Protein 2KJR (pdb70)

InterPro domains:
  IPR000626 Ubiquitin-like domain [PF14560] (12-94)
  IPR000938 CAP Gly-rich domain [PF01302] (169-226)
  IPR000938 CAP Gly-rich domain [PS00845] (182-213)
  IPR000938 CAP Gly-rich domain [PS50245] (182-224)
  IPR000938 CAP Gly-rich domain [SM01052] (160-229)
  IPR029071 Ubiquitin-like domain superfamily [SSF54236] (10-93)
  IPR036859 CAP Gly-rich domain superfamily [G3DSA:2.30.30.190] (148-241)
  IPR036859 CAP Gly-rich domain superfamily [SSF74924] (96-232)
  IPR045172 Tubulin-folding cofactor B, ubiquitin-like domain [cd01789] (13-91)

Organism: Drosophila melanogaster (NCBI:txid7227)

Radius of gyration: 15.08 Å; Cα contacts (8 Å, |Δi|>4): 157; chains: 1; bounding box: 29×50×34 Å

Solvent-accessible surface area: 6647 Å² total; per-residue (Å²): 237,68,199,139,135,154,159,178,104,160,63,132,90,39,92,17,118,3,58,3,14,11,53,131,49,139,35,63,22,135,133,40,151,23,12,57,86,39,52,0,46,86,1,31,63,95,9,54,148,76,20,63,14,74,32,81,57,4,92,2,46,0,64,113,76,147,90,78,79,45,66,10,116,71,94,137,8,99,1,13,149,48,0,106,60,86,62,7,100,1,51,1,34,43,102

Nearest PDB structures (foldseek):
  2kjr-assembly1_A  TM=8.857E-01  e=2.172E-18  Drosophila melanogaster
  1t0y-assembly1_A  TM=8.535E-01  e=4.231E-07  Caenorhabditis elegans
  4b6w-assembly1_A  TM=8.797E-01  e=9.246E-07  Trypanosoma brucei brucei TREU927
  6fno-assembly2_D  TM=7.636E-01  e=1.933E-04  Candidatus Caldarchaeum subterraneum
  2n7e-assembly1_A  TM=7.000E-01  e=5.850E-04  Saccharomyces cerevisiae S288C

Secondary structure (DSSP, 8-state):
--S-----------EEEEEEEESS-S-EEEEEEEETT-BHHHHHHHHHHHH-S-TTTEEEEEEETTEEEEE---TTSBHHHH--SSS-EEEEEE-

GO terms:
  GO:0072686 mitotic spindle (C, IDA)
  GO:0005634 nucleus (C, IDA)
  GO:0005737 cytoplasm (C, IDA)
  GO:0005813 centrosome (C, IDA)
  GO:0005938 cell cortex (C, IDA)
  GO:0035089 establishment of apical/basal cell polarity (P, IMP)
  GO:0031122 cytoplasmic microtubule organization (P, IMP)
  GO:0007309 oocyte axis specification (P, IMP)

CATH classification: 3.10.20.90

Structure (mmCIF, N/CA/C/O backbone):
data_2KJR
#
_entry.id   2KJR
#
loop_
_atom_site.group_PDB
_atom_site.id
_atom_site.type_symbol
_atom_site.label_atom_id
_atom_site.label_alt_id
_atom_site.label_comp_id
_atom_site.label_asym_id
_atom_site.label_entity_id
_atom_site.label_seq_id
_atom_site.pdbx_PDB_ins_code
_atom_site.Cartn_x
_atom_site.Cartn_y
_atom_site.Cartn_z
_atom_site.occupancy
_atom_site.B_iso_or_equiv
_atom_site.auth_seq_id
_atom_site.auth_comp_id
_atom_site.auth_asym_id
_atom_site.auth_atom_id
_atom_site.pdbx_PDB_model_num
ATOM 1 N N . MET A 1 1 ? -15.712 -32.389 -4.467 1.00 0.00 1 MET A N 1
ATOM 2 C CA . MET A 1 1 ? -15.881 -31.994 -5.894 1.00 0.00 1 MET A CA 1
ATOM 3 C C . MET A 1 1 ? -14.519 -31.993 -6.593 1.00 0.00 1 MET A C 1
ATOM 4 O O . MET A 1 1 ? -13.962 -30.954 -6.889 1.00 0.00 1 MET A O 1
ATOM 20 N N . GLY A 1 2 ? -13.982 -33.153 -6.865 1.00 0.00 2 GLY A N 1
ATOM 21 C CA . GLY A 1 2 ? -12.659 -33.230 -7.552 1.00 0.00 2 GLY A CA 1
ATOM 22 C C . GLY A 1 2 ? -11.535 -33.230 -6.513 1.00 0.00 2 GLY A C 1
ATOM 23 O O . GLY A 1 2 ? -11.269 -32.233 -5.872 1.00 0.00 2 GLY A O 1
ATOM 27 N N . HIS A 1 3 ? -10.868 -34.342 -6.346 1.00 0.00 3 HIS A N 1
ATOM 28 C CA . HIS A 1 3 ? -9.754 -34.406 -5.353 1.00 0.00 3 HIS A CA 1
ATOM 29 C C . HIS A 1 3 ? -8.464 -33.914 -6.011 1.00 0.00 3 HIS A C 1
ATOM 30 O O . HIS A 1 3 ? -7.474 -33.663 -5.352 1.00 0.00 3 HIS A O 1
ATOM 44 N N . HIS A 1 4 ? -8.469 -33.776 -7.312 1.00 0.00 4 HIS A N 1
ATOM 45 C CA . HIS A 1 4 ? -7.248 -33.301 -8.032 1.00 0.00 4 HIS A CA 1
ATOM 46 C C . HIS A 1 4 ? -7.662 -32.466 -9.246 1.00 0.00 4 HIS A C 1
ATOM 47 O O . HIS A 1 4 ? -8.706 -32.678 -9.831 1.00 0.00 4 HIS A O 1
ATOM 61 N N . HIS A 1 5 ? -6.848 -31.516 -9.630 1.00 0.00 5 HIS A N 1
ATOM 62 C CA . HIS A 1 5 ? -7.186 -30.662 -10.807 1.00 0.00 5 HIS A CA 1
ATOM 63 C C . HIS A 1 5 ? -5.897 -30.206 -11.494 1.00 0.00 5 HIS A C 1
ATOM 64 O O . HIS A 1 5 ? -4.816 -30.333 -10.953 1.00 0.00 5 HIS A O 1
ATOM 78 N N . HIS A 1 6 ? -6.007 -29.679 -12.690 1.00 0.00 6 HIS A N 1
ATOM 79 C CA . HIS A 1 6 ? -4.797 -29.211 -13.438 1.00 0.00 6 HIS A CA 1
ATOM 80 C C . HIS A 1 6 ? -4.758 -27.682 -13.441 1.00 0.00 6 HIS A C 1
ATOM 81 O O . HIS A 1 6 ? -5.771 -27.022 -13.323 1.00 0.00 6 HIS A O 1
ATOM 95 N N . HIS A 1 7 ? -3.588 -27.118 -13.559 1.00 0.00 7 HIS A N 1
ATOM 96 C CA . HIS A 1 7 ? -3.463 -25.635 -13.554 1.00 0.00 7 HIS A CA 1
ATOM 97 C C . HIS A 1 7 ? -3.933 -25.059 -14.889 1.00 0.00 7 HIS A C 1
ATOM 98 O O . HIS A 1 7 ? -3.901 -25.715 -15.910 1.00 0.00 7 HIS A O 1
ATOM 112 N N . HIS A 1 8 ? -4.364 -23.827 -14.882 1.00 0.00 8 HIS A N 1
ATOM 113 C CA . HIS A 1 8 ? -4.835 -23.188 -16.141 1.00 0.00 8 HIS A CA 1
ATOM 114 C C . HIS A 1 8 ? -3.627 -22.855 -17.018 1.00 0.00 8 HIS A C 1
ATOM 115 O O . HIS A 1 8 ? -3.767 -22.466 -18.161 1.00 0.00 8 HIS A O 1
ATOM 129 N N . SER A 1 9 ? -2.444 -22.997 -16.486 1.00 0.00 9 SER A N 1
ATOM 130 C CA . SER A 1 9 ? -1.221 -22.685 -17.276 1.00 0.00 9 SER A CA 1
ATOM 131 C C . SER A 1 9 ? -1.233 -21.206 -17.667 1.00 0.00 9 SER A C 1
ATOM 132 O O . SER A 1 9 ? -0.699 -20.816 -18.688 1.00 0.00 9 SER A O 1
ATOM 140 N N . HIS A 1 10 ? -1.835 -20.380 -16.858 1.00 0.00 10 HIS A N 1
ATOM 141 C CA . HIS A 1 10 ? -1.883 -18.926 -17.172 1.00 0.00 10 HIS A CA 1
ATOM 142 C C . HIS A 1 10 ? -0.457 -18.380 -17.238 1.00 0.00 10 HIS A C 1
ATOM 143 O O . HIS A 1 10 ? -0.120 -17.604 -18.111 1.00 0.00 10 HIS A O 1
ATOM 157 N N . GLY A 1 11 ? 0.388 -18.791 -16.322 1.00 0.00 11 GLY A N 1
ATOM 158 C CA . GLY A 1 11 ? 1.809 -18.317 -16.317 1.00 0.00 11 GLY A CA 1
ATOM 159 C C . GLY A 1 11 ? 2.069 -17.447 -15.085 1.00 0.00 11 GLY A C 1
ATOM 160 O O . GLY A 1 11 ? 2.149 -17.934 -13.973 1.00 0.00 11 GLY A O 1
ATOM 164 N N . LYS A 1 12 ? 2.217 -16.165 -15.279 1.00 0.00 12 LYS A N 1
ATOM 165 C CA . LYS A 1 12 ? 2.492 -15.256 -14.130 1.00 0.00 12 LYS A CA 1
ATOM 166 C C . LYS A 1 12 ? 1.288 -15.201 -13.188 1.00 0.00 12 LYS A C 1
ATOM 167 O O . LYS A 1 12 ? 0.160 -15.034 -13.607 1.00 0.00 12 LYS A O 1
ATOM 186 N N . SER A 1 13 ? 1.533 -15.327 -11.910 1.00 0.00 13 SER A N 1
ATOM 187 C CA . SER A 1 13 ? 0.426 -15.271 -10.911 1.00 0.00 13 SER A CA 1
ATOM 188 C C . SER A 1 13 ? 0.985 -14.750 -9.586 1.00 0.00 13 SER A C 1
ATOM 189 O O . SER A 1 13 ? 0.607 -15.199 -8.522 1.00 0.00 13 SER A O 1
ATOM 197 N N . ASP A 1 14 ? 1.892 -13.809 -9.644 1.00 0.00 14 ASP A N 1
ATOM 198 C CA . ASP A 1 14 ? 2.488 -13.260 -8.392 1.00 0.00 14 ASP A CA 1
ATOM 199 C C . ASP A 1 14 ? 1.611 -12.126 -7.860 1.00 0.00 14 ASP A C 1
ATOM 200 O O . ASP A 1 14 ? 1.851 -10.963 -8.119 1.00 0.00 14 ASP A O 1
ATOM 209 N N . PHE A 1 15 ? 0.596 -12.465 -7.108 1.00 0.00 15 PHE A N 1
ATOM 210 C CA . PHE A 1 15 ? -0.316 -11.430 -6.539 1.00 0.00 15 PHE A CA 1
ATOM 211 C C . PHE A 1 15 ? -0.609 -11.773 -5.078 1.00 0.00 15 PHE A C 1
ATOM 212 O O . PHE A 1 15 ? -0.600 -12.925 -4.691 1.00 0.00 15 PHE A O 1
ATOM 229 N N . ILE A 1 16 ? -0.870 -10.777 -4.269 1.00 0.00 16 ILE A N 1
ATOM 230 C CA . ILE A 1 16 ? -1.171 -11.018 -2.822 1.00 0.00 16 ILE A CA 1
ATOM 231 C C . ILE A 1 16 ? -2.503 -10.359 -2.467 1.00 0.00 16 ILE A C 1
ATOM 232 O O . ILE A 1 16 ? -2.886 -9.360 -3.043 1.00 0.00 16 ILE A O 1
ATOM 248 N N . LYS A 1 17 ? -3.216 -10.918 -1.524 1.00 0.00 17 LYS A N 1
ATOM 249 C CA . LYS A 1 17 ? -4.533 -10.339 -1.124 1.00 0.00 17 LYS A CA 1
ATOM 250 C C . LYS A 1 17 ? -4.358 -9.514 0.148 1.00 0.00 17 LYS A C 1
ATOM 251 O O . LYS A 1 17 ? -3.969 -10.021 1.181 1.00 0.00 17 LYS A O 1
ATOM 270 N N . VAL A 1 18 ? -4.643 -8.240 0.076 1.00 0.00 18 VAL A N 1
ATOM 271 C CA . VAL A 1 18 ? -4.499 -7.359 1.274 1.00 0.00 18 VAL A CA 1
ATOM 272 C C . VAL A 1 18 ? -5.679 -6.390 1.338 1.00 0.00 18 VAL A C 1
ATOM 273 O O . VAL A 1 18 ? -6.399 -6.199 0.373 1.00 0.00 18 VAL A O 1
ATOM 286 N N . ASN A 1 19 ? -5.879 -5.775 2.475 1.00 0.00 19 ASN A N 1
ATOM 287 C CA . ASN A 1 19 ? -7.003 -4.807 2.632 1.00 0.00 19 ASN A CA 1
ATOM 288 C C . ASN A 1 19 ? -6.455 -3.383 2.527 1.00 0.00 19 ASN A C 1
ATOM 289 O O . ASN A 1 19 ? -5.395 -3.079 3.039 1.00 0.00 19 ASN A O 1
ATOM 300 N N . VAL A 1 20 ? -7.173 -2.511 1.862 1.00 0.00 20 VAL A N 1
ATOM 301 C CA . VAL A 1 20 ? -6.714 -1.094 1.705 1.00 0.00 20 VAL A CA 1
ATOM 302 C C . VAL A 1 20 ? -7.788 -0.155 2.257 1.00 0.00 20 VAL A C 1
ATOM 303 O O . VAL A 1 20 ? -8.958 -0.274 1.944 1.00 0.00 20 VAL A O 1
ATOM 316 N N . SER A 1 21 ? -7.386 0.781 3.078 1.00 0.00 21 SER A N 1
ATOM 317 C CA . SER A 1 21 ? -8.354 1.751 3.672 1.00 0.00 21 SER A CA 1
ATOM 318 C C . SER A 1 21 ? -7.761 3.154 3.580 1.00 0.00 21 SER A C 1
ATOM 319 O O . SER A 1 21 ? -6.559 3.331 3.626 1.00 0.00 21 SER A O 1
ATOM 327 N N . ASN A 1 22 ? -8.597 4.152 3.436 1.00 0.00 22 ASN A N 1
ATOM 328 C CA . ASN A 1 22 ? -8.097 5.558 3.321 1.00 0.00 22 ASN A CA 1
ATOM 329 C C . ASN A 1 22 ? -8.499 6.355 4.560 1.00 0.00 22 ASN A C 1
ATOM 330 O O . ASN A 1 22 ? -9.533 6.124 5.157 1.00 0.00 22 ASN A O 1
ATOM 341 N N . SER A 1 23 ? -7.676 7.285 4.957 1.00 0.00 23 SER A N 1
ATOM 342 C CA . SER A 1 23 ? -7.988 8.098 6.164 1.00 0.00 23 SER A CA 1
ATOM 343 C C . SER A 1 23 ? -8.990 9.203 5.816 1.00 0.00 23 SER A C 1
ATOM 344 O O . SER A 1 23 ? -10.151 9.135 6.166 1.00 0.00 23 SER A O 1
ATOM 352 N N . HIS A 1 24 ? -8.541 10.231 5.147 1.00 0.00 24 HIS A N 1
ATOM 353 C CA . HIS A 1 24 ? -9.452 11.357 4.795 1.00 0.00 24 HIS A CA 1
ATOM 354 C C . HIS A 1 24 ? -10.335 10.984 3.600 1.00 0.00 24 HIS A C 1
ATOM 355 O O . HIS A 1 24 ? -10.397 11.699 2.619 1.00 0.00 24 HIS A O 1
ATOM 369 N N . ASN A 1 25 ? -11.029 9.882 3.678 1.00 0.00 25 ASN A N 1
ATOM 370 C CA . ASN A 1 25 ? -11.917 9.477 2.551 1.00 0.00 25 ASN A CA 1
ATOM 371 C C . ASN A 1 25 ? -12.755 8.269 2.970 1.00 0.00 25 ASN A C 1
ATOM 372 O O . ASN A 1 25 ? -12.279 7.369 3.633 1.00 0.00 25 ASN A O 1
ATOM 383 N N . ASP A 1 26 ? -14.003 8.243 2.586 1.00 0.00 26 ASP A N 1
ATOM 384 C CA . ASP A 1 26 ? -14.882 7.097 2.957 1.00 0.00 26 ASP A CA 1
ATOM 385 C C . ASP A 1 26 ? -14.719 5.972 1.931 1.00 0.00 26 ASP A C 1
ATOM 386 O O . ASP A 1 26 ? -15.358 4.942 2.019 1.00 0.00 26 ASP A O 1
ATOM 395 N N . ALA A 1 27 ? -13.870 6.163 0.958 1.00 0.00 27 ALA A N 1
ATOM 396 C CA . ALA A 1 27 ? -13.664 5.106 -0.071 1.00 0.00 27 ALA A CA 1
ATOM 397 C C . ALA A 1 27 ? -12.752 4.015 0.493 1.00 0.00 27 ALA A C 1
ATOM 398 O O . ALA A 1 27 ? -11.637 4.277 0.896 1.00 0.00 27 ALA A O 1
ATOM 405 N N . VAL A 1 28 ? -13.221 2.791 0.519 1.00 0.00 28 VAL A N 1
ATOM 406 C CA . VAL A 1 28 ? -12.393 1.661 1.050 1.00 0.00 28 VAL A CA 1
ATOM 407 C C . VAL A 1 28 ? -12.435 0.496 0.058 1.00 0.00 28 VAL A C 1
ATOM 408 O O . VAL A 1 28 ? -13.486 0.124 -0.426 1.00 0.00 28 VAL A O 1
ATOM 421 N N . ALA A 1 29 ? -11.298 -0.085 -0.241 1.00 0.00 29 ALA A N 1
ATOM 422 C CA . ALA A 1 29 ? -11.254 -1.238 -1.196 1.00 0.00 29 ALA A CA 1
ATOM 423 C C . ALA A 1 29 ? -10.954 -2.515 -0.407 1.00 0.00 29 ALA A C 1
ATOM 424 O O . ALA A 1 29 ? -9.996 -2.578 0.337 1.00 0.00 29 ALA A O 1
ATOM 431 N N . PHE A 1 30 ? -11.777 -3.527 -0.554 1.00 0.00 30 PHE A N 1
ATOM 432 C CA . PHE A 1 30 ? -11.562 -4.806 0.199 1.00 0.00 30 PHE A CA 1
ATOM 433 C C . PHE A 1 30 ? -11.147 -5.923 -0.761 1.00 0.00 30 PHE A C 1
ATOM 434 O O . PHE A 1 30 ? -11.573 -5.973 -1.898 1.00 0.00 30 PHE A O 1
ATOM 451 N N . GLU A 1 31 ? -10.313 -6.817 -0.300 1.00 0.00 31 GLU A N 1
ATOM 452 C CA . GLU A 1 31 ? -9.853 -7.943 -1.161 1.00 0.00 31 GLU A CA 1
ATOM 453 C C . GLU A 1 31 ? -9.274 -7.397 -2.466 1.00 0.00 31 GLU A C 1
ATOM 454 O O . GLU A 1 31 ? -9.720 -7.740 -3.543 1.00 0.00 31 GLU A O 1
ATOM 466 N N . VAL A 1 32 ? -8.271 -6.554 -2.380 1.00 0.00 32 VAL A N 1
ATOM 467 C CA . VAL A 1 32 ? -7.648 -5.989 -3.619 1.00 0.00 32 VAL A CA 1
ATOM 468 C C . VAL A 1 32 ? -6.335 -6.726 -3.894 1.00 0.00 32 VAL A C 1
ATOM 469 O O . VAL A 1 32 ? -5.455 -6.780 -3.057 1.00 0.00 32 VAL A O 1
ATOM 482 N N . LYS A 1 33 ? -6.202 -7.309 -5.056 1.00 0.00 33 LYS A N 1
ATOM 483 C CA . LYS A 1 33 ? -4.953 -8.059 -5.387 1.00 0.00 33 LYS A CA 1
ATOM 484 C C . LYS A 1 33 ? -3.984 -7.137 -6.131 1.00 0.00 33 LYS A C 1
ATOM 485 O O . LYS A 1 33 ? -4.374 -6.390 -7.006 1.00 0.00 33 LYS A O 1
ATOM 504 N N . LEU A 1 34 ? -2.721 -7.181 -5.782 1.00 0.00 34 LEU A N 1
ATOM 505 C CA . LEU A 1 34 ? -1.709 -6.308 -6.460 1.00 0.00 34 LEU A CA 1
ATOM 506 C C . LEU A 1 34 ? -0.469 -7.138 -6.800 1.00 0.00 34 LEU A C 1
ATOM 507 O O . LEU A 1 34 ? -0.053 -7.991 -6.040 1.00 0.00 34 LEU A O 1
ATOM 523 N N . ALA A 1 35 ? 0.119 -6.895 -7.941 1.00 0.00 35 ALA A N 1
ATOM 524 C CA . ALA A 1 35 ? 1.329 -7.667 -8.341 1.00 0.00 35 ALA A CA 1
ATOM 525 C C . ALA A 1 35 ? 2.505 -7.285 -7.431 1.00 0.00 35 ALA A C 1
ATOM 526 O O . ALA A 1 35 ? 2.674 -6.140 -7.060 1.00 0.00 35 ALA A O 1
ATOM 533 N N . LYS A 1 36 ? 3.315 -8.243 -7.072 1.00 0.00 36 LYS A N 1
ATOM 534 C CA . LYS A 1 36 ? 4.476 -7.949 -6.186 1.00 0.00 36 LYS A CA 1
ATOM 535 C C . LYS A 1 36 ? 5.576 -7.251 -6.986 1.00 0.00 36 LYS A C 1
ATOM 536 O O . LYS A 1 36 ? 6.483 -6.665 -6.428 1.00 0.00 36 LYS A O 1
ATOM 555 N N . ASP A 1 37 ? 5.505 -7.315 -8.287 1.00 0.00 37 ASP A N 1
ATOM 556 C CA . ASP A 1 37 ? 6.548 -6.662 -9.127 1.00 0.00 37 ASP A CA 1
ATOM 557 C C . ASP A 1 37 ? 6.250 -5.167 -9.243 1.00 0.00 37 ASP A C 1
ATOM 558 O O . ASP A 1 37 ? 6.975 -4.428 -9.879 1.00 0.00 37 ASP A O 1
ATOM 567 N N . LEU A 1 38 ? 5.184 -4.715 -8.641 1.00 0.00 38 LEU A N 1
ATOM 568 C CA . LEU A 1 38 ? 4.839 -3.269 -8.727 1.00 0.00 38 LEU A CA 1
ATOM 569 C C . LEU A 1 38 ? 5.741 -2.464 -7.792 1.00 0.00 38 LEU A C 1
ATOM 570 O O . LEU A 1 38 ? 6.069 -2.893 -6.705 1.00 0.00 38 LEU A O 1
ATOM 586 N N . THR A 1 39 ? 6.141 -1.295 -8.214 1.00 0.00 39 THR A N 1
ATOM 587 C CA . THR A 1 39 ? 7.021 -0.445 -7.362 1.00 0.00 39 THR A CA 1
ATOM 588 C C . THR A 1 39 ? 6.167 0.415 -6.432 1.00 0.00 39 THR A C 1
ATOM 589 O O . THR A 1 39 ? 4.969 0.533 -6.598 1.00 0.00 39 THR A O 1
ATOM 600 N N . VAL A 1 40 ? 6.783 1.023 -5.458 1.00 0.00 40 VAL A N 1
ATOM 601 C CA . VAL A 1 40 ? 6.026 1.888 -4.513 1.00 0.00 40 VAL A CA 1
ATOM 602 C C . VAL A 1 40 ? 5.436 3.077 -5.277 1.00 0.00 40 VAL A C 1
ATOM 603 O O . VAL A 1 40 ? 4.290 3.438 -5.095 1.00 0.00 40 VAL A O 1
ATOM 616 N N . ALA A 1 41 ? 6.211 3.689 -6.132 1.00 0.00 41 ALA A N 1
ATOM 617 C CA . ALA A 1 41 ? 5.693 4.852 -6.904 1.00 0.00 41 ALA A CA 1
ATOM 618 C C . ALA A 1 41 ? 4.490 4.399 -7.732 1.00 0.00 41 ALA A C 1
ATOM 619 O O . ALA A 1 41 ? 3.499 5.095 -7.839 1.00 0.00 41 ALA A O 1
ATOM 626 N N . GLN A 1 42 ? 4.559 3.228 -8.304 1.00 0.00 42 GLN A N 1
ATOM 627 C CA . GLN A 1 42 ? 3.411 2.725 -9.105 1.00 0.00 42 GLN A CA 1
ATOM 628 C C . GLN A 1 42 ? 2.215 2.514 -8.173 1.00 0.00 42 GLN A C 1
ATOM 629 O O . GLN A 1 42 ? 1.087 2.805 -8.515 1.00 0.00 42 GLN A O 1
ATOM 643 N N . LEU A 1 43 ? 2.455 2.016 -6.990 1.00 0.00 43 LEU A N 1
ATOM 644 C CA . LEU A 1 43 ? 1.336 1.795 -6.033 1.00 0.00 43 LEU A CA 1
ATOM 645 C C . LEU A 1 43 ? 0.701 3.144 -5.679 1.00 0.00 43 LEU A C 1
ATOM 646 O O . LEU A 1 43 ? -0.506 3.280 -5.632 1.00 0.00 43 LEU A O 1
ATOM 662 N N . LYS A 1 44 ? 1.506 4.143 -5.436 1.00 0.00 44 LYS A N 1
ATOM 663 C CA . LYS A 1 44 ? 0.952 5.482 -5.089 1.00 0.00 44 LYS A CA 1
ATOM 664 C C . LYS A 1 44 ? 0.128 6.018 -6.259 1.00 0.00 44 LYS A C 1
ATOM 665 O O . LYS A 1 44 ? -0.924 6.593 -6.072 1.00 0.00 44 LYS A O 1
ATOM 684 N N . THR A 1 45 ? 0.591 5.835 -7.464 1.00 0.00 45 THR A N 1
ATOM 685 C CA . THR A 1 45 ? -0.173 6.332 -8.635 1.00 0.00 45 THR A CA 1
ATOM 686 C C . THR A 1 45 ? -1.521 5.608 -8.709 1.00 0.00 45 THR A C 1
ATOM 687 O O . THR A 1 45 ? -2.552 6.217 -8.923 1.00 0.00 45 THR A O 1
ATOM 698 N N . LYS A 1 46 ? -1.524 4.316 -8.526 1.00 0.00 46 LYS A N 1
ATOM 699 C CA . LYS A 1 46 ? -2.807 3.562 -8.580 1.00 0.00 46 LYS A CA 1
ATOM 700 C C . LYS A 1 46 ? -3.717 4.027 -7.442 1.00 0.00 46 LYS A C 1
ATOM 701 O O . LYS A 1 46 ? -4.889 4.285 -7.634 1.00 0.00 46 LYS A O 1
ATOM 720 N N . LEU A 1 47 ? -3.182 4.139 -6.259 1.00 0.00 47 LEU A N 1
ATOM 721 C CA . LEU A 1 47 ? -4.005 4.591 -5.104 1.00 0.00 47 LEU A CA 1
ATOM 722 C C . LEU A 1 47 ? -4.416 6.051 -5.309 1.00 0.00 47 LEU A C 1
ATOM 723 O O . LEU A 1 47 ? -5.514 6.448 -4.979 1.00 0.00 47 LEU A O 1
ATOM 739 N N . GLU A 1 48 ? -3.537 6.855 -5.842 1.00 0.00 48 GLU A N 1
ATOM 740 C CA . GLU A 1 48 ? -3.872 8.291 -6.058 1.00 0.00 48 GLU A CA 1
ATOM 741 C C . GLU A 1 48 ? -5.189 8.387 -6.827 1.00 0.00 48 GLU A C 1
ATOM 742 O O . GLU A 1 48 ? -6.080 9.124 -6.460 1.00 0.00 48 GLU A O 1
ATOM 754 N N . ILE A 1 49 ? -5.322 7.641 -7.886 1.00 0.00 49 ILE A N 1
ATOM 755 C CA . ILE A 1 49 ? -6.588 7.681 -8.670 1.00 0.00 49 ILE A CA 1
ATOM 756 C C . ILE A 1 49 ? -7.732 7.151 -7.798 1.00 0.00 49 ILE A C 1
ATOM 757 O O . ILE A 1 49 ? -8.818 7.695 -7.775 1.00 0.00 49 ILE A O 1
ATOM 773 N N . LEU A 1 50 ? -7.491 6.079 -7.095 1.00 0.00 50 LEU A N 1
ATOM 774 C CA . LEU A 1 50 ? -8.549 5.480 -6.229 1.00 0.00 50 LEU A CA 1
ATOM 775 C C . LEU A 1 50 ? -8.950 6.463 -5.126 1.00 0.00 50 LEU A C 1
ATOM 776 O O . LEU A 1 50 ? -10.113 6.608 -4.807 1.00 0.00 50 LEU A O 1
ATOM 792 N N . THR A 1 51 ? -8.000 7.135 -4.529 1.00 0.00 51 THR A N 1
ATOM 793 C CA . THR A 1 51 ? -8.336 8.100 -3.437 1.00 0.00 51 THR A CA 1
ATOM 794 C C . THR A 1 51 ? -8.519 9.501 -4.023 1.00 0.00 51 THR A C 1
ATOM 795 O O . THR A 1 51 ? -9.086 10.374 -3.398 1.00 0.00 51 THR A O 1
ATOM 806 N N . GLY A 1 52 ? -8.048 9.724 -5.217 1.00 0.00 52 GLY A N 1
ATOM 807 C CA . GLY A 1 52 ? -8.203 11.071 -5.836 1.00 0.00 52 GLY A CA 1
ATOM 808 C C . GLY A 1 52 ? -7.352 12.084 -5.068 1.00 0.00 52 GLY A C 1
ATOM 809 O O . GLY A 1 52 ? -7.395 13.271 -5.326 1.00 0.00 52 GLY A O 1
ATOM 813 N N . GLY A 1 53 ? -6.587 11.623 -4.119 1.00 0.00 53 GLY A N 1
ATOM 814 C CA . GLY A 1 53 ? -5.738 12.551 -3.320 1.00 0.00 53 GLY A CA 1
ATOM 815 C C . GLY A 1 53 ? -4.496 12.946 -4.117 1.00 0.00 53 GLY A C 1
ATOM 816 O O . GLY A 1 53 ? -4.386 12.668 -5.293 1.00 0.00 53 GLY A O 1
ATOM 820 N N . CYS A 1 54 ? -3.560 13.602 -3.479 1.00 0.00 54 CYS A N 1
ATOM 821 C CA . CYS A 1 54 ? -2.311 14.029 -4.181 1.00 0.00 54 CYS A CA 1
ATOM 822 C C . CYS A 1 54 ? -1.180 13.056 -3.849 1.00 0.00 54 CYS A C 1
ATOM 823 O O . CYS A 1 54 ? -0.800 12.894 -2.706 1.00 0.00 54 CYS A O 1
ATOM 831 N N . ALA A 1 55 ? -0.638 12.410 -4.842 1.00 0.00 55 ALA A N 1
ATOM 832 C CA . ALA A 1 55 ? 0.470 11.445 -4.594 1.00 0.00 55 ALA A CA 1
ATOM 833 C C . ALA A 1 55 ? 1.678 12.176 -3.998 1.00 0.00 55 ALA A C 1
ATOM 834 O O . ALA A 1 55 ? 2.503 11.584 -3.331 1.00 0.00 55 ALA A O 1
ATOM 841 N N . GLY A 1 56 ? 1.798 13.453 -4.242 1.00 0.00 56 GLY A N 1
ATOM 842 C CA . GLY A 1 56 ? 2.963 14.207 -3.695 1.00 0.00 56 GLY A CA 1
ATOM 843 C C . GLY A 1 56 ? 2.750 14.479 -2.205 1.00 0.00 56 GLY A C 1
ATOM 844 O O . GLY A 1 56 ? 3.665 14.855 -1.499 1.00 0.00 56 GLY A O 1
ATOM 848 N N . THR A 1 57 ? 1.546 14.289 -1.721 1.00 0.00 57 THR A N 1
ATOM 849 C CA . THR A 1 57 ? 1.252 14.526 -0.269 1.00 0.00 57 THR A CA 1
ATOM 850 C C . THR A 1 57 ? 0.673 13.249 0.339 1.00 0.00 57 THR A C 1
ATOM 851 O O . THR A 1 57 ? 0.407 13.177 1.521 1.00 0.00 57 THR A O 1
ATOM 862 N N . MET A 1 58 ? 0.463 12.244 -0.468 1.00 0.00 58 MET A N 1
ATOM 863 C CA . MET A 1 58 ? -0.117 10.970 0.048 1.00 0.00 58 MET A CA 1
ATOM 864 C C . MET A 1 58 ? 1.004 10.036 0.508 1.00 0.00 58 MET A C 1
ATOM 865 O O . MET A 1 58 ? 1.938 9.767 -0.221 1.00 0.00 58 MET A O 1
ATOM 879 N N . LYS A 1 59 ? 0.906 9.536 1.715 1.00 0.00 59 LYS A N 1
ATOM 880 C CA . LYS A 1 59 ? 1.947 8.604 2.252 1.00 0.00 59 LYS A CA 1
ATOM 881 C C . LYS A 1 59 ? 1.318 7.228 2.468 1.00 0.00 59 LYS A C 1
ATOM 882 O O . LYS A 1 59 ? 0.144 7.113 2.763 1.00 0.00 59 LYS A O 1
ATOM 901 N N . VAL A 1 60 ? 2.094 6.185 2.316 1.00 0.00 60 VAL A N 1
ATOM 902 C CA . VAL A 1 60 ? 1.566 4.797 2.502 1.00 0.00 60 VAL A CA 1
ATOM 903 C C . VAL A 1 60 ? 2.318 4.129 3.653 1.00 0.00 60 VAL A C 1
ATOM 904 O O . VAL A 1 60 ? 3.531 4.163 3.714 1.00 0.00 60 VAL A O 1
ATOM 917 N N . GLN A 1 61 ? 1.600 3.519 4.563 1.00 0.00 61 GLN A N 1
ATOM 918 C CA . GLN A 1 61 ? 2.256 2.834 5.720 1.00 0.00 61 GLN A CA 1
ATOM 919 C C . GLN A 1 61 ? 1.682 1.426 5.858 1.00 0.00 61 GLN A C 1
ATOM 920 O O . GLN A 1 61 ? 0.521 1.187 5.592 1.00 0.00 61 GLN A O 1
ATOM 934 N N . VAL A 1 62 ? 2.496 0.490 6.264 1.00 0.00 62 VAL A N 1
ATOM 935 C CA . VAL A 1 62 ? 2.020 -0.915 6.417 1.00 0.00 62 VAL A CA 1
ATOM 936 C C . VAL A 1 62 ? 1.578 -1.148 7.861 1.00 0.00 62 VAL A C 1
ATOM 937 O O . VAL A 1 62 ? 2.288 -0.826 8.793 1.00 0.00 62 VAL A O 1
ATOM 950 N N . PHE A 1 63 ? 0.407 -1.709 8.049 1.00 0.00 63 PHE A N 1
ATOM 951 C CA . PHE A 1 63 ? -0.102 -1.978 9.432 1.00 0.00 63 PHE A CA 1
ATOM 952 C C . PHE A 1 63 ? -0.499 -3.446 9.563 1.00 0.00 63 PHE A C 1
ATOM 953 O O . PHE A 1 63 ? -1.113 -4.020 8.685 1.00 0.00 63 PHE A O 1
ATOM 970 N N . LYS A 1 64 ? -0.152 -4.052 10.670 1.00 0.00 64 LYS A N 1
ATOM 971 C CA . LYS A 1 64 ? -0.501 -5.484 10.900 1.00 0.00 64 LYS A CA 1
ATOM 972 C C . LYS A 1 64 ? -0.960 -5.650 12.348 1.00 0.00 64 LYS A C 1
ATOM 973 O O . LYS A 1 64 ? -0.207 -6.065 13.207 1.00 0.00 64 LYS A O 1
ATOM 992 N N . GLY A 1 65 ? -2.194 -5.320 12.625 1.00 0.00 65 GLY A N 1
ATOM 993 C CA . GLY A 1 65 ? -2.716 -5.444 14.017 1.00 0.00 65 GLY A CA 1
ATOM 994 C C . GLY A 1 65 ? -2.492 -4.126 14.764 1.00 0.00 65 GLY A C 1
ATOM 995 O O . GLY A 1 65 ? -2.820 -3.062 14.278 1.00 0.00 65 GLY A O 1
ATOM 999 N N . ASP A 1 66 ? -1.937 -4.192 15.946 1.00 0.00 66 ASP A N 1
ATOM 1000 C CA . ASP A 1 66 ? -1.687 -2.951 16.744 1.00 0.00 66 ASP A CA 1
ATOM 1001 C C . ASP A 1 66 ? -0.228 -2.511 16.587 1.00 0.00 66 ASP A C 1
ATOM 1002 O O . ASP A 1 66 ? 0.226 -1.605 17.259 1.00 0.00 66 ASP A O 1
ATOM 1011 N N . THR A 1 67 ? 0.512 -3.156 15.717 1.00 0.00 67 THR A N 1
ATOM 1012 C CA . THR A 1 67 ? 1.954 -2.797 15.513 1.00 0.00 67 THR A CA 1
ATOM 1013 C C . THR A 1 67 ? 2.217 -2.525 14.029 1.00 0.00 67 THR A C 1
ATOM 1014 O O . THR A 1 67 ? 1.814 -3.284 13.168 1.00 0.00 67 THR A O 1
ATOM 1025 N N . CYS A 1 68 ? 2.889 -1.445 13.725 1.00 0.00 68 CYS A N 1
ATOM 1026 C CA . CYS A 1 68 ? 3.180 -1.118 12.299 1.00 0.00 68 CYS A CA 1
ATOM 1027 C C . CYS A 1 68 ? 4.382 -1.938 11.816 1.00 0.00 68 CYS A C 1
ATOM 1028 O O . CYS A 1 68 ? 5.411 -1.988 12.462 1.00 0.00 68 CYS A O 1
ATOM 1036 N N . VAL A 1 69 ? 4.260 -2.584 10.685 1.00 0.00 69 VAL A N 1
ATOM 1037 C CA . VAL A 1 69 ? 5.395 -3.401 10.167 1.00 0.00 69 VAL A CA 1
ATOM 1038 C C . VAL A 1 69 ? 6.511 -2.487 9.651 1.00 0.00 69 VAL A C 1
ATOM 1039 O O . VAL A 1 69 ? 7.655 -2.610 10.044 1.00 0.00 69 VAL A O 1
ATOM 1052 N N . SER A 1 70 ? 6.186 -1.571 8.775 1.00 0.00 70 SER A N 1
ATOM 1053 C CA . SER A 1 70 ? 7.225 -0.650 8.227 1.00 0.00 70 SER A CA 1
ATOM 1054 C C . SER A 1 70 ? 6.559 0.406 7.340 1.00 0.00 70 SER A C 1
ATOM 1055 O O . SER A 1 70 ? 5.410 0.278 6.963 1.00 0.00 70 SER A O 1
ATOM 1063 N N . THR A 1 71 ? 7.283 1.445 6.996 1.00 0.00 71 THR A N 1
ATOM 1064 C CA . THR A 1 71 ? 6.725 2.524 6.119 1.00 0.00 71 THR A CA 1
ATOM 1065 C C . THR A 1 71 ? 7.512 2.549 4.808 1.00 0.00 71 THR A C 1
ATOM 1066 O O . THR A 1 71 ? 8.726 2.592 4.803 1.00 0.00 71 THR A O 1
ATOM 1077 N N . MET A 1 72 ? 6.830 2.508 3.697 1.00 0.00 72 MET A N 1
ATOM 1078 C CA . MET A 1 72 ? 7.537 2.514 2.385 1.00 0.00 72 MET A CA 1
ATOM 1079 C C . MET A 1 72 ? 8.269 3.844 2.191 1.00 0.00 72 MET A C 1
ATOM 1080 O O . MET A 1 72 ? 7.728 4.791 1.655 1.00 0.00 72 MET A O 1
ATOM 1094 N N . ASP A 1 73 ? 9.502 3.917 2.623 1.00 0.00 73 ASP A N 1
ATOM 1095 C CA . ASP A 1 73 ? 10.290 5.178 2.469 1.00 0.00 73 ASP A CA 1
ATOM 1096 C C . ASP A 1 73 ? 11.151 5.101 1.205 1.00 0.00 73 ASP A C 1
ATOM 1097 O O . ASP A 1 73 ? 11.451 6.102 0.584 1.00 0.00 73 ASP A O 1
ATOM 1106 N N . ASN A 1 74 ? 11.559 3.920 0.825 1.00 0.00 74 ASN A N 1
ATOM 1107 C CA . ASN A 1 74 ? 12.410 3.768 -0.393 1.00 0.00 74 ASN A CA 1
ATOM 1108 C C . ASN A 1 74 ? 11.524 3.575 -1.624 1.00 0.00 74 ASN A C 1
ATOM 1109 O O . ASN A 1 74 ? 10.910 2.543 -1.808 1.00 0.00 74 ASN A O 1
ATOM 1120 N N . ASN A 1 75 ? 11.455 4.568 -2.467 1.00 0.00 75 ASN A N 1
ATOM 1121 C CA . ASN A 1 75 ? 10.612 4.463 -3.690 1.00 0.00 75 ASN A CA 1
ATOM 1122 C C . ASN A 1 75 ? 11.152 3.357 -4.598 1.00 0.00 75 ASN A C 1
ATOM 1123 O O . ASN A 1 75 ? 10.406 2.626 -5.219 1.00 0.00 75 ASN A O 1
ATOM 1134 N N . ASP A 1 76 ? 12.448 3.240 -4.687 1.00 0.00 76 ASP A N 1
ATOM 1135 C CA . ASP A 1 76 ? 13.056 2.197 -5.560 1.00 0.00 76 ASP A CA 1
ATOM 1136 C C . ASP A 1 76 ? 12.819 0.804 -4.962 1.00 0.00 76 ASP A C 1
ATOM 1137 O O . ASP A 1 76 ? 13.490 -0.147 -5.308 1.00 0.00 76 ASP A O 1
ATOM 1146 N N . ALA A 1 77 ? 11.872 0.678 -4.065 1.00 0.00 77 ALA A N 1
ATOM 1147 C CA . ALA A 1 77 ? 11.588 -0.653 -3.438 1.00 0.00 77 ALA A CA 1
ATOM 1148 C C . ALA A 1 77 ? 10.379 -1.302 -4.120 1.00 0.00 77 ALA A C 1
ATOM 1149 O O . ALA A 1 77 ? 9.489 -0.629 -4.599 1.00 0.00 77 ALA A O 1
ATOM 1156 N N . GLN A 1 78 ? 10.347 -2.609 -4.167 1.00 0.00 78 GLN A N 1
ATOM 1157 C CA . GLN A 1 78 ? 9.204 -3.315 -4.819 1.00 0.00 78 GLN A CA 1
ATOM 1158 C C . GLN A 1 78 ? 8.062 -3.516 -3.818 1.00 0.00 78 GLN A C 1
ATOM 1159 O O . GLN A 1 78 ? 8.254 -3.475 -2.619 1.00 0.00 78 GLN A O 1
ATOM 1173 N N . LEU A 1 79 ? 6.872 -3.732 -4.312 1.00 0.00 79 LEU A N 1
ATOM 1174 C CA . LEU A 1 79 ? 5.703 -3.936 -3.408 1.00 0.00 79 LEU A CA 1
ATOM 1175 C C . LEU A 1 79 ? 5.912 -5.194 -2.562 1.00 0.00 79 LEU A C 1
ATOM 1176 O O . LEU A 1 79 ? 5.630 -5.209 -1.380 1.00 0.00 79 LEU A O 1
ATOM 1192 N N . GLY A 1 80 ? 6.395 -6.253 -3.153 1.00 0.00 80 GLY A N 1
ATOM 1193 C CA . GLY A 1 80 ? 6.607 -7.503 -2.370 1.00 0.00 80 GLY A CA 1
ATOM 1194 C C . GLY A 1 80 ? 7.792 -7.316 -1.421 1.00 0.00 80 GLY A C 1
ATOM 1195 O O . GLY A 1 80 ? 8.080 -8.162 -0.599 1.00 0.00 80 GLY A O 1
ATOM 1199 N N . TYR A 1 81 ? 8.480 -6.214 -1.529 1.00 0.00 81 TYR A N 1
ATOM 1200 C CA . TYR A 1 81 ? 9.643 -5.973 -0.632 1.00 0.00 81 TYR A CA 1
ATOM 1201 C C . TYR A 1 81 ? 9.155 -5.901 0.818 1.00 0.00 81 TYR A C 1
ATOM 1202 O O . TYR A 1 81 ? 9.735 -6.490 1.708 1.00 0.00 81 TYR A O 1
ATOM 1220 N N . TYR A 1 82 ? 8.089 -5.176 1.057 1.00 0.00 82 TYR A N 1
ATOM 1221 C CA . TYR A 1 82 ? 7.544 -5.048 2.445 1.00 0.00 82 TYR A CA 1
ATOM 1222 C C . TYR A 1 82 ? 6.284 -5.904 2.580 1.00 0.00 82 TYR A C 1
ATOM 1223 O O . TYR A 1 82 ? 5.949 -6.365 3.652 1.00 0.00 82 TYR A O 1
ATOM 1241 N N . ALA A 1 83 ? 5.583 -6.121 1.495 1.00 0.00 83 ALA A N 1
ATOM 1242 C CA . ALA A 1 83 ? 4.337 -6.948 1.543 1.00 0.00 83 ALA A CA 1
ATOM 1243 C C . ALA A 1 83 ? 4.637 -8.347 1.000 1.00 0.00 83 ALA A C 1
ATOM 1244 O O . ALA A 1 83 ? 4.104 -8.760 -0.010 1.00 0.00 83 ALA A O 1
ATOM 1251 N N . ASN A 1 84 ? 5.489 -9.079 1.668 1.00 0.00 84 ASN A N 1
ATOM 1252 C CA . ASN A 1 84 ? 5.831 -10.455 1.204 1.00 0.00 84 ASN A CA 1
ATOM 1253 C C . ASN A 1 84 ? 4.877 -11.460 1.852 1.00 0.00 84 ASN A C 1
ATOM 1254 O O . ASN A 1 84 ? 5.045 -12.657 1.731 1.00 0.00 84 ASN A O 1
ATOM 1265 N N . SER A 1 85 ? 3.875 -10.976 2.545 1.00 0.00 85 SER A N 1
ATOM 1266 C CA . SER A 1 85 ? 2.896 -11.887 3.217 1.00 0.00 85 SER A CA 1
ATOM 1267 C C . SER A 1 85 ? 1.476 -11.346 3.018 1.00 0.00 85 SER A C 1
ATOM 1268 O O . SER A 1 85 ? 1.257 -10.151 2.984 1.00 0.00 85 SER A O 1
ATOM 1276 N N . ASP A 1 86 ? 0.515 -12.221 2.876 1.00 0.00 86 ASP A N 1
ATOM 1277 C CA . ASP A 1 86 ? -0.894 -11.773 2.667 1.00 0.00 86 ASP A CA 1
ATOM 1278 C C . ASP A 1 86 ? -1.565 -11.479 4.016 1.00 0.00 86 ASP A C 1
ATOM 1279 O O . ASP A 1 86 ? -1.030 -11.774 5.066 1.00 0.00 86 ASP A O 1
ATOM 1288 N N . GLY A 1 87 ? -2.740 -10.903 3.988 1.00 0.00 87 GLY A N 1
ATOM 1289 C CA . GLY A 1 87 ? -3.460 -10.590 5.258 1.00 0.00 87 GLY A CA 1
ATOM 1290 C C . GLY A 1 87 ? -2.949 -9.268 5.831 1.00 0.00 87 GLY A C 1
ATOM 1291 O O . GLY A 1 87 ? -3.350 -8.844 6.897 1.00 0.00 87 GLY A O 1
ATOM 1295 N N . LEU A 1 88 ? -2.068 -8.615 5.130 1.00 0.00 88 LEU A N 1
ATOM 1296 C CA . LEU A 1 88 ? -1.527 -7.321 5.626 1.00 0.00 88 LEU A CA 1
ATOM 1297 C C . LEU A 1 88 ? -2.544 -6.205 5.376 1.00 0.00 88 LEU A C 1
ATOM 1298 O O . LEU A 1 88 ? -3.379 -6.298 4.498 1.00 0.00 88 LEU A O 1
ATOM 1314 N N . ARG A 1 89 ? -2.471 -5.149 6.149 1.00 0.00 89 ARG A N 1
ATOM 1315 C CA . ARG A 1 89 ? -3.419 -4.003 5.984 1.00 0.00 89 ARG A CA 1
ATOM 1316 C C . ARG A 1 89 ? -2.625 -2.745 5.644 1.00 0.00 89 ARG A C 1
ATOM 1317 O O . ARG A 1 89 ? -1.705 -2.372 6.344 1.00 0.00 89 ARG A O 1
ATOM 1338 N N . LEU A 1 90 ? -2.980 -2.090 4.569 1.00 0.00 90 LEU A N 1
ATOM 1339 C CA . LEU A 1 90 ? -2.261 -0.847 4.157 1.00 0.00 90 LEU A CA 1
ATOM 1340 C C . LEU A 1 90 ? -3.149 0.360 4.446 1.00 0.00 90 LEU A C 1
ATOM 1341 O O . LEU A 1 90 ? -4.313 0.382 4.095 1.00 0.00 90 LEU A O 1
ATOM 1357 N N . HIS A 1 91 ? -2.605 1.364 5.087 1.00 0.00 91 HIS A N 1
ATOM 1358 C CA . HIS A 1 91 ? -3.400 2.587 5.415 1.00 0.00 91 HIS A CA 1
ATOM 1359 C C . HIS A 1 91 ? -2.838 3.778 4.641 1.00 0.00 91 HIS A C 1
ATOM 1360 O O . HIS A 1 91 ? -1.667 4.099 4.733 1.00 0.00 91 HIS A O 1
ATOM 1374 N N . VAL A 1 92 ? -3.669 4.435 3.874 1.00 0.00 92 VAL A N 1
ATOM 1375 C CA . VAL A 1 92 ? -3.201 5.610 3.086 1.00 0.00 92 VAL A CA 1
ATOM 1376 C C . VAL A 1 92 ? -3.427 6.878 3.909 1.00 0.00 92 VAL A C 1
ATOM 1377 O O . VAL A 1 92 ? -4.520 7.136 4.378 1.00 0.00 92 VAL A O 1
ATOM 1390 N N . VAL A 1 93 ? -2.398 7.666 4.091 1.00 0.00 93 VAL A N 1
ATOM 1391 C CA . VAL A 1 93 ? -2.528 8.926 4.888 1.00 0.00 93 VAL A CA 1
ATOM 1392 C C . VAL A 1 93 ? -2.467 10.130 3.947 1.00 0.00 93 VAL A C 1
ATOM 1393 O O . VAL A 1 93 ? -1.438 10.433 3.376 1.00 0.00 93 VAL A O 1
ATOM 1406 N N . ASP A 1 94 ? -3.568 10.817 3.782 1.00 0.00 94 ASP A N 1
ATOM 1407 C CA . ASP A 1 94 ? -3.593 12.006 2.876 1.00 0.00 94 ASP A CA 1
ATOM 1408 C C . ASP A 1 94 ? -3.444 13.286 3.700 1.00 0.00 94 ASP A C 1
ATOM 1409 O O . ASP A 1 94 ? -4.329 13.666 4.441 1.00 0.00 94 ASP A O 1
ATOM 1418 N N . SER A 1 95 ? -2.331 13.957 3.571 1.00 0.00 95 SER A N 1
ATOM 1419 C CA . SER A 1 95 ? -2.125 15.215 4.342 1.00 0.00 95 SER A CA 1
ATOM 1420 C C . SER A 1 95 ? -0.929 15.980 3.770 1.00 0.00 95 SER A C 1
ATOM 1421 O O . SER A 1 95 ? -1.094 16.619 2.744 1.00 0.00 95 SER A O 1
ATOM 1430 N N . MET A 1 1 ? -11.075 -24.492 -24.302 1.00 0.00 1 MET A N 2
ATOM 1431 C CA . MET A 1 1 ? -10.987 -23.463 -23.226 1.00 0.00 1 MET A CA 2
ATOM 1432 C C . MET A 1 1 ? -9.836 -22.502 -23.534 1.00 0.00 1 MET A C 2
ATOM 1433 O O . MET A 1 1 ? -10.046 -21.342 -23.830 1.00 0.00 1 MET A O 2
ATOM 1449 N N . GLY A 1 2 ? -8.620 -22.972 -23.467 1.00 0.00 2 GLY A N 2
ATOM 1450 C CA . GLY A 1 2 ? -7.462 -22.081 -23.758 1.00 0.00 2 GLY A CA 2
ATOM 1451 C C . GLY A 1 2 ? -6.235 -22.928 -24.096 1.00 0.00 2 GLY A C 2
ATOM 1452 O O . GLY A 1 2 ? -6.077 -23.395 -25.205 1.00 0.00 2 GLY A O 2
ATOM 1456 N N . HIS A 1 3 ? -5.364 -23.124 -23.146 1.00 0.00 3 HIS A N 2
ATOM 1457 C CA . HIS A 1 3 ? -4.141 -23.935 -23.410 1.00 0.00 3 HIS A CA 2
ATOM 1458 C C . HIS A 1 3 ? -4.529 -25.363 -23.800 1.00 0.00 3 HIS A C 2
ATOM 1459 O O . HIS A 1 3 ? -3.940 -25.954 -24.681 1.00 0.00 3 HIS A O 2
ATOM 1473 N N . HIS A 1 4 ? -5.504 -25.925 -23.139 1.00 0.00 4 HIS A N 2
ATOM 1474 C CA . HIS A 1 4 ? -5.926 -27.322 -23.456 1.00 0.00 4 HIS A CA 2
ATOM 1475 C C . HIS A 1 4 ? -4.734 -28.268 -23.292 1.00 0.00 4 HIS A C 2
ATOM 1476 O O . HIS A 1 4 ? -4.831 -29.453 -23.549 1.00 0.00 4 HIS A O 2
ATOM 1490 N N . HIS A 1 5 ? -3.607 -27.758 -22.870 1.00 0.00 5 HIS A N 2
ATOM 1491 C CA . HIS A 1 5 ? -2.408 -28.632 -22.695 1.00 0.00 5 HIS A CA 2
ATOM 1492 C C . HIS A 1 5 ? -2.385 -29.198 -21.277 1.00 0.00 5 HIS A C 2
ATOM 1493 O O . HIS A 1 5 ? -2.311 -28.471 -20.305 1.00 0.00 5 HIS A O 2
ATOM 1507 N N . HIS A 1 6 ? -2.442 -30.495 -21.150 1.00 0.00 6 HIS A N 2
ATOM 1508 C CA . HIS A 1 6 ? -2.420 -31.116 -19.797 1.00 0.00 6 HIS A CA 2
ATOM 1509 C C . HIS A 1 6 ? -0.969 -31.233 -19.322 1.00 0.00 6 HIS A C 2
ATOM 1510 O O . HIS A 1 6 ? -0.696 -31.352 -18.145 1.00 0.00 6 HIS A O 2
ATOM 1524 N N . HIS A 1 7 ? -0.038 -31.204 -20.237 1.00 0.00 7 HIS A N 2
ATOM 1525 C CA . HIS A 1 7 ? 1.396 -31.316 -19.853 1.00 0.00 7 HIS A CA 2
ATOM 1526 C C . HIS A 1 7 ? 1.754 -30.201 -18.870 1.00 0.00 7 HIS A C 2
ATOM 1527 O O . HIS A 1 7 ? 1.840 -30.415 -17.676 1.00 0.00 7 HIS A O 2
ATOM 1541 N N . HIS A 1 8 ? 1.961 -29.011 -19.362 1.00 0.00 8 HIS A N 2
ATOM 1542 C CA . HIS A 1 8 ? 2.313 -27.886 -18.456 1.00 0.00 8 HIS A CA 2
ATOM 1543 C C . HIS A 1 8 ? 2.211 -26.564 -19.213 1.00 0.00 8 HIS A C 2
ATOM 1544 O O . HIS A 1 8 ? 2.878 -26.348 -20.207 1.00 0.00 8 HIS A O 2
ATOM 1558 N N . SER A 1 9 ? 1.384 -25.675 -18.744 1.00 0.00 9 SER A N 2
ATOM 1559 C CA . SER A 1 9 ? 1.231 -24.357 -19.420 1.00 0.00 9 SER A CA 2
ATOM 1560 C C . SER A 1 9 ? 0.640 -23.360 -18.426 1.00 0.00 9 SER A C 2
ATOM 1561 O O . SER A 1 9 ? 0.318 -22.239 -18.766 1.00 0.00 9 SER A O 2
ATOM 1569 N N . HIS A 1 10 ? 0.489 -23.770 -17.196 1.00 0.00 10 HIS A N 2
ATOM 1570 C CA . HIS A 1 10 ? -0.085 -22.863 -16.167 1.00 0.00 10 HIS A CA 2
ATOM 1571 C C . HIS A 1 10 ? 1.008 -21.922 -15.650 1.00 0.00 10 HIS A C 2
ATOM 1572 O O . HIS A 1 10 ? 2.069 -22.351 -15.240 1.00 0.00 10 HIS A O 2
ATOM 1586 N N . GLY A 1 11 ? 0.759 -20.637 -15.673 1.00 0.00 11 GLY A N 2
ATOM 1587 C CA . GLY A 1 11 ? 1.782 -19.664 -15.188 1.00 0.00 11 GLY A CA 2
ATOM 1588 C C . GLY A 1 11 ? 1.680 -19.513 -13.669 1.00 0.00 11 GLY A C 2
ATOM 1589 O O . GLY A 1 11 ? 0.605 -19.559 -13.102 1.00 0.00 11 GLY A O 2
ATOM 1593 N N . LYS A 1 12 ? 2.790 -19.332 -13.005 1.00 0.00 12 LYS A N 2
ATOM 1594 C CA . LYS A 1 12 ? 2.762 -19.177 -11.522 1.00 0.00 12 LYS A CA 2
ATOM 1595 C C . LYS A 1 12 ? 2.106 -17.843 -11.155 1.00 0.00 12 LYS A C 2
ATOM 1596 O O . LYS A 1 12 ? 2.416 -16.811 -11.716 1.00 0.00 12 LYS A O 2
ATOM 1615 N N . SER A 1 13 ? 1.200 -17.862 -10.214 1.00 0.00 13 SER A N 2
ATOM 1616 C CA . SER A 1 13 ? 0.514 -16.602 -9.802 1.00 0.00 13 SER A CA 2
ATOM 1617 C C . SER A 1 13 ? 1.447 -15.755 -8.930 1.00 0.00 13 SER A C 2
ATOM 1618 O O . SER A 1 13 ? 2.215 -16.272 -8.143 1.00 0.00 13 SER A O 2
ATOM 1626 N N . ASP A 1 14 ? 1.374 -14.452 -9.061 1.00 0.00 14 ASP A N 2
ATOM 1627 C CA . ASP A 1 14 ? 2.241 -13.546 -8.239 1.00 0.00 14 ASP A CA 2
ATOM 1628 C C . ASP A 1 14 ? 1.387 -12.399 -7.688 1.00 0.00 14 ASP A C 2
ATOM 1629 O O . ASP A 1 14 ? 1.861 -11.293 -7.509 1.00 0.00 14 ASP A O 2
ATOM 1638 N N . PHE A 1 15 ? 0.129 -12.657 -7.422 1.00 0.00 15 PHE A N 2
ATOM 1639 C CA . PHE A 1 15 ? -0.779 -11.593 -6.888 1.00 0.00 15 PHE A CA 2
ATOM 1640 C C . PHE A 1 15 ? -1.136 -11.917 -5.437 1.00 0.00 15 PHE A C 2
ATOM 1641 O O . PHE A 1 15 ? -1.269 -13.065 -5.063 1.00 0.00 15 PHE A O 2
ATOM 1658 N N . ILE A 1 16 ? -1.288 -10.906 -4.617 1.00 0.00 16 ILE A N 2
ATOM 1659 C CA . ILE A 1 16 ? -1.636 -11.127 -3.178 1.00 0.00 16 ILE A CA 2
ATOM 1660 C C . ILE A 1 16 ? -2.834 -10.250 -2.808 1.00 0.00 16 ILE A C 2
ATOM 1661 O O . ILE A 1 16 ? -2.971 -9.139 -3.281 1.00 0.00 16 ILE A O 2
ATOM 1677 N N . LYS A 1 17 ? -3.710 -10.744 -1.966 1.00 0.00 17 LYS A N 2
ATOM 1678 C CA . LYS A 1 17 ? -4.907 -9.944 -1.568 1.00 0.00 17 LYS A CA 2
ATOM 1679 C C . LYS A 1 17 ? -4.633 -9.227 -0.245 1.00 0.00 17 LYS A C 2
ATOM 1680 O O . LYS A 1 17 ? -4.151 -9.806 0.708 1.00 0.00 17 LYS A O 2
ATOM 1699 N N . VAL A 1 18 ? -4.924 -7.956 -0.190 1.00 0.00 18 VAL A N 2
ATOM 1700 C CA . VAL A 1 18 ? -4.682 -7.174 1.057 1.00 0.00 18 VAL A CA 2
ATOM 1701 C C . VAL A 1 18 ? -5.761 -6.100 1.194 1.00 0.00 18 VAL A C 2
ATOM 1702 O O . VAL A 1 18 ? -6.492 -5.818 0.266 1.00 0.00 18 VAL A O 2
ATOM 1715 N N . ASN A 1 19 ? -5.867 -5.497 2.348 1.00 0.00 19 ASN A N 2
ATOM 1716 C CA . ASN A 1 19 ? -6.896 -4.436 2.555 1.00 0.00 19 ASN A CA 2
ATOM 1717 C C . ASN A 1 19 ? -6.246 -3.064 2.378 1.00 0.00 19 ASN A C 2
ATOM 1718 O O . ASN A 1 19 ? -5.110 -2.853 2.755 1.00 0.00 19 ASN A O 2
ATOM 1729 N N . VAL A 1 20 ? -6.964 -2.130 1.801 1.00 0.00 20 VAL A N 2
ATOM 1730 C CA . VAL A 1 20 ? -6.409 -0.755 1.583 1.00 0.00 20 VAL A CA 2
ATOM 1731 C C . VAL A 1 20 ? -7.355 0.266 2.220 1.00 0.00 20 VAL A C 2
ATOM 1732 O O . VAL A 1 20 ? -8.559 0.180 2.082 1.00 0.00 20 VAL A O 2
ATOM 1745 N N . SER A 1 21 ? -6.814 1.228 2.928 1.00 0.00 21 SER A N 2
ATOM 1746 C CA . SER A 1 21 ? -7.667 2.262 3.594 1.00 0.00 21 SER A CA 2
ATOM 1747 C C . SER A 1 21 ? -7.100 3.651 3.300 1.00 0.00 21 SER A C 2
ATOM 1748 O O . SER A 1 21 ? -5.931 3.807 3.006 1.00 0.00 21 SER A O 2
ATOM 1756 N N . ASN A 1 22 ? -7.922 4.666 3.376 1.00 0.00 22 ASN A N 2
ATOM 1757 C CA . ASN A 1 22 ? -7.440 6.052 3.102 1.00 0.00 22 ASN A CA 2
ATOM 1758 C C . ASN A 1 22 ? -8.228 7.038 3.970 1.00 0.00 22 ASN A C 2
ATOM 1759 O O . ASN A 1 22 ? -9.426 6.919 4.133 1.00 0.00 22 ASN A O 2
ATOM 1770 N N . SER A 1 23 ? -7.554 7.995 4.547 1.00 0.00 23 SER A N 2
ATOM 1771 C CA . SER A 1 23 ? -8.245 8.981 5.432 1.00 0.00 23 SER A CA 2
ATOM 1772 C C . SER A 1 23 ? -9.031 10.004 4.606 1.00 0.00 23 SER A C 2
ATOM 1773 O O . SER A 1 23 ? -8.814 10.162 3.421 1.00 0.00 23 SER A O 2
ATOM 1781 N N . HIS A 1 24 ? -9.943 10.703 5.241 1.00 0.00 24 HIS A N 2
ATOM 1782 C CA . HIS A 1 24 ? -10.765 11.734 4.533 1.00 0.00 24 HIS A CA 2
ATOM 1783 C C . HIS A 1 24 ? -11.161 11.234 3.141 1.00 0.00 24 HIS A C 2
ATOM 1784 O O . HIS A 1 24 ? -11.000 11.921 2.151 1.00 0.00 24 HIS A O 2
ATOM 1798 N N . ASN A 1 25 ? -11.682 10.041 3.065 1.00 0.00 25 ASN A N 2
ATOM 1799 C CA . ASN A 1 25 ? -12.099 9.479 1.748 1.00 0.00 25 ASN A CA 2
ATOM 1800 C C . ASN A 1 25 ? -13.239 8.487 1.971 1.00 0.00 25 ASN A C 2
ATOM 1801 O O . ASN A 1 25 ? -14.074 8.284 1.112 1.00 0.00 25 ASN A O 2
ATOM 1812 N N . ASP A 1 26 ? -13.265 7.857 3.115 1.00 0.00 26 ASP A N 2
ATOM 1813 C CA . ASP A 1 26 ? -14.333 6.858 3.413 1.00 0.00 26 ASP A CA 2
ATOM 1814 C C . ASP A 1 26 ? -14.273 5.724 2.386 1.00 0.00 26 ASP A C 2
ATOM 1815 O O . ASP A 1 26 ? -15.031 4.775 2.448 1.00 0.00 26 ASP A O 2
ATOM 1824 N N . ALA A 1 27 ? -13.371 5.811 1.445 1.00 0.00 27 ALA A N 2
ATOM 1825 C CA . ALA A 1 27 ? -13.252 4.739 0.417 1.00 0.00 27 ALA A CA 2
ATOM 1826 C C . ALA A 1 27 ? -12.310 3.650 0.930 1.00 0.00 27 ALA A C 2
ATOM 1827 O O . ALA A 1 27 ? -11.119 3.858 1.056 1.00 0.00 27 ALA A O 2
ATOM 1834 N N . VAL A 1 28 ? -12.836 2.484 1.222 1.00 0.00 28 VAL A N 2
ATOM 1835 C CA . VAL A 1 28 ? -11.985 1.358 1.721 1.00 0.00 28 VAL A CA 2
ATOM 1836 C C . VAL A 1 28 ? -12.200 0.142 0.816 1.00 0.00 28 VAL A C 2
ATOM 1837 O O . VAL A 1 28 ? -13.317 -0.243 0.536 1.00 0.00 28 VAL A O 2
ATOM 1850 N N . ALA A 1 29 ? -11.134 -0.462 0.355 1.00 0.00 29 ALA A N 2
ATOM 1851 C CA . ALA A 1 29 ? -11.259 -1.657 -0.535 1.00 0.00 29 ALA A CA 2
ATOM 1852 C C . ALA A 1 29 ? -10.974 -2.921 0.278 1.00 0.00 29 ALA A C 2
ATOM 1853 O O . ALA A 1 29 ? -10.159 -2.912 1.184 1.00 0.00 29 ALA A O 2
ATOM 1860 N N . PHE A 1 30 ? -11.645 -4.005 -0.034 1.00 0.00 30 PHE A N 2
ATOM 1861 C CA . PHE A 1 30 ? -11.435 -5.281 0.721 1.00 0.00 30 PHE A CA 2
ATOM 1862 C C . PHE A 1 30 ? -10.711 -6.303 -0.161 1.00 0.00 30 PHE A C 2
ATOM 1863 O O . PHE A 1 30 ? -11.006 -6.452 -1.328 1.00 0.00 30 PHE A O 2
ATOM 1880 N N . GLU A 1 31 ? -9.774 -7.014 0.413 1.00 0.00 31 GLU A N 2
ATOM 1881 C CA . GLU A 1 31 ? -9.009 -8.056 -0.342 1.00 0.00 31 GLU A CA 2
ATOM 1882 C C . GLU A 1 31 ? -8.741 -7.610 -1.787 1.00 0.00 31 GLU A C 2
ATOM 1883 O O . GLU A 1 31 ? -9.391 -8.052 -2.713 1.00 0.00 31 GLU A O 2
ATOM 1895 N N . VAL A 1 32 ? -7.781 -6.741 -1.989 1.00 0.00 32 VAL A N 2
ATOM 1896 C CA . VAL A 1 32 ? -7.458 -6.270 -3.360 1.00 0.00 32 VAL A CA 2
ATOM 1897 C C . VAL A 1 32 ? -6.264 -7.066 -3.898 1.00 0.00 32 VAL A C 2
ATOM 1898 O O . VAL A 1 32 ? -5.208 -7.098 -3.297 1.00 0.00 32 VAL A O 2
ATOM 1911 N N . LYS A 1 33 ? -6.421 -7.717 -5.019 1.00 0.00 33 LYS A N 2
ATOM 1912 C CA . LYS A 1 33 ? -5.296 -8.518 -5.579 1.00 0.00 33 LYS A CA 2
ATOM 1913 C C . LYS A 1 33 ? -4.334 -7.600 -6.344 1.00 0.00 33 LYS A C 2
ATOM 1914 O O . LYS A 1 33 ? -4.722 -6.899 -7.257 1.00 0.00 33 LYS A O 2
ATOM 1933 N N . LEU A 1 34 ? -3.077 -7.599 -5.974 1.00 0.00 34 LEU A N 2
ATOM 1934 C CA . LEU A 1 34 ? -2.078 -6.734 -6.677 1.00 0.00 34 LEU A CA 2
ATOM 1935 C C . LEU A 1 34 ? -0.765 -7.500 -6.834 1.00 0.00 34 LEU A C 2
ATOM 1936 O O . LEU A 1 34 ? -0.380 -8.276 -5.981 1.00 0.00 34 LEU A O 2
ATOM 1952 N N . ALA A 1 35 ? -0.078 -7.292 -7.925 1.00 0.00 35 ALA A N 2
ATOM 1953 C CA . ALA A 1 35 ? 1.205 -8.014 -8.150 1.00 0.00 35 ALA A CA 2
ATOM 1954 C C . ALA A 1 35 ? 2.272 -7.492 -7.181 1.00 0.00 35 ALA A C 2
ATOM 1955 O O . ALA A 1 35 ? 2.474 -6.303 -7.031 1.00 0.00 35 ALA A O 2
ATOM 1962 N N . LYS A 1 36 ? 2.957 -8.389 -6.530 1.00 0.00 36 LYS A N 2
ATOM 1963 C CA . LYS A 1 36 ? 4.019 -7.977 -5.568 1.00 0.00 36 LYS A CA 2
ATOM 1964 C C . LYS A 1 36 ? 5.259 -7.512 -6.332 1.00 0.00 36 LYS A C 2
ATOM 1965 O O . LYS A 1 36 ? 6.165 -6.931 -5.766 1.00 0.00 36 LYS A O 2
ATOM 1984 N N . ASP A 1 37 ? 5.316 -7.767 -7.612 1.00 0.00 37 ASP A N 2
ATOM 1985 C CA . ASP A 1 37 ? 6.504 -7.340 -8.405 1.00 0.00 37 ASP A CA 2
ATOM 1986 C C . ASP A 1 37 ? 6.355 -5.868 -8.802 1.00 0.00 37 ASP A C 2
ATOM 1987 O O . ASP A 1 37 ? 7.201 -5.307 -9.470 1.00 0.00 37 ASP A O 2
ATOM 1996 N N . LEU A 1 38 ? 5.278 -5.242 -8.406 1.00 0.00 38 LEU A N 2
ATOM 1997 C CA . LEU A 1 38 ? 5.068 -3.810 -8.772 1.00 0.00 38 LEU A CA 2
ATOM 1998 C C . LEU A 1 38 ? 5.932 -2.912 -7.888 1.00 0.00 38 LEU A C 2
ATOM 1999 O O . LEU A 1 38 ? 6.241 -3.241 -6.760 1.00 0.00 38 LEU A O 2
ATOM 2015 N N . THR A 1 39 ? 6.323 -1.772 -8.399 1.00 0.00 39 THR A N 2
ATOM 2016 C CA . THR A 1 39 ? 7.168 -0.840 -7.599 1.00 0.00 39 THR A CA 2
ATOM 2017 C C . THR A 1 39 ? 6.285 0.044 -6.719 1.00 0.00 39 THR A C 2
ATOM 2018 O O . THR A 1 39 ? 5.094 0.160 -6.927 1.00 0.00 39 THR A O 2
ATOM 2029 N N . VAL A 1 40 ? 6.873 0.675 -5.742 1.00 0.00 40 VAL A N 2
ATOM 2030 C CA . VAL A 1 40 ? 6.094 1.565 -4.838 1.00 0.00 40 VAL A CA 2
ATOM 2031 C C . VAL A 1 40 ? 5.552 2.754 -5.638 1.00 0.00 40 VAL A C 2
ATOM 2032 O O . VAL A 1 40 ? 4.411 3.146 -5.491 1.00 0.00 40 VAL A O 2
ATOM 2045 N N . ALA A 1 41 ? 6.365 3.330 -6.480 1.00 0.00 41 ALA A N 2
ATOM 2046 C CA . ALA A 1 41 ? 5.904 4.497 -7.286 1.00 0.00 41 ALA A CA 2
ATOM 2047 C C . ALA A 1 41 ? 4.676 4.097 -8.108 1.00 0.00 41 ALA A C 2
ATOM 2048 O O . ALA A 1 41 ? 3.702 4.819 -8.177 1.00 0.00 41 ALA A O 2
ATOM 2055 N N . GLN A 1 42 ? 4.709 2.951 -8.728 1.00 0.00 42 GLN A N 2
ATOM 2056 C CA . GLN A 1 42 ? 3.538 2.509 -9.536 1.00 0.00 42 GLN A CA 2
ATOM 2057 C C . GLN A 1 42 ? 2.334 2.296 -8.615 1.00 0.00 42 GLN A C 2
ATOM 2058 O O . GLN A 1 42 ? 1.225 2.686 -8.923 1.00 0.00 42 GLN A O 2
ATOM 2072 N N . LEU A 1 43 ? 2.548 1.682 -7.486 1.00 0.00 43 LEU A N 2
ATOM 2073 C CA . LEU A 1 43 ? 1.423 1.440 -6.537 1.00 0.00 43 LEU A CA 2
ATOM 2074 C C . LEU A 1 43 ? 0.866 2.777 -6.042 1.00 0.00 43 LEU A C 2
ATOM 2075 O O . LEU A 1 43 ? -0.330 2.958 -5.920 1.00 0.00 43 LEU A O 2
ATOM 2091 N N . LYS A 1 44 ? 1.724 3.715 -5.751 1.00 0.00 44 LYS A N 2
ATOM 2092 C CA . LYS A 1 44 ? 1.249 5.039 -5.257 1.00 0.00 44 LYS A CA 2
ATOM 2093 C C . LYS A 1 44 ? 0.342 5.683 -6.308 1.00 0.00 44 LYS A C 2
ATOM 2094 O O . LYS A 1 44 ? -0.681 6.259 -5.992 1.00 0.00 44 LYS A O 2
ATOM 2113 N N . THR A 1 45 ? 0.707 5.588 -7.554 1.00 0.00 45 THR A N 2
ATOM 2114 C CA . THR A 1 45 ? -0.130 6.195 -8.627 1.00 0.00 45 THR A CA 2
ATOM 2115 C C . THR A 1 45 ? -1.521 5.559 -8.606 1.00 0.00 45 THR A C 2
ATOM 2116 O O . THR A 1 45 ? -2.527 6.238 -8.678 1.00 0.00 45 THR A O 2
ATOM 2127 N N . LYS A 1 46 ? -1.591 4.262 -8.501 1.00 0.00 46 LYS A N 2
ATOM 2128 C CA . LYS A 1 46 ? -2.919 3.591 -8.470 1.00 0.00 46 LYS A CA 2
ATOM 2129 C C . LYS A 1 46 ? -3.688 4.053 -7.229 1.00 0.00 46 LYS A C 2
ATOM 2130 O O . LYS A 1 46 ? -4.865 4.355 -7.290 1.00 0.00 46 LYS A O 2
ATOM 2149 N N . LEU A 1 47 ? -3.030 4.120 -6.107 1.00 0.00 47 LEU A N 2
ATOM 2150 C CA . LEU A 1 47 ? -3.712 4.572 -4.863 1.00 0.00 47 LEU A CA 2
ATOM 2151 C C . LEU A 1 47 ? -4.156 6.026 -5.036 1.00 0.00 47 LEU A C 2
ATOM 2152 O O . LEU A 1 47 ? -5.225 6.416 -4.609 1.00 0.00 47 LEU A O 2
ATOM 2168 N N . GLU A 1 48 ? -3.341 6.829 -5.658 1.00 0.00 48 GLU A N 2
ATOM 2169 C CA . GLU A 1 48 ? -3.708 8.259 -5.860 1.00 0.00 48 GLU A CA 2
ATOM 2170 C C . GLU A 1 48 ? -5.061 8.328 -6.569 1.00 0.00 48 GLU A C 2
ATOM 2171 O O . GLU A 1 48 ? -5.912 9.130 -6.236 1.00 0.00 48 GLU A O 2
ATOM 2183 N N . ILE A 1 49 ? -5.267 7.485 -7.539 1.00 0.00 49 ILE A N 2
ATOM 2184 C CA . ILE A 1 49 ? -6.564 7.482 -8.268 1.00 0.00 49 ILE A CA 2
ATOM 2185 C C . ILE A 1 49 ? -7.691 7.097 -7.302 1.00 0.00 49 ILE A C 2
ATOM 2186 O O . ILE A 1 49 ? -8.756 7.681 -7.309 1.00 0.00 49 ILE A O 2
ATOM 2202 N N . LEU A 1 50 ? -7.461 6.112 -6.478 1.00 0.00 50 LEU A N 2
ATOM 2203 C CA . LEU A 1 50 ? -8.514 5.672 -5.516 1.00 0.00 50 LEU A CA 2
ATOM 2204 C C . LEU A 1 50 ? -8.865 6.820 -4.564 1.00 0.00 50 LEU A C 2
ATOM 2205 O O . LEU A 1 50 ? -10.018 7.050 -4.254 1.00 0.00 50 LEU A O 2
ATOM 2221 N N . THR A 1 51 ? -7.886 7.540 -4.088 1.00 0.00 51 THR A N 2
ATOM 2222 C CA . THR A 1 51 ? -8.175 8.663 -3.147 1.00 0.00 51 THR A CA 2
ATOM 2223 C C . THR A 1 51 ? -8.366 9.960 -3.933 1.00 0.00 51 THR A C 2
ATOM 2224 O O . THR A 1 51 ? -8.886 10.933 -3.425 1.00 0.00 51 THR A O 2
ATOM 2235 N N . GLY A 1 52 ? -7.957 9.987 -5.169 1.00 0.00 52 GLY A N 2
ATOM 2236 C CA . GLY A 1 52 ? -8.126 11.229 -5.974 1.00 0.00 52 GLY A CA 2
ATOM 2237 C C . GLY A 1 52 ? -7.243 12.335 -5.389 1.00 0.00 52 GLY A C 2
ATOM 2238 O O . GLY A 1 52 ? -7.230 13.453 -5.867 1.00 0.00 52 GLY A O 2
ATOM 2242 N N . GLY A 1 53 ? -6.510 12.030 -4.352 1.00 0.00 53 GLY A N 2
ATOM 2243 C CA . GLY A 1 53 ? -5.631 13.058 -3.724 1.00 0.00 53 GLY A CA 2
ATOM 2244 C C . GLY A 1 53 ? -4.326 13.187 -4.513 1.00 0.00 53 GLY A C 2
ATOM 2245 O O . GLY A 1 53 ? -4.217 12.722 -5.630 1.00 0.00 53 GLY A O 2
ATOM 2249 N N . CYS A 1 54 ? -3.337 13.828 -3.939 1.00 0.00 54 CYS A N 2
ATOM 2250 C CA . CYS A 1 54 ? -2.030 14.008 -4.646 1.00 0.00 54 CYS A CA 2
ATOM 2251 C C . CYS A 1 54 ? -1.024 12.958 -4.157 1.00 0.00 54 CYS A C 2
ATOM 2252 O O . CYS A 1 54 ? -0.858 12.743 -2.973 1.00 0.00 54 CYS A O 2
ATOM 2260 N N . ALA A 1 55 ? -0.347 12.314 -5.070 1.00 0.00 55 ALA A N 2
ATOM 2261 C CA . ALA A 1 55 ? 0.655 11.276 -4.686 1.00 0.00 55 ALA A CA 2
ATOM 2262 C C . ALA A 1 55 ? 1.804 11.912 -3.895 1.00 0.00 55 ALA A C 2
ATOM 2263 O O . ALA A 1 55 ? 2.349 11.312 -2.989 1.00 0.00 55 ALA A O 2
ATOM 2270 N N . GLY A 1 56 ? 2.193 13.107 -4.240 1.00 0.00 56 GLY A N 2
ATOM 2271 C CA . GLY A 1 56 ? 3.322 13.762 -3.516 1.00 0.00 56 GLY A CA 2
ATOM 2272 C C . GLY A 1 56 ? 2.848 14.318 -2.170 1.00 0.00 56 GLY A C 2
ATOM 2273 O O . GLY A 1 56 ? 3.643 14.787 -1.378 1.00 0.00 56 GLY A O 2
ATOM 2277 N N . THR A 1 57 ? 1.565 14.280 -1.902 1.00 0.00 57 THR A N 2
ATOM 2278 C CA . THR A 1 57 ? 1.041 14.815 -0.606 1.00 0.00 57 THR A CA 2
ATOM 2279 C C . THR A 1 57 ? 0.608 13.661 0.302 1.00 0.00 57 THR A C 2
ATOM 2280 O O . THR A 1 57 ? 0.673 13.754 1.513 1.00 0.00 57 THR A O 2
ATOM 2291 N N . MET A 1 58 ? 0.156 12.579 -0.271 1.00 0.00 58 MET A N 2
ATOM 2292 C CA . MET A 1 58 ? -0.293 11.422 0.556 1.00 0.00 58 MET A CA 2
ATOM 2293 C C . MET A 1 58 ? 0.896 10.514 0.873 1.00 0.00 58 MET A C 2
ATOM 2294 O O . MET A 1 58 ? 1.790 10.339 0.069 1.00 0.00 58 MET A O 2
ATOM 2308 N N . LYS A 1 59 ? 0.902 9.931 2.047 1.00 0.00 59 LYS A N 2
ATOM 2309 C CA . LYS A 1 59 ? 2.016 9.018 2.450 1.00 0.00 59 LYS A CA 2
ATOM 2310 C C . LYS A 1 59 ? 1.488 7.584 2.514 1.00 0.00 59 LYS A C 2
ATOM 2311 O O . LYS A 1 59 ? 0.315 7.357 2.734 1.00 0.00 59 LYS A O 2
ATOM 2330 N N . VAL A 1 60 ? 2.349 6.616 2.317 1.00 0.00 60 VAL A N 2
ATOM 2331 C CA . VAL A 1 60 ? 1.918 5.182 2.352 1.00 0.00 60 VAL A CA 2
ATOM 2332 C C . VAL A 1 60 ? 2.577 4.490 3.545 1.00 0.00 60 VAL A C 2
ATOM 2333 O O . VAL A 1 60 ? 3.766 4.612 3.767 1.00 0.00 60 VAL A O 2
ATOM 2346 N N . GLN A 1 61 ? 1.810 3.761 4.314 1.00 0.00 61 GLN A N 2
ATOM 2347 C CA . GLN A 1 61 ? 2.374 3.046 5.497 1.00 0.00 61 GLN A CA 2
ATOM 2348 C C . GLN A 1 61 ? 1.816 1.625 5.535 1.00 0.00 61 GLN A C 2
ATOM 2349 O O . GLN A 1 61 ? 0.714 1.369 5.091 1.00 0.00 61 GLN A O 2
ATOM 2363 N N . VAL A 1 62 ? 2.576 0.695 6.058 1.00 0.00 62 VAL A N 2
ATOM 2364 C CA . VAL A 1 62 ? 2.110 -0.724 6.129 1.00 0.00 62 VAL A CA 2
ATOM 2365 C C . VAL A 1 62 ? 1.748 -1.058 7.574 1.00 0.00 62 VAL A C 2
ATOM 2366 O O . VAL A 1 62 ? 2.508 -0.803 8.488 1.00 0.00 62 VAL A O 2
ATOM 2379 N N . PHE A 1 63 ? 0.586 -1.624 7.786 1.00 0.00 63 PHE A N 2
ATOM 2380 C CA . PHE A 1 63 ? 0.147 -1.985 9.171 1.00 0.00 63 PHE A CA 2
ATOM 2381 C C . PHE A 1 63 ? -0.309 -3.441 9.203 1.00 0.00 63 PHE A C 2
ATOM 2382 O O . PHE A 1 63 ? -0.811 -3.973 8.233 1.00 0.00 63 PHE A O 2
ATOM 2399 N N . LYS A 1 64 ? -0.142 -4.082 10.328 1.00 0.00 64 LYS A N 2
ATOM 2400 C CA . LYS A 1 64 ? -0.565 -5.504 10.468 1.00 0.00 64 LYS A CA 2
ATOM 2401 C C . LYS A 1 64 ? -1.200 -5.690 11.846 1.00 0.00 64 LYS A C 2
ATOM 2402 O O . LYS A 1 64 ? -0.531 -5.974 12.820 1.00 0.00 64 LYS A O 2
ATOM 2421 N N . GLY A 1 65 ? -2.491 -5.522 11.935 1.00 0.00 65 GLY A N 2
ATOM 2422 C CA . GLY A 1 65 ? -3.174 -5.677 13.249 1.00 0.00 65 GLY A CA 2
ATOM 2423 C C . GLY A 1 65 ? -2.852 -4.476 14.143 1.00 0.00 65 GLY A C 2
ATOM 2424 O O . GLY A 1 65 ? -2.987 -3.336 13.744 1.00 0.00 65 GLY A O 2
ATOM 2428 N N . ASP A 1 66 ? -2.438 -4.729 15.357 1.00 0.00 66 ASP A N 2
ATOM 2429 C CA . ASP A 1 66 ? -2.113 -3.616 16.304 1.00 0.00 66 ASP A CA 2
ATOM 2430 C C . ASP A 1 66 ? -0.608 -3.324 16.288 1.00 0.00 66 ASP A C 2
ATOM 2431 O O . ASP A 1 66 ? -0.101 -2.624 17.145 1.00 0.00 66 ASP A O 2
ATOM 2440 N N . THR A 1 67 ? 0.111 -3.866 15.336 1.00 0.00 67 THR A N 2
ATOM 2441 C CA . THR A 1 67 ? 1.593 -3.642 15.266 1.00 0.00 67 THR A CA 2
ATOM 2442 C C . THR A 1 67 ? 1.955 -2.938 13.958 1.00 0.00 67 THR A C 2
ATOM 2443 O O . THR A 1 67 ? 1.499 -3.308 12.893 1.00 0.00 67 THR A O 2
ATOM 2454 N N . CYS A 1 68 ? 2.771 -1.921 14.033 1.00 0.00 68 CYS A N 2
ATOM 2455 C CA . CYS A 1 68 ? 3.170 -1.178 12.804 1.00 0.00 68 CYS A CA 2
ATOM 2456 C C . CYS A 1 68 ? 4.311 -1.918 12.094 1.00 0.00 68 CYS A C 2
ATOM 2457 O O . CYS A 1 68 ? 5.375 -2.114 12.647 1.00 0.00 68 CYS A O 2
ATOM 2465 N N . VAL A 1 69 ? 4.095 -2.331 10.874 1.00 0.00 69 VAL A N 2
ATOM 2466 C CA . VAL A 1 69 ? 5.165 -3.056 10.130 1.00 0.00 69 VAL A CA 2
ATOM 2467 C C . VAL A 1 69 ? 6.291 -2.090 9.750 1.00 0.00 69 VAL A C 2
ATOM 2468 O O . VAL A 1 69 ? 7.453 -2.347 10.000 1.00 0.00 69 VAL A O 2
ATOM 2481 N N . SER A 1 70 ? 5.954 -0.978 9.145 1.00 0.00 70 SER A N 2
ATOM 2482 C CA . SER A 1 70 ? 6.998 0.011 8.739 1.00 0.00 70 SER A CA 2
ATOM 2483 C C . SER A 1 70 ? 6.393 1.003 7.738 1.00 0.00 70 SER A C 2
ATOM 2484 O O . SER A 1 70 ? 5.230 0.923 7.392 1.00 0.00 70 SER A O 2
ATOM 2492 N N . THR A 1 71 ? 7.188 1.935 7.268 1.00 0.00 71 THR A N 2
ATOM 2493 C CA . THR A 1 71 ? 6.701 2.946 6.277 1.00 0.00 71 THR A CA 2
ATOM 2494 C C . THR A 1 71 ? 7.542 2.835 5.004 1.00 0.00 71 THR A C 2
ATOM 2495 O O . THR A 1 71 ? 8.755 2.808 5.052 1.00 0.00 71 THR A O 2
ATOM 2506 N N . MET A 1 72 ? 6.908 2.753 3.866 1.00 0.00 72 MET A N 2
ATOM 2507 C CA . MET A 1 72 ? 7.676 2.626 2.596 1.00 0.00 72 MET A CA 2
ATOM 2508 C C . MET A 1 72 ? 8.476 3.903 2.334 1.00 0.00 72 MET A C 2
ATOM 2509 O O . MET A 1 72 ? 7.984 4.852 1.756 1.00 0.00 72 MET A O 2
ATOM 2523 N N . ASP A 1 73 ? 9.714 3.928 2.756 1.00 0.00 73 ASP A N 2
ATOM 2524 C CA . ASP A 1 73 ? 10.566 5.136 2.535 1.00 0.00 73 ASP A CA 2
ATOM 2525 C C . ASP A 1 73 ? 11.315 5.004 1.206 1.00 0.00 73 ASP A C 2
ATOM 2526 O O . ASP A 1 73 ? 11.725 5.984 0.614 1.00 0.00 73 ASP A O 2
ATOM 2535 N N . ASN A 1 74 ? 11.507 3.799 0.739 1.00 0.00 74 ASN A N 2
ATOM 2536 C CA . ASN A 1 74 ? 12.242 3.591 -0.545 1.00 0.00 74 ASN A CA 2
ATOM 2537 C C . ASN A 1 74 ? 11.248 3.506 -1.703 1.00 0.00 74 ASN A C 2
ATOM 2538 O O . ASN A 1 74 ? 10.562 2.518 -1.875 1.00 0.00 74 ASN A O 2
ATOM 2549 N N . ASN A 1 75 ? 11.167 4.535 -2.503 1.00 0.00 75 ASN A N 2
ATOM 2550 C CA . ASN A 1 75 ? 10.222 4.515 -3.651 1.00 0.00 75 ASN A CA 2
ATOM 2551 C C . ASN A 1 75 ? 10.756 3.567 -4.730 1.00 0.00 75 ASN A C 2
ATOM 2552 O O . ASN A 1 75 ? 10.042 3.163 -5.627 1.00 0.00 75 ASN A O 2
ATOM 2563 N N . ASP A 1 76 ? 12.011 3.207 -4.644 1.00 0.00 76 ASP A N 2
ATOM 2564 C CA . ASP A 1 76 ? 12.606 2.282 -5.655 1.00 0.00 76 ASP A CA 2
ATOM 2565 C C . ASP A 1 76 ? 12.440 0.837 -5.175 1.00 0.00 76 ASP A C 2
ATOM 2566 O O . ASP A 1 76 ? 12.804 -0.101 -5.858 1.00 0.00 76 ASP A O 2
ATOM 2575 N N . ALA A 1 77 ? 11.906 0.657 -3.999 1.00 0.00 77 ALA A N 2
ATOM 2576 C CA . ALA A 1 77 ? 11.724 -0.721 -3.456 1.00 0.00 77 ALA A CA 2
ATOM 2577 C C . ALA A 1 77 ? 10.509 -1.388 -4.109 1.00 0.00 77 ALA A C 2
ATOM 2578 O O . ALA A 1 77 ? 9.599 -0.731 -4.572 1.00 0.00 77 ALA A O 2
ATOM 2585 N N . GLN A 1 78 ? 10.492 -2.696 -4.142 1.00 0.00 78 GLN A N 2
ATOM 2586 C CA . GLN A 1 78 ? 9.340 -3.419 -4.756 1.00 0.00 78 GLN A CA 2
ATOM 2587 C C . GLN A 1 78 ? 8.197 -3.548 -3.749 1.00 0.00 78 GLN A C 2
ATOM 2588 O O . GLN A 1 78 ? 8.387 -3.434 -2.555 1.00 0.00 78 GLN A O 2
ATOM 2602 N N . LEU A 1 79 ? 7.009 -3.795 -4.230 1.00 0.00 79 LEU A N 2
ATOM 2603 C CA . LEU A 1 79 ? 5.840 -3.946 -3.317 1.00 0.00 79 LEU A CA 2
ATOM 2604 C C . LEU A 1 79 ? 6.068 -5.149 -2.400 1.00 0.00 79 LEU A C 2
ATOM 2605 O O . LEU A 1 79 ? 5.779 -5.106 -1.220 1.00 0.00 79 LEU A O 2
ATOM 2621 N N . GLY A 1 80 ? 6.581 -6.225 -2.931 1.00 0.00 80 GLY A N 2
ATOM 2622 C CA . GLY A 1 80 ? 6.823 -7.428 -2.084 1.00 0.00 80 GLY A CA 2
ATOM 2623 C C . GLY A 1 80 ? 8.000 -7.167 -1.145 1.00 0.00 80 GLY A C 2
ATOM 2624 O O . GLY A 1 80 ? 8.342 -7.991 -0.319 1.00 0.00 80 GLY A O 2
ATOM 2628 N N . TYR A 1 81 ? 8.625 -6.029 -1.258 1.00 0.00 81 TYR A N 2
ATOM 2629 C CA . TYR A 1 81 ? 9.777 -5.725 -0.365 1.00 0.00 81 TYR A CA 2
ATOM 2630 C C . TYR A 1 81 ? 9.291 -5.704 1.087 1.00 0.00 81 TYR A C 2
ATOM 2631 O O . TYR A 1 81 ? 9.916 -6.259 1.969 1.00 0.00 81 TYR A O 2
ATOM 2649 N N . TYR A 1 82 ? 8.179 -5.058 1.339 1.00 0.00 82 TYR A N 2
ATOM 2650 C CA . TYR A 1 82 ? 7.632 -4.982 2.732 1.00 0.00 82 TYR A CA 2
ATOM 2651 C C . TYR A 1 82 ? 6.387 -5.865 2.847 1.00 0.00 82 TYR A C 2
ATOM 2652 O O . TYR A 1 82 ? 6.070 -6.375 3.906 1.00 0.00 82 TYR A O 2
ATOM 2670 N N . ALA A 1 83 ? 5.669 -6.039 1.771 1.00 0.00 83 ALA A N 2
ATOM 2671 C CA . ALA A 1 83 ? 4.431 -6.873 1.814 1.00 0.00 83 ALA A CA 2
ATOM 2672 C C . ALA A 1 83 ? 4.771 -8.341 1.538 1.00 0.00 83 ALA A C 2
ATOM 2673 O O . ALA A 1 83 ? 5.323 -9.026 2.374 1.00 0.00 83 ALA A O 2
ATOM 2680 N N . ASN A 1 84 ? 4.430 -8.823 0.374 1.00 0.00 84 ASN A N 2
ATOM 2681 C CA . ASN A 1 84 ? 4.712 -10.247 0.018 1.00 0.00 84 ASN A CA 2
ATOM 2682 C C . ASN A 1 84 ? 3.974 -11.183 0.985 1.00 0.00 84 ASN A C 2
ATOM 2683 O O . ASN A 1 84 ? 4.433 -12.267 1.287 1.00 0.00 84 ASN A O 2
ATOM 2694 N N . SER A 1 85 ? 2.826 -10.776 1.464 1.00 0.00 85 SER A N 2
ATOM 2695 C CA . SER A 1 85 ? 2.048 -11.644 2.398 1.00 0.00 85 SER A CA 2
ATOM 2696 C C . SER A 1 85 ? 0.574 -11.219 2.371 1.00 0.00 85 SER A C 2
ATOM 2697 O O . SER A 1 85 ? 0.252 -10.052 2.487 1.00 0.00 85 SER A O 2
ATOM 2705 N N . ASP A 1 86 ? -0.322 -12.155 2.210 1.00 0.00 86 ASP A N 2
ATOM 2706 C CA . ASP A 1 86 ? -1.777 -11.815 2.163 1.00 0.00 86 ASP A CA 2
ATOM 2707 C C . ASP A 1 86 ? -2.309 -11.545 3.575 1.00 0.00 86 ASP A C 2
ATOM 2708 O O . ASP A 1 86 ? -1.864 -12.134 4.540 1.00 0.00 86 ASP A O 2
ATOM 2717 N N . GLY A 1 87 ? -3.271 -10.660 3.700 1.00 0.00 87 GLY A N 2
ATOM 2718 C CA . GLY A 1 87 ? -3.856 -10.348 5.045 1.00 0.00 87 GLY A CA 2
ATOM 2719 C C . GLY A 1 87 ? -3.298 -9.022 5.566 1.00 0.00 87 GLY A C 2
ATOM 2720 O O . GLY A 1 87 ? -3.710 -8.527 6.598 1.00 0.00 87 GLY A O 2
ATOM 2724 N N . LEU A 1 88 ? -2.366 -8.444 4.867 1.00 0.00 88 LEU A N 2
ATOM 2725 C CA . LEU A 1 88 ? -1.785 -7.152 5.323 1.00 0.00 88 LEU A CA 2
ATOM 2726 C C . LEU A 1 88 ? -2.760 -6.011 5.025 1.00 0.00 88 LEU A C 2
ATOM 2727 O O . LEU A 1 88 ? -3.620 -6.121 4.174 1.00 0.00 88 LEU A O 2
ATOM 2743 N N . ARG A 1 89 ? -2.622 -4.910 5.726 1.00 0.00 89 ARG A N 2
ATOM 2744 C CA . ARG A 1 89 ? -3.521 -3.734 5.506 1.00 0.00 89 ARG A CA 2
ATOM 2745 C C . ARG A 1 89 ? -2.668 -2.497 5.233 1.00 0.00 89 ARG A C 2
ATOM 2746 O O . ARG A 1 89 ? -1.743 -2.195 5.960 1.00 0.00 89 ARG A O 2
ATOM 2767 N N . LEU A 1 90 ? -2.975 -1.779 4.183 1.00 0.00 90 LEU A N 2
ATOM 2768 C CA . LEU A 1 90 ? -2.195 -0.552 3.841 1.00 0.00 90 LEU A CA 2
ATOM 2769 C C . LEU A 1 90 ? -3.006 0.681 4.236 1.00 0.00 90 LEU A C 2
ATOM 2770 O O . LEU A 1 90 ? -4.177 0.788 3.927 1.00 0.00 90 LEU A O 2
ATOM 2786 N N . HIS A 1 91 ? -2.388 1.611 4.921 1.00 0.00 91 HIS A N 2
ATOM 2787 C CA . HIS A 1 91 ? -3.103 2.852 5.354 1.00 0.00 91 HIS A CA 2
ATOM 2788 C C . HIS A 1 91 ? -2.452 4.070 4.703 1.00 0.00 91 HIS A C 2
ATOM 2789 O O . HIS A 1 91 ? -1.265 4.300 4.836 1.00 0.00 91 HIS A O 2
ATOM 2803 N N . VAL A 1 92 ? -3.229 4.855 4.000 1.00 0.00 92 VAL A N 2
ATOM 2804 C CA . VAL A 1 92 ? -2.684 6.073 3.329 1.00 0.00 92 VAL A CA 2
ATOM 2805 C C . VAL A 1 92 ? -3.151 7.308 4.101 1.00 0.00 92 VAL A C 2
ATOM 2806 O O . VAL A 1 92 ? -4.323 7.468 4.385 1.00 0.00 92 VAL A O 2
ATOM 2819 N N . VAL A 1 93 ? -2.239 8.181 4.446 1.00 0.00 93 VAL A N 2
ATOM 2820 C CA . VAL A 1 93 ? -2.614 9.414 5.206 1.00 0.00 93 VAL A CA 2
ATOM 2821 C C . VAL A 1 93 ? -2.665 10.604 4.245 1.00 0.00 93 VAL A C 2
ATOM 2822 O O . VAL A 1 93 ? -1.662 11.015 3.694 1.00 0.00 93 VAL A O 2
ATOM 2835 N N . ASP A 1 94 ? -3.832 11.160 4.037 1.00 0.00 94 ASP A N 2
ATOM 2836 C CA . ASP A 1 94 ? -3.969 12.324 3.108 1.00 0.00 94 ASP A CA 2
ATOM 2837 C C . ASP A 1 94 ? -4.003 13.629 3.911 1.00 0.00 94 ASP A C 2
ATOM 2838 O O . ASP A 1 94 ? -4.926 13.884 4.661 1.00 0.00 94 ASP A O 2
ATOM 2847 N N . SER A 1 95 ? -3.005 14.457 3.754 1.00 0.00 95 SER A N 2
ATOM 2848 C CA . SER A 1 95 ? -2.979 15.749 4.497 1.00 0.00 95 SER A CA 2
ATOM 2849 C C . SER A 1 95 ? -1.801 16.597 4.011 1.00 0.00 95 SER A C 2
ATOM 2850 O O . SER A 1 95 ? -2.037 17.533 3.266 1.00 0.00 95 SER A O 2
ATOM 2859 N N . MET A 1 1 ? -24.727 -31.464 -13.754 1.00 0.00 1 MET A N 3
ATOM 2860 C CA . MET A 1 1 ? -23.340 -31.233 -13.265 1.00 0.00 1 MET A CA 3
ATOM 2861 C C . MET A 1 1 ? -23.235 -29.841 -12.637 1.00 0.00 1 MET A C 3
ATOM 2862 O O . MET A 1 1 ? -24.145 -29.041 -12.716 1.00 0.00 1 MET A O 3
ATOM 2878 N N . GLY A 1 2 ? -22.123 -29.570 -12.005 1.00 0.00 2 GLY A N 3
ATOM 2879 C CA . GLY A 1 2 ? -21.917 -28.253 -11.343 1.00 0.00 2 GLY A CA 3
ATOM 2880 C C . GLY A 1 2 ? -21.817 -27.142 -12.383 1.00 0.00 2 GLY A C 3
ATOM 2881 O O . GLY A 1 2 ? -21.399 -27.355 -13.502 1.00 0.00 2 GLY A O 3
ATOM 2885 N N . HIS A 1 3 ? -22.202 -25.954 -11.999 1.00 0.00 3 HIS A N 3
ATOM 2886 C CA . HIS A 1 3 ? -22.149 -24.796 -12.930 1.00 0.00 3 HIS A CA 3
ATOM 2887 C C . HIS A 1 3 ? -20.764 -24.158 -12.871 1.00 0.00 3 HIS A C 3
ATOM 2888 O O . HIS A 1 3 ? -20.626 -22.951 -12.833 1.00 0.00 3 HIS A O 3
ATOM 2902 N N . HIS A 1 4 ? -19.742 -24.973 -12.874 1.00 0.00 4 HIS A N 3
ATOM 2903 C CA . HIS A 1 4 ? -18.347 -24.449 -12.833 1.00 0.00 4 HIS A CA 3
ATOM 2904 C C . HIS A 1 4 ? -17.406 -25.425 -13.546 1.00 0.00 4 HIS A C 3
ATOM 2905 O O . HIS A 1 4 ? -17.595 -26.627 -13.518 1.00 0.00 4 HIS A O 3
ATOM 2919 N N . HIS A 1 5 ? -16.397 -24.894 -14.193 1.00 0.00 5 HIS A N 3
ATOM 2920 C CA . HIS A 1 5 ? -15.423 -25.745 -14.932 1.00 0.00 5 HIS A CA 3
ATOM 2921 C C . HIS A 1 5 ? -14.627 -26.594 -13.937 1.00 0.00 5 HIS A C 3
ATOM 2922 O O . HIS A 1 5 ? -14.407 -27.769 -14.156 1.00 0.00 5 HIS A O 3
ATOM 2936 N N . HIS A 1 6 ? -14.200 -26.006 -12.845 1.00 0.00 6 HIS A N 3
ATOM 2937 C CA . HIS A 1 6 ? -13.424 -26.776 -11.828 1.00 0.00 6 HIS A CA 3
ATOM 2938 C C . HIS A 1 6 ? -13.587 -26.149 -10.437 1.00 0.00 6 HIS A C 3
ATOM 2939 O O . HIS A 1 6 ? -14.063 -25.040 -10.289 1.00 0.00 6 HIS A O 3
ATOM 2953 N N . HIS A 1 7 ? -13.199 -26.887 -9.421 1.00 0.00 7 HIS A N 3
ATOM 2954 C CA . HIS A 1 7 ? -13.322 -26.397 -8.015 1.00 0.00 7 HIS A CA 3
ATOM 2955 C C . HIS A 1 7 ? -12.417 -25.183 -7.803 1.00 0.00 7 HIS A C 3
ATOM 2956 O O . HIS A 1 7 ? -12.820 -24.201 -7.213 1.00 0.00 7 HIS A O 3
ATOM 2970 N N . HIS A 1 8 ? -11.201 -25.248 -8.281 1.00 0.00 8 HIS A N 3
ATOM 2971 C CA . HIS A 1 8 ? -10.267 -24.096 -8.114 1.00 0.00 8 HIS A CA 3
ATOM 2972 C C . HIS A 1 8 ? -9.021 -24.290 -8.983 1.00 0.00 8 HIS A C 3
ATOM 2973 O O . HIS A 1 8 ? -8.598 -25.398 -9.255 1.00 0.00 8 HIS A O 3
ATOM 2987 N N . SER A 1 9 ? -8.445 -23.201 -9.421 1.00 0.00 9 SER A N 3
ATOM 2988 C CA . SER A 1 9 ? -7.232 -23.269 -10.280 1.00 0.00 9 SER A CA 3
ATOM 2989 C C . SER A 1 9 ? -6.000 -23.585 -9.439 1.00 0.00 9 SER A C 3
ATOM 2990 O O . SER A 1 9 ? -6.027 -23.537 -8.225 1.00 0.00 9 SER A O 3
ATOM 2998 N N . HIS A 1 10 ? -4.922 -23.909 -10.100 1.00 0.00 10 HIS A N 3
ATOM 2999 C CA . HIS A 1 10 ? -3.659 -24.242 -9.386 1.00 0.00 10 HIS A CA 3
ATOM 3000 C C . HIS A 1 10 ? -2.457 -23.822 -10.228 1.00 0.00 10 HIS A C 3
ATOM 3001 O O . HIS A 1 10 ? -2.485 -23.855 -11.443 1.00 0.00 10 HIS A O 3
ATOM 3015 N N . GLY A 1 11 ? -1.397 -23.432 -9.570 1.00 0.00 11 GLY A N 3
ATOM 3016 C CA . GLY A 1 11 ? -0.164 -23.005 -10.291 1.00 0.00 11 GLY A CA 3
ATOM 3017 C C . GLY A 1 11 ? 0.529 -21.873 -9.531 1.00 0.00 11 GLY A C 3
ATOM 3018 O O . GLY A 1 11 ? 0.291 -21.648 -8.360 1.00 0.00 11 GLY A O 3
ATOM 3022 N N . LYS A 1 12 ? 1.398 -21.172 -10.210 1.00 0.00 12 LYS A N 3
ATOM 3023 C CA . LYS A 1 12 ? 2.142 -20.050 -9.576 1.00 0.00 12 LYS A CA 3
ATOM 3024 C C . LYS A 1 12 ? 1.307 -18.775 -9.619 1.00 0.00 12 LYS A C 3
ATOM 3025 O O . LYS A 1 12 ? 0.544 -18.547 -10.536 1.00 0.00 12 LYS A O 3
ATOM 3044 N N . SER A 1 13 ? 1.468 -17.945 -8.625 1.00 0.00 13 SER A N 3
ATOM 3045 C CA . SER A 1 13 ? 0.708 -16.666 -8.570 1.00 0.00 13 SER A CA 3
ATOM 3046 C C . SER A 1 13 ? 1.526 -15.603 -7.833 1.00 0.00 13 SER A C 3
ATOM 3047 O O . SER A 1 13 ? 1.828 -15.728 -6.662 1.00 0.00 13 SER A O 3
ATOM 3055 N N . ASP A 1 14 ? 1.879 -14.556 -8.533 1.00 0.00 14 ASP A N 3
ATOM 3056 C CA . ASP A 1 14 ? 2.673 -13.450 -7.922 1.00 0.00 14 ASP A CA 3
ATOM 3057 C C . ASP A 1 14 ? 1.702 -12.386 -7.412 1.00 0.00 14 ASP A C 3
ATOM 3058 O O . ASP A 1 14 ? 2.090 -11.285 -7.073 1.00 0.00 14 ASP A O 3
ATOM 3067 N N . PHE A 1 15 ? 0.437 -12.720 -7.367 1.00 0.00 15 PHE A N 3
ATOM 3068 C CA . PHE A 1 15 ? -0.596 -11.754 -6.889 1.00 0.00 15 PHE A CA 3
ATOM 3069 C C . PHE A 1 15 ? -1.029 -12.127 -5.479 1.00 0.00 15 PHE A C 3
ATOM 3070 O O . PHE A 1 15 ? -1.098 -13.284 -5.115 1.00 0.00 15 PHE A O 3
ATOM 3087 N N . ILE A 1 16 ? -1.325 -11.133 -4.686 1.00 0.00 16 ILE A N 3
ATOM 3088 C CA . ILE A 1 16 ? -1.763 -11.372 -3.283 1.00 0.00 16 ILE A CA 3
ATOM 3089 C C . ILE A 1 16 ? -2.953 -10.483 -2.948 1.00 0.00 16 ILE A C 3
ATOM 3090 O O . ILE A 1 16 ? -3.218 -9.495 -3.604 1.00 0.00 16 ILE A O 3
ATOM 3106 N N . LYS A 1 17 ? -3.664 -10.841 -1.911 1.00 0.00 17 LYS A N 3
ATOM 3107 C CA . LYS A 1 17 ? -4.851 -10.049 -1.479 1.00 0.00 17 LYS A CA 3
ATOM 3108 C C . LYS A 1 17 ? -4.528 -9.308 -0.187 1.00 0.00 17 LYS A C 3
ATOM 3109 O O . LYS A 1 17 ? -4.070 -9.883 0.782 1.00 0.00 17 LYS A O 3
ATOM 3128 N N . VAL A 1 18 ? -4.769 -8.023 -0.178 1.00 0.00 18 VAL A N 3
ATOM 3129 C CA . VAL A 1 18 ? -4.492 -7.198 1.031 1.00 0.00 18 VAL A CA 3
ATOM 3130 C C . VAL A 1 18 ? -5.597 -6.167 1.234 1.00 0.00 18 VAL A C 3
ATOM 3131 O O . VAL A 1 18 ? -6.411 -5.919 0.364 1.00 0.00 18 VAL A O 3
ATOM 3144 N N . ASN A 1 19 ? -5.619 -5.571 2.398 1.00 0.00 19 ASN A N 3
ATOM 3145 C CA . ASN A 1 19 ? -6.654 -4.548 2.719 1.00 0.00 19 ASN A CA 3
ATOM 3146 C C . ASN A 1 19 ? -6.053 -3.154 2.605 1.00 0.00 19 ASN A C 3
ATOM 3147 O O . ASN A 1 19 ? -4.922 -2.915 2.974 1.00 0.00 19 ASN A O 3
ATOM 3158 N N . VAL A 1 20 ? -6.827 -2.233 2.094 1.00 0.00 20 VAL A N 3
ATOM 3159 C CA . VAL A 1 20 ? -6.352 -0.828 1.936 1.00 0.00 20 VAL A CA 3
ATOM 3160 C C . VAL A 1 20 ? -7.327 0.116 2.632 1.00 0.00 20 VAL A C 3
ATOM 3161 O O . VAL A 1 20 ? -8.528 0.026 2.473 1.00 0.00 20 VAL A O 3
ATOM 3174 N N . SER A 1 21 ? -6.792 1.024 3.405 1.00 0.00 21 SER A N 3
ATOM 3175 C CA . SER A 1 21 ? -7.638 2.006 4.143 1.00 0.00 21 SER A CA 3
ATOM 3176 C C . SER A 1 21 ? -7.130 3.424 3.888 1.00 0.00 21 SER A C 3
ATOM 3177 O O . SER A 1 21 ? -5.972 3.642 3.588 1.00 0.00 21 SER A O 3
ATOM 3185 N N . ASN A 1 22 ? -8.010 4.386 4.005 1.00 0.00 22 ASN A N 3
ATOM 3186 C CA . ASN A 1 22 ? -7.631 5.813 3.772 1.00 0.00 22 ASN A CA 3
ATOM 3187 C C . ASN A 1 22 ? -8.213 6.689 4.880 1.00 0.00 22 ASN A C 3
ATOM 3188 O O . ASN A 1 22 ? -9.309 6.471 5.358 1.00 0.00 22 ASN A O 3
ATOM 3199 N N . SER A 1 23 ? -7.459 7.676 5.286 1.00 0.00 23 SER A N 3
ATOM 3200 C CA . SER A 1 23 ? -7.917 8.593 6.368 1.00 0.00 23 SER A CA 3
ATOM 3201 C C . SER A 1 23 ? -8.905 9.604 5.794 1.00 0.00 23 SER A C 3
ATOM 3202 O O . SER A 1 23 ? -9.490 10.385 6.518 1.00 0.00 23 SER A O 3
ATOM 3210 N N . HIS A 1 24 ? -9.082 9.597 4.495 1.00 0.00 24 HIS A N 3
ATOM 3211 C CA . HIS A 1 24 ? -10.022 10.559 3.841 1.00 0.00 24 HIS A CA 3
ATOM 3212 C C . HIS A 1 24 ? -11.041 9.810 2.974 1.00 0.00 24 HIS A C 3
ATOM 3213 O O . HIS A 1 24 ? -10.796 8.721 2.495 1.00 0.00 24 HIS A O 3
ATOM 3227 N N . ASN A 1 25 ? -12.191 10.414 2.794 1.00 0.00 25 ASN A N 3
ATOM 3228 C CA . ASN A 1 25 ? -13.284 9.802 1.982 1.00 0.00 25 ASN A CA 3
ATOM 3229 C C . ASN A 1 25 ? -13.634 8.425 2.551 1.00 0.00 25 ASN A C 3
ATOM 3230 O O . ASN A 1 25 ? -14.460 7.715 2.012 1.00 0.00 25 ASN A O 3
ATOM 3241 N N . ASP A 1 26 ? -13.013 8.064 3.642 1.00 0.00 26 ASP A N 3
ATOM 3242 C CA . ASP A 1 26 ? -13.283 6.750 4.289 1.00 0.00 26 ASP A CA 3
ATOM 3243 C C . ASP A 1 26 ? -13.300 5.652 3.224 1.00 0.00 26 ASP A C 3
ATOM 3244 O O . ASP A 1 26 ? -13.972 4.650 3.365 1.00 0.00 26 ASP A O 3
ATOM 3253 N N . ALA A 1 27 ? -12.559 5.844 2.163 1.00 0.00 27 ALA A N 3
ATOM 3254 C CA . ALA A 1 27 ? -12.517 4.829 1.073 1.00 0.00 27 ALA A CA 3
ATOM 3255 C C . ALA A 1 27 ? -11.740 3.602 1.533 1.00 0.00 27 ALA A C 3
ATOM 3256 O O . ALA A 1 27 ? -10.575 3.676 1.864 1.00 0.00 27 ALA A O 3
ATOM 3263 N N . VAL A 1 28 ? -12.398 2.471 1.544 1.00 0.00 28 VAL A N 3
ATOM 3264 C CA . VAL A 1 28 ? -11.741 1.202 1.971 1.00 0.00 28 VAL A CA 3
ATOM 3265 C C . VAL A 1 28 ? -11.941 0.135 0.896 1.00 0.00 28 VAL A C 3
ATOM 3266 O O . VAL A 1 28 ? -13.035 -0.082 0.413 1.00 0.00 28 VAL A O 3
ATOM 3279 N N . ALA A 1 29 ? -10.876 -0.535 0.537 1.00 0.00 29 ALA A N 3
ATOM 3280 C CA . ALA A 1 29 ? -10.953 -1.610 -0.498 1.00 0.00 29 ALA A CA 3
ATOM 3281 C C . ALA A 1 29 ? -10.641 -2.960 0.144 1.00 0.00 29 ALA A C 3
ATOM 3282 O O . ALA A 1 29 ? -9.725 -3.093 0.932 1.00 0.00 29 ALA A O 3
ATOM 3289 N N . PHE A 1 30 ? -11.417 -3.959 -0.197 1.00 0.00 30 PHE A N 3
ATOM 3290 C CA . PHE A 1 30 ? -11.212 -5.325 0.374 1.00 0.00 30 PHE A CA 3
ATOM 3291 C C . PHE A 1 30 ? -10.784 -6.306 -0.719 1.00 0.00 30 PHE A C 3
ATOM 3292 O O . PHE A 1 30 ? -11.278 -6.284 -1.830 1.00 0.00 30 PHE A O 3
ATOM 3309 N N . GLU A 1 31 ? -9.872 -7.177 -0.372 1.00 0.00 31 GLU A N 3
ATOM 3310 C CA . GLU A 1 31 ? -9.373 -8.208 -1.324 1.00 0.00 31 GLU A CA 3
ATOM 3311 C C . GLU A 1 31 ? -8.845 -7.543 -2.597 1.00 0.00 31 GLU A C 3
ATOM 3312 O O . GLU A 1 31 ? -9.164 -7.949 -3.697 1.00 0.00 31 GLU A O 3
ATOM 3324 N N . VAL A 1 32 ? -8.034 -6.526 -2.444 1.00 0.00 32 VAL A N 3
ATOM 3325 C CA . VAL A 1 32 ? -7.472 -5.824 -3.632 1.00 0.00 32 VAL A CA 3
ATOM 3326 C C . VAL A 1 32 ? -6.333 -6.640 -4.239 1.00 0.00 32 VAL A C 3
ATOM 3327 O O . VAL A 1 32 ? -5.396 -7.026 -3.567 1.00 0.00 32 VAL A O 3
ATOM 3340 N N . LYS A 1 33 ? -6.427 -6.900 -5.515 1.00 0.00 33 LYS A N 3
ATOM 3341 C CA . LYS A 1 33 ? -5.380 -7.694 -6.211 1.00 0.00 33 LYS A CA 3
ATOM 3342 C C . LYS A 1 33 ? -4.290 -6.773 -6.746 1.00 0.00 33 LYS A C 3
ATOM 3343 O O . LYS A 1 33 ? -4.516 -5.954 -7.613 1.00 0.00 33 LYS A O 3
ATOM 3362 N N . LEU A 1 34 ? -3.098 -6.929 -6.229 1.00 0.00 34 LEU A N 3
ATOM 3363 C CA . LEU A 1 34 ? -1.946 -6.097 -6.681 1.00 0.00 34 LEU A CA 3
ATOM 3364 C C . LEU A 1 34 ? -0.720 -6.986 -6.876 1.00 0.00 34 LEU A C 3
ATOM 3365 O O . LEU A 1 34 ? -0.397 -7.816 -6.048 1.00 0.00 34 LEU A O 3
ATOM 3381 N N . ALA A 1 35 ? -0.045 -6.808 -7.981 1.00 0.00 35 ALA A N 3
ATOM 3382 C CA . ALA A 1 35 ? 1.167 -7.623 -8.277 1.00 0.00 35 ALA A CA 3
ATOM 3383 C C . ALA A 1 35 ? 2.319 -7.206 -7.365 1.00 0.00 35 ALA A C 3
ATOM 3384 O O . ALA A 1 35 ? 2.524 -6.039 -7.090 1.00 0.00 35 ALA A O 3
ATOM 3391 N N . LYS A 1 36 ? 3.062 -8.174 -6.901 1.00 0.00 36 LYS A N 3
ATOM 3392 C CA . LYS A 1 36 ? 4.208 -7.896 -5.997 1.00 0.00 36 LYS A CA 3
ATOM 3393 C C . LYS A 1 36 ? 5.340 -7.217 -6.774 1.00 0.00 36 LYS A C 3
ATOM 3394 O O . LYS A 1 36 ? 6.241 -6.647 -6.190 1.00 0.00 36 LYS A O 3
ATOM 3413 N N . ASP A 1 37 ? 5.307 -7.293 -8.081 1.00 0.00 37 ASP A N 3
ATOM 3414 C CA . ASP A 1 37 ? 6.388 -6.670 -8.902 1.00 0.00 37 ASP A CA 3
ATOM 3415 C C . ASP A 1 37 ? 6.136 -5.164 -9.048 1.00 0.00 37 ASP A C 3
ATOM 3416 O O . ASP A 1 37 ? 6.931 -4.454 -9.633 1.00 0.00 37 ASP A O 3
ATOM 3425 N N . LEU A 1 38 ? 5.044 -4.676 -8.517 1.00 0.00 38 LEU A N 3
ATOM 3426 C CA . LEU A 1 38 ? 4.744 -3.216 -8.618 1.00 0.00 38 LEU A CA 3
ATOM 3427 C C . LEU A 1 38 ? 5.613 -2.441 -7.638 1.00 0.00 38 LEU A C 3
ATOM 3428 O O . LEU A 1 38 ? 5.832 -2.856 -6.520 1.00 0.00 38 LEU A O 3
ATOM 3444 N N . THR A 1 39 ? 6.101 -1.307 -8.066 1.00 0.00 39 THR A N 3
ATOM 3445 C CA . THR A 1 39 ? 6.963 -0.469 -7.188 1.00 0.00 39 THR A CA 3
ATOM 3446 C C . THR A 1 39 ? 6.093 0.414 -6.296 1.00 0.00 39 THR A C 3
ATOM 3447 O O . THR A 1 39 ? 4.907 0.563 -6.511 1.00 0.00 39 THR A O 3
ATOM 3458 N N . VAL A 1 40 ? 6.697 0.991 -5.291 1.00 0.00 40 VAL A N 3
ATOM 3459 C CA . VAL A 1 40 ? 5.950 1.869 -4.350 1.00 0.00 40 VAL A CA 3
ATOM 3460 C C . VAL A 1 40 ? 5.426 3.090 -5.106 1.00 0.00 40 VAL A C 3
ATOM 3461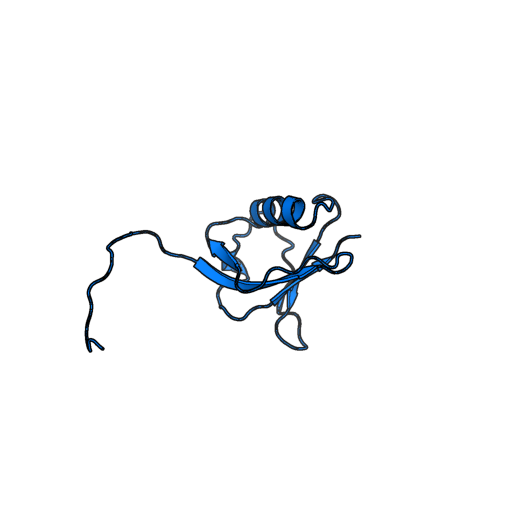 O O . VAL A 1 40 ? 4.297 3.503 -4.928 1.00 0.00 40 VAL A O 3
ATOM 3474 N N . ALA A 1 41 ? 6.252 3.667 -5.937 1.00 0.00 41 ALA A N 3
ATOM 3475 C CA . ALA A 1 41 ? 5.837 4.867 -6.712 1.00 0.00 41 ALA A CA 3
ATOM 3476 C C . ALA A 1 41 ? 4.641 4.505 -7.593 1.00 0.00 41 ALA A C 3
ATOM 3477 O O . ALA A 1 41 ? 3.693 5.258 -7.708 1.00 0.00 41 ALA A O 3
ATOM 3484 N N . GLN A 1 42 ? 4.689 3.353 -8.204 1.00 0.00 42 GLN A N 3
ATOM 3485 C CA . GLN A 1 42 ? 3.575 2.904 -9.081 1.00 0.00 42 GLN A CA 3
ATOM 3486 C C . GLN A 1 42 ? 2.326 2.685 -8.230 1.00 0.00 42 GLN A C 3
ATOM 3487 O O . GLN A 1 42 ? 1.221 2.971 -8.649 1.00 0.00 42 GLN A O 3
ATOM 3501 N N . LEU A 1 43 ? 2.504 2.171 -7.044 1.00 0.00 43 LEU A N 3
ATOM 3502 C CA . LEU A 1 43 ? 1.350 1.914 -6.150 1.00 0.00 43 LEU A CA 3
ATOM 3503 C C . LEU A 1 43 ? 0.668 3.239 -5.808 1.00 0.00 43 LEU A C 3
ATOM 3504 O O . LEU A 1 43 ? -0.543 3.327 -5.755 1.00 0.00 43 LEU A O 3
ATOM 3520 N N . LYS A 1 44 ? 1.446 4.258 -5.561 1.00 0.00 44 LYS A N 3
ATOM 3521 C CA . LYS A 1 44 ? 0.873 5.586 -5.207 1.00 0.00 44 LYS A CA 3
ATOM 3522 C C . LYS A 1 44 ? 0.033 6.099 -6.374 1.00 0.00 44 LYS A C 3
ATOM 3523 O O . LYS A 1 44 ? -1.023 6.671 -6.184 1.00 0.00 44 LYS A O 3
ATOM 3542 N N . THR A 1 45 ? 0.503 5.894 -7.573 1.00 0.00 45 THR A N 3
ATOM 3543 C CA . THR A 1 45 ? -0.244 6.358 -8.772 1.00 0.00 45 THR A CA 3
ATOM 3544 C C . THR A 1 45 ? -1.601 5.652 -8.817 1.00 0.00 45 THR A C 3
ATOM 3545 O O . THR A 1 45 ? -2.628 6.269 -9.044 1.00 0.00 45 THR A O 3
ATOM 3556 N N . LYS A 1 46 ? -1.604 4.363 -8.594 1.00 0.00 46 LYS A N 3
ATOM 3557 C CA . LYS A 1 46 ? -2.876 3.591 -8.615 1.00 0.00 46 LYS A CA 3
ATOM 3558 C C . LYS A 1 46 ? -3.774 4.079 -7.479 1.00 0.00 46 LYS A C 3
ATOM 3559 O O . LYS A 1 46 ? -4.963 4.266 -7.654 1.00 0.00 46 LYS A O 3
ATOM 3578 N N . LEU A 1 47 ? -3.204 4.281 -6.319 1.00 0.00 47 LEU A N 3
ATOM 3579 C CA . LEU A 1 47 ? -3.997 4.760 -5.153 1.00 0.00 47 LEU A CA 3
ATOM 3580 C C . LEU A 1 47 ? -4.508 6.171 -5.442 1.00 0.00 47 LEU A C 3
ATOM 3581 O O . LEU A 1 47 ? -5.620 6.517 -5.101 1.00 0.00 47 LEU A O 3
ATOM 3597 N N . GLU A 1 48 ? -3.683 6.981 -6.051 1.00 0.00 48 GLU A N 3
ATOM 3598 C CA . GLU A 1 48 ? -4.076 8.384 -6.361 1.00 0.00 48 GLU A CA 3
ATOM 3599 C C . GLU A 1 48 ? -5.422 8.385 -7.080 1.00 0.00 48 GLU A C 3
ATOM 3600 O O . GLU A 1 48 ? -6.313 9.137 -6.738 1.00 0.00 48 GLU A O 3
ATOM 3612 N N . ILE A 1 49 ? -5.566 7.552 -8.072 1.00 0.00 49 ILE A N 3
ATOM 3613 C CA . ILE A 1 49 ? -6.848 7.485 -8.828 1.00 0.00 49 ILE A CA 3
ATOM 3614 C C . ILE A 1 49 ? -7.954 6.944 -7.917 1.00 0.00 49 ILE A C 3
ATOM 3615 O O . ILE A 1 49 ? -9.069 7.431 -7.922 1.00 0.00 49 ILE A O 3
ATOM 3631 N N . LEU A 1 50 ? -7.650 5.921 -7.166 1.00 0.00 50 LEU A N 3
ATOM 3632 C CA . LEU A 1 50 ? -8.660 5.305 -6.267 1.00 0.00 50 LEU A CA 3
ATOM 3633 C C . LEU A 1 50 ? -9.094 6.299 -5.189 1.00 0.00 50 LEU A C 3
ATOM 3634 O O . LEU A 1 50 ? -10.259 6.399 -4.864 1.00 0.00 50 LEU A O 3
ATOM 3650 N N . THR A 1 51 ? -8.155 7.005 -4.617 1.00 0.00 51 THR A N 3
ATOM 3651 C CA . THR A 1 51 ? -8.486 7.973 -3.529 1.00 0.00 51 THR A CA 3
ATOM 3652 C C . THR A 1 51 ? -8.671 9.371 -4.121 1.00 0.00 51 THR A C 3
ATOM 3653 O O . THR A 1 51 ? -9.227 10.248 -3.489 1.00 0.00 51 THR A O 3
ATOM 3664 N N . GLY A 1 52 ? -8.219 9.571 -5.330 1.00 0.00 52 GLY A N 3
ATOM 3665 C CA . GLY A 1 52 ? -8.366 10.900 -5.995 1.00 0.00 52 GLY A CA 3
ATOM 3666 C C . GLY A 1 52 ? -7.565 11.945 -5.220 1.00 0.00 52 GLY A C 3
ATOM 3667 O O . GLY A 1 52 ? -7.782 13.133 -5.359 1.00 0.00 52 GLY A O 3
ATOM 3671 N N . GLY A 1 53 ? -6.653 11.496 -4.401 1.00 0.00 53 GLY A N 3
ATOM 3672 C CA . GLY A 1 53 ? -5.827 12.429 -3.586 1.00 0.00 53 GLY A CA 3
ATOM 3673 C C . GLY A 1 53 ? -4.615 12.907 -4.375 1.00 0.00 53 GLY A C 3
ATOM 3674 O O . GLY A 1 53 ? -4.561 12.802 -5.583 1.00 0.00 53 GLY A O 3
ATOM 3678 N N . CYS A 1 54 ? -3.641 13.436 -3.677 1.00 0.00 54 CYS A N 3
ATOM 3679 C CA . CYS A 1 54 ? -2.404 13.939 -4.340 1.00 0.00 54 CYS A CA 3
ATOM 3680 C C . CYS A 1 54 ? -1.260 12.961 -4.077 1.00 0.00 54 CYS A C 3
ATOM 3681 O O . CYS A 1 54 ? -0.850 12.750 -2.952 1.00 0.00 54 CYS A O 3
ATOM 3689 N N . ALA A 1 55 ? -0.758 12.368 -5.122 1.00 0.00 55 ALA A N 3
ATOM 3690 C CA . ALA A 1 55 ? 0.355 11.391 -4.987 1.00 0.00 55 ALA A CA 3
ATOM 3691 C C . ALA A 1 55 ? 1.584 12.081 -4.392 1.00 0.00 55 ALA A C 3
ATOM 3692 O O . ALA A 1 55 ? 2.421 11.450 -3.777 1.00 0.00 55 ALA A O 3
ATOM 3699 N N . GLY A 1 56 ? 1.698 13.365 -4.596 1.00 0.00 56 GLY A N 3
ATOM 3700 C CA . GLY A 1 56 ? 2.871 14.123 -4.078 1.00 0.00 56 GLY A CA 3
ATOM 3701 C C . GLY A 1 56 ? 2.911 14.077 -2.551 1.00 0.00 56 GLY A C 3
ATOM 3702 O O . GLY A 1 56 ? 3.969 13.982 -1.961 1.00 0.00 56 GLY A O 3
ATOM 3706 N N . THR A 1 57 ? 1.774 14.170 -1.910 1.00 0.00 57 THR A N 3
ATOM 3707 C CA . THR A 1 57 ? 1.736 14.160 -0.413 1.00 0.00 57 THR A CA 3
ATOM 3708 C C . THR A 1 57 ? 1.208 12.810 0.076 1.00 0.00 57 THR A C 3
ATOM 3709 O O . THR A 1 57 ? 0.979 12.617 1.255 1.00 0.00 57 THR A O 3
ATOM 3720 N N . MET A 1 58 ? 1.011 11.887 -0.825 1.00 0.00 58 MET A N 3
ATOM 3721 C CA . MET A 1 58 ? 0.491 10.546 -0.439 1.00 0.00 58 MET A CA 3
ATOM 3722 C C . MET A 1 58 ? 1.589 9.728 0.233 1.00 0.00 58 MET A C 3
ATOM 3723 O O . MET A 1 58 ? 2.692 9.611 -0.262 1.00 0.00 58 MET A O 3
ATOM 3737 N N . LYS A 1 59 ? 1.268 9.151 1.366 1.00 0.00 59 LYS A N 3
ATOM 3738 C CA . LYS A 1 59 ? 2.252 8.315 2.118 1.00 0.00 59 LYS A CA 3
ATOM 3739 C C . LYS A 1 59 ? 1.675 6.920 2.345 1.00 0.00 59 LYS A C 3
ATOM 3740 O O . LYS A 1 59 ? 0.503 6.751 2.620 1.00 0.00 59 LYS A O 3
ATOM 3759 N N . VAL A 1 60 ? 2.512 5.918 2.230 1.00 0.00 60 VAL A N 3
ATOM 3760 C CA . VAL A 1 60 ? 2.058 4.508 2.429 1.00 0.00 60 VAL A CA 3
ATOM 3761 C C . VAL A 1 60 ? 2.607 3.973 3.746 1.00 0.00 60 VAL A C 3
ATOM 3762 O O . VAL A 1 60 ? 3.786 4.063 4.029 1.00 0.00 60 VAL A O 3
ATOM 3775 N N . GLN A 1 61 ? 1.740 3.413 4.553 1.00 0.00 61 GLN A N 3
ATOM 3776 C CA . GLN A 1 61 ? 2.164 2.853 5.871 1.00 0.00 61 GLN A CA 3
ATOM 3777 C C . GLN A 1 61 ? 1.612 1.439 6.035 1.00 0.00 61 GLN A C 3
ATOM 3778 O O . GLN A 1 61 ? 0.435 1.186 5.855 1.00 0.00 61 GLN A O 3
ATOM 3792 N N . VAL A 1 62 ? 2.476 0.521 6.378 1.00 0.00 62 VAL A N 3
ATOM 3793 C CA . VAL A 1 62 ? 2.057 -0.896 6.566 1.00 0.00 62 VAL A CA 3
ATOM 3794 C C . VAL A 1 62 ? 1.600 -1.115 8.001 1.00 0.00 62 VAL A C 3
ATOM 3795 O O . VAL A 1 62 ? 2.278 -0.764 8.945 1.00 0.00 62 VAL A O 3
ATOM 3808 N N . PHE A 1 63 ? 0.445 -1.706 8.154 1.00 0.00 63 PHE A N 3
ATOM 3809 C CA . PHE A 1 63 ? -0.104 -1.982 9.513 1.00 0.00 63 PHE A CA 3
ATOM 3810 C C . PHE A 1 63 ? -0.479 -3.452 9.637 1.00 0.00 63 PHE A C 3
ATOM 3811 O O . PHE A 1 63 ? -0.950 -4.078 8.705 1.00 0.00 63 PHE A O 3
ATOM 3828 N N . LYS A 1 64 ? -0.282 -3.989 10.810 1.00 0.00 64 LYS A N 3
ATOM 3829 C CA . LYS A 1 64 ? -0.626 -5.408 11.072 1.00 0.00 64 LYS A CA 3
ATOM 3830 C C . LYS A 1 64 ? -1.033 -5.555 12.537 1.00 0.00 64 LYS A C 3
ATOM 3831 O O . LYS A 1 64 ? -0.212 -5.769 13.411 1.00 0.00 64 LYS A O 3
ATOM 3850 N N . GLY A 1 65 ? -2.307 -5.437 12.796 1.00 0.00 65 GLY A N 3
ATOM 3851 C CA . GLY A 1 65 ? -2.822 -5.561 14.186 1.00 0.00 65 GLY A CA 3
ATOM 3852 C C . GLY A 1 65 ? -2.637 -4.244 14.931 1.00 0.00 65 GLY A C 3
ATOM 3853 O O . GLY A 1 65 ? -3.027 -3.193 14.467 1.00 0.00 65 GLY A O 3
ATOM 3857 N N . ASP A 1 66 ? -2.046 -4.311 16.093 1.00 0.00 66 ASP A N 3
ATOM 3858 C CA . ASP A 1 66 ? -1.817 -3.086 16.910 1.00 0.00 66 ASP A CA 3
ATOM 3859 C C . ASP A 1 66 ? -0.355 -2.667 16.776 1.00 0.00 66 ASP A C 3
ATOM 3860 O O . ASP A 1 66 ? 0.118 -1.810 17.496 1.00 0.00 66 ASP A O 3
ATOM 3869 N N . THR A 1 67 ? 0.357 -3.277 15.862 1.00 0.00 67 THR A N 3
ATOM 3870 C CA . THR A 1 67 ? 1.800 -2.944 15.661 1.00 0.00 67 THR A CA 3
ATOM 3871 C C . THR A 1 67 ? 2.084 -2.663 14.182 1.00 0.00 67 THR A C 3
ATOM 3872 O O . THR A 1 67 ? 1.636 -3.367 13.297 1.00 0.00 67 THR A O 3
ATOM 3883 N N . CYS A 1 68 ? 2.834 -1.618 13.929 1.00 0.00 68 CYS A N 3
ATOM 3884 C CA . CYS A 1 68 ? 3.181 -1.234 12.530 1.00 0.00 68 CYS A CA 3
ATOM 3885 C C . CYS A 1 68 ? 4.360 -2.072 12.035 1.00 0.00 68 CYS A C 3
ATOM 3886 O O . CYS A 1 68 ? 5.374 -2.191 12.694 1.00 0.00 68 CYS A O 3
ATOM 3894 N N . VAL A 1 69 ? 4.215 -2.648 10.870 1.00 0.00 69 VAL A N 3
ATOM 3895 C CA . VAL A 1 69 ? 5.301 -3.489 10.299 1.00 0.00 69 VAL A CA 3
ATOM 3896 C C . VAL A 1 69 ? 6.444 -2.599 9.814 1.00 0.00 69 VAL A C 3
ATOM 3897 O O . VAL A 1 69 ? 7.577 -2.768 10.217 1.00 0.00 69 VAL A O 3
ATOM 3910 N N . SER A 1 70 ? 6.147 -1.652 8.958 1.00 0.00 70 SER A N 3
ATOM 3911 C CA . SER A 1 70 ? 7.209 -0.742 8.439 1.00 0.00 70 SER A CA 3
ATOM 3912 C C . SER A 1 70 ? 6.598 0.335 7.541 1.00 0.00 70 SER A C 3
ATOM 3913 O O . SER A 1 70 ? 5.466 0.241 7.113 1.00 0.00 70 SER A O 3
ATOM 3921 N N . THR A 1 71 ? 7.369 1.358 7.254 1.00 0.00 71 THR A N 3
ATOM 3922 C CA . THR A 1 71 ? 6.890 2.473 6.380 1.00 0.00 71 THR A CA 3
ATOM 3923 C C . THR A 1 71 ? 7.704 2.492 5.086 1.00 0.00 71 THR A C 3
ATOM 3924 O O . THR A 1 71 ? 8.920 2.475 5.095 1.00 0.00 71 THR A O 3
ATOM 3935 N N . MET A 1 72 ? 7.017 2.509 3.976 1.00 0.00 72 MET A N 3
ATOM 3936 C CA . MET A 1 72 ? 7.696 2.507 2.649 1.00 0.00 72 MET A CA 3
ATOM 3937 C C . MET A 1 72 ? 8.418 3.832 2.418 1.00 0.00 72 MET A C 3
ATOM 3938 O O . MET A 1 72 ? 7.852 4.781 1.915 1.00 0.00 72 MET A O 3
ATOM 3952 N N . ASP A 1 73 ? 9.672 3.888 2.782 1.00 0.00 73 ASP A N 3
ATOM 3953 C CA . ASP A 1 73 ? 10.467 5.135 2.590 1.00 0.00 73 ASP A CA 3
ATOM 3954 C C . ASP A 1 73 ? 11.237 5.042 1.268 1.00 0.00 73 ASP A C 3
ATOM 3955 O O . ASP A 1 73 ? 11.593 6.043 0.679 1.00 0.00 73 ASP A O 3
ATOM 3964 N N . ASN A 1 74 ? 11.502 3.843 0.808 1.00 0.00 74 ASN A N 3
ATOM 3965 C CA . ASN A 1 74 ? 12.261 3.662 -0.469 1.00 0.00 74 ASN A CA 3
ATOM 3966 C C . ASN A 1 74 ? 11.296 3.581 -1.653 1.00 0.00 74 ASN A C 3
ATOM 3967 O O . ASN A 1 74 ? 10.569 2.620 -1.818 1.00 0.00 74 ASN A O 3
ATOM 3978 N N . ASN A 1 75 ? 11.296 4.599 -2.473 1.00 0.00 75 ASN A N 3
ATOM 3979 C CA . ASN A 1 75 ? 10.395 4.620 -3.658 1.00 0.00 75 ASN A CA 3
ATOM 3980 C C . ASN A 1 75 ? 10.899 3.630 -4.705 1.00 0.00 75 ASN A C 3
ATOM 3981 O O . ASN A 1 75 ? 10.176 3.241 -5.599 1.00 0.00 75 ASN A O 3
ATOM 3992 N N . ASP A 1 76 ? 12.140 3.235 -4.603 1.00 0.00 76 ASP A N 3
ATOM 3993 C CA . ASP A 1 76 ? 12.722 2.280 -5.591 1.00 0.00 76 ASP A CA 3
ATOM 3994 C C . ASP A 1 76 ? 12.546 0.848 -5.080 1.00 0.00 76 ASP A C 3
ATOM 3995 O O . ASP A 1 76 ? 13.062 -0.090 -5.654 1.00 0.00 76 ASP A O 3
ATOM 4004 N N . ALA A 1 77 ? 11.821 0.679 -4.005 1.00 0.00 77 ALA A N 3
ATOM 4005 C CA . ALA A 1 77 ? 11.602 -0.686 -3.444 1.00 0.00 77 ALA A CA 3
ATOM 4006 C C . ALA A 1 77 ? 10.348 -1.301 -4.057 1.00 0.00 77 ALA A C 3
ATOM 4007 O O . ALA A 1 77 ? 9.438 -0.612 -4.474 1.00 0.00 77 ALA A O 3
ATOM 4014 N N . GLN A 1 78 ? 10.313 -2.605 -4.111 1.00 0.00 78 GLN A N 3
ATOM 4015 C CA . GLN A 1 78 ? 9.145 -3.315 -4.693 1.00 0.00 78 GLN A CA 3
ATOM 4016 C C . GLN A 1 78 ? 8.009 -3.380 -3.677 1.00 0.00 78 GLN A C 3
ATOM 4017 O O . GLN A 1 78 ? 8.216 -3.292 -2.485 1.00 0.00 78 GLN A O 3
ATOM 4031 N N . LEU A 1 79 ? 6.808 -3.536 -4.162 1.00 0.00 79 LEU A N 3
ATOM 4032 C CA . LEU A 1 79 ? 5.635 -3.614 -3.261 1.00 0.00 79 LEU A CA 3
ATOM 4033 C C . LEU A 1 79 ? 5.763 -4.857 -2.382 1.00 0.00 79 LEU A C 3
ATOM 4034 O O . LEU A 1 79 ? 5.472 -4.829 -1.203 1.00 0.00 79 LEU A O 3
ATOM 4050 N N . GLY A 1 80 ? 6.184 -5.943 -2.970 1.00 0.00 80 GLY A N 3
ATOM 4051 C CA . GLY A 1 80 ? 6.330 -7.215 -2.211 1.00 0.00 80 GLY A CA 3
ATOM 4052 C C . GLY A 1 80 ? 7.509 -7.098 -1.245 1.00 0.00 80 GLY A C 3
ATOM 4053 O O . GLY A 1 80 ? 7.770 -7.994 -0.464 1.00 0.00 80 GLY A O 3
ATOM 4057 N N . TYR A 1 81 ? 8.218 -6.003 -1.303 1.00 0.00 81 TYR A N 3
ATOM 4058 C CA . TYR A 1 81 ? 9.389 -5.803 -0.406 1.00 0.00 81 TYR A CA 3
ATOM 4059 C C . TYR A 1 81 ? 8.911 -5.781 1.044 1.00 0.00 81 TYR A C 3
ATOM 4060 O O . TYR A 1 81 ? 9.502 -6.395 1.909 1.00 0.00 81 TYR A O 3
ATOM 4078 N N . TYR A 1 82 ? 7.846 -5.068 1.310 1.00 0.00 82 TYR A N 3
ATOM 4079 C CA . TYR A 1 82 ? 7.313 -4.982 2.701 1.00 0.00 82 TYR A CA 3
ATOM 4080 C C . TYR A 1 82 ? 6.053 -5.845 2.810 1.00 0.00 82 TYR A C 3
ATOM 4081 O O . TYR A 1 82 ? 5.715 -6.324 3.874 1.00 0.00 82 TYR A O 3
ATOM 4099 N N . ALA A 1 83 ? 5.359 -6.046 1.715 1.00 0.00 83 ALA A N 3
ATOM 4100 C CA . ALA A 1 83 ? 4.115 -6.877 1.737 1.00 0.00 83 ALA A CA 3
ATOM 4101 C C . ALA A 1 83 ? 4.407 -8.253 1.137 1.00 0.00 83 ALA A C 3
ATOM 4102 O O . ALA A 1 83 ? 3.913 -8.601 0.083 1.00 0.00 83 ALA A O 3
ATOM 4109 N N . ASN A 1 84 ? 5.207 -9.034 1.817 1.00 0.00 84 ASN A N 3
ATOM 4110 C CA . ASN A 1 84 ? 5.548 -10.402 1.322 1.00 0.00 84 ASN A CA 3
ATOM 4111 C C . ASN A 1 84 ? 4.703 -11.435 2.072 1.00 0.00 84 ASN A C 3
ATOM 4112 O O . ASN A 1 84 ? 5.217 -12.381 2.636 1.00 0.00 84 ASN A O 3
ATOM 4123 N N . SER A 1 85 ? 3.405 -11.254 2.070 1.00 0.00 85 SER A N 3
ATOM 4124 C CA . SER A 1 85 ? 2.507 -12.219 2.771 1.00 0.00 85 SER A CA 3
ATOM 4125 C C . SER A 1 85 ? 1.063 -12.081 2.264 1.00 0.00 85 SER A C 3
ATOM 4126 O O . SER A 1 85 ? 0.807 -12.060 1.075 1.00 0.00 85 SER A O 3
ATOM 4134 N N . ASP A 1 86 ? 0.122 -11.996 3.179 1.00 0.00 86 ASP A N 3
ATOM 4135 C CA . ASP A 1 86 ? -1.312 -11.870 2.791 1.00 0.00 86 ASP A CA 3
ATOM 4136 C C . ASP A 1 86 ? -2.170 -11.517 4.011 1.00 0.00 86 ASP A C 3
ATOM 4137 O O . ASP A 1 86 ? -1.986 -12.037 5.095 1.00 0.00 86 ASP A O 3
ATOM 4146 N N . GLY A 1 87 ? -3.120 -10.637 3.814 1.00 0.00 87 GLY A N 3
ATOM 4147 C CA . GLY A 1 87 ? -4.032 -10.221 4.919 1.00 0.00 87 GLY A CA 3
ATOM 4148 C C . GLY A 1 87 ? -3.509 -8.934 5.557 1.00 0.00 87 GLY A C 3
ATOM 4149 O O . GLY A 1 87 ? -4.065 -8.441 6.520 1.00 0.00 87 GLY A O 3
ATOM 4153 N N . LEU A 1 88 ? -2.445 -8.396 5.024 1.00 0.00 88 LEU A N 3
ATOM 4154 C CA . LEU A 1 88 ? -1.862 -7.144 5.584 1.00 0.00 88 LEU A CA 3
ATOM 4155 C C . LEU A 1 88 ? -2.759 -5.959 5.258 1.00 0.00 88 LEU A C 3
ATOM 4156 O O . LEU A 1 88 ? -3.492 -5.968 4.291 1.00 0.00 88 LEU A O 3
ATOM 4172 N N . ARG A 1 89 ? -2.701 -4.938 6.078 1.00 0.00 89 ARG A N 3
ATOM 4173 C CA . ARG A 1 89 ? -3.546 -3.726 5.857 1.00 0.00 89 ARG A CA 3
ATOM 4174 C C . ARG A 1 89 ? -2.656 -2.521 5.583 1.00 0.00 89 ARG A C 3
ATOM 4175 O O . ARG A 1 89 ? -1.727 -2.233 6.313 1.00 0.00 89 ARG A O 3
ATOM 4196 N N . LEU A 1 90 ? -2.951 -1.819 4.520 1.00 0.00 90 LEU A N 3
ATOM 4197 C CA . LEU A 1 90 ? -2.152 -0.616 4.143 1.00 0.00 90 LEU A CA 3
ATOM 4198 C C . LEU A 1 90 ? -2.960 0.643 4.415 1.00 0.00 90 LEU A C 3
ATOM 4199 O O . LEU A 1 90 ? -4.106 0.762 4.028 1.00 0.00 90 LEU A O 3
ATOM 4215 N N . HIS A 1 91 ? -2.351 1.586 5.084 1.00 0.00 91 HIS A N 3
ATOM 4216 C CA . HIS A 1 91 ? -3.044 2.864 5.408 1.00 0.00 91 HIS A CA 3
ATOM 4217 C C . HIS A 1 91 ? -2.532 3.975 4.498 1.00 0.00 91 HIS A C 3
ATOM 4218 O O . HIS A 1 91 ? -1.363 4.318 4.501 1.00 0.00 91 HIS A O 3
ATOM 4232 N N . VAL A 1 92 ? -3.422 4.532 3.717 1.00 0.00 92 VAL A N 3
ATOM 4233 C CA . VAL A 1 92 ? -3.049 5.627 2.782 1.00 0.00 92 VAL A CA 3
ATOM 4234 C C . VAL A 1 92 ? -3.380 6.968 3.421 1.00 0.00 92 VAL A C 3
ATOM 4235 O O . VAL A 1 92 ? -4.483 7.198 3.882 1.00 0.00 92 VAL A O 3
ATOM 4248 N N . VAL A 1 93 ? -2.416 7.854 3.447 1.00 0.00 93 VAL A N 3
ATOM 4249 C CA . VAL A 1 93 ? -2.633 9.200 4.051 1.00 0.00 93 VAL A CA 3
ATOM 4250 C C . VAL A 1 93 ? -2.510 10.274 2.975 1.00 0.00 93 VAL A C 3
ATOM 4251 O O . VAL A 1 93 ? -1.519 10.373 2.277 1.00 0.00 93 VAL A O 3
ATOM 4264 N N . ASP A 1 94 ? -3.532 11.080 2.855 1.00 0.00 94 ASP A N 3
ATOM 4265 C CA . ASP A 1 94 ? -3.541 12.181 1.851 1.00 0.00 94 ASP A CA 3
ATOM 4266 C C . ASP A 1 94 ? -3.913 13.497 2.536 1.00 0.00 94 ASP A C 3
ATOM 4267 O O . ASP A 1 94 ? -5.052 13.725 2.896 1.00 0.00 94 ASP A O 3
ATOM 4276 N N . SER A 1 95 ? -2.946 14.357 2.703 1.00 0.00 95 SER A N 3
ATOM 4277 C CA . SER A 1 95 ? -3.187 15.675 3.348 1.00 0.00 95 SER A CA 3
ATOM 4278 C C . SER A 1 95 ? -3.760 15.474 4.754 1.00 0.00 95 SER A C 3
ATOM 4279 O O . SER A 1 95 ? -3.021 15.020 5.611 1.00 0.00 95 SER A O 3
ATOM 4288 N N . MET A 1 1 ? 17.671 -15.719 -23.802 1.00 0.00 1 MET A N 4
ATOM 4289 C CA . MET A 1 1 ? 16.767 -16.568 -24.627 1.00 0.00 1 MET A CA 4
ATOM 4290 C C . MET A 1 1 ? 15.817 -17.356 -23.722 1.00 0.00 1 MET A C 4
ATOM 4291 O O . MET A 1 1 ? 15.937 -17.349 -22.509 1.00 0.00 1 MET A O 4
ATOM 4307 N N . GLY A 1 2 ? 14.873 -18.041 -24.308 1.00 0.00 2 GLY A N 4
ATOM 4308 C CA . GLY A 1 2 ? 13.904 -18.838 -23.501 1.00 0.00 2 GLY A CA 4
ATOM 4309 C C . GLY A 1 2 ? 14.477 -20.231 -23.233 1.00 0.00 2 GLY A C 4
ATOM 4310 O O . GLY A 1 2 ? 14.242 -21.169 -23.973 1.00 0.00 2 GLY A O 4
ATOM 4314 N N . HIS A 1 3 ? 15.218 -20.370 -22.170 1.00 0.00 3 HIS A N 4
ATOM 4315 C CA . HIS A 1 3 ? 15.806 -21.696 -21.827 1.00 0.00 3 HIS A CA 4
ATOM 4316 C C . HIS A 1 3 ? 14.801 -22.487 -20.982 1.00 0.00 3 HIS A C 4
ATOM 4317 O O . HIS A 1 3 ? 14.921 -23.685 -20.801 1.00 0.00 3 HIS A O 4
ATOM 4331 N N . HIS A 1 4 ? 13.805 -21.819 -20.462 1.00 0.00 4 HIS A N 4
ATOM 4332 C CA . HIS A 1 4 ? 12.788 -22.514 -19.618 1.00 0.00 4 HIS A CA 4
ATOM 4333 C C . HIS A 1 4 ? 11.890 -23.402 -20.486 1.00 0.00 4 HIS A C 4
ATOM 4334 O O . HIS A 1 4 ? 11.316 -22.968 -21.468 1.00 0.00 4 HIS A O 4
ATOM 4348 N N . HIS A 1 5 ? 11.760 -24.651 -20.116 1.00 0.00 5 HIS A N 4
ATOM 4349 C CA . HIS A 1 5 ? 10.900 -25.595 -20.889 1.00 0.00 5 HIS A CA 4
ATOM 4350 C C . HIS A 1 5 ? 9.474 -25.553 -20.331 1.00 0.00 5 HIS A C 4
ATOM 4351 O O . HIS A 1 5 ? 8.634 -26.366 -20.668 1.00 0.00 5 HIS A O 4
ATOM 4365 N N . HIS A 1 6 ? 9.203 -24.597 -19.481 1.00 0.00 6 HIS A N 4
ATOM 4366 C CA . HIS A 1 6 ? 7.835 -24.469 -18.887 1.00 0.00 6 HIS A CA 4
ATOM 4367 C C . HIS A 1 6 ? 7.419 -25.779 -18.220 1.00 0.00 6 HIS A C 4
ATOM 4368 O O . HIS A 1 6 ? 7.672 -26.000 -17.053 1.00 0.00 6 HIS A O 4
ATOM 4382 N N . HIS A 1 7 ? 6.767 -26.639 -18.956 1.00 0.00 7 HIS A N 4
ATOM 4383 C CA . HIS A 1 7 ? 6.309 -27.941 -18.381 1.00 0.00 7 HIS A CA 4
ATOM 4384 C C . HIS A 1 7 ? 5.742 -27.740 -16.970 1.00 0.00 7 HIS A C 4
ATOM 4385 O O . HIS A 1 7 ? 4.562 -27.509 -16.785 1.00 0.00 7 HIS A O 4
ATOM 4399 N N . HIS A 1 8 ? 6.579 -27.839 -15.972 1.00 0.00 8 HIS A N 4
ATOM 4400 C CA . HIS A 1 8 ? 6.097 -27.668 -14.572 1.00 0.00 8 HIS A CA 4
ATOM 4401 C C . HIS A 1 8 ? 5.939 -26.181 -14.247 1.00 0.00 8 HIS A C 4
ATOM 4402 O O . HIS A 1 8 ? 6.860 -25.392 -14.372 1.00 0.00 8 HIS A O 4
ATOM 4416 N N . SER A 1 9 ? 4.767 -25.802 -13.826 1.00 0.00 9 SER A N 4
ATOM 4417 C CA . SER A 1 9 ? 4.502 -24.379 -13.484 1.00 0.00 9 SER A CA 4
ATOM 4418 C C . SER A 1 9 ? 5.180 -24.017 -12.162 1.00 0.00 9 SER A C 4
ATOM 4419 O O . SER A 1 9 ? 5.258 -24.815 -11.244 1.00 0.00 9 SER A O 4
ATOM 4427 N N . HIS A 1 10 ? 5.671 -22.812 -12.058 1.00 0.00 10 HIS A N 4
ATOM 4428 C CA . HIS A 1 10 ? 6.345 -22.382 -10.800 1.00 0.00 10 HIS A CA 4
ATOM 4429 C C . HIS A 1 10 ? 6.280 -20.858 -10.664 1.00 0.00 10 HIS A C 4
ATOM 4430 O O . HIS A 1 10 ? 6.664 -20.121 -11.554 1.00 0.00 10 HIS A O 4
ATOM 4444 N N . GLY A 1 11 ? 5.788 -20.388 -9.551 1.00 0.00 11 GLY A N 4
ATOM 4445 C CA . GLY A 1 11 ? 5.680 -18.913 -9.325 1.00 0.00 11 GLY A CA 4
ATOM 4446 C C . GLY A 1 11 ? 4.514 -18.353 -10.142 1.00 0.00 11 GLY A C 4
ATOM 4447 O O . GLY A 1 11 ? 4.407 -17.162 -10.366 1.00 0.00 11 GLY A O 4
ATOM 4451 N N . LYS A 1 12 ? 3.643 -19.208 -10.592 1.00 0.00 12 LYS A N 4
ATOM 4452 C CA . LYS A 1 12 ? 2.483 -18.743 -11.404 1.00 0.00 12 LYS A CA 4
ATOM 4453 C C . LYS A 1 12 ? 1.500 -17.959 -10.533 1.00 0.00 12 LYS A C 4
ATOM 4454 O O . LYS A 1 12 ? 1.162 -18.356 -9.432 1.00 0.00 12 LYS A O 4
ATOM 4473 N N . SER A 1 13 ? 1.044 -16.844 -11.035 1.00 0.00 13 SER A N 4
ATOM 4474 C CA . SER A 1 13 ? 0.076 -16.000 -10.278 1.00 0.00 13 SER A CA 4
ATOM 4475 C C . SER A 1 13 ? 0.794 -15.315 -9.111 1.00 0.00 13 SER A C 4
ATOM 4476 O O . SER A 1 13 ? 0.737 -15.753 -7.977 1.00 0.00 13 SER A O 4
ATOM 4484 N N . ASP A 1 14 ? 1.465 -14.226 -9.386 1.00 0.00 14 ASP A N 4
ATOM 4485 C CA . ASP A 1 14 ? 2.190 -13.487 -8.310 1.00 0.00 14 ASP A CA 4
ATOM 4486 C C . ASP A 1 14 ? 1.302 -12.356 -7.794 1.00 0.00 14 ASP A C 4
ATOM 4487 O O . ASP A 1 14 ? 1.628 -11.189 -7.910 1.00 0.00 14 ASP A O 4
ATOM 4496 N N . PHE A 1 15 ? 0.172 -12.701 -7.226 1.00 0.00 15 PHE A N 4
ATOM 4497 C CA . PHE A 1 15 ? -0.771 -11.663 -6.697 1.00 0.00 15 PHE A CA 4
ATOM 4498 C C . PHE A 1 15 ? -1.147 -11.998 -5.258 1.00 0.00 15 PHE A C 4
ATOM 4499 O O . PHE A 1 15 ? -1.254 -13.150 -4.882 1.00 0.00 15 PHE A O 4
ATOM 4516 N N . ILE A 1 16 ? -1.351 -10.990 -4.451 1.00 0.00 16 ILE A N 4
ATOM 4517 C CA . ILE A 1 16 ? -1.730 -11.212 -3.022 1.00 0.00 16 ILE A CA 4
ATOM 4518 C C . ILE A 1 16 ? -2.914 -10.321 -2.664 1.00 0.00 16 ILE A C 4
ATOM 4519 O O . ILE A 1 16 ? -3.182 -9.330 -3.321 1.00 0.00 16 ILE A O 4
ATOM 4535 N N . LYS A 1 17 ? -3.629 -10.670 -1.627 1.00 0.00 17 LYS A N 4
ATOM 4536 C CA . LYS A 1 17 ? -4.814 -9.861 -1.206 1.00 0.00 17 LYS A CA 4
ATOM 4537 C C . LYS A 1 17 ? -4.483 -9.054 0.047 1.00 0.00 17 LYS A C 4
ATOM 4538 O O . LYS A 1 17 ? -4.025 -9.580 1.047 1.00 0.00 17 LYS A O 4
ATOM 4557 N N . VAL A 1 18 ? -4.716 -7.770 -0.009 1.00 0.00 18 VAL A N 4
ATOM 4558 C CA . VAL A 1 18 ? -4.432 -6.885 1.158 1.00 0.00 18 VAL A CA 4
ATOM 4559 C C . VAL A 1 18 ? -5.598 -5.922 1.356 1.00 0.00 18 VAL A C 4
ATOM 4560 O O . VAL A 1 18 ? -6.409 -5.713 0.468 1.00 0.00 18 VAL A O 4
ATOM 4573 N N . ASN A 1 19 ? -5.683 -5.328 2.515 1.00 0.00 19 ASN A N 4
ATOM 4574 C CA . ASN A 1 19 ? -6.788 -4.366 2.799 1.00 0.00 19 ASN A CA 4
ATOM 4575 C C . ASN A 1 19 ? -6.274 -2.943 2.613 1.00 0.00 19 ASN A C 4
ATOM 4576 O O . ASN A 1 19 ? -5.159 -2.620 2.980 1.00 0.00 19 ASN A O 4
ATOM 4587 N N . VAL A 1 20 ? -7.080 -2.093 2.037 1.00 0.00 20 VAL A N 4
ATOM 4588 C CA . VAL A 1 20 ? -6.663 -0.677 1.804 1.00 0.00 20 VAL A CA 4
ATOM 4589 C C . VAL A 1 20 ? -7.698 0.269 2.409 1.00 0.00 20 VAL A C 4
ATOM 4590 O O . VAL A 1 20 ? -8.893 0.114 2.225 1.00 0.00 20 VAL A O 4
ATOM 4603 N N . SER A 1 21 ? -7.236 1.254 3.124 1.00 0.00 21 SER A N 4
ATOM 4604 C CA . SER A 1 21 ? -8.160 2.238 3.758 1.00 0.00 21 SER A CA 4
ATOM 4605 C C . SER A 1 21 ? -7.483 3.605 3.790 1.00 0.00 21 SER A C 4
ATOM 4606 O O . SER A 1 21 ? -6.279 3.716 3.635 1.00 0.00 21 SER A O 4
ATOM 4614 N N . ASN A 1 22 ? -8.247 4.647 3.980 1.00 0.00 22 ASN A N 4
ATOM 4615 C CA . ASN A 1 22 ? -7.668 6.024 4.012 1.00 0.00 22 ASN A CA 4
ATOM 4616 C C . ASN A 1 22 ? -8.173 6.777 5.245 1.00 0.00 22 ASN A C 4
ATOM 4617 O O . ASN A 1 22 ? -9.236 6.506 5.775 1.00 0.00 22 ASN A O 4
ATOM 4628 N N . SER A 1 23 ? -7.406 7.730 5.692 1.00 0.00 23 SER A N 4
ATOM 4629 C CA . SER A 1 23 ? -7.794 8.534 6.883 1.00 0.00 23 SER A CA 4
ATOM 4630 C C . SER A 1 23 ? -9.015 9.391 6.544 1.00 0.00 23 SER A C 4
ATOM 4631 O O . SER A 1 23 ? -9.673 9.927 7.416 1.00 0.00 23 SER A O 4
ATOM 4639 N N . HIS A 1 24 ? -9.320 9.532 5.279 1.00 0.00 24 HIS A N 4
ATOM 4640 C CA . HIS A 1 24 ? -10.495 10.363 4.865 1.00 0.00 24 HIS A CA 4
ATOM 4641 C C . HIS A 1 24 ? -11.359 9.588 3.873 1.00 0.00 24 HIS A C 4
ATOM 4642 O O . HIS A 1 24 ? -10.960 8.566 3.348 1.00 0.00 24 HIS A O 4
ATOM 4656 N N . ASN A 1 25 ? -12.544 10.079 3.629 1.00 0.00 25 ASN A N 4
ATOM 4657 C CA . ASN A 1 25 ? -13.479 9.412 2.676 1.00 0.00 25 ASN A CA 4
ATOM 4658 C C . ASN A 1 25 ? -13.771 7.980 3.124 1.00 0.00 25 ASN A C 4
ATOM 4659 O O . ASN A 1 25 ? -12.961 7.328 3.758 1.00 0.00 25 ASN A O 4
ATOM 4670 N N . ASP A 1 26 ? -14.930 7.485 2.787 1.00 0.00 26 ASP A N 4
ATOM 4671 C CA . ASP A 1 26 ? -15.306 6.097 3.172 1.00 0.00 26 ASP A CA 4
ATOM 4672 C C . ASP A 1 26 ? -14.816 5.131 2.085 1.00 0.00 26 ASP A C 4
ATOM 4673 O O . ASP A 1 26 ? -15.106 3.949 2.106 1.00 0.00 26 ASP A O 4
ATOM 4682 N N . ALA A 1 27 ? -14.074 5.631 1.133 1.00 0.00 27 ALA A N 4
ATOM 4683 C CA . ALA A 1 27 ? -13.567 4.754 0.036 1.00 0.00 27 ALA A CA 4
ATOM 4684 C C . ALA A 1 27 ? -12.659 3.671 0.620 1.00 0.00 27 ALA A C 4
ATOM 4685 O O . ALA A 1 27 ? -11.538 3.928 1.020 1.00 0.00 27 ALA A O 4
ATOM 4692 N N . VAL A 1 28 ? -13.141 2.457 0.671 1.00 0.00 28 VAL A N 4
ATOM 4693 C CA . VAL A 1 28 ? -12.328 1.330 1.224 1.00 0.00 28 VAL A CA 4
ATOM 4694 C C . VAL A 1 28 ? -12.375 0.149 0.257 1.00 0.00 28 VAL A C 4
ATOM 4695 O O . VAL A 1 28 ? -13.425 -0.234 -0.226 1.00 0.00 28 VAL A O 4
ATOM 4708 N N . ALA A 1 29 ? -11.240 -0.436 -0.020 1.00 0.00 29 ALA A N 4
ATOM 4709 C CA . ALA A 1 29 ? -11.184 -1.607 -0.952 1.00 0.00 29 ALA A CA 4
ATOM 4710 C C . ALA A 1 29 ? -10.860 -2.869 -0.149 1.00 0.00 29 ALA A C 4
ATOM 4711 O O . ALA A 1 29 ? -9.998 -2.864 0.714 1.00 0.00 29 ALA A O 4
ATOM 4718 N N . PHE A 1 30 ? -11.554 -3.945 -0.418 1.00 0.00 30 PHE A N 4
ATOM 4719 C CA . PHE A 1 30 ? -11.314 -5.217 0.330 1.00 0.00 30 PHE A CA 4
ATOM 4720 C C . PHE A 1 30 ? -10.636 -6.247 -0.575 1.00 0.00 30 PHE A C 4
ATOM 4721 O O . PHE A 1 30 ? -10.918 -6.344 -1.758 1.00 0.00 30 PHE A O 4
ATOM 4738 N N . GLU A 1 31 ? -9.754 -7.024 0.000 1.00 0.00 31 GLU A N 4
ATOM 4739 C CA . GLU A 1 31 ? -9.020 -8.089 -0.754 1.00 0.00 31 GLU A CA 4
ATOM 4740 C C . GLU A 1 31 ? -8.730 -7.644 -2.190 1.00 0.00 31 GLU A C 4
ATOM 4741 O O . GLU A 1 31 ? -9.243 -8.199 -3.144 1.00 0.00 31 GLU A O 4
ATOM 4753 N N . VAL A 1 32 ? -7.894 -6.652 -2.352 1.00 0.00 32 VAL A N 4
ATOM 4754 C CA . VAL A 1 32 ? -7.556 -6.174 -3.724 1.00 0.00 32 VAL A CA 4
ATOM 4755 C C . VAL A 1 32 ? -6.334 -6.940 -4.235 1.00 0.00 32 VAL A C 4
ATOM 4756 O O . VAL A 1 32 ? -5.319 -7.035 -3.572 1.00 0.00 32 VAL A O 4
ATOM 4769 N N . LYS A 1 33 ? -6.434 -7.503 -5.410 1.00 0.00 33 LYS A N 4
ATOM 4770 C CA . LYS A 1 33 ? -5.294 -8.287 -5.967 1.00 0.00 33 LYS A CA 4
ATOM 4771 C C . LYS A 1 33 ? -4.267 -7.345 -6.598 1.00 0.00 33 LYS A C 4
ATOM 4772 O O . LYS A 1 33 ? -4.562 -6.602 -7.517 1.00 0.00 33 LYS A O 4
ATOM 4791 N N . LEU A 1 34 ? -3.057 -7.375 -6.100 1.00 0.00 34 LEU A N 4
ATOM 4792 C CA . LEU A 1 34 ? -1.977 -6.492 -6.642 1.00 0.00 34 LEU A CA 4
ATOM 4793 C C . LEU A 1 34 ? -0.709 -7.315 -6.868 1.00 0.00 34 LEU A C 4
ATOM 4794 O O . LEU A 1 34 ? -0.310 -8.111 -6.037 1.00 0.00 34 LEU A O 4
ATOM 4810 N N . ALA A 1 35 ? -0.076 -7.121 -7.990 1.00 0.00 35 ALA A N 4
ATOM 4811 C CA . ALA A 1 35 ? 1.167 -7.877 -8.302 1.00 0.00 35 ALA A CA 4
ATOM 4812 C C . ALA A 1 35 ? 2.293 -7.447 -7.354 1.00 0.00 35 ALA A C 4
ATOM 4813 O O . ALA A 1 35 ? 2.463 -6.283 -7.041 1.00 0.00 35 ALA A O 4
ATOM 4820 N N . LYS A 1 36 ? 3.066 -8.393 -6.909 1.00 0.00 36 LYS A N 4
ATOM 4821 C CA . LYS A 1 36 ? 4.195 -8.083 -5.987 1.00 0.00 36 LYS A CA 4
ATOM 4822 C C . LYS A 1 36 ? 5.346 -7.448 -6.778 1.00 0.00 36 LYS A C 4
ATOM 4823 O O . LYS A 1 36 ? 6.288 -6.921 -6.216 1.00 0.00 36 LYS A O 4
ATOM 4842 N N . ASP A 1 37 ? 5.281 -7.500 -8.080 1.00 0.00 37 ASP A N 4
ATOM 4843 C CA . ASP A 1 37 ? 6.373 -6.905 -8.908 1.00 0.00 37 ASP A CA 4
ATOM 4844 C C . ASP A 1 37 ? 6.108 -5.406 -9.108 1.00 0.00 37 ASP A C 4
ATOM 4845 O O . ASP A 1 37 ? 6.874 -4.708 -9.744 1.00 0.00 37 ASP A O 4
ATOM 4854 N N . LEU A 1 38 ? 5.028 -4.903 -8.568 1.00 0.00 38 LEU A N 4
ATOM 4855 C CA . LEU A 1 38 ? 4.719 -3.449 -8.735 1.00 0.00 38 LEU A CA 4
ATOM 4856 C C . LEU A 1 38 ? 5.639 -2.621 -7.844 1.00 0.00 38 LEU A C 4
ATOM 4857 O O . LEU A 1 38 ? 5.955 -2.992 -6.730 1.00 0.00 38 LEU A O 4
ATOM 4873 N N . THR A 1 39 ? 6.068 -1.491 -8.332 1.00 0.00 39 THR A N 4
ATOM 4874 C CA . THR A 1 39 ? 6.969 -0.620 -7.533 1.00 0.00 39 THR A CA 4
ATOM 4875 C C . THR A 1 39 ? 6.150 0.235 -6.563 1.00 0.00 39 THR A C 4
ATOM 4876 O O . THR A 1 39 ? 4.946 0.371 -6.686 1.00 0.00 39 THR A O 4
ATOM 4887 N N . VAL A 1 40 ? 6.806 0.810 -5.598 1.00 0.00 40 VAL A N 4
ATOM 4888 C CA . VAL A 1 40 ? 6.101 1.666 -4.601 1.00 0.00 40 VAL A CA 4
ATOM 4889 C C . VAL A 1 40 ? 5.533 2.914 -5.289 1.00 0.00 40 VAL A C 4
ATOM 4890 O O . VAL A 1 40 ? 4.418 3.327 -5.035 1.00 0.00 40 VAL A O 4
ATOM 4903 N N . ALA A 1 41 ? 6.298 3.524 -6.151 1.00 0.00 41 ALA A N 4
ATOM 4904 C CA . ALA A 1 41 ? 5.811 4.751 -6.849 1.00 0.00 41 ALA A CA 4
ATOM 4905 C C . ALA A 1 41 ? 4.578 4.409 -7.693 1.00 0.00 41 ALA A C 4
ATOM 4906 O O . ALA A 1 41 ? 3.625 5.164 -7.770 1.00 0.00 41 ALA A O 4
ATOM 4913 N N . GLN A 1 42 ? 4.592 3.270 -8.322 1.00 0.00 42 GLN A N 4
ATOM 4914 C CA . GLN A 1 42 ? 3.431 2.856 -9.163 1.00 0.00 42 GLN A CA 4
ATOM 4915 C C . GLN A 1 42 ? 2.216 2.627 -8.259 1.00 0.00 42 GLN A C 4
ATOM 4916 O O . GLN A 1 42 ? 1.087 2.906 -8.623 1.00 0.00 42 GLN A O 4
ATOM 4930 N N . LEU A 1 43 ? 2.444 2.120 -7.084 1.00 0.00 43 LEU A N 4
ATOM 4931 C CA . LEU A 1 43 ? 1.315 1.869 -6.148 1.00 0.00 43 LEU A CA 4
ATOM 4932 C C . LEU A 1 43 ? 0.665 3.203 -5.772 1.00 0.00 43 LEU A C 4
ATOM 4933 O O . LEU A 1 43 ? -0.542 3.316 -5.651 1.00 0.00 43 LEU A O 4
ATOM 4949 N N . LYS A 1 44 ? 1.466 4.213 -5.579 1.00 0.00 44 LYS A N 4
ATOM 4950 C CA . LYS A 1 44 ? 0.918 5.550 -5.205 1.00 0.00 44 LYS A CA 4
ATOM 4951 C C . LYS A 1 44 ? 0.022 6.075 -6.330 1.00 0.00 44 LYS A C 4
ATOM 4952 O O . LYS A 1 44 ? -1.037 6.626 -6.094 1.00 0.00 44 LYS A O 4
ATOM 4971 N N . THR A 1 45 ? 0.439 5.908 -7.554 1.00 0.00 45 THR A N 4
ATOM 4972 C CA . THR A 1 45 ? -0.379 6.395 -8.698 1.00 0.00 45 THR A CA 4
ATOM 4973 C C . THR A 1 45 ? -1.746 5.699 -8.694 1.00 0.00 45 THR A C 4
ATOM 4974 O O . THR A 1 45 ? -2.778 6.321 -8.881 1.00 0.00 45 THR A O 4
ATOM 4985 N N . LYS A 1 46 ? -1.763 4.412 -8.478 1.00 0.00 46 LYS A N 4
ATOM 4986 C CA . LYS A 1 46 ? -3.062 3.674 -8.458 1.00 0.00 46 LYS A CA 4
ATOM 4987 C C . LYS A 1 46 ? -3.916 4.176 -7.292 1.00 0.00 46 LYS A C 4
ATOM 4988 O O . LYS A 1 46 ? -5.101 4.419 -7.428 1.00 0.00 46 LYS A O 4
ATOM 5007 N N . LEU A 1 47 ? -3.318 4.339 -6.146 1.00 0.00 47 LEU A N 4
ATOM 5008 C CA . LEU A 1 47 ? -4.079 4.837 -4.962 1.00 0.00 47 LEU A CA 4
ATOM 5009 C C . LEU A 1 47 ? -4.513 6.280 -5.215 1.00 0.00 47 LEU A C 4
ATOM 5010 O O . LEU A 1 47 ? -5.601 6.693 -4.855 1.00 0.00 47 LEU A O 4
ATOM 5026 N N . GLU A 1 48 ? -3.666 7.051 -5.836 1.00 0.00 48 GLU A N 4
ATOM 5027 C CA . GLU A 1 48 ? -4.015 8.473 -6.118 1.00 0.00 48 GLU A CA 4
ATOM 5028 C C . GLU A 1 48 ? -5.367 8.524 -6.833 1.00 0.00 48 GLU A C 4
ATOM 5029 O O . GLU A 1 48 ? -6.220 9.330 -6.517 1.00 0.00 48 GLU A O 4
ATOM 5041 N N . ILE A 1 49 ? -5.575 7.659 -7.785 1.00 0.00 49 ILE A N 4
ATOM 5042 C CA . ILE A 1 49 ? -6.883 7.644 -8.508 1.00 0.00 49 ILE A CA 4
ATOM 5043 C C . ILE A 1 49 ? -7.989 7.206 -7.542 1.00 0.00 49 ILE A C 4
ATOM 5044 O O . ILE A 1 49 ? -9.070 7.767 -7.509 1.00 0.00 49 ILE A O 4
ATOM 5060 N N . LEU A 1 50 ? -7.725 6.193 -6.767 1.00 0.00 50 LEU A N 4
ATOM 5061 C CA . LEU A 1 50 ? -8.747 5.686 -5.802 1.00 0.00 50 LEU A CA 4
ATOM 5062 C C . LEU A 1 50 ? -9.071 6.750 -4.747 1.00 0.00 50 LEU A C 4
ATOM 5063 O O . LEU A 1 50 ? -10.215 6.949 -4.378 1.00 0.00 50 LEU A O 4
ATOM 5079 N N . THR A 1 51 ? -8.076 7.428 -4.243 1.00 0.00 51 THR A N 4
ATOM 5080 C CA . THR A 1 51 ? -8.328 8.468 -3.195 1.00 0.00 51 THR A CA 4
ATOM 5081 C C . THR A 1 51 ? -8.465 9.839 -3.861 1.00 0.00 51 THR A C 4
ATOM 5082 O O . THR A 1 51 ? -8.960 10.785 -3.276 1.00 0.00 51 THR A O 4
ATOM 5093 N N . GLY A 1 52 ? -8.032 9.950 -5.085 1.00 0.00 52 GLY A N 4
ATOM 5094 C CA . GLY A 1 52 ? -8.132 11.255 -5.808 1.00 0.00 52 GLY A CA 4
ATOM 5095 C C . GLY A 1 52 ? -7.189 12.273 -5.161 1.00 0.00 52 GLY A C 4
ATOM 5096 O O . GLY A 1 52 ? -7.373 13.473 -5.274 1.00 0.00 52 GLY A O 4
ATOM 5100 N N . GLY A 1 53 ? -6.185 11.805 -4.476 1.00 0.00 53 GLY A N 4
ATOM 5101 C CA . GLY A 1 53 ? -5.227 12.733 -3.802 1.00 0.00 53 GLY A CA 4
ATOM 5102 C C . GLY A 1 53 ? -4.048 13.049 -4.728 1.00 0.00 53 GLY A C 4
ATOM 5103 O O . GLY A 1 53 ? -4.203 13.213 -5.925 1.00 0.00 53 GLY A O 4
ATOM 5107 N N . CYS A 1 54 ? -2.868 13.147 -4.172 1.00 0.00 54 CYS A N 4
ATOM 5108 C CA . CYS A 1 54 ? -1.656 13.460 -4.990 1.00 0.00 54 CYS A CA 4
ATOM 5109 C C . CYS A 1 54 ? -0.513 12.532 -4.566 1.00 0.00 54 CYS A C 4
ATOM 5110 O O . CYS A 1 54 ? -0.017 12.604 -3.458 1.00 0.00 54 CYS A O 4
ATOM 5118 N N . ALA A 1 55 ? -0.091 11.670 -5.453 1.00 0.00 55 ALA A N 4
ATOM 5119 C CA . ALA A 1 55 ? 1.017 10.720 -5.131 1.00 0.00 55 ALA A CA 4
ATOM 5120 C C . ALA A 1 55 ? 2.203 11.482 -4.531 1.00 0.00 55 ALA A C 4
ATOM 5121 O O . ALA A 1 55 ? 3.012 10.933 -3.805 1.00 0.00 55 ALA A O 4
ATOM 5128 N N . GLY A 1 56 ? 2.312 12.744 -4.830 1.00 0.00 56 GLY A N 4
ATOM 5129 C CA . GLY A 1 56 ? 3.444 13.554 -4.288 1.00 0.00 56 GLY A CA 4
ATOM 5130 C C . GLY A 1 56 ? 3.116 14.047 -2.873 1.00 0.00 56 GLY A C 4
ATOM 5131 O O . GLY A 1 56 ? 3.850 14.831 -2.298 1.00 0.00 56 GLY A O 4
ATOM 5135 N N . THR A 1 57 ? 2.019 13.608 -2.312 1.00 0.00 57 THR A N 4
ATOM 5136 C CA . THR A 1 57 ? 1.635 14.059 -0.932 1.00 0.00 57 THR A CA 4
ATOM 5137 C C . THR A 1 57 ? 1.206 12.858 -0.082 1.00 0.00 57 THR A C 4
ATOM 5138 O O . THR A 1 57 ? 1.644 12.688 1.040 1.00 0.00 57 THR A O 4
ATOM 5149 N N . MET A 1 58 ? 0.335 12.039 -0.603 1.00 0.00 58 MET A N 4
ATOM 5150 C CA . MET A 1 58 ? -0.159 10.862 0.178 1.00 0.00 58 MET A CA 4
ATOM 5151 C C . MET A 1 58 ? 1.008 10.023 0.705 1.00 0.00 58 MET A C 4
ATOM 5152 O O . MET A 1 58 ? 2.029 9.863 0.062 1.00 0.00 58 MET A O 4
ATOM 5166 N N . LYS A 1 59 ? 0.848 9.481 1.887 1.00 0.00 59 LYS A N 4
ATOM 5167 C CA . LYS A 1 59 ? 1.922 8.642 2.503 1.00 0.00 59 LYS A CA 4
ATOM 5168 C C . LYS A 1 59 ? 1.475 7.183 2.518 1.00 0.00 59 LYS A C 4
ATOM 5169 O O . LYS A 1 59 ? 0.296 6.885 2.617 1.00 0.00 59 LYS A O 4
ATOM 5188 N N . VAL A 1 60 ? 2.410 6.270 2.420 1.00 0.00 60 VAL A N 4
ATOM 5189 C CA . VAL A 1 60 ? 2.066 4.815 2.420 1.00 0.00 60 VAL A CA 4
ATOM 5190 C C . VAL A 1 60 ? 2.690 4.145 3.643 1.00 0.00 60 VAL A C 4
ATOM 5191 O O . VAL A 1 60 ? 3.874 4.272 3.905 1.00 0.00 60 VAL A O 4
ATOM 5204 N N . GLN A 1 61 ? 1.898 3.428 4.395 1.00 0.00 61 GLN A N 4
ATOM 5205 C CA . GLN A 1 61 ? 2.422 2.735 5.612 1.00 0.00 61 GLN A CA 4
ATOM 5206 C C . GLN A 1 61 ? 1.830 1.332 5.692 1.00 0.00 61 GLN A C 4
ATOM 5207 O O . GLN A 1 61 ? 0.695 1.097 5.316 1.00 0.00 61 GLN A O 4
ATOM 5221 N N . VAL A 1 62 ? 2.597 0.392 6.178 1.00 0.00 62 VAL A N 4
ATOM 5222 C CA . VAL A 1 62 ? 2.108 -1.015 6.287 1.00 0.00 62 VAL A CA 4
ATOM 5223 C C . VAL A 1 62 ? 1.750 -1.321 7.740 1.00 0.00 62 VAL A C 4
ATOM 5224 O O . VAL A 1 62 ? 2.509 -1.043 8.652 1.00 0.00 62 VAL A O 4
ATOM 5237 N N . PHE A 1 63 ? 0.596 -1.896 7.955 1.00 0.00 63 PHE A N 4
ATOM 5238 C CA . PHE A 1 63 ? 0.148 -2.238 9.340 1.00 0.00 63 PHE A CA 4
ATOM 5239 C C . PHE A 1 63 ? -0.216 -3.716 9.425 1.00 0.00 63 PHE A C 4
ATOM 5240 O O . PHE A 1 63 ? -0.697 -4.314 8.482 1.00 0.00 63 PHE A O 4
ATOM 5257 N N . LYS A 1 64 ? 0.013 -4.303 10.567 1.00 0.00 64 LYS A N 4
ATOM 5258 C CA . LYS A 1 64 ? -0.309 -5.741 10.766 1.00 0.00 64 LYS A CA 4
ATOM 5259 C C . LYS A 1 64 ? -0.826 -5.938 12.191 1.00 0.00 64 LYS A C 4
ATOM 5260 O O . LYS A 1 64 ? -0.105 -6.352 13.081 1.00 0.00 64 LYS A O 4
ATOM 5279 N N . GLY A 1 65 ? -2.080 -5.644 12.407 1.00 0.00 65 GLY A N 4
ATOM 5280 C CA . GLY A 1 65 ? -2.681 -5.808 13.763 1.00 0.00 65 GLY A CA 4
ATOM 5281 C C . GLY A 1 65 ? -2.503 -4.535 14.594 1.00 0.00 65 GLY A C 4
ATOM 5282 O O . GLY A 1 65 ? -2.854 -3.445 14.180 1.00 0.00 65 GLY A O 4
ATOM 5286 N N . ASP A 1 66 ? -1.970 -4.674 15.776 1.00 0.00 66 ASP A N 4
ATOM 5287 C CA . ASP A 1 66 ? -1.758 -3.496 16.667 1.00 0.00 66 ASP A CA 4
ATOM 5288 C C . ASP A 1 66 ? -0.313 -3.015 16.536 1.00 0.00 66 ASP A C 4
ATOM 5289 O O . ASP A 1 66 ? 0.123 -2.124 17.242 1.00 0.00 66 ASP A O 4
ATOM 5298 N N . THR A 1 67 ? 0.444 -3.614 15.649 1.00 0.00 67 THR A N 4
ATOM 5299 C CA . THR A 1 67 ? 1.881 -3.221 15.474 1.00 0.00 67 THR A CA 4
ATOM 5300 C C . THR A 1 67 ? 2.155 -2.831 14.020 1.00 0.00 67 THR A C 4
ATOM 5301 O O . THR A 1 67 ? 1.807 -3.538 13.092 1.00 0.00 67 THR A O 4
ATOM 5312 N N . CYS A 1 68 ? 2.788 -1.705 13.827 1.00 0.00 68 CYS A N 4
ATOM 5313 C CA . CYS A 1 68 ? 3.105 -1.236 12.451 1.00 0.00 68 CYS A CA 4
ATOM 5314 C C . CYS A 1 68 ? 4.317 -1.999 11.913 1.00 0.00 68 CYS A C 4
ATOM 5315 O O . CYS A 1 68 ? 5.383 -1.997 12.501 1.00 0.00 68 CYS A O 4
ATOM 5323 N N . VAL A 1 69 ? 4.158 -2.652 10.795 1.00 0.00 69 VAL A N 4
ATOM 5324 C CA . VAL A 1 69 ? 5.289 -3.420 10.205 1.00 0.00 69 VAL A CA 4
ATOM 5325 C C . VAL A 1 69 ? 6.403 -2.461 9.783 1.00 0.00 69 VAL A C 4
ATOM 5326 O O . VAL A 1 69 ? 7.564 -2.681 10.062 1.00 0.00 69 VAL A O 4
ATOM 5339 N N . SER A 1 70 ? 6.060 -1.395 9.107 1.00 0.00 70 SER A N 4
ATOM 5340 C CA . SER A 1 70 ? 7.107 -0.424 8.666 1.00 0.00 70 SER A CA 4
ATOM 5341 C C . SER A 1 70 ? 6.524 0.559 7.645 1.00 0.00 70 SER A C 4
ATOM 5342 O O . SER A 1 70 ? 5.395 0.435 7.209 1.00 0.00 70 SER A O 4
ATOM 5350 N N . THR A 1 71 ? 7.308 1.535 7.262 1.00 0.00 71 THR A N 4
ATOM 5351 C CA . THR A 1 71 ? 6.853 2.553 6.267 1.00 0.00 71 THR A CA 4
ATOM 5352 C C . THR A 1 71 ? 7.693 2.439 4.991 1.00 0.00 71 THR A C 4
ATOM 5353 O O . THR A 1 71 ? 8.910 2.398 5.028 1.00 0.00 71 THR A O 4
ATOM 5364 N N . MET A 1 72 ? 7.039 2.385 3.863 1.00 0.00 72 MET A N 4
ATOM 5365 C CA . MET A 1 72 ? 7.763 2.267 2.565 1.00 0.00 72 MET A CA 4
ATOM 5366 C C . MET A 1 72 ? 8.650 3.496 2.346 1.00 0.00 72 MET A C 4
ATOM 5367 O O . MET A 1 72 ? 8.361 4.359 1.536 1.00 0.00 72 MET A O 4
ATOM 5381 N N . ASP A 1 73 ? 9.734 3.573 3.065 1.00 0.00 73 ASP A N 4
ATOM 5382 C CA . ASP A 1 73 ? 10.667 4.730 2.918 1.00 0.00 73 ASP A CA 4
ATOM 5383 C C . ASP A 1 73 ? 11.311 4.690 1.525 1.00 0.00 73 ASP A C 4
ATOM 5384 O O . ASP A 1 73 ? 11.578 5.709 0.918 1.00 0.00 73 ASP A O 4
ATOM 5393 N N . ASN A 1 74 ? 11.580 3.516 1.023 1.00 0.00 74 ASN A N 4
ATOM 5394 C CA . ASN A 1 74 ? 12.226 3.404 -0.318 1.00 0.00 74 ASN A CA 4
ATOM 5395 C C . ASN A 1 74 ? 11.165 3.411 -1.419 1.00 0.00 74 ASN A C 4
ATOM 5396 O O . ASN A 1 74 ? 10.450 2.447 -1.624 1.00 0.00 74 ASN A O 4
ATOM 5407 N N . ASN A 1 75 ? 11.073 4.497 -2.136 1.00 0.00 75 ASN A N 4
ATOM 5408 C CA . ASN A 1 75 ? 10.077 4.597 -3.240 1.00 0.00 75 ASN A CA 4
ATOM 5409 C C . ASN A 1 75 ? 10.557 3.771 -4.436 1.00 0.00 75 ASN A C 4
ATOM 5410 O O . ASN A 1 75 ? 9.801 3.448 -5.334 1.00 0.00 75 ASN A O 4
ATOM 5421 N N . ASP A 1 76 ? 11.816 3.425 -4.455 1.00 0.00 76 ASP A N 4
ATOM 5422 C CA . ASP A 1 76 ? 12.362 2.621 -5.589 1.00 0.00 76 ASP A CA 4
ATOM 5423 C C . ASP A 1 76 ? 12.301 1.132 -5.235 1.00 0.00 76 ASP A C 4
ATOM 5424 O O . ASP A 1 76 ? 12.699 0.278 -6.006 1.00 0.00 76 ASP A O 4
ATOM 5433 N N . ALA A 1 77 ? 11.797 0.812 -4.073 1.00 0.00 77 ALA A N 4
ATOM 5434 C CA . ALA A 1 77 ? 11.709 -0.621 -3.662 1.00 0.00 77 ALA A CA 4
ATOM 5435 C C . ALA A 1 77 ? 10.473 -1.276 -4.286 1.00 0.00 77 ALA A C 4
ATOM 5436 O O . ALA A 1 77 ? 9.559 -0.616 -4.743 1.00 0.00 77 ALA A O 4
ATOM 5443 N N . GLN A 1 78 ? 10.453 -2.580 -4.307 1.00 0.00 78 GLN A N 4
ATOM 5444 C CA . GLN A 1 78 ? 9.301 -3.314 -4.901 1.00 0.00 78 GLN A CA 4
ATOM 5445 C C . GLN A 1 78 ? 8.163 -3.444 -3.885 1.00 0.00 78 GLN A C 4
ATOM 5446 O O . GLN A 1 78 ? 8.358 -3.351 -2.684 1.00 0.00 78 GLN A O 4
ATOM 5460 N N . LEU A 1 79 ? 6.972 -3.658 -4.371 1.00 0.00 79 LEU A N 4
ATOM 5461 C CA . LEU A 1 79 ? 5.795 -3.803 -3.469 1.00 0.00 79 LEU A CA 4
ATOM 5462 C C . LEU A 1 79 ? 5.965 -5.039 -2.582 1.00 0.00 79 LEU A C 4
ATOM 5463 O O . LEU A 1 79 ? 5.652 -5.030 -1.407 1.00 0.00 79 LEU A O 4
ATOM 5479 N N . GLY A 1 80 ? 6.453 -6.110 -3.145 1.00 0.00 80 GLY A N 4
ATOM 5480 C CA . GLY A 1 80 ? 6.638 -7.357 -2.345 1.00 0.00 80 GLY A CA 4
ATOM 5481 C C . GLY A 1 80 ? 7.815 -7.175 -1.383 1.00 0.00 80 GLY A C 4
ATOM 5482 O O . GLY A 1 80 ? 8.101 -8.024 -0.558 1.00 0.00 80 GLY A O 4
ATOM 5486 N N . TYR A 1 81 ? 8.497 -6.070 -1.481 1.00 0.00 81 TYR A N 4
ATOM 5487 C CA . TYR A 1 81 ? 9.656 -5.815 -0.576 1.00 0.00 81 TYR A CA 4
ATOM 5488 C C . TYR A 1 81 ? 9.163 -5.742 0.872 1.00 0.00 81 TYR A C 4
ATOM 5489 O O . TYR A 1 81 ? 9.757 -6.301 1.775 1.00 0.00 81 TYR A O 4
ATOM 5507 N N . TYR A 1 82 ? 8.074 -5.052 1.097 1.00 0.00 82 TYR A N 4
ATOM 5508 C CA . TYR A 1 82 ? 7.517 -4.928 2.481 1.00 0.00 82 TYR A CA 4
ATOM 5509 C C . TYR A 1 82 ? 6.283 -5.822 2.607 1.00 0.00 82 TYR A C 4
ATOM 5510 O O . TYR A 1 82 ? 5.946 -6.291 3.678 1.00 0.00 82 TYR A O 4
ATOM 5528 N N . ALA A 1 83 ? 5.607 -6.066 1.514 1.00 0.00 83 ALA A N 4
ATOM 5529 C CA . ALA A 1 83 ? 4.389 -6.933 1.550 1.00 0.00 83 ALA A CA 4
ATOM 5530 C C . ALA A 1 83 ? 4.733 -8.308 0.972 1.00 0.00 83 ALA A C 4
ATOM 5531 O O . ALA A 1 83 ? 4.374 -8.639 -0.142 1.00 0.00 83 ALA A O 4
ATOM 5538 N N . ASN A 1 84 ? 5.425 -9.115 1.732 1.00 0.00 84 ASN A N 4
ATOM 5539 C CA . ASN A 1 84 ? 5.801 -10.477 1.249 1.00 0.00 84 ASN A CA 4
ATOM 5540 C C . ASN A 1 84 ? 4.764 -11.485 1.752 1.00 0.00 84 ASN A C 4
ATOM 5541 O O . ASN A 1 84 ? 4.920 -12.683 1.610 1.00 0.00 84 ASN A O 4
ATOM 5552 N N . SER A 1 85 ? 3.695 -11.005 2.338 1.00 0.00 85 SER A N 4
ATOM 5553 C CA . SER A 1 85 ? 2.638 -11.932 2.854 1.00 0.00 85 SER A CA 4
ATOM 5554 C C . SER A 1 85 ? 1.262 -11.260 2.781 1.00 0.00 85 SER A C 4
ATOM 5555 O O . SER A 1 85 ? 1.141 -10.050 2.833 1.00 0.00 85 SER A O 4
ATOM 5563 N N . ASP A 1 86 ? 0.224 -12.048 2.650 1.00 0.00 86 ASP A N 4
ATOM 5564 C CA . ASP A 1 86 ? -1.157 -11.488 2.554 1.00 0.00 86 ASP A CA 4
ATOM 5565 C C . ASP A 1 86 ? -1.748 -11.223 3.944 1.00 0.00 86 ASP A C 4
ATOM 5566 O O . ASP A 1 86 ? -1.184 -11.582 4.962 1.00 0.00 86 ASP A O 4
ATOM 5575 N N . GLY A 1 87 ? -2.884 -10.571 3.980 1.00 0.00 87 GLY A N 4
ATOM 5576 C CA . GLY A 1 87 ? -3.543 -10.248 5.281 1.00 0.00 87 GLY A CA 4
ATOM 5577 C C . GLY A 1 87 ? -3.003 -8.910 5.796 1.00 0.00 87 GLY A C 4
ATOM 5578 O O . GLY A 1 87 ? -3.413 -8.411 6.828 1.00 0.00 87 GLY A O 4
ATOM 5582 N N . LEU A 1 88 ? -2.082 -8.327 5.079 1.00 0.00 88 LEU A N 4
ATOM 5583 C CA . LEU A 1 88 ? -1.500 -7.020 5.514 1.00 0.00 88 LEU A CA 4
ATOM 5584 C C . LEU A 1 88 ? -2.475 -5.889 5.207 1.00 0.00 88 LEU A C 4
ATOM 5585 O O . LEU A 1 88 ? -3.293 -5.982 4.309 1.00 0.00 88 LEU A O 4
ATOM 5601 N N . ARG A 1 89 ? -2.390 -4.814 5.950 1.00 0.00 89 ARG A N 4
ATOM 5602 C CA . ARG A 1 89 ? -3.304 -3.654 5.723 1.00 0.00 89 ARG A CA 4
ATOM 5603 C C . ARG A 1 89 ? -2.478 -2.416 5.380 1.00 0.00 89 ARG A C 4
ATOM 5604 O O . ARG A 1 89 ? -1.511 -2.085 6.042 1.00 0.00 89 ARG A O 4
ATOM 5625 N N . LEU A 1 90 ? -2.863 -1.728 4.340 1.00 0.00 90 LEU A N 4
ATOM 5626 C CA . LEU A 1 90 ? -2.129 -0.502 3.912 1.00 0.00 90 LEU A CA 4
ATOM 5627 C C . LEU A 1 90 ? -2.928 0.729 4.332 1.00 0.00 90 LEU A C 4
ATOM 5628 O O . LEU A 1 90 ? -4.129 0.811 4.123 1.00 0.00 90 LEU A O 4
ATOM 5644 N N . HIS A 1 91 ? -2.269 1.684 4.927 1.00 0.00 91 HIS A N 4
ATOM 5645 C CA . HIS A 1 91 ? -2.958 2.926 5.385 1.00 0.00 91 HIS A CA 4
ATOM 5646 C C . HIS A 1 91 ? -2.436 4.118 4.593 1.00 0.00 91 HIS A C 4
ATOM 5647 O O . HIS A 1 91 ? -1.239 4.326 4.468 1.00 0.00 91 HIS A O 4
ATOM 5661 N N . VAL A 1 92 ? -3.332 4.904 4.052 1.00 0.00 92 VAL A N 4
ATOM 5662 C CA . VAL A 1 92 ? -2.928 6.095 3.251 1.00 0.00 92 VAL A CA 4
ATOM 5663 C C . VAL A 1 92 ? -3.279 7.363 4.021 1.00 0.00 92 VAL A C 4
ATOM 5664 O O . VAL A 1 92 ? -4.380 7.522 4.522 1.00 0.00 92 VAL A O 4
ATOM 5677 N N . VAL A 1 93 ? -2.346 8.268 4.115 1.00 0.00 93 VAL A N 4
ATOM 5678 C CA . VAL A 1 93 ? -2.593 9.545 4.847 1.00 0.00 93 VAL A CA 4
ATOM 5679 C C . VAL A 1 93 ? -2.756 10.674 3.833 1.00 0.00 93 VAL A C 4
ATOM 5680 O O . VAL A 1 93 ? -1.859 10.960 3.059 1.00 0.00 93 VAL A O 4
ATOM 5693 N N . ASP A 1 94 ? -3.899 11.310 3.831 1.00 0.00 94 ASP A N 4
ATOM 5694 C CA . ASP A 1 94 ? -4.157 12.426 2.870 1.00 0.00 94 ASP A CA 4
ATOM 5695 C C . ASP A 1 94 ? -4.632 13.663 3.635 1.00 0.00 94 ASP A C 4
ATOM 5696 O O . ASP A 1 94 ? -5.740 13.720 4.135 1.00 0.00 94 ASP A O 4
ATOM 5705 N N . SER A 1 95 ? -3.790 14.656 3.724 1.00 0.00 95 SER A N 4
ATOM 5706 C CA . SER A 1 95 ? -4.159 15.907 4.447 1.00 0.00 95 SER A CA 4
ATOM 5707 C C . SER A 1 95 ? -3.119 16.984 4.133 1.00 0.00 95 SER A C 4
ATOM 5708 O O . SER A 1 95 ? -1.940 16.694 4.261 1.00 0.00 95 SER A O 4
ATOM 5717 N N . MET A 1 1 ? -6.405 3.751 -21.129 1.00 0.00 1 MET A N 5
ATOM 5718 C CA . MET A 1 1 ? -5.440 4.018 -22.231 1.00 0.00 1 MET A CA 5
ATOM 5719 C C . MET A 1 1 ? -5.396 2.822 -23.189 1.00 0.00 1 MET A C 5
ATOM 5720 O O . MET A 1 1 ? -4.502 2.002 -23.133 1.00 0.00 1 MET A O 5
ATOM 5736 N N . GLY A 1 2 ? -6.351 2.731 -24.075 1.00 0.00 2 GLY A N 5
ATOM 5737 C CA . GLY A 1 2 ? -6.366 1.603 -25.055 1.00 0.00 2 GLY A CA 5
ATOM 5738 C C . GLY A 1 2 ? -6.880 0.322 -24.390 1.00 0.00 2 GLY A C 5
ATOM 5739 O O . GLY A 1 2 ? -7.353 0.332 -23.272 1.00 0.00 2 GLY A O 5
ATOM 5743 N N . HIS A 1 3 ? -6.797 -0.779 -25.091 1.00 0.00 3 HIS A N 5
ATOM 5744 C CA . HIS A 1 3 ? -7.288 -2.076 -24.533 1.00 0.00 3 HIS A CA 5
ATOM 5745 C C . HIS A 1 3 ? -6.331 -2.580 -23.445 1.00 0.00 3 HIS A C 5
ATOM 5746 O O . HIS A 1 3 ? -5.137 -2.356 -23.496 1.00 0.00 3 HIS A O 5
ATOM 5760 N N . HIS A 1 4 ? -6.861 -3.252 -22.455 1.00 0.00 4 HIS A N 5
ATOM 5761 C CA . HIS A 1 4 ? -6.006 -3.770 -21.345 1.00 0.00 4 HIS A CA 5
ATOM 5762 C C . HIS A 1 4 ? -5.185 -4.974 -21.820 1.00 0.00 4 HIS A C 5
ATOM 5763 O O . HIS A 1 4 ? -5.555 -5.670 -22.744 1.00 0.00 4 HIS A O 5
ATOM 5777 N N . HIS A 1 5 ? -4.062 -5.212 -21.192 1.00 0.00 5 HIS A N 5
ATOM 5778 C CA . HIS A 1 5 ? -3.195 -6.359 -21.596 1.00 0.00 5 HIS A CA 5
ATOM 5779 C C . HIS A 1 5 ? -3.844 -7.677 -21.169 1.00 0.00 5 HIS A C 5
ATOM 5780 O O . HIS A 1 5 ? -4.359 -7.804 -20.077 1.00 0.00 5 HIS A O 5
ATOM 5794 N N . HIS A 1 6 ? -3.817 -8.661 -22.031 1.00 0.00 6 HIS A N 5
ATOM 5795 C CA . HIS A 1 6 ? -4.429 -9.986 -21.697 1.00 0.00 6 HIS A CA 5
ATOM 5796 C C . HIS A 1 6 ? -3.328 -10.977 -21.315 1.00 0.00 6 HIS A C 5
ATOM 5797 O O . HIS A 1 6 ? -2.419 -11.231 -22.079 1.00 0.00 6 HIS A O 5
ATOM 5811 N N . HIS A 1 7 ? -3.411 -11.544 -20.133 1.00 0.00 7 HIS A N 5
ATOM 5812 C CA . HIS A 1 7 ? -2.375 -12.530 -19.680 1.00 0.00 7 HIS A CA 5
ATOM 5813 C C . HIS A 1 7 ? -3.010 -13.916 -19.546 1.00 0.00 7 HIS A C 5
ATOM 5814 O O . HIS A 1 7 ? -3.770 -14.181 -18.635 1.00 0.00 7 HIS A O 5
ATOM 5828 N N . HIS A 1 8 ? -2.700 -14.801 -20.457 1.00 0.00 8 HIS A N 5
ATOM 5829 C CA . HIS A 1 8 ? -3.281 -16.176 -20.402 1.00 0.00 8 HIS A CA 5
ATOM 5830 C C . HIS A 1 8 ? -2.750 -16.912 -19.170 1.00 0.00 8 HIS A C 5
ATOM 5831 O O . HIS A 1 8 ? -3.477 -17.605 -18.487 1.00 0.00 8 HIS A O 5
ATOM 5845 N N . SER A 1 9 ? -1.484 -16.765 -18.882 1.00 0.00 9 SER A N 5
ATOM 5846 C CA . SER A 1 9 ? -0.895 -17.454 -17.695 1.00 0.00 9 SER A CA 5
ATOM 5847 C C . SER A 1 9 ? 0.360 -16.700 -17.240 1.00 0.00 9 SER A C 5
ATOM 5848 O O . SER A 1 9 ? 0.451 -16.244 -16.117 1.00 0.00 9 SER A O 5
ATOM 5856 N N . HIS A 1 10 ? 1.323 -16.565 -18.115 1.00 0.00 10 HIS A N 5
ATOM 5857 C CA . HIS A 1 10 ? 2.583 -15.840 -17.764 1.00 0.00 10 HIS A CA 5
ATOM 5858 C C . HIS A 1 10 ? 3.050 -16.226 -16.357 1.00 0.00 10 HIS A C 5
ATOM 5859 O O . HIS A 1 10 ? 3.506 -17.328 -16.123 1.00 0.00 10 HIS A O 5
ATOM 5873 N N . GLY A 1 11 ? 2.954 -15.316 -15.423 1.00 0.00 11 GLY A N 5
ATOM 5874 C CA . GLY A 1 11 ? 3.403 -15.613 -14.029 1.00 0.00 11 GLY A CA 5
ATOM 5875 C C . GLY A 1 11 ? 2.259 -16.258 -13.246 1.00 0.00 11 GLY A C 5
ATOM 5876 O O . GLY A 1 11 ? 1.195 -15.690 -13.099 1.00 0.00 11 GLY A O 5
ATOM 5880 N N . LYS A 1 12 ? 2.473 -17.441 -12.741 1.00 0.00 12 LYS A N 5
ATOM 5881 C CA . LYS A 1 12 ? 1.401 -18.131 -11.968 1.00 0.00 12 LYS A CA 5
ATOM 5882 C C . LYS A 1 12 ? 1.375 -17.611 -10.526 1.00 0.00 12 LYS A C 5
ATOM 5883 O O . LYS A 1 12 ? 2.399 -17.466 -9.887 1.00 0.00 12 LYS A O 5
ATOM 5902 N N . SER A 1 13 ? 0.197 -17.334 -10.018 1.00 0.00 13 SER A N 5
ATOM 5903 C CA . SER A 1 13 ? 0.056 -16.823 -8.617 1.00 0.00 13 SER A CA 5
ATOM 5904 C C . SER A 1 13 ? 1.185 -15.841 -8.285 1.00 0.00 13 SER A C 5
ATOM 5905 O O . SER A 1 13 ? 2.227 -16.217 -7.783 1.00 0.00 13 SER A O 5
ATOM 5913 N N . ASP A 1 14 ? 0.975 -14.583 -8.554 1.00 0.00 14 ASP A N 5
ATOM 5914 C CA . ASP A 1 14 ? 2.016 -13.553 -8.255 1.00 0.00 14 ASP A CA 5
ATOM 5915 C C . ASP A 1 14 ? 1.324 -12.292 -7.731 1.00 0.00 14 ASP A C 5
ATOM 5916 O O . ASP A 1 14 ? 1.813 -11.190 -7.891 1.00 0.00 14 ASP A O 5
ATOM 5925 N N . PHE A 1 15 ? 0.185 -12.455 -7.105 1.00 0.00 15 PHE A N 5
ATOM 5926 C CA . PHE A 1 15 ? -0.573 -11.286 -6.557 1.00 0.00 15 PHE A CA 5
ATOM 5927 C C . PHE A 1 15 ? -0.900 -11.549 -5.086 1.00 0.00 15 PHE A C 5
ATOM 5928 O O . PHE A 1 15 ? -1.024 -12.681 -4.663 1.00 0.00 15 PHE A O 5
ATOM 5945 N N . ILE A 1 16 ? -1.054 -10.506 -4.310 1.00 0.00 16 ILE A N 5
ATOM 5946 C CA . ILE A 1 16 ? -1.389 -10.669 -2.859 1.00 0.00 16 ILE A CA 5
ATOM 5947 C C . ILE A 1 16 ? -2.702 -9.948 -2.556 1.00 0.00 16 ILE A C 5
ATOM 5948 O O . ILE A 1 16 ? -3.071 -8.998 -3.219 1.00 0.00 16 ILE A O 5
ATOM 5964 N N . LYS A 1 17 ? -3.409 -10.401 -1.555 1.00 0.00 17 LYS A N 5
ATOM 5965 C CA . LYS A 1 17 ? -4.711 -9.767 -1.184 1.00 0.00 17 LYS A CA 5
ATOM 5966 C C . LYS A 1 17 ? -4.523 -8.943 0.091 1.00 0.00 17 LYS A C 5
ATOM 5967 O O . LYS A 1 17 ? -4.245 -9.475 1.147 1.00 0.00 17 LYS A O 5
ATOM 5986 N N . VAL A 1 18 ? -4.677 -7.647 -0.001 1.00 0.00 18 VAL A N 5
ATOM 5987 C CA . VAL A 1 18 ? -4.513 -6.771 1.201 1.00 0.00 18 VAL A CA 5
ATOM 5988 C C . VAL A 1 18 ? -5.650 -5.751 1.245 1.00 0.00 18 VAL A C 5
ATOM 5989 O O . VAL A 1 18 ? -6.356 -5.545 0.274 1.00 0.00 18 VAL A O 5
ATOM 6002 N N . ASN A 1 19 ? -5.839 -5.122 2.374 1.00 0.00 19 ASN A N 5
ATOM 6003 C CA . ASN A 1 19 ? -6.934 -4.116 2.514 1.00 0.00 19 ASN A CA 5
ATOM 6004 C C . ASN A 1 19 ? -6.357 -2.707 2.376 1.00 0.00 19 ASN A C 5
ATOM 6005 O O . ASN A 1 19 ? -5.251 -2.434 2.800 1.00 0.00 19 ASN A O 5
ATOM 6016 N N . VAL A 1 20 ? -7.107 -1.811 1.784 1.00 0.00 20 VAL A N 5
ATOM 6017 C CA . VAL A 1 20 ? -6.635 -0.403 1.604 1.00 0.00 20 VAL A CA 5
ATOM 6018 C C . VAL A 1 20 ? -7.634 0.543 2.276 1.00 0.00 20 VAL A C 5
ATOM 6019 O O . VAL A 1 20 ? -8.833 0.418 2.108 1.00 0.00 20 VAL A O 5
ATOM 6032 N N . SER A 1 21 ? -7.141 1.488 3.032 1.00 0.00 21 SER A N 5
ATOM 6033 C CA . SER A 1 21 ? -8.042 2.456 3.729 1.00 0.00 21 SER A CA 5
ATOM 6034 C C . SER A 1 21 ? -7.429 3.855 3.653 1.00 0.00 21 SER A C 5
ATOM 6035 O O . SER A 1 21 ? -6.267 4.016 3.336 1.00 0.00 21 SER A O 5
ATOM 6043 N N . ASN A 1 22 ? -8.198 4.871 3.946 1.00 0.00 22 ASN A N 5
ATOM 6044 C CA . ASN A 1 22 ? -7.657 6.265 3.893 1.00 0.00 22 ASN A CA 5
ATOM 6045 C C . ASN A 1 22 ? -8.275 7.099 5.016 1.00 0.00 22 ASN A C 5
ATOM 6046 O O . ASN A 1 22 ? -9.474 7.105 5.224 1.00 0.00 22 ASN A O 5
ATOM 6057 N N . SER A 1 23 ? -7.452 7.801 5.741 1.00 0.00 23 SER A N 5
ATOM 6058 C CA . SER A 1 23 ? -7.961 8.641 6.860 1.00 0.00 23 SER A CA 5
ATOM 6059 C C . SER A 1 23 ? -8.880 9.736 6.315 1.00 0.00 23 SER A C 5
ATOM 6060 O O . SER A 1 23 ? -9.922 10.021 6.871 1.00 0.00 23 SER A O 5
ATOM 6068 N N . HIS A 1 24 ? -8.486 10.361 5.239 1.00 0.00 24 HIS A N 5
ATOM 6069 C CA . HIS A 1 24 ? -9.314 11.458 4.656 1.00 0.00 24 HIS A CA 5
ATOM 6070 C C . HIS A 1 24 ? -10.472 10.877 3.840 1.00 0.00 24 HIS A C 5
ATOM 6071 O O . HIS A 1 24 ? -11.601 10.826 4.290 1.00 0.00 24 HIS A O 5
ATOM 6085 N N . ASN A 1 25 ? -10.198 10.455 2.638 1.00 0.00 25 ASN A N 5
ATOM 6086 C CA . ASN A 1 25 ? -11.275 9.898 1.773 1.00 0.00 25 ASN A CA 5
ATOM 6087 C C . ASN A 1 25 ? -11.853 8.637 2.412 1.00 0.00 25 ASN A C 5
ATOM 6088 O O . ASN A 1 25 ? -11.161 7.884 3.070 1.00 0.00 25 ASN A O 5
ATOM 6099 N N . ASP A 1 26 ? -13.123 8.408 2.222 1.00 0.00 26 ASP A N 5
ATOM 6100 C CA . ASP A 1 26 ? -13.772 7.201 2.809 1.00 0.00 26 ASP A CA 5
ATOM 6101 C C . ASP A 1 26 ? -13.662 6.038 1.823 1.00 0.00 26 ASP A C 5
ATOM 6102 O O . ASP A 1 26 ? -14.139 4.950 2.076 1.00 0.00 26 ASP A O 5
ATOM 6111 N N . ALA A 1 27 ? -13.040 6.264 0.699 1.00 0.00 27 ALA A N 5
ATOM 6112 C CA . ALA A 1 27 ? -12.902 5.174 -0.309 1.00 0.00 27 ALA A CA 5
ATOM 6113 C C . ALA A 1 27 ? -12.122 4.009 0.304 1.00 0.00 27 ALA A C 5
ATOM 6114 O O . ALA A 1 27 ? -10.986 4.158 0.712 1.00 0.00 27 ALA A O 5
ATOM 6121 N N . VAL A 1 28 ? -12.724 2.847 0.360 1.00 0.00 28 VAL A N 5
ATOM 6122 C CA . VAL A 1 28 ? -12.033 1.647 0.938 1.00 0.00 28 VAL A CA 5
ATOM 6123 C C . VAL A 1 28 ? -12.120 0.491 -0.063 1.00 0.00 28 VAL A C 5
ATOM 6124 O O . VAL A 1 28 ? -13.171 0.208 -0.605 1.00 0.00 28 VAL A O 5
ATOM 6137 N N . ALA A 1 29 ? -11.023 -0.186 -0.302 1.00 0.00 29 ALA A N 5
ATOM 6138 C CA . ALA A 1 29 ? -11.025 -1.342 -1.260 1.00 0.00 29 ALA A CA 5
ATOM 6139 C C . ALA A 1 29 ? -10.756 -2.629 -0.473 1.00 0.00 29 ALA A C 5
ATOM 6140 O O . ALA A 1 29 ? -9.902 -2.667 0.390 1.00 0.00 29 ALA A O 5
ATOM 6147 N N . PHE A 1 30 ? -11.493 -3.678 -0.752 1.00 0.00 30 PHE A N 5
ATOM 6148 C CA . PHE A 1 30 ? -11.304 -4.968 -0.007 1.00 0.00 30 PHE A CA 5
ATOM 6149 C C . PHE A 1 30 ? -10.692 -6.032 -0.920 1.00 0.00 30 PHE A C 5
ATOM 6150 O O . PHE A 1 30 ? -10.954 -6.074 -2.107 1.00 0.00 30 PHE A O 5
ATOM 6167 N N . GLU A 1 31 ? -9.881 -6.898 -0.360 1.00 0.00 31 GLU A N 5
ATOM 6168 C CA . GLU A 1 31 ? -9.237 -7.981 -1.165 1.00 0.00 31 GLU A CA 5
ATOM 6169 C C . GLU A 1 31 ? -8.789 -7.438 -2.523 1.00 0.00 31 GLU A C 5
ATOM 6170 O O . GLU A 1 31 ? -9.211 -7.906 -3.561 1.00 0.00 31 GLU A O 5
ATOM 6182 N N . VAL A 1 32 ? -7.935 -6.446 -2.519 1.00 0.00 32 VAL A N 5
ATOM 6183 C CA . VAL A 1 32 ? -7.457 -5.865 -3.808 1.00 0.00 32 VAL A CA 5
ATOM 6184 C C . VAL A 1 32 ? -6.201 -6.619 -4.262 1.00 0.00 32 VAL A C 5
ATOM 6185 O O . VAL A 1 32 ? -5.215 -6.684 -3.558 1.00 0.00 32 VAL A O 5
ATOM 6198 N N . LYS A 1 33 ? -6.243 -7.200 -5.431 1.00 0.00 33 LYS A N 5
ATOM 6199 C CA . LYS A 1 33 ? -5.065 -7.966 -5.934 1.00 0.00 33 LYS A CA 5
ATOM 6200 C C . LYS A 1 33 ? -3.971 -7.004 -6.399 1.00 0.00 33 LYS A C 5
ATOM 6201 O O . LYS A 1 33 ? -4.226 -6.061 -7.121 1.00 0.00 33 LYS A O 5
ATOM 6220 N N . LEU A 1 34 ? -2.747 -7.246 -5.998 1.00 0.00 34 LEU A N 5
ATOM 6221 C CA . LEU A 1 34 ? -1.617 -6.357 -6.421 1.00 0.00 34 LEU A CA 5
ATOM 6222 C C . LEU A 1 34 ? -0.411 -7.218 -6.797 1.00 0.00 34 LEU A C 5
ATOM 6223 O O . LEU A 1 34 ? -0.014 -8.106 -6.071 1.00 0.00 34 LEU A O 5
ATOM 6239 N N . ALA A 1 35 ? 0.171 -6.958 -7.935 1.00 0.00 35 ALA A N 5
ATOM 6240 C CA . ALA A 1 35 ? 1.351 -7.756 -8.379 1.00 0.00 35 ALA A CA 5
ATOM 6241 C C . ALA A 1 35 ? 2.553 -7.437 -7.482 1.00 0.00 35 ALA A C 5
ATOM 6242 O O . ALA A 1 35 ? 2.765 -6.309 -7.081 1.00 0.00 35 ALA A O 5
ATOM 6249 N N . LYS A 1 36 ? 3.334 -8.433 -7.166 1.00 0.00 36 LYS A N 5
ATOM 6250 C CA . LYS A 1 36 ? 4.524 -8.215 -6.293 1.00 0.00 36 LYS A CA 5
ATOM 6251 C C . LYS A 1 36 ? 5.596 -7.428 -7.050 1.00 0.00 36 LYS A C 5
ATOM 6252 O O . LYS A 1 36 ? 6.529 -6.911 -6.463 1.00 0.00 36 LYS A O 5
ATOM 6271 N N . ASP A 1 37 ? 5.474 -7.339 -8.347 1.00 0.00 37 ASP A N 5
ATOM 6272 C CA . ASP A 1 37 ? 6.490 -6.593 -9.152 1.00 0.00 37 ASP A CA 5
ATOM 6273 C C . ASP A 1 37 ? 6.129 -5.106 -9.189 1.00 0.00 37 ASP A C 5
ATOM 6274 O O . ASP A 1 37 ? 6.807 -4.313 -9.811 1.00 0.00 37 ASP A O 5
ATOM 6283 N N . LEU A 1 38 ? 5.066 -4.724 -8.540 1.00 0.00 38 LEU A N 5
ATOM 6284 C CA . LEU A 1 38 ? 4.665 -3.289 -8.552 1.00 0.00 38 LEU A CA 5
ATOM 6285 C C . LEU A 1 38 ? 5.600 -2.478 -7.656 1.00 0.00 38 LEU A C 5
ATOM 6286 O O . LEU A 1 38 ? 5.984 -2.906 -6.588 1.00 0.00 38 LEU A O 5
ATOM 6302 N N . THR A 1 39 ? 5.966 -1.303 -8.094 1.00 0.00 39 THR A N 5
ATOM 6303 C CA . THR A 1 39 ? 6.877 -0.441 -7.285 1.00 0.00 39 THR A CA 5
ATOM 6304 C C . THR A 1 39 ? 6.059 0.432 -6.335 1.00 0.00 39 THR A C 5
ATOM 6305 O O . THR A 1 39 ? 4.858 0.571 -6.474 1.00 0.00 39 THR A O 5
ATOM 6316 N N . VAL A 1 40 ? 6.708 1.024 -5.371 1.00 0.00 40 VAL A N 5
ATOM 6317 C CA . VAL A 1 40 ? 5.990 1.899 -4.403 1.00 0.00 40 VAL A CA 5
ATOM 6318 C C . VAL A 1 40 ? 5.422 3.113 -5.144 1.00 0.00 40 VAL A C 5
ATOM 6319 O O . VAL A 1 40 ? 4.295 3.515 -4.928 1.00 0.00 40 VAL A O 5
ATOM 6332 N N . ALA A 1 41 ? 6.203 3.702 -6.009 1.00 0.00 41 ALA A N 5
ATOM 6333 C CA . ALA A 1 41 ? 5.722 4.897 -6.764 1.00 0.00 41 ALA A CA 5
ATOM 6334 C C . ALA A 1 41 ? 4.482 4.524 -7.575 1.00 0.00 41 ALA A C 5
ATOM 6335 O O . ALA A 1 41 ? 3.500 5.242 -7.594 1.00 0.00 41 ALA A O 5
ATOM 6342 N N . GLN A 1 42 ? 4.517 3.406 -8.242 1.00 0.00 42 GLN A N 5
ATOM 6343 C CA . GLN A 1 42 ? 3.338 2.981 -9.052 1.00 0.00 42 GLN A CA 5
ATOM 6344 C C . GLN A 1 42 ? 2.162 2.699 -8.118 1.00 0.00 42 GLN A C 5
ATOM 6345 O O . GLN A 1 42 ? 1.021 2.968 -8.443 1.00 0.00 42 GLN A O 5
ATOM 6359 N N . LEU A 1 43 ? 2.432 2.160 -6.962 1.00 0.00 43 LEU A N 5
ATOM 6360 C CA . LEU A 1 43 ? 1.331 1.860 -6.003 1.00 0.00 43 LEU A CA 5
ATOM 6361 C C . LEU A 1 43 ? 0.641 3.167 -5.607 1.00 0.00 43 LEU A C 5
ATOM 6362 O O . LEU A 1 43 ? -0.569 3.237 -5.512 1.00 0.00 43 LEU A O 5
ATOM 6378 N N . LYS A 1 44 ? 1.401 4.199 -5.366 1.00 0.00 44 LYS A N 5
ATOM 6379 C CA . LYS A 1 44 ? 0.791 5.501 -4.967 1.00 0.00 44 LYS A CA 5
ATOM 6380 C C . LYS A 1 44 ? -0.108 6.019 -6.092 1.00 0.00 44 LYS A C 5
ATOM 6381 O O . LYS A 1 44 ? -1.190 6.515 -5.851 1.00 0.00 44 LYS A O 5
ATOM 6400 N N . THR A 1 45 ? 0.332 5.916 -7.315 1.00 0.00 45 THR A N 5
ATOM 6401 C CA . THR A 1 45 ? -0.493 6.409 -8.446 1.00 0.00 45 THR A CA 5
ATOM 6402 C C . THR A 1 45 ? -1.815 5.640 -8.482 1.00 0.00 45 THR A C 5
ATOM 6403 O O . THR A 1 45 ? -2.873 6.209 -8.678 1.00 0.00 45 THR A O 5
ATOM 6414 N N . LYS A 1 46 ? -1.759 4.351 -8.290 1.00 0.00 46 LYS A N 5
ATOM 6415 C CA . LYS A 1 46 ? -3.007 3.539 -8.308 1.00 0.00 46 LYS A CA 5
ATOM 6416 C C . LYS A 1 46 ? -3.904 3.989 -7.155 1.00 0.00 46 LYS A C 5
ATOM 6417 O O . LYS A 1 46 ? -5.099 4.149 -7.306 1.00 0.00 46 LYS A O 5
ATOM 6436 N N . LEU A 1 47 ? -3.326 4.204 -6.005 1.00 0.00 47 LEU A N 5
ATOM 6437 C CA . LEU A 1 47 ? -4.124 4.655 -4.833 1.00 0.00 47 LEU A CA 5
ATOM 6438 C C . LEU A 1 47 ? -4.711 6.035 -5.132 1.00 0.00 47 LEU A C 5
ATOM 6439 O O . LEU A 1 47 ? -5.837 6.332 -4.782 1.00 0.00 47 LEU A O 5
ATOM 6455 N N . GLU A 1 48 ? -3.951 6.882 -5.772 1.00 0.00 48 GLU A N 5
ATOM 6456 C CA . GLU A 1 48 ? -4.459 8.244 -6.091 1.00 0.00 48 GLU A CA 5
ATOM 6457 C C . GLU A 1 48 ? -5.778 8.109 -6.843 1.00 0.00 48 GLU A C 5
ATOM 6458 O O . GLU A 1 48 ? -6.736 8.797 -6.562 1.00 0.00 48 GLU A O 5
ATOM 6470 N N . ILE A 1 49 ? -5.839 7.224 -7.792 1.00 0.00 49 ILE A N 5
ATOM 6471 C CA . ILE A 1 49 ? -7.104 7.037 -8.552 1.00 0.00 49 ILE A CA 5
ATOM 6472 C C . ILE A 1 49 ? -8.183 6.499 -7.605 1.00 0.00 49 ILE A C 5
ATOM 6473 O O . ILE A 1 49 ? -9.321 6.927 -7.632 1.00 0.00 49 ILE A O 5
ATOM 6489 N N . LEU A 1 50 ? -7.827 5.547 -6.783 1.00 0.00 50 LEU A N 5
ATOM 6490 C CA . LEU A 1 50 ? -8.816 4.942 -5.841 1.00 0.00 50 LEU A CA 5
ATOM 6491 C C . LEU A 1 50 ? -9.316 6.007 -4.852 1.00 0.00 50 LEU A C 5
ATOM 6492 O O . LEU A 1 50 ? -10.496 6.115 -4.580 1.00 0.00 50 LEU A O 5
ATOM 6508 N N . THR A 1 51 ? -8.424 6.787 -4.306 1.00 0.00 51 THR A N 5
ATOM 6509 C CA . THR A 1 51 ? -8.839 7.832 -3.321 1.00 0.00 51 THR A CA 5
ATOM 6510 C C . THR A 1 51 ? -9.100 9.144 -4.055 1.00 0.00 51 THR A C 5
ATOM 6511 O O . THR A 1 51 ? -9.667 10.071 -3.513 1.00 0.00 51 THR A O 5
ATOM 6522 N N . GLY A 1 52 ? -8.691 9.227 -5.288 1.00 0.00 52 GLY A N 5
ATOM 6523 C CA . GLY A 1 52 ? -8.915 10.478 -6.065 1.00 0.00 52 GLY A CA 5
ATOM 6524 C C . GLY A 1 52 ? -8.134 11.616 -5.412 1.00 0.00 52 GLY A C 5
ATOM 6525 O O . GLY A 1 52 ? -8.406 12.778 -5.637 1.00 0.00 52 GLY A O 5
ATOM 6529 N N . GLY A 1 53 ? -7.171 11.289 -4.590 1.00 0.00 53 GLY A N 5
ATOM 6530 C CA . GLY A 1 53 ? -6.372 12.347 -3.902 1.00 0.00 53 GLY A CA 5
ATOM 6531 C C . GLY A 1 53 ? -5.166 12.730 -4.761 1.00 0.00 53 GLY A C 5
ATOM 6532 O O . GLY A 1 53 ? -5.272 12.891 -5.961 1.00 0.00 53 GLY A O 5
ATOM 6536 N N . CYS A 1 54 ? -4.020 12.888 -4.148 1.00 0.00 54 CYS A N 5
ATOM 6537 C CA . CYS A 1 54 ? -2.791 13.273 -4.910 1.00 0.00 54 CYS A CA 5
ATOM 6538 C C . CYS A 1 54 ? -1.606 12.431 -4.426 1.00 0.00 54 CYS A C 5
ATOM 6539 O O . CYS A 1 54 ? -1.290 12.391 -3.253 1.00 0.00 54 CYS A O 5
ATOM 6547 N N . ALA A 1 55 ? -0.951 11.761 -5.333 1.00 0.00 55 ALA A N 5
ATOM 6548 C CA . ALA A 1 55 ? 0.216 10.914 -4.954 1.00 0.00 55 ALA A CA 5
ATOM 6549 C C . ALA A 1 55 ? 1.417 11.800 -4.612 1.00 0.00 55 ALA A C 5
ATOM 6550 O O . ALA A 1 55 ? 2.399 11.342 -4.061 1.00 0.00 55 ALA A O 5
ATOM 6557 N N . GLY A 1 56 ? 1.355 13.059 -4.946 1.00 0.00 56 GLY A N 5
ATOM 6558 C CA . GLY A 1 56 ? 2.503 13.969 -4.653 1.00 0.00 56 GLY A CA 5
ATOM 6559 C C . GLY A 1 56 ? 2.528 14.310 -3.163 1.00 0.00 56 GLY A C 5
ATOM 6560 O O . GLY A 1 56 ? 3.428 14.967 -2.682 1.00 0.00 56 GLY A O 5
ATOM 6564 N N . THR A 1 57 ? 1.543 13.866 -2.428 1.00 0.00 57 THR A N 5
ATOM 6565 C CA . THR A 1 57 ? 1.498 14.157 -0.960 1.00 0.00 57 THR A CA 5
ATOM 6566 C C . THR A 1 57 ? 0.937 12.935 -0.231 1.00 0.00 57 THR A C 5
ATOM 6567 O O . THR A 1 57 ? 0.626 12.984 0.943 1.00 0.00 57 THR A O 5
ATOM 6578 N N . MET A 1 58 ? 0.792 11.845 -0.931 1.00 0.00 58 MET A N 5
ATOM 6579 C CA . MET A 1 58 ? 0.236 10.610 -0.309 1.00 0.00 58 MET A CA 5
ATOM 6580 C C . MET A 1 58 ? 1.337 9.852 0.436 1.00 0.00 58 MET A C 5
ATOM 6581 O O . MET A 1 58 ? 2.472 9.797 0.004 1.00 0.00 58 MET A O 5
ATOM 6595 N N . LYS A 1 59 ? 0.990 9.251 1.545 1.00 0.00 59 LYS A N 5
ATOM 6596 C CA . LYS A 1 59 ? 1.981 8.461 2.341 1.00 0.00 59 LYS A CA 5
ATOM 6597 C C . LYS A 1 59 ? 1.443 7.041 2.523 1.00 0.00 59 LYS A C 5
ATOM 6598 O O . LYS A 1 59 ? 0.263 6.839 2.728 1.00 0.00 59 LYS A O 5
ATOM 6617 N N . VAL A 1 60 ? 2.302 6.058 2.438 1.00 0.00 60 VAL A N 5
ATOM 6618 C CA . VAL A 1 60 ? 1.862 4.635 2.592 1.00 0.00 60 VAL A CA 5
ATOM 6619 C C . VAL A 1 60 ? 2.466 4.061 3.874 1.00 0.00 60 VAL A C 5
ATOM 6620 O O . VAL A 1 60 ? 3.655 4.161 4.106 1.00 0.00 60 VAL A O 5
ATOM 6633 N N . GLN A 1 61 ? 1.655 3.452 4.701 1.00 0.00 61 GLN A N 5
ATOM 6634 C CA . GLN A 1 61 ? 2.167 2.855 5.974 1.00 0.00 61 GLN A CA 5
ATOM 6635 C C . GLN A 1 61 ? 1.648 1.421 6.097 1.00 0.00 61 GLN A C 5
ATOM 6636 O O . GLN A 1 61 ? 0.468 1.163 5.973 1.00 0.00 61 GLN A O 5
ATOM 6650 N N . VAL A 1 62 ? 2.528 0.485 6.331 1.00 0.00 62 VAL A N 5
ATOM 6651 C CA . VAL A 1 62 ? 2.100 -0.938 6.454 1.00 0.00 62 VAL A CA 5
ATOM 6652 C C . VAL A 1 62 ? 1.708 -1.220 7.903 1.00 0.00 62 VAL A C 5
ATOM 6653 O O . VAL A 1 62 ? 2.414 -0.858 8.823 1.00 0.00 62 VAL A O 5
ATOM 6666 N N . PHE A 1 63 ? 0.589 -1.868 8.109 1.00 0.00 63 PHE A N 5
ATOM 6667 C CA . PHE A 1 63 ? 0.137 -2.190 9.500 1.00 0.00 63 PHE A CA 5
ATOM 6668 C C . PHE A 1 63 ? -0.171 -3.680 9.623 1.00 0.00 63 PHE A C 5
ATOM 6669 O O . PHE A 1 63 ? -0.666 -4.312 8.706 1.00 0.00 63 PHE A O 5
ATOM 6686 N N . LYS A 1 64 ? 0.107 -4.231 10.772 1.00 0.00 64 LYS A N 5
ATOM 6687 C CA . LYS A 1 64 ? -0.167 -5.675 11.020 1.00 0.00 64 LYS A CA 5
ATOM 6688 C C . LYS A 1 64 ? -0.615 -5.843 12.473 1.00 0.00 64 LYS A C 5
ATOM 6689 O O . LYS A 1 64 ? 0.191 -5.996 13.370 1.00 0.00 64 LYS A O 5
ATOM 6708 N N . GLY A 1 65 ? -1.897 -5.810 12.710 1.00 0.00 65 GLY A N 5
ATOM 6709 C CA . GLY A 1 65 ? -2.406 -5.959 14.102 1.00 0.00 65 GLY A CA 5
ATOM 6710 C C . GLY A 1 65 ? -2.230 -4.643 14.863 1.00 0.00 65 GLY A C 5
ATOM 6711 O O . GLY A 1 65 ? -2.561 -3.581 14.374 1.00 0.00 65 GLY A O 5
ATOM 6715 N N . ASP A 1 66 ? -1.725 -4.710 16.066 1.00 0.00 66 ASP A N 5
ATOM 6716 C CA . ASP A 1 66 ? -1.532 -3.471 16.885 1.00 0.00 66 ASP A CA 5
ATOM 6717 C C . ASP A 1 66 ? -0.088 -2.977 16.748 1.00 0.00 66 ASP A C 5
ATOM 6718 O O . ASP A 1 66 ? 0.332 -2.070 17.438 1.00 0.00 66 ASP A O 5
ATOM 6727 N N . THR A 1 67 ? 0.674 -3.575 15.865 1.00 0.00 67 THR A N 5
ATOM 6728 C CA . THR A 1 67 ? 2.102 -3.162 15.671 1.00 0.00 67 THR A CA 5
ATOM 6729 C C . THR A 1 67 ? 2.342 -2.802 14.203 1.00 0.00 67 THR A C 5
ATOM 6730 O O . THR A 1 67 ? 1.948 -3.517 13.302 1.00 0.00 67 THR A O 5
ATOM 6741 N N . CYS A 1 68 ? 2.984 -1.693 13.962 1.00 0.00 68 CYS A N 5
ATOM 6742 C CA . CYS A 1 68 ? 3.256 -1.266 12.558 1.00 0.00 68 CYS A CA 5
ATOM 6743 C C . CYS A 1 68 ? 4.467 -2.026 12.011 1.00 0.00 68 CYS A C 5
ATOM 6744 O O . CYS A 1 68 ? 5.529 -2.038 12.605 1.00 0.00 68 CYS A O 5
ATOM 6752 N N . VAL A 1 69 ? 4.311 -2.661 10.880 1.00 0.00 69 VAL A N 5
ATOM 6753 C CA . VAL A 1 69 ? 5.447 -3.427 10.286 1.00 0.00 69 VAL A CA 5
ATOM 6754 C C . VAL A 1 69 ? 6.568 -2.462 9.883 1.00 0.00 69 VAL A C 5
ATOM 6755 O O . VAL A 1 69 ? 7.728 -2.705 10.149 1.00 0.00 69 VAL A O 5
ATOM 6768 N N . SER A 1 70 ? 6.231 -1.372 9.243 1.00 0.00 70 SER A N 5
ATOM 6769 C CA . SER A 1 70 ? 7.276 -0.390 8.823 1.00 0.00 70 SER A CA 5
ATOM 6770 C C . SER A 1 70 ? 6.658 0.630 7.856 1.00 0.00 70 SER A C 5
ATOM 6771 O O . SER A 1 70 ? 5.506 0.529 7.484 1.00 0.00 70 SER A O 5
ATOM 6779 N N . THR A 1 71 ? 7.431 1.606 7.448 1.00 0.00 71 THR A N 5
ATOM 6780 C CA . THR A 1 71 ? 6.927 2.651 6.500 1.00 0.00 71 THR A CA 5
ATOM 6781 C C . THR A 1 71 ? 7.723 2.573 5.197 1.00 0.00 71 THR A C 5
ATOM 6782 O O . THR A 1 71 ? 8.939 2.550 5.198 1.00 0.00 71 THR A O 5
ATOM 6793 N N . MET A 1 72 ? 7.045 2.520 4.086 1.00 0.00 72 MET A N 5
ATOM 6794 C CA . MET A 1 72 ? 7.753 2.429 2.776 1.00 0.00 72 MET A CA 5
ATOM 6795 C C . MET A 1 72 ? 8.538 3.716 2.511 1.00 0.00 72 MET A C 5
ATOM 6796 O O . MET A 1 72 ? 8.025 4.669 1.958 1.00 0.00 72 MET A O 5
ATOM 6810 N N . ASP A 1 73 ? 9.786 3.747 2.899 1.00 0.00 73 ASP A N 5
ATOM 6811 C CA . ASP A 1 73 ? 10.621 4.966 2.667 1.00 0.00 73 ASP A CA 5
ATOM 6812 C C . ASP A 1 73 ? 11.376 4.824 1.342 1.00 0.00 73 ASP A C 5
ATOM 6813 O O . ASP A 1 73 ? 11.809 5.798 0.758 1.00 0.00 73 ASP A O 5
ATOM 6822 N N . ASN A 1 74 ? 11.541 3.618 0.868 1.00 0.00 74 ASN A N 5
ATOM 6823 C CA . ASN A 1 74 ? 12.272 3.406 -0.420 1.00 0.00 74 ASN A CA 5
ATOM 6824 C C . ASN A 1 74 ? 11.285 3.452 -1.586 1.00 0.00 74 ASN A C 5
ATOM 6825 O O . ASN A 1 74 ? 10.471 2.568 -1.765 1.00 0.00 74 ASN A O 5
ATOM 6836 N N . ASN A 1 75 ? 11.351 4.488 -2.377 1.00 0.00 75 ASN A N 5
ATOM 6837 C CA . ASN A 1 75 ? 10.420 4.610 -3.532 1.00 0.00 75 ASN A CA 5
ATOM 6838 C C . ASN A 1 75 ? 10.847 3.644 -4.641 1.00 0.00 75 ASN A C 5
ATOM 6839 O O . ASN A 1 75 ? 10.093 3.350 -5.548 1.00 0.00 75 ASN A O 5
ATOM 6850 N N . ASP A 1 76 ? 12.056 3.154 -4.579 1.00 0.00 76 ASP A N 5
ATOM 6851 C CA . ASP A 1 76 ? 12.548 2.205 -5.625 1.00 0.00 76 ASP A CA 5
ATOM 6852 C C . ASP A 1 76 ? 12.356 0.766 -5.140 1.00 0.00 76 ASP A C 5
ATOM 6853 O O . ASP A 1 76 ? 12.698 -0.179 -5.820 1.00 0.00 76 ASP A O 5
ATOM 6862 N N . ALA A 1 77 ? 11.814 0.597 -3.963 1.00 0.00 77 ALA A N 5
ATOM 6863 C CA . ALA A 1 77 ? 11.601 -0.778 -3.424 1.00 0.00 77 ALA A CA 5
ATOM 6864 C C . ALA A 1 77 ? 10.393 -1.424 -4.108 1.00 0.00 77 ALA A C 5
ATOM 6865 O O . ALA A 1 77 ? 9.479 -0.755 -4.548 1.00 0.00 77 ALA A O 5
ATOM 6872 N N . GLN A 1 78 ? 10.389 -2.728 -4.197 1.00 0.00 78 GLN A N 5
ATOM 6873 C CA . GLN A 1 78 ? 9.252 -3.441 -4.851 1.00 0.00 78 GLN A CA 5
ATOM 6874 C C . GLN A 1 78 ? 8.120 -3.652 -3.845 1.00 0.00 78 GLN A C 5
ATOM 6875 O O . GLN A 1 78 ? 8.320 -3.618 -2.646 1.00 0.00 78 GLN A O 5
ATOM 6889 N N . LEU A 1 79 ? 6.929 -3.863 -4.333 1.00 0.00 79 LEU A N 5
ATOM 6890 C CA . LEU A 1 79 ? 5.764 -4.073 -3.426 1.00 0.00 79 LEU A CA 5
ATOM 6891 C C . LEU A 1 79 ? 5.973 -5.342 -2.598 1.00 0.00 79 LEU A C 5
ATOM 6892 O O . LEU A 1 79 ? 5.681 -5.376 -1.421 1.00 0.00 79 LEU A O 5
ATOM 6908 N N . GLY A 1 80 ? 6.457 -6.391 -3.202 1.00 0.00 80 GLY A N 5
ATOM 6909 C CA . GLY A 1 80 ? 6.654 -7.655 -2.435 1.00 0.00 80 GLY A CA 5
ATOM 6910 C C . GLY A 1 80 ? 7.815 -7.493 -1.452 1.00 0.00 80 GLY A C 5
ATOM 6911 O O . GLY A 1 80 ? 8.044 -8.336 -0.607 1.00 0.00 80 GLY A O 5
ATOM 6915 N N . TYR A 1 81 ? 8.549 -6.419 -1.552 1.00 0.00 81 TYR A N 5
ATOM 6916 C CA . TYR A 1 81 ? 9.691 -6.212 -0.618 1.00 0.00 81 TYR A CA 5
ATOM 6917 C C . TYR A 1 81 ? 9.162 -6.094 0.815 1.00 0.00 81 TYR A C 5
ATOM 6918 O O . TYR A 1 81 ? 9.693 -6.689 1.732 1.00 0.00 81 TYR A O 5
ATOM 6936 N N . TYR A 1 82 ? 8.119 -5.324 1.013 1.00 0.00 82 TYR A N 5
ATOM 6937 C CA . TYR A 1 82 ? 7.545 -5.151 2.388 1.00 0.00 82 TYR A CA 5
ATOM 6938 C C . TYR A 1 82 ? 6.255 -5.961 2.509 1.00 0.00 82 TYR A C 5
ATOM 6939 O O . TYR A 1 82 ? 5.906 -6.433 3.573 1.00 0.00 82 TYR A O 5
ATOM 6957 N N . ALA A 1 83 ? 5.544 -6.125 1.423 1.00 0.00 83 ALA A N 5
ATOM 6958 C CA . ALA A 1 83 ? 4.266 -6.904 1.456 1.00 0.00 83 ALA A CA 5
ATOM 6959 C C . ALA A 1 83 ? 4.498 -8.280 0.834 1.00 0.00 83 ALA A C 5
ATOM 6960 O O . ALA A 1 83 ? 3.990 -8.589 -0.226 1.00 0.00 83 ALA A O 5
ATOM 6967 N N . ASN A 1 84 ? 5.269 -9.108 1.485 1.00 0.00 84 ASN A N 5
ATOM 6968 C CA . ASN A 1 84 ? 5.548 -10.471 0.940 1.00 0.00 84 ASN A CA 5
ATOM 6969 C C . ASN A 1 84 ? 4.526 -11.464 1.502 1.00 0.00 84 ASN A C 5
ATOM 6970 O O . ASN A 1 84 ? 4.593 -12.648 1.235 1.00 0.00 84 ASN A O 5
ATOM 6981 N N . SER A 1 85 ? 3.580 -10.992 2.280 1.00 0.00 85 SER A N 5
ATOM 6982 C CA . SER A 1 85 ? 2.546 -11.909 2.868 1.00 0.00 85 SER A CA 5
ATOM 6983 C C . SER A 1 85 ? 1.154 -11.277 2.737 1.00 0.00 85 SER A C 5
ATOM 6984 O O . SER A 1 85 ? 1.002 -10.073 2.742 1.00 0.00 85 SER A O 5
ATOM 6992 N N . ASP A 1 86 ? 0.138 -12.091 2.614 1.00 0.00 86 ASP A N 5
ATOM 6993 C CA . ASP A 1 86 ? -1.253 -11.559 2.474 1.00 0.00 86 ASP A CA 5
ATOM 6994 C C . ASP A 1 86 ? -1.863 -11.282 3.854 1.00 0.00 86 ASP A C 5
ATOM 6995 O O . ASP A 1 86 ? -1.318 -11.653 4.875 1.00 0.00 86 ASP A O 5
ATOM 7004 N N . GLY A 1 87 ? -3.004 -10.640 3.881 1.00 0.00 87 GLY A N 5
ATOM 7005 C CA . GLY A 1 87 ? -3.677 -10.338 5.183 1.00 0.00 87 GLY A CA 5
ATOM 7006 C C . GLY A 1 87 ? -3.148 -9.018 5.742 1.00 0.00 87 GLY A C 5
ATOM 7007 O O . GLY A 1 87 ? -3.587 -8.547 6.772 1.00 0.00 87 GLY A O 5
ATOM 7011 N N . LEU A 1 88 ? -2.203 -8.420 5.073 1.00 0.00 88 LEU A N 5
ATOM 7012 C CA . LEU A 1 88 ? -1.635 -7.132 5.564 1.00 0.00 88 LEU A CA 5
ATOM 7013 C C . LEU A 1 88 ? -2.605 -5.989 5.257 1.00 0.00 88 LEU A C 5
ATOM 7014 O O . LEU A 1 88 ? -3.383 -6.055 4.325 1.00 0.00 88 LEU A O 5
ATOM 7030 N N . ARG A 1 89 ? -2.559 -4.938 6.042 1.00 0.00 89 ARG A N 5
ATOM 7031 C CA . ARG A 1 89 ? -3.470 -3.768 5.819 1.00 0.00 89 ARG A CA 5
ATOM 7032 C C . ARG A 1 89 ? -2.633 -2.523 5.526 1.00 0.00 89 ARG A C 5
ATOM 7033 O O . ARG A 1 89 ? -1.709 -2.197 6.246 1.00 0.00 89 ARG A O 5
ATOM 7054 N N . LEU A 1 90 ? -2.957 -1.826 4.469 1.00 0.00 90 LEU A N 5
ATOM 7055 C CA . LEU A 1 90 ? -2.199 -0.591 4.101 1.00 0.00 90 LEU A CA 5
ATOM 7056 C C . LEU A 1 90 ? -3.043 0.632 4.451 1.00 0.00 90 LEU A C 5
ATOM 7057 O O . LEU A 1 90 ? -4.209 0.711 4.111 1.00 0.00 90 LEU A O 5
ATOM 7073 N N . HIS A 1 91 ? -2.461 1.586 5.130 1.00 0.00 91 HIS A N 5
ATOM 7074 C CA . HIS A 1 91 ? -3.214 2.818 5.518 1.00 0.00 91 HIS A CA 5
ATOM 7075 C C . HIS A 1 91 ? -2.671 4.011 4.735 1.00 0.00 91 HIS A C 5
ATOM 7076 O O . HIS A 1 91 ? -1.507 4.358 4.834 1.00 0.00 91 HIS A O 5
ATOM 7090 N N . VAL A 1 92 ? -3.509 4.639 3.953 1.00 0.00 92 VAL A N 5
ATOM 7091 C CA . VAL A 1 92 ? -3.066 5.815 3.151 1.00 0.00 92 VAL A CA 5
ATOM 7092 C C . VAL A 1 92 ? -3.386 7.100 3.916 1.00 0.00 92 VAL A C 5
ATOM 7093 O O . VAL A 1 92 ? -4.503 7.307 4.355 1.00 0.00 92 VAL A O 5
ATOM 7106 N N . VAL A 1 93 ? -2.418 7.968 4.070 1.00 0.00 93 VAL A N 5
ATOM 7107 C CA . VAL A 1 93 ? -2.652 9.257 4.796 1.00 0.00 93 VAL A CA 5
ATOM 7108 C C . VAL A 1 93 ? -2.423 10.414 3.823 1.00 0.00 93 VAL A C 5
ATOM 7109 O O . VAL A 1 93 ? -1.369 10.542 3.233 1.00 0.00 93 VAL A O 5
ATOM 7122 N N . ASP A 1 94 ? -3.410 11.255 3.649 1.00 0.00 94 ASP A N 5
ATOM 7123 C CA . ASP A 1 94 ? -3.271 12.410 2.708 1.00 0.00 94 ASP A CA 5
ATOM 7124 C C . ASP A 1 94 ? -2.979 13.690 3.495 1.00 0.00 94 ASP A C 5
ATOM 7125 O O . ASP A 1 94 ? -3.833 14.220 4.175 1.00 0.00 94 ASP A O 5
ATOM 7134 N N . SER A 1 95 ? -1.776 14.190 3.392 1.00 0.00 95 SER A N 5
ATOM 7135 C CA . SER A 1 95 ? -1.409 15.442 4.117 1.00 0.00 95 SER A CA 5
ATOM 7136 C C . SER A 1 95 ? 0.110 15.624 4.066 1.00 0.00 95 SER A C 5
ATOM 7137 O O . SER A 1 95 ? 0.572 16.344 3.197 1.00 0.00 95 SER A O 5
ATOM 7146 N N . MET A 1 1 ? -9.111 -35.710 2.935 1.00 0.00 1 MET A N 6
ATOM 7147 C CA . MET A 1 1 ? -9.110 -34.222 2.858 1.00 0.00 1 MET A CA 6
ATOM 7148 C C . MET A 1 1 ? -8.818 -33.802 1.418 1.00 0.00 1 MET A C 6
ATOM 7149 O O . MET A 1 1 ? -8.979 -32.656 1.046 1.00 0.00 1 MET A O 6
ATOM 7165 N N . GLY A 1 2 ? -8.390 -34.728 0.603 1.00 0.00 2 GLY A N 6
ATOM 7166 C CA . GLY A 1 2 ? -8.085 -34.395 -0.819 1.00 0.00 2 GLY A CA 6
ATOM 7167 C C . GLY A 1 2 ? -6.688 -33.781 -0.906 1.00 0.00 2 GLY A C 6
ATOM 7168 O O . GLY A 1 2 ? -6.283 -33.280 -1.936 1.00 0.00 2 GLY A O 6
ATOM 7172 N N . HIS A 1 3 ? -5.950 -33.815 0.168 1.00 0.00 3 HIS A N 6
ATOM 7173 C CA . HIS A 1 3 ? -4.579 -33.231 0.154 1.00 0.00 3 HIS A CA 6
ATOM 7174 C C . HIS A 1 3 ? -3.603 -34.226 -0.475 1.00 0.00 3 HIS A C 6
ATOM 7175 O O . HIS A 1 3 ? -3.731 -35.425 -0.318 1.00 0.00 3 HIS A O 6
ATOM 7189 N N . HIS A 1 4 ? -2.624 -33.736 -1.189 1.00 0.00 4 HIS A N 6
ATOM 7190 C CA . HIS A 1 4 ? -1.632 -34.645 -1.834 1.00 0.00 4 HIS A CA 6
ATOM 7191 C C . HIS A 1 4 ? -0.275 -33.945 -1.926 1.00 0.00 4 HIS A C 6
ATOM 7192 O O . HIS A 1 4 ? -0.167 -32.748 -1.748 1.00 0.00 4 HIS A O 6
ATOM 7206 N N . HIS A 1 5 ? 0.761 -34.691 -2.191 1.00 0.00 5 HIS A N 6
ATOM 7207 C CA . HIS A 1 5 ? 2.119 -34.086 -2.284 1.00 0.00 5 HIS A CA 6
ATOM 7208 C C . HIS A 1 5 ? 2.244 -33.263 -3.567 1.00 0.00 5 HIS A C 6
ATOM 7209 O O . HIS A 1 5 ? 1.737 -33.633 -4.608 1.00 0.00 5 HIS A O 6
ATOM 7223 N N . HIS A 1 6 ? 2.925 -32.151 -3.499 1.00 0.00 6 HIS A N 6
ATOM 7224 C CA . HIS A 1 6 ? 3.100 -31.294 -4.707 1.00 0.00 6 HIS A CA 6
ATOM 7225 C C . HIS A 1 6 ? 4.413 -30.518 -4.591 1.00 0.00 6 HIS A C 6
ATOM 7226 O O . HIS A 1 6 ? 5.008 -30.444 -3.534 1.00 0.00 6 HIS A O 6
ATOM 7240 N N . HIS A 1 7 ? 4.869 -29.943 -5.675 1.00 0.00 7 HIS A N 6
ATOM 7241 C CA . HIS A 1 7 ? 6.148 -29.166 -5.651 1.00 0.00 7 HIS A CA 6
ATOM 7242 C C . HIS A 1 7 ? 5.921 -27.802 -6.308 1.00 0.00 7 HIS A C 6
ATOM 7243 O O . HIS A 1 7 ? 5.376 -27.703 -7.390 1.00 0.00 7 HIS A O 6
ATOM 7257 N N . HIS A 1 8 ? 6.328 -26.751 -5.653 1.00 0.00 8 HIS A N 6
ATOM 7258 C CA . HIS A 1 8 ? 6.130 -25.387 -6.218 1.00 0.00 8 HIS A CA 6
ATOM 7259 C C . HIS A 1 8 ? 7.120 -25.142 -7.360 1.00 0.00 8 HIS A C 6
ATOM 7260 O O . HIS A 1 8 ? 8.258 -25.563 -7.311 1.00 0.00 8 HIS A O 6
ATOM 7274 N N . SER A 1 9 ? 6.689 -24.463 -8.391 1.00 0.00 9 SER A N 6
ATOM 7275 C CA . SER A 1 9 ? 7.593 -24.186 -9.545 1.00 0.00 9 SER A CA 6
ATOM 7276 C C . SER A 1 9 ? 8.361 -22.884 -9.290 1.00 0.00 9 SER A C 6
ATOM 7277 O O . SER A 1 9 ? 8.054 -21.849 -9.849 1.00 0.00 9 SER A O 6
ATOM 7285 N N . HIS A 1 10 ? 9.359 -22.931 -8.448 1.00 0.00 10 HIS A N 6
ATOM 7286 C CA . HIS A 1 10 ? 10.153 -21.704 -8.147 1.00 0.00 10 HIS A CA 6
ATOM 7287 C C . HIS A 1 10 ? 9.215 -20.566 -7.737 1.00 0.00 10 HIS A C 6
ATOM 7288 O O . HIS A 1 10 ? 9.630 -19.435 -7.573 1.00 0.00 10 HIS A O 6
ATOM 7302 N N . GLY A 1 11 ? 7.956 -20.858 -7.558 1.00 0.00 11 GLY A N 6
ATOM 7303 C CA . GLY A 1 11 ? 6.995 -19.798 -7.143 1.00 0.00 11 GLY A CA 6
ATOM 7304 C C . GLY A 1 11 ? 7.067 -18.615 -8.109 1.00 0.00 11 GLY A C 6
ATOM 7305 O O . GLY A 1 11 ? 7.641 -17.587 -7.806 1.00 0.00 11 GLY A O 6
ATOM 7309 N N . LYS A 1 12 ? 6.477 -18.749 -9.266 1.00 0.00 12 LYS A N 6
ATOM 7310 C CA . LYS A 1 12 ? 6.493 -17.632 -10.254 1.00 0.00 12 LYS A CA 6
ATOM 7311 C C . LYS A 1 12 ? 5.246 -16.773 -10.047 1.00 0.00 12 LYS A C 6
ATOM 7312 O O . LYS A 1 12 ? 5.086 -15.734 -10.656 1.00 0.00 12 LYS A O 6
ATOM 7331 N N . SER A 1 13 ? 4.362 -17.201 -9.188 1.00 0.00 13 SER A N 6
ATOM 7332 C CA . SER A 1 13 ? 3.123 -16.411 -8.938 1.00 0.00 13 SER A CA 6
ATOM 7333 C C . SER A 1 13 ? 3.492 -15.083 -8.258 1.00 0.00 13 SER A C 6
ATOM 7334 O O . SER A 1 13 ? 4.434 -15.004 -7.493 1.00 0.00 13 SER A O 6
ATOM 7342 N N . ASP A 1 14 ? 2.764 -14.037 -8.554 1.00 0.00 14 ASP A N 6
ATOM 7343 C CA . ASP A 1 14 ? 3.067 -12.695 -7.962 1.00 0.00 14 ASP A CA 6
ATOM 7344 C C . ASP A 1 14 ? 1.788 -12.058 -7.427 1.00 0.00 14 ASP A C 6
ATOM 7345 O O . ASP A 1 14 ? 1.565 -10.910 -7.692 1.00 0.00 14 ASP A O 6
ATOM 7354 N N . PHE A 1 15 ? 0.911 -12.734 -6.725 1.00 0.00 15 PHE A N 6
ATOM 7355 C CA . PHE A 1 15 ? -0.331 -11.999 -6.303 1.00 0.00 15 PHE A CA 6
ATOM 7356 C C . PHE A 1 15 ? -0.753 -12.309 -4.871 1.00 0.00 15 PHE A C 6
ATOM 7357 O O . PHE A 1 15 ? -0.871 -13.442 -4.443 1.00 0.00 15 PHE A O 6
ATOM 7374 N N . ILE A 1 16 ? -0.998 -11.245 -4.153 1.00 0.00 16 ILE A N 6
ATOM 7375 C CA . ILE A 1 16 ? -1.444 -11.311 -2.743 1.00 0.00 16 ILE A CA 6
ATOM 7376 C C . ILE A 1 16 ? -2.590 -10.320 -2.580 1.00 0.00 16 ILE A C 6
ATOM 7377 O O . ILE A 1 16 ? -2.695 -9.361 -3.320 1.00 0.00 16 ILE A O 6
ATOM 7393 N N . LYS A 1 17 ? -3.446 -10.542 -1.628 1.00 0.00 17 LYS A N 6
ATOM 7394 C CA . LYS A 1 17 ? -4.600 -9.620 -1.411 1.00 0.00 17 LYS A CA 6
ATOM 7395 C C . LYS A 1 17 ? -4.399 -8.873 -0.095 1.00 0.00 17 LYS A C 6
ATOM 7396 O O . LYS A 1 17 ? -4.045 -9.454 0.912 1.00 0.00 17 LYS A O 6
ATOM 7415 N N . VAL A 1 18 ? -4.619 -7.585 -0.096 1.00 0.00 18 VAL A N 6
ATOM 7416 C CA . VAL A 1 18 ? -4.443 -6.782 1.151 1.00 0.00 18 VAL A CA 6
ATOM 7417 C C . VAL A 1 18 ? -5.589 -5.778 1.268 1.00 0.00 18 VAL A C 6
ATOM 7418 O O . VAL A 1 18 ? -6.331 -5.552 0.330 1.00 0.00 18 VAL A O 6
ATOM 7431 N N . ASN A 1 19 ? -5.744 -5.184 2.419 1.00 0.00 19 ASN A N 6
ATOM 7432 C CA . ASN A 1 19 ? -6.846 -4.195 2.625 1.00 0.00 19 ASN A CA 6
ATOM 7433 C C . ASN A 1 19 ? -6.284 -2.779 2.525 1.00 0.00 19 ASN A C 6
ATOM 7434 O O . ASN A 1 19 ? -5.171 -2.514 2.935 1.00 0.00 19 ASN A O 6
ATOM 7445 N N . VAL A 1 20 ? -7.048 -1.866 1.974 1.00 0.00 20 VAL A N 6
ATOM 7446 C CA . VAL A 1 20 ? -6.567 -0.456 1.834 1.00 0.00 20 VAL A CA 6
ATOM 7447 C C . VAL A 1 20 ? -7.585 0.485 2.481 1.00 0.00 20 VAL A C 6
ATOM 7448 O O . VAL A 1 20 ? -8.776 0.366 2.273 1.00 0.00 20 VAL A O 6
ATOM 7461 N N . SER A 1 21 ? -7.120 1.418 3.272 1.00 0.00 21 SER A N 6
ATOM 7462 C CA . SER A 1 21 ? -8.044 2.378 3.952 1.00 0.00 21 SER A CA 6
ATOM 7463 C C . SER A 1 21 ? -7.467 3.790 3.845 1.00 0.00 21 SER A C 6
ATOM 7464 O O . SER A 1 21 ? -6.304 3.971 3.545 1.00 0.00 21 SER A O 6
ATOM 7472 N N . ASN A 1 22 ? -8.276 4.793 4.081 1.00 0.00 22 ASN A N 6
ATOM 7473 C CA . ASN A 1 22 ? -7.787 6.204 3.987 1.00 0.00 22 ASN A CA 6
ATOM 7474 C C . ASN A 1 22 ? -8.287 7.004 5.191 1.00 0.00 22 ASN A C 6
ATOM 7475 O O . ASN A 1 22 ? -9.383 6.803 5.677 1.00 0.00 22 ASN A O 6
ATOM 7486 N N . SER A 1 23 ? -7.481 7.906 5.679 1.00 0.00 23 SER A N 6
ATOM 7487 C CA . SER A 1 23 ? -7.888 8.724 6.857 1.00 0.00 23 SER A CA 6
ATOM 7488 C C . SER A 1 23 ? -8.915 9.782 6.440 1.00 0.00 23 SER A C 6
ATOM 7489 O O . SER A 1 23 ? -10.072 9.719 6.809 1.00 0.00 23 SER A O 6
ATOM 7497 N N . HIS A 1 24 ? -8.494 10.760 5.687 1.00 0.00 24 HIS A N 6
ATOM 7498 C CA . HIS A 1 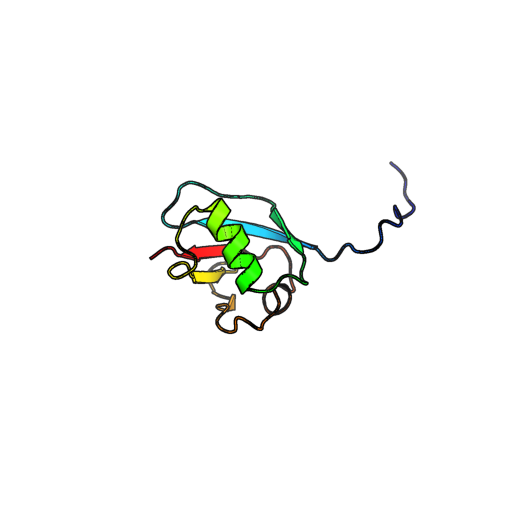24 ? -9.433 11.838 5.257 1.00 0.00 24 HIS A CA 6
ATOM 7499 C C . HIS A 1 24 ? -10.610 11.236 4.484 1.00 0.00 24 HIS A C 6
ATOM 7500 O O . HIS A 1 24 ? -11.749 11.605 4.688 1.00 0.00 24 HIS A O 6
ATOM 7514 N N . ASN A 1 25 ? -10.344 10.322 3.590 1.00 0.00 25 ASN A N 6
ATOM 7515 C CA . ASN A 1 25 ? -11.447 9.706 2.791 1.00 0.00 25 ASN A CA 6
ATOM 7516 C C . ASN A 1 25 ? -11.954 8.438 3.480 1.00 0.00 25 ASN A C 6
ATOM 7517 O O . ASN A 1 25 ? -11.208 7.717 4.113 1.00 0.00 25 ASN A O 6
ATOM 7528 N N . ASP A 1 26 ? -13.226 8.167 3.359 1.00 0.00 26 ASP A N 6
ATOM 7529 C CA . ASP A 1 26 ? -13.810 6.951 3.996 1.00 0.00 26 ASP A CA 6
ATOM 7530 C C . ASP A 1 26 ? -13.810 5.802 2.983 1.00 0.00 26 ASP A C 6
ATOM 7531 O O . ASP A 1 26 ? -14.327 4.733 3.239 1.00 0.00 26 ASP A O 6
ATOM 7540 N N . ALA A 1 27 ? -13.245 6.018 1.825 1.00 0.00 27 ALA A N 6
ATOM 7541 C CA . ALA A 1 27 ? -13.225 4.938 0.795 1.00 0.00 27 ALA A CA 6
ATOM 7542 C C . ALA A 1 27 ? -12.356 3.777 1.282 1.00 0.00 27 ALA A C 6
ATOM 7543 O O . ALA A 1 27 ? -11.226 3.965 1.690 1.00 0.00 27 ALA A O 6
ATOM 7550 N N . VAL A 1 28 ? -12.874 2.574 1.234 1.00 0.00 28 VAL A N 6
ATOM 7551 C CA . VAL A 1 28 ? -12.090 1.379 1.684 1.00 0.00 28 VAL A CA 6
ATOM 7552 C C . VAL A 1 28 ? -12.192 0.279 0.623 1.00 0.00 28 VAL A C 6
ATOM 7553 O O . VAL A 1 28 ? -13.262 -0.026 0.134 1.00 0.00 28 VAL A O 6
ATOM 7566 N N . ALA A 1 29 ? -11.082 -0.320 0.267 1.00 0.00 29 ALA A N 6
ATOM 7567 C CA . ALA A 1 29 ? -11.092 -1.410 -0.762 1.00 0.00 29 ALA A CA 6
ATOM 7568 C C . ALA A 1 29 ? -10.832 -2.754 -0.074 1.00 0.00 29 ALA A C 6
ATOM 7569 O O . ALA A 1 29 ? -9.994 -2.856 0.803 1.00 0.00 29 ALA A O 6
ATOM 7576 N N . PHE A 1 30 ? -11.549 -3.783 -0.461 1.00 0.00 30 PHE A N 6
ATOM 7577 C CA . PHE A 1 30 ? -11.362 -5.132 0.169 1.00 0.00 30 PHE A CA 6
ATOM 7578 C C . PHE A 1 30 ? -10.835 -6.131 -0.865 1.00 0.00 30 PHE A C 6
ATOM 7579 O O . PHE A 1 30 ? -11.261 -6.152 -2.003 1.00 0.00 30 PHE A O 6
ATOM 7596 N N . GLU A 1 31 ? -9.912 -6.966 -0.461 1.00 0.00 31 GLU A N 6
ATOM 7597 C CA . GLU A 1 31 ? -9.338 -7.989 -1.383 1.00 0.00 31 GLU A CA 6
ATOM 7598 C C . GLU A 1 31 ? -8.760 -7.329 -2.640 1.00 0.00 31 GLU A C 6
ATOM 7599 O O . GLU A 1 31 ? -9.110 -7.678 -3.751 1.00 0.00 31 GLU A O 6
ATOM 7611 N N . VAL A 1 32 ? -7.866 -6.388 -2.477 1.00 0.00 32 VAL A N 6
ATOM 7612 C CA . VAL A 1 32 ? -7.263 -5.722 -3.655 1.00 0.00 32 VAL A CA 6
ATOM 7613 C C . VAL A 1 32 ? -6.179 -6.631 -4.245 1.00 0.00 32 VAL A C 6
ATOM 7614 O O . VAL A 1 32 ? -5.268 -7.049 -3.556 1.00 0.00 32 VAL A O 6
ATOM 7627 N N . LYS A 1 33 ? -6.264 -6.945 -5.509 1.00 0.00 33 LYS A N 6
ATOM 7628 C CA . LYS A 1 33 ? -5.236 -7.825 -6.133 1.00 0.00 33 LYS A CA 6
ATOM 7629 C C . LYS A 1 33 ? -4.143 -6.963 -6.765 1.00 0.00 33 LYS A C 6
ATOM 7630 O O . LYS A 1 33 ? -4.375 -6.259 -7.729 1.00 0.00 33 LYS A O 6
ATOM 7649 N N . LEU A 1 34 ? -2.949 -7.016 -6.229 1.00 0.00 34 LEU A N 6
ATOM 7650 C CA . LEU A 1 34 ? -1.823 -6.205 -6.790 1.00 0.00 34 LEU A CA 6
ATOM 7651 C C . LEU A 1 34 ? -0.590 -7.086 -6.927 1.00 0.00 34 LEU A C 6
ATOM 7652 O O . LEU A 1 34 ? -0.252 -7.848 -6.042 1.00 0.00 34 LEU A O 6
ATOM 7668 N N . ALA A 1 35 ? 0.080 -6.996 -8.039 1.00 0.00 35 ALA A N 6
ATOM 7669 C CA . ALA A 1 35 ? 1.280 -7.841 -8.243 1.00 0.00 35 ALA A CA 6
ATOM 7670 C C . ALA A 1 35 ? 2.410 -7.397 -7.309 1.00 0.00 35 ALA A C 6
ATOM 7671 O O . ALA A 1 35 ? 2.598 -6.224 -7.054 1.00 0.00 35 ALA A O 6
ATOM 7678 N N . LYS A 1 36 ? 3.165 -8.336 -6.804 1.00 0.00 36 LYS A N 6
ATOM 7679 C CA . LYS A 1 36 ? 4.291 -7.986 -5.892 1.00 0.00 36 LYS A CA 6
ATOM 7680 C C . LYS A 1 36 ? 5.427 -7.358 -6.701 1.00 0.00 36 LYS A C 6
ATOM 7681 O O . LYS A 1 36 ? 6.363 -6.811 -6.152 1.00 0.00 36 LYS A O 6
ATOM 7700 N N . ASP A 1 37 ? 5.362 -7.442 -8.003 1.00 0.00 37 ASP A N 6
ATOM 7701 C CA . ASP A 1 37 ? 6.447 -6.857 -8.843 1.00 0.00 37 ASP A CA 6
ATOM 7702 C C . ASP A 1 37 ? 6.183 -5.364 -9.059 1.00 0.00 37 ASP A C 6
ATOM 7703 O O . ASP A 1 37 ? 6.928 -4.684 -9.737 1.00 0.00 37 ASP A O 6
ATOM 7712 N N . LEU A 1 38 ? 5.126 -4.850 -8.491 1.00 0.00 38 LEU A N 6
ATOM 7713 C CA . LEU A 1 38 ? 4.808 -3.401 -8.666 1.00 0.00 38 LEU A CA 6
ATOM 7714 C C . LEU A 1 38 ? 5.708 -2.552 -7.768 1.00 0.00 38 LEU A C 6
ATOM 7715 O O . LEU A 1 38 ? 6.033 -2.928 -6.660 1.00 0.00 38 LEU A O 6
ATOM 7731 N N . THR A 1 39 ? 6.109 -1.401 -8.243 1.00 0.00 39 THR A N 6
ATOM 7732 C CA . THR A 1 39 ? 6.985 -0.510 -7.430 1.00 0.00 39 THR A CA 6
ATOM 7733 C C . THR A 1 39 ? 6.131 0.375 -6.520 1.00 0.00 39 THR A C 6
ATOM 7734 O O . THR A 1 39 ? 4.934 0.494 -6.692 1.00 0.00 39 THR A O 6
ATOM 7745 N N . VAL A 1 40 ? 6.747 0.991 -5.549 1.00 0.00 40 VAL A N 6
ATOM 7746 C CA . VAL A 1 40 ? 5.993 1.871 -4.611 1.00 0.00 40 VAL A CA 6
ATOM 7747 C C . VAL A 1 40 ? 5.427 3.077 -5.369 1.00 0.00 40 VAL A C 6
ATOM 7748 O O . VAL A 1 40 ? 4.289 3.463 -5.178 1.00 0.00 40 VAL A O 6
ATOM 7761 N N . ALA A 1 41 ? 6.213 3.681 -6.218 1.00 0.00 41 ALA A N 6
ATOM 7762 C CA . ALA A 1 41 ? 5.721 4.868 -6.974 1.00 0.00 41 ALA A CA 6
ATOM 7763 C C . ALA A 1 41 ? 4.489 4.474 -7.786 1.00 0.00 41 ALA A C 6
ATOM 7764 O O . ALA A 1 41 ? 3.512 5.195 -7.842 1.00 0.00 41 ALA A O 6
ATOM 7771 N N . GLN A 1 42 ? 4.522 3.329 -8.406 1.00 0.00 42 GLN A N 6
ATOM 7772 C CA . GLN A 1 42 ? 3.348 2.878 -9.201 1.00 0.00 42 GLN A CA 6
ATOM 7773 C C . GLN A 1 42 ? 2.180 2.602 -8.254 1.00 0.00 42 GLN A C 6
ATOM 7774 O O . GLN A 1 42 ? 1.037 2.880 -8.561 1.00 0.00 42 GLN A O 6
ATOM 7788 N N . LEU A 1 43 ? 2.461 2.054 -7.103 1.00 0.00 43 LEU A N 6
ATOM 7789 C CA . LEU A 1 43 ? 1.371 1.757 -6.133 1.00 0.00 43 LEU A CA 6
ATOM 7790 C C . LEU A 1 43 ? 0.697 3.065 -5.719 1.00 0.00 43 LEU A C 6
ATOM 7791 O O . LEU A 1 43 ? -0.512 3.157 -5.645 1.00 0.00 43 LEU A O 6
ATOM 7807 N N . LYS A 1 44 ? 1.472 4.080 -5.455 1.00 0.00 44 LYS A N 6
ATOM 7808 C CA . LYS A 1 44 ? 0.877 5.385 -5.057 1.00 0.00 44 LYS A CA 6
ATOM 7809 C C . LYS A 1 44 ? 0.014 5.908 -6.201 1.00 0.00 44 LYS A C 6
ATOM 7810 O O . LYS A 1 44 ? -1.045 6.461 -5.991 1.00 0.00 44 LYS A O 6
ATOM 7829 N N . THR A 1 45 ? 0.457 5.733 -7.414 1.00 0.00 45 THR A N 6
ATOM 7830 C CA . THR A 1 45 ? -0.341 6.213 -8.575 1.00 0.00 45 THR A CA 6
ATOM 7831 C C . THR A 1 45 ? -1.693 5.495 -8.587 1.00 0.00 45 THR A C 6
ATOM 7832 O O . THR A 1 45 ? -2.730 6.105 -8.752 1.00 0.00 45 THR A O 6
ATOM 7843 N N . LYS A 1 46 ? -1.687 4.201 -8.410 1.00 0.00 46 LYS A N 6
ATOM 7844 C CA . LYS A 1 46 ? -2.971 3.445 -8.404 1.00 0.00 46 LYS A CA 6
ATOM 7845 C C . LYS A 1 46 ? -3.822 3.909 -7.221 1.00 0.00 46 LYS A C 6
ATOM 7846 O O . LYS A 1 46 ? -5.007 4.144 -7.346 1.00 0.00 46 LYS A O 6
ATOM 7865 N N . LEU A 1 47 ? -3.216 4.050 -6.076 1.00 0.00 47 LEU A N 6
ATOM 7866 C CA . LEU A 1 47 ? -3.967 4.507 -4.874 1.00 0.00 47 LEU A CA 6
ATOM 7867 C C . LEU A 1 47 ? -4.443 5.945 -5.092 1.00 0.00 47 LEU A C 6
ATOM 7868 O O . LEU A 1 47 ? -5.531 6.318 -4.700 1.00 0.00 47 LEU A O 6
ATOM 7884 N N . GLU A 1 48 ? -3.625 6.754 -5.706 1.00 0.00 48 GLU A N 6
ATOM 7885 C CA . GLU A 1 48 ? -4.009 8.173 -5.946 1.00 0.00 48 GLU A CA 6
ATOM 7886 C C . GLU A 1 48 ? -5.337 8.214 -6.697 1.00 0.00 48 GLU A C 6
ATOM 7887 O O . GLU A 1 48 ? -6.248 8.929 -6.332 1.00 0.00 48 GLU A O 6
ATOM 7899 N N . ILE A 1 49 ? -5.456 7.445 -7.740 1.00 0.00 49 ILE A N 6
ATOM 7900 C CA . ILE A 1 49 ? -6.727 7.425 -8.514 1.00 0.00 49 ILE A CA 6
ATOM 7901 C C . ILE A 1 49 ? -7.844 6.868 -7.629 1.00 0.00 49 ILE A C 6
ATOM 7902 O O . ILE A 1 49 ? -8.951 7.373 -7.605 1.00 0.00 49 ILE A O 6
ATOM 7918 N N . LEU A 1 50 ? -7.556 5.821 -6.908 1.00 0.00 50 LEU A N 6
ATOM 7919 C CA . LEU A 1 50 ? -8.580 5.199 -6.023 1.00 0.00 50 LEU A CA 6
ATOM 7920 C C . LEU A 1 50 ? -9.008 6.183 -4.933 1.00 0.00 50 LEU A C 6
ATOM 7921 O O . LEU A 1 50 ? -10.175 6.291 -4.608 1.00 0.00 50 LEU A O 6
ATOM 7937 N N . THR A 1 51 ? -8.079 6.895 -4.356 1.00 0.00 51 THR A N 6
ATOM 7938 C CA . THR A 1 51 ? -8.439 7.863 -3.277 1.00 0.00 51 THR A CA 6
ATOM 7939 C C . THR A 1 51 ? -8.667 9.249 -3.886 1.00 0.00 51 THR A C 6
ATOM 7940 O O . THR A 1 51 ? -9.240 10.123 -3.266 1.00 0.00 51 THR A O 6
ATOM 7951 N N . GLY A 1 52 ? -8.229 9.454 -5.096 1.00 0.00 52 GLY A N 6
ATOM 7952 C CA . GLY A 1 52 ? -8.428 10.781 -5.745 1.00 0.00 52 GLY A CA 6
ATOM 7953 C C . GLY A 1 52 ? -7.586 11.832 -5.020 1.00 0.00 52 GLY A C 6
ATOM 7954 O O . GLY A 1 52 ? -7.623 13.003 -5.343 1.00 0.00 52 GLY A O 6
ATOM 7958 N N . GLY A 1 53 ? -6.836 11.422 -4.033 1.00 0.00 53 GLY A N 6
ATOM 7959 C CA . GLY A 1 53 ? -5.998 12.392 -3.269 1.00 0.00 53 GLY A CA 6
ATOM 7960 C C . GLY A 1 53 ? -4.765 12.786 -4.082 1.00 0.00 53 GLY A C 6
ATOM 7961 O O . GLY A 1 53 ? -4.641 12.456 -5.243 1.00 0.00 53 GLY A O 6
ATOM 7965 N N . CYS A 1 54 ? -3.855 13.505 -3.474 1.00 0.00 54 CYS A N 6
ATOM 7966 C CA . CYS A 1 54 ? -2.616 13.940 -4.191 1.00 0.00 54 CYS A CA 6
ATOM 7967 C C . CYS A 1 54 ? -1.473 12.976 -3.857 1.00 0.00 54 CYS A C 6
ATOM 7968 O O . CYS A 1 54 ? -1.105 12.804 -2.713 1.00 0.00 54 CYS A O 6
ATOM 7976 N N . ALA A 1 55 ? -0.914 12.347 -4.853 1.00 0.00 55 ALA A N 6
ATOM 7977 C CA . ALA A 1 55 ? 0.200 11.388 -4.609 1.00 0.00 55 ALA A CA 6
ATOM 7978 C C . ALA A 1 55 ? 1.389 12.111 -3.969 1.00 0.00 55 ALA A C 6
ATOM 7979 O O . ALA A 1 55 ? 2.148 11.532 -3.216 1.00 0.00 55 ALA A O 6
ATOM 7986 N N . GLY A 1 56 ? 1.567 13.366 -4.273 1.00 0.00 56 GLY A N 6
ATOM 7987 C CA . GLY A 1 56 ? 2.717 14.122 -3.697 1.00 0.00 56 GLY A CA 6
ATOM 7988 C C . GLY A 1 56 ? 2.575 14.232 -2.177 1.00 0.00 56 GLY A C 6
ATOM 7989 O O . GLY A 1 56 ? 3.554 14.226 -1.455 1.00 0.00 56 GLY A O 6
ATOM 7993 N N . THR A 1 57 ? 1.368 14.350 -1.684 1.00 0.00 57 THR A N 6
ATOM 7994 C CA . THR A 1 57 ? 1.158 14.478 -0.205 1.00 0.00 57 THR A CA 6
ATOM 7995 C C . THR A 1 57 ? 0.636 13.159 0.365 1.00 0.00 57 THR A C 6
ATOM 7996 O O . THR A 1 57 ? 0.473 13.014 1.561 1.00 0.00 57 THR A O 6
ATOM 8007 N N . MET A 1 58 ? 0.361 12.197 -0.474 1.00 0.00 58 MET A N 6
ATOM 8008 C CA . MET A 1 58 ? -0.164 10.893 0.030 1.00 0.00 58 MET A CA 6
ATOM 8009 C C . MET A 1 58 ? 0.995 9.970 0.395 1.00 0.00 58 MET A C 6
ATOM 8010 O O . MET A 1 58 ? 1.872 9.707 -0.404 1.00 0.00 58 MET A O 6
ATOM 8024 N N . LYS A 1 59 ? 0.995 9.473 1.606 1.00 0.00 59 LYS A N 6
ATOM 8025 C CA . LYS A 1 59 ? 2.079 8.552 2.067 1.00 0.00 59 LYS A CA 6
ATOM 8026 C C . LYS A 1 59 ? 1.483 7.168 2.314 1.00 0.00 59 LYS A C 6
ATOM 8027 O O . LYS A 1 59 ? 0.322 7.035 2.648 1.00 0.00 59 LYS A O 6
ATOM 8046 N N . VAL A 1 60 ? 2.269 6.135 2.143 1.00 0.00 60 VAL A N 6
ATOM 8047 C CA . VAL A 1 60 ? 1.762 4.742 2.351 1.00 0.00 60 VAL A CA 6
ATOM 8048 C C . VAL A 1 60 ? 2.461 4.123 3.562 1.00 0.00 60 VAL A C 6
ATOM 8049 O O . VAL A 1 60 ? 3.667 4.193 3.698 1.00 0.00 60 VAL A O 6
ATOM 8062 N N . GLN A 1 61 ? 1.705 3.513 4.440 1.00 0.00 61 GLN A N 6
ATOM 8063 C CA . GLN A 1 61 ? 2.300 2.873 5.654 1.00 0.00 61 GLN A CA 6
ATOM 8064 C C . GLN A 1 61 ? 1.783 1.440 5.774 1.00 0.00 61 GLN A C 6
ATOM 8065 O O . GLN A 1 61 ? 0.616 1.170 5.567 1.00 0.00 61 GLN A O 6
ATOM 8079 N N . VAL A 1 62 ? 2.646 0.520 6.109 1.00 0.00 62 VAL A N 6
ATOM 8080 C CA . VAL A 1 62 ? 2.216 -0.901 6.249 1.00 0.00 62 VAL A CA 6
ATOM 8081 C C . VAL A 1 62 ? 1.782 -1.149 7.691 1.00 0.00 62 VAL A C 6
ATOM 8082 O O . VAL A 1 62 ? 2.482 -0.804 8.622 1.00 0.00 62 VAL A O 6
ATOM 8095 N N . PHE A 1 63 ? 0.631 -1.742 7.884 1.00 0.00 63 PHE A N 6
ATOM 8096 C CA . PHE A 1 63 ? 0.137 -2.020 9.270 1.00 0.00 63 PHE A CA 6
ATOM 8097 C C . PHE A 1 63 ? -0.265 -3.485 9.399 1.00 0.00 63 PHE A C 6
ATOM 8098 O O . PHE A 1 63 ? -0.761 -4.100 8.472 1.00 0.00 63 PHE A O 6
ATOM 8115 N N . LYS A 1 64 ? -0.067 -4.040 10.563 1.00 0.00 64 LYS A N 6
ATOM 8116 C CA . LYS A 1 64 ? -0.443 -5.458 10.803 1.00 0.00 64 LYS A CA 6
ATOM 8117 C C . LYS A 1 64 ? -0.904 -5.603 12.253 1.00 0.00 64 LYS A C 6
ATOM 8118 O O . LYS A 1 64 ? -0.108 -5.639 13.171 1.00 0.00 64 LYS A O 6
ATOM 8137 N N . GLY A 1 65 ? -2.187 -5.682 12.465 1.00 0.00 65 GLY A N 6
ATOM 8138 C CA . GLY A 1 65 ? -2.708 -5.820 13.852 1.00 0.00 65 GLY A CA 6
ATOM 8139 C C . GLY A 1 65 ? -2.499 -4.512 14.619 1.00 0.00 65 GLY A C 6
ATOM 8140 O O . GLY A 1 65 ? -2.862 -3.446 14.162 1.00 0.00 65 GLY A O 6
ATOM 8144 N N . ASP A 1 66 ? -1.927 -4.594 15.791 1.00 0.00 66 ASP A N 6
ATOM 8145 C CA . ASP A 1 66 ? -1.693 -3.371 16.619 1.00 0.00 66 ASP A CA 6
ATOM 8146 C C . ASP A 1 66 ? -0.222 -2.952 16.520 1.00 0.00 66 ASP A C 6
ATOM 8147 O O . ASP A 1 66 ? 0.245 -2.127 17.280 1.00 0.00 66 ASP A O 6
ATOM 8156 N N . THR A 1 67 ? 0.512 -3.523 15.595 1.00 0.00 67 THR A N 6
ATOM 8157 C CA . THR A 1 67 ? 1.962 -3.176 15.441 1.00 0.00 67 THR A CA 6
ATOM 8158 C C . THR A 1 67 ? 2.262 -2.792 13.990 1.00 0.00 67 THR A C 6
ATOM 8159 O O . THR A 1 67 ? 1.869 -3.471 13.059 1.00 0.00 67 THR A O 6
ATOM 8170 N N . CYS A 1 68 ? 2.957 -1.705 13.796 1.00 0.00 68 CYS A N 6
ATOM 8171 C CA . CYS A 1 68 ? 3.296 -1.260 12.414 1.00 0.00 68 CYS A CA 6
ATOM 8172 C C . CYS A 1 68 ? 4.469 -2.083 11.883 1.00 0.00 68 CYS A C 6
ATOM 8173 O O . CYS A 1 68 ? 5.446 -2.308 12.569 1.00 0.00 68 CYS A O 6
ATOM 8181 N N . VAL A 1 69 ? 4.378 -2.534 10.661 1.00 0.00 69 VAL A N 6
ATOM 8182 C CA . VAL A 1 69 ? 5.488 -3.340 10.081 1.00 0.00 69 VAL A CA 6
ATOM 8183 C C . VAL A 1 69 ? 6.591 -2.405 9.579 1.00 0.00 69 VAL A C 6
ATOM 8184 O O . VAL A 1 69 ? 7.725 -2.478 10.011 1.00 0.00 69 VAL A O 6
ATOM 8197 N N . SER A 1 70 ? 6.261 -1.525 8.672 1.00 0.00 70 SER A N 6
ATOM 8198 C CA . SER A 1 70 ? 7.284 -0.579 8.137 1.00 0.00 70 SER A CA 6
ATOM 8199 C C . SER A 1 70 ? 6.607 0.445 7.223 1.00 0.00 70 SER A C 6
ATOM 8200 O O . SER A 1 70 ? 5.491 0.255 6.783 1.00 0.00 70 SER A O 6
ATOM 8208 N N . THR A 1 71 ? 7.287 1.526 6.928 1.00 0.00 71 THR A N 6
ATOM 8209 C CA . THR A 1 71 ? 6.712 2.578 6.031 1.00 0.00 71 THR A CA 6
ATOM 8210 C C . THR A 1 71 ? 7.484 2.579 4.711 1.00 0.00 71 THR A C 6
ATOM 8211 O O . THR A 1 71 ? 8.695 2.667 4.687 1.00 0.00 71 THR A O 6
ATOM 8222 N N . MET A 1 72 ? 6.791 2.472 3.611 1.00 0.00 72 MET A N 6
ATOM 8223 C CA . MET A 1 72 ? 7.483 2.454 2.290 1.00 0.00 72 MET A CA 6
ATOM 8224 C C . MET A 1 72 ? 8.172 3.798 2.049 1.00 0.00 72 MET A C 6
ATOM 8225 O O . MET A 1 72 ? 7.628 4.688 1.427 1.00 0.00 72 MET A O 6
ATOM 8239 N N . ASP A 1 73 ? 9.373 3.949 2.546 1.00 0.00 73 ASP A N 6
ATOM 8240 C CA . ASP A 1 73 ? 10.119 5.230 2.361 1.00 0.00 73 ASP A CA 6
ATOM 8241 C C . ASP A 1 73 ? 11.037 5.127 1.138 1.00 0.00 73 ASP A C 6
ATOM 8242 O O . ASP A 1 73 ? 11.404 6.120 0.542 1.00 0.00 73 ASP A O 6
ATOM 8251 N N . ASN A 1 74 ? 11.418 3.933 0.765 1.00 0.00 74 ASN A N 6
ATOM 8252 C CA . ASN A 1 74 ? 12.322 3.761 -0.415 1.00 0.00 74 ASN A CA 6
ATOM 8253 C C . ASN A 1 74 ? 11.494 3.547 -1.685 1.00 0.00 74 ASN A C 6
ATOM 8254 O O . ASN A 1 74 ? 10.907 2.504 -1.893 1.00 0.00 74 ASN A O 6
ATOM 8265 N N . ASN A 1 75 ? 11.447 4.539 -2.535 1.00 0.00 75 ASN A N 6
ATOM 8266 C CA . ASN A 1 75 ? 10.664 4.422 -3.800 1.00 0.00 75 ASN A CA 6
ATOM 8267 C C . ASN A 1 75 ? 11.273 3.337 -4.692 1.00 0.00 75 ASN A C 6
ATOM 8268 O O . ASN A 1 75 ? 10.573 2.588 -5.345 1.00 0.00 75 ASN A O 6
ATOM 8279 N N . ASP A 1 76 ? 12.573 3.262 -4.736 1.00 0.00 76 ASP A N 6
ATOM 8280 C CA . ASP A 1 76 ? 13.240 2.244 -5.597 1.00 0.00 76 ASP A CA 6
ATOM 8281 C C . ASP A 1 76 ? 12.941 0.839 -5.068 1.00 0.00 76 ASP A C 6
ATOM 8282 O O . ASP A 1 76 ? 13.374 -0.149 -5.625 1.00 0.00 76 ASP A O 6
ATOM 8291 N N . ALA A 1 77 ? 12.206 0.743 -3.993 1.00 0.00 77 ALA A N 6
ATOM 8292 C CA . ALA A 1 77 ? 11.886 -0.600 -3.422 1.00 0.00 77 ALA A CA 6
ATOM 8293 C C . ALA A 1 77 ? 10.655 -1.184 -4.117 1.00 0.00 77 ALA A C 6
ATOM 8294 O O . ALA A 1 77 ? 9.798 -0.470 -4.598 1.00 0.00 77 ALA A O 6
ATOM 8301 N N . GLN A 1 78 ? 10.567 -2.487 -4.171 1.00 0.00 78 GLN A N 6
ATOM 8302 C CA . GLN A 1 78 ? 9.402 -3.143 -4.833 1.00 0.00 78 GLN A CA 6
ATOM 8303 C C . GLN A 1 78 ? 8.275 -3.362 -3.823 1.00 0.00 78 GLN A C 6
ATOM 8304 O O . GLN A 1 78 ? 8.473 -3.292 -2.627 1.00 0.00 78 GLN A O 6
ATOM 8318 N N . LEU A 1 79 ? 7.092 -3.633 -4.304 1.00 0.00 79 LEU A N 6
ATOM 8319 C CA . LEU A 1 79 ? 5.942 -3.869 -3.388 1.00 0.00 79 LEU A CA 6
ATOM 8320 C C . LEU A 1 79 ? 6.219 -5.109 -2.539 1.00 0.00 79 LEU A C 6
ATOM 8321 O O . LEU A 1 79 ? 5.942 -5.142 -1.355 1.00 0.00 79 LEU A O 6
ATOM 8337 N N . GLY A 1 80 ? 6.759 -6.137 -3.136 1.00 0.00 80 GLY A N 6
ATOM 8338 C CA . GLY A 1 80 ? 7.045 -7.379 -2.365 1.00 0.00 80 GLY A CA 6
ATOM 8339 C C . GLY A 1 80 ? 8.249 -7.148 -1.452 1.00 0.00 80 GLY A C 6
ATOM 8340 O O . GLY A 1 80 ? 8.601 -7.988 -0.647 1.00 0.00 80 GLY A O 6
ATOM 8344 N N . TYR A 1 81 ? 8.881 -6.013 -1.565 1.00 0.00 81 TYR A N 6
ATOM 8345 C CA . TYR A 1 81 ? 10.057 -5.728 -0.698 1.00 0.00 81 TYR A CA 6
ATOM 8346 C C . TYR A 1 81 ? 9.602 -5.716 0.763 1.00 0.00 81 TYR A C 6
ATOM 8347 O O . TYR A 1 81 ? 10.239 -6.280 1.630 1.00 0.00 81 TYR A O 6
ATOM 8365 N N . TYR A 1 82 ? 8.495 -5.072 1.037 1.00 0.00 82 TYR A N 6
ATOM 8366 C CA . TYR A 1 82 ? 7.974 -5.009 2.437 1.00 0.00 82 TYR A CA 6
ATOM 8367 C C . TYR A 1 82 ? 6.828 -6.008 2.597 1.00 0.00 82 TYR A C 6
ATOM 8368 O O . TYR A 1 82 ? 6.805 -6.804 3.515 1.00 0.00 82 TYR A O 6
ATOM 8386 N N . ALA A 1 83 ? 5.867 -5.961 1.714 1.00 0.00 83 ALA A N 6
ATOM 8387 C CA . ALA A 1 83 ? 4.711 -6.893 1.818 1.00 0.00 83 ALA A CA 6
ATOM 8388 C C . ALA A 1 83 ? 5.126 -8.300 1.384 1.00 0.00 83 ALA A C 6
ATOM 8389 O O . ALA A 1 83 ? 5.907 -8.480 0.470 1.00 0.00 83 ALA A O 6
ATOM 8396 N N . ASN A 1 84 ? 4.593 -9.295 2.034 1.00 0.00 84 ASN A N 6
ATOM 8397 C CA . ASN A 1 84 ? 4.929 -10.701 1.677 1.00 0.00 84 ASN A CA 6
ATOM 8398 C C . ASN A 1 84 ? 3.972 -11.637 2.418 1.00 0.00 84 ASN A C 6
ATOM 8399 O O . ASN A 1 84 ? 4.292 -12.774 2.703 1.00 0.00 84 ASN A O 6
ATOM 8410 N N . SER A 1 85 ? 2.793 -11.160 2.737 1.00 0.00 85 SER A N 6
ATOM 8411 C CA . SER A 1 85 ? 1.803 -12.012 3.463 1.00 0.00 85 SER A CA 6
ATOM 8412 C C . SER A 1 85 ? 0.380 -11.608 3.062 1.00 0.00 85 SER A C 6
ATOM 8413 O O . SER A 1 85 ? 0.085 -10.447 2.852 1.00 0.00 85 SER A O 6
ATOM 8421 N N . ASP A 1 86 ? -0.501 -12.564 2.953 1.00 0.00 86 ASP A N 6
ATOM 8422 C CA . ASP A 1 86 ? -1.911 -12.262 2.565 1.00 0.00 86 ASP A CA 6
ATOM 8423 C C . ASP A 1 86 ? -2.727 -11.886 3.807 1.00 0.00 86 ASP A C 6
ATOM 8424 O O . ASP A 1 86 ? -2.796 -12.635 4.762 1.00 0.00 86 ASP A O 6
ATOM 8433 N N . GLY A 1 87 ? -3.351 -10.731 3.796 1.00 0.00 87 GLY A N 6
ATOM 8434 C CA . GLY A 1 87 ? -4.174 -10.287 4.971 1.00 0.00 87 GLY A CA 6
ATOM 8435 C C . GLY A 1 87 ? -3.568 -9.015 5.565 1.00 0.00 87 GLY A C 6
ATOM 8436 O O . GLY A 1 87 ? -4.009 -8.522 6.585 1.00 0.00 87 GLY A O 6
ATOM 8440 N N . LEU A 1 88 ? -2.560 -8.482 4.935 1.00 0.00 88 LEU A N 6
ATOM 8441 C CA . LEU A 1 88 ? -1.920 -7.244 5.460 1.00 0.00 88 LEU A CA 6
ATOM 8442 C C . LEU A 1 88 ? -2.839 -6.047 5.217 1.00 0.00 88 LEU A C 6
ATOM 8443 O O . LEU A 1 88 ? -3.652 -6.049 4.313 1.00 0.00 88 LEU A O 6
ATOM 8459 N N . ARG A 1 89 ? -2.713 -5.026 6.027 1.00 0.00 89 ARG A N 6
ATOM 8460 C CA . ARG A 1 89 ? -3.570 -3.809 5.875 1.00 0.00 89 ARG A CA 6
ATOM 8461 C C . ARG A 1 89 ? -2.689 -2.599 5.561 1.00 0.00 89 ARG A C 6
ATOM 8462 O O . ARG A 1 89 ? -1.767 -2.283 6.286 1.00 0.00 89 ARG A O 6
ATOM 8483 N N . LEU A 1 90 ? -2.977 -1.920 4.482 1.00 0.00 90 LEU A N 6
ATOM 8484 C CA . LEU A 1 90 ? -2.176 -0.720 4.096 1.00 0.00 90 LEU A CA 6
ATOM 8485 C C . LEU A 1 90 ? -2.993 0.535 4.403 1.00 0.00 90 LEU A C 6
ATOM 8486 O O . LEU A 1 90 ? -4.110 0.687 3.950 1.00 0.00 90 LEU A O 6
ATOM 8502 N N . HIS A 1 91 ? -2.446 1.432 5.179 1.00 0.00 91 HIS A N 6
ATOM 8503 C CA . HIS A 1 91 ? -3.184 2.681 5.533 1.00 0.00 91 HIS A CA 6
ATOM 8504 C C . HIS A 1 91 ? -2.704 3.830 4.646 1.00 0.00 91 HIS A C 6
ATOM 8505 O O . HIS A 1 91 ? -1.520 4.090 4.536 1.00 0.00 91 HIS A O 6
ATOM 8519 N N . VAL A 1 92 ? -3.617 4.520 4.011 1.00 0.00 92 VAL A N 6
ATOM 8520 C CA . VAL A 1 92 ? -3.231 5.657 3.123 1.00 0.00 92 VAL A CA 6
ATOM 8521 C C . VAL A 1 92 ? -3.463 6.975 3.867 1.00 0.00 92 VAL A C 6
ATOM 8522 O O . VAL A 1 92 ? -4.536 7.228 4.386 1.00 0.00 92 VAL A O 6
ATOM 8535 N N . VAL A 1 93 ? -2.463 7.820 3.914 1.00 0.00 93 VAL A N 6
ATOM 8536 C CA . VAL A 1 93 ? -2.598 9.133 4.613 1.00 0.00 93 VAL A CA 6
ATOM 8537 C C . VAL A 1 93 ? -2.512 10.253 3.576 1.00 0.00 93 VAL A C 6
ATOM 8538 O O . VAL A 1 93 ? -1.439 10.637 3.157 1.00 0.00 93 VAL A O 6
ATOM 8551 N N . ASP A 1 94 ? -3.640 10.776 3.153 1.00 0.00 94 ASP A N 6
ATOM 8552 C CA . ASP A 1 94 ? -3.641 11.875 2.134 1.00 0.00 94 ASP A CA 6
ATOM 8553 C C . ASP A 1 94 ? -4.066 13.180 2.800 1.00 0.00 94 ASP A C 6
ATOM 8554 O O . ASP A 1 94 ? -4.924 13.201 3.660 1.00 0.00 94 ASP A O 6
ATOM 8563 N N . SER A 1 95 ? -3.458 14.270 2.418 1.00 0.00 95 SER A N 6
ATOM 8564 C CA . SER A 1 95 ? -3.803 15.575 3.036 1.00 0.00 95 SER A CA 6
ATOM 8565 C C . SER A 1 95 ? -3.465 16.706 2.065 1.00 0.00 95 SER A C 6
ATOM 8566 O O . SER A 1 95 ? -4.380 17.393 1.646 1.00 0.00 95 SER A O 6
ATOM 8575 N N . MET A 1 1 ? 14.973 -5.134 -28.060 1.00 0.00 1 MET A N 7
ATOM 8576 C CA . MET A 1 1 ? 15.197 -6.413 -28.791 1.00 0.00 1 MET A CA 7
ATOM 8577 C C . MET A 1 1 ? 14.212 -7.470 -28.289 1.00 0.00 1 MET A C 7
ATOM 8578 O O . MET A 1 1 ? 14.398 -8.063 -27.244 1.00 0.00 1 MET A O 7
ATOM 8594 N N . GLY A 1 2 ? 13.167 -7.714 -29.032 1.00 0.00 2 GLY A N 7
ATOM 8595 C CA . GLY A 1 2 ? 12.165 -8.738 -28.613 1.00 0.00 2 GLY A CA 7
ATOM 8596 C C . GLY A 1 2 ? 11.133 -8.109 -27.677 1.00 0.00 2 GLY A C 7
ATOM 8597 O O . GLY A 1 2 ? 11.414 -7.167 -26.962 1.00 0.00 2 GLY A O 7
ATOM 8601 N N . HIS A 1 3 ? 9.939 -8.641 -27.670 1.00 0.00 3 HIS A N 7
ATOM 8602 C CA . HIS A 1 3 ? 8.864 -8.108 -26.780 1.00 0.00 3 HIS A CA 7
ATOM 8603 C C . HIS A 1 3 ? 8.683 -9.066 -25.603 1.00 0.00 3 HIS A C 7
ATOM 8604 O O . HIS A 1 3 ? 7.842 -8.870 -24.746 1.00 0.00 3 HIS A O 7
ATOM 8618 N N . HIS A 1 4 ? 9.474 -10.104 -25.559 1.00 0.00 4 HIS A N 7
ATOM 8619 C CA . HIS A 1 4 ? 9.366 -11.086 -24.444 1.00 0.00 4 HIS A CA 7
ATOM 8620 C C . HIS A 1 4 ? 9.969 -10.477 -23.179 1.00 0.00 4 HIS A C 7
ATOM 8621 O O . HIS A 1 4 ? 9.812 -10.996 -22.091 1.00 0.00 4 HIS A O 7
ATOM 8635 N N . HIS A 1 5 ? 10.660 -9.377 -23.312 1.00 0.00 5 HIS A N 7
ATOM 8636 C CA . HIS A 1 5 ? 11.275 -8.734 -22.118 1.00 0.00 5 HIS A CA 7
ATOM 8637 C C . HIS A 1 5 ? 10.171 -8.178 -21.219 1.00 0.00 5 HIS A C 7
ATOM 8638 O O . HIS A 1 5 ? 10.383 -7.906 -20.054 1.00 0.00 5 HIS A O 7
ATOM 8652 N N . HIS A 1 6 ? 8.993 -8.003 -21.751 1.00 0.00 6 HIS A N 7
ATOM 8653 C CA . HIS A 1 6 ? 7.881 -7.464 -20.923 1.00 0.00 6 HIS A CA 7
ATOM 8654 C C . HIS A 1 6 ? 7.637 -8.393 -19.731 1.00 0.00 6 HIS A C 7
ATOM 8655 O O . HIS A 1 6 ? 7.485 -7.945 -18.611 1.00 0.00 6 HIS A O 7
ATOM 8669 N N . HIS A 1 7 ? 7.599 -9.684 -19.972 1.00 0.00 7 HIS A N 7
ATOM 8670 C CA . HIS A 1 7 ? 7.361 -10.671 -18.868 1.00 0.00 7 HIS A CA 7
ATOM 8671 C C . HIS A 1 7 ? 6.339 -10.119 -17.870 1.00 0.00 7 HIS A C 7
ATOM 8672 O O . HIS A 1 7 ? 6.685 -9.508 -16.877 1.00 0.00 7 HIS A O 7
ATOM 8686 N N . HIS A 1 8 ? 5.079 -10.326 -18.141 1.00 0.00 8 HIS A N 7
ATOM 8687 C CA . HIS A 1 8 ? 4.017 -9.816 -17.231 1.00 0.00 8 HIS A CA 7
ATOM 8688 C C . HIS A 1 8 ? 4.194 -10.408 -15.833 1.00 0.00 8 HIS A C 7
ATOM 8689 O O . HIS A 1 8 ? 4.106 -9.711 -14.840 1.00 0.00 8 HIS A O 7
ATOM 8703 N N . SER A 1 9 ? 4.434 -11.689 -15.738 1.00 0.00 9 SER A N 7
ATOM 8704 C CA . SER A 1 9 ? 4.608 -12.317 -14.395 1.00 0.00 9 SER A CA 7
ATOM 8705 C C . SER A 1 9 ? 5.486 -13.563 -14.515 1.00 0.00 9 SER A C 7
ATOM 8706 O O . SER A 1 9 ? 5.515 -14.224 -15.536 1.00 0.00 9 SER A O 7
ATOM 8714 N N . HIS A 1 10 ? 6.205 -13.883 -13.476 1.00 0.00 10 HIS A N 7
ATOM 8715 C CA . HIS A 1 10 ? 7.091 -15.080 -13.507 1.00 0.00 10 HIS A CA 7
ATOM 8716 C C . HIS A 1 10 ? 6.251 -16.360 -13.568 1.00 0.00 10 HIS A C 7
ATOM 8717 O O . HIS A 1 10 ? 6.582 -17.295 -14.270 1.00 0.00 10 HIS A O 7
ATOM 8731 N N . GLY A 1 11 ? 5.173 -16.413 -12.832 1.00 0.00 11 GLY A N 7
ATOM 8732 C CA . GLY A 1 11 ? 4.317 -17.639 -12.841 1.00 0.00 11 GLY A CA 7
ATOM 8733 C C . GLY A 1 11 ? 2.894 -17.280 -12.406 1.00 0.00 11 GLY A C 7
ATOM 8734 O O . GLY A 1 11 ? 2.335 -17.886 -11.511 1.00 0.00 11 GLY A O 7
ATOM 8738 N N . LYS A 1 12 ? 2.306 -16.301 -13.039 1.00 0.00 12 LYS A N 7
ATOM 8739 C CA . LYS A 1 12 ? 0.915 -15.888 -12.681 1.00 0.00 12 LYS A CA 7
ATOM 8740 C C . LYS A 1 12 ? 0.735 -15.843 -11.163 1.00 0.00 12 LYS A C 7
ATOM 8741 O O . LYS A 1 12 ? 1.687 -15.895 -10.407 1.00 0.00 12 LYS A O 7
ATOM 8760 N N . SER A 1 13 ? -0.494 -15.740 -10.720 1.00 0.00 13 SER A N 7
ATOM 8761 C CA . SER A 1 13 ? -0.779 -15.682 -9.255 1.00 0.00 13 SER A CA 7
ATOM 8762 C C . SER A 1 13 ? 0.217 -14.745 -8.574 1.00 0.00 13 SER A C 7
ATOM 8763 O O . SER A 1 13 ? 0.422 -14.801 -7.377 1.00 0.00 13 SER A O 7
ATOM 8771 N N . ASP A 1 14 ? 0.832 -13.881 -9.330 1.00 0.00 14 ASP A N 7
ATOM 8772 C CA . ASP A 1 14 ? 1.814 -12.931 -8.737 1.00 0.00 14 ASP A CA 7
ATOM 8773 C C . ASP A 1 14 ? 1.061 -11.781 -8.068 1.00 0.00 14 ASP A C 7
ATOM 8774 O O . ASP A 1 14 ? 1.414 -10.626 -8.218 1.00 0.00 14 ASP A O 7
ATOM 8783 N N . PHE A 1 15 ? 0.021 -12.088 -7.330 1.00 0.00 15 PHE A N 7
ATOM 8784 C CA . PHE A 1 15 ? -0.774 -11.019 -6.645 1.00 0.00 15 PHE A CA 7
ATOM 8785 C C . PHE A 1 15 ? -0.988 -11.415 -5.185 1.00 0.00 15 PHE A C 7
ATOM 8786 O O . PHE A 1 15 ? -0.907 -12.574 -4.830 1.00 0.00 15 PHE A O 7
ATOM 8803 N N . ILE A 1 16 ? -1.266 -10.458 -4.335 1.00 0.00 16 ILE A N 7
ATOM 8804 C CA . ILE A 1 16 ? -1.496 -10.759 -2.885 1.00 0.00 16 ILE A CA 7
ATOM 8805 C C . ILE A 1 16 ? -2.854 -10.204 -2.463 1.00 0.00 16 ILE A C 7
ATOM 8806 O O . ILE A 1 16 ? -3.372 -9.283 -3.063 1.00 0.00 16 ILE A O 7
ATOM 8822 N N . LYS A 1 17 ? -3.439 -10.762 -1.435 1.00 0.00 17 LYS A N 7
ATOM 8823 C CA . LYS A 1 17 ? -4.773 -10.280 -0.965 1.00 0.00 17 LYS A CA 7
ATOM 8824 C C . LYS A 1 17 ? -4.584 -9.430 0.292 1.00 0.00 17 LYS A C 7
ATOM 8825 O O . LYS A 1 17 ? -4.203 -9.922 1.335 1.00 0.00 17 LYS A O 7
ATOM 8844 N N . VAL A 1 18 ? -4.844 -8.153 0.197 1.00 0.00 18 VAL A N 7
ATOM 8845 C CA . VAL A 1 18 ? -4.682 -7.253 1.380 1.00 0.00 18 VAL A CA 7
ATOM 8846 C C . VAL A 1 18 ? -5.817 -6.230 1.394 1.00 0.00 18 VAL A C 7
ATOM 8847 O O . VAL A 1 18 ? -6.507 -6.039 0.410 1.00 0.00 18 VAL A O 7
ATOM 8860 N N . ASN A 1 19 ? -6.013 -5.568 2.503 1.00 0.00 19 ASN A N 7
ATOM 8861 C CA . ASN A 1 19 ? -7.099 -4.544 2.595 1.00 0.00 19 ASN A CA 7
ATOM 8862 C C . ASN A 1 19 ? -6.492 -3.150 2.434 1.00 0.00 19 ASN A C 7
ATOM 8863 O O . ASN A 1 19 ? -5.388 -2.894 2.874 1.00 0.00 19 ASN A O 7
ATOM 8874 N N . VAL A 1 20 ? -7.204 -2.248 1.803 1.00 0.00 20 VAL A N 7
ATOM 8875 C CA . VAL A 1 20 ? -6.679 -0.858 1.598 1.00 0.00 20 VAL A CA 7
ATOM 8876 C C . VAL A 1 20 ? -7.645 0.141 2.237 1.00 0.00 20 VAL A C 7
ATOM 8877 O O . VAL A 1 20 ? -8.845 0.070 2.048 1.00 0.00 20 VAL A O 7
ATOM 8890 N N . SER A 1 21 ? -7.124 1.073 2.992 1.00 0.00 21 SER A N 7
ATOM 8891 C CA . SER A 1 21 ? -7.986 2.097 3.661 1.00 0.00 21 SER A CA 7
ATOM 8892 C C . SER A 1 21 ? -7.400 3.487 3.401 1.00 0.00 21 SER A C 7
ATOM 8893 O O . SER A 1 21 ? -6.219 3.633 3.156 1.00 0.00 21 SER A O 7
ATOM 8901 N N . ASN A 1 22 ? -8.209 4.512 3.452 1.00 0.00 22 ASN A N 7
ATOM 8902 C CA . ASN A 1 22 ? -7.687 5.892 3.209 1.00 0.00 22 ASN A CA 7
ATOM 8903 C C . ASN A 1 22 ? -8.455 6.888 4.079 1.00 0.00 22 ASN A C 7
ATOM 8904 O O . ASN A 1 22 ? -9.667 6.858 4.162 1.00 0.00 22 ASN A O 7
ATOM 8915 N N . SER A 1 23 ? -7.749 7.762 4.745 1.00 0.00 23 SER A N 7
ATOM 8916 C CA . SER A 1 23 ? -8.415 8.760 5.631 1.00 0.00 23 SER A CA 7
ATOM 8917 C C . SER A 1 23 ? -9.053 9.870 4.795 1.00 0.00 23 SER A C 7
ATOM 8918 O O . SER A 1 23 ? -8.839 9.965 3.602 1.00 0.00 23 SER A O 7
ATOM 8926 N N . HIS A 1 24 ? -9.841 10.710 5.420 1.00 0.00 24 HIS A N 7
ATOM 8927 C CA . HIS A 1 24 ? -10.502 11.823 4.677 1.00 0.00 24 HIS A CA 7
ATOM 8928 C C . HIS A 1 24 ? -11.279 11.252 3.491 1.00 0.00 24 HIS A C 7
ATOM 8929 O O . HIS A 1 24 ? -11.670 11.969 2.591 1.00 0.00 24 HIS A O 7
ATOM 8943 N N . ASN A 1 25 ? -11.510 9.965 3.481 1.00 0.00 25 ASN A N 7
ATOM 8944 C CA . ASN A 1 25 ? -12.265 9.348 2.351 1.00 0.00 25 ASN A CA 7
ATOM 8945 C C . ASN A 1 25 ? -13.025 8.118 2.854 1.00 0.00 25 ASN A C 7
ATOM 8946 O O . ASN A 1 25 ? -12.472 7.257 3.510 1.00 0.00 25 ASN A O 7
ATOM 8957 N N . ASP A 1 26 ? -14.290 8.030 2.547 1.00 0.00 26 ASP A N 7
ATOM 8958 C CA . ASP A 1 26 ? -15.092 6.859 3.000 1.00 0.00 26 ASP A CA 7
ATOM 8959 C C . ASP A 1 26 ? -14.905 5.708 2.011 1.00 0.00 26 ASP A C 7
ATOM 8960 O O . ASP A 1 26 ? -15.488 4.652 2.154 1.00 0.00 26 ASP A O 7
ATOM 8969 N N . ALA A 1 27 ? -14.095 5.907 1.008 1.00 0.00 27 ALA A N 7
ATOM 8970 C CA . ALA A 1 27 ? -13.865 4.828 0.005 1.00 0.00 27 ALA A CA 7
ATOM 8971 C C . ALA A 1 27 ? -12.871 3.806 0.568 1.00 0.00 27 ALA A C 7
ATOM 8972 O O . ALA A 1 27 ? -11.703 4.096 0.736 1.00 0.00 27 ALA A O 7
ATOM 8979 N N . VAL A 1 28 ? -13.326 2.609 0.851 1.00 0.00 28 VAL A N 7
ATOM 8980 C CA . VAL A 1 28 ? -12.416 1.547 1.396 1.00 0.00 28 VAL A CA 7
ATOM 8981 C C . VAL A 1 28 ? -12.547 0.293 0.525 1.00 0.00 28 VAL A C 7
ATOM 8982 O O . VAL A 1 28 ? -13.637 -0.129 0.193 1.00 0.00 28 VAL A O 7
ATOM 8995 N N . ALA A 1 29 ? -11.441 -0.301 0.148 1.00 0.00 29 ALA A N 7
ATOM 8996 C CA . ALA A 1 29 ? -11.486 -1.531 -0.711 1.00 0.00 29 ALA A CA 7
ATOM 8997 C C . ALA A 1 29 ? -11.128 -2.754 0.136 1.00 0.00 29 ALA A C 7
ATOM 8998 O O . ALA A 1 29 ? -10.374 -2.656 1.085 1.00 0.00 29 ALA A O 7
ATOM 9005 N N . PHE A 1 30 ? -11.665 -3.906 -0.195 1.00 0.00 30 PHE A N 7
ATOM 9006 C CA . PHE A 1 30 ? -11.363 -5.147 0.595 1.00 0.00 30 PHE A CA 7
ATOM 9007 C C . PHE A 1 30 ? -10.901 -6.269 -0.340 1.00 0.00 30 PHE A C 7
ATOM 9008 O O . PHE A 1 30 ? -11.352 -6.387 -1.463 1.00 0.00 30 PHE A O 7
ATOM 9025 N N . GLU A 1 31 ? -10.007 -7.099 0.130 1.00 0.00 31 GLU A N 7
ATOM 9026 C CA . GLU A 1 31 ? -9.503 -8.228 -0.704 1.00 0.00 31 GLU A CA 7
ATOM 9027 C C . GLU A 1 31 ? -9.143 -7.733 -2.106 1.00 0.00 31 GLU A C 7
ATOM 9028 O O . GLU A 1 31 ? -9.576 -8.286 -3.099 1.00 0.00 31 GLU A O 7
ATOM 9040 N N . VAL A 1 32 ? -8.346 -6.699 -2.202 1.00 0.00 32 VAL A N 7
ATOM 9041 C CA . VAL A 1 32 ? -7.954 -6.175 -3.547 1.00 0.00 32 VAL A CA 7
ATOM 9042 C C . VAL A 1 32 ? -6.640 -6.833 -3.985 1.00 0.00 32 VAL A C 7
ATOM 9043 O O . VAL A 1 32 ? -5.655 -6.812 -3.273 1.00 0.00 32 VAL A O 7
ATOM 9056 N N . LYS A 1 33 ? -6.622 -7.424 -5.151 1.00 0.00 33 LYS A N 7
ATOM 9057 C CA . LYS A 1 33 ? -5.378 -8.091 -5.639 1.00 0.00 33 LYS A CA 7
ATOM 9058 C C . LYS A 1 33 ? -4.358 -7.037 -6.072 1.00 0.00 33 LYS A C 7
ATOM 9059 O O . LYS A 1 33 ? -4.688 -6.084 -6.749 1.00 0.00 33 LYS A O 7
ATOM 9078 N N . LEU A 1 34 ? -3.115 -7.204 -5.686 1.00 0.00 34 LEU A N 7
ATOM 9079 C CA . LEU A 1 34 ? -2.059 -6.214 -6.068 1.00 0.00 34 LEU A CA 7
ATOM 9080 C C . LEU A 1 34 ? -0.815 -6.957 -6.546 1.00 0.00 34 LEU A C 7
ATOM 9081 O O . LEU A 1 34 ? -0.340 -7.875 -5.908 1.00 0.00 34 LEU A O 7
ATOM 9097 N N . ALA A 1 35 ? -0.284 -6.566 -7.669 1.00 0.00 35 ALA A N 7
ATOM 9098 C CA . ALA A 1 35 ? 0.926 -7.246 -8.204 1.00 0.00 35 ALA A CA 7
ATOM 9099 C C . ALA A 1 35 ? 2.130 -6.944 -7.309 1.00 0.00 35 ALA A C 7
ATOM 9100 O O . ALA A 1 35 ? 2.356 -5.819 -6.908 1.00 0.00 35 ALA A O 7
ATOM 9107 N N . LYS A 1 36 ? 2.907 -7.945 -7.002 1.00 0.00 36 LYS A N 7
ATOM 9108 C CA . LYS A 1 36 ? 4.102 -7.733 -6.139 1.00 0.00 36 LYS A CA 7
ATOM 9109 C C . LYS A 1 36 ? 5.203 -7.049 -6.949 1.00 0.00 36 LYS A C 7
ATOM 9110 O O . LYS A 1 36 ? 6.170 -6.549 -6.407 1.00 0.00 36 LYS A O 7
ATOM 9129 N N . ASP A 1 37 ? 5.062 -7.032 -8.245 1.00 0.00 37 ASP A N 7
ATOM 9130 C CA . ASP A 1 37 ? 6.095 -6.388 -9.105 1.00 0.00 37 ASP A CA 7
ATOM 9131 C C . ASP A 1 37 ? 5.884 -4.873 -9.103 1.00 0.00 37 ASP A C 7
ATOM 9132 O O . ASP A 1 37 ? 6.617 -4.133 -9.730 1.00 0.00 37 ASP A O 7
ATOM 9141 N N . LEU A 1 38 ? 4.883 -4.407 -8.409 1.00 0.00 38 LEU A N 7
ATOM 9142 C CA . LEU A 1 38 ? 4.616 -2.940 -8.373 1.00 0.00 38 LEU A CA 7
ATOM 9143 C C . LEU A 1 38 ? 5.619 -2.244 -7.451 1.00 0.00 38 LEU A C 7
ATOM 9144 O O . LEU A 1 38 ? 5.938 -2.722 -6.384 1.00 0.00 38 LEU A O 7
ATOM 9160 N N . THR A 1 39 ? 6.113 -1.109 -7.865 1.00 0.00 39 THR A N 7
ATOM 9161 C CA . THR A 1 39 ? 7.095 -0.356 -7.029 1.00 0.00 39 THR A CA 7
ATOM 9162 C C . THR A 1 39 ? 6.355 0.598 -6.092 1.00 0.00 39 THR A C 7
ATOM 9163 O O . THR A 1 39 ? 5.169 0.828 -6.228 1.00 0.00 39 THR A O 7
ATOM 9174 N N . VAL A 1 40 ? 7.054 1.152 -5.140 1.00 0.00 40 VAL A N 7
ATOM 9175 C CA . VAL A 1 40 ? 6.414 2.095 -4.181 1.00 0.00 40 VAL A CA 7
ATOM 9176 C C . VAL A 1 40 ? 5.896 3.323 -4.934 1.00 0.00 40 VAL A C 7
ATOM 9177 O O . VAL A 1 40 ? 4.795 3.785 -4.705 1.00 0.00 40 VAL A O 7
ATOM 9190 N N . ALA A 1 41 ? 6.686 3.861 -5.824 1.00 0.00 41 ALA A N 7
ATOM 9191 C CA . ALA A 1 41 ? 6.243 5.065 -6.584 1.00 0.00 41 ALA A CA 7
ATOM 9192 C C . ALA A 1 41 ? 4.988 4.728 -7.390 1.00 0.00 41 ALA A C 7
ATOM 9193 O O . ALA A 1 41 ? 4.052 5.501 -7.452 1.00 0.00 41 ALA A O 7
ATOM 9200 N N . GLN A 1 42 ? 4.961 3.577 -8.003 1.00 0.00 42 GLN A N 7
ATOM 9201 C CA . GLN A 1 42 ? 3.765 3.180 -8.798 1.00 0.00 42 GLN A CA 7
ATOM 9202 C C . GLN A 1 42 ? 2.590 2.961 -7.842 1.00 0.00 42 GLN A C 7
ATOM 9203 O O . GLN A 1 42 ? 1.455 3.265 -8.155 1.00 0.00 42 GLN A O 7
ATOM 9217 N N . LEU A 1 43 ? 2.854 2.433 -6.679 1.00 0.00 43 LEU A N 7
ATOM 9218 C CA . LEU A 1 43 ? 1.754 2.192 -5.709 1.00 0.00 43 LEU A CA 7
ATOM 9219 C C . LEU A 1 43 ? 1.115 3.530 -5.336 1.00 0.00 43 LEU A C 7
ATOM 9220 O O . LEU A 1 43 ? -0.092 3.651 -5.259 1.00 0.00 43 LEU A O 7
ATOM 9236 N N . LYS A 1 44 ? 1.913 4.535 -5.102 1.00 0.00 44 LYS A N 7
ATOM 9237 C CA . LYS A 1 44 ? 1.344 5.860 -4.733 1.00 0.00 44 LYS A CA 7
ATOM 9238 C C . LYS A 1 44 ? 0.491 6.388 -5.886 1.00 0.00 44 LYS A C 7
ATOM 9239 O O . LYS A 1 44 ? -0.597 6.893 -5.687 1.00 0.00 44 LYS A O 7
ATOM 9258 N N . THR A 1 45 ? 0.972 6.278 -7.095 1.00 0.00 45 THR A N 7
ATOM 9259 C CA . THR A 1 45 ? 0.189 6.773 -8.256 1.00 0.00 45 THR A CA 7
ATOM 9260 C C . THR A 1 45 ? -1.036 5.881 -8.472 1.00 0.00 45 THR A C 7
ATOM 9261 O O . THR A 1 45 ? -2.113 6.350 -8.788 1.00 0.00 45 THR A O 7
ATOM 9272 N N . LYS A 1 46 ? -0.879 4.594 -8.309 1.00 0.00 46 LYS A N 7
ATOM 9273 C CA . LYS A 1 46 ? -2.029 3.670 -8.508 1.00 0.00 46 LYS A CA 7
ATOM 9274 C C . LYS A 1 46 ? -3.109 3.985 -7.473 1.00 0.00 46 LYS A C 7
ATOM 9275 O O . LYS A 1 46 ? -4.275 4.118 -7.793 1.00 0.00 46 LYS A O 7
ATOM 9294 N N . LEU A 1 47 ? -2.725 4.112 -6.233 1.00 0.00 47 LEU A N 7
ATOM 9295 C CA . LEU A 1 47 ? -3.714 4.428 -5.167 1.00 0.00 47 LEU A CA 7
ATOM 9296 C C . LEU A 1 47 ? -4.277 5.830 -5.398 1.00 0.00 47 LEU A C 7
ATOM 9297 O O . LEU A 1 47 ? -5.449 6.083 -5.195 1.00 0.00 47 LEU A O 7
ATOM 9313 N N . GLU A 1 48 ? -3.446 6.746 -5.812 1.00 0.00 48 GLU A N 7
ATOM 9314 C CA . GLU A 1 48 ? -3.919 8.138 -6.047 1.00 0.00 48 GLU A CA 7
ATOM 9315 C C . GLU A 1 48 ? -5.169 8.098 -6.924 1.00 0.00 48 GLU A C 7
ATOM 9316 O O . GLU A 1 48 ? -6.158 8.745 -6.646 1.00 0.00 48 GLU A O 7
ATOM 9328 N N . ILE A 1 49 ? -5.127 7.342 -7.982 1.00 0.00 49 ILE A N 7
ATOM 9329 C CA . ILE A 1 49 ? -6.308 7.248 -8.882 1.00 0.00 49 ILE A CA 7
ATOM 9330 C C . ILE A 1 49 ? -7.456 6.549 -8.147 1.00 0.00 49 ILE A C 7
ATOM 9331 O O . ILE A 1 49 ? -8.599 6.955 -8.232 1.00 0.00 49 ILE A O 7
ATOM 9347 N N . LEU A 1 50 ? -7.162 5.492 -7.436 1.00 0.00 50 LEU A N 7
ATOM 9348 C CA . LEU A 1 50 ? -8.232 4.751 -6.706 1.00 0.00 50 LEU A CA 7
ATOM 9349 C C . LEU A 1 50 ? -8.874 5.653 -5.650 1.00 0.00 50 LEU A C 7
ATOM 9350 O O . LEU A 1 50 ? -10.076 5.654 -5.474 1.00 0.00 50 LEU A O 7
ATOM 9366 N N . THR A 1 51 ? -8.088 6.406 -4.928 1.00 0.00 51 THR A N 7
ATOM 9367 C CA . THR A 1 51 ? -8.663 7.287 -3.868 1.00 0.00 51 THR A CA 7
ATOM 9368 C C . THR A 1 51 ? -8.899 8.690 -4.430 1.00 0.00 51 THR A C 7
ATOM 9369 O O . THR A 1 51 ? -9.647 9.471 -3.876 1.00 0.00 51 THR A O 7
ATOM 9380 N N . GLY A 1 52 ? -8.274 9.016 -5.526 1.00 0.00 52 GLY A N 7
ATOM 9381 C CA . GLY A 1 52 ? -8.472 10.370 -6.115 1.00 0.00 52 GLY A CA 7
ATOM 9382 C C . GLY A 1 52 ? -7.760 11.407 -5.246 1.00 0.00 52 GLY A C 7
ATOM 9383 O O . GLY A 1 52 ? -7.994 12.594 -5.362 1.00 0.00 52 GLY A O 7
ATOM 9387 N N . GLY A 1 53 ? -6.902 10.964 -4.367 1.00 0.00 53 GLY A N 7
ATOM 9388 C CA . GLY A 1 53 ? -6.180 11.919 -3.473 1.00 0.00 53 GLY A CA 7
ATOM 9389 C C . GLY A 1 53 ? -5.036 12.592 -4.233 1.00 0.00 53 GLY A C 7
ATOM 9390 O O . GLY A 1 53 ? -4.915 12.461 -5.434 1.00 0.00 53 GLY A O 7
ATOM 9394 N N . CYS A 1 54 ? -4.200 13.322 -3.535 1.00 0.00 54 CYS A N 7
ATOM 9395 C CA . CYS A 1 54 ? -3.052 14.022 -4.195 1.00 0.00 54 CYS A CA 7
ATOM 9396 C C . CYS A 1 54 ? -1.754 13.286 -3.864 1.00 0.00 54 CYS A C 7
ATOM 9397 O O . CYS A 1 54 ? -1.299 13.275 -2.738 1.00 0.00 54 CYS A O 7
ATOM 9405 N N . ALA A 1 55 ? -1.157 12.671 -4.845 1.00 0.00 55 ALA A N 7
ATOM 9406 C CA . ALA A 1 55 ? 0.109 11.925 -4.608 1.00 0.00 55 ALA A CA 7
ATOM 9407 C C . ALA A 1 55 ? 1.204 12.879 -4.120 1.00 0.00 55 ALA A C 7
ATOM 9408 O O . ALA A 1 55 ? 2.168 12.465 -3.505 1.00 0.00 55 ALA A O 7
ATOM 9415 N N . GLY A 1 56 ? 1.077 14.146 -4.404 1.00 0.00 56 GLY A N 7
ATOM 9416 C CA . GLY A 1 56 ? 2.126 15.117 -3.973 1.00 0.00 56 GLY A CA 7
ATOM 9417 C C . GLY A 1 56 ? 2.142 15.242 -2.448 1.00 0.00 56 GLY A C 7
ATOM 9418 O O . GLY A 1 56 ? 2.969 15.930 -1.883 1.00 0.00 56 GLY A O 7
ATOM 9422 N N . THR A 1 57 ? 1.241 14.581 -1.772 1.00 0.00 57 THR A N 7
ATOM 9423 C CA . THR A 1 57 ? 1.213 14.661 -0.277 1.00 0.00 57 THR A CA 7
ATOM 9424 C C . THR A 1 57 ? 0.615 13.368 0.285 1.00 0.00 57 THR A C 7
ATOM 9425 O O . THR A 1 57 ? 0.319 13.271 1.459 1.00 0.00 57 THR A O 7
ATOM 9436 N N . MET A 1 58 ? 0.422 12.378 -0.544 1.00 0.00 58 MET A N 7
ATOM 9437 C CA . MET A 1 58 ? -0.172 11.097 -0.058 1.00 0.00 58 MET A CA 7
ATOM 9438 C C . MET A 1 58 ? 0.945 10.138 0.357 1.00 0.00 58 MET A C 7
ATOM 9439 O O . MET A 1 58 ? 1.856 9.868 -0.399 1.00 0.00 58 MET A O 7
ATOM 9453 N N . LYS A 1 59 ? 0.869 9.614 1.556 1.00 0.00 59 LYS A N 7
ATOM 9454 C CA . LYS A 1 59 ? 1.910 8.656 2.049 1.00 0.00 59 LYS A CA 7
ATOM 9455 C C . LYS A 1 59 ? 1.258 7.297 2.305 1.00 0.00 59 LYS A C 7
ATOM 9456 O O . LYS A 1 59 ? 0.084 7.210 2.609 1.00 0.00 59 LYS A O 7
ATOM 9475 N N . VAL A 1 60 ? 2.013 6.235 2.178 1.00 0.00 60 VAL A N 7
ATOM 9476 C CA . VAL A 1 60 ? 1.460 4.861 2.402 1.00 0.00 60 VAL A CA 7
ATOM 9477 C C . VAL A 1 60 ? 2.190 4.214 3.581 1.00 0.00 60 VAL A C 7
ATOM 9478 O O . VAL A 1 60 ? 3.401 4.260 3.670 1.00 0.00 60 VAL A O 7
ATOM 9491 N N . GLN A 1 61 ? 1.458 3.613 4.486 1.00 0.00 61 GLN A N 7
ATOM 9492 C CA . GLN A 1 61 ? 2.092 2.956 5.672 1.00 0.00 61 GLN A CA 7
ATOM 9493 C C . GLN A 1 61 ? 1.586 1.518 5.787 1.00 0.00 61 GLN A C 7
ATOM 9494 O O . GLN A 1 61 ? 0.419 1.237 5.590 1.00 0.00 61 GLN A O 7
ATOM 9508 N N . VAL A 1 62 ? 2.463 0.602 6.099 1.00 0.00 62 VAL A N 7
ATOM 9509 C CA . VAL A 1 62 ? 2.056 -0.828 6.226 1.00 0.00 62 VAL A CA 7
ATOM 9510 C C . VAL A 1 62 ? 1.682 -1.117 7.678 1.00 0.00 62 VAL A C 7
ATOM 9511 O O . VAL A 1 62 ? 2.379 -0.724 8.593 1.00 0.00 62 VAL A O 7
ATOM 9524 N N . PHE A 1 63 ? 0.585 -1.798 7.897 1.00 0.00 63 PHE A N 7
ATOM 9525 C CA . PHE A 1 63 ? 0.148 -2.121 9.293 1.00 0.00 63 PHE A CA 7
ATOM 9526 C C . PHE A 1 63 ? -0.079 -3.622 9.439 1.00 0.00 63 PHE A C 7
ATOM 9527 O O . PHE A 1 63 ? -0.480 -4.304 8.515 1.00 0.00 63 PHE A O 7
ATOM 9544 N N . LYS A 1 64 ? 0.166 -4.130 10.615 1.00 0.00 64 LYS A N 7
ATOM 9545 C CA . LYS A 1 64 ? -0.036 -5.579 10.877 1.00 0.00 64 LYS A CA 7
ATOM 9546 C C . LYS A 1 64 ? -0.440 -5.752 12.342 1.00 0.00 64 LYS A C 7
ATOM 9547 O O . LYS A 1 64 ? 0.392 -5.808 13.226 1.00 0.00 64 LYS A O 7
ATOM 9566 N N . GLY A 1 65 ? -1.716 -5.829 12.603 1.00 0.00 65 GLY A N 7
ATOM 9567 C CA . GLY A 1 65 ? -2.184 -5.987 14.009 1.00 0.00 65 GLY A CA 7
ATOM 9568 C C . GLY A 1 65 ? -2.025 -4.665 14.761 1.00 0.00 65 GLY A C 7
ATOM 9569 O O . GLY A 1 65 ? -2.397 -3.613 14.281 1.00 0.00 65 GLY A O 7
ATOM 9573 N N . ASP A 1 66 ? -1.484 -4.717 15.951 1.00 0.00 66 ASP A N 7
ATOM 9574 C CA . ASP A 1 66 ? -1.301 -3.475 16.764 1.00 0.00 66 ASP A CA 7
ATOM 9575 C C . ASP A 1 66 ? 0.127 -2.954 16.591 1.00 0.00 66 ASP A C 7
ATOM 9576 O O . ASP A 1 66 ? 0.563 -2.069 17.300 1.00 0.00 66 ASP A O 7
ATOM 9585 N N . THR A 1 67 ? 0.863 -3.507 15.658 1.00 0.00 67 THR A N 7
ATOM 9586 C CA . THR A 1 67 ? 2.278 -3.069 15.429 1.00 0.00 67 THR A CA 7
ATOM 9587 C C . THR A 1 67 ? 2.481 -2.705 13.958 1.00 0.00 67 THR A C 7
ATOM 9588 O O . THR A 1 67 ? 2.047 -3.406 13.064 1.00 0.00 67 THR A O 7
ATOM 9599 N N . CYS A 1 68 ? 3.137 -1.608 13.706 1.00 0.00 68 CYS A N 7
ATOM 9600 C CA . CYS A 1 68 ? 3.374 -1.178 12.299 1.00 0.00 68 CYS A CA 7
ATOM 9601 C C . CYS A 1 68 ? 4.600 -1.908 11.736 1.00 0.00 68 CYS A C 7
ATOM 9602 O O . CYS A 1 68 ? 5.673 -1.873 12.307 1.00 0.00 68 CYS A O 7
ATOM 9610 N N . VAL A 1 69 ? 4.447 -2.565 10.619 1.00 0.00 69 VAL A N 7
ATOM 9611 C CA . VAL A 1 69 ? 5.598 -3.296 10.016 1.00 0.00 69 VAL A CA 7
ATOM 9612 C C . VAL A 1 69 ? 6.672 -2.294 9.582 1.00 0.00 69 VAL A C 7
ATOM 9613 O O . VAL A 1 69 ? 7.845 -2.479 9.836 1.00 0.00 69 VAL A O 7
ATOM 9626 N N . SER A 1 70 ? 6.276 -1.234 8.926 1.00 0.00 70 SER A N 7
ATOM 9627 C CA . SER A 1 70 ? 7.268 -0.215 8.468 1.00 0.00 70 SER A CA 7
ATOM 9628 C C . SER A 1 70 ? 6.601 0.715 7.447 1.00 0.00 70 SER A C 7
ATOM 9629 O O . SER A 1 70 ? 5.465 0.521 7.062 1.00 0.00 70 SER A O 7
ATOM 9637 N N . THR A 1 71 ? 7.314 1.721 7.005 1.00 0.00 71 THR A N 7
ATOM 9638 C CA . THR A 1 71 ? 6.758 2.685 6.002 1.00 0.00 71 THR A CA 7
ATOM 9639 C C . THR A 1 71 ? 7.531 2.545 4.689 1.00 0.00 71 THR A C 7
ATOM 9640 O O . THR A 1 71 ? 8.746 2.527 4.672 1.00 0.00 71 THR A O 7
ATOM 9651 N N . MET A 1 72 ? 6.837 2.438 3.591 1.00 0.00 72 MET A N 7
ATOM 9652 C CA . MET A 1 72 ? 7.533 2.288 2.280 1.00 0.00 72 MET A CA 7
ATOM 9653 C C . MET A 1 72 ? 8.340 3.551 1.973 1.00 0.00 72 MET A C 7
ATOM 9654 O O . MET A 1 72 ? 7.887 4.442 1.281 1.00 0.00 72 MET A O 7
ATOM 9668 N N . ASP A 1 73 ? 9.538 3.631 2.490 1.00 0.00 73 ASP A N 7
ATOM 9669 C CA . ASP A 1 73 ? 10.397 4.831 2.246 1.00 0.00 73 ASP A CA 7
ATOM 9670 C C . ASP A 1 73 ? 11.327 4.574 1.056 1.00 0.00 73 ASP A C 7
ATOM 9671 O O . ASP A 1 73 ? 11.828 5.494 0.440 1.00 0.00 73 ASP A O 7
ATOM 9680 N N . ASN A 1 74 ? 11.577 3.331 0.737 1.00 0.00 74 ASN A N 7
ATOM 9681 C CA . ASN A 1 74 ? 12.492 3.018 -0.402 1.00 0.00 74 ASN A CA 7
ATOM 9682 C C . ASN A 1 74 ? 11.732 3.076 -1.731 1.00 0.00 74 ASN A C 7
ATOM 9683 O O . ASN A 1 74 ? 10.901 2.239 -2.026 1.00 0.00 74 ASN A O 7
ATOM 9694 N N . ASN A 1 75 ? 12.029 4.060 -2.534 1.00 0.00 75 ASN A N 7
ATOM 9695 C CA . ASN A 1 75 ? 11.356 4.195 -3.855 1.00 0.00 75 ASN A CA 7
ATOM 9696 C C . ASN A 1 75 ? 11.792 3.056 -4.779 1.00 0.00 75 ASN A C 7
ATOM 9697 O O . ASN A 1 75 ? 11.037 2.594 -5.612 1.00 0.00 75 ASN A O 7
ATOM 9708 N N . ASP A 1 76 ? 13.016 2.616 -4.654 1.00 0.00 76 ASP A N 7
ATOM 9709 C CA . ASP A 1 76 ? 13.518 1.523 -5.539 1.00 0.00 76 ASP A CA 7
ATOM 9710 C C . ASP A 1 76 ? 13.116 0.158 -4.973 1.00 0.00 76 ASP A C 7
ATOM 9711 O O . ASP A 1 76 ? 13.550 -0.871 -5.451 1.00 0.00 76 ASP A O 7
ATOM 9720 N N . ALA A 1 77 ? 12.289 0.134 -3.958 1.00 0.00 77 ALA A N 7
ATOM 9721 C CA . ALA A 1 77 ? 11.863 -1.172 -3.365 1.00 0.00 77 ALA A CA 7
ATOM 9722 C C . ALA A 1 77 ? 10.587 -1.659 -4.056 1.00 0.00 77 ALA A C 7
ATOM 9723 O O . ALA A 1 77 ? 9.808 -0.880 -4.572 1.00 0.00 77 ALA A O 7
ATOM 9730 N N . GLN A 1 78 ? 10.371 -2.949 -4.077 1.00 0.00 78 GLN A N 7
ATOM 9731 C CA . GLN A 1 78 ? 9.154 -3.507 -4.741 1.00 0.00 78 GLN A CA 7
ATOM 9732 C C . GLN A 1 78 ? 8.022 -3.677 -3.725 1.00 0.00 78 GLN A C 7
ATOM 9733 O O . GLN A 1 78 ? 8.234 -3.665 -2.527 1.00 0.00 78 GLN A O 7
ATOM 9747 N N . LEU A 1 79 ? 6.818 -3.834 -4.205 1.00 0.00 79 LEU A N 7
ATOM 9748 C CA . LEU A 1 79 ? 5.653 -4.009 -3.293 1.00 0.00 79 LEU A CA 7
ATOM 9749 C C . LEU A 1 79 ? 5.817 -5.297 -2.488 1.00 0.00 79 LEU A C 7
ATOM 9750 O O . LEU A 1 79 ? 5.541 -5.338 -1.306 1.00 0.00 79 LEU A O 7
ATOM 9766 N N . GLY A 1 80 ? 6.250 -6.356 -3.117 1.00 0.00 80 GLY A N 7
ATOM 9767 C CA . GLY A 1 80 ? 6.406 -7.637 -2.371 1.00 0.00 80 GLY A CA 7
ATOM 9768 C C . GLY A 1 80 ? 7.592 -7.532 -1.415 1.00 0.00 80 GLY A C 7
ATOM 9769 O O . GLY A 1 80 ? 7.827 -8.406 -0.603 1.00 0.00 80 GLY A O 7
ATOM 9773 N N . TYR A 1 81 ? 8.341 -6.468 -1.500 1.00 0.00 81 TYR A N 7
ATOM 9774 C CA . TYR A 1 81 ? 9.508 -6.305 -0.593 1.00 0.00 81 TYR A CA 7
ATOM 9775 C C . TYR A 1 81 ? 9.014 -6.223 0.855 1.00 0.00 81 TYR A C 7
ATOM 9776 O O . TYR A 1 81 ? 9.551 -6.856 1.743 1.00 0.00 81 TYR A O 7
ATOM 9794 N N . TYR A 1 82 ? 7.991 -5.437 1.094 1.00 0.00 82 TYR A N 7
ATOM 9795 C CA . TYR A 1 82 ? 7.446 -5.290 2.481 1.00 0.00 82 TYR A CA 7
ATOM 9796 C C . TYR A 1 82 ? 6.135 -6.063 2.598 1.00 0.00 82 TYR A C 7
ATOM 9797 O O . TYR A 1 82 ? 5.787 -6.558 3.652 1.00 0.00 82 TYR A O 7
ATOM 9815 N N . ALA A 1 83 ? 5.409 -6.173 1.518 1.00 0.00 83 ALA A N 7
ATOM 9816 C CA . ALA A 1 83 ? 4.114 -6.915 1.542 1.00 0.00 83 ALA A CA 7
ATOM 9817 C C . ALA A 1 83 ? 4.313 -8.280 0.889 1.00 0.00 83 ALA A C 7
ATOM 9818 O O . ALA A 1 83 ? 3.845 -8.533 -0.204 1.00 0.00 83 ALA A O 7
ATOM 9825 N N . ASN A 1 84 ? 5.008 -9.166 1.554 1.00 0.00 84 ASN A N 7
ATOM 9826 C CA . ASN A 1 84 ? 5.247 -10.527 0.987 1.00 0.00 84 ASN A CA 7
ATOM 9827 C C . ASN A 1 84 ? 4.280 -11.520 1.637 1.00 0.00 84 ASN A C 7
ATOM 9828 O O . ASN A 1 84 ? 4.371 -12.714 1.432 1.00 0.00 84 ASN A O 7
ATOM 9839 N N . SER A 1 85 ? 3.351 -11.030 2.424 1.00 0.00 85 SER A N 7
ATOM 9840 C CA . SER A 1 85 ? 2.363 -11.933 3.100 1.00 0.00 85 SER A CA 7
ATOM 9841 C C . SER A 1 85 ? 0.953 -11.347 2.959 1.00 0.00 85 SER A C 7
ATOM 9842 O O . SER A 1 85 ? 0.770 -10.147 2.903 1.00 0.00 85 SER A O 7
ATOM 9850 N N . ASP A 1 86 ? -0.044 -12.189 2.892 1.00 0.00 86 ASP A N 7
ATOM 9851 C CA . ASP A 1 86 ? -1.445 -11.690 2.742 1.00 0.00 86 ASP A CA 7
ATOM 9852 C C . ASP A 1 86 ? -2.039 -11.341 4.111 1.00 0.00 86 ASP A C 7
ATOM 9853 O O . ASP A 1 86 ? -1.482 -11.657 5.144 1.00 0.00 86 ASP A O 7
ATOM 9862 N N . GLY A 1 87 ? -3.176 -10.694 4.119 1.00 0.00 87 GLY A N 7
ATOM 9863 C CA . GLY A 1 87 ? -3.828 -10.319 5.409 1.00 0.00 87 GLY A CA 7
ATOM 9864 C C . GLY A 1 87 ? -3.249 -8.998 5.914 1.00 0.00 87 GLY A C 7
ATOM 9865 O O . GLY A 1 87 ? -3.682 -8.461 6.915 1.00 0.00 87 GLY A O 7
ATOM 9869 N N . LEU A 1 88 ? -2.270 -8.469 5.233 1.00 0.00 88 LEU A N 7
ATOM 9870 C CA . LEU A 1 88 ? -1.659 -7.186 5.678 1.00 0.00 88 LEU A CA 7
ATOM 9871 C C . LEU A 1 88 ? -2.596 -6.023 5.347 1.00 0.00 88 LEU A C 7
ATOM 9872 O O . LEU A 1 88 ? -3.568 -6.174 4.631 1.00 0.00 88 LEU A O 7
ATOM 9888 N N . ARG A 1 89 ? -2.303 -4.861 5.878 1.00 0.00 89 ARG A N 7
ATOM 9889 C CA . ARG A 1 89 ? -3.156 -3.659 5.622 1.00 0.00 89 ARG A CA 7
ATOM 9890 C C . ARG A 1 89 ? -2.306 -2.529 5.064 1.00 0.00 89 ARG A C 7
ATOM 9891 O O . ARG A 1 89 ? -1.112 -2.460 5.281 1.00 0.00 89 ARG A O 7
ATOM 9912 N N . LEU A 1 90 ? -2.927 -1.634 4.349 1.00 0.00 90 LEU A N 7
ATOM 9913 C CA . LEU A 1 90 ? -2.190 -0.478 3.762 1.00 0.00 90 LEU A CA 7
ATOM 9914 C C . LEU A 1 90 ? -3.005 0.792 4.003 1.00 0.00 90 LEU A C 7
ATOM 9915 O O . LEU A 1 90 ? -3.932 1.097 3.277 1.00 0.00 90 LEU A O 7
ATOM 9931 N N . HIS A 1 91 ? -2.676 1.529 5.030 1.00 0.00 91 HIS A N 7
ATOM 9932 C CA . HIS A 1 91 ? -3.440 2.771 5.335 1.00 0.00 91 HIS A CA 7
ATOM 9933 C C . HIS A 1 91 ? -2.843 3.944 4.557 1.00 0.00 91 HIS A C 7
ATOM 9934 O O . HIS A 1 91 ? -1.697 4.308 4.739 1.00 0.00 91 HIS A O 7
ATOM 9948 N N . VAL A 1 92 ? -3.616 4.541 3.691 1.00 0.00 92 VAL A N 7
ATOM 9949 C CA . VAL A 1 92 ? -3.111 5.697 2.895 1.00 0.00 92 VAL A CA 7
ATOM 9950 C C . VAL A 1 92 ? -3.460 6.997 3.618 1.00 0.00 92 VAL A C 7
ATOM 9951 O O . VAL A 1 92 ? -4.586 7.207 4.023 1.00 0.00 92 VAL A O 7
ATOM 9964 N N . VAL A 1 93 ? -2.503 7.873 3.785 1.00 0.00 93 VAL A N 7
ATOM 9965 C CA . VAL A 1 93 ? -2.772 9.166 4.485 1.00 0.00 93 VAL A CA 7
ATOM 9966 C C . VAL A 1 93 ? -2.881 10.284 3.445 1.00 0.00 93 VAL A C 7
ATOM 9967 O O . VAL A 1 93 ? -1.917 10.623 2.788 1.00 0.00 93 VAL A O 7
ATOM 9980 N N . ASP A 1 94 ? -4.051 10.858 3.291 1.00 0.00 94 ASP A N 7
ATOM 9981 C CA . ASP A 1 94 ? -4.241 11.961 2.293 1.00 0.00 94 ASP A CA 7
ATOM 9982 C C . ASP A 1 94 ? -4.869 13.173 2.983 1.00 0.00 94 ASP A C 7
ATOM 9983 O O . ASP A 1 94 ? -5.995 13.136 3.438 1.00 0.00 94 ASP A O 7
ATOM 9992 N N . SER A 1 95 ? -4.136 14.247 3.071 1.00 0.00 95 SER A N 7
ATOM 9993 C CA . SER A 1 95 ? -4.665 15.472 3.735 1.00 0.00 95 SER A CA 7
ATOM 9994 C C . SER A 1 95 ? -6.083 15.764 3.242 1.00 0.00 95 SER A C 7
ATOM 9995 O O . SER A 1 95 ? -6.214 16.266 2.138 1.00 0.00 95 SER A O 7
ATOM 10004 N N . MET A 1 1 ? -4.390 -26.455 -30.352 1.00 0.00 1 MET A N 8
ATOM 10005 C CA . MET A 1 1 ? -3.625 -25.373 -29.671 1.00 0.00 1 MET A CA 8
ATOM 10006 C C . MET A 1 1 ? -4.590 -24.518 -28.850 1.00 0.00 1 MET A C 8
ATOM 10007 O O . MET A 1 1 ? -5.154 -23.559 -29.339 1.00 0.00 1 MET A O 8
ATOM 10023 N N . GLY A 1 2 ? -4.789 -24.858 -27.604 1.00 0.00 2 GLY A N 8
ATOM 10024 C CA . GLY A 1 2 ? -5.725 -24.065 -26.754 1.00 0.00 2 GLY A CA 8
ATOM 10025 C C . GLY A 1 2 ? -5.748 -24.642 -25.334 1.00 0.00 2 GLY A C 8
ATOM 10026 O O . GLY A 1 2 ? -4.897 -25.424 -24.960 1.00 0.00 2 GLY A O 8
ATOM 10030 N N . HIS A 1 3 ? -6.719 -24.260 -24.545 1.00 0.00 3 HIS A N 8
ATOM 10031 C CA . HIS A 1 3 ? -6.815 -24.776 -23.146 1.00 0.00 3 HIS A CA 8
ATOM 10032 C C . HIS A 1 3 ? -5.545 -24.427 -22.366 1.00 0.00 3 HIS A C 8
ATOM 10033 O O . HIS A 1 3 ? -5.543 -23.543 -21.533 1.00 0.00 3 HIS A O 8
ATOM 10047 N N . HIS A 1 4 ? -4.469 -25.117 -22.625 1.00 0.00 4 HIS A N 8
ATOM 10048 C CA . HIS A 1 4 ? -3.202 -24.834 -21.896 1.00 0.00 4 HIS A CA 8
ATOM 10049 C C . HIS A 1 4 ? -2.757 -23.396 -22.165 1.00 0.00 4 HIS A C 8
ATOM 10050 O O . HIS A 1 4 ? -2.293 -22.704 -21.280 1.00 0.00 4 HIS A O 8
ATOM 10064 N N . HIS A 1 5 ? -2.889 -22.946 -23.382 1.00 0.00 5 HIS A N 8
ATOM 10065 C CA . HIS A 1 5 ? -2.469 -21.556 -23.720 1.00 0.00 5 HIS A CA 8
ATOM 10066 C C . HIS A 1 5 ? -3.286 -20.549 -22.908 1.00 0.00 5 HIS A C 8
ATOM 10067 O O . HIS A 1 5 ? -2.761 -19.574 -22.407 1.00 0.00 5 HIS A O 8
ATOM 10081 N N . HIS A 1 6 ? -4.564 -20.773 -22.777 1.00 0.00 6 HIS A N 8
ATOM 10082 C CA . HIS A 1 6 ? -5.414 -19.824 -22.006 1.00 0.00 6 HIS A CA 8
ATOM 10083 C C . HIS A 1 6 ? -4.967 -19.804 -20.545 1.00 0.00 6 HIS A C 8
ATOM 10084 O O . HIS A 1 6 ? -4.850 -18.760 -19.935 1.00 0.00 6 HIS A O 8
ATOM 10098 N N . HIS A 1 7 ? -4.725 -20.956 -19.977 1.00 0.00 7 HIS A N 8
ATOM 10099 C CA . HIS A 1 7 ? -4.297 -21.024 -18.547 1.00 0.00 7 HIS A CA 8
ATOM 10100 C C . HIS A 1 7 ? -2.773 -21.041 -18.452 1.00 0.00 7 HIS A C 8
ATOM 10101 O O . HIS A 1 7 ? -2.077 -21.122 -19.444 1.00 0.00 7 HIS A O 8
ATOM 10115 N N . HIS A 1 8 ? -2.252 -20.958 -17.255 1.00 0.00 8 HIS A N 8
ATOM 10116 C CA . HIS A 1 8 ? -0.769 -20.960 -17.067 1.00 0.00 8 HIS A CA 8
ATOM 10117 C C . HIS A 1 8 ? -0.298 -22.359 -16.660 1.00 0.00 8 HIS A C 8
ATOM 10118 O O . HIS A 1 8 ? -0.544 -22.819 -15.563 1.00 0.00 8 HIS A O 8
ATOM 10132 N N . SER A 1 9 ? 0.386 -23.033 -17.545 1.00 0.00 9 SER A N 8
ATOM 10133 C CA . SER A 1 9 ? 0.890 -24.402 -17.237 1.00 0.00 9 SER A CA 8
ATOM 10134 C C . SER A 1 9 ? 1.858 -24.340 -16.056 1.00 0.00 9 SER A C 8
ATOM 10135 O O . SER A 1 9 ? 1.839 -25.182 -15.179 1.00 0.00 9 SER A O 8
ATOM 10143 N N . HIS A 1 10 ? 2.702 -23.347 -16.030 1.00 0.00 10 HIS A N 8
ATOM 10144 C CA . HIS A 1 10 ? 3.674 -23.220 -14.913 1.00 0.00 10 HIS A CA 8
ATOM 10145 C C . HIS A 1 10 ? 2.913 -23.015 -13.605 1.00 0.00 10 HIS A C 8
ATOM 10146 O O . HIS A 1 10 ? 3.282 -23.540 -12.573 1.00 0.00 10 HIS A O 8
ATOM 10160 N N . GLY A 1 11 ? 1.856 -22.247 -13.640 1.00 0.00 11 GLY A N 8
ATOM 10161 C CA . GLY A 1 11 ? 1.068 -21.993 -12.398 1.00 0.00 11 GLY A CA 8
ATOM 10162 C C . GLY A 1 11 ? 1.671 -20.800 -11.659 1.00 0.00 11 GLY A C 8
ATOM 10163 O O . GLY A 1 11 ? 1.431 -20.599 -10.486 1.00 0.00 11 GLY A O 8
ATOM 10167 N N . LYS A 1 12 ? 2.458 -20.009 -12.340 1.00 0.00 12 LYS A N 8
ATOM 10168 C CA . LYS A 1 12 ? 3.087 -18.831 -11.681 1.00 0.00 12 LYS A CA 8
ATOM 10169 C C . LYS A 1 12 ? 2.011 -17.836 -11.250 1.00 0.00 12 LYS A C 8
ATOM 10170 O O . LYS A 1 12 ? 1.117 -17.504 -12.002 1.00 0.00 12 LYS A O 8
ATOM 10189 N N . SER A 1 13 ? 2.099 -17.353 -10.039 1.00 0.00 13 SER A N 8
ATOM 10190 C CA . SER A 1 13 ? 1.096 -16.369 -9.541 1.00 0.00 13 SER A CA 8
ATOM 10191 C C . SER A 1 13 ? 1.734 -15.516 -8.444 1.00 0.00 13 SER A C 8
ATOM 10192 O O . SER A 1 13 ? 2.046 -15.999 -7.375 1.00 0.00 13 SER A O 8
ATOM 10200 N N . ASP A 1 14 ? 1.929 -14.248 -8.705 1.00 0.00 14 ASP A N 8
ATOM 10201 C CA . ASP A 1 14 ? 2.546 -13.337 -7.688 1.00 0.00 14 ASP A CA 8
ATOM 10202 C C . ASP A 1 14 ? 1.511 -12.297 -7.261 1.00 0.00 14 ASP A C 8
ATOM 10203 O O . ASP A 1 14 ? 1.790 -11.115 -7.214 1.00 0.00 14 ASP A O 8
ATOM 10212 N N . PHE A 1 15 ? 0.314 -12.734 -6.959 1.00 0.00 15 PHE A N 8
ATOM 10213 C CA . PHE A 1 15 ? -0.770 -11.789 -6.539 1.00 0.00 15 PHE A CA 8
ATOM 10214 C C . PHE A 1 15 ? -1.134 -12.043 -5.078 1.00 0.00 15 PHE A C 8
ATOM 10215 O O . PHE A 1 15 ? -1.197 -13.170 -4.627 1.00 0.00 15 PHE A O 8
ATOM 10232 N N . ILE A 1 16 ? -1.376 -10.994 -4.334 1.00 0.00 16 ILE A N 8
ATOM 10233 C CA . ILE A 1 16 ? -1.745 -11.140 -2.891 1.00 0.00 16 ILE A CA 8
ATOM 10234 C C . ILE A 1 16 ? -2.997 -10.319 -2.597 1.00 0.00 16 ILE A C 8
ATOM 10235 O O . ILE A 1 16 ? -3.285 -9.344 -3.262 1.00 0.00 16 ILE A O 8
ATOM 10251 N N . LYS A 1 17 ? -3.742 -10.705 -1.595 1.00 0.00 17 LYS A N 8
ATOM 10252 C CA . LYS A 1 17 ? -4.984 -9.956 -1.231 1.00 0.00 17 LYS A CA 8
ATOM 10253 C C . LYS A 1 17 ? -4.724 -9.117 0.018 1.00 0.00 17 LYS A C 8
ATOM 10254 O O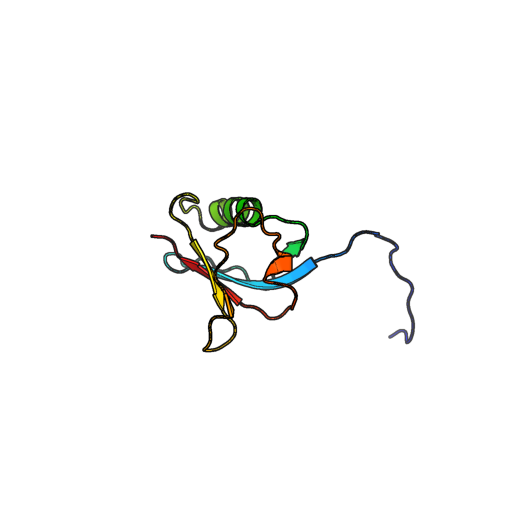 . LYS A 1 17 ? -4.322 -9.621 1.050 1.00 0.00 17 LYS A O 8
ATOM 10273 N N . VAL A 1 18 ? -4.948 -7.831 -0.070 1.00 0.00 18 VAL A N 8
ATOM 10274 C CA . VAL A 1 18 ? -4.721 -6.934 1.103 1.00 0.00 18 VAL A CA 8
ATOM 10275 C C . VAL A 1 18 ? -5.854 -5.912 1.182 1.00 0.00 18 VAL A C 8
ATOM 10276 O O . VAL A 1 18 ? -6.586 -5.701 0.232 1.00 0.00 18 VAL A O 8
ATOM 10289 N N . ASN A 1 19 ? -6.001 -5.278 2.313 1.00 0.00 19 ASN A N 8
ATOM 10290 C CA . ASN A 1 19 ? -7.082 -4.261 2.487 1.00 0.00 19 ASN A CA 8
ATOM 10291 C C . ASN A 1 19 ? -6.472 -2.864 2.421 1.00 0.00 19 ASN A C 8
ATOM 10292 O O . ASN A 1 19 ? -5.378 -2.635 2.895 1.00 0.00 19 ASN A O 8
ATOM 10303 N N . VAL A 1 20 ? -7.175 -1.928 1.835 1.00 0.00 20 VAL A N 8
ATOM 10304 C CA . VAL A 1 20 ? -6.651 -0.527 1.728 1.00 0.00 20 VAL A CA 8
ATOM 10305 C C . VAL A 1 20 ? -7.660 0.425 2.367 1.00 0.00 20 VAL A C 8
ATOM 10306 O O . VAL A 1 20 ? -8.845 0.370 2.095 1.00 0.00 20 VAL A O 8
ATOM 10319 N N . SER A 1 21 ? -7.193 1.299 3.219 1.00 0.00 21 SER A N 8
ATOM 10320 C CA . SER A 1 21 ? -8.103 2.270 3.898 1.00 0.00 21 SER A CA 8
ATOM 10321 C C . SER A 1 21 ? -7.442 3.645 3.905 1.00 0.00 21 SER A C 8
ATOM 10322 O O . SER A 1 21 ? -6.233 3.762 3.862 1.00 0.00 21 SER A O 8
ATOM 10330 N N . ASN A 1 22 ? -8.227 4.689 3.951 1.00 0.00 22 ASN A N 8
ATOM 10331 C CA . ASN A 1 22 ? -7.662 6.075 3.950 1.00 0.00 22 ASN A CA 8
ATOM 10332 C C . ASN A 1 22 ? -8.337 6.901 5.043 1.00 0.00 22 ASN A C 8
ATOM 10333 O O . ASN A 1 22 ? -9.527 6.805 5.266 1.00 0.00 22 ASN A O 8
ATOM 10344 N N . SER A 1 23 ? -7.579 7.711 5.724 1.00 0.00 23 SER A N 8
ATOM 10345 C CA . SER A 1 23 ? -8.159 8.548 6.808 1.00 0.00 23 SER A CA 8
ATOM 10346 C C . SER A 1 23 ? -9.239 9.466 6.231 1.00 0.00 23 SER A C 8
ATOM 10347 O O . SER A 1 23 ? -10.249 9.718 6.857 1.00 0.00 23 SER A O 8
ATOM 10355 N N . HIS A 1 24 ? -9.029 9.976 5.041 1.00 0.00 24 HIS A N 8
ATOM 10356 C CA . HIS A 1 24 ? -10.034 10.893 4.411 1.00 0.00 24 HIS A CA 8
ATOM 10357 C C . HIS A 1 24 ? -10.798 10.152 3.312 1.00 0.00 24 HIS A C 8
ATOM 10358 O O . HIS A 1 24 ? -10.302 9.219 2.716 1.00 0.00 24 HIS A O 8
ATOM 10372 N N . ASN A 1 25 ? -12.006 10.578 3.047 1.00 0.00 25 ASN A N 8
ATOM 10373 C CA . ASN A 1 25 ? -12.837 9.930 1.985 1.00 0.00 25 ASN A CA 8
ATOM 10374 C C . ASN A 1 25 ? -13.267 8.536 2.443 1.00 0.00 25 ASN A C 8
ATOM 10375 O O . ASN A 1 25 ? -12.568 7.869 3.178 1.00 0.00 25 ASN A O 8
ATOM 10386 N N . ASP A 1 26 ? -14.412 8.090 2.001 1.00 0.00 26 ASP A N 8
ATOM 10387 C CA . ASP A 1 26 ? -14.898 6.735 2.392 1.00 0.00 26 ASP A CA 8
ATOM 10388 C C . ASP A 1 26 ? -14.407 5.719 1.361 1.00 0.00 26 ASP A C 8
ATOM 10389 O O . ASP A 1 26 ? -14.760 4.557 1.401 1.00 0.00 26 ASP A O 8
ATOM 10398 N N . ALA A 1 27 ? -13.590 6.153 0.441 1.00 0.00 27 ALA A N 8
ATOM 10399 C CA . ALA A 1 27 ? -13.064 5.219 -0.596 1.00 0.00 27 ALA A CA 8
ATOM 10400 C C . ALA A 1 27 ? -12.275 4.102 0.087 1.00 0.00 27 ALA A C 8
ATOM 10401 O O . ALA A 1 27 ? -11.177 4.310 0.562 1.00 0.00 27 ALA A O 8
ATOM 10408 N N . VAL A 1 28 ? -12.828 2.917 0.136 1.00 0.00 28 VAL A N 8
ATOM 10409 C CA . VAL A 1 28 ? -12.121 1.765 0.783 1.00 0.00 28 VAL A CA 8
ATOM 10410 C C . VAL A 1 28 ? -12.167 0.559 -0.158 1.00 0.00 28 VAL A C 8
ATOM 10411 O O . VAL A 1 28 ? -13.195 0.243 -0.723 1.00 0.00 28 VAL A O 8
ATOM 10424 N N . ALA A 1 29 ? -11.058 -0.116 -0.332 1.00 0.00 29 ALA A N 8
ATOM 10425 C CA . ALA A 1 29 ? -11.020 -1.311 -1.237 1.00 0.00 29 ALA A CA 8
ATOM 10426 C C . ALA A 1 29 ? -10.844 -2.573 -0.390 1.00 0.00 29 ALA A C 8
ATOM 10427 O O . ALA A 1 29 ? -10.228 -2.540 0.657 1.00 0.00 29 ALA A O 8
ATOM 10434 N N . PHE A 1 30 ? -11.392 -3.683 -0.827 1.00 0.00 30 PHE A N 8
ATOM 10435 C CA . PHE A 1 30 ? -11.276 -4.957 -0.040 1.00 0.00 30 PHE A CA 8
ATOM 10436 C C . PHE A 1 30 ? -10.670 -6.062 -0.905 1.00 0.00 30 PHE A C 8
ATOM 10437 O O . PHE A 1 30 ? -10.929 -6.154 -2.089 1.00 0.00 30 PHE A O 8
ATOM 10454 N N . GLU A 1 31 ? -9.865 -6.906 -0.304 1.00 0.00 31 GLU A N 8
ATOM 10455 C CA . GLU A 1 31 ? -9.223 -8.030 -1.050 1.00 0.00 31 GLU A CA 8
ATOM 10456 C C . GLU A 1 31 ? -8.762 -7.544 -2.424 1.00 0.00 31 GLU A C 8
ATOM 10457 O O . GLU A 1 31 ? -8.938 -8.214 -3.423 1.00 0.00 31 GLU A O 8
ATOM 10469 N N . VAL A 1 32 ? -8.178 -6.377 -2.486 1.00 0.00 32 VAL A N 8
ATOM 10470 C CA . VAL A 1 32 ? -7.715 -5.849 -3.801 1.00 0.00 32 VAL A CA 8
ATOM 10471 C C . VAL A 1 32 ? -6.452 -6.596 -4.236 1.00 0.00 32 VAL A C 8
ATOM 10472 O O . VAL A 1 32 ? -5.519 -6.756 -3.475 1.00 0.00 32 VAL A O 8
ATOM 10485 N N . LYS A 1 33 ? -6.423 -7.065 -5.454 1.00 0.00 33 LYS A N 8
ATOM 10486 C CA . LYS A 1 33 ? -5.227 -7.813 -5.943 1.00 0.00 33 LYS A CA 8
ATOM 10487 C C . LYS A 1 33 ? -4.123 -6.842 -6.353 1.00 0.00 33 LYS A C 8
ATOM 10488 O O . LYS A 1 33 ? -4.345 -5.906 -7.092 1.00 0.00 33 LYS A O 8
ATOM 10507 N N . LEU A 1 34 ? -2.923 -7.072 -5.885 1.00 0.00 34 LEU A N 8
ATOM 10508 C CA . LEU A 1 34 ? -1.778 -6.185 -6.247 1.00 0.00 34 LEU A CA 8
ATOM 10509 C C . LEU A 1 34 ? -0.549 -7.051 -6.516 1.00 0.00 34 LEU A C 8
ATOM 10510 O O . LEU A 1 34 ? -0.137 -7.844 -5.693 1.00 0.00 34 LEU A O 8
ATOM 10526 N N . ALA A 1 35 ? 0.033 -6.910 -7.673 1.00 0.00 35 ALA A N 8
ATOM 10527 C CA . ALA A 1 35 ? 1.226 -7.728 -8.017 1.00 0.00 35 ALA A CA 8
ATOM 10528 C C . ALA A 1 35 ? 2.405 -7.322 -7.127 1.00 0.00 35 ALA A C 8
ATOM 10529 O O . ALA A 1 35 ? 2.635 -6.157 -6.871 1.00 0.00 35 ALA A O 8
ATOM 10536 N N . LYS A 1 36 ? 3.145 -8.286 -6.654 1.00 0.00 36 LYS A N 8
ATOM 10537 C CA . LYS A 1 36 ? 4.307 -7.987 -5.775 1.00 0.00 36 LYS A CA 8
ATOM 10538 C C . LYS A 1 36 ? 5.466 -7.435 -6.604 1.00 0.00 36 LYS A C 8
ATOM 10539 O O . LYS A 1 36 ? 6.399 -6.863 -6.076 1.00 0.00 36 LYS A O 8
ATOM 10558 N N . ASP A 1 37 ? 5.421 -7.608 -7.897 1.00 0.00 37 ASP A N 8
ATOM 10559 C CA . ASP A 1 37 ? 6.532 -7.096 -8.751 1.00 0.00 37 ASP A CA 8
ATOM 10560 C C . ASP A 1 37 ? 6.326 -5.603 -9.012 1.00 0.00 37 ASP A C 8
ATOM 10561 O O . ASP A 1 37 ? 7.115 -4.969 -9.685 1.00 0.00 37 ASP A O 8
ATOM 10570 N N . LEU A 1 38 ? 5.272 -5.036 -8.485 1.00 0.00 38 LEU A N 8
ATOM 10571 C CA . LEU A 1 38 ? 5.016 -3.580 -8.701 1.00 0.00 38 LEU A CA 8
ATOM 10572 C C . LEU A 1 38 ? 5.903 -2.752 -7.772 1.00 0.00 38 LEU A C 8
ATOM 10573 O O . LEU A 1 38 ? 6.168 -3.128 -6.648 1.00 0.00 38 LEU A O 8
ATOM 10589 N N . THR A 1 39 ? 6.363 -1.622 -8.237 1.00 0.00 39 THR A N 8
ATOM 10590 C CA . THR A 1 39 ? 7.233 -0.756 -7.390 1.00 0.00 39 THR A CA 8
ATOM 10591 C C . THR A 1 39 ? 6.371 0.137 -6.498 1.00 0.00 39 THR A C 8
ATOM 10592 O O . THR A 1 39 ? 5.176 0.256 -6.685 1.00 0.00 39 THR A O 8
ATOM 10603 N N . VAL A 1 40 ? 6.978 0.762 -5.528 1.00 0.00 40 VAL A N 8
ATOM 10604 C CA . VAL A 1 40 ? 6.224 1.653 -4.602 1.00 0.00 40 VAL A CA 8
ATOM 10605 C C . VAL A 1 40 ? 5.642 2.839 -5.379 1.00 0.00 40 VAL A C 8
ATOM 10606 O O . VAL A 1 40 ? 4.502 3.216 -5.191 1.00 0.00 40 VAL A O 8
ATOM 10619 N N . ALA A 1 41 ? 6.419 3.434 -6.243 1.00 0.00 41 ALA A N 8
ATOM 10620 C CA . ALA A 1 41 ? 5.918 4.603 -7.022 1.00 0.00 41 ALA A CA 8
ATOM 10621 C C . ALA A 1 41 ? 4.718 4.183 -7.869 1.00 0.00 41 ALA A C 8
ATOM 10622 O O . ALA A 1 41 ? 3.741 4.900 -7.976 1.00 0.00 41 ALA A O 8
ATOM 10629 N N . GLN A 1 42 ? 4.779 3.026 -8.465 1.00 0.00 42 GLN A N 8
ATOM 10630 C CA . GLN A 1 42 ? 3.640 2.555 -9.298 1.00 0.00 42 GLN A CA 8
ATOM 10631 C C . GLN A 1 42 ? 2.419 2.334 -8.402 1.00 0.00 42 GLN A C 8
ATOM 10632 O O . GLN A 1 42 ? 1.288 2.503 -8.818 1.00 0.00 42 GLN A O 8
ATOM 10646 N N . LEU A 1 43 ? 2.638 1.953 -7.174 1.00 0.00 43 LEU A N 8
ATOM 10647 C CA . LEU A 1 43 ? 1.492 1.728 -6.250 1.00 0.00 43 LEU A CA 8
ATOM 10648 C C . LEU A 1 43 ? 0.884 3.078 -5.847 1.00 0.00 43 LEU A C 8
ATOM 10649 O O . LEU A 1 43 ? -0.316 3.210 -5.708 1.00 0.00 43 LEU A O 8
ATOM 10665 N N . LYS A 1 44 ? 1.707 4.079 -5.642 1.00 0.00 44 LYS A N 8
ATOM 10666 C CA . LYS A 1 44 ? 1.176 5.414 -5.229 1.00 0.00 44 LYS A CA 8
ATOM 10667 C C . LYS A 1 44 ? 0.229 5.957 -6.295 1.00 0.00 44 LYS A C 8
ATOM 10668 O O . LYS A 1 44 ? -0.853 6.425 -5.999 1.00 0.00 44 LYS A O 8
ATOM 10687 N N . THR A 1 45 ? 0.624 5.894 -7.533 1.00 0.00 45 THR A N 8
ATOM 10688 C CA . THR A 1 45 ? -0.256 6.406 -8.621 1.00 0.00 45 THR A CA 8
ATOM 10689 C C . THR A 1 45 ? -1.542 5.579 -8.654 1.00 0.00 45 THR A C 8
ATOM 10690 O O . THR A 1 45 ? -2.625 6.108 -8.807 1.00 0.00 45 THR A O 8
ATOM 10701 N N . LYS A 1 46 ? -1.435 4.284 -8.501 1.00 0.00 46 LYS A N 8
ATOM 10702 C CA . LYS A 1 46 ? -2.657 3.432 -8.510 1.00 0.00 46 LYS A CA 8
ATOM 10703 C C . LYS A 1 46 ? -3.553 3.826 -7.335 1.00 0.00 46 LYS A C 8
ATOM 10704 O O . LYS A 1 46 ? -4.749 3.987 -7.481 1.00 0.00 46 LYS A O 8
ATOM 10723 N N . LEU A 1 47 ? -2.979 3.998 -6.174 1.00 0.00 47 LEU A N 8
ATOM 10724 C CA . LEU A 1 47 ? -3.789 4.397 -4.990 1.00 0.00 47 LEU A CA 8
ATOM 10725 C C . LEU A 1 47 ? -4.339 5.807 -5.209 1.00 0.00 47 LEU A C 8
ATOM 10726 O O . LEU A 1 47 ? -5.461 6.110 -4.853 1.00 0.00 47 LEU A O 8
ATOM 10742 N N . GLU A 1 48 ? -3.550 6.674 -5.788 1.00 0.00 48 GLU A N 8
ATOM 10743 C CA . GLU A 1 48 ? -4.010 8.068 -6.027 1.00 0.00 48 GLU A CA 8
ATOM 10744 C C . GLU A 1 48 ? -5.361 8.047 -6.736 1.00 0.00 48 GLU A C 8
ATOM 10745 O O . GLU A 1 48 ? -6.286 8.722 -6.339 1.00 0.00 48 GLU A O 8
ATOM 10757 N N . ILE A 1 49 ? -5.483 7.285 -7.782 1.00 0.00 49 ILE A N 8
ATOM 10758 C CA . ILE A 1 49 ? -6.777 7.234 -8.511 1.00 0.00 49 ILE A CA 8
ATOM 10759 C C . ILE A 1 49 ? -7.860 6.633 -7.606 1.00 0.00 49 ILE A C 8
ATOM 10760 O O . ILE A 1 49 ? -8.972 7.119 -7.547 1.00 0.00 49 ILE A O 8
ATOM 10776 N N . LEU A 1 50 ? -7.544 5.572 -6.910 1.00 0.00 50 LEU A N 8
ATOM 10777 C CA . LEU A 1 50 ? -8.549 4.923 -6.017 1.00 0.00 50 LEU A CA 8
ATOM 10778 C C . LEU A 1 50 ? -8.962 5.876 -4.892 1.00 0.00 50 LEU A C 8
ATOM 10779 O O . LEU A 1 50 ? -10.120 5.960 -4.537 1.00 0.00 50 LEU A O 8
ATOM 10795 N N . THR A 1 51 ? -8.027 6.588 -4.318 1.00 0.00 51 THR A N 8
ATOM 10796 C CA . THR A 1 51 ? -8.371 7.521 -3.203 1.00 0.00 51 THR A CA 8
ATOM 10797 C C . THR A 1 51 ? -8.585 8.928 -3.759 1.00 0.00 51 THR A C 8
ATOM 10798 O O . THR A 1 51 ? -9.106 9.797 -3.087 1.00 0.00 51 THR A O 8
ATOM 10809 N N . GLY A 1 52 ? -8.189 9.158 -4.980 1.00 0.00 52 GLY A N 8
ATOM 10810 C CA . GLY A 1 52 ? -8.372 10.509 -5.581 1.00 0.00 52 GLY A CA 8
ATOM 10811 C C . GLY A 1 52 ? -7.739 11.556 -4.667 1.00 0.00 52 GLY A C 8
ATOM 10812 O O . GLY A 1 52 ? -8.076 12.721 -4.721 1.00 0.00 52 GLY A O 8
ATOM 10816 N N . GLY A 1 53 ? -6.831 11.146 -3.821 1.00 0.00 53 GLY A N 8
ATOM 10817 C CA . GLY A 1 53 ? -6.182 12.115 -2.889 1.00 0.00 53 GLY A CA 8
ATOM 10818 C C . GLY A 1 53 ? -5.104 12.907 -3.625 1.00 0.00 53 GLY A C 8
ATOM 10819 O O . GLY A 1 53 ? -5.375 13.588 -4.595 1.00 0.00 53 GLY A O 8
ATOM 10823 N N . CYS A 1 54 ? -3.881 12.833 -3.166 1.00 0.00 54 CYS A N 8
ATOM 10824 C CA . CYS A 1 54 ? -2.777 13.589 -3.831 1.00 0.00 54 CYS A CA 8
ATOM 10825 C C . CYS A 1 54 ? -1.465 12.808 -3.688 1.00 0.00 54 CYS A C 8
ATOM 10826 O O . CYS A 1 54 ? -0.911 12.691 -2.613 1.00 0.00 54 CYS A O 8
ATOM 10834 N N . ALA A 1 55 ? -0.971 12.278 -4.773 1.00 0.00 55 ALA A N 8
ATOM 10835 C CA . ALA A 1 55 ? 0.297 11.499 -4.727 1.00 0.00 55 ALA A CA 8
ATOM 10836 C C . ALA A 1 55 ? 1.440 12.391 -4.240 1.00 0.00 55 ALA A C 8
ATOM 10837 O O . ALA A 1 55 ? 2.431 11.916 -3.722 1.00 0.00 55 ALA A O 8
ATOM 10844 N N . GLY A 1 56 ? 1.315 13.678 -4.410 1.00 0.00 56 GLY A N 8
ATOM 10845 C CA . GLY A 1 56 ? 2.400 14.599 -3.965 1.00 0.00 56 GLY A CA 8
ATOM 10846 C C . GLY A 1 56 ? 2.293 14.855 -2.459 1.00 0.00 56 GLY A C 8
ATOM 10847 O O . GLY A 1 56 ? 3.135 15.509 -1.878 1.00 0.00 56 GLY A O 8
ATOM 10851 N N . THR A 1 57 ? 1.260 14.355 -1.821 1.00 0.00 57 THR A N 8
ATOM 10852 C CA . THR A 1 57 ? 1.093 14.580 -0.346 1.00 0.00 57 THR A CA 8
ATOM 10853 C C . THR A 1 57 ? 0.758 13.257 0.353 1.00 0.00 57 THR A C 8
ATOM 10854 O O . THR A 1 57 ? 1.438 12.843 1.272 1.00 0.00 57 THR A O 8
ATOM 10865 N N . MET A 1 58 ? -0.294 12.599 -0.068 1.00 0.00 58 MET A N 8
ATOM 10866 C CA . MET A 1 58 ? -0.696 11.309 0.575 1.00 0.00 58 MET A CA 8
ATOM 10867 C C . MET A 1 58 ? 0.532 10.438 0.846 1.00 0.00 58 MET A C 8
ATOM 10868 O O . MET A 1 58 ? 1.487 10.437 0.096 1.00 0.00 58 MET A O 8
ATOM 10882 N N . LYS A 1 59 ? 0.503 9.694 1.925 1.00 0.00 59 LYS A N 8
ATOM 10883 C CA . LYS A 1 59 ? 1.651 8.801 2.291 1.00 0.00 59 LYS A CA 8
ATOM 10884 C C . LYS A 1 59 ? 1.151 7.366 2.441 1.00 0.00 59 LYS A C 8
ATOM 10885 O O . LYS A 1 59 ? 0.002 7.131 2.756 1.00 0.00 59 LYS A O 8
ATOM 10904 N N . VAL A 1 60 ? 2.008 6.403 2.215 1.00 0.00 60 VAL A N 8
ATOM 10905 C CA . VAL A 1 60 ? 1.604 4.966 2.333 1.00 0.00 60 VAL A CA 8
ATOM 10906 C C . VAL A 1 60 ? 2.375 4.319 3.484 1.00 0.00 60 VAL A C 8
ATOM 10907 O O . VAL A 1 60 ? 3.577 4.456 3.594 1.00 0.00 60 VAL A O 8
ATOM 10920 N N . GLN A 1 61 ? 1.687 3.610 4.342 1.00 0.00 61 GLN A N 8
ATOM 10921 C CA . GLN A 1 61 ? 2.360 2.936 5.495 1.00 0.00 61 GLN A CA 8
ATOM 10922 C C . GLN A 1 61 ? 1.857 1.498 5.592 1.00 0.00 61 GLN A C 8
ATOM 10923 O O . GLN A 1 61 ? 0.739 1.197 5.227 1.00 0.00 61 GLN A O 8
ATOM 10937 N N . VAL A 1 62 ? 2.679 0.606 6.077 1.00 0.00 62 VAL A N 8
ATOM 10938 C CA . VAL A 1 62 ? 2.262 -0.825 6.194 1.00 0.00 62 VAL A CA 8
ATOM 10939 C C . VAL A 1 62 ? 1.872 -1.119 7.639 1.00 0.00 62 VAL A C 8
ATOM 10940 O O . VAL A 1 62 ? 2.584 -0.785 8.564 1.00 0.00 62 VAL A O 8
ATOM 10953 N N . PHE A 1 63 ? 0.742 -1.747 7.837 1.00 0.00 63 PHE A N 8
ATOM 10954 C CA . PHE A 1 63 ? 0.280 -2.083 9.219 1.00 0.00 63 PHE A CA 8
ATOM 10955 C C . PHE A 1 63 ? -0.037 -3.572 9.299 1.00 0.00 63 PHE A C 8
ATOM 10956 O O . PHE A 1 63 ? -0.545 -4.168 8.368 1.00 0.00 63 PHE A O 8
ATOM 10973 N N . LYS A 1 64 ? 0.258 -4.175 10.418 1.00 0.00 64 LYS A N 8
ATOM 10974 C CA . LYS A 1 64 ? -0.021 -5.627 10.601 1.00 0.00 64 LYS A CA 8
ATOM 10975 C C . LYS A 1 64 ? -0.614 -5.841 11.993 1.00 0.00 64 LYS A C 8
ATOM 10976 O O . LYS A 1 64 ? 0.079 -6.178 12.933 1.00 0.00 64 LYS A O 8
ATOM 10995 N N . GLY A 1 65 ? -1.898 -5.647 12.130 1.00 0.00 65 GLY A N 8
ATOM 10996 C CA . GLY A 1 65 ? -2.550 -5.838 13.457 1.00 0.00 65 GLY A CA 8
ATOM 10997 C C . GLY A 1 65 ? -2.363 -4.591 14.323 1.00 0.00 65 GLY A C 8
ATOM 10998 O O . GLY A 1 65 ? -2.695 -3.491 13.929 1.00 0.00 65 GLY A O 8
ATOM 11002 N N . ASP A 1 66 ? -1.844 -4.761 15.508 1.00 0.00 66 ASP A N 8
ATOM 11003 C CA . ASP A 1 66 ? -1.637 -3.599 16.430 1.00 0.00 66 ASP A CA 8
ATOM 11004 C C . ASP A 1 66 ? -0.185 -3.125 16.350 1.00 0.00 66 ASP A C 8
ATOM 11005 O O . ASP A 1 66 ? 0.244 -2.295 17.127 1.00 0.00 66 ASP A O 8
ATOM 11014 N N . THR A 1 67 ? 0.578 -3.657 15.427 1.00 0.00 67 THR A N 8
ATOM 11015 C CA . THR A 1 67 ? 2.018 -3.260 15.292 1.00 0.00 67 THR A CA 8
ATOM 11016 C C . THR A 1 67 ? 2.287 -2.740 13.877 1.00 0.00 67 THR A C 8
ATOM 11017 O O . THR A 1 67 ? 1.915 -3.352 12.896 1.00 0.00 67 THR A O 8
ATOM 11028 N N . CYS A 1 68 ? 2.935 -1.613 13.769 1.00 0.00 68 CYS A N 8
ATOM 11029 C CA . CYS A 1 68 ? 3.237 -1.043 12.423 1.00 0.00 68 CYS A CA 8
ATOM 11030 C C . CYS A 1 68 ? 4.499 -1.701 11.860 1.00 0.00 68 CYS A C 8
ATOM 11031 O O . CYS A 1 68 ? 5.563 -1.622 12.439 1.00 0.00 68 CYS A O 8
ATOM 11039 N N . VAL A 1 69 ? 4.387 -2.348 10.734 1.00 0.00 69 VAL A N 8
ATOM 11040 C CA . VAL A 1 69 ? 5.577 -3.012 10.130 1.00 0.00 69 VAL A CA 8
ATOM 11041 C C . VAL A 1 69 ? 6.616 -1.959 9.736 1.00 0.00 69 VAL A C 8
ATOM 11042 O O . VAL A 1 69 ? 7.790 -2.101 10.014 1.00 0.00 69 VAL A O 8
ATOM 11055 N N . SER A 1 70 ? 6.192 -0.903 9.088 1.00 0.00 70 SER A N 8
ATOM 11056 C CA . SER A 1 70 ? 7.152 0.165 8.670 1.00 0.00 70 SER A CA 8
ATOM 11057 C C . SER A 1 70 ? 6.486 1.069 7.626 1.00 0.00 70 SER A C 8
ATOM 11058 O O . SER A 1 70 ? 5.324 0.916 7.306 1.00 0.00 70 SER A O 8
ATOM 11066 N N . THR A 1 71 ? 7.229 2.009 7.096 1.00 0.00 71 THR A N 8
ATOM 11067 C CA . THR A 1 71 ? 6.681 2.948 6.064 1.00 0.00 71 THR A CA 8
ATOM 11068 C C . THR A 1 71 ? 7.490 2.809 4.773 1.00 0.00 71 THR A C 8
ATOM 11069 O O . THR A 1 71 ? 8.703 2.780 4.788 1.00 0.00 71 THR A O 8
ATOM 11080 N N . MET A 1 72 ? 6.823 2.712 3.655 1.00 0.00 72 MET A N 8
ATOM 11081 C CA . MET A 1 72 ? 7.550 2.561 2.361 1.00 0.00 72 MET A CA 8
ATOM 11082 C C . MET A 1 72 ? 8.314 3.846 2.039 1.00 0.00 72 MET A C 8
ATOM 11083 O O . MET A 1 72 ? 7.827 4.721 1.351 1.00 0.00 72 MET A O 8
ATOM 11097 N N . ASP A 1 73 ? 9.519 3.958 2.532 1.00 0.00 73 ASP A N 8
ATOM 11098 C CA . ASP A 1 73 ? 10.344 5.174 2.268 1.00 0.00 73 ASP A CA 8
ATOM 11099 C C . ASP A 1 73 ? 11.218 4.943 1.035 1.00 0.00 73 ASP A C 8
ATOM 11100 O O . ASP A 1 73 ? 11.667 5.874 0.397 1.00 0.00 73 ASP A O 8
ATOM 11109 N N . ASN A 1 74 ? 11.476 3.705 0.707 1.00 0.00 74 ASN A N 8
ATOM 11110 C CA . ASN A 1 74 ? 12.343 3.401 -0.471 1.00 0.00 74 ASN A CA 8
ATOM 11111 C C . ASN A 1 74 ? 11.502 3.303 -1.746 1.00 0.00 74 ASN A C 8
ATOM 11112 O O . ASN A 1 74 ? 10.799 2.339 -1.972 1.00 0.00 74 ASN A O 8
ATOM 11123 N N . ASN A 1 75 ? 11.587 4.300 -2.582 1.00 0.00 75 ASN A N 8
ATOM 11124 C CA . ASN A 1 75 ? 10.820 4.291 -3.856 1.00 0.00 75 ASN A CA 8
ATOM 11125 C C . ASN A 1 75 ? 11.374 3.207 -4.783 1.00 0.00 75 ASN A C 8
ATOM 11126 O O . ASN A 1 75 ? 10.647 2.578 -5.526 1.00 0.00 75 ASN A O 8
ATOM 11137 N N . ASP A 1 76 ? 12.662 2.998 -4.751 1.00 0.00 76 ASP A N 8
ATOM 11138 C CA . ASP A 1 76 ? 13.279 1.972 -5.636 1.00 0.00 76 ASP A CA 8
ATOM 11139 C C . ASP A 1 76 ? 12.984 0.572 -5.097 1.00 0.00 76 ASP A C 8
ATOM 11140 O O . ASP A 1 76 ? 13.323 -0.420 -5.711 1.00 0.00 76 ASP A O 8
ATOM 11149 N N . ALA A 1 77 ? 12.359 0.480 -3.954 1.00 0.00 77 ALA A N 8
ATOM 11150 C CA . ALA A 1 77 ? 12.049 -0.862 -3.376 1.00 0.00 77 ALA A CA 8
ATOM 11151 C C . ALA A 1 77 ? 10.798 -1.441 -4.040 1.00 0.00 77 ALA A C 8
ATOM 11152 O O . ALA A 1 77 ? 9.939 -0.721 -4.509 1.00 0.00 77 ALA A O 8
ATOM 11159 N N . GLN A 1 78 ? 10.695 -2.742 -4.087 1.00 0.00 78 GLN A N 8
ATOM 11160 C CA . GLN A 1 78 ? 9.511 -3.388 -4.725 1.00 0.00 78 GLN A CA 8
ATOM 11161 C C . GLN A 1 78 ? 8.347 -3.477 -3.735 1.00 0.00 78 GLN A C 8
ATOM 11162 O O . GLN A 1 78 ? 8.521 -3.356 -2.540 1.00 0.00 78 GLN A O 8
ATOM 11176 N N . LEU A 1 79 ? 7.159 -3.696 -4.235 1.00 0.00 79 LEU A N 8
ATOM 11177 C CA . LEU A 1 79 ? 5.971 -3.808 -3.344 1.00 0.00 79 LEU A CA 8
ATOM 11178 C C . LEU A 1 79 ? 6.141 -5.019 -2.426 1.00 0.00 79 LEU A C 8
ATOM 11179 O O . LEU A 1 79 ? 5.827 -4.969 -1.253 1.00 0.00 79 LEU A O 8
ATOM 11195 N N . GLY A 1 80 ? 6.632 -6.109 -2.953 1.00 0.00 80 GLY A N 8
ATOM 11196 C CA . GLY A 1 80 ? 6.814 -7.323 -2.107 1.00 0.00 80 GLY A CA 8
ATOM 11197 C C . GLY A 1 80 ? 8.005 -7.125 -1.168 1.00 0.00 80 GLY A C 8
ATOM 11198 O O . GLY A 1 80 ? 8.294 -7.961 -0.336 1.00 0.00 80 GLY A O 8
ATOM 11202 N N . TYR A 1 81 ? 8.701 -6.028 -1.298 1.00 0.00 81 TYR A N 8
ATOM 11203 C CA . TYR A 1 81 ? 9.875 -5.779 -0.415 1.00 0.00 81 TYR A CA 8
ATOM 11204 C C . TYR A 1 81 ? 9.405 -5.693 1.037 1.00 0.00 81 TYR A C 8
ATOM 11205 O O . TYR A 1 81 ? 9.999 -6.269 1.928 1.00 0.00 81 TYR A O 8
ATOM 11223 N N . TYR A 1 82 ? 8.338 -4.975 1.280 1.00 0.00 82 TYR A N 8
ATOM 11224 C CA . TYR A 1 82 ? 7.816 -4.836 2.673 1.00 0.00 82 TYR A CA 8
ATOM 11225 C C . TYR A 1 82 ? 6.640 -5.791 2.862 1.00 0.00 82 TYR A C 8
ATOM 11226 O O . TYR A 1 82 ? 6.366 -6.245 3.956 1.00 0.00 82 TYR A O 8
ATOM 11244 N N . ALA A 1 83 ? 5.941 -6.100 1.800 1.00 0.00 83 ALA A N 8
ATOM 11245 C CA . ALA A 1 83 ? 4.775 -7.029 1.904 1.00 0.00 83 ALA A CA 8
ATOM 11246 C C . ALA A 1 83 ? 5.204 -8.432 1.480 1.00 0.00 83 ALA A C 8
ATOM 11247 O O . ALA A 1 83 ? 5.980 -8.608 0.563 1.00 0.00 83 ALA A O 8
ATOM 11254 N N . ASN A 1 84 ? 4.700 -9.433 2.142 1.00 0.00 84 ASN A N 8
ATOM 11255 C CA . ASN A 1 84 ? 5.065 -10.832 1.786 1.00 0.00 84 ASN A CA 8
ATOM 11256 C C . ASN A 1 84 ? 4.093 -11.789 2.477 1.00 0.00 84 ASN A C 8
ATOM 11257 O O . ASN A 1 84 ? 4.417 -12.923 2.766 1.00 0.00 84 ASN A O 8
ATOM 11268 N N . SER A 1 85 ? 2.897 -11.330 2.748 1.00 0.00 85 SER A N 8
ATOM 11269 C CA . SER A 1 85 ? 1.886 -12.197 3.427 1.00 0.00 85 SER A CA 8
ATOM 11270 C C . SER A 1 85 ? 0.480 -11.801 2.963 1.00 0.00 85 SER A C 8
ATOM 11271 O O . SER A 1 85 ? 0.233 -10.672 2.588 1.00 0.00 85 SER A O 8
ATOM 11279 N N . ASP A 1 86 ? -0.444 -12.722 2.986 1.00 0.00 86 ASP A N 8
ATOM 11280 C CA . ASP A 1 86 ? -1.841 -12.411 2.550 1.00 0.00 86 ASP A CA 8
ATOM 11281 C C . ASP A 1 86 ? -2.680 -11.992 3.761 1.00 0.00 86 ASP A C 8
ATOM 11282 O O . ASP A 1 86 ? -2.846 -12.746 4.697 1.00 0.00 86 ASP A O 8
ATOM 11291 N N . GLY A 1 87 ? -3.206 -10.790 3.750 1.00 0.00 87 GLY A N 8
ATOM 11292 C CA . GLY A 1 87 ? -4.038 -10.302 4.900 1.00 0.00 87 GLY A CA 8
ATOM 11293 C C . GLY A 1 87 ? -3.412 -9.031 5.474 1.00 0.00 87 GLY A C 8
ATOM 11294 O O . GLY A 1 87 ? -3.780 -8.572 6.537 1.00 0.00 87 GLY A O 8
ATOM 11298 N N . LEU A 1 88 ? -2.465 -8.463 4.780 1.00 0.00 88 LEU A N 8
ATOM 11299 C CA . LEU A 1 88 ? -1.808 -7.227 5.286 1.00 0.00 88 LEU A CA 8
ATOM 11300 C C . LEU A 1 88 ? -2.776 -6.054 5.165 1.00 0.00 88 LEU A C 8
ATOM 11301 O O . LEU A 1 88 ? -3.639 -6.037 4.310 1.00 0.00 88 LEU A O 8
ATOM 11317 N N . ARG A 1 89 ? -2.636 -5.071 6.019 1.00 0.00 89 ARG A N 8
ATOM 11318 C CA . ARG A 1 89 ? -3.542 -3.877 5.976 1.00 0.00 89 ARG A CA 8
ATOM 11319 C C . ARG A 1 89 ? -2.717 -2.637 5.650 1.00 0.00 89 ARG A C 8
ATOM 11320 O O . ARG A 1 89 ? -1.748 -2.328 6.313 1.00 0.00 89 ARG A O 8
ATOM 11341 N N . LEU A 1 90 ? -3.102 -1.924 4.626 1.00 0.00 90 LEU A N 8
ATOM 11342 C CA . LEU A 1 90 ? -2.358 -0.694 4.225 1.00 0.00 90 LEU A CA 8
ATOM 11343 C C . LEU A 1 90 ? -3.171 0.534 4.620 1.00 0.00 90 LEU A C 8
ATOM 11344 O O . LEU A 1 90 ? -4.361 0.604 4.385 1.00 0.00 90 LEU A O 8
ATOM 11360 N N . HIS A 1 91 ? -2.534 1.500 5.225 1.00 0.00 91 HIS A N 8
ATOM 11361 C CA . HIS A 1 91 ? -3.246 2.743 5.654 1.00 0.00 91 HIS A CA 8
ATOM 11362 C C . HIS A 1 91 ? -2.641 3.937 4.922 1.00 0.00 91 HIS A C 8
ATOM 11363 O O . HIS A 1 91 ? -1.443 4.136 4.925 1.00 0.00 91 HIS A O 8
ATOM 11377 N N . VAL A 1 92 ? -3.465 4.732 4.289 1.00 0.00 92 VAL A N 8
ATOM 11378 C CA . VAL A 1 92 ? -2.958 5.922 3.541 1.00 0.00 92 VAL A CA 8
ATOM 11379 C C . VAL A 1 92 ? -3.337 7.188 4.310 1.00 0.00 92 VAL A C 8
ATOM 11380 O O . VAL A 1 92 ? -4.476 7.385 4.680 1.00 0.00 92 VAL A O 8
ATOM 11393 N N . VAL A 1 93 ? -2.383 8.050 4.553 1.00 0.00 93 VAL A N 8
ATOM 11394 C CA . VAL A 1 93 ? -2.668 9.314 5.299 1.00 0.00 93 VAL A CA 8
ATOM 11395 C C . VAL A 1 93 ? -2.728 10.476 4.310 1.00 0.00 93 VAL A C 8
ATOM 11396 O O . VAL A 1 93 ? -1.736 10.853 3.721 1.00 0.00 93 VAL A O 8
ATOM 11409 N N . ASP A 1 94 ? -3.890 11.045 4.118 1.00 0.00 94 ASP A N 8
ATOM 11410 C CA . ASP A 1 94 ? -4.031 12.185 3.159 1.00 0.00 94 ASP A CA 8
ATOM 11411 C C . ASP A 1 94 ? -4.046 13.511 3.920 1.00 0.00 94 ASP A C 8
ATOM 11412 O O . ASP A 1 94 ? -4.959 13.804 4.666 1.00 0.00 94 ASP A O 8
ATOM 11421 N N . SER A 1 95 ? -3.037 14.318 3.731 1.00 0.00 95 SER A N 8
ATOM 11422 C CA . SER A 1 95 ? -2.984 15.633 4.431 1.00 0.00 95 SER A CA 8
ATOM 11423 C C . SER A 1 95 ? -1.723 16.384 3.994 1.00 0.00 95 SER A C 8
ATOM 11424 O O . SER A 1 95 ? -1.861 17.463 3.443 1.00 0.00 95 SER A O 8
ATOM 11433 N N . MET A 1 1 ? 10.393 -34.954 -27.189 1.00 0.00 1 MET A N 9
ATOM 11434 C CA . MET A 1 1 ? 10.373 -33.506 -26.847 1.00 0.00 1 MET A CA 9
ATOM 11435 C C . MET A 1 1 ? 8.939 -33.100 -26.489 1.00 0.00 1 MET A C 9
ATOM 11436 O O . MET A 1 1 ? 8.060 -33.932 -26.378 1.00 0.00 1 MET A O 9
ATOM 11452 N N . GLY A 1 2 ? 8.696 -31.829 -26.306 1.00 0.00 2 GLY A N 9
ATOM 11453 C CA . GLY A 1 2 ? 7.319 -31.378 -25.953 1.00 0.00 2 GLY A CA 9
ATOM 11454 C C . GLY A 1 2 ? 7.289 -29.854 -25.807 1.00 0.00 2 GLY A C 9
ATOM 11455 O O . GLY A 1 2 ? 8.235 -29.168 -26.142 1.00 0.00 2 GLY A O 9
ATOM 11459 N N . HIS A 1 3 ? 6.204 -29.322 -25.309 1.00 0.00 3 HIS A N 9
ATOM 11460 C CA . HIS A 1 3 ? 6.093 -27.844 -25.138 1.00 0.00 3 HIS A CA 9
ATOM 11461 C C . HIS A 1 3 ? 6.371 -27.155 -26.473 1.00 0.00 3 HIS A C 9
ATOM 11462 O O . HIS A 1 3 ? 7.152 -26.227 -26.555 1.00 0.00 3 HIS A O 9
ATOM 11476 N N . HIS A 1 4 ? 5.740 -27.607 -27.519 1.00 0.00 4 HIS A N 9
ATOM 11477 C CA . HIS A 1 4 ? 5.962 -26.988 -28.857 1.00 0.00 4 HIS A CA 9
ATOM 11478 C C . HIS A 1 4 ? 5.547 -25.517 -28.819 1.00 0.00 4 HIS A C 9
ATOM 11479 O O . HIS A 1 4 ? 6.248 -24.649 -29.302 1.00 0.00 4 HIS A O 9
ATOM 11493 N N . HIS A 1 5 ? 4.408 -25.234 -28.248 1.00 0.00 5 HIS A N 9
ATOM 11494 C CA . HIS A 1 5 ? 3.933 -23.822 -28.173 1.00 0.00 5 HIS A CA 9
ATOM 11495 C C . HIS A 1 5 ? 2.961 -23.675 -26.999 1.00 0.00 5 HIS A C 9
ATOM 11496 O O . HIS A 1 5 ? 2.447 -22.608 -26.733 1.00 0.00 5 HIS A O 9
ATOM 11510 N N . HIS A 1 6 ? 2.701 -24.747 -26.298 1.00 0.00 6 HIS A N 9
ATOM 11511 C CA . HIS A 1 6 ? 1.758 -24.682 -25.146 1.00 0.00 6 HIS A CA 9
ATOM 11512 C C . HIS A 1 6 ? 2.514 -24.265 -23.889 1.00 0.00 6 HIS A C 9
ATOM 11513 O O . HIS A 1 6 ? 3.451 -24.916 -23.470 1.00 0.00 6 HIS A O 9
ATOM 11527 N N . HIS A 1 7 ? 2.112 -23.183 -23.280 1.00 0.00 7 HIS A N 9
ATOM 11528 C CA . HIS A 1 7 ? 2.803 -22.717 -22.042 1.00 0.00 7 HIS A CA 9
ATOM 11529 C C . HIS A 1 7 ? 2.113 -23.327 -20.819 1.00 0.00 7 HIS A C 9
ATOM 11530 O O . HIS A 1 7 ? 2.418 -22.997 -19.692 1.00 0.00 7 HIS A O 9
ATOM 11544 N N . HIS A 1 8 ? 1.185 -24.221 -21.042 1.00 0.00 8 HIS A N 9
ATOM 11545 C CA . HIS A 1 8 ? 0.461 -24.870 -19.906 1.00 0.00 8 HIS A CA 9
ATOM 11546 C C . HIS A 1 8 ? 0.091 -23.823 -18.853 1.00 0.00 8 HIS A C 9
ATOM 11547 O O . HIS A 1 8 ? -0.680 -22.917 -19.104 1.00 0.00 8 HIS A O 9
ATOM 11561 N N . SER A 1 9 ? 0.634 -23.939 -17.671 1.00 0.00 9 SER A N 9
ATOM 11562 C CA . SER A 1 9 ? 0.315 -22.954 -16.600 1.00 0.00 9 SER A CA 9
ATOM 11563 C C . SER A 1 9 ? 1.466 -22.898 -15.598 1.00 0.00 9 SER A C 9
ATOM 11564 O O . SER A 1 9 ? 1.893 -23.905 -15.069 1.00 0.00 9 SER A O 9
ATOM 11572 N N . HIS A 1 10 ? 1.965 -21.723 -15.325 1.00 0.00 10 HIS A N 9
ATOM 11573 C CA . HIS A 1 10 ? 3.086 -21.586 -14.344 1.00 0.00 10 HIS A CA 9
ATOM 11574 C C . HIS A 1 10 ? 2.506 -21.251 -12.972 1.00 0.00 10 HIS A C 9
ATOM 11575 O O . HIS A 1 10 ? 3.201 -21.226 -11.976 1.00 0.00 10 HIS A O 9
ATOM 11589 N N . GLY A 1 11 ? 1.226 -20.991 -12.918 1.00 0.00 11 GLY A N 9
ATOM 11590 C CA . GLY A 1 11 ? 0.568 -20.656 -11.619 1.00 0.00 11 GLY A CA 9
ATOM 11591 C C . GLY A 1 11 ? 0.431 -19.139 -11.493 1.00 0.00 11 GLY A C 9
ATOM 11592 O O . GLY A 1 11 ? -0.415 -18.643 -10.778 1.00 0.00 11 GLY A O 9
ATOM 11596 N N . LYS A 1 12 ? 1.262 -18.406 -12.192 1.00 0.00 12 LYS A N 9
ATOM 11597 C CA . LYS A 1 12 ? 1.209 -16.910 -12.138 1.00 0.00 12 LYS A CA 9
ATOM 11598 C C . LYS A 1 12 ? 0.900 -16.439 -10.713 1.00 0.00 12 LYS A C 9
ATOM 11599 O O . LYS A 1 12 ? 1.777 -16.333 -9.879 1.00 0.00 12 LYS A O 9
ATOM 11618 N N . SER A 1 13 ? -0.349 -16.165 -10.435 1.00 0.00 13 SER A N 9
ATOM 11619 C CA . SER A 1 13 ? -0.753 -15.701 -9.071 1.00 0.00 13 SER A CA 9
ATOM 11620 C C . SER A 1 13 ? 0.276 -14.703 -8.533 1.00 0.00 13 SER A C 9
ATOM 11621 O O . SER A 1 13 ? 0.700 -14.776 -7.397 1.00 0.00 13 SER A O 9
ATOM 11629 N N . ASP A 1 14 ? 0.681 -13.775 -9.351 1.00 0.00 14 ASP A N 9
ATOM 11630 C CA . ASP A 1 14 ? 1.690 -12.770 -8.911 1.00 0.00 14 ASP A CA 9
ATOM 11631 C C . ASP A 1 14 ? 0.992 -11.650 -8.137 1.00 0.00 14 ASP A C 9
ATOM 11632 O O . ASP A 1 14 ? 1.566 -10.607 -7.885 1.00 0.00 14 ASP A O 9
ATOM 11641 N N . PHE A 1 15 ? -0.247 -11.858 -7.762 1.00 0.00 15 PHE A N 9
ATOM 11642 C CA . PHE A 1 15 ? -1.009 -10.815 -7.004 1.00 0.00 15 PHE A CA 9
ATOM 11643 C C . PHE A 1 15 ? -1.285 -11.332 -5.589 1.00 0.00 15 PHE A C 9
ATOM 11644 O O . PHE A 1 15 ? -1.310 -12.523 -5.347 1.00 0.00 15 PHE A O 9
ATOM 11661 N N . ILE A 1 16 ? -1.489 -10.436 -4.657 1.00 0.00 16 ILE A N 9
ATOM 11662 C CA . ILE A 1 16 ? -1.764 -10.843 -3.244 1.00 0.00 16 ILE A CA 9
ATOM 11663 C C . ILE A 1 16 ? -3.047 -10.164 -2.757 1.00 0.00 16 ILE A C 9
ATOM 11664 O O . ILE A 1 16 ? -3.422 -9.108 -3.230 1.00 0.00 16 ILE A O 9
ATOM 11680 N N . LYS A 1 17 ? -3.722 -10.768 -1.813 1.00 0.00 17 LYS A N 9
ATOM 11681 C CA . LYS A 1 17 ? -4.985 -10.174 -1.282 1.00 0.00 17 LYS A CA 9
ATOM 11682 C C . LYS A 1 17 ? -4.677 -9.374 -0.018 1.00 0.00 17 LYS A C 9
ATOM 11683 O O . LYS A 1 17 ? -4.267 -9.916 0.991 1.00 0.00 17 LYS A O 9
ATOM 11702 N N . VAL A 1 18 ? -4.868 -8.084 -0.071 1.00 0.00 18 VAL A N 9
ATOM 11703 C CA . VAL A 1 18 ? -4.592 -7.221 1.116 1.00 0.00 18 VAL A CA 9
ATOM 11704 C C . VAL A 1 18 ? -5.706 -6.183 1.268 1.00 0.00 18 VAL A C 9
ATOM 11705 O O . VAL A 1 18 ? -6.501 -5.969 0.369 1.00 0.00 18 VAL A O 9
ATOM 11718 N N . ASN A 1 19 ? -5.770 -5.545 2.409 1.00 0.00 19 ASN A N 9
ATOM 11719 C CA . ASN A 1 19 ? -6.826 -4.519 2.655 1.00 0.00 19 ASN A CA 9
ATOM 11720 C C . ASN A 1 19 ? -6.244 -3.123 2.422 1.00 0.00 19 ASN A C 9
ATOM 11721 O O . ASN A 1 19 ? -5.111 -2.845 2.769 1.00 0.00 19 ASN A O 9
ATOM 11732 N N . VAL A 1 20 ? -7.017 -2.244 1.830 1.00 0.00 20 VAL A N 9
ATOM 11733 C CA . VAL A 1 20 ? -6.534 -0.851 1.554 1.00 0.00 20 VAL A CA 9
ATOM 11734 C C . VAL A 1 20 ? -7.537 0.156 2.129 1.00 0.00 20 VAL A C 9
ATOM 11735 O O . VAL A 1 20 ? -8.735 0.009 1.977 1.00 0.00 20 VAL A O 9
ATOM 11748 N N . SER A 1 21 ? -7.051 1.179 2.790 1.00 0.00 21 SER A N 9
ATOM 11749 C CA . SER A 1 21 ? -7.962 2.211 3.384 1.00 0.00 21 SER A CA 9
ATOM 11750 C C . SER A 1 21 ? -7.419 3.607 3.075 1.00 0.00 21 SER A C 9
ATOM 11751 O O . SER A 1 21 ? -6.237 3.790 2.850 1.00 0.00 21 SER A O 9
ATOM 11759 N N . ASN A 1 22 ? -8.283 4.595 3.054 1.00 0.00 22 ASN A N 9
ATOM 11760 C CA . ASN A 1 22 ? -7.841 5.992 2.751 1.00 0.00 22 ASN A CA 9
ATOM 11761 C C . ASN A 1 22 ? -8.459 6.952 3.768 1.00 0.00 22 ASN A C 9
ATOM 11762 O O . ASN A 1 22 ? -9.638 6.898 4.060 1.00 0.00 22 ASN A O 9
ATOM 11773 N N . SER A 1 23 ? -7.663 7.829 4.315 1.00 0.00 23 SER A N 9
ATOM 11774 C CA . SER A 1 23 ? -8.185 8.798 5.323 1.00 0.00 23 SER A CA 9
ATOM 11775 C C . SER A 1 23 ? -8.943 9.931 4.625 1.00 0.00 23 SER A C 9
ATOM 11776 O O . SER A 1 23 ? -8.708 10.229 3.473 1.00 0.00 23 SER A O 9
ATOM 11784 N N . HIS A 1 24 ? -9.848 10.563 5.329 1.00 0.00 24 HIS A N 9
ATOM 11785 C CA . HIS A 1 24 ? -10.640 11.687 4.738 1.00 0.00 24 HIS A CA 9
ATOM 11786 C C . HIS A 1 24 ? -11.583 11.153 3.653 1.00 0.00 24 HIS A C 9
ATOM 11787 O O . HIS A 1 24 ? -12.704 11.603 3.514 1.00 0.00 24 HIS A O 9
ATOM 11801 N N . ASN A 1 25 ? -11.139 10.200 2.880 1.00 0.00 25 ASN A N 9
ATOM 11802 C CA . ASN A 1 25 ? -12.008 9.646 1.802 1.00 0.00 25 ASN A CA 9
ATOM 11803 C C . ASN A 1 25 ? -12.791 8.458 2.355 1.00 0.00 25 ASN A C 9
ATOM 11804 O O . ASN A 1 25 ? -13.670 7.927 1.706 1.00 0.00 25 ASN A O 9
ATOM 11815 N N . ASP A 1 26 ? -12.481 8.046 3.556 1.00 0.00 26 ASP A N 9
ATOM 11816 C CA . ASP A 1 26 ? -13.202 6.893 4.179 1.00 0.00 26 ASP A CA 9
ATOM 11817 C C . ASP A 1 26 ? -13.389 5.782 3.141 1.00 0.00 26 ASP A C 9
ATOM 11818 O O . ASP A 1 26 ? -14.246 4.929 3.271 1.00 0.00 26 ASP A O 9
ATOM 11827 N N . ALA A 1 27 ? -12.594 5.796 2.109 1.00 0.00 27 ALA A N 9
ATOM 11828 C CA . ALA A 1 27 ? -12.714 4.756 1.051 1.00 0.00 27 ALA A CA 9
ATOM 11829 C C . ALA A 1 27 ? -11.927 3.512 1.465 1.00 0.00 27 ALA A C 9
ATOM 11830 O O . ALA A 1 27 ? -10.742 3.577 1.731 1.00 0.00 27 ALA A O 9
ATOM 11837 N N . VAL A 1 28 ? -12.582 2.378 1.519 1.00 0.00 28 VAL A N 9
ATOM 11838 C CA . VAL A 1 28 ? -11.891 1.108 1.911 1.00 0.00 28 VAL A CA 9
ATOM 11839 C C . VAL A 1 28 ? -12.171 0.030 0.857 1.00 0.00 28 VAL A C 9
ATOM 11840 O O . VAL A 1 28 ? -13.300 -0.193 0.465 1.00 0.00 28 VAL A O 9
ATOM 11853 N N . ALA A 1 29 ? -11.138 -0.643 0.406 1.00 0.00 29 ALA A N 9
ATOM 11854 C CA . ALA A 1 29 ? -11.302 -1.724 -0.619 1.00 0.00 29 ALA A CA 9
ATOM 11855 C C . ALA A 1 29 ? -10.997 -3.074 0.039 1.00 0.00 29 ALA A C 9
ATOM 11856 O O . ALA A 1 29 ? -10.085 -3.190 0.839 1.00 0.00 29 ALA A O 9
ATOM 11863 N N . PHE A 1 30 ? -11.766 -4.088 -0.275 1.00 0.00 30 PHE A N 9
ATOM 11864 C CA . PHE A 1 30 ? -11.551 -5.436 0.345 1.00 0.00 30 PHE A CA 9
ATOM 11865 C C . PHE A 1 30 ? -10.898 -6.390 -0.653 1.00 0.00 30 PHE A C 9
ATOM 11866 O O . PHE A 1 30 ? -11.163 -6.338 -1.838 1.00 0.00 30 PHE A O 9
ATOM 11883 N N . GLU A 1 31 ? -10.057 -7.273 -0.165 1.00 0.00 31 GLU A N 9
ATOM 11884 C CA . GLU A 1 31 ? -9.372 -8.269 -1.048 1.00 0.00 31 GLU A CA 9
ATOM 11885 C C . GLU A 1 31 ? -9.046 -7.653 -2.410 1.00 0.00 31 GLU A C 9
ATOM 11886 O O . GLU A 1 31 ? -9.539 -8.086 -3.434 1.00 0.00 31 GLU A O 9
ATOM 11898 N N . VAL A 1 32 ? -8.217 -6.645 -2.432 1.00 0.00 32 VAL A N 9
ATOM 11899 C CA . VAL A 1 32 ? -7.858 -6.003 -3.730 1.00 0.00 32 VAL A CA 9
ATOM 11900 C C . VAL A 1 32 ? -6.624 -6.704 -4.299 1.00 0.00 32 VAL A C 9
ATOM 11901 O O . VAL A 1 32 ? -5.618 -6.850 -3.634 1.00 0.00 32 VAL A O 9
ATOM 11914 N N . LYS A 1 33 ? -6.698 -7.153 -5.523 1.00 0.00 33 LYS A N 9
ATOM 11915 C CA . LYS A 1 33 ? -5.533 -7.854 -6.130 1.00 0.00 33 LYS A CA 9
ATOM 11916 C C . LYS A 1 33 ? -4.531 -6.835 -6.667 1.00 0.00 33 LYS A C 9
ATOM 11917 O O . LYS A 1 33 ? -4.836 -6.038 -7.533 1.00 0.00 33 LYS A O 9
ATOM 11936 N N . LEU A 1 34 ? -3.326 -6.871 -6.160 1.00 0.00 34 LEU A N 9
ATOM 11937 C CA . LEU A 1 34 ? -2.266 -5.928 -6.628 1.00 0.00 34 LEU A CA 9
ATOM 11938 C C . LEU A 1 34 ? -0.980 -6.716 -6.865 1.00 0.00 34 LEU A C 9
ATOM 11939 O O . LEU A 1 34 ? -0.569 -7.511 -6.044 1.00 0.00 34 LEU A O 9
ATOM 11955 N N . ALA A 1 35 ? -0.348 -6.510 -7.988 1.00 0.00 35 ALA A N 9
ATOM 11956 C CA . ALA A 1 35 ? 0.903 -7.258 -8.283 1.00 0.00 35 ALA A CA 9
ATOM 11957 C C . ALA A 1 35 ? 2.006 -6.816 -7.321 1.00 0.00 35 ALA A C 9
ATOM 11958 O O . ALA A 1 35 ? 2.258 -5.641 -7.132 1.00 0.00 35 ALA A O 9
ATOM 11965 N N . LYS A 1 36 ? 2.667 -7.760 -6.716 1.00 0.00 36 LYS A N 9
ATOM 11966 C CA . LYS A 1 36 ? 3.760 -7.423 -5.760 1.00 0.00 36 LYS A CA 9
ATOM 11967 C C . LYS A 1 36 ? 4.994 -6.960 -6.532 1.00 0.00 36 LYS A C 9
ATOM 11968 O O . LYS A 1 36 ? 5.915 -6.397 -5.972 1.00 0.00 36 LYS A O 9
ATOM 11987 N N . ASP A 1 37 ? 5.027 -7.200 -7.814 1.00 0.00 37 ASP A N 9
ATOM 11988 C CA . ASP A 1 37 ? 6.210 -6.781 -8.618 1.00 0.00 37 ASP A CA 9
ATOM 11989 C C . ASP A 1 37 ? 6.106 -5.291 -8.935 1.00 0.00 37 ASP A C 9
ATOM 11990 O O . ASP A 1 37 ? 6.983 -4.712 -9.543 1.00 0.00 37 ASP A O 9
ATOM 11999 N N . LEU A 1 38 ? 5.042 -4.664 -8.525 1.00 0.00 38 LEU A N 9
ATOM 12000 C CA . LEU A 1 38 ? 4.887 -3.208 -8.800 1.00 0.00 38 LEU A CA 9
ATOM 12001 C C . LEU A 1 38 ? 5.691 -2.402 -7.770 1.00 0.00 38 LEU A C 9
ATOM 12002 O O . LEU A 1 38 ? 5.930 -2.849 -6.669 1.00 0.00 38 LEU A O 9
ATOM 12018 N N . THR A 1 39 ? 6.095 -1.212 -8.138 1.00 0.00 39 THR A N 9
ATOM 12019 C CA . THR A 1 39 ? 6.875 -0.334 -7.217 1.00 0.00 39 THR A CA 9
ATOM 12020 C C . THR A 1 39 ? 5.948 0.365 -6.236 1.00 0.00 39 THR A C 9
ATOM 12021 O O . THR A 1 39 ? 4.741 0.364 -6.370 1.00 0.00 39 THR A O 9
ATOM 12032 N N . VAL A 1 40 ? 6.540 1.057 -5.309 1.00 0.00 40 VAL A N 9
ATOM 12033 C CA . VAL A 1 40 ? 5.741 1.888 -4.395 1.00 0.00 40 VAL A CA 9
ATOM 12034 C C . VAL A 1 40 ? 5.229 2.974 -5.320 1.00 0.00 40 VAL A C 9
ATOM 12035 O O . VAL A 1 40 ? 4.088 3.395 -5.301 1.00 0.00 40 VAL A O 9
ATOM 12048 N N . ALA A 1 41 ? 6.132 3.411 -6.142 1.00 0.00 41 ALA A N 9
ATOM 12049 C CA . ALA A 1 41 ? 5.841 4.465 -7.133 1.00 0.00 41 ALA A CA 9
ATOM 12050 C C . ALA A 1 41 ? 4.590 4.071 -7.923 1.00 0.00 41 ALA A C 9
ATOM 12051 O O . ALA A 1 41 ? 3.661 4.837 -8.056 1.00 0.00 41 ALA A O 9
ATOM 12058 N N . GLN A 1 42 ? 4.557 2.876 -8.445 1.00 0.00 42 GLN A N 9
ATOM 12059 C CA . GLN A 1 42 ? 3.361 2.433 -9.214 1.00 0.00 42 GLN A CA 9
ATOM 12060 C C . GLN A 1 42 ? 2.174 2.310 -8.250 1.00 0.00 42 GLN A C 9
ATOM 12061 O O . GLN A 1 42 ? 1.051 2.633 -8.581 1.00 0.00 42 GLN A O 9
ATOM 12075 N N . LEU A 1 43 ? 2.420 1.832 -7.060 1.00 0.00 43 LEU A N 9
ATOM 12076 C CA . LEU A 1 43 ? 1.306 1.673 -6.080 1.00 0.00 43 LEU A CA 9
ATOM 12077 C C . LEU A 1 43 ? 0.703 3.047 -5.766 1.00 0.00 43 LEU A C 9
ATOM 12078 O O . LEU A 1 43 ? -0.500 3.213 -5.738 1.00 0.00 43 LEU A O 9
ATOM 12094 N N . LYS A 1 44 ? 1.526 4.034 -5.546 1.00 0.00 44 LYS A N 9
ATOM 12095 C CA . LYS A 1 44 ? 0.994 5.393 -5.248 1.00 0.00 44 LYS A CA 9
ATOM 12096 C C . LYS A 1 44 ? 0.197 5.903 -6.449 1.00 0.00 44 LYS A C 9
ATOM 12097 O O . LYS A 1 44 ? -0.845 6.503 -6.300 1.00 0.00 44 LYS A O 9
ATOM 12116 N N . THR A 1 45 ? 0.679 5.670 -7.635 1.00 0.00 45 THR A N 9
ATOM 12117 C CA . THR A 1 45 ? -0.059 6.141 -8.841 1.00 0.00 45 THR A CA 9
ATOM 12118 C C . THR A 1 45 ? -1.430 5.462 -8.884 1.00 0.00 45 THR A C 9
ATOM 12119 O O . THR A 1 45 ? -2.447 6.094 -9.095 1.00 0.00 45 THR A O 9
ATOM 12130 N N . LYS A 1 46 ? -1.465 4.174 -8.677 1.00 0.00 46 LYS A N 9
ATOM 12131 C CA . LYS A 1 46 ? -2.761 3.443 -8.695 1.00 0.00 46 LYS A CA 9
ATOM 12132 C C . LYS A 1 46 ? -3.639 3.949 -7.550 1.00 0.00 46 LYS A C 9
ATOM 12133 O O . LYS A 1 46 ? -4.803 4.245 -7.728 1.00 0.00 46 LYS A O 9
ATOM 12152 N N . LEU A 1 47 ? -3.081 4.067 -6.378 1.00 0.00 47 LEU A N 9
ATOM 12153 C CA . LEU A 1 47 ? -3.876 4.574 -5.226 1.00 0.00 47 LEU A CA 9
ATOM 12154 C C . LEU A 1 47 ? -4.280 6.018 -5.508 1.00 0.00 47 LEU A C 9
ATOM 12155 O O . LEU A 1 47 ? -5.352 6.454 -5.145 1.00 0.00 47 LEU A O 9
ATOM 12171 N N . GLU A 1 48 ? -3.427 6.768 -6.152 1.00 0.00 48 GLU A N 9
ATOM 12172 C CA . GLU A 1 48 ? -3.765 8.185 -6.458 1.00 0.00 48 GLU A CA 9
ATOM 12173 C C . GLU A 1 48 ? -5.042 8.206 -7.289 1.00 0.00 48 GLU A C 9
ATOM 12174 O O . GLU A 1 48 ? -5.906 9.026 -7.087 1.00 0.00 48 GLU A O 9
ATOM 12186 N N . ILE A 1 49 ? -5.186 7.296 -8.207 1.00 0.00 49 ILE A N 9
ATOM 12187 C CA . ILE A 1 49 ? -6.437 7.266 -9.010 1.00 0.00 49 ILE A CA 9
ATOM 12188 C C . ILE A 1 49 ? -7.585 6.949 -8.044 1.00 0.00 49 ILE A C 9
ATOM 12189 O O . ILE A 1 49 ? -8.647 7.541 -8.087 1.00 0.00 49 ILE A O 9
ATOM 12205 N N . LEU A 1 50 ? -7.358 6.002 -7.173 1.00 0.00 50 LEU A N 9
ATOM 12206 C CA . LEU A 1 50 ? -8.394 5.599 -6.175 1.00 0.00 50 LEU A CA 9
ATOM 12207 C C . LEU A 1 50 ? -8.685 6.761 -5.213 1.00 0.00 50 LEU A C 9
ATOM 12208 O O . LEU A 1 50 ? -9.818 7.015 -4.853 1.00 0.00 50 LEU A O 9
ATOM 12224 N N . THR A 1 51 ? -7.666 7.454 -4.777 1.00 0.00 51 THR A N 9
ATOM 12225 C CA . THR A 1 51 ? -7.872 8.584 -3.819 1.00 0.00 51 THR A CA 9
ATOM 12226 C C . THR A 1 51 ? -8.012 9.897 -4.593 1.00 0.00 51 THR A C 9
ATOM 12227 O O . THR A 1 51 ? -8.386 10.916 -4.049 1.00 0.00 51 THR A O 9
ATOM 12238 N N . GLY A 1 52 ? -7.716 9.879 -5.856 1.00 0.00 52 GLY A N 9
ATOM 12239 C CA . GLY A 1 52 ? -7.833 11.120 -6.672 1.00 0.00 52 GLY A CA 9
ATOM 12240 C C . GLY A 1 52 ? -7.045 12.252 -6.008 1.00 0.00 52 GLY A C 9
ATOM 12241 O O . GLY A 1 52 ? -7.232 13.415 -6.309 1.00 0.00 52 GLY A O 9
ATOM 12245 N N . GLY A 1 53 ? -6.165 11.922 -5.101 1.00 0.00 53 GLY A N 9
ATOM 12246 C CA . GLY A 1 53 ? -5.363 12.978 -4.407 1.00 0.00 53 GLY A CA 9
ATOM 12247 C C . GLY A 1 53 ? -4.009 13.149 -5.103 1.00 0.00 53 GLY A C 9
ATOM 12248 O O . GLY A 1 53 ? -3.893 12.991 -6.304 1.00 0.00 53 GLY A O 9
ATOM 12252 N N . CYS A 1 54 ? -2.985 13.475 -4.349 1.00 0.00 54 CYS A N 9
ATOM 12253 C CA . CYS A 1 54 ? -1.620 13.671 -4.940 1.00 0.00 54 CYS A CA 9
ATOM 12254 C C . CYS A 1 54 ? -0.669 12.586 -4.424 1.00 0.00 54 CYS A C 9
ATOM 12255 O O . CYS A 1 54 ? -0.501 12.403 -3.235 1.00 0.00 54 CYS A O 9
ATOM 12263 N N . ALA A 1 55 ? -0.041 11.873 -5.317 1.00 0.00 55 ALA A N 9
ATOM 12264 C CA . ALA A 1 55 ? 0.908 10.800 -4.897 1.00 0.00 55 ALA A CA 9
ATOM 12265 C C . ALA A 1 55 ? 2.104 11.416 -4.161 1.00 0.00 55 ALA A C 9
ATOM 12266 O O . ALA A 1 55 ? 2.653 10.830 -3.251 1.00 0.00 55 ALA A O 9
ATOM 12273 N N . GLY A 1 56 ? 2.524 12.583 -4.561 1.00 0.00 56 GLY A N 9
ATOM 12274 C CA . GLY A 1 56 ? 3.699 13.2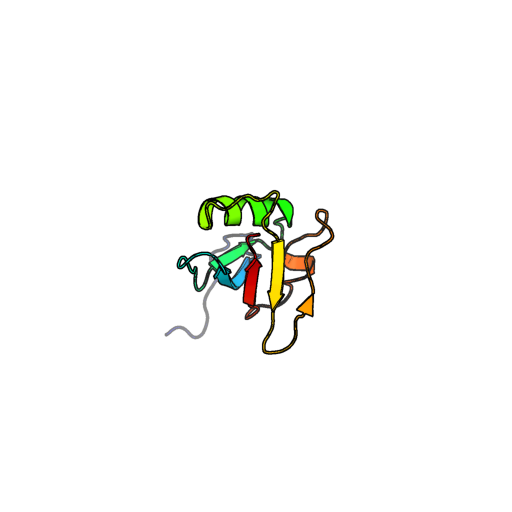25 -3.901 1.00 0.00 56 GLY A CA 9
ATOM 12275 C C . GLY A 1 56 ? 3.419 13.444 -2.411 1.00 0.00 56 GLY A C 9
ATOM 12276 O O . GLY A 1 56 ? 4.295 13.298 -1.581 1.00 0.00 56 GLY A O 9
ATOM 12280 N N . THR A 1 57 ? 2.211 13.800 -2.061 1.00 0.00 57 THR A N 9
ATOM 12281 C CA . THR A 1 57 ? 1.880 14.039 -0.617 1.00 0.00 57 THR A CA 9
ATOM 12282 C C . THR A 1 57 ? 1.215 12.794 -0.026 1.00 0.00 57 THR A C 9
ATOM 12283 O O . THR A 1 57 ? 0.817 12.775 1.123 1.00 0.00 57 THR A O 9
ATOM 12294 N N . MET A 1 58 ? 1.087 11.757 -0.806 1.00 0.00 58 MET A N 9
ATOM 12295 C CA . MET A 1 58 ? 0.445 10.510 -0.301 1.00 0.00 58 MET A CA 9
ATOM 12296 C C . MET A 1 58 ? 1.449 9.711 0.531 1.00 0.00 58 MET A C 9
ATOM 12297 O O . MET A 1 58 ? 2.602 9.581 0.169 1.00 0.00 58 MET A O 9
ATOM 12311 N N . LYS A 1 59 ? 1.007 9.160 1.636 1.00 0.00 59 LYS A N 9
ATOM 12312 C CA . LYS A 1 59 ? 1.911 8.340 2.504 1.00 0.00 59 LYS A CA 9
ATOM 12313 C C . LYS A 1 59 ? 1.305 6.946 2.676 1.00 0.00 59 LYS A C 9
ATOM 12314 O O . LYS A 1 59 ? 0.109 6.793 2.843 1.00 0.00 59 LYS A O 9
ATOM 12333 N N . VAL A 1 60 ? 2.129 5.930 2.632 1.00 0.00 60 VAL A N 9
ATOM 12334 C CA . VAL A 1 60 ? 1.637 4.524 2.788 1.00 0.00 60 VAL A CA 9
ATOM 12335 C C . VAL A 1 60 ? 2.210 3.950 4.083 1.00 0.00 60 VAL A C 9
ATOM 12336 O O . VAL A 1 60 ? 3.392 4.060 4.348 1.00 0.00 60 VAL A O 9
ATOM 12349 N N . GLN A 1 61 ? 1.380 3.346 4.896 1.00 0.00 61 GLN A N 9
ATOM 12350 C CA . GLN A 1 61 ? 1.865 2.764 6.185 1.00 0.00 61 GLN A CA 9
ATOM 12351 C C . GLN A 1 61 ? 1.359 1.327 6.325 1.00 0.00 61 GLN A C 9
ATOM 12352 O O . GLN A 1 61 ? 0.172 1.061 6.271 1.00 0.00 61 GLN A O 9
ATOM 12366 N N . VAL A 1 62 ? 2.261 0.399 6.506 1.00 0.00 62 VAL A N 9
ATOM 12367 C CA . VAL A 1 62 ? 1.864 -1.031 6.652 1.00 0.00 62 VAL A CA 9
ATOM 12368 C C . VAL A 1 62 ? 1.522 -1.317 8.115 1.00 0.00 62 VAL A C 9
ATOM 12369 O O . VAL A 1 62 ? 2.264 -0.965 9.012 1.00 0.00 62 VAL A O 9
ATOM 12382 N N . PHE A 1 63 ? 0.402 -1.955 8.361 1.00 0.00 63 PHE A N 9
ATOM 12383 C CA . PHE A 1 63 ? -0.004 -2.276 9.768 1.00 0.00 63 PHE A CA 9
ATOM 12384 C C . PHE A 1 63 ? -0.364 -3.755 9.891 1.00 0.00 63 PHE A C 9
ATOM 12385 O O . PHE A 1 63 ? -0.931 -4.354 8.996 1.00 0.00 63 PHE A O 9
ATOM 12402 N N . LYS A 1 64 ? -0.047 -4.337 11.020 1.00 0.00 64 LYS A N 9
ATOM 12403 C CA . LYS A 1 64 ? -0.371 -5.772 11.257 1.00 0.00 64 LYS A CA 9
ATOM 12404 C C . LYS A 1 64 ? -0.651 -5.967 12.748 1.00 0.00 64 LYS A C 9
ATOM 12405 O O . LYS A 1 64 ? 0.196 -6.405 13.501 1.00 0.00 64 LYS A O 9
ATOM 12424 N N . GLY A 1 65 ? -1.839 -5.633 13.176 1.00 0.00 65 GLY A N 9
ATOM 12425 C CA . GLY A 1 65 ? -2.190 -5.781 14.619 1.00 0.00 65 GLY A CA 9
ATOM 12426 C C . GLY A 1 65 ? -1.956 -4.447 15.333 1.00 0.00 65 GLY A C 9
ATOM 12427 O O . GLY A 1 65 ? -2.308 -3.395 14.834 1.00 0.00 65 GLY A O 9
ATOM 12431 N N . ASP A 1 66 ? -1.368 -4.484 16.498 1.00 0.00 66 ASP A N 9
ATOM 12432 C CA . ASP A 1 66 ? -1.109 -3.223 17.262 1.00 0.00 66 ASP A CA 9
ATOM 12433 C C . ASP A 1 66 ? 0.308 -2.712 16.979 1.00 0.00 66 ASP A C 9
ATOM 12434 O O . ASP A 1 66 ? 0.768 -1.774 17.603 1.00 0.00 66 ASP A O 9
ATOM 12443 N N . THR A 1 67 ? 1.008 -3.329 16.060 1.00 0.00 67 THR A N 9
ATOM 12444 C CA . THR A 1 67 ? 2.408 -2.898 15.738 1.00 0.00 67 THR A CA 9
ATOM 12445 C C . THR A 1 67 ? 2.549 -2.635 14.235 1.00 0.00 67 THR A C 9
ATOM 12446 O O . THR A 1 67 ? 2.075 -3.397 13.410 1.00 0.00 67 THR A O 9
ATOM 12457 N N . CYS A 1 68 ? 3.203 -1.560 13.877 1.00 0.00 68 CYS A N 9
ATOM 12458 C CA . CYS A 1 68 ? 3.395 -1.234 12.434 1.00 0.00 68 CYS A CA 9
ATOM 12459 C C . CYS A 1 68 ? 4.516 -2.107 11.862 1.00 0.00 68 CYS A C 9
ATOM 12460 O O . CYS A 1 68 ? 5.626 -2.108 12.355 1.00 0.00 68 CYS A O 9
ATOM 12468 N N . VAL A 1 69 ? 4.229 -2.863 10.835 1.00 0.00 69 VAL A N 9
ATOM 12469 C CA . VAL A 1 69 ? 5.275 -3.751 10.247 1.00 0.00 69 VAL A CA 9
ATOM 12470 C C . VAL A 1 69 ? 6.404 -2.909 9.639 1.00 0.00 69 VAL A C 9
ATOM 12471 O O . VAL A 1 69 ? 7.570 -3.141 9.896 1.00 0.00 69 VAL A O 9
ATOM 12484 N N . SER A 1 70 ? 6.070 -1.935 8.834 1.00 0.00 70 SER A N 9
ATOM 12485 C CA . SER A 1 70 ? 7.126 -1.084 8.212 1.00 0.00 70 SER A CA 9
ATOM 12486 C C . SER A 1 70 ? 6.477 0.088 7.470 1.00 0.00 70 SER A C 9
ATOM 12487 O O . SER A 1 70 ? 5.294 0.078 7.185 1.00 0.00 70 SER A O 9
ATOM 12495 N N . THR A 1 71 ? 7.252 1.095 7.144 1.00 0.00 71 THR A N 9
ATOM 12496 C CA . THR A 1 71 ? 6.715 2.281 6.401 1.00 0.00 71 THR A CA 9
ATOM 12497 C C . THR A 1 71 ? 7.433 2.382 5.055 1.00 0.00 71 THR A C 9
ATOM 12498 O O . THR A 1 71 ? 8.647 2.371 4.986 1.00 0.00 71 THR A O 9
ATOM 12509 N N . MET A 1 72 ? 6.695 2.463 3.982 1.00 0.00 72 MET A N 9
ATOM 12510 C CA . MET A 1 72 ? 7.339 2.549 2.640 1.00 0.00 72 MET A CA 9
ATOM 12511 C C . MET A 1 72 ? 8.068 3.885 2.499 1.00 0.00 72 MET A C 9
ATOM 12512 O O . MET A 1 72 ? 7.508 4.869 2.056 1.00 0.00 72 MET A O 9
ATOM 12526 N N . ASP A 1 73 ? 9.320 3.924 2.875 1.00 0.00 73 ASP A N 9
ATOM 12527 C CA . ASP A 1 73 ? 10.108 5.191 2.769 1.00 0.00 73 ASP A CA 9
ATOM 12528 C C . ASP A 1 73 ? 10.865 5.219 1.437 1.00 0.00 73 ASP A C 9
ATOM 12529 O O . ASP A 1 73 ? 11.118 6.268 0.876 1.00 0.00 73 ASP A O 9
ATOM 12538 N N . ASN A 1 74 ? 11.235 4.072 0.931 1.00 0.00 74 ASN A N 9
ATOM 12539 C CA . ASN A 1 74 ? 11.985 4.019 -0.358 1.00 0.00 74 ASN A CA 9
ATOM 12540 C C . ASN A 1 74 ? 11.002 3.896 -1.519 1.00 0.00 74 ASN A C 9
ATOM 12541 O O . ASN A 1 74 ? 10.345 2.888 -1.690 1.00 0.00 74 ASN A O 9
ATOM 12552 N N . ASN A 1 75 ? 10.893 4.921 -2.319 1.00 0.00 75 ASN A N 9
ATOM 12553 C CA . ASN A 1 75 ? 9.951 4.870 -3.466 1.00 0.00 75 ASN A CA 9
ATOM 12554 C C . ASN A 1 75 ? 10.499 3.932 -4.549 1.00 0.00 75 ASN A C 9
ATOM 12555 O O . ASN A 1 75 ? 9.776 3.471 -5.411 1.00 0.00 75 ASN A O 9
ATOM 12566 N N . ASP A 1 76 ? 11.776 3.656 -4.513 1.00 0.00 76 ASP A N 9
ATOM 12567 C CA . ASP A 1 76 ? 12.386 2.757 -5.541 1.00 0.00 76 ASP A CA 9
ATOM 12568 C C . ASP A 1 76 ? 12.281 1.301 -5.079 1.00 0.00 76 ASP A C 9
ATOM 12569 O O . ASP A 1 76 ? 12.721 0.390 -5.755 1.00 0.00 76 ASP A O 9
ATOM 12578 N N . ALA A 1 77 ? 11.708 1.076 -3.928 1.00 0.00 77 ALA A N 9
ATOM 12579 C CA . ALA A 1 77 ? 11.576 -0.317 -3.411 1.00 0.00 77 ALA A CA 9
ATOM 12580 C C . ALA A 1 77 ? 10.371 -0.996 -4.068 1.00 0.00 77 ALA A C 9
ATOM 12581 O O . ALA A 1 77 ? 9.434 -0.348 -4.489 1.00 0.00 77 ALA A O 9
ATOM 12588 N N . GLN A 1 78 ? 10.393 -2.300 -4.160 1.00 0.00 78 GLN A N 9
ATOM 12589 C CA . GLN A 1 78 ? 9.256 -3.029 -4.792 1.00 0.00 78 GLN A CA 9
ATOM 12590 C C . GLN A 1 78 ? 8.118 -3.212 -3.786 1.00 0.00 78 GLN A C 9
ATOM 12591 O O . GLN A 1 78 ? 8.320 -3.189 -2.588 1.00 0.00 78 GLN A O 9
ATOM 12605 N N . LEU A 1 79 ? 6.922 -3.398 -4.272 1.00 0.00 79 LEU A N 9
ATOM 12606 C CA . LEU A 1 79 ? 5.757 -3.585 -3.358 1.00 0.00 79 LEU A CA 9
ATOM 12607 C C . LEU A 1 79 ? 5.956 -4.851 -2.522 1.00 0.00 79 LEU A C 9
ATOM 12608 O O . LEU A 1 79 ? 5.684 -4.871 -1.337 1.00 0.00 79 LEU A O 9
ATOM 12624 N N . GLY A 1 80 ? 6.428 -5.908 -3.121 1.00 0.00 80 GLY A N 9
ATOM 12625 C CA . GLY A 1 80 ? 6.637 -7.162 -2.347 1.00 0.00 80 GLY A CA 9
ATOM 12626 C C . GLY A 1 80 ? 7.798 -6.969 -1.372 1.00 0.00 80 GLY A C 9
ATOM 12627 O O . GLY A 1 80 ? 8.089 -7.823 -0.557 1.00 0.00 80 GLY A O 9
ATOM 12631 N N . TYR A 1 81 ? 8.460 -5.850 -1.443 1.00 0.00 81 TYR A N 9
ATOM 12632 C CA . TYR A 1 81 ? 9.596 -5.601 -0.513 1.00 0.00 81 TYR A CA 9
ATOM 12633 C C . TYR A 1 81 ? 9.063 -5.590 0.921 1.00 0.00 81 TYR A C 9
ATOM 12634 O O . TYR A 1 81 ? 9.624 -6.203 1.807 1.00 0.00 81 TYR A O 9
ATOM 12652 N N . TYR A 1 82 ? 7.977 -4.894 1.149 1.00 0.00 82 TYR A N 9
ATOM 12653 C CA . TYR A 1 82 ? 7.380 -4.830 2.521 1.00 0.00 82 TYR A CA 9
ATOM 12654 C C . TYR A 1 82 ? 6.111 -5.684 2.560 1.00 0.00 82 TYR A C 9
ATOM 12655 O O . TYR A 1 82 ? 5.744 -6.220 3.587 1.00 0.00 82 TYR A O 9
ATOM 12673 N N . ALA A 1 83 ? 5.439 -5.810 1.445 1.00 0.00 83 ALA A N 9
ATOM 12674 C CA . ALA A 1 83 ? 4.187 -6.627 1.398 1.00 0.00 83 ALA A CA 9
ATOM 12675 C C . ALA A 1 83 ? 4.506 -8.003 0.815 1.00 0.00 83 ALA A C 9
ATOM 12676 O O . ALA A 1 83 ? 4.109 -8.330 -0.287 1.00 0.00 83 ALA A O 9
ATOM 12683 N N . ASN A 1 84 ? 5.227 -8.812 1.546 1.00 0.00 84 ASN A N 9
ATOM 12684 C CA . ASN A 1 84 ? 5.587 -10.174 1.046 1.00 0.00 84 ASN A CA 9
ATOM 12685 C C . ASN A 1 84 ? 4.622 -11.207 1.636 1.00 0.00 84 ASN A C 9
ATOM 12686 O O . ASN A 1 84 ? 4.800 -12.398 1.476 1.00 0.00 84 ASN A O 9
ATOM 12697 N N . SER A 1 85 ? 3.603 -10.758 2.321 1.00 0.00 85 SER A N 9
ATOM 12698 C CA . SER A 1 85 ? 2.620 -11.705 2.932 1.00 0.00 85 SER A CA 9
ATOM 12699 C C . SER A 1 85 ? 1.207 -11.125 2.808 1.00 0.00 85 SER A C 9
ATOM 12700 O O . SER A 1 85 ? 1.010 -9.927 2.870 1.00 0.00 85 SER A O 9
ATOM 12708 N N . ASP A 1 86 ? 0.224 -11.967 2.625 1.00 0.00 86 ASP A N 9
ATOM 12709 C CA . ASP A 1 86 ? -1.180 -11.478 2.489 1.00 0.00 86 ASP A CA 9
ATOM 12710 C C . ASP A 1 86 ? -1.792 -11.246 3.876 1.00 0.00 86 ASP A C 9
ATOM 12711 O O . ASP A 1 86 ? -1.235 -11.630 4.885 1.00 0.00 86 ASP A O 9
ATOM 12720 N N . GLY A 1 87 ? -2.942 -10.623 3.930 1.00 0.00 87 GLY A N 9
ATOM 12721 C CA . GLY A 1 87 ? -3.607 -10.370 5.245 1.00 0.00 87 GLY A CA 9
ATOM 12722 C C . GLY A 1 87 ? -3.104 -9.054 5.840 1.00 0.00 87 GLY A C 9
ATOM 12723 O O . GLY A 1 87 ? -3.586 -8.592 6.856 1.00 0.00 87 GLY A O 9
ATOM 12727 N N . LEU A 1 88 ? -2.138 -8.448 5.213 1.00 0.00 88 LEU A N 9
ATOM 12728 C CA . LEU A 1 88 ? -1.598 -7.162 5.732 1.00 0.00 88 LEU A CA 9
ATOM 12729 C C . LEU A 1 88 ? -2.582 -6.036 5.409 1.00 0.00 88 LEU A C 9
ATOM 12730 O O . LEU A 1 88 ? -3.339 -6.117 4.461 1.00 0.00 88 LEU A O 9
ATOM 12746 N N . ARG A 1 89 ? -2.575 -4.983 6.193 1.00 0.00 89 ARG A N 9
ATOM 12747 C CA . ARG A 1 89 ? -3.508 -3.837 5.946 1.00 0.00 89 ARG A CA 9
ATOM 12748 C C . ARG A 1 89 ? -2.701 -2.598 5.582 1.00 0.00 89 ARG A C 9
ATOM 12749 O O . ARG A 1 89 ? -1.771 -2.225 6.271 1.00 0.00 89 ARG A O 9
ATOM 12770 N N . LEU A 1 90 ? -3.058 -1.951 4.501 1.00 0.00 90 LEU A N 9
ATOM 12771 C CA . LEU A 1 90 ? -2.331 -0.719 4.071 1.00 0.00 90 LEU A CA 9
ATOM 12772 C C . LEU A 1 90 ? -3.227 0.496 4.304 1.00 0.00 90 LEU A C 9
ATOM 12773 O O . LEU A 1 90 ? -4.356 0.543 3.855 1.00 0.00 90 LEU A O 9
ATOM 12789 N N . HIS A 1 91 ? -2.722 1.482 5.003 1.00 0.00 91 HIS A N 9
ATOM 12790 C CA . HIS A 1 91 ? -3.519 2.717 5.282 1.00 0.00 91 HIS A CA 9
ATOM 12791 C C . HIS A 1 91 ? -2.876 3.909 4.579 1.00 0.00 91 HIS A C 9
ATOM 12792 O O . HIS A 1 91 ? -1.731 4.249 4.821 1.00 0.00 91 HIS A O 9
ATOM 12806 N N . VAL A 1 92 ? -3.610 4.547 3.704 1.00 0.00 92 VAL A N 9
ATOM 12807 C CA . VAL A 1 92 ? -3.068 5.724 2.971 1.00 0.00 92 VAL A CA 9
ATOM 12808 C C . VAL A 1 92 ? -3.443 7.004 3.719 1.00 0.00 92 VAL A C 9
ATOM 12809 O O . VAL A 1 92 ? -4.588 7.206 4.081 1.00 0.00 92 VAL A O 9
ATOM 12822 N N . VAL A 1 93 ? -2.487 7.871 3.946 1.00 0.00 93 VAL A N 9
ATOM 12823 C CA . VAL A 1 93 ? -2.768 9.157 4.662 1.00 0.00 93 VAL A CA 9
ATOM 12824 C C . VAL A 1 93 ? -2.453 10.320 3.721 1.00 0.00 93 VAL A C 9
ATOM 12825 O O . VAL A 1 93 ? -1.313 10.544 3.354 1.00 0.00 93 VAL A O 9
ATOM 12838 N N . ASP A 1 94 ? -3.458 11.055 3.320 1.00 0.00 94 ASP A N 9
ATOM 12839 C CA . ASP A 1 94 ? -3.242 12.208 2.391 1.00 0.00 94 ASP A CA 9
ATOM 12840 C C . ASP A 1 94 ? -3.280 13.520 3.177 1.00 0.00 94 ASP A C 9
ATOM 12841 O O . ASP A 1 94 ? -4.312 13.928 3.675 1.00 0.00 94 ASP A O 9
ATOM 12850 N N . SER A 1 95 ? -2.163 14.187 3.290 1.00 0.00 95 SER A N 9
ATOM 12851 C CA . SER A 1 95 ? -2.131 15.474 4.040 1.00 0.00 95 SER A CA 9
ATOM 12852 C C . SER A 1 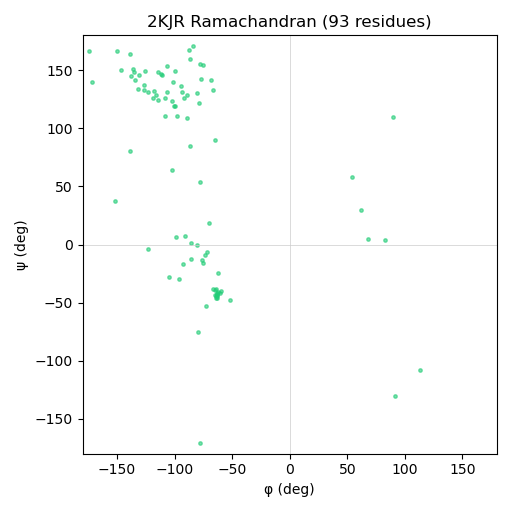95 ? -2.711 15.262 5.438 1.00 0.00 95 SER A C 9
ATOM 12853 O O . SER A 1 95 ? -3.905 15.459 5.597 1.00 0.00 95 SER A O 9
ATOM 12862 N N . MET A 1 1 ? 13.077 -28.787 -23.561 1.00 0.00 1 MET A N 10
ATOM 12863 C CA . MET A 1 1 ? 13.386 -27.399 -24.015 1.00 0.00 1 MET A CA 10
ATOM 12864 C C . MET A 1 1 ? 12.084 -26.652 -24.329 1.00 0.00 1 MET A C 10
ATOM 12865 O O . MET A 1 1 ? 11.248 -26.443 -23.470 1.00 0.00 1 MET A O 10
ATOM 12881 N N . GLY A 1 2 ? 11.910 -26.248 -25.561 1.00 0.00 2 GLY A N 10
ATOM 12882 C CA . GLY A 1 2 ? 10.671 -25.514 -25.955 1.00 0.00 2 GLY A CA 10
ATOM 12883 C C . GLY A 1 2 ? 9.624 -26.516 -26.448 1.00 0.00 2 GLY A C 10
ATOM 12884 O O . GLY A 1 2 ? 8.679 -26.162 -27.125 1.00 0.00 2 GLY A O 10
ATOM 12888 N N . HIS A 1 3 ? 9.787 -27.764 -26.112 1.00 0.00 3 HIS A N 10
ATOM 12889 C CA . HIS A 1 3 ? 8.803 -28.793 -26.558 1.00 0.00 3 HIS A CA 10
ATOM 12890 C C . HIS A 1 3 ? 7.422 -28.455 -25.999 1.00 0.00 3 HIS A C 10
ATOM 12891 O O . HIS A 1 3 ? 6.419 -28.580 -26.678 1.00 0.00 3 HIS A O 10
ATOM 12905 N N . HIS A 1 4 ? 7.358 -28.029 -24.764 1.00 0.00 4 HIS A N 10
ATOM 12906 C CA . HIS A 1 4 ? 6.038 -27.684 -24.149 1.00 0.00 4 HIS A CA 10
ATOM 12907 C C . HIS A 1 4 ? 5.840 -26.166 -24.156 1.00 0.00 4 HIS A C 10
ATOM 12908 O O . HIS A 1 4 ? 6.547 -25.425 -23.499 1.00 0.00 4 HIS A O 10
ATOM 12922 N N . HIS A 1 5 ? 4.871 -25.708 -24.901 1.00 0.00 5 HIS A N 10
ATOM 12923 C CA . HIS A 1 5 ? 4.586 -24.247 -24.978 1.00 0.00 5 HIS A CA 10
ATOM 12924 C C . HIS A 1 5 ? 5.853 -23.478 -25.377 1.00 0.00 5 HIS A C 10
ATOM 12925 O O . HIS A 1 5 ? 6.763 -23.294 -24.592 1.00 0.00 5 HIS A O 10
ATOM 12939 N N . HIS A 1 6 ? 5.903 -23.021 -26.598 1.00 0.00 6 HIS A N 10
ATOM 12940 C CA . HIS A 1 6 ? 7.088 -22.251 -27.067 1.00 0.00 6 HIS A CA 10
ATOM 12941 C C . HIS A 1 6 ? 7.079 -20.871 -26.406 1.00 0.00 6 HIS A C 10
ATOM 12942 O O . HIS A 1 6 ? 8.085 -20.190 -26.349 1.00 0.00 6 HIS A O 10
ATOM 12956 N N . HIS A 1 7 ? 5.948 -20.454 -25.902 1.00 0.00 7 HIS A N 10
ATOM 12957 C CA . HIS A 1 7 ? 5.871 -19.118 -25.239 1.00 0.00 7 HIS A CA 10
ATOM 12958 C C . HIS A 1 7 ? 4.779 -19.126 -24.165 1.00 0.00 7 HIS A C 10
ATOM 12959 O O . HIS A 1 7 ? 3.925 -19.992 -24.136 1.00 0.00 7 HIS A O 10
ATOM 12973 N N . HIS A 1 8 ? 4.797 -18.159 -23.279 1.00 0.00 8 HIS A N 10
ATOM 12974 C CA . HIS A 1 8 ? 3.763 -18.097 -22.200 1.00 0.00 8 HIS A CA 10
ATOM 12975 C C . HIS A 1 8 ? 3.403 -16.635 -21.909 1.00 0.00 8 HIS A C 10
ATOM 12976 O O . HIS A 1 8 ? 4.256 -15.809 -21.651 1.00 0.00 8 HIS A O 10
ATOM 12990 N N . SER A 1 9 ? 2.136 -16.316 -21.949 1.00 0.00 9 SER A N 10
ATOM 12991 C CA . SER A 1 9 ? 1.695 -14.914 -21.673 1.00 0.00 9 SER A CA 10
ATOM 12992 C C . SER A 1 9 ? 2.079 -14.523 -20.243 1.00 0.00 9 SER A C 10
ATOM 12993 O O . SER A 1 9 ? 2.549 -13.429 -19.991 1.00 0.00 9 SER A O 10
ATOM 13001 N N . HIS A 1 10 ? 1.883 -15.407 -19.302 1.00 0.00 10 HIS A N 10
ATOM 13002 C CA . HIS A 1 10 ? 2.235 -15.084 -17.886 1.00 0.00 10 HIS A CA 10
ATOM 13003 C C . HIS A 1 10 ? 2.718 -16.344 -17.174 1.00 0.00 10 HIS A C 10
ATOM 13004 O O . HIS A 1 10 ? 2.252 -17.441 -17.424 1.00 0.00 10 HIS A O 10
ATOM 13018 N N . GLY A 1 11 ? 3.660 -16.193 -16.284 1.00 0.00 11 GLY A N 10
ATOM 13019 C CA . GLY A 1 11 ? 4.201 -17.369 -15.541 1.00 0.00 11 GLY A CA 10
ATOM 13020 C C . GLY A 1 11 ? 3.348 -17.655 -14.302 1.00 0.00 11 GLY A C 10
ATOM 13021 O O . GLY A 1 11 ? 2.141 -17.790 -14.376 1.00 0.00 11 GLY A O 10
ATOM 13025 N N . LYS A 1 12 ? 3.977 -17.771 -13.168 1.00 0.00 12 LYS A N 10
ATOM 13026 C CA . LYS A 1 12 ? 3.228 -18.075 -11.916 1.00 0.00 12 LYS A CA 10
ATOM 13027 C C . LYS A 1 12 ? 2.485 -16.829 -11.430 1.00 0.00 12 LYS A C 10
ATOM 13028 O O . LYS A 1 12 ? 2.949 -15.712 -11.561 1.00 0.00 12 LYS A O 10
ATOM 13047 N N . SER A 1 13 ? 1.321 -17.025 -10.875 1.00 0.00 13 SER A N 10
ATOM 13048 C CA . SER A 1 13 ? 0.513 -15.878 -10.381 1.00 0.00 13 SER A CA 10
ATOM 13049 C C . SER A 1 13 ? 1.164 -15.276 -9.132 1.00 0.00 13 SER A C 10
ATOM 13050 O O . SER A 1 13 ? 1.131 -15.847 -8.061 1.00 0.00 13 SER A O 10
ATOM 13058 N N . ASP A 1 14 ? 1.752 -14.112 -9.269 1.00 0.00 14 ASP A N 10
ATOM 13059 C CA . ASP A 1 14 ? 2.406 -13.442 -8.103 1.00 0.00 14 ASP A CA 10
ATOM 13060 C C . ASP A 1 14 ? 1.506 -12.316 -7.593 1.00 0.00 14 ASP A C 10
ATOM 13061 O O . ASP A 1 14 ? 1.822 -11.148 -7.718 1.00 0.00 14 ASP A O 10
ATOM 13070 N N . PHE A 1 15 ? 0.382 -12.665 -7.012 1.00 0.00 15 PHE A N 10
ATOM 13071 C CA . PHE A 1 15 ? -0.561 -11.630 -6.478 1.00 0.00 15 PHE A CA 10
ATOM 13072 C C . PHE A 1 15 ? -0.938 -11.975 -5.041 1.00 0.00 15 PHE A C 10
ATOM 13073 O O . PHE A 1 15 ? -1.037 -13.131 -4.674 1.00 0.00 15 PHE A O 10
ATOM 13090 N N . ILE A 1 16 ? -1.164 -10.975 -4.223 1.00 0.00 16 ILE A N 10
ATOM 13091 C CA . ILE A 1 16 ? -1.549 -11.222 -2.797 1.00 0.00 16 ILE A CA 10
ATOM 13092 C C . ILE A 1 16 ? -2.750 -10.355 -2.429 1.00 0.00 16 ILE A C 10
ATOM 13093 O O . ILE A 1 16 ? -2.913 -9.254 -2.917 1.00 0.00 16 ILE A O 10
ATOM 13109 N N . LYS A 1 17 ? -3.596 -10.854 -1.566 1.00 0.00 17 LYS A N 10
ATOM 13110 C CA . LYS A 1 17 ? -4.806 -10.083 -1.150 1.00 0.00 17 LYS A CA 10
ATOM 13111 C C . LYS A 1 17 ? -4.493 -9.228 0.080 1.00 0.00 17 LYS A C 10
ATOM 13112 O O . LYS A 1 17 ? -4.001 -9.708 1.084 1.00 0.00 17 LYS A O 10
ATOM 13131 N N . VAL A 1 18 ? -4.789 -7.953 0.005 1.00 0.00 18 VAL A N 10
ATOM 13132 C CA . VAL A 1 18 ? -4.528 -7.043 1.159 1.00 0.00 18 VAL A CA 10
ATOM 13133 C C . VAL A 1 18 ? -5.671 -6.037 1.299 1.00 0.00 18 VAL A C 10
ATOM 13134 O O . VAL A 1 18 ? -6.441 -5.814 0.383 1.00 0.00 18 VAL A O 10
ATOM 13147 N N . ASN A 1 19 ? -5.779 -5.420 2.447 1.00 0.00 19 ASN A N 10
ATOM 13148 C CA . ASN A 1 19 ? -6.858 -4.413 2.676 1.00 0.00 19 ASN A CA 10
ATOM 13149 C C . ASN A 1 19 ? -6.278 -3.013 2.525 1.00 0.00 19 ASN A C 10
ATOM 13150 O O . ASN A 1 19 ? -5.191 -2.725 2.987 1.00 0.00 19 ASN A O 10
ATOM 13161 N N . VAL A 1 20 ? -7.004 -2.134 1.877 1.00 0.00 20 VAL A N 10
ATOM 13162 C CA . VAL A 1 20 ? -6.517 -0.735 1.678 1.00 0.00 20 VAL A CA 10
ATOM 13163 C C . VAL A 1 20 ? -7.562 0.243 2.209 1.00 0.00 20 VAL A C 10
ATOM 13164 O O . VAL A 1 20 ? -8.743 0.133 1.925 1.00 0.00 20 VAL A O 10
ATOM 13177 N N . SER A 1 21 ? -7.128 1.209 2.977 1.00 0.00 21 SER A N 10
ATOM 13178 C CA . SER A 1 21 ? -8.069 2.218 3.544 1.00 0.00 21 SER A CA 10
ATOM 13179 C C . SER A 1 21 ? -7.458 3.611 3.429 1.00 0.00 21 SER A C 10
ATOM 13180 O O . SER A 1 21 ? -6.269 3.772 3.234 1.00 0.00 21 SER A O 10
ATOM 13188 N N . ASN A 1 22 ? -8.271 4.626 3.551 1.00 0.00 22 ASN A N 10
ATOM 13189 C CA . ASN A 1 22 ? -7.761 6.023 3.453 1.00 0.00 22 ASN A CA 10
ATOM 13190 C C . ASN A 1 22 ? -8.520 6.912 4.439 1.00 0.00 22 ASN A C 10
ATOM 13191 O O . ASN A 1 22 ? -9.716 6.790 4.620 1.00 0.00 22 ASN A O 10
ATOM 13202 N N . SER A 1 23 ? -7.821 7.803 5.081 1.00 0.00 23 SER A N 10
ATOM 13203 C CA . SER A 1 23 ? -8.466 8.717 6.069 1.00 0.00 23 SER A CA 10
ATOM 13204 C C . SER A 1 23 ? -9.543 9.563 5.380 1.00 0.00 23 SER A C 10
ATOM 13205 O O . SER A 1 23 ? -10.589 9.831 5.943 1.00 0.00 23 SER A O 10
ATOM 13213 N N . HIS A 1 24 ? -9.289 10.002 4.177 1.00 0.00 24 HIS A N 10
ATOM 13214 C CA . HIS A 1 24 ? -10.287 10.853 3.456 1.00 0.00 24 HIS A CA 10
ATOM 13215 C C . HIS A 1 24 ? -11.074 10.021 2.446 1.00 0.00 24 HIS A C 10
ATOM 13216 O O . HIS A 1 24 ? -10.659 8.957 2.033 1.00 0.00 24 HIS A O 10
ATOM 13230 N N . ASN A 1 25 ? -12.219 10.515 2.050 1.00 0.00 25 ASN A N 10
ATOM 13231 C CA . ASN A 1 25 ? -13.072 9.789 1.066 1.00 0.00 25 ASN A CA 10
ATOM 13232 C C . ASN A 1 25 ? -13.472 8.425 1.629 1.00 0.00 25 ASN A C 10
ATOM 13233 O O . ASN A 1 25 ? -12.723 7.778 2.334 1.00 0.00 25 ASN A O 10
ATOM 13244 N N . ASP A 1 26 ? -14.660 7.985 1.318 1.00 0.00 26 ASP A N 10
ATOM 13245 C CA . ASP A 1 26 ? -15.135 6.666 1.818 1.00 0.00 26 ASP A CA 10
ATOM 13246 C C . ASP A 1 26 ? -14.640 5.574 0.870 1.00 0.00 26 ASP A C 10
ATOM 13247 O O . ASP A 1 26 ? -15.032 4.425 0.962 1.00 0.00 26 ASP A O 10
ATOM 13256 N N . ALA A 1 27 ? -13.778 5.930 -0.043 1.00 0.00 27 ALA A N 10
ATOM 13257 C CA . ALA A 1 27 ? -13.248 4.927 -1.010 1.00 0.00 27 ALA A CA 10
ATOM 13258 C C . ALA A 1 27 ? -12.409 3.891 -0.266 1.00 0.00 27 ALA A C 10
ATOM 13259 O O . ALA A 1 27 ? -11.307 4.165 0.168 1.00 0.00 27 ALA A O 10
ATOM 13266 N N . VAL A 1 28 ? -12.922 2.695 -0.120 1.00 0.00 28 VAL A N 10
ATOM 13267 C CA . VAL A 1 28 ? -12.161 1.624 0.593 1.00 0.00 28 VAL A CA 10
ATOM 13268 C C . VAL A 1 28 ? -12.187 0.357 -0.256 1.00 0.00 28 VAL A C 10
ATOM 13269 O O . VAL A 1 28 ? -13.220 -0.042 -0.761 1.00 0.00 28 VAL A O 10
ATOM 13282 N N . ALA A 1 29 ? -11.055 -0.280 -0.419 1.00 0.00 29 ALA A N 10
ATOM 13283 C CA . ALA A 1 29 ? -10.994 -1.529 -1.240 1.00 0.00 29 ALA A CA 10
ATOM 13284 C C . ALA A 1 29 ? -10.800 -2.728 -0.315 1.00 0.00 29 ALA A C 10
ATOM 13285 O O . ALA A 1 29 ? -10.051 -2.670 0.644 1.00 0.00 29 ALA A O 10
ATOM 13292 N N . PHE A 1 30 ? -11.479 -3.813 -0.593 1.00 0.00 30 PHE A N 10
ATOM 13293 C CA . PHE A 1 30 ? -11.362 -5.034 0.266 1.00 0.00 30 PHE A CA 10
ATOM 13294 C C . PHE A 1 30 ? -10.664 -6.153 -0.499 1.00 0.00 30 PHE A C 10
ATOM 13295 O O . PHE A 1 30 ? -10.835 -6.304 -1.694 1.00 0.00 30 PHE A O 10
ATOM 13312 N N . GLU A 1 31 ? -9.893 -6.946 0.207 1.00 0.00 31 GLU A N 10
ATOM 13313 C CA . GLU A 1 31 ? -9.162 -8.097 -0.412 1.00 0.00 31 GLU A CA 10
ATOM 13314 C C . GLU A 1 31 ? -8.741 -7.765 -1.850 1.00 0.00 31 GLU A C 10
ATOM 13315 O O . GLU A 1 31 ? -8.898 -8.561 -2.756 1.00 0.00 31 GLU A O 10
ATOM 13327 N N . VAL A 1 32 ? -8.207 -6.592 -2.062 1.00 0.00 32 VAL A N 10
ATOM 13328 C CA . VAL A 1 32 ? -7.781 -6.211 -3.438 1.00 0.00 32 VAL A CA 10
ATOM 13329 C C . VAL A 1 32 ? -6.444 -6.875 -3.762 1.00 0.00 32 VAL A C 10
ATOM 13330 O O . VAL A 1 32 ? -5.482 -6.768 -3.024 1.00 0.00 32 VAL A O 10
ATOM 13343 N N . LYS A 1 33 ? -6.389 -7.580 -4.859 1.00 0.00 33 LYS A N 10
ATOM 13344 C CA . LYS A 1 33 ? -5.136 -8.285 -5.246 1.00 0.00 33 LYS A CA 10
ATOM 13345 C C . LYS A 1 33 ? -4.198 -7.340 -5.998 1.00 0.00 33 LYS A C 10
ATOM 13346 O O . LYS A 1 33 ? -4.608 -6.586 -6.858 1.00 0.00 33 LYS A O 10
ATOM 13365 N N . LEU A 1 34 ? -2.929 -7.383 -5.674 1.00 0.00 34 LEU A N 10
ATOM 13366 C CA . LEU A 1 34 ? -1.937 -6.502 -6.360 1.00 0.00 34 LEU A CA 10
ATOM 13367 C C . LEU A 1 34 ? -0.678 -7.301 -6.680 1.00 0.00 34 LEU A C 10
ATOM 13368 O O . LEU A 1 34 ? -0.251 -8.145 -5.917 1.00 0.00 34 LEU A O 10
ATOM 13384 N N . ALA A 1 35 ? -0.081 -7.036 -7.807 1.00 0.00 35 ALA A N 10
ATOM 13385 C CA . ALA A 1 35 ? 1.154 -7.771 -8.190 1.00 0.00 35 ALA A CA 10
ATOM 13386 C C . ALA A 1 35 ? 2.313 -7.331 -7.285 1.00 0.00 35 ALA A C 10
ATOM 13387 O O . ALA A 1 35 ? 2.482 -6.165 -6.983 1.00 0.00 35 ALA A O 10
ATOM 13394 N N . LYS A 1 36 ? 3.109 -8.267 -6.854 1.00 0.00 36 LYS A N 10
ATOM 13395 C CA . LYS A 1 36 ? 4.262 -7.939 -5.971 1.00 0.00 36 LYS A CA 10
ATOM 13396 C C . LYS A 1 36 ? 5.380 -7.294 -6.795 1.00 0.00 36 LYS A C 10
ATOM 13397 O O . LYS A 1 36 ? 6.304 -6.711 -6.257 1.00 0.00 36 LYS A O 10
ATOM 13416 N N . ASP A 1 37 ? 5.309 -7.404 -8.091 1.00 0.00 37 ASP A N 10
ATOM 13417 C CA . ASP A 1 37 ? 6.373 -6.809 -8.950 1.00 0.00 37 ASP A CA 10
ATOM 13418 C C . ASP A 1 37 ? 6.108 -5.309 -9.125 1.00 0.00 37 ASP A C 10
ATOM 13419 O O . ASP A 1 37 ? 6.863 -4.606 -9.773 1.00 0.00 37 ASP A O 10
ATOM 13428 N N . LEU A 1 38 ? 5.042 -4.811 -8.556 1.00 0.00 38 LEU A N 10
ATOM 13429 C CA . LEU A 1 38 ? 4.730 -3.356 -8.694 1.00 0.00 38 LEU A CA 10
ATOM 13430 C C . LEU A 1 38 ? 5.634 -2.533 -7.779 1.00 0.00 38 LEU A C 10
ATOM 13431 O O . LEU A 1 38 ? 5.964 -2.934 -6.681 1.00 0.00 38 LEU A O 10
ATOM 13447 N N . THR A 1 39 ? 6.041 -1.376 -8.233 1.00 0.00 39 THR A N 10
ATOM 13448 C CA . THR A 1 39 ? 6.931 -0.514 -7.407 1.00 0.00 39 THR A CA 10
ATOM 13449 C C . THR A 1 39 ? 6.103 0.352 -6.453 1.00 0.00 39 THR A C 10
ATOM 13450 O O . THR A 1 39 ? 4.903 0.486 -6.589 1.00 0.00 39 THR A O 10
ATOM 13461 N N . VAL A 1 40 ? 6.750 0.931 -5.483 1.00 0.00 40 VAL A N 10
ATOM 13462 C CA . VAL A 1 40 ? 6.039 1.792 -4.494 1.00 0.00 40 VAL A CA 10
ATOM 13463 C C . VAL A 1 40 ? 5.476 3.041 -5.190 1.00 0.00 40 VAL A C 10
ATOM 13464 O O . VAL A 1 40 ? 4.357 3.450 -4.943 1.00 0.00 40 VAL A O 10
ATOM 13477 N N . ALA A 1 41 ? 6.245 3.654 -6.044 1.00 0.00 41 ALA A N 10
ATOM 13478 C CA . ALA A 1 41 ? 5.761 4.881 -6.744 1.00 0.00 41 ALA A CA 10
ATOM 13479 C C . ALA A 1 41 ? 4.525 4.546 -7.586 1.00 0.00 41 ALA A C 10
ATOM 13480 O O . ALA A 1 41 ? 3.546 5.268 -7.592 1.00 0.00 41 ALA A O 10
ATOM 13487 N N . GLN A 1 42 ? 4.563 3.451 -8.289 1.00 0.00 42 GLN A N 10
ATOM 13488 C CA . GLN A 1 42 ? 3.396 3.052 -9.129 1.00 0.00 42 GLN A CA 10
ATOM 13489 C C . GLN A 1 42 ? 2.191 2.793 -8.229 1.00 0.00 42 GLN A C 10
ATOM 13490 O O . GLN A 1 42 ? 1.060 3.065 -8.585 1.00 0.00 42 GLN A O 10
ATOM 13504 N N . LEU A 1 43 ? 2.429 2.266 -7.067 1.00 0.00 43 LEU A N 10
ATOM 13505 C CA . LEU A 1 43 ? 1.308 1.981 -6.132 1.00 0.00 43 LEU A CA 10
ATOM 13506 C C . LEU A 1 43 ? 0.636 3.298 -5.727 1.00 0.00 43 LEU A C 10
ATOM 13507 O O . LEU A 1 43 ? -0.569 3.381 -5.597 1.00 0.00 43 LEU A O 10
ATOM 13523 N N . LYS A 1 44 ? 1.415 4.319 -5.512 1.00 0.00 44 LYS A N 10
ATOM 13524 C CA . LYS A 1 44 ? 0.836 5.631 -5.101 1.00 0.00 44 LYS A CA 10
ATOM 13525 C C . LYS A 1 44 ? -0.089 6.147 -6.212 1.00 0.00 44 LYS A C 10
ATOM 13526 O O . LYS A 1 44 ? -1.164 6.654 -5.956 1.00 0.00 44 LYS A O 10
ATOM 13545 N N . THR A 1 45 ? 0.326 6.030 -7.438 1.00 0.00 45 THR A N 10
ATOM 13546 C CA . THR A 1 45 ? -0.520 6.519 -8.556 1.00 0.00 45 THR A CA 10
ATOM 13547 C C . THR A 1 45 ? -1.863 5.785 -8.543 1.00 0.00 45 THR A C 10
ATOM 13548 O O . THR A 1 45 ? -2.913 6.378 -8.705 1.00 0.00 45 THR A O 10
ATOM 13559 N N . LYS A 1 46 ? -1.836 4.497 -8.354 1.00 0.00 46 LYS A N 10
ATOM 13560 C CA . LYS A 1 46 ? -3.104 3.714 -8.333 1.00 0.00 46 LYS A CA 10
ATOM 13561 C C . LYS A 1 46 ? -3.972 4.180 -7.162 1.00 0.00 46 LYS A C 10
ATOM 13562 O O . LYS A 1 46 ? -5.170 4.355 -7.284 1.00 0.00 46 LYS A O 10
ATOM 13581 N N . LEU A 1 47 ? -3.369 4.380 -6.027 1.00 0.00 47 LEU A N 10
ATOM 13582 C CA . LEU A 1 47 ? -4.135 4.838 -4.832 1.00 0.00 47 LEU A CA 10
ATOM 13583 C C . LEU A 1 47 ? -4.677 6.247 -5.086 1.00 0.00 47 LEU A C 10
ATOM 13584 O O . LEU A 1 47 ? -5.780 6.581 -4.698 1.00 0.00 47 LEU A O 10
ATOM 13600 N N . GLU A 1 48 ? -3.903 7.075 -5.729 1.00 0.00 48 GLU A N 10
ATOM 13601 C CA . GLU A 1 48 ? -4.365 8.464 -6.007 1.00 0.00 48 GLU A CA 10
ATOM 13602 C C . GLU A 1 48 ? -5.679 8.399 -6.781 1.00 0.00 48 GLU A C 10
ATOM 13603 O O . GLU A 1 48 ? -6.574 9.195 -6.577 1.00 0.00 48 GLU A O 10
ATOM 13615 N N . ILE A 1 49 ? -5.801 7.457 -7.662 1.00 0.00 49 ILE A N 10
ATOM 13616 C CA . ILE A 1 49 ? -7.059 7.320 -8.447 1.00 0.00 49 ILE A CA 10
ATOM 13617 C C . ILE A 1 49 ? -8.184 6.871 -7.510 1.00 0.00 49 ILE A C 10
ATOM 13618 O O . ILE A 1 49 ? -9.294 7.366 -7.562 1.00 0.00 49 ILE A O 10
ATOM 13634 N N . LEU A 1 50 ? -7.900 5.932 -6.658 1.00 0.00 50 LEU A N 10
ATOM 13635 C CA . LEU A 1 50 ? -8.934 5.433 -5.706 1.00 0.00 50 LEU A CA 10
ATOM 13636 C C . LEU A 1 50 ? -9.349 6.551 -4.744 1.00 0.00 50 LEU A C 10
ATOM 13637 O O . LEU A 1 50 ? -10.508 6.700 -4.411 1.00 0.00 50 LEU A O 10
ATOM 13653 N N . THR A 1 51 ? -8.409 7.327 -4.277 1.00 0.00 51 THR A N 10
ATOM 13654 C CA . THR A 1 51 ? -8.749 8.424 -3.321 1.00 0.00 51 THR A CA 10
ATOM 13655 C C . THR A 1 51 ? -8.960 9.728 -4.098 1.00 0.00 51 THR A C 10
ATOM 13656 O O . THR A 1 51 ? -9.505 10.688 -3.588 1.00 0.00 51 THR A O 10
ATOM 13667 N N . GLY A 1 52 ? -8.536 9.764 -5.331 1.00 0.00 52 GLY A N 10
ATOM 13668 C CA . GLY A 1 52 ? -8.714 11.000 -6.151 1.00 0.00 52 GLY A CA 10
ATOM 13669 C C . GLY A 1 52 ? -7.919 12.148 -5.525 1.00 0.00 52 GLY A C 10
ATOM 13670 O O . GLY A 1 52 ? -8.180 13.310 -5.776 1.00 0.00 52 GLY A O 10
ATOM 13674 N N . GLY A 1 53 ? -6.957 11.833 -4.702 1.00 0.00 53 GLY A N 10
ATOM 13675 C CA . GLY A 1 53 ? -6.150 12.903 -4.041 1.00 0.00 53 GLY A CA 10
ATOM 13676 C C . GLY A 1 53 ? -4.912 13.226 -4.877 1.00 0.00 53 GLY A C 10
ATOM 13677 O O . GLY A 1 53 ? -4.938 13.185 -6.093 1.00 0.00 53 GLY A O 10
ATOM 13681 N N . CYS A 1 54 ? -3.824 13.557 -4.224 1.00 0.00 54 CYS A N 10
ATOM 13682 C CA . CYS A 1 54 ? -2.560 13.898 -4.949 1.00 0.00 54 CYS A CA 10
ATOM 13683 C C . CYS A 1 54 ? -1.430 12.989 -4.458 1.00 0.00 54 CYS A C 10
ATOM 13684 O O . CYS A 1 54 ? -1.227 12.803 -3.274 1.00 0.00 54 CYS A O 10
ATOM 13692 N N . ALA A 1 55 ? -0.697 12.424 -5.375 1.00 0.00 55 ALA A N 10
ATOM 13693 C CA . ALA A 1 55 ? 0.430 11.526 -5.003 1.00 0.00 55 ALA A CA 10
ATOM 13694 C C . ALA A 1 55 ? 1.614 12.365 -4.505 1.00 0.00 55 ALA A C 10
ATOM 13695 O O . ALA A 1 55 ? 2.551 11.853 -3.921 1.00 0.00 55 ALA A O 10
ATOM 13702 N N . GLY A 1 56 ? 1.580 13.648 -4.737 1.00 0.00 56 GLY A N 10
ATOM 13703 C CA . GLY A 1 56 ? 2.703 14.524 -4.283 1.00 0.00 56 GLY A CA 10
ATOM 13704 C C . GLY A 1 56 ? 2.604 14.741 -2.771 1.00 0.00 56 GLY A C 10
ATOM 13705 O O . GLY A 1 56 ? 3.425 15.407 -2.171 1.00 0.00 56 GLY A O 10
ATOM 13709 N N . THR A 1 57 ? 1.602 14.178 -2.153 1.00 0.00 57 THR A N 10
ATOM 13710 C CA . THR A 1 57 ? 1.438 14.334 -0.676 1.00 0.00 57 THR A CA 10
ATOM 13711 C C . THR A 1 57 ? 0.827 13.043 -0.121 1.00 0.00 57 THR A C 10
ATOM 13712 O O . THR A 1 57 ? 0.287 13.013 0.970 1.00 0.00 57 THR A O 10
ATOM 13723 N N . MET A 1 58 ? 0.899 11.978 -0.876 1.00 0.00 58 MET A N 10
ATOM 13724 C CA . MET A 1 58 ? 0.313 10.682 -0.418 1.00 0.00 58 MET A CA 10
ATOM 13725 C C . MET A 1 58 ? 1.329 9.893 0.404 1.00 0.00 58 MET A C 10
ATOM 13726 O O . MET A 1 58 ? 2.469 9.729 0.017 1.00 0.00 58 MET A O 10
ATOM 13740 N N . LYS A 1 59 ? 0.907 9.385 1.537 1.00 0.00 59 LYS A N 10
ATOM 13741 C CA . LYS A 1 59 ? 1.818 8.580 2.407 1.00 0.00 59 LYS A CA 10
ATOM 13742 C C . LYS A 1 59 ? 1.159 7.240 2.721 1.00 0.00 59 LYS A C 10
ATOM 13743 O O . LYS A 1 59 ? -0.006 7.176 3.066 1.00 0.00 59 LYS A O 10
ATOM 13762 N N . VAL A 1 60 ? 1.898 6.164 2.599 1.00 0.00 60 VAL A N 10
ATOM 13763 C CA . VAL A 1 60 ? 1.334 4.804 2.879 1.00 0.00 60 VAL A CA 10
ATOM 13764 C C . VAL A 1 60 ? 2.128 4.153 4.009 1.00 0.00 60 VAL A C 10
ATOM 13765 O O . VAL A 1 60 ? 3.342 4.175 4.024 1.00 0.00 60 VAL A O 10
ATOM 13778 N N . GLN A 1 61 ? 1.439 3.568 4.958 1.00 0.00 61 GLN A N 10
ATOM 13779 C CA . GLN A 1 61 ? 2.129 2.901 6.106 1.00 0.00 61 GLN A CA 10
ATOM 13780 C C . GLN A 1 61 ? 1.608 1.472 6.244 1.00 0.00 61 GLN A C 10
ATOM 13781 O O . GLN A 1 61 ? 0.418 1.224 6.216 1.00 0.00 61 GLN A O 10
ATOM 13795 N N . VAL A 1 62 ? 2.498 0.529 6.381 1.00 0.00 62 VAL A N 10
ATOM 13796 C CA . VAL A 1 62 ? 2.075 -0.894 6.508 1.00 0.00 62 VAL A CA 10
ATOM 13797 C C . VAL A 1 62 ? 1.710 -1.198 7.957 1.00 0.00 62 VAL A C 10
ATOM 13798 O O . VAL A 1 62 ? 2.421 -0.847 8.879 1.00 0.00 62 VAL A O 10
ATOM 13811 N N . PHE A 1 63 ? 0.598 -1.862 8.160 1.00 0.00 63 PHE A N 10
ATOM 13812 C CA . PHE A 1 63 ? 0.153 -2.217 9.540 1.00 0.00 63 PHE A CA 10
ATOM 13813 C C . PHE A 1 63 ? -0.116 -3.714 9.628 1.00 0.00 63 PHE A C 10
ATOM 13814 O O . PHE A 1 63 ? -0.596 -4.338 8.697 1.00 0.00 63 PHE A O 10
ATOM 13831 N N . LYS A 1 64 ? 0.185 -4.288 10.761 1.00 0.00 64 LYS A N 10
ATOM 13832 C CA . LYS A 1 64 ? -0.045 -5.743 10.966 1.00 0.00 64 LYS A CA 10
ATOM 13833 C C . LYS A 1 64 ? -0.472 -5.970 12.415 1.00 0.00 64 LYS A C 10
ATOM 13834 O O . LYS A 1 64 ? 0.338 -6.217 13.289 1.00 0.00 64 LYS A O 10
ATOM 13853 N N . GLY A 1 65 ? -1.749 -5.882 12.671 1.00 0.00 65 GLY A N 10
ATOM 13854 C CA . GLY A 1 65 ? -2.257 -6.085 14.057 1.00 0.00 65 GLY A CA 10
ATOM 13855 C C . GLY A 1 65 ? -2.062 -4.810 14.879 1.00 0.00 65 GLY A C 10
ATOM 13856 O O . GLY A 1 65 ? -2.473 -3.732 14.493 1.00 0.00 65 GLY A O 10
ATOM 13860 N N . ASP A 1 66 ? -1.444 -4.931 16.022 1.00 0.00 66 ASP A N 10
ATOM 13861 C CA . ASP A 1 66 ? -1.213 -3.747 16.898 1.00 0.00 66 ASP A CA 10
ATOM 13862 C C . ASP A 1 66 ? 0.232 -3.273 16.729 1.00 0.00 66 ASP A C 10
ATOM 13863 O O . ASP A 1 66 ? 0.720 -2.461 17.493 1.00 0.00 66 ASP A O 10
ATOM 13872 N N . THR A 1 67 ? 0.924 -3.779 15.732 1.00 0.00 67 THR A N 10
ATOM 13873 C CA . THR A 1 67 ? 2.348 -3.369 15.507 1.00 0.00 67 THR A CA 10
ATOM 13874 C C . THR A 1 67 ? 2.559 -2.967 14.047 1.00 0.00 67 THR A C 10
ATOM 13875 O O . THR A 1 67 ? 2.187 -3.673 13.128 1.00 0.00 67 THR A O 10
ATOM 13886 N N . CYS A 1 68 ? 3.162 -1.829 13.831 1.00 0.00 68 CYS A N 10
ATOM 13887 C CA . CYS A 1 68 ? 3.414 -1.357 12.441 1.00 0.00 68 CYS A CA 10
ATOM 13888 C C . CYS A 1 68 ? 4.635 -2.078 11.864 1.00 0.00 68 CYS A C 10
ATOM 13889 O O . CYS A 1 68 ? 5.708 -2.060 12.432 1.00 0.00 68 CYS A O 10
ATOM 13897 N N . VAL A 1 69 ? 4.474 -2.716 10.735 1.00 0.00 69 VAL A N 10
ATOM 13898 C CA . VAL A 1 69 ? 5.618 -3.443 10.114 1.00 0.00 69 VAL A CA 10
ATOM 13899 C C . VAL A 1 69 ? 6.691 -2.439 9.682 1.00 0.00 69 VAL A C 10
ATOM 13900 O O . VAL A 1 69 ? 7.865 -2.632 9.926 1.00 0.00 69 VAL A O 10
ATOM 13913 N N . SER A 1 70 ? 6.298 -1.368 9.045 1.00 0.00 70 SER A N 10
ATOM 13914 C CA . SER A 1 70 ? 7.300 -0.352 8.602 1.00 0.00 70 SER A CA 10
ATOM 13915 C C . SER A 1 70 ? 6.653 0.621 7.610 1.00 0.00 70 SER A C 10
ATOM 13916 O O . SER A 1 70 ? 5.505 0.482 7.235 1.00 0.00 70 SER A O 10
ATOM 13924 N N . THR A 1 71 ? 7.404 1.606 7.183 1.00 0.00 71 THR A N 10
ATOM 13925 C CA . THR A 1 71 ? 6.881 2.615 6.211 1.00 0.00 71 THR A CA 10
ATOM 13926 C C . THR A 1 71 ? 7.648 2.499 4.891 1.00 0.00 71 THR A C 10
ATOM 13927 O O . THR A 1 71 ? 8.865 2.471 4.860 1.00 0.00 71 THR A O 10
ATOM 13938 N N . MET A 1 72 ? 6.936 2.423 3.798 1.00 0.00 72 MET A N 10
ATOM 13939 C CA . MET A 1 72 ? 7.600 2.300 2.470 1.00 0.00 72 MET A CA 10
ATOM 13940 C C . MET A 1 72 ? 8.389 3.576 2.165 1.00 0.00 72 MET A C 10
ATOM 13941 O O . MET A 1 72 ? 7.919 4.471 1.493 1.00 0.00 72 MET A O 10
ATOM 13955 N N . ASP A 1 73 ? 9.596 3.652 2.659 1.00 0.00 73 ASP A N 10
ATOM 13956 C CA . ASP A 1 73 ? 10.448 4.851 2.410 1.00 0.00 73 ASP A CA 10
ATOM 13957 C C . ASP A 1 73 ? 11.311 4.613 1.168 1.00 0.00 73 ASP A C 10
ATOM 13958 O O . ASP A 1 73 ? 11.815 5.542 0.562 1.00 0.00 73 ASP A O 10
ATOM 13967 N N . ASN A 1 74 ? 11.497 3.376 0.784 1.00 0.00 74 ASN A N 10
ATOM 13968 C CA . ASN A 1 74 ? 12.341 3.083 -0.415 1.00 0.00 74 ASN A CA 10
ATOM 13969 C C . ASN A 1 74 ? 11.473 3.079 -1.676 1.00 0.00 74 ASN A C 10
ATOM 13970 O O . ASN A 1 74 ? 10.734 2.150 -1.939 1.00 0.00 74 ASN A O 10
ATOM 13981 N N . ASN A 1 75 ? 11.574 4.118 -2.463 1.00 0.00 75 ASN A N 10
ATOM 13982 C CA . ASN A 1 75 ? 10.783 4.199 -3.724 1.00 0.00 75 ASN A CA 10
ATOM 13983 C C . ASN A 1 75 ? 11.305 3.160 -4.721 1.00 0.00 75 ASN A C 10
ATOM 13984 O O . ASN A 1 75 ? 10.563 2.609 -5.513 1.00 0.00 75 ASN A O 10
ATOM 13995 N N . ASP A 1 76 ? 12.586 2.910 -4.702 1.00 0.00 76 ASP A N 10
ATOM 13996 C CA . ASP A 1 76 ? 13.177 1.928 -5.657 1.00 0.00 76 ASP A CA 10
ATOM 13997 C C . ASP A 1 76 ? 12.880 0.504 -5.183 1.00 0.00 76 ASP A C 10
ATOM 13998 O O . ASP A 1 76 ? 13.228 -0.465 -5.833 1.00 0.00 76 ASP A O 10
ATOM 14007 N N . ALA A 1 77 ? 12.235 0.368 -4.059 1.00 0.00 77 ALA A N 10
ATOM 14008 C CA . ALA A 1 77 ? 11.911 -0.993 -3.542 1.00 0.00 77 ALA A CA 10
ATOM 14009 C C . ALA A 1 77 ? 10.593 -1.482 -4.144 1.00 0.00 77 ALA A C 10
ATOM 14010 O O . ALA A 1 77 ? 9.703 -0.709 -4.443 1.00 0.00 77 ALA A O 10
ATOM 14017 N N . GLN A 1 78 ? 10.467 -2.769 -4.324 1.00 0.00 78 GLN A N 10
ATOM 14018 C CA . GLN A 1 78 ? 9.218 -3.331 -4.910 1.00 0.00 78 GLN A CA 10
ATOM 14019 C C . GLN A 1 78 ? 8.124 -3.435 -3.847 1.00 0.00 78 GLN A C 10
ATOM 14020 O O . GLN A 1 78 ? 8.371 -3.337 -2.661 1.00 0.00 78 GLN A O 10
ATOM 14034 N N . LEU A 1 79 ? 6.909 -3.633 -4.278 1.00 0.00 79 LEU A N 10
ATOM 14035 C CA . LEU A 1 79 ? 5.776 -3.753 -3.320 1.00 0.00 79 LEU A CA 10
ATOM 14036 C C . LEU A 1 79 ? 5.982 -4.988 -2.438 1.00 0.00 79 LEU A C 10
ATOM 14037 O O . LEU A 1 79 ? 5.736 -4.963 -1.247 1.00 0.00 79 LEU A O 10
ATOM 14053 N N . GLY A 1 80 ? 6.420 -6.070 -3.019 1.00 0.00 80 GLY A N 10
ATOM 14054 C CA . GLY A 1 80 ? 6.632 -7.311 -2.218 1.00 0.00 80 GLY A CA 10
ATOM 14055 C C . GLY A 1 80 ? 7.840 -7.125 -1.300 1.00 0.00 80 GLY A C 10
ATOM 14056 O O . GLY A 1 80 ? 8.164 -7.979 -0.496 1.00 0.00 80 GLY A O 10
ATOM 14060 N N . TYR A 1 81 ? 8.506 -6.012 -1.411 1.00 0.00 81 TYR A N 10
ATOM 14061 C CA . TYR A 1 81 ? 9.696 -5.758 -0.547 1.00 0.00 81 TYR A CA 10
ATOM 14062 C C . TYR A 1 81 ? 9.262 -5.725 0.921 1.00 0.00 81 TYR A C 10
ATOM 14063 O O . TYR A 1 81 ? 9.899 -6.301 1.783 1.00 0.00 81 TYR A O 10
ATOM 14081 N N . TYR A 1 82 ? 8.183 -5.045 1.209 1.00 0.00 82 TYR A N 10
ATOM 14082 C CA . TYR A 1 82 ? 7.687 -4.954 2.618 1.00 0.00 82 TYR A CA 10
ATOM 14083 C C . TYR A 1 82 ? 6.458 -5.850 2.774 1.00 0.00 82 TYR A C 10
ATOM 14084 O O . TYR A 1 82 ? 6.168 -6.344 3.847 1.00 0.00 82 TYR A O 10
ATOM 14102 N N . ALA A 1 83 ? 5.732 -6.062 1.707 1.00 0.00 83 ALA A N 10
ATOM 14103 C CA . ALA A 1 83 ? 4.513 -6.925 1.779 1.00 0.00 83 ALA A CA 10
ATOM 14104 C C . ALA A 1 83 ? 4.839 -8.309 1.216 1.00 0.00 83 ALA A C 10
ATOM 14105 O O . ALA A 1 83 ? 4.536 -8.622 0.080 1.00 0.00 83 ALA A O 10
ATOM 14112 N N . ASN A 1 84 ? 5.455 -9.141 2.013 1.00 0.00 84 ASN A N 10
ATOM 14113 C CA . ASN A 1 84 ? 5.812 -10.517 1.557 1.00 0.00 84 ASN A CA 10
ATOM 14114 C C . ASN A 1 84 ? 4.799 -11.504 2.141 1.00 0.00 84 ASN A C 10
ATOM 14115 O O . ASN A 1 84 ? 4.984 -12.706 2.092 1.00 0.00 84 ASN A O 10
ATOM 14126 N N . SER A 1 85 ? 3.723 -11.004 2.694 1.00 0.00 85 SER A N 10
ATOM 14127 C CA . SER A 1 85 ? 2.692 -11.911 3.287 1.00 0.00 85 SER A CA 10
ATOM 14128 C C . SER A 1 85 ? 1.297 -11.308 3.103 1.00 0.00 85 SER A C 10
ATOM 14129 O O . SER A 1 85 ? 1.119 -10.105 3.095 1.00 0.00 85 SER A O 10
ATOM 14137 N N . ASP A 1 86 ? 0.303 -12.144 2.949 1.00 0.00 86 ASP A N 10
ATOM 14138 C CA . ASP A 1 86 ? -1.089 -11.641 2.757 1.00 0.00 86 ASP A CA 10
ATOM 14139 C C . ASP A 1 86 ? -1.730 -11.305 4.104 1.00 0.00 86 ASP A C 10
ATOM 14140 O O . ASP A 1 86 ? -1.228 -11.656 5.155 1.00 0.00 86 ASP A O 10
ATOM 14149 N N . GLY A 1 87 ? -2.849 -10.625 4.072 1.00 0.00 87 GLY A N 10
ATOM 14150 C CA . GLY A 1 87 ? -3.551 -10.255 5.339 1.00 0.00 87 GLY A CA 10
ATOM 14151 C C . GLY A 1 87 ? -3.042 -8.898 5.830 1.00 0.00 87 GLY A C 10
ATOM 14152 O O . GLY A 1 87 ? -3.513 -8.366 6.818 1.00 0.00 87 GLY A O 10
ATOM 14156 N N . LEU A 1 88 ? -2.080 -8.337 5.150 1.00 0.00 88 LEU A N 10
ATOM 14157 C CA . LEU A 1 88 ? -1.530 -7.016 5.579 1.00 0.00 88 LEU A CA 10
ATOM 14158 C C . LEU A 1 88 ? -2.514 -5.900 5.227 1.00 0.00 88 LEU A C 10
ATOM 14159 O O . LEU A 1 88 ? -3.284 -6.003 4.293 1.00 0.00 88 LEU A O 10
ATOM 14175 N N . ARG A 1 89 ? -2.490 -4.827 5.983 1.00 0.00 89 ARG A N 10
ATOM 14176 C CA . ARG A 1 89 ? -3.417 -3.682 5.724 1.00 0.00 89 ARG A CA 10
ATOM 14177 C C . ARG A 1 89 ? -2.606 -2.417 5.457 1.00 0.00 89 ARG A C 10
ATOM 14178 O O . ARG A 1 89 ? -1.702 -2.075 6.192 1.00 0.00 89 ARG A O 10
ATOM 14199 N N . LEU A 1 90 ? -2.937 -1.719 4.399 1.00 0.00 90 LEU A N 10
ATOM 14200 C CA . LEU A 1 90 ? -2.208 -0.463 4.051 1.00 0.00 90 LEU A CA 10
ATOM 14201 C C . LEU A 1 90 ? -3.104 0.734 4.349 1.00 0.00 90 LEU A C 10
ATOM 14202 O O . LEU A 1 90 ? -4.263 0.763 3.985 1.00 0.00 90 LEU A O 10
ATOM 14218 N N . HIS A 1 91 ? -2.569 1.723 5.021 1.00 0.00 91 HIS A N 10
ATOM 14219 C CA . HIS A 1 91 ? -3.370 2.933 5.369 1.00 0.00 91 HIS A CA 10
ATOM 14220 C C . HIS A 1 91 ? -2.862 4.129 4.566 1.00 0.00 91 HIS A C 10
ATOM 14221 O O . HIS A 1 91 ? -1.717 4.531 4.677 1.00 0.00 91 HIS A O 10
ATOM 14235 N N . VAL A 1 92 ? -3.713 4.696 3.752 1.00 0.00 92 VAL A N 10
ATOM 14236 C CA . VAL A 1 92 ? -3.309 5.865 2.922 1.00 0.00 92 VAL A CA 10
ATOM 14237 C C . VAL A 1 92 ? -3.610 7.157 3.676 1.00 0.00 92 VAL A C 10
ATOM 14238 O O . VAL A 1 92 ? -4.703 7.359 4.173 1.00 0.00 92 VAL A O 10
ATOM 14251 N N . VAL A 1 93 ? -2.645 8.038 3.758 1.00 0.00 93 VAL A N 10
ATOM 14252 C CA . VAL A 1 93 ? -2.849 9.336 4.469 1.00 0.00 93 VAL A CA 10
ATOM 14253 C C . VAL A 1 93 ? -2.600 10.482 3.494 1.00 0.00 93 VAL A C 10
ATOM 14254 O O . VAL A 1 93 ? -1.473 10.816 3.179 1.00 0.00 93 VAL A O 10
ATOM 14267 N N . ASP A 1 94 ? -3.655 11.088 3.013 1.00 0.00 94 ASP A N 10
ATOM 14268 C CA . ASP A 1 94 ? -3.514 12.223 2.052 1.00 0.00 94 ASP A CA 10
ATOM 14269 C C . ASP A 1 94 ? -3.748 13.542 2.789 1.00 0.00 94 ASP A C 10
ATOM 14270 O O . ASP A 1 94 ? -4.844 13.843 3.217 1.00 0.00 94 ASP A O 10
ATOM 14279 N N . SER A 1 95 ? -2.718 14.330 2.936 1.00 0.00 95 SER A N 10
ATOM 14280 C CA . SER A 1 95 ? -2.858 15.637 3.641 1.00 0.00 95 SER A CA 10
ATOM 14281 C C . SER A 1 95 ? -1.512 16.363 3.614 1.00 0.00 95 SER A C 10
ATOM 14282 O O . SER A 1 95 ? -1.389 17.313 2.858 1.00 0.00 95 SER A O 10
ATOM 14291 N N . MET A 1 1 ? -10.423 -6.339 -21.966 1.00 0.00 1 MET A N 11
ATOM 14292 C CA . MET A 1 1 ? -10.329 -5.362 -23.089 1.00 0.00 1 MET A CA 11
ATOM 14293 C C . MET A 1 1 ? -9.289 -5.844 -24.104 1.00 0.00 1 MET A C 11
ATOM 14294 O O . MET A 1 1 ? -9.522 -6.768 -24.858 1.00 0.00 1 MET A O 11
ATOM 14310 N N . GLY A 1 2 ? -8.142 -5.219 -24.128 1.00 0.00 2 GLY A N 11
ATOM 14311 C CA . GLY A 1 2 ? -7.079 -5.630 -25.089 1.00 0.00 2 GLY A CA 11
ATOM 14312 C C . GLY A 1 2 ? -6.590 -7.037 -24.741 1.00 0.00 2 GLY A C 11
ATOM 14313 O O . GLY A 1 2 ? -6.325 -7.842 -25.608 1.00 0.00 2 GLY A O 11
ATOM 14317 N N . HIS A 1 3 ? -6.465 -7.339 -23.475 1.00 0.00 3 HIS A N 11
ATOM 14318 C CA . HIS A 1 3 ? -5.993 -8.696 -23.077 1.00 0.00 3 HIS A CA 11
ATOM 14319 C C . HIS A 1 3 ? -6.523 -9.038 -21.683 1.00 0.00 3 HIS A C 11
ATOM 14320 O O . HIS A 1 3 ? -6.700 -8.174 -20.847 1.00 0.00 3 HIS A O 11
ATOM 14334 N N . HIS A 1 4 ? -6.774 -10.297 -21.434 1.00 0.00 4 HIS A N 11
ATOM 14335 C CA . HIS A 1 4 ? -7.292 -10.731 -20.102 1.00 0.00 4 HIS A CA 11
ATOM 14336 C C . HIS A 1 4 ? -6.505 -11.963 -19.644 1.00 0.00 4 HIS A C 11
ATOM 14337 O O . HIS A 1 4 ? -6.198 -12.124 -18.481 1.00 0.00 4 HIS A O 11
ATOM 14351 N N . HIS A 1 5 ? -6.170 -12.831 -20.561 1.00 0.00 5 HIS A N 11
ATOM 14352 C CA . HIS A 1 5 ? -5.398 -14.058 -20.204 1.00 0.00 5 HIS A CA 11
ATOM 14353 C C . HIS A 1 5 ? -6.012 -14.726 -18.969 1.00 0.00 5 HIS A C 11
ATOM 14354 O O . HIS A 1 5 ? -5.650 -14.437 -17.847 1.00 0.00 5 HIS A O 11
ATOM 14368 N N . HIS A 1 6 ? -6.940 -15.622 -19.177 1.00 0.00 6 HIS A N 11
ATOM 14369 C CA . HIS A 1 6 ? -7.583 -16.321 -18.029 1.00 0.00 6 HIS A CA 11
ATOM 14370 C C . HIS A 1 6 ? -6.544 -17.184 -17.312 1.00 0.00 6 HIS A C 11
ATOM 14371 O O . HIS A 1 6 ? -6.421 -17.150 -16.105 1.00 0.00 6 HIS A O 11
ATOM 14385 N N . HIS A 1 7 ? -5.789 -17.960 -18.047 1.00 0.00 7 HIS A N 11
ATOM 14386 C CA . HIS A 1 7 ? -4.755 -18.822 -17.403 1.00 0.00 7 HIS A CA 11
ATOM 14387 C C . HIS A 1 7 ? -3.622 -19.106 -18.390 1.00 0.00 7 HIS A C 11
ATOM 14388 O O . HIS A 1 7 ? -3.843 -19.359 -19.558 1.00 0.00 7 HIS A O 11
ATOM 14402 N N . HIS A 1 8 ? -2.409 -19.075 -17.913 1.00 0.00 8 HIS A N 11
ATOM 14403 C CA . HIS A 1 8 ? -1.238 -19.348 -18.788 1.00 0.00 8 HIS A CA 11
ATOM 14404 C C . HIS A 1 8 ? -0.094 -19.874 -17.922 1.00 0.00 8 HIS A C 11
ATOM 14405 O O . HIS A 1 8 ? 0.953 -20.240 -18.413 1.00 0.00 8 HIS A O 11
ATOM 14419 N N . SER A 1 9 ? -0.290 -19.922 -16.628 1.00 0.00 9 SER A N 11
ATOM 14420 C CA . SER A 1 9 ? 0.787 -20.434 -15.732 1.00 0.00 9 SER A CA 11
ATOM 14421 C C . SER A 1 9 ? 0.157 -21.030 -14.474 1.00 0.00 9 SER A C 11
ATOM 14422 O O . SER A 1 9 ? -0.737 -20.453 -13.885 1.00 0.00 9 SER A O 11
ATOM 14430 N N . HIS A 1 10 ? 0.617 -22.184 -14.060 1.00 0.00 10 HIS A N 11
ATOM 14431 C CA . HIS A 1 10 ? 0.054 -22.838 -12.840 1.00 0.00 10 HIS A CA 11
ATOM 14432 C C . HIS A 1 10 ? 1.060 -22.749 -11.688 1.00 0.00 10 HIS A C 11
ATOM 14433 O O . HIS A 1 10 ? 2.183 -23.200 -11.790 1.00 0.00 10 HIS A O 11
ATOM 14447 N N . GLY A 1 11 ? 0.650 -22.179 -10.586 1.00 0.00 11 GLY A N 11
ATOM 14448 C CA . GLY A 1 11 ? 1.558 -22.070 -9.409 1.00 0.00 11 GLY A CA 11
ATOM 14449 C C . GLY A 1 11 ? 2.590 -20.954 -9.609 1.00 0.00 11 GLY A C 11
ATOM 14450 O O . GLY A 1 11 ? 2.542 -20.203 -10.562 1.00 0.00 11 GLY A O 11
ATOM 14454 N N . LYS A 1 12 ? 3.525 -20.851 -8.700 1.00 0.00 12 LYS A N 11
ATOM 14455 C CA . LYS A 1 12 ? 4.580 -19.800 -8.800 1.00 0.00 12 LYS A CA 11
ATOM 14456 C C . LYS A 1 12 ? 3.944 -18.438 -9.098 1.00 0.00 12 LYS A C 11
ATOM 14457 O O . LYS A 1 12 ? 4.542 -17.590 -9.730 1.00 0.00 12 LYS A O 11
ATOM 14476 N N . SER A 1 13 ? 2.741 -18.218 -8.645 1.00 0.00 13 SER A N 11
ATOM 14477 C CA . SER A 1 13 ? 2.071 -16.910 -8.903 1.00 0.00 13 SER A CA 11
ATOM 14478 C C . SER A 1 13 ? 2.691 -15.816 -8.029 1.00 0.00 13 SER A C 11
ATOM 14479 O O . SER A 1 13 ? 3.375 -16.092 -7.063 1.00 0.00 13 SER A O 11
ATOM 14487 N N . ASP A 1 14 ? 2.449 -14.572 -8.366 1.00 0.00 14 ASP A N 11
ATOM 14488 C CA . ASP A 1 14 ? 3.007 -13.433 -7.573 1.00 0.00 14 ASP A CA 11
ATOM 14489 C C . ASP A 1 14 ? 1.891 -12.429 -7.282 1.00 0.00 14 ASP A C 11
ATOM 14490 O O . ASP A 1 14 ? 1.984 -11.268 -7.627 1.00 0.00 14 ASP A O 11
ATOM 14499 N N . PHE A 1 15 ? 0.837 -12.873 -6.643 1.00 0.00 15 PHE A N 11
ATOM 14500 C CA . PHE A 1 15 ? -0.303 -11.960 -6.310 1.00 0.00 15 PHE A CA 11
ATOM 14501 C C . PHE A 1 15 ? -0.661 -12.135 -4.834 1.00 0.00 15 PHE A C 11
ATOM 14502 O O . PHE A 1 15 ? -0.552 -13.215 -4.288 1.00 0.00 15 PHE A O 11
ATOM 14519 N N . ILE A 1 16 ? -1.077 -11.078 -4.183 1.00 0.00 16 ILE A N 11
ATOM 14520 C CA . ILE A 1 16 ? -1.440 -11.168 -2.733 1.00 0.00 16 ILE A CA 11
ATOM 14521 C C . ILE A 1 16 ? -2.773 -10.472 -2.486 1.00 0.00 16 ILE A C 11
ATOM 14522 O O . ILE A 1 16 ? -3.216 -9.663 -3.275 1.00 0.00 16 ILE A O 11
ATOM 14538 N N . LYS A 1 17 ? -3.410 -10.782 -1.385 1.00 0.00 17 LYS A N 11
ATOM 14539 C CA . LYS A 1 17 ? -4.719 -10.143 -1.054 1.00 0.00 17 LYS A CA 11
ATOM 14540 C C . LYS A 1 17 ? -4.568 -9.331 0.231 1.00 0.00 17 LYS A C 11
ATOM 14541 O O . LYS A 1 17 ? -4.217 -9.854 1.269 1.00 0.00 17 LYS A O 11
ATOM 14560 N N . VAL A 1 18 ? -4.824 -8.053 0.163 1.00 0.00 18 VAL A N 11
ATOM 14561 C CA . VAL A 1 18 ? -4.697 -7.189 1.374 1.00 0.00 18 VAL A CA 11
ATOM 14562 C C . VAL A 1 18 ? -5.830 -6.166 1.398 1.00 0.00 18 VAL A C 11
ATOM 14563 O O . VAL A 1 18 ? -6.545 -5.985 0.430 1.00 0.00 18 VAL A O 11
ATOM 14576 N N . ASN A 1 19 ? -6.001 -5.497 2.508 1.00 0.00 19 ASN A N 11
ATOM 14577 C CA . ASN A 1 19 ? -7.085 -4.479 2.623 1.00 0.00 19 ASN A CA 11
ATOM 14578 C C . ASN A 1 19 ? -6.499 -3.084 2.404 1.00 0.00 19 ASN A C 11
ATOM 14579 O O . ASN A 1 19 ? -5.402 -2.793 2.841 1.00 0.00 19 ASN A O 11
ATOM 14590 N N . VAL A 1 20 ? -7.221 -2.219 1.730 1.00 0.00 20 VAL A N 11
ATOM 14591 C CA . VAL A 1 20 ? -6.712 -0.832 1.471 1.00 0.00 20 VAL A CA 11
ATOM 14592 C C . VAL A 1 20 ? -7.709 0.188 2.026 1.00 0.00 20 VAL A C 11
ATOM 14593 O O . VAL A 1 20 ? -8.902 0.096 1.800 1.00 0.00 20 VAL A O 11
ATOM 14606 N N . SER A 1 21 ? -7.224 1.167 2.745 1.00 0.00 21 SER A N 11
ATOM 14607 C CA . SER A 1 21 ? -8.131 2.206 3.317 1.00 0.00 21 SER A CA 11
ATOM 14608 C C . SER A 1 21 ? -7.377 3.529 3.449 1.00 0.00 21 SER A C 11
ATOM 14609 O O . SER A 1 21 ? -6.204 3.620 3.148 1.00 0.00 21 SER A O 11
ATOM 14617 N N . ASN A 1 22 ? -8.045 4.560 3.903 1.00 0.00 22 ASN A N 11
ATOM 14618 C CA . ASN A 1 22 ? -7.370 5.883 4.064 1.00 0.00 22 ASN A CA 11
ATOM 14619 C C . ASN A 1 22 ? -7.976 6.635 5.254 1.00 0.00 22 ASN A C 11
ATOM 14620 O O . ASN A 1 22 ? -9.011 6.269 5.775 1.00 0.00 22 ASN A O 11
ATOM 14631 N N . SER A 1 23 ? -7.329 7.685 5.684 1.00 0.00 23 SER A N 11
ATOM 14632 C CA . SER A 1 23 ? -7.843 8.482 6.838 1.00 0.00 23 SER A CA 11
ATOM 14633 C C . SER A 1 23 ? -9.201 9.100 6.486 1.00 0.00 23 SER A C 11
ATOM 14634 O O . SER A 1 23 ? -10.113 9.115 7.286 1.00 0.00 23 SER A O 11
ATOM 14642 N N . HIS A 1 24 ? -9.337 9.616 5.296 1.00 0.00 24 HIS A N 11
ATOM 14643 C CA . HIS A 1 24 ? -10.631 10.234 4.895 1.00 0.00 24 HIS A CA 11
ATOM 14644 C C . HIS A 1 24 ? -11.680 9.129 4.765 1.00 0.00 24 HIS A C 11
ATOM 14645 O O . HIS A 1 24 ? -12.861 9.382 4.638 1.00 0.00 24 HIS A O 11
ATOM 14659 N N . ASN A 1 25 ? -11.245 7.900 4.803 1.00 0.00 25 ASN A N 11
ATOM 14660 C CA . ASN A 1 25 ? -12.194 6.756 4.690 1.00 0.00 25 ASN A CA 11
ATOM 14661 C C . ASN A 1 25 ? -13.095 6.946 3.471 1.00 0.00 25 ASN A C 11
ATOM 14662 O O . ASN A 1 25 ? -12.620 7.045 2.365 1.00 0.00 25 ASN A O 11
ATOM 14673 N N . ASP A 1 26 ? -14.394 6.988 3.685 1.00 0.00 26 ASP A N 11
ATOM 14674 C CA . ASP A 1 26 ? -15.365 7.159 2.563 1.00 0.00 26 ASP A CA 11
ATOM 14675 C C . ASP A 1 26 ? -15.176 6.044 1.536 1.00 0.00 26 ASP A C 11
ATOM 14676 O O . ASP A 1 26 ? -16.015 5.181 1.378 1.00 0.00 26 ASP A O 11
ATOM 14685 N N . ALA A 1 27 ? -14.081 6.057 0.838 1.00 0.00 27 ALA A N 11
ATOM 14686 C CA . ALA A 1 27 ? -13.821 5.005 -0.188 1.00 0.00 27 ALA A CA 11
ATOM 14687 C C . ALA A 1 27 ? -12.933 3.913 0.404 1.00 0.00 27 ALA A C 11
ATOM 14688 O O . ALA A 1 27 ? -11.808 4.159 0.790 1.00 0.00 27 ALA A O 11
ATOM 14695 N N . VAL A 1 28 ? -13.427 2.701 0.466 1.00 0.00 28 VAL A N 11
ATOM 14696 C CA . VAL A 1 28 ? -12.614 1.570 1.016 1.00 0.00 28 VAL A CA 11
ATOM 14697 C C . VAL A 1 28 ? -12.630 0.425 0.008 1.00 0.00 28 VAL A C 11
ATOM 14698 O O . VAL A 1 28 ? -13.666 0.067 -0.517 1.00 0.00 28 VAL A O 11
ATOM 14711 N N . ALA A 1 29 ? -11.487 -0.149 -0.268 1.00 0.00 29 ALA A N 11
ATOM 14712 C CA . ALA A 1 29 ? -11.416 -1.277 -1.248 1.00 0.00 29 ALA A CA 11
ATOM 14713 C C . ALA A 1 29 ? -11.120 -2.575 -0.498 1.00 0.00 29 ALA A C 11
ATOM 14714 O O . ALA A 1 29 ? -10.203 -2.649 0.298 1.00 0.00 29 ALA A O 11
ATOM 14721 N N . PHE A 1 30 ? -11.904 -3.596 -0.745 1.00 0.00 30 PHE A N 11
ATOM 14722 C CA . PHE A 1 30 ? -11.706 -4.906 -0.051 1.00 0.00 30 PHE A CA 11
ATOM 14723 C C . PHE A 1 30 ? -11.213 -5.961 -1.044 1.00 0.00 30 PHE A C 11
ATOM 14724 O O . PHE A 1 30 ? -11.552 -5.944 -2.210 1.00 0.00 30 PHE A O 11
ATOM 14741 N N . GLU A 1 31 ? -10.420 -6.883 -0.574 1.00 0.00 31 GLU A N 11
ATOM 14742 C CA . GLU A 1 31 ? -9.896 -7.964 -1.454 1.00 0.00 31 GLU A CA 11
ATOM 14743 C C . GLU A 1 31 ? -9.178 -7.363 -2.665 1.00 0.00 31 GLU A C 11
ATOM 14744 O O . GLU A 1 31 ? -9.559 -7.588 -3.796 1.00 0.00 31 GLU A O 11
ATOM 14756 N N . VAL A 1 32 ? -8.134 -6.601 -2.441 1.00 0.00 32 VAL A N 11
ATOM 14757 C CA . VAL A 1 32 ? -7.395 -5.996 -3.578 1.00 0.00 32 VAL A CA 11
ATOM 14758 C C . VAL A 1 32 ? -6.349 -6.990 -4.092 1.00 0.00 32 VAL A C 11
ATOM 14759 O O . VAL A 1 32 ? -5.569 -7.526 -3.330 1.00 0.00 32 VAL A O 11
ATOM 14772 N N . LYS A 1 33 ? -6.318 -7.231 -5.378 1.00 0.00 33 LYS A N 11
ATOM 14773 C CA . LYS A 1 33 ? -5.315 -8.179 -5.950 1.00 0.00 33 LYS A CA 11
ATOM 14774 C C . LYS A 1 33 ? -4.251 -7.377 -6.701 1.00 0.00 33 LYS A C 11
ATOM 14775 O O . LYS A 1 33 ? -4.493 -6.866 -7.775 1.00 0.00 33 LYS A O 11
ATOM 14794 N N . LEU A 1 34 ? -3.071 -7.260 -6.136 1.00 0.00 34 LEU A N 11
ATOM 14795 C CA . LEU A 1 34 ? -1.973 -6.486 -6.800 1.00 0.00 34 LEU A CA 11
ATOM 14796 C C . LEU A 1 34 ? -0.725 -7.361 -6.889 1.00 0.00 34 LEU A C 11
ATOM 14797 O O . LEU A 1 34 ? -0.442 -8.153 -6.013 1.00 0.00 34 LEU A O 11
ATOM 14813 N N . ALA A 1 35 ? 0.015 -7.228 -7.951 1.00 0.00 35 ALA A N 11
ATOM 14814 C CA . ALA A 1 35 ? 1.240 -8.054 -8.121 1.00 0.00 35 ALA A CA 11
ATOM 14815 C C . ALA A 1 35 ? 2.363 -7.534 -7.218 1.00 0.00 35 ALA A C 11
ATOM 14816 O O . ALA A 1 35 ? 2.513 -6.346 -7.009 1.00 0.00 35 ALA A O 11
ATOM 14823 N N . LYS A 1 36 ? 3.157 -8.425 -6.692 1.00 0.00 36 LYS A N 11
ATOM 14824 C CA . LYS A 1 36 ? 4.284 -8.016 -5.814 1.00 0.00 36 LYS A CA 11
ATOM 14825 C C . LYS A 1 36 ? 5.390 -7.380 -6.661 1.00 0.00 36 LYS A C 11
ATOM 14826 O O . LYS A 1 36 ? 6.310 -6.775 -6.146 1.00 0.00 36 LYS A O 11
ATOM 14845 N N . ASP A 1 37 ? 5.316 -7.527 -7.957 1.00 0.00 37 ASP A N 11
ATOM 14846 C CA . ASP A 1 37 ? 6.370 -6.943 -8.837 1.00 0.00 37 ASP A CA 11
ATOM 14847 C C . ASP A 1 37 ? 6.093 -5.452 -9.057 1.00 0.00 37 ASP A C 11
ATOM 14848 O O . ASP A 1 37 ? 6.834 -4.767 -9.730 1.00 0.00 37 ASP A O 11
ATOM 14857 N N . LEU A 1 38 ? 5.031 -4.944 -8.491 1.00 0.00 38 LEU A N 11
ATOM 14858 C CA . LEU A 1 38 ? 4.712 -3.498 -8.667 1.00 0.00 38 LEU A CA 11
ATOM 14859 C C . LEU A 1 38 ? 5.592 -2.656 -7.745 1.00 0.00 38 LEU A C 11
ATOM 14860 O O . LEU A 1 38 ? 5.876 -3.030 -6.626 1.00 0.00 38 LEU A O 11
ATOM 14876 N N . THR A 1 39 ? 6.027 -1.517 -8.210 1.00 0.00 39 THR A N 11
ATOM 14877 C CA . THR A 1 39 ? 6.893 -0.645 -7.368 1.00 0.00 39 THR A CA 11
ATOM 14878 C C . THR A 1 39 ? 6.033 0.231 -6.452 1.00 0.00 39 THR A C 11
ATOM 14879 O O . THR A 1 39 ? 4.839 0.364 -6.633 1.00 0.00 39 THR A O 11
ATOM 14890 N N . VAL A 1 40 ? 6.646 0.831 -5.470 1.00 0.00 40 VAL A N 11
ATOM 14891 C CA . VAL A 1 40 ? 5.899 1.710 -4.527 1.00 0.00 40 VAL A CA 11
ATOM 14892 C C . VAL A 1 40 ? 5.362 2.934 -5.280 1.00 0.00 40 VAL A C 11
ATOM 14893 O O . VAL A 1 40 ? 4.238 3.350 -5.086 1.00 0.00 40 VAL A O 11
ATOM 14906 N N . ALA A 1 41 ? 6.164 3.520 -6.124 1.00 0.00 41 ALA A N 11
ATOM 14907 C CA . ALA A 1 41 ? 5.710 4.722 -6.878 1.00 0.00 41 ALA A CA 11
ATOM 14908 C C . ALA A 1 41 ? 4.497 4.360 -7.738 1.00 0.00 41 ALA A C 11
ATOM 14909 O O . ALA A 1 41 ? 3.536 5.101 -7.820 1.00 0.00 41 ALA A O 11
ATOM 14916 N N . GLN A 1 42 ? 4.528 3.221 -8.371 1.00 0.00 42 GLN A N 11
ATOM 14917 C CA . GLN A 1 42 ? 3.374 2.800 -9.213 1.00 0.00 42 GLN A CA 11
ATOM 14918 C C . GLN A 1 42 ? 2.168 2.543 -8.310 1.00 0.00 42 GLN A C 11
ATOM 14919 O O . GLN A 1 42 ? 1.041 2.824 -8.664 1.00 0.00 42 GLN A O 11
ATOM 14933 N N . LEU A 1 43 ? 2.400 2.009 -7.144 1.00 0.00 43 LEU A N 11
ATOM 14934 C CA . LEU A 1 43 ? 1.274 1.733 -6.211 1.00 0.00 43 LEU A CA 11
ATOM 14935 C C . LEU A 1 43 ? 0.605 3.055 -5.827 1.00 0.00 43 LEU A C 11
ATOM 14936 O O . LEU A 1 43 ? -0.603 3.161 -5.772 1.00 0.00 43 LEU A O 11
ATOM 14952 N N . LYS A 1 44 ? 1.390 4.061 -5.560 1.00 0.00 44 LYS A N 11
ATOM 14953 C CA . LYS A 1 44 ? 0.818 5.383 -5.181 1.00 0.00 44 LYS A CA 11
ATOM 14954 C C . LYS A 1 44 ? -0.001 5.937 -6.346 1.00 0.00 44 LYS A C 11
ATOM 14955 O O . LYS A 1 44 ? -1.038 6.540 -6.158 1.00 0.00 44 LYS A O 11
ATOM 14974 N N . THR A 1 45 ? 0.462 5.743 -7.547 1.00 0.00 45 THR A N 11
ATOM 14975 C CA . THR A 1 45 ? -0.284 6.259 -8.728 1.00 0.00 45 THR A CA 11
ATOM 14976 C C . THR A 1 45 ? -1.677 5.627 -8.757 1.00 0.00 45 THR A C 11
ATOM 14977 O O . THR A 1 45 ? -2.672 6.298 -8.950 1.00 0.00 45 THR A O 11
ATOM 14988 N N . LYS A 1 46 ? -1.755 4.340 -8.564 1.00 0.00 46 LYS A N 11
ATOM 14989 C CA . LYS A 1 46 ? -3.078 3.659 -8.573 1.00 0.00 46 LYS A CA 11
ATOM 14990 C C . LYS A 1 46 ? -3.925 4.188 -7.413 1.00 0.00 46 LYS A C 11
ATOM 14991 O O . LYS A 1 46 ? -5.099 4.466 -7.560 1.00 0.00 46 LYS A O 11
ATOM 15010 N N . LEU A 1 47 ? -3.334 4.327 -6.259 1.00 0.00 47 LEU A N 11
ATOM 15011 C CA . LEU A 1 47 ? -4.088 4.841 -5.081 1.00 0.00 47 LEU A CA 11
ATOM 15012 C C . LEU A 1 47 ? -4.514 6.287 -5.344 1.00 0.00 47 LEU A C 11
ATOM 15013 O O . LEU A 1 47 ? -5.595 6.702 -4.983 1.00 0.00 47 LEU A O 11
ATOM 15029 N N . GLU A 1 48 ? -3.664 7.059 -5.963 1.00 0.00 48 GLU A N 11
ATOM 15030 C CA . GLU A 1 48 ? -4.010 8.481 -6.243 1.00 0.00 48 GLU A CA 11
ATOM 15031 C C . GLU A 1 48 ? -5.334 8.537 -7.008 1.00 0.00 48 GLU A C 11
ATOM 15032 O O . GLU A 1 48 ? -6.225 9.288 -6.671 1.00 0.00 48 GLU A O 11
ATOM 15044 N N . ILE A 1 49 ? -5.469 7.745 -8.034 1.00 0.00 49 ILE A N 11
ATOM 15045 C CA . ILE A 1 49 ? -6.736 7.743 -8.816 1.00 0.00 49 ILE A CA 11
ATOM 15046 C C . ILE A 1 49 ? -7.879 7.220 -7.935 1.00 0.00 49 ILE A C 11
ATOM 15047 O O . ILE A 1 49 ? -8.970 7.751 -7.933 1.00 0.00 49 ILE A O 11
ATOM 15063 N N . LEU A 1 50 ? -7.630 6.170 -7.198 1.00 0.00 50 LEU A N 11
ATOM 15064 C CA . LEU A 1 50 ? -8.691 5.587 -6.322 1.00 0.00 50 LEU A CA 11
ATOM 15065 C C . LEU A 1 50 ? -9.095 6.585 -5.233 1.00 0.00 50 LEU A C 11
ATOM 15066 O O . LEU A 1 50 ? -10.258 6.726 -4.911 1.00 0.00 50 LEU A O 11
ATOM 15082 N N . THR A 1 51 ? -8.147 7.265 -4.645 1.00 0.00 51 THR A N 11
ATOM 15083 C CA . THR A 1 51 ? -8.483 8.237 -3.561 1.00 0.00 51 THR A CA 11
ATOM 15084 C C . THR A 1 51 ? -8.627 9.638 -4.162 1.00 0.00 51 THR A C 11
ATOM 15085 O O . THR A 1 51 ? -9.141 10.542 -3.536 1.00 0.00 51 THR A O 11
ATOM 15096 N N . GLY A 1 52 ? -8.187 9.823 -5.378 1.00 0.00 52 GLY A N 11
ATOM 15097 C CA . GLY A 1 52 ? -8.311 11.162 -6.023 1.00 0.00 52 GLY A CA 11
ATOM 15098 C C . GLY A 1 52 ? -7.434 12.167 -5.278 1.00 0.00 52 GLY A C 11
ATOM 15099 O O . GLY A 1 52 ? -7.530 13.361 -5.478 1.00 0.00 52 GLY A O 11
ATOM 15103 N N . GLY A 1 53 ? -6.587 11.691 -4.408 1.00 0.00 53 GLY A N 11
ATOM 15104 C CA . GLY A 1 53 ? -5.712 12.613 -3.630 1.00 0.00 53 GLY A CA 11
ATOM 15105 C C . GLY A 1 53 ? -4.497 13.021 -4.462 1.00 0.00 53 GLY A C 11
ATOM 15106 O O . GLY A 1 53 ? -4.504 12.938 -5.672 1.00 0.00 53 GLY A O 11
ATOM 15110 N N . CYS A 1 54 ? -3.451 13.472 -3.808 1.00 0.00 54 CYS A N 11
ATOM 15111 C CA . CYS A 1 54 ? -2.213 13.903 -4.531 1.00 0.00 54 CYS A CA 11
ATOM 15112 C C . CYS A 1 54 ? -1.035 13.030 -4.085 1.00 0.00 54 CYS A C 11
ATOM 15113 O O . CYS A 1 54 ? -0.703 12.957 -2.917 1.00 0.00 54 CYS A O 11
ATOM 15121 N N . ALA A 1 55 ? -0.406 12.369 -5.014 1.00 0.00 55 ALA A N 11
ATOM 15122 C CA . ALA A 1 55 ? 0.751 11.497 -4.677 1.00 0.00 55 ALA A CA 11
ATOM 15123 C C . ALA A 1 55 ? 1.900 12.349 -4.130 1.00 0.00 55 ALA A C 11
ATOM 15124 O O . ALA A 1 55 ? 2.731 11.880 -3.378 1.00 0.00 55 ALA A O 11
ATOM 15131 N N . GLY A 1 56 ? 1.965 13.595 -4.517 1.00 0.00 56 GLY A N 11
ATOM 15132 C CA . GLY A 1 56 ? 3.072 14.470 -4.035 1.00 0.00 56 GLY A CA 11
ATOM 15133 C C . GLY A 1 56 ? 2.940 14.710 -2.529 1.00 0.00 56 GLY A C 11
ATOM 15134 O O . GLY A 1 56 ? 3.799 15.306 -1.911 1.00 0.00 56 GLY A O 11
ATOM 15138 N N . THR A 1 57 ? 1.874 14.246 -1.930 1.00 0.00 57 THR A N 11
ATOM 15139 C CA . THR A 1 57 ? 1.683 14.438 -0.456 1.00 0.00 57 THR A CA 11
ATOM 15140 C C . THR A 1 57 ? 1.076 13.166 0.147 1.00 0.00 57 THR A C 11
ATOM 15141 O O . THR A 1 57 ? 0.793 13.102 1.325 1.00 0.00 57 THR A O 11
ATOM 15152 N N . MET A 1 58 ? 0.867 12.155 -0.654 1.00 0.00 58 MET A N 11
ATOM 15153 C CA . MET A 1 58 ? 0.268 10.894 -0.129 1.00 0.00 58 MET A CA 11
ATOM 15154 C C . MET A 1 58 ? 1.332 10.065 0.595 1.00 0.00 58 MET A C 11
ATOM 15155 O O . MET A 1 58 ? 2.457 9.953 0.146 1.00 0.00 58 MET A O 11
ATOM 15169 N N . LYS A 1 59 ? 0.974 9.469 1.709 1.00 0.00 59 LYS A N 11
ATOM 15170 C CA . LYS A 1 59 ? 1.944 8.625 2.478 1.00 0.00 59 LYS A CA 11
ATOM 15171 C C . LYS A 1 59 ? 1.359 7.229 2.682 1.00 0.00 59 LYS A C 11
ATOM 15172 O O . LYS A 1 59 ? 0.178 7.069 2.919 1.00 0.00 59 LYS A O 11
ATOM 15191 N N . VAL A 1 60 ? 2.184 6.217 2.585 1.00 0.00 60 VAL A N 11
ATOM 15192 C CA . VAL A 1 60 ? 1.705 4.811 2.759 1.00 0.00 60 VAL A CA 11
ATOM 15193 C C . VAL A 1 60 ? 2.356 4.205 4.002 1.00 0.00 60 VAL A C 11
ATOM 15194 O O . VAL A 1 60 ? 3.552 4.300 4.195 1.00 0.00 60 VAL A O 11
ATOM 15207 N N . GLN A 1 61 ? 1.571 3.579 4.842 1.00 0.00 61 GLN A N 11
ATOM 15208 C CA . GLN A 1 61 ? 2.121 2.948 6.082 1.00 0.00 61 GLN A CA 11
ATOM 15209 C C . GLN A 1 61 ? 1.658 1.494 6.151 1.00 0.00 61 GLN A C 11
ATOM 15210 O O . GLN A 1 61 ? 0.493 1.193 5.991 1.00 0.00 61 GLN A O 11
ATOM 15224 N N . VAL A 1 62 ? 2.569 0.588 6.381 1.00 0.00 62 VAL A N 11
ATOM 15225 C CA . VAL A 1 62 ? 2.196 -0.853 6.453 1.00 0.00 62 VAL A CA 11
ATOM 15226 C C . VAL A 1 62 ? 1.820 -1.212 7.886 1.00 0.00 62 VAL A C 11
ATOM 15227 O O . VAL A 1 62 ? 2.522 -0.878 8.821 1.00 0.00 62 VAL A O 11
ATOM 15240 N N . PHE A 1 63 ? 0.715 -1.893 8.067 1.00 0.00 63 PHE A N 11
ATOM 15241 C CA . PHE A 1 63 ? 0.276 -2.288 9.441 1.00 0.00 63 PHE A CA 11
ATOM 15242 C C . PHE A 1 63 ? 0.013 -3.788 9.496 1.00 0.00 63 PHE A C 11
ATOM 15243 O O . PHE A 1 63 ? -0.468 -4.388 8.555 1.00 0.00 63 PHE A O 11
ATOM 15260 N N . LYS A 1 64 ? 0.315 -4.389 10.613 1.00 0.00 64 LYS A N 11
ATOM 15261 C CA . LYS A 1 64 ? 0.080 -5.847 10.786 1.00 0.00 64 LYS A CA 11
ATOM 15262 C C . LYS A 1 64 ? -0.414 -6.082 12.213 1.00 0.00 64 LYS A C 11
ATOM 15263 O O . LYS A 1 64 ? 0.342 -6.424 13.098 1.00 0.00 64 LYS A O 11
ATOM 15282 N N . GLY A 1 65 ? -1.688 -5.892 12.436 1.00 0.00 65 GLY A N 11
ATOM 15283 C CA . GLY A 1 65 ? -2.256 -6.094 13.801 1.00 0.00 65 GLY A CA 11
ATOM 15284 C C . GLY A 1 65 ? -2.095 -4.820 14.639 1.00 0.00 65 GLY A C 11
ATOM 15285 O O . GLY A 1 65 ? -2.463 -3.738 14.225 1.00 0.00 65 GLY A O 11
ATOM 15289 N N . ASP A 1 66 ? -1.555 -4.950 15.821 1.00 0.00 66 ASP A N 11
ATOM 15290 C CA . ASP A 1 66 ? -1.367 -3.765 16.711 1.00 0.00 66 ASP A CA 11
ATOM 15291 C C . ASP A 1 66 ? 0.062 -3.239 16.570 1.00 0.00 66 ASP A C 11
ATOM 15292 O O . ASP A 1 66 ? 0.464 -2.333 17.272 1.00 0.00 66 ASP A O 11
ATOM 15301 N N . THR A 1 67 ? 0.840 -3.815 15.682 1.00 0.00 67 THR A N 11
ATOM 15302 C CA . THR A 1 67 ? 2.263 -3.369 15.505 1.00 0.00 67 THR A CA 11
ATOM 15303 C C . THR A 1 67 ? 2.537 -3.025 14.041 1.00 0.00 67 THR A C 11
ATOM 15304 O O . THR A 1 67 ? 2.195 -3.762 13.138 1.00 0.00 67 THR A O 11
ATOM 15315 N N . CYS A 1 68 ? 3.153 -1.899 13.806 1.00 0.00 68 CYS A N 11
ATOM 15316 C CA . CYS A 1 68 ? 3.451 -1.483 12.410 1.00 0.00 68 CYS A CA 11
ATOM 15317 C C . CYS A 1 68 ? 4.709 -2.200 11.905 1.00 0.00 68 CYS A C 11
ATOM 15318 O O . CYS A 1 68 ? 5.761 -2.137 12.510 1.00 0.00 68 CYS A O 11
ATOM 15326 N N . VAL A 1 69 ? 4.603 -2.876 10.794 1.00 0.00 69 VAL A N 11
ATOM 15327 C CA . VAL A 1 69 ? 5.781 -3.593 10.235 1.00 0.00 69 VAL A CA 11
ATOM 15328 C C . VAL A 1 69 ? 6.839 -2.572 9.807 1.00 0.00 69 VAL A C 11
ATOM 15329 O O . VAL A 1 69 ? 8.008 -2.729 10.084 1.00 0.00 69 VAL A O 11
ATOM 15342 N N . SER A 1 70 ? 6.431 -1.524 9.138 1.00 0.00 70 SER A N 11
ATOM 15343 C CA . SER A 1 70 ? 7.407 -0.486 8.693 1.00 0.00 70 SER A CA 11
ATOM 15344 C C . SER A 1 70 ? 6.705 0.503 7.760 1.00 0.00 70 SER A C 11
ATOM 15345 O O . SER A 1 70 ? 5.533 0.371 7.468 1.00 0.00 70 SER A O 11
ATOM 15353 N N . THR A 1 71 ? 7.426 1.493 7.292 1.00 0.00 71 THR A N 11
ATOM 15354 C CA . THR A 1 71 ? 6.833 2.511 6.371 1.00 0.00 71 THR A CA 11
ATOM 15355 C C . THR A 1 71 ? 7.571 2.484 5.031 1.00 0.00 71 THR A C 11
ATOM 15356 O O . THR A 1 71 ? 8.785 2.519 4.975 1.00 0.00 71 THR A O 11
ATOM 15367 N N . MET A 1 72 ? 6.840 2.418 3.955 1.00 0.00 72 MET A N 11
ATOM 15368 C CA . MET A 1 72 ? 7.480 2.384 2.610 1.00 0.00 72 MET A CA 11
ATOM 15369 C C . MET A 1 72 ? 8.235 3.694 2.367 1.00 0.00 72 MET A C 11
ATOM 15370 O O . MET A 1 72 ? 7.721 4.620 1.768 1.00 0.00 72 MET A O 11
ATOM 15384 N N . ASP A 1 73 ? 9.455 3.774 2.830 1.00 0.00 73 ASP A N 11
ATOM 15385 C CA . ASP A 1 73 ? 10.264 5.013 2.637 1.00 0.00 73 ASP A CA 11
ATOM 15386 C C . ASP A 1 73 ? 11.116 4.880 1.375 1.00 0.00 73 ASP A C 11
ATOM 15387 O O . ASP A 1 73 ? 11.576 5.856 0.821 1.00 0.00 73 ASP A O 11
ATOM 15396 N N . ASN A 1 74 ? 11.336 3.674 0.916 1.00 0.00 74 ASN A N 11
ATOM 15397 C CA . ASN A 1 74 ? 12.168 3.477 -0.311 1.00 0.00 74 ASN A CA 11
ATOM 15398 C C . ASN A 1 74 ? 11.267 3.368 -1.545 1.00 0.00 74 ASN A C 11
ATOM 15399 O O . ASN A 1 74 ? 10.607 2.374 -1.766 1.00 0.00 74 ASN A O 11
ATOM 15410 N N . ASN A 1 75 ? 11.245 4.397 -2.345 1.00 0.00 75 ASN A N 11
ATOM 15411 C CA . ASN A 1 75 ? 10.407 4.392 -3.578 1.00 0.00 75 ASN A CA 11
ATOM 15412 C C . ASN A 1 75 ? 10.953 3.367 -4.580 1.00 0.00 75 ASN A C 11
ATOM 15413 O O . ASN A 1 75 ? 10.213 2.745 -5.314 1.00 0.00 75 ASN A O 11
ATOM 15424 N N . ASP A 1 76 ? 12.247 3.214 -4.635 1.00 0.00 76 ASP A N 11
ATOM 15425 C CA . ASP A 1 76 ? 12.851 2.258 -5.605 1.00 0.00 76 ASP A CA 11
ATOM 15426 C C . ASP A 1 76 ? 12.621 0.816 -5.137 1.00 0.00 76 ASP A C 11
ATOM 15427 O O . ASP A 1 76 ? 12.969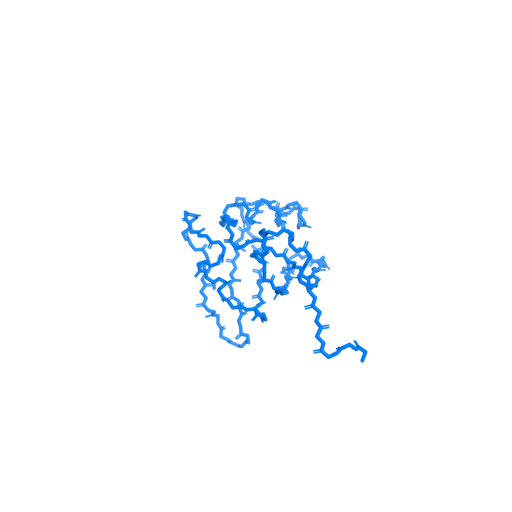 -0.127 -5.817 1.00 0.00 76 ASP A O 11
ATOM 15436 N N . ALA A 1 77 ? 12.047 0.637 -3.978 1.00 0.00 77 ALA A N 11
ATOM 15437 C CA . ALA A 1 77 ? 11.808 -0.746 -3.470 1.00 0.00 77 ALA A CA 11
ATOM 15438 C C . ALA A 1 77 ? 10.546 -1.342 -4.107 1.00 0.00 77 ALA A C 11
ATOM 15439 O O . ALA A 1 77 ? 9.646 -0.635 -4.513 1.00 0.00 77 ALA A O 11
ATOM 15446 N N . GLN A 1 78 ? 10.486 -2.645 -4.195 1.00 0.00 78 GLN A N 11
ATOM 15447 C CA . GLN A 1 78 ? 9.299 -3.309 -4.806 1.00 0.00 78 GLN A CA 11
ATOM 15448 C C . GLN A 1 78 ? 8.160 -3.417 -3.785 1.00 0.00 78 GLN A C 11
ATOM 15449 O O . GLN A 1 78 ? 8.365 -3.303 -2.593 1.00 0.00 78 GLN A O 11
ATOM 15463 N N . LEU A 1 79 ? 6.962 -3.643 -4.252 1.00 0.00 79 LEU A N 11
ATOM 15464 C CA . LEU A 1 79 ? 5.796 -3.770 -3.330 1.00 0.00 79 LEU A CA 11
ATOM 15465 C C . LEU A 1 79 ? 5.991 -4.983 -2.414 1.00 0.00 79 LEU A C 11
ATOM 15466 O O . LEU A 1 79 ? 5.704 -4.932 -1.235 1.00 0.00 79 LEU A O 11
ATOM 15482 N N . GLY A 1 80 ? 6.464 -6.076 -2.947 1.00 0.00 80 GLY A N 11
ATOM 15483 C CA . GLY A 1 80 ? 6.662 -7.288 -2.102 1.00 0.00 80 GLY A CA 11
ATOM 15484 C C . GLY A 1 80 ? 7.851 -7.071 -1.165 1.00 0.00 80 GLY A C 11
ATOM 15485 O O . GLY A 1 80 ? 8.161 -7.903 -0.336 1.00 0.00 80 GLY A O 11
ATOM 15489 N N . TYR A 1 81 ? 8.518 -5.961 -1.292 1.00 0.00 81 TYR A N 11
ATOM 15490 C CA . TYR A 1 81 ? 9.688 -5.682 -0.414 1.00 0.00 81 TYR A CA 11
ATOM 15491 C C . TYR A 1 81 ? 9.227 -5.595 1.044 1.00 0.00 81 TYR A C 11
ATOM 15492 O O . TYR A 1 81 ? 9.848 -6.138 1.936 1.00 0.00 81 TYR A O 11
ATOM 15510 N N . TYR A 1 82 ? 8.144 -4.899 1.289 1.00 0.00 82 TYR A N 11
ATOM 15511 C CA . TYR A 1 82 ? 7.626 -4.749 2.686 1.00 0.00 82 TYR A CA 11
ATOM 15512 C C . TYR A 1 82 ? 6.377 -5.611 2.860 1.00 0.00 82 TYR A C 11
ATOM 15513 O O . TYR A 1 82 ? 6.099 -6.103 3.934 1.00 0.00 82 TYR A O 11
ATOM 15531 N N . ALA A 1 83 ? 5.621 -5.796 1.807 1.00 0.00 83 ALA A N 11
ATOM 15532 C CA . ALA A 1 83 ? 4.381 -6.627 1.893 1.00 0.00 83 ALA A CA 11
ATOM 15533 C C . ALA A 1 83 ? 4.633 -7.977 1.219 1.00 0.00 83 ALA A C 11
ATOM 15534 O O . ALA A 1 83 ? 4.210 -8.215 0.105 1.00 0.00 83 ALA A O 11
ATOM 15541 N N . ASN A 1 84 ? 5.320 -8.864 1.892 1.00 0.00 84 ASN A N 11
ATOM 15542 C CA . ASN A 1 84 ? 5.609 -10.208 1.307 1.00 0.00 84 ASN A CA 11
ATOM 15543 C C . ASN A 1 84 ? 4.632 -11.234 1.884 1.00 0.00 84 ASN A C 11
ATOM 15544 O O . ASN A 1 84 ? 4.741 -12.414 1.630 1.00 0.00 84 ASN A O 11
ATOM 15555 N N . SER A 1 85 ? 3.669 -10.787 2.660 1.00 0.00 85 SER A N 11
ATOM 15556 C CA . SER A 1 85 ? 2.672 -11.732 3.259 1.00 0.00 85 SER A CA 11
ATOM 15557 C C . SER A 1 85 ? 1.260 -11.164 3.102 1.00 0.00 85 SER A C 11
ATOM 15558 O O . SER A 1 85 ? 1.059 -9.966 3.089 1.00 0.00 85 SER A O 11
ATOM 15566 N N . ASP A 1 86 ? 0.281 -12.021 2.975 1.00 0.00 86 ASP A N 11
ATOM 15567 C CA . ASP A 1 86 ? -1.122 -11.540 2.807 1.00 0.00 86 ASP A CA 11
ATOM 15568 C C . ASP A 1 86 ? -1.756 -11.258 4.172 1.00 0.00 86 ASP A C 11
ATOM 15569 O O . ASP A 1 86 ? -1.200 -11.567 5.208 1.00 0.00 86 ASP A O 11
ATOM 15578 N N . GLY A 1 87 ? -2.924 -10.670 4.174 1.00 0.00 87 GLY A N 11
ATOM 15579 C CA . GLY A 1 87 ? -3.612 -10.357 5.459 1.00 0.00 87 GLY A CA 11
ATOM 15580 C C . GLY A 1 87 ? -3.116 -9.008 5.980 1.00 0.00 87 GLY A C 11
ATOM 15581 O O . GLY A 1 87 ? -3.555 -8.523 7.001 1.00 0.00 87 GLY A O 11
ATOM 15585 N N . LEU A 1 88 ? -2.196 -8.401 5.280 1.00 0.00 88 LEU A N 11
ATOM 15586 C CA . LEU A 1 88 ? -1.656 -7.084 5.725 1.00 0.00 88 LEU A CA 11
ATOM 15587 C C . LEU A 1 88 ? -2.632 -5.967 5.361 1.00 0.00 88 LEU A C 11
ATOM 15588 O O . LEU A 1 88 ? -3.482 -6.125 4.507 1.00 0.00 88 LEU A O 11
ATOM 15604 N N . ARG A 1 89 ? -2.511 -4.833 6.011 1.00 0.00 89 ARG A N 11
ATOM 15605 C CA . ARG A 1 89 ? -3.423 -3.680 5.723 1.00 0.00 89 ARG A CA 11
ATOM 15606 C C . ARG A 1 89 ? -2.595 -2.436 5.404 1.00 0.00 89 ARG A C 11
ATOM 15607 O O . ARG A 1 89 ? -1.623 -2.133 6.068 1.00 0.00 89 ARG A O 11
ATOM 15628 N N . LEU A 1 90 ? -2.984 -1.715 4.384 1.00 0.00 90 LEU A N 11
ATOM 15629 C CA . LEU A 1 90 ? -2.246 -0.478 3.989 1.00 0.00 90 LEU A CA 11
ATOM 15630 C C . LEU A 1 90 ? -3.082 0.744 4.354 1.00 0.00 90 LEU A C 11
ATOM 15631 O O . LEU A 1 90 ? -4.251 0.825 4.031 1.00 0.00 90 LEU A O 11
ATOM 15647 N N . HIS A 1 91 ? -2.488 1.694 5.029 1.00 0.00 91 HIS A N 11
ATOM 15648 C CA . HIS A 1 91 ? -3.230 2.926 5.430 1.00 0.00 91 HIS A CA 11
ATOM 15649 C C . HIS A 1 91 ? -2.667 4.119 4.662 1.00 0.00 91 HIS A C 11
ATOM 15650 O O . HIS A 1 91 ? -1.525 4.499 4.831 1.00 0.00 91 HIS A O 11
ATOM 15664 N N . VAL A 1 92 ? -3.461 4.709 3.808 1.00 0.00 92 VAL A N 11
ATOM 15665 C CA . VAL A 1 92 ? -2.981 5.878 3.015 1.00 0.00 92 VAL A CA 11
ATOM 15666 C C . VAL A 1 92 ? -3.416 7.171 3.702 1.00 0.00 92 VAL A C 11
ATOM 15667 O O . VAL A 1 92 ? -4.581 7.367 3.995 1.00 0.00 92 VAL A O 11
ATOM 15680 N N . VAL A 1 93 ? -2.489 8.058 3.955 1.00 0.00 93 VAL A N 11
ATOM 15681 C CA . VAL A 1 93 ? -2.834 9.353 4.617 1.00 0.00 93 VAL A CA 11
ATOM 15682 C C . VAL A 1 93 ? -2.790 10.469 3.575 1.00 0.00 93 VAL A C 11
ATOM 15683 O O . VAL A 1 93 ? -1.755 10.748 3.000 1.00 0.00 93 VAL A O 11
ATOM 15696 N N . ASP A 1 94 ? -3.909 11.102 3.325 1.00 0.00 94 ASP A N 11
ATOM 15697 C CA . ASP A 1 94 ? -3.959 12.205 2.313 1.00 0.00 94 ASP A CA 11
ATOM 15698 C C . ASP A 1 94 ? -4.236 13.540 3.009 1.00 0.00 94 ASP A C 11
ATOM 15699 O O . ASP A 1 94 ? -4.958 13.608 3.984 1.00 0.00 94 ASP A O 11
ATOM 15708 N N . SER A 1 95 ? -3.667 14.601 2.506 1.00 0.00 95 SER A N 11
ATOM 15709 C CA . SER A 1 95 ? -3.888 15.944 3.117 1.00 0.00 95 SER A CA 11
ATOM 15710 C C . SER A 1 95 ? -3.697 15.867 4.636 1.00 0.00 95 SER A C 11
ATOM 15711 O O . SER A 1 95 ? -2.787 15.179 5.066 1.00 0.00 95 SER A O 11
ATOM 15720 N N . MET A 1 1 ? 0.913 -6.017 -33.021 1.00 0.00 1 MET A N 12
ATOM 15721 C CA . MET A 1 1 ? 1.483 -5.053 -32.037 1.00 0.00 1 MET A CA 12
ATOM 15722 C C . MET A 1 1 ? 1.262 -5.569 -30.611 1.00 0.00 1 MET A C 12
ATOM 15723 O O . MET A 1 1 ? 0.145 -5.731 -30.165 1.00 0.00 1 MET A O 12
ATOM 15739 N N . GLY A 1 2 ? 2.324 -5.817 -29.892 1.00 0.00 2 GLY A N 12
ATOM 15740 C CA . GLY A 1 2 ? 2.190 -6.305 -28.489 1.00 0.00 2 GLY A CA 12
ATOM 15741 C C . GLY A 1 2 ? 1.472 -7.656 -28.454 1.00 0.00 2 GLY A C 12
ATOM 15742 O O . GLY A 1 2 ? 1.803 -8.565 -29.189 1.00 0.00 2 GLY A O 12
ATOM 15746 N N . HIS A 1 3 ? 0.490 -7.797 -27.598 1.00 0.00 3 HIS A N 12
ATOM 15747 C CA . HIS A 1 3 ? -0.248 -9.091 -27.505 1.00 0.00 3 HIS A CA 12
ATOM 15748 C C . HIS A 1 3 ? -1.690 -8.832 -27.067 1.00 0.00 3 HIS A C 12
ATOM 15749 O O . HIS A 1 3 ? -2.026 -7.763 -26.600 1.00 0.00 3 HIS A O 12
ATOM 15763 N N . HIS A 1 4 ? -2.546 -9.802 -27.230 1.00 0.00 4 HIS A N 12
ATOM 15764 C CA . HIS A 1 4 ? -3.973 -9.621 -26.845 1.00 0.00 4 HIS A CA 12
ATOM 15765 C C . HIS A 1 4 ? -4.152 -9.872 -25.342 1.00 0.00 4 HIS A C 12
ATOM 15766 O O . HIS A 1 4 ? -3.650 -10.835 -24.800 1.00 0.00 4 HIS A O 12
ATOM 15780 N N . HIS A 1 5 ? -4.865 -9.006 -24.671 1.00 0.00 5 HIS A N 12
ATOM 15781 C CA . HIS A 1 5 ? -5.080 -9.180 -23.204 1.00 0.00 5 HIS A CA 12
ATOM 15782 C C . HIS A 1 5 ? -6.163 -10.234 -22.943 1.00 0.00 5 HIS A C 12
ATOM 15783 O O . HIS A 1 5 ? -6.958 -10.549 -23.806 1.00 0.00 5 HIS A O 12
ATOM 15797 N N . HIS A 1 6 ? -6.190 -10.773 -21.748 1.00 0.00 6 HIS A N 12
ATOM 15798 C CA . HIS A 1 6 ? -7.206 -11.809 -21.387 1.00 0.00 6 HIS A CA 12
ATOM 15799 C C . HIS A 1 6 ? -7.102 -13.001 -22.340 1.00 0.00 6 HIS A C 12
ATOM 15800 O O . HIS A 1 6 ? -7.671 -13.003 -23.412 1.00 0.00 6 HIS A O 12
ATOM 15814 N N . HIS A 1 7 ? -6.377 -14.022 -21.947 1.00 0.00 7 HIS A N 12
ATOM 15815 C CA . HIS A 1 7 ? -6.233 -15.227 -22.817 1.00 0.00 7 HIS A CA 12
ATOM 15816 C C . HIS A 1 7 ? -6.022 -16.469 -21.945 1.00 0.00 7 HIS A C 12
ATOM 15817 O O . HIS A 1 7 ? -5.711 -16.375 -20.776 1.00 0.00 7 HIS A O 12
ATOM 15831 N N . HIS A 1 8 ? -6.188 -17.631 -22.516 1.00 0.00 8 HIS A N 12
ATOM 15832 C CA . HIS A 1 8 ? -5.998 -18.891 -21.740 1.00 0.00 8 HIS A CA 12
ATOM 15833 C C . HIS A 1 8 ? -6.771 -18.823 -20.421 1.00 0.00 8 HIS A C 12
ATOM 15834 O O . HIS A 1 8 ? -7.983 -18.848 -20.402 1.00 0.00 8 HIS A O 12
ATOM 15848 N N . SER A 1 9 ? -6.078 -18.752 -19.316 1.00 0.00 9 SER A N 12
ATOM 15849 C CA . SER A 1 9 ? -6.777 -18.700 -18.002 1.00 0.00 9 SER A CA 12
ATOM 15850 C C . SER A 1 9 ? -5.859 -18.075 -16.954 1.00 0.00 9 SER A C 12
ATOM 15851 O O . SER A 1 9 ? -4.662 -17.982 -17.137 1.00 0.00 9 SER A O 12
ATOM 15859 N N . HIS A 1 10 ? -6.415 -17.647 -15.852 1.00 0.00 10 HIS A N 12
ATOM 15860 C CA . HIS A 1 10 ? -5.583 -17.028 -14.780 1.00 0.00 10 HIS A CA 12
ATOM 15861 C C . HIS A 1 10 ? -6.154 -17.401 -13.415 1.00 0.00 10 HIS A C 12
ATOM 15862 O O . HIS A 1 10 ? -7.301 -17.784 -13.298 1.00 0.00 10 HIS A O 12
ATOM 15876 N N . GLY A 1 11 ? -5.364 -17.291 -12.380 1.00 0.00 11 GLY A N 12
ATOM 15877 C CA . GLY A 1 11 ? -5.858 -17.635 -11.014 1.00 0.00 11 GLY A CA 12
ATOM 15878 C C . GLY A 1 11 ? -5.208 -16.700 -9.994 1.00 0.00 11 GLY A C 12
ATOM 15879 O O . GLY A 1 11 ? -5.627 -15.572 -9.824 1.00 0.00 11 GLY A O 12
ATOM 15883 N N . LYS A 1 12 ? -4.187 -17.152 -9.315 1.00 0.00 12 LYS A N 12
ATOM 15884 C CA . LYS A 1 12 ? -3.515 -16.281 -8.308 1.00 0.00 12 LYS A CA 12
ATOM 15885 C C . LYS A 1 12 ? -2.072 -16.757 -8.098 1.00 0.00 12 LYS A C 12
ATOM 15886 O O . LYS A 1 12 ? -1.833 -17.842 -7.610 1.00 0.00 12 LYS A O 12
ATOM 15905 N N . SER A 1 13 ? -1.111 -15.948 -8.471 1.00 0.00 13 SER A N 12
ATOM 15906 C CA . SER A 1 13 ? 0.322 -16.341 -8.303 1.00 0.00 13 SER A CA 12
ATOM 15907 C C . SER A 1 13 ? 1.143 -15.099 -7.967 1.00 0.00 13 SER A C 12
ATOM 15908 O O . SER A 1 13 ? 1.756 -15.007 -6.922 1.00 0.00 13 SER A O 12
ATOM 15916 N N . ASP A 1 14 ? 1.159 -14.140 -8.853 1.00 0.00 14 ASP A N 12
ATOM 15917 C CA . ASP A 1 14 ? 1.935 -12.895 -8.602 1.00 0.00 14 ASP A CA 12
ATOM 15918 C C . ASP A 1 14 ? 1.054 -11.881 -7.874 1.00 0.00 14 ASP A C 12
ATOM 15919 O O . ASP A 1 14 ? 1.474 -10.775 -7.595 1.00 0.00 14 ASP A O 12
ATOM 15928 N N . PHE A 1 15 ? -0.170 -12.247 -7.573 1.00 0.00 15 PHE A N 12
ATOM 15929 C CA . PHE A 1 15 ? -1.099 -11.304 -6.870 1.00 0.00 15 PHE A CA 12
ATOM 15930 C C . PHE A 1 15 ? -1.365 -11.792 -5.448 1.00 0.00 15 PHE A C 12
ATOM 15931 O O . PHE A 1 15 ? -1.414 -12.975 -5.181 1.00 0.00 15 PHE A O 12
ATOM 15948 N N . ILE A 1 16 ? -1.547 -10.871 -4.537 1.00 0.00 16 ILE A N 12
ATOM 15949 C CA . ILE A 1 16 ? -1.826 -11.227 -3.114 1.00 0.00 16 ILE A CA 12
ATOM 15950 C C . ILE A 1 16 ? -3.090 -10.498 -2.664 1.00 0.00 16 ILE A C 12
ATOM 15951 O O . ILE A 1 16 ? -3.492 -9.521 -3.262 1.00 0.00 16 ILE A O 12
ATOM 15967 N N . LYS A 1 17 ? -3.725 -10.965 -1.620 1.00 0.00 17 LYS A N 12
ATOM 15968 C CA . LYS A 1 17 ? -4.974 -10.300 -1.136 1.00 0.00 17 LYS A CA 12
ATOM 15969 C C . LYS A 1 17 ? -4.654 -9.429 0.080 1.00 0.00 17 LYS A C 12
ATOM 15970 O O . LYS A 1 17 ? -4.185 -9.910 1.090 1.00 0.00 17 LYS A O 12
ATOM 15989 N N . VAL A 1 18 ? -4.902 -8.145 -0.017 1.00 0.00 18 VAL A N 12
ATOM 15990 C CA . VAL A 1 18 ? -4.614 -7.223 1.124 1.00 0.00 18 VAL A CA 12
ATOM 15991 C C . VAL A 1 18 ? -5.755 -6.217 1.272 1.00 0.00 18 VAL A C 12
ATOM 15992 O O . VAL A 1 18 ? -6.573 -6.059 0.387 1.00 0.00 18 VAL A O 12
ATOM 16005 N N . ASN A 1 19 ? -5.812 -5.537 2.388 1.00 0.00 19 ASN A N 12
ATOM 16006 C CA . ASN A 1 19 ? -6.894 -4.531 2.614 1.00 0.00 19 ASN A CA 12
ATOM 16007 C C . ASN A 1 19 ? -6.338 -3.125 2.394 1.00 0.00 19 ASN A C 12
ATOM 16008 O O . ASN A 1 19 ? -5.212 -2.838 2.744 1.00 0.00 19 ASN A O 12
ATOM 16019 N N . VAL A 1 20 ? -7.124 -2.247 1.818 1.00 0.00 20 VAL A N 12
ATOM 16020 C CA . VAL A 1 20 ? -6.657 -0.846 1.569 1.00 0.00 20 VAL A CA 12
ATOM 16021 C C . VAL A 1 20 ? -7.656 0.134 2.186 1.00 0.00 20 VAL A C 12
ATOM 16022 O O . VAL A 1 20 ? -8.853 -0.014 2.042 1.00 0.00 20 VAL A O 12
ATOM 16035 N N . SER A 1 21 ? -7.173 1.135 2.872 1.00 0.00 21 SER A N 12
ATOM 16036 C CA . SER A 1 21 ? -8.088 2.130 3.503 1.00 0.00 21 SER A CA 12
ATOM 16037 C C . SER A 1 21 ? -7.429 3.506 3.456 1.00 0.00 21 SER A C 12
ATOM 16038 O O . SER A 1 21 ? -6.249 3.622 3.195 1.00 0.00 21 SER A O 12
ATOM 16046 N N . ASN A 1 22 ? -8.175 4.552 3.705 1.00 0.00 22 ASN A N 12
ATOM 16047 C CA . ASN A 1 22 ? -7.580 5.922 3.670 1.00 0.00 22 ASN A CA 12
ATOM 16048 C C . ASN A 1 22 ? -8.200 6.787 4.765 1.00 0.00 22 ASN A C 12
ATOM 16049 O O . ASN A 1 22 ? -9.311 6.559 5.201 1.00 0.00 22 ASN A O 12
ATOM 16060 N N . SER A 1 23 ? -7.482 7.780 5.211 1.00 0.00 23 SER A N 12
ATOM 16061 C CA . SER A 1 23 ? -8.006 8.676 6.276 1.00 0.00 23 SER A CA 12
ATOM 16062 C C . SER A 1 23 ? -9.257 9.406 5.783 1.00 0.00 23 SER A C 12
ATOM 16063 O O . SER A 1 23 ? -10.218 9.569 6.509 1.00 0.00 23 SER A O 12
ATOM 16071 N N . HIS A 1 24 ? -9.248 9.867 4.560 1.00 0.00 24 HIS A N 12
ATOM 16072 C CA . HIS A 1 24 ? -10.428 10.609 4.022 1.00 0.00 24 HIS A CA 12
ATOM 16073 C C . HIS A 1 24 ? -11.394 9.651 3.324 1.00 0.00 24 HIS A C 12
ATOM 16074 O O . HIS A 1 24 ? -11.007 8.618 2.818 1.00 0.00 24 HIS A O 12
ATOM 16088 N N . ASN A 1 25 ? -12.654 10.008 3.290 1.00 0.00 25 ASN A N 12
ATOM 16089 C CA . ASN A 1 25 ? -13.681 9.156 2.621 1.00 0.00 25 ASN A CA 12
ATOM 16090 C C . ASN A 1 25 ? -13.727 7.769 3.259 1.00 0.00 25 ASN A C 12
ATOM 16091 O O . ASN A 1 25 ? -12.719 7.210 3.644 1.00 0.00 25 ASN A O 12
ATOM 16102 N N . ASP A 1 26 ? -14.901 7.210 3.364 1.00 0.00 26 ASP A N 12
ATOM 16103 C CA . ASP A 1 26 ? -15.046 5.856 3.963 1.00 0.00 26 ASP A CA 12
ATOM 16104 C C . ASP A 1 26 ? -14.797 4.812 2.874 1.00 0.00 26 ASP A C 12
ATOM 16105 O O . ASP A 1 26 ? -14.932 3.625 3.093 1.00 0.00 26 ASP A O 12
ATOM 16114 N N . ALA A 1 27 ? -14.437 5.252 1.699 1.00 0.00 27 ALA A N 12
ATOM 16115 C CA . ALA A 1 27 ? -14.180 4.298 0.586 1.00 0.00 27 ALA A CA 12
ATOM 16116 C C . ALA A 1 27 ? -13.106 3.295 1.006 1.00 0.00 27 ALA A C 12
ATOM 16117 O O . ALA A 1 27 ? -11.948 3.637 1.131 1.00 0.00 27 ALA A O 12
ATOM 16124 N N . VAL A 1 28 ? -13.483 2.058 1.224 1.00 0.00 28 VAL A N 12
ATOM 16125 C CA . VAL A 1 28 ? -12.491 1.014 1.638 1.00 0.00 28 VAL A CA 12
ATOM 16126 C C . VAL A 1 28 ? -12.583 -0.175 0.682 1.00 0.00 28 VAL A C 12
ATOM 16127 O O . VAL A 1 28 ? -13.656 -0.653 0.375 1.00 0.00 28 VAL A O 12
ATOM 16140 N N . ALA A 1 29 ? -11.460 -0.658 0.216 1.00 0.00 29 ALA A N 12
ATOM 16141 C CA . ALA A 1 29 ? -11.462 -1.824 -0.718 1.00 0.00 29 ALA A CA 12
ATOM 16142 C C . ALA A 1 29 ? -11.090 -3.084 0.062 1.00 0.00 29 ALA A C 12
ATOM 16143 O O . ALA A 1 29 ? -10.227 -3.054 0.920 1.00 0.00 29 ALA A O 12
ATOM 16150 N N . PHE A 1 30 ? -11.742 -4.189 -0.217 1.00 0.00 30 PHE A N 12
ATOM 16151 C CA . PHE A 1 30 ? -11.446 -5.462 0.517 1.00 0.00 30 PHE A CA 12
ATOM 16152 C C . PHE A 1 30 ? -10.947 -6.533 -0.457 1.00 0.00 30 PHE A C 12
ATOM 16153 O O . PHE A 1 30 ? -11.396 -6.626 -1.582 1.00 0.00 30 PHE A O 12
ATOM 16170 N N . GLU A 1 31 ? -10.018 -7.345 -0.021 1.00 0.00 31 GLU A N 12
ATOM 16171 C CA . GLU A 1 31 ? -9.476 -8.420 -0.898 1.00 0.00 31 GLU A CA 12
ATOM 16172 C C . GLU A 1 31 ? -9.118 -7.835 -2.263 1.00 0.00 31 GLU A C 12
ATOM 16173 O O . GLU A 1 31 ? -9.521 -8.341 -3.291 1.00 0.00 31 GLU A O 12
ATOM 16185 N N . VAL A 1 32 ? -8.358 -6.771 -2.281 1.00 0.00 32 VAL A N 12
ATOM 16186 C CA . VAL A 1 32 ? -7.973 -6.149 -3.581 1.00 0.00 32 VAL A CA 12
ATOM 16187 C C . VAL A 1 32 ? -6.745 -6.868 -4.151 1.00 0.00 32 VAL A C 12
ATOM 16188 O O . VAL A 1 32 ? -5.729 -7.001 -3.499 1.00 0.00 32 VAL A O 12
ATOM 16201 N N . LYS A 1 33 ? -6.840 -7.343 -5.366 1.00 0.00 33 LYS A N 12
ATOM 16202 C CA . LYS A 1 33 ? -5.692 -8.066 -5.984 1.00 0.00 33 LYS A CA 12
ATOM 16203 C C . LYS A 1 33 ? -4.686 -7.063 -6.550 1.00 0.00 33 LYS A C 12
ATOM 16204 O O . LYS A 1 33 ? -5.009 -6.274 -7.415 1.00 0.00 33 LYS A O 12
ATOM 16223 N N . LEU A 1 34 ? -3.466 -7.093 -6.072 1.00 0.00 34 LEU A N 12
ATOM 16224 C CA . LEU A 1 34 ? -2.423 -6.148 -6.580 1.00 0.00 34 LEU A CA 12
ATOM 16225 C C . LEU A 1 34 ? -1.124 -6.912 -6.815 1.00 0.00 34 LEU A C 12
ATOM 16226 O O . LEU A 1 34 ? -0.735 -7.756 -6.032 1.00 0.00 34 LEU A O 12
ATOM 16242 N N . ALA A 1 35 ? -0.455 -6.628 -7.895 1.00 0.00 35 ALA A N 12
ATOM 16243 C CA . ALA A 1 35 ? 0.811 -7.345 -8.193 1.00 0.00 35 ALA A CA 12
ATOM 16244 C C . ALA A 1 35 ? 1.908 -6.887 -7.224 1.00 0.00 35 ALA A C 12
ATOM 16245 O O . ALA A 1 35 ? 2.171 -5.710 -7.073 1.00 0.00 35 ALA A O 12
ATOM 16252 N N . LYS A 1 36 ? 2.554 -7.820 -6.579 1.00 0.00 36 LYS A N 12
ATOM 16253 C CA . LYS A 1 36 ? 3.639 -7.468 -5.621 1.00 0.00 36 LYS A CA 12
ATOM 16254 C C . LYS A 1 36 ? 4.899 -7.060 -6.390 1.00 0.00 36 LYS A C 12
ATOM 16255 O O . LYS A 1 36 ? 5.839 -6.534 -5.828 1.00 0.00 36 LYS A O 12
ATOM 16274 N N . ASP A 1 37 ? 4.926 -7.299 -7.671 1.00 0.00 37 ASP A N 12
ATOM 16275 C CA . ASP A 1 37 ? 6.121 -6.926 -8.472 1.00 0.00 37 ASP A CA 12
ATOM 16276 C C . ASP A 1 37 ? 6.065 -5.430 -8.799 1.00 0.00 37 ASP A C 12
ATOM 16277 O O . ASP A 1 37 ? 6.943 -4.894 -9.445 1.00 0.00 37 ASP A O 12
ATOM 16286 N N . LEU A 1 38 ? 5.029 -4.758 -8.371 1.00 0.00 38 LEU A N 12
ATOM 16287 C CA . LEU A 1 38 ? 4.896 -3.301 -8.669 1.00 0.00 38 LEU A CA 12
ATOM 16288 C C . LEU A 1 38 ? 5.803 -2.471 -7.761 1.00 0.00 38 LEU A C 12
ATOM 16289 O O . LEU A 1 38 ? 6.090 -2.839 -6.641 1.00 0.00 38 LEU A O 12
ATOM 16305 N N . THR A 1 39 ? 6.260 -1.347 -8.249 1.00 0.00 39 THR A N 12
ATOM 16306 C CA . THR A 1 39 ? 7.154 -0.480 -7.434 1.00 0.00 39 THR A CA 12
ATOM 16307 C C . THR A 1 39 ? 6.326 0.405 -6.497 1.00 0.00 39 THR A C 12
ATOM 16308 O O . THR A 1 39 ? 5.131 0.554 -6.657 1.00 0.00 39 THR A O 12
ATOM 16319 N N . VAL A 1 40 ? 6.963 0.997 -5.523 1.00 0.00 40 VAL A N 12
ATOM 16320 C CA . VAL A 1 40 ? 6.242 1.881 -4.564 1.00 0.00 40 VAL A CA 12
ATOM 16321 C C . VAL A 1 40 ? 5.706 3.121 -5.296 1.00 0.00 40 VAL A C 12
ATOM 16322 O O . VAL A 1 40 ? 4.586 3.542 -5.082 1.00 0.00 40 VAL A O 12
ATOM 16335 N N . ALA A 1 41 ? 6.502 3.714 -6.146 1.00 0.00 41 ALA A N 12
ATOM 16336 C CA . ALA A 1 41 ? 6.048 4.931 -6.878 1.00 0.00 41 ALA A CA 12
ATOM 16337 C C . ALA A 1 41 ? 4.833 4.598 -7.748 1.00 0.00 41 ALA A C 12
ATOM 16338 O O . ALA A 1 41 ? 3.877 5.349 -7.813 1.00 0.00 41 ALA A O 12
ATOM 16345 N N . GLN A 1 42 ? 4.856 3.475 -8.410 1.00 0.00 42 GLN A N 12
ATOM 16346 C CA . GLN A 1 42 ? 3.703 3.091 -9.266 1.00 0.00 42 GLN A CA 12
ATOM 16347 C C . GLN A 1 42 ? 2.477 2.860 -8.384 1.00 0.00 42 GLN A C 12
ATOM 16348 O O . GLN A 1 42 ? 1.362 3.150 -8.767 1.00 0.00 42 GLN A O 12
ATOM 16362 N N . LEU A 1 43 ? 2.677 2.345 -7.202 1.00 0.00 43 LEU A N 12
ATOM 16363 C CA . LEU A 1 43 ? 1.527 2.102 -6.292 1.00 0.00 43 LEU A CA 12
ATOM 16364 C C . LEU A 1 43 ? 0.867 3.438 -5.955 1.00 0.00 43 LEU A C 12
ATOM 16365 O O . LEU A 1 43 ? -0.342 3.549 -5.911 1.00 0.00 43 LEU A O 12
ATOM 16381 N N . LYS A 1 44 ? 1.651 4.455 -5.721 1.00 0.00 44 LYS A N 12
ATOM 16382 C CA . LYS A 1 44 ? 1.070 5.782 -5.391 1.00 0.00 44 LYS A CA 12
ATOM 16383 C C . LYS A 1 44 ? 0.208 6.255 -6.560 1.00 0.00 44 LYS A C 12
ATOM 16384 O O . LYS A 1 44 ? -0.857 6.811 -6.376 1.00 0.00 44 LYS A O 12
ATOM 16403 N N . THR A 1 45 ? 0.657 6.033 -7.764 1.00 0.00 45 THR A N 12
ATOM 16404 C CA . THR A 1 45 ? -0.138 6.459 -8.947 1.00 0.00 45 THR A CA 12
ATOM 16405 C C . THR A 1 45 ? -1.486 5.733 -8.938 1.00 0.00 45 THR A C 12
ATOM 16406 O O . THR A 1 45 ? -2.527 6.329 -9.138 1.00 0.00 45 THR A O 12
ATOM 16417 N N . LYS A 1 46 ? -1.474 4.450 -8.699 1.00 0.00 46 LYS A N 12
ATOM 16418 C CA . LYS A 1 46 ? -2.745 3.680 -8.666 1.00 0.00 46 LYS A CA 12
ATOM 16419 C C . LYS A 1 46 ? -3.611 4.192 -7.517 1.00 0.00 46 LYS A C 12
ATOM 16420 O O . LYS A 1 46 ? -4.802 4.390 -7.659 1.00 0.00 46 LYS A O 12
ATOM 16439 N N . LEU A 1 47 ? -3.016 4.417 -6.380 1.00 0.00 47 LEU A N 12
ATOM 16440 C CA . LEU A 1 47 ? -3.787 4.928 -5.219 1.00 0.00 47 LEU A CA 12
ATOM 16441 C C . LEU A 1 47 ? -4.340 6.310 -5.564 1.00 0.00 47 LEU A C 12
ATOM 16442 O O . LEU A 1 47 ? -5.454 6.650 -5.213 1.00 0.00 47 LEU A O 12
ATOM 16458 N N . GLU A 1 48 ? -3.571 7.113 -6.249 1.00 0.00 48 GLU A N 12
ATOM 16459 C CA . GLU A 1 48 ? -4.051 8.471 -6.614 1.00 0.00 48 GLU A CA 12
ATOM 16460 C C . GLU A 1 48 ? -5.391 8.359 -7.340 1.00 0.00 48 GLU A C 12
ATOM 16461 O O . GLU A 1 48 ? -6.327 9.067 -7.045 1.00 0.00 48 GLU A O 12
ATOM 16473 N N . ILE A 1 49 ? -5.502 7.470 -8.281 1.00 0.00 49 ILE A N 12
ATOM 16474 C CA . ILE A 1 49 ? -6.793 7.335 -9.002 1.00 0.00 49 ILE A CA 12
ATOM 16475 C C . ILE A 1 49 ? -7.875 6.899 -8.009 1.00 0.00 49 ILE A C 12
ATOM 16476 O O . ILE A 1 49 ? -8.982 7.398 -8.025 1.00 0.00 49 ILE A O 12
ATOM 16492 N N . LEU A 1 50 ? -7.565 5.963 -7.154 1.00 0.00 50 LEU A N 12
ATOM 16493 C CA . LEU A 1 50 ? -8.573 5.481 -6.169 1.00 0.00 50 LEU A CA 12
ATOM 16494 C C . LEU A 1 50 ? -8.944 6.582 -5.164 1.00 0.00 50 LEU A C 12
ATOM 16495 O O . LEU A 1 50 ? -10.105 6.773 -4.855 1.00 0.00 50 LEU A O 12
ATOM 16511 N N . THR A 1 51 ? -7.973 7.290 -4.631 1.00 0.00 51 THR A N 12
ATOM 16512 C CA . THR A 1 51 ? -8.273 8.358 -3.620 1.00 0.00 51 THR A CA 12
ATOM 16513 C C . THR A 1 51 ? -8.086 9.744 -4.239 1.00 0.00 51 THR A C 12
ATOM 16514 O O . THR A 1 51 ? -8.921 10.615 -4.090 1.00 0.00 51 THR A O 12
ATOM 16525 N N . GLY A 1 52 ? -6.998 9.962 -4.923 1.00 0.00 52 GLY A N 12
ATOM 16526 C CA . GLY A 1 52 ? -6.765 11.298 -5.538 1.00 0.00 52 GLY A CA 12
ATOM 16527 C C . GLY A 1 52 ? -6.327 12.284 -4.456 1.00 0.00 52 GLY A C 12
ATOM 16528 O O . GLY A 1 52 ? -6.482 13.481 -4.598 1.00 0.00 52 GLY A O 12
ATOM 16532 N N . GLY A 1 53 ? -5.777 11.794 -3.378 1.00 0.00 53 GLY A N 12
ATOM 16533 C CA . GLY A 1 53 ? -5.323 12.705 -2.289 1.00 0.00 53 GLY A CA 12
ATOM 16534 C C . GLY A 1 53 ? -3.923 13.233 -2.616 1.00 0.00 53 GLY A C 12
ATOM 16535 O O . GLY A 1 53 ? -3.113 13.445 -1.737 1.00 0.00 53 GLY A O 12
ATOM 16539 N N . CYS A 1 54 ? -3.640 13.444 -3.876 1.00 0.00 54 CYS A N 12
ATOM 16540 C CA . CYS A 1 54 ? -2.301 13.959 -4.288 1.00 0.00 54 CYS A CA 12
ATOM 16541 C C . CYS A 1 54 ? -1.216 12.932 -3.958 1.00 0.00 54 CYS A C 12
ATOM 16542 O O . CYS A 1 54 ? -0.885 12.704 -2.813 1.00 0.00 54 CYS A O 12
ATOM 16550 N N . ALA A 1 55 ? -0.659 12.320 -4.970 1.00 0.00 55 ALA A N 12
ATOM 16551 C CA . ALA A 1 55 ? 0.409 11.304 -4.756 1.00 0.00 55 ALA A CA 12
ATOM 16552 C C . ALA A 1 55 ? 1.612 11.950 -4.066 1.00 0.00 55 ALA A C 12
ATOM 16553 O O . ALA A 1 55 ? 2.278 11.335 -3.256 1.00 0.00 55 ALA A O 12
ATOM 16560 N N . GLY A 1 56 ? 1.902 13.181 -4.388 1.00 0.00 56 GLY A N 12
ATOM 16561 C CA . GLY A 1 56 ? 3.070 13.862 -3.762 1.00 0.00 56 GLY A CA 12
ATOM 16562 C C . GLY A 1 56 ? 2.860 13.986 -2.252 1.00 0.00 56 GLY A C 12
ATOM 16563 O O . GLY A 1 56 ? 3.795 13.904 -1.483 1.00 0.00 56 GLY A O 12
ATOM 16567 N N . THR A 1 57 ? 1.642 14.186 -1.818 1.00 0.00 57 THR A N 12
ATOM 16568 C CA . THR A 1 57 ? 1.370 14.316 -0.356 1.00 0.00 57 THR A CA 12
ATOM 16569 C C . THR A 1 57 ? 0.868 12.975 0.187 1.00 0.00 57 THR A C 12
ATOM 16570 O O . THR A 1 57 ? 0.776 12.775 1.380 1.00 0.00 57 THR A O 12
ATOM 16581 N N . MET A 1 58 ? 0.540 12.056 -0.683 1.00 0.00 58 MET A N 12
ATOM 16582 C CA . MET A 1 58 ? 0.039 10.731 -0.217 1.00 0.00 58 MET A CA 12
ATOM 16583 C C . MET A 1 58 ? 1.172 9.957 0.458 1.00 0.00 58 MET A C 12
ATOM 16584 O O . MET A 1 58 ? 2.296 9.968 0.000 1.00 0.00 58 MET A O 12
ATOM 16598 N N . LYS A 1 59 ? 0.875 9.268 1.535 1.00 0.00 59 LYS A N 12
ATOM 16599 C CA . LYS A 1 59 ? 1.919 8.464 2.247 1.00 0.00 59 LYS A CA 12
ATOM 16600 C C . LYS A 1 59 ? 1.419 7.030 2.420 1.00 0.00 59 LYS A C 12
ATOM 16601 O O . LYS A 1 59 ? 0.240 6.794 2.586 1.00 0.00 59 LYS A O 12
ATOM 16620 N N . VAL A 1 60 ? 2.311 6.072 2.374 1.00 0.00 60 VAL A N 12
ATOM 16621 C CA . VAL A 1 60 ? 1.909 4.638 2.524 1.00 0.00 60 VAL A CA 12
ATOM 16622 C C . VAL A 1 60 ? 2.500 4.084 3.820 1.00 0.00 60 VAL A C 12
ATOM 16623 O O . VAL A 1 60 ? 3.670 4.256 4.097 1.00 0.00 60 VAL A O 12
ATOM 16636 N N . GLN A 1 61 ? 1.697 3.420 4.613 1.00 0.00 61 GLN A N 12
ATOM 16637 C CA . GLN A 1 61 ? 2.200 2.844 5.898 1.00 0.00 61 GLN A CA 12
ATOM 16638 C C . GLN A 1 61 ? 1.707 1.406 6.029 1.00 0.00 61 GLN A C 12
ATOM 16639 O O . GLN A 1 61 ? 0.549 1.112 5.806 1.00 0.00 61 GLN A O 12
ATOM 16653 N N . VAL A 1 62 ? 2.582 0.503 6.382 1.00 0.00 62 VAL A N 12
ATOM 16654 C CA . VAL A 1 62 ? 2.176 -0.923 6.521 1.00 0.00 62 VAL A CA 12
ATOM 16655 C C . VAL A 1 62 ? 1.714 -1.182 7.952 1.00 0.00 62 VAL A C 12
ATOM 16656 O O . VAL A 1 62 ? 2.373 -0.803 8.900 1.00 0.00 62 VAL A O 12
ATOM 16669 N N . PHE A 1 63 ? 0.587 -1.829 8.113 1.00 0.00 63 PHE A N 12
ATOM 16670 C CA . PHE A 1 63 ? 0.065 -2.130 9.482 1.00 0.00 63 PHE A CA 12
ATOM 16671 C C . PHE A 1 63 ? -0.270 -3.613 9.584 1.00 0.00 63 PHE A C 12
ATOM 16672 O O . PHE A 1 63 ? -0.680 -4.238 8.624 1.00 0.00 63 PHE A O 12
ATOM 16689 N N . LYS A 1 64 ? -0.110 -4.175 10.751 1.00 0.00 64 LYS A N 12
ATOM 16690 C CA . LYS A 1 64 ? -0.430 -5.616 10.944 1.00 0.00 64 LYS A CA 12
ATOM 16691 C C . LYS A 1 64 ? -1.054 -5.804 12.324 1.00 0.00 64 LYS A C 12
ATOM 16692 O O . LYS A 1 64 ? -0.365 -5.935 13.316 1.00 0.00 64 LYS A O 12
ATOM 16711 N N . GLY A 1 65 ? -2.357 -5.821 12.394 1.00 0.00 65 GLY A N 12
ATOM 16712 C CA . GLY A 1 65 ? -3.033 -6.007 13.706 1.00 0.00 65 GLY A CA 12
ATOM 16713 C C . GLY A 1 65 ? -3.004 -4.698 14.494 1.00 0.00 65 GLY A C 12
ATOM 16714 O O . GLY A 1 65 ? -3.840 -3.835 14.312 1.00 0.00 65 GLY A O 12
ATOM 16718 N N . ASP A 1 66 ? -2.049 -4.550 15.377 1.00 0.00 66 ASP A N 12
ATOM 16719 C CA . ASP A 1 66 ? -1.950 -3.307 16.198 1.00 0.00 66 ASP A CA 12
ATOM 16720 C C . ASP A 1 66 ? -0.502 -2.822 16.201 1.00 0.00 66 ASP A C 12
ATOM 16721 O O . ASP A 1 66 ? -0.079 -2.133 17.107 1.00 0.00 66 ASP A O 12
ATOM 16730 N N . THR A 1 67 ? 0.268 -3.182 15.199 1.00 0.00 67 THR A N 12
ATOM 16731 C CA . THR A 1 67 ? 1.698 -2.743 15.151 1.00 0.00 67 THR A CA 12
ATOM 16732 C C . THR A 1 67 ? 2.087 -2.367 13.719 1.00 0.00 67 THR A C 12
ATOM 16733 O O . THR A 1 67 ? 1.641 -2.969 12.763 1.00 0.00 67 THR A O 12
ATOM 16744 N N . CYS A 1 68 ? 2.919 -1.373 13.572 1.00 0.00 68 CYS A N 12
ATOM 16745 C CA . CYS A 1 68 ? 3.349 -0.944 12.210 1.00 0.00 68 CYS A CA 12
ATOM 16746 C C . CYS A 1 68 ? 4.597 -1.723 11.786 1.00 0.00 68 CYS A C 12
ATOM 16747 O O . CYS A 1 68 ? 5.628 -1.659 12.425 1.00 0.00 68 CYS A O 12
ATOM 16755 N N . VAL A 1 69 ? 4.515 -2.449 10.702 1.00 0.00 69 VAL A N 12
ATOM 16756 C CA . VAL A 1 69 ? 5.698 -3.218 10.227 1.00 0.00 69 VAL A CA 12
ATOM 16757 C C . VAL A 1 69 ? 6.800 -2.239 9.813 1.00 0.00 69 VAL A C 12
ATOM 16758 O O . VAL A 1 69 ? 7.952 -2.413 10.148 1.00 0.00 69 VAL A O 12
ATOM 16771 N N . SER A 1 70 ? 6.447 -1.209 9.087 1.00 0.00 70 SER A N 12
ATOM 16772 C CA . SER A 1 70 ? 7.462 -0.207 8.647 1.00 0.00 70 SER A CA 12
ATOM 16773 C C . SER A 1 70 ? 6.807 0.773 7.670 1.00 0.00 70 SER A C 12
ATOM 16774 O O . SER A 1 70 ? 5.696 0.568 7.222 1.00 0.00 70 SER A O 12
ATOM 16782 N N . THR A 1 71 ? 7.498 1.833 7.334 1.00 0.00 71 THR A N 12
ATOM 16783 C CA . THR A 1 71 ? 6.946 2.844 6.381 1.00 0.00 71 THR A CA 12
ATOM 16784 C C . THR A 1 71 ? 7.731 2.785 5.071 1.00 0.00 71 THR A C 12
ATOM 16785 O O . THR A 1 71 ? 8.945 2.842 5.061 1.00 0.00 71 THR A O 12
ATOM 16796 N N . MET A 1 72 ? 7.051 2.668 3.966 1.00 0.00 72 MET A N 12
ATOM 16797 C CA . MET A 1 72 ? 7.757 2.603 2.657 1.00 0.00 72 MET A CA 12
ATOM 16798 C C . MET A 1 72 ? 8.507 3.916 2.421 1.00 0.00 72 MET A C 12
ATOM 16799 O O . MET A 1 72 ? 8.024 4.807 1.750 1.00 0.00 72 MET A O 12
ATOM 16813 N N . ASP A 1 73 ? 9.687 4.041 2.972 1.00 0.00 73 ASP A N 12
ATOM 16814 C CA . ASP A 1 73 ? 10.476 5.294 2.791 1.00 0.00 73 ASP A CA 12
ATOM 16815 C C . ASP A 1 73 ? 11.371 5.154 1.561 1.00 0.00 73 ASP A C 12
ATOM 16816 O O . ASP A 1 73 ? 11.781 6.132 0.969 1.00 0.00 73 ASP A O 12
ATOM 16825 N N . ASN A 1 74 ? 11.683 3.945 1.174 1.00 0.00 74 ASN A N 12
ATOM 16826 C CA . ASN A 1 74 ? 12.560 3.736 -0.018 1.00 0.00 74 ASN A CA 12
ATOM 16827 C C . ASN A 1 74 ? 11.698 3.497 -1.263 1.00 0.00 74 ASN A C 12
ATOM 16828 O O . ASN A 1 74 ? 11.128 2.442 -1.447 1.00 0.00 74 ASN A O 12
ATOM 16839 N N . ASN A 1 75 ? 11.609 4.481 -2.116 1.00 0.00 75 ASN A N 12
ATOM 16840 C CA . ASN A 1 75 ? 10.798 4.345 -3.358 1.00 0.00 75 ASN A CA 12
ATOM 16841 C C . ASN A 1 75 ? 11.420 3.285 -4.267 1.00 0.00 75 ASN A C 12
ATOM 16842 O O . ASN A 1 75 ? 10.730 2.529 -4.923 1.00 0.00 75 ASN A O 12
ATOM 16853 N N . ASP A 1 76 ? 12.721 3.231 -4.319 1.00 0.00 76 ASP A N 12
ATOM 16854 C CA . ASP A 1 76 ? 13.394 2.232 -5.190 1.00 0.00 76 ASP A CA 12
ATOM 16855 C C . ASP A 1 76 ? 13.039 0.825 -4.710 1.00 0.00 76 ASP A C 12
ATOM 16856 O O . ASP A 1 76 ? 13.420 -0.160 -5.309 1.00 0.00 76 ASP A O 12
ATOM 16865 N N . ALA A 1 77 ? 12.313 0.724 -3.628 1.00 0.00 77 ALA A N 12
ATOM 16866 C CA . ALA A 1 77 ? 11.934 -0.618 -3.101 1.00 0.00 77 ALA A CA 12
ATOM 16867 C C . ALA A 1 77 ? 10.714 -1.149 -3.853 1.00 0.00 77 ALA A C 12
ATOM 16868 O O . ALA A 1 77 ? 9.918 -0.395 -4.375 1.00 0.00 77 ALA A O 12
ATOM 16875 N N . GLN A 1 78 ? 10.560 -2.447 -3.910 1.00 0.00 78 GLN A N 12
ATOM 16876 C CA . GLN A 1 78 ? 9.392 -3.034 -4.629 1.00 0.00 78 GLN A CA 12
ATOM 16877 C C . GLN A 1 78 ? 8.216 -3.215 -3.668 1.00 0.00 78 GLN A C 12
ATOM 16878 O O . GLN A 1 78 ? 8.375 -3.208 -2.464 1.00 0.00 78 GLN A O 12
ATOM 16892 N N . LEU A 1 79 ? 7.036 -3.379 -4.201 1.00 0.00 79 LEU A N 12
ATOM 16893 C CA . LEU A 1 79 ? 5.835 -3.566 -3.342 1.00 0.00 79 LEU A CA 12
ATOM 16894 C C . LEU A 1 79 ? 5.965 -4.870 -2.551 1.00 0.00 79 LEU A C 12
ATOM 16895 O O . LEU A 1 79 ? 5.608 -4.938 -1.392 1.00 0.00 79 LEU A O 12
ATOM 16911 N N . GLY A 1 80 ? 6.465 -5.908 -3.169 1.00 0.00 80 GLY A N 12
ATOM 16912 C CA . GLY A 1 80 ? 6.604 -7.204 -2.445 1.00 0.00 80 GLY A CA 12
ATOM 16913 C C . GLY A 1 80 ? 7.764 -7.114 -1.457 1.00 0.00 80 GLY A C 12
ATOM 16914 O O . GLY A 1 80 ? 7.996 -8.012 -0.674 1.00 0.00 80 GLY A O 12
ATOM 16918 N N . TYR A 1 81 ? 8.492 -6.034 -1.489 1.00 0.00 81 TYR A N 12
ATOM 16919 C CA . TYR A 1 81 ? 9.636 -5.877 -0.553 1.00 0.00 81 TYR A CA 12
ATOM 16920 C C . TYR A 1 81 ? 9.112 -5.862 0.886 1.00 0.00 81 TYR A C 12
ATOM 16921 O O . TYR A 1 81 ? 9.665 -6.495 1.764 1.00 0.00 81 TYR A O 12
ATOM 16939 N N . TYR A 1 82 ? 8.045 -5.137 1.128 1.00 0.00 82 TYR A N 12
ATOM 16940 C CA . TYR A 1 82 ? 7.463 -5.060 2.504 1.00 0.00 82 TYR A CA 12
ATOM 16941 C C . TYR A 1 82 ? 6.170 -5.873 2.553 1.00 0.00 82 TYR A C 12
ATOM 16942 O O . TYR A 1 82 ? 5.785 -6.381 3.587 1.00 0.00 82 TYR A O 12
ATOM 16960 N N . ALA A 1 83 ? 5.498 -6.001 1.437 1.00 0.00 83 ALA A N 12
ATOM 16961 C CA . ALA A 1 83 ? 4.229 -6.784 1.398 1.00 0.00 83 ALA A CA 12
ATOM 16962 C C . ALA A 1 83 ? 4.518 -8.166 0.813 1.00 0.00 83 ALA A C 12
ATOM 16963 O O . ALA A 1 83 ? 4.034 -8.518 -0.244 1.00 0.00 83 ALA A O 12
ATOM 16970 N N . ASN A 1 84 ? 5.313 -8.951 1.496 1.00 0.00 84 ASN A N 12
ATOM 16971 C CA . ASN A 1 84 ? 5.650 -10.313 0.990 1.00 0.00 84 ASN A CA 12
ATOM 16972 C C . ASN A 1 84 ? 4.726 -11.344 1.640 1.00 0.00 84 ASN A C 12
ATOM 16973 O O . ASN A 1 84 ? 4.915 -12.534 1.486 1.00 0.00 84 ASN A O 12
ATOM 16984 N N . SER A 1 85 ? 3.722 -10.900 2.362 1.00 0.00 85 SER A N 12
ATOM 16985 C CA . SER A 1 85 ? 2.778 -11.858 3.024 1.00 0.00 85 SER A CA 12
ATOM 16986 C C . SER A 1 85 ? 1.340 -11.359 2.864 1.00 0.00 85 SER A C 12
ATOM 16987 O O . SER A 1 85 ? 1.067 -10.178 2.937 1.00 0.00 85 SER A O 12
ATOM 16995 N N . ASP A 1 86 ? 0.421 -12.259 2.637 1.00 0.00 86 ASP A N 12
ATOM 16996 C CA . ASP A 1 86 ? -1.003 -11.857 2.457 1.00 0.00 86 ASP A CA 12
ATOM 16997 C C . ASP A 1 86 ? -1.668 -11.620 3.815 1.00 0.00 86 ASP A C 12
ATOM 16998 O O . ASP A 1 86 ? -1.189 -12.063 4.840 1.00 0.00 86 ASP A O 12
ATOM 17007 N N . GLY A 1 87 ? -2.780 -10.928 3.825 1.00 0.00 87 GLY A N 12
ATOM 17008 C CA . GLY A 1 87 ? -3.496 -10.657 5.108 1.00 0.00 87 GLY A CA 12
ATOM 17009 C C . GLY A 1 87 ? -3.013 -9.332 5.693 1.00 0.00 87 GLY A C 12
ATOM 17010 O O . GLY A 1 87 ? -3.474 -8.896 6.730 1.00 0.00 87 GLY A O 12
ATOM 17014 N N . LEU A 1 88 ? -2.087 -8.688 5.040 1.00 0.00 88 LEU A N 12
ATOM 17015 C CA . LEU A 1 88 ? -1.569 -7.393 5.560 1.00 0.00 88 LEU A CA 12
ATOM 17016 C C . LEU A 1 88 ? -2.568 -6.275 5.271 1.00 0.00 88 LEU A C 12
ATOM 17017 O O . LEU A 1 88 ? -3.366 -6.365 4.360 1.00 0.00 88 LEU A O 12
ATOM 17033 N N . ARG A 1 89 ? -2.523 -5.220 6.049 1.00 0.00 89 ARG A N 12
ATOM 17034 C CA . ARG A 1 89 ? -3.462 -4.073 5.847 1.00 0.00 89 ARG A CA 12
ATOM 17035 C C . ARG A 1 89 ? -2.662 -2.830 5.465 1.00 0.00 89 ARG A C 12
ATOM 17036 O O . ARG A 1 89 ? -1.743 -2.433 6.152 1.00 0.00 89 ARG A O 12
ATOM 17057 N N . LEU A 1 90 ? -3.012 -2.214 4.367 1.00 0.00 90 LEU A N 12
ATOM 17058 C CA . LEU A 1 90 ? -2.289 -0.989 3.911 1.00 0.00 90 LEU A CA 12
ATOM 17059 C C . LEU A 1 90 ? -3.160 0.229 4.189 1.00 0.00 90 LEU A C 12
ATOM 17060 O O . LEU A 1 90 ? -4.330 0.248 3.862 1.00 0.00 90 LEU A O 12
ATOM 17076 N N . HIS A 1 91 ? -2.599 1.243 4.797 1.00 0.00 91 HIS A N 12
ATOM 17077 C CA . HIS A 1 91 ? -3.383 2.474 5.114 1.00 0.00 91 HIS A CA 12
ATOM 17078 C C . HIS A 1 91 ? -2.750 3.667 4.404 1.00 0.00 91 HIS A C 12
ATOM 17079 O O . HIS A 1 91 ? -1.560 3.901 4.500 1.00 0.00 91 HIS A O 12
ATOM 17093 N N . VAL A 1 92 ? -3.542 4.419 3.684 1.00 0.00 92 VAL A N 12
ATOM 17094 C CA . VAL A 1 92 ? -3.009 5.603 2.953 1.00 0.00 92 VAL A CA 12
ATOM 17095 C C . VAL A 1 92 ? -3.364 6.866 3.737 1.00 0.00 92 VAL A C 12
ATOM 17096 O O . VAL A 1 92 ? -4.499 7.064 4.124 1.00 0.00 92 VAL A O 12
ATOM 17109 N N . VAL A 1 93 ? -2.398 7.719 3.974 1.00 0.00 93 VAL A N 12
ATOM 17110 C CA . VAL A 1 93 ? -2.661 8.978 4.736 1.00 0.00 93 VAL A CA 12
ATOM 17111 C C . VAL A 1 93 ? -2.524 10.174 3.798 1.00 0.00 93 VAL A C 12
ATOM 17112 O O . VAL A 1 93 ? -1.444 10.501 3.344 1.00 0.00 93 VAL A O 12
ATOM 17125 N N . ASP A 1 94 ? -3.617 10.826 3.497 1.00 0.00 94 ASP A N 12
ATOM 17126 C CA . ASP A 1 94 ? -3.571 12.004 2.581 1.00 0.00 94 ASP A CA 12
ATOM 17127 C C . ASP A 1 94 ? -3.522 13.296 3.402 1.00 0.00 94 ASP A C 12
ATOM 17128 O O . ASP A 1 94 ? -4.173 13.422 4.419 1.00 0.00 94 ASP A O 12
ATOM 17137 N N . SER A 1 95 ? -2.755 14.258 2.963 1.00 0.00 95 SER A N 12
ATOM 17138 C CA . SER A 1 95 ? -2.658 15.547 3.708 1.00 0.00 95 SER A CA 12
ATOM 17139 C C . SER A 1 95 ? -2.421 15.273 5.195 1.00 0.00 95 SER A C 12
ATOM 17140 O O . SER A 1 95 ? -2.927 16.034 6.003 1.00 0.00 95 SER A O 12
ATOM 17149 N N . MET A 1 1 ? 9.804 -33.919 -9.534 1.00 0.00 1 MET A N 13
ATOM 17150 C CA . MET A 1 1 ? 9.278 -34.337 -10.862 1.00 0.00 1 MET A CA 13
ATOM 17151 C C . MET A 1 1 ? 7.862 -33.789 -11.040 1.00 0.00 1 MET A C 13
ATOM 17152 O O . MET A 1 1 ? 6.891 -34.517 -11.004 1.00 0.00 1 MET A O 13
ATOM 17168 N N . GLY A 1 2 ? 7.755 -32.500 -11.238 1.00 0.00 2 GLY A N 13
ATOM 17169 C CA . GLY A 1 2 ? 6.423 -31.860 -11.428 1.00 0.00 2 GLY A CA 13
ATOM 17170 C C . GLY A 1 2 ? 5.817 -31.535 -10.065 1.00 0.00 2 GLY A C 13
ATOM 17171 O O . GLY A 1 2 ? 4.770 -30.926 -9.971 1.00 0.00 2 GLY A O 13
ATOM 17175 N N . HIS A 1 3 ? 6.471 -31.946 -9.013 1.00 0.00 3 HIS A N 13
ATOM 17176 C CA . HIS A 1 3 ? 5.952 -31.682 -7.643 1.00 0.00 3 HIS A CA 13
ATOM 17177 C C . HIS A 1 3 ? 6.012 -30.184 -7.345 1.00 0.00 3 HIS A C 13
ATOM 17178 O O . HIS A 1 3 ? 5.120 -29.628 -6.737 1.00 0.00 3 HIS A O 13
ATOM 17192 N N . HIS A 1 4 ? 7.068 -29.539 -7.765 1.00 0.00 4 HIS A N 13
ATOM 17193 C CA . HIS A 1 4 ? 7.221 -28.080 -7.511 1.00 0.00 4 HIS A CA 13
ATOM 17194 C C . HIS A 1 4 ? 6.248 -27.293 -8.386 1.00 0.00 4 HIS A C 13
ATOM 17195 O O . HIS A 1 4 ? 6.057 -27.587 -9.548 1.00 0.00 4 HIS A O 13
ATOM 17209 N N . HIS A 1 5 ? 5.629 -26.294 -7.816 1.00 0.00 5 HIS A N 13
ATOM 17210 C CA . HIS A 1 5 ? 4.652 -25.465 -8.575 1.00 0.00 5 HIS A CA 13
ATOM 17211 C C . HIS A 1 5 ? 5.336 -24.212 -9.113 1.00 0.00 5 HIS A C 13
ATOM 17212 O O . HIS A 1 5 ? 6.440 -23.881 -8.730 1.00 0.00 5 HIS A O 13
ATOM 17226 N N . HIS A 1 6 ? 4.667 -23.527 -10.007 1.00 0.00 6 HIS A N 13
ATOM 17227 C CA . HIS A 1 6 ? 5.219 -22.285 -10.619 1.00 0.00 6 HIS A CA 13
ATOM 17228 C C . HIS A 1 6 ? 6.414 -22.638 -11.510 1.00 0.00 6 HIS A C 13
ATOM 17229 O O . HIS A 1 6 ? 6.608 -22.054 -12.559 1.00 0.00 6 HIS A O 13
ATOM 17243 N N . HIS A 1 7 ? 7.209 -23.589 -11.091 1.00 0.00 7 HIS A N 13
ATOM 17244 C CA . HIS A 1 7 ? 8.398 -24.000 -11.885 1.00 0.00 7 HIS A CA 13
ATOM 17245 C C . HIS A 1 7 ? 7.941 -24.646 -13.191 1.00 0.00 7 HIS A C 13
ATOM 17246 O O . HIS A 1 7 ? 8.502 -24.402 -14.241 1.00 0.00 7 HIS A O 13
ATOM 17260 N N . HIS A 1 8 ? 6.929 -25.474 -13.126 1.00 0.00 8 HIS A N 13
ATOM 17261 C CA . HIS A 1 8 ? 6.420 -26.154 -14.351 1.00 0.00 8 HIS A CA 13
ATOM 17262 C C . HIS A 1 8 ? 5.258 -25.362 -14.948 1.00 0.00 8 HIS A C 13
ATOM 17263 O O . HIS A 1 8 ? 5.003 -24.232 -14.585 1.00 0.00 8 HIS A O 13
ATOM 17277 N N . SER A 1 9 ? 4.563 -25.963 -15.878 1.00 0.00 9 SER A N 13
ATOM 17278 C CA . SER A 1 9 ? 3.419 -25.286 -16.547 1.00 0.00 9 SER A CA 13
ATOM 17279 C C . SER A 1 9 ? 2.212 -25.211 -15.611 1.00 0.00 9 SER A C 13
ATOM 17280 O O . SER A 1 9 ? 2.201 -25.786 -14.542 1.00 0.00 9 SER A O 13
ATOM 17288 N N . HIS A 1 10 ? 1.204 -24.488 -16.030 1.00 0.00 10 HIS A N 13
ATOM 17289 C CA . HIS A 1 10 ? -0.034 -24.322 -15.218 1.00 0.00 10 HIS A CA 13
ATOM 17290 C C . HIS A 1 10 ? 0.303 -23.697 -13.868 1.00 0.00 10 HIS A C 13
ATOM 17291 O O . HIS A 1 10 ? 0.479 -24.377 -12.878 1.00 0.00 10 HIS A O 13
ATOM 17305 N N . GLY A 1 11 ? 0.385 -22.390 -13.831 1.00 0.00 11 GLY A N 13
ATOM 17306 C CA . GLY A 1 11 ? 0.701 -21.687 -12.557 1.00 0.00 11 GLY A CA 13
ATOM 17307 C C . GLY A 1 11 ? 0.792 -20.175 -12.795 1.00 0.00 11 GLY A C 13
ATOM 17308 O O . GLY A 1 11 ? -0.145 -19.544 -13.245 1.00 0.00 11 GLY A O 13
ATOM 17312 N N . LYS A 1 12 ? 1.924 -19.604 -12.478 1.00 0.00 12 LYS A N 13
ATOM 17313 C CA . LYS A 1 12 ? 2.131 -18.142 -12.652 1.00 0.00 12 LYS A CA 13
ATOM 17314 C C . LYS A 1 12 ? 1.072 -17.368 -11.871 1.00 0.00 12 LYS A C 13
ATOM 17315 O O . LYS A 1 12 ? -0.059 -17.236 -12.291 1.00 0.00 12 LYS A O 13
ATOM 17334 N N . SER A 1 13 ? 1.449 -16.851 -10.730 1.00 0.00 13 SER A N 13
ATOM 17335 C CA . SER A 1 13 ? 0.494 -16.073 -9.898 1.00 0.00 13 SER A CA 13
ATOM 17336 C C . SER A 1 13 ? 1.273 -15.190 -8.922 1.00 0.00 13 SER A C 13
ATOM 17337 O O . SER A 1 13 ? 1.538 -15.563 -7.796 1.00 0.00 13 SER A O 13
ATOM 17345 N N . ASP A 1 14 ? 1.640 -14.011 -9.362 1.00 0.00 14 ASP A N 13
ATOM 17346 C CA . ASP A 1 14 ? 2.403 -13.065 -8.495 1.00 0.00 14 ASP A CA 13
ATOM 17347 C C . ASP A 1 14 ? 1.455 -11.995 -7.958 1.00 0.00 14 ASP A C 13
ATOM 17348 O O . ASP A 1 14 ? 1.713 -10.811 -8.061 1.00 0.00 14 ASP A O 13
ATOM 17357 N N . PHE A 1 15 ? 0.360 -12.412 -7.370 1.00 0.00 15 PHE A N 13
ATOM 17358 C CA . PHE A 1 15 ? -0.623 -11.443 -6.794 1.00 0.00 15 PHE A CA 13
ATOM 17359 C C . PHE A 1 15 ? -0.951 -11.855 -5.362 1.00 0.00 15 PHE A C 13
ATOM 17360 O O . PHE A 1 15 ? -1.007 -13.023 -5.033 1.00 0.00 15 PHE A O 13
ATOM 17377 N N . ILE A 1 16 ? -1.171 -10.887 -4.510 1.00 0.00 16 ILE A N 13
ATOM 17378 C CA . ILE A 1 16 ? -1.506 -11.176 -3.082 1.00 0.00 16 ILE A CA 13
ATOM 17379 C C . ILE A 1 16 ? -2.771 -10.427 -2.674 1.00 0.00 16 ILE A C 13
ATOM 17380 O O . ILE A 1 16 ? -3.099 -9.388 -3.211 1.00 0.00 16 ILE A O 13
ATOM 17396 N N . LYS A 1 17 ? -3.486 -10.968 -1.719 1.00 0.00 17 LYS A N 13
ATOM 17397 C CA . LYS A 1 17 ? -4.749 -10.329 -1.245 1.00 0.00 17 LYS A CA 13
ATOM 17398 C C . LYS A 1 17 ? -4.498 -9.540 0.033 1.00 0.00 17 LYS A C 13
ATOM 17399 O O . LYS A 1 17 ? -4.121 -10.081 1.055 1.00 0.00 17 LYS A O 13
ATOM 17418 N N . VAL A 1 18 ? -4.724 -8.255 -0.029 1.00 0.00 18 VAL A N 13
ATOM 17419 C CA . VAL A 1 18 ? -4.529 -7.375 1.157 1.00 0.00 18 VAL A CA 13
ATOM 17420 C C . VAL A 1 18 ? -5.661 -6.352 1.238 1.00 0.00 18 VAL A C 13
ATOM 17421 O O . VAL A 1 18 ? -6.411 -6.152 0.298 1.00 0.00 18 VAL A O 13
ATOM 17434 N N . ASN A 1 19 ? -5.783 -5.708 2.369 1.00 0.00 19 ASN A N 13
ATOM 17435 C CA . ASN A 1 19 ? -6.853 -4.687 2.566 1.00 0.00 19 ASN A CA 13
ATOM 17436 C C . ASN A 1 19 ? -6.260 -3.291 2.434 1.00 0.00 19 ASN A C 13
ATOM 17437 O O . ASN A 1 19 ? -5.155 -3.026 2.866 1.00 0.00 19 ASN A O 13
ATOM 17448 N N . VAL A 1 20 ? -7.001 -2.399 1.831 1.00 0.00 20 VAL A N 13
ATOM 17449 C CA . VAL A 1 20 ? -6.521 -1.000 1.642 1.00 0.00 20 VAL A CA 13
ATOM 17450 C C . VAL A 1 20 ? -7.532 -0.028 2.235 1.00 0.00 20 VAL A C 13
ATOM 17451 O O . VAL A 1 20 ? -8.725 -0.128 2.017 1.00 0.00 20 VAL A O 13
ATOM 17464 N N . SER A 1 21 ? -7.045 0.919 2.986 1.00 0.00 21 SER A N 13
ATOM 17465 C CA . SER A 1 21 ? -7.931 1.930 3.620 1.00 0.00 21 SER A CA 13
ATOM 17466 C C . SER A 1 21 ? -7.333 3.319 3.451 1.00 0.00 21 SER A C 13
ATOM 17467 O O . SER A 1 21 ? -6.131 3.494 3.409 1.00 0.00 21 SER A O 13
ATOM 17475 N N . ASN A 1 22 ? -8.183 4.307 3.349 1.00 0.00 22 ASN A N 13
ATOM 17476 C CA . ASN A 1 22 ? -7.716 5.713 3.176 1.00 0.00 22 ASN A CA 13
ATOM 17477 C C . ASN A 1 22 ? -8.207 6.561 4.344 1.00 0.00 22 ASN A C 13
ATOM 17478 O O . ASN A 1 22 ? -9.360 6.510 4.734 1.00 0.00 22 ASN A O 13
ATOM 17489 N N . SER A 1 23 ? -7.320 7.336 4.900 1.00 0.00 23 SER A N 13
ATOM 17490 C CA . SER A 1 23 ? -7.672 8.208 6.048 1.00 0.00 23 SER A CA 13
ATOM 17491 C C . SER A 1 23 ? -8.709 9.238 5.619 1.00 0.00 23 SER A C 13
ATOM 17492 O O . SER A 1 23 ? -9.663 9.492 6.323 1.00 0.00 23 SER A O 13
ATOM 17500 N N . HIS A 1 24 ? -8.515 9.844 4.472 1.00 0.00 24 HIS A N 13
ATOM 17501 C CA . HIS A 1 24 ? -9.475 10.880 3.985 1.00 0.00 24 HIS A CA 13
ATOM 17502 C C . HIS A 1 24 ? -10.131 10.420 2.684 1.00 0.00 24 HIS A C 13
ATOM 17503 O O . HIS A 1 24 ? -9.738 10.806 1.601 1.00 0.00 24 HIS A O 13
ATOM 17517 N N . ASN A 1 25 ? -11.149 9.607 2.801 1.00 0.00 25 ASN A N 13
ATOM 17518 C CA . ASN A 1 25 ? -11.883 9.117 1.603 1.00 0.00 25 ASN A CA 13
ATOM 17519 C C . ASN A 1 25 ? -13.091 8.283 2.058 1.00 0.00 25 ASN A C 13
ATOM 17520 O O . ASN A 1 25 ? -14.056 8.132 1.334 1.00 0.00 25 ASN A O 13
ATOM 17531 N N . ASP A 1 26 ? -13.023 7.739 3.249 1.00 0.00 26 ASP A N 13
ATOM 17532 C CA . ASP A 1 26 ? -14.137 6.905 3.785 1.00 0.00 26 ASP A CA 13
ATOM 17533 C C . ASP A 1 26 ? -14.312 5.676 2.899 1.00 0.00 26 ASP A C 13
ATOM 17534 O O . ASP A 1 26 ? -15.157 4.837 3.138 1.00 0.00 26 ASP A O 13
ATOM 17543 N N . ALA A 1 27 ? -13.508 5.575 1.871 1.00 0.00 27 ALA A N 13
ATOM 17544 C CA . ALA A 1 27 ? -13.596 4.415 0.940 1.00 0.00 27 ALA A CA 13
ATOM 17545 C C . ALA A 1 27 ? -12.597 3.338 1.345 1.00 0.00 27 ALA A C 13
ATOM 17546 O O . ALA A 1 27 ? -11.428 3.597 1.547 1.00 0.00 27 ALA A O 13
ATOM 17553 N N . VAL A 1 28 ? -13.066 2.121 1.457 1.00 0.00 28 VAL A N 13
ATOM 17554 C CA . VAL A 1 28 ? -12.180 0.985 1.844 1.00 0.00 28 VAL A CA 13
ATOM 17555 C C . VAL A 1 28 ? -12.355 -0.174 0.863 1.00 0.00 28 VAL A C 13
ATOM 17556 O O . VAL A 1 28 ? -13.456 -0.581 0.548 1.00 0.00 28 VAL A O 13
ATOM 17569 N N . ALA A 1 29 ? -11.259 -0.709 0.391 1.00 0.00 29 ALA A N 13
ATOM 17570 C CA . ALA A 1 29 ? -11.307 -1.853 -0.567 1.00 0.00 29 ALA A CA 13
ATOM 17571 C C . ALA A 1 29 ? -10.925 -3.140 0.158 1.00 0.00 29 ALA A C 13
ATOM 17572 O O . ALA A 1 29 ? -9.998 -3.174 0.944 1.00 0.00 29 ALA A O 13
ATOM 17579 N N . PHE A 1 30 ? -11.657 -4.195 -0.097 1.00 0.00 30 PHE A N 13
ATOM 17580 C CA . PHE A 1 30 ? -11.388 -5.503 0.572 1.00 0.00 30 PHE A CA 13
ATOM 17581 C C . PHE A 1 30 ? -10.973 -6.569 -0.444 1.00 0.00 30 PHE A C 13
ATOM 17582 O O . PHE A 1 30 ? -11.490 -6.647 -1.542 1.00 0.00 30 PHE A O 13
ATOM 17599 N N . GLU A 1 31 ? -10.045 -7.397 -0.038 1.00 0.00 31 GLU A N 13
ATOM 17600 C CA . GLU A 1 31 ? -9.542 -8.505 -0.892 1.00 0.00 31 GLU A CA 13
ATOM 17601 C C . GLU A 1 31 ? -9.125 -7.976 -2.262 1.00 0.00 31 GLU A C 13
ATOM 17602 O O . GLU A 1 31 ? -9.487 -8.524 -3.283 1.00 0.00 31 GLU A O 13
ATOM 17614 N N . VAL A 1 32 ? -8.350 -6.921 -2.284 1.00 0.00 32 VAL A N 13
ATOM 17615 C CA . VAL A 1 32 ? -7.890 -6.355 -3.584 1.00 0.00 32 VAL A CA 13
ATOM 17616 C C . VAL A 1 32 ? -6.564 -6.995 -3.984 1.00 0.00 32 VAL A C 13
ATOM 17617 O O . VAL A 1 32 ? -5.561 -6.864 -3.310 1.00 0.00 32 VAL A O 13
ATOM 17630 N N . LYS A 1 33 ? -6.571 -7.701 -5.083 1.00 0.00 33 LYS A N 13
ATOM 17631 C CA . LYS A 1 33 ? -5.337 -8.378 -5.556 1.00 0.00 33 LYS A CA 13
ATOM 17632 C C . LYS A 1 33 ? -4.473 -7.396 -6.333 1.00 0.00 33 LYS A C 13
ATOM 17633 O O . LYS A 1 33 ? -4.931 -6.698 -7.215 1.00 0.00 33 LYS A O 13
ATOM 17652 N N . LEU A 1 34 ? -3.216 -7.340 -5.989 1.00 0.00 34 LEU A N 13
ATOM 17653 C CA . LEU A 1 34 ? -2.269 -6.417 -6.674 1.00 0.00 34 LEU A CA 13
ATOM 17654 C C . LEU A 1 34 ? -0.935 -7.120 -6.887 1.00 0.00 34 LEU A C 13
ATOM 17655 O O . LEU A 1 34 ? -0.475 -7.880 -6.058 1.00 0.00 34 LEU A O 13
ATOM 17671 N N . ALA A 1 35 ? -0.322 -6.869 -8.012 1.00 0.00 35 ALA A N 13
ATOM 17672 C CA . ALA A 1 35 ? 0.978 -7.514 -8.329 1.00 0.00 35 ALA A CA 13
ATOM 17673 C C . ALA A 1 35 ? 2.044 -7.057 -7.336 1.00 0.00 35 ALA A C 13
ATOM 17674 O O . ALA A 1 35 ? 2.236 -5.880 -7.098 1.00 0.00 35 ALA A O 13
ATOM 17681 N N . LYS A 1 36 ? 2.732 -8.004 -6.763 1.00 0.00 36 LYS A N 13
ATOM 17682 C CA . LYS A 1 36 ? 3.793 -7.690 -5.772 1.00 0.00 36 LYS A CA 13
ATOM 17683 C C . LYS A 1 36 ? 5.037 -7.167 -6.488 1.00 0.00 36 LYS A C 13
ATOM 17684 O O . LYS A 1 36 ? 5.921 -6.604 -5.875 1.00 0.00 36 LYS A O 13
ATOM 17703 N N . ASP A 1 37 ? 5.112 -7.363 -7.778 1.00 0.00 37 ASP A N 13
ATOM 17704 C CA . ASP A 1 37 ? 6.300 -6.895 -8.548 1.00 0.00 37 ASP A CA 13
ATOM 17705 C C . ASP A 1 37 ? 6.162 -5.400 -8.850 1.00 0.00 37 ASP A C 13
ATOM 17706 O O . ASP A 1 37 ? 7.039 -4.798 -9.437 1.00 0.00 37 ASP A O 13
ATOM 17715 N N . LEU A 1 38 ? 5.069 -4.800 -8.451 1.00 0.00 38 LEU A N 13
ATOM 17716 C CA . LEU A 1 38 ? 4.870 -3.344 -8.704 1.00 0.00 38 LEU A CA 13
ATOM 17717 C C . LEU A 1 38 ? 5.703 -2.527 -7.725 1.00 0.00 38 LEU A C 13
ATOM 17718 O O . LEU A 1 38 ? 5.894 -2.903 -6.587 1.00 0.00 38 LEU A O 13
ATOM 17734 N N . THR A 1 39 ? 6.198 -1.405 -8.178 1.00 0.00 39 THR A N 13
ATOM 17735 C CA . THR A 1 39 ? 7.027 -0.531 -7.306 1.00 0.00 39 THR A CA 13
ATOM 17736 C C . THR A 1 39 ? 6.131 0.401 -6.493 1.00 0.00 39 THR A C 13
ATOM 17737 O O . THR A 1 39 ? 4.955 0.547 -6.760 1.00 0.00 39 THR A O 13
ATOM 17748 N N . VAL A 1 40 ? 6.699 1.023 -5.496 1.00 0.00 40 VAL A N 13
ATOM 17749 C CA . VAL A 1 40 ? 5.929 1.953 -4.626 1.00 0.00 40 VAL A CA 13
ATOM 17750 C C . VAL A 1 40 ? 5.454 3.154 -5.445 1.00 0.00 40 VAL A C 13
ATOM 17751 O O . VAL A 1 40 ? 4.329 3.595 -5.320 1.00 0.00 40 VAL A O 13
ATOM 17764 N N . ALA A 1 41 ? 6.315 3.689 -6.271 1.00 0.00 41 ALA A N 13
ATOM 17765 C CA . ALA A 1 41 ? 5.944 4.870 -7.099 1.00 0.00 41 ALA A CA 13
ATOM 17766 C C . ALA A 1 41 ? 4.740 4.525 -7.973 1.00 0.00 41 ALA A C 13
ATOM 17767 O O . ALA A 1 41 ? 3.808 5.296 -8.095 1.00 0.00 41 ALA A O 13
ATOM 17774 N N . GLN A 1 42 ? 4.761 3.369 -8.583 1.00 0.00 42 GLN A N 13
ATOM 17775 C CA . GLN A 1 42 ? 3.634 2.946 -9.456 1.00 0.00 42 GLN A CA 13
ATOM 17776 C C . GLN A 1 42 ? 2.380 2.744 -8.606 1.00 0.00 42 GLN A C 13
ATOM 17777 O O . GLN A 1 42 ? 1.289 3.112 -8.994 1.00 0.00 42 GLN A O 13
ATOM 17791 N N . LEU A 1 43 ? 2.535 2.156 -7.451 1.00 0.00 43 LEU A N 13
ATOM 17792 C CA . LEU A 1 43 ? 1.370 1.922 -6.561 1.00 0.00 43 LEU A CA 13
ATOM 17793 C C . LEU A 1 43 ? 0.817 3.267 -6.087 1.00 0.00 43 LEU A C 13
ATOM 17794 O O . LEU A 1 43 ? -0.376 3.449 -5.957 1.00 0.00 43 LEU A O 13
ATOM 17810 N N . LYS A 1 44 ? 1.690 4.199 -5.809 1.00 0.00 44 LYS A N 13
ATOM 17811 C CA . LYS A 1 44 ? 1.247 5.533 -5.323 1.00 0.00 44 LYS A CA 13
ATOM 17812 C C . LYS A 1 44 ? 0.329 6.174 -6.359 1.00 0.00 44 LYS A C 13
ATOM 17813 O O . LYS A 1 44 ? -0.680 6.761 -6.025 1.00 0.00 44 LYS A O 13
ATOM 17832 N N . THR A 1 45 ? 0.682 6.069 -7.613 1.00 0.00 45 THR A N 13
ATOM 17833 C CA . THR A 1 45 ? -0.148 6.664 -8.689 1.00 0.00 45 THR A CA 13
ATOM 17834 C C . THR A 1 45 ? -1.512 5.975 -8.716 1.00 0.00 45 THR A C 13
ATOM 17835 O O . THR A 1 45 ? -2.538 6.609 -8.879 1.00 0.00 45 THR A O 13
ATOM 17846 N N . LYS A 1 46 ? -1.523 4.675 -8.557 1.00 0.00 46 LYS A N 13
ATOM 17847 C CA . LYS A 1 46 ? -2.805 3.921 -8.570 1.00 0.00 46 LYS A CA 13
ATOM 17848 C C . LYS A 1 46 ? -3.662 4.377 -7.395 1.00 0.00 46 LYS A C 13
ATOM 17849 O O . LYS A 1 46 ? -4.855 4.566 -7.522 1.00 0.00 46 LYS A O 13
ATOM 17868 N N . LEU A 1 47 ? -3.052 4.559 -6.256 1.00 0.00 47 LEU A N 13
ATOM 17869 C CA . LEU A 1 47 ? -3.805 5.013 -5.061 1.00 0.00 47 LEU A CA 13
ATOM 17870 C C . LEU A 1 47 ? -4.343 6.416 -5.319 1.00 0.00 47 LEU A C 13
ATOM 17871 O O . LEU A 1 47 ? -5.440 6.753 -4.919 1.00 0.00 47 LEU A O 13
ATOM 17887 N N . GLU A 1 48 ? -3.564 7.238 -5.975 1.00 0.00 48 GLU A N 13
ATOM 17888 C CA . GLU A 1 48 ? -4.000 8.632 -6.259 1.00 0.00 48 GLU A CA 13
ATOM 17889 C C . GLU A 1 48 ? -5.351 8.620 -6.969 1.00 0.00 48 GLU A C 13
ATOM 17890 O O . GLU A 1 48 ? -6.250 9.350 -6.609 1.00 0.00 48 GLU A O 13
ATOM 17902 N N . ILE A 1 49 ? -5.492 7.802 -7.974 1.00 0.00 49 ILE A N 13
ATOM 17903 C CA . ILE A 1 49 ? -6.782 7.734 -8.713 1.00 0.00 49 ILE A CA 13
ATOM 17904 C C . ILE A 1 49 ? -7.866 7.179 -7.787 1.00 0.00 49 ILE A C 13
ATOM 17905 O O . ILE A 1 49 ? -8.984 7.654 -7.765 1.00 0.00 49 ILE A O 13
ATOM 17921 N N . LEU A 1 50 ? -7.532 6.163 -7.039 1.00 0.00 50 LEU A N 13
ATOM 17922 C CA . LEU A 1 50 ? -8.514 5.535 -6.119 1.00 0.00 50 LEU A CA 13
ATOM 17923 C C . LEU A 1 50 ? -8.950 6.535 -5.043 1.00 0.00 50 LEU A C 13
ATOM 17924 O O . LEU A 1 50 ? -10.110 6.600 -4.685 1.00 0.00 50 LEU A O 13
ATOM 17940 N N . THR A 1 51 ? -8.023 7.289 -4.508 1.00 0.00 51 THR A N 13
ATOM 17941 C CA . THR A 1 51 ? -8.362 8.271 -3.435 1.00 0.00 51 THR A CA 13
ATOM 17942 C C . THR A 1 51 ? -8.623 9.640 -4.062 1.00 0.00 51 THR A C 13
ATOM 17943 O O . THR A 1 51 ? -9.205 10.511 -3.447 1.00 0.00 51 THR A O 13
ATOM 17954 N N . GLY A 1 52 ? -8.203 9.823 -5.285 1.00 0.00 52 GLY A N 13
ATOM 17955 C CA . GLY A 1 52 ? -8.423 11.121 -5.983 1.00 0.00 52 GLY A CA 13
ATOM 17956 C C . GLY A 1 52 ? -7.631 12.216 -5.274 1.00 0.00 52 GLY A C 13
ATOM 17957 O O . GLY A 1 52 ? -7.865 13.391 -5.470 1.00 0.00 52 GLY A O 13
ATOM 17961 N N . GLY A 1 53 ? -6.702 11.827 -4.445 1.00 0.00 53 GLY A N 13
ATOM 17962 C CA . GLY A 1 53 ? -5.884 12.817 -3.691 1.00 0.00 53 GLY A CA 13
ATOM 17963 C C . GLY A 1 53 ? -4.660 13.226 -4.498 1.00 0.00 53 GLY A C 13
ATOM 17964 O O . GLY A 1 53 ? -4.628 13.117 -5.705 1.00 0.00 53 GLY A O 13
ATOM 17968 N N . CYS A 1 54 ? -3.650 13.703 -3.813 1.00 0.00 54 CYS A N 13
ATOM 17969 C CA . CYS A 1 54 ? -2.394 14.139 -4.487 1.00 0.00 54 CYS A CA 13
ATOM 17970 C C . CYS A 1 54 ? -1.260 13.188 -4.115 1.00 0.00 54 CYS A C 13
ATOM 17971 O O . CYS A 1 54 ? -0.957 12.980 -2.956 1.00 0.00 54 CYS A O 13
ATOM 17979 N N . ALA A 1 55 ? -0.644 12.607 -5.106 1.00 0.00 55 ALA A N 13
ATOM 17980 C CA . ALA A 1 55 ? 0.471 11.655 -4.864 1.00 0.00 55 ALA A CA 13
ATOM 17981 C C . ALA A 1 55 ? 1.649 12.389 -4.223 1.00 0.00 55 ALA A C 13
ATOM 17982 O O . ALA A 1 55 ? 2.491 11.791 -3.584 1.00 0.00 55 ALA A O 13
ATOM 17989 N N . GLY A 1 56 ? 1.717 13.680 -4.415 1.00 0.00 56 GLY A N 13
ATOM 17990 C CA . GLY A 1 56 ? 2.838 14.479 -3.851 1.00 0.00 56 GLY A CA 13
ATOM 17991 C C . GLY A 1 56 ? 2.851 14.378 -2.328 1.00 0.00 56 GLY A C 13
ATOM 17992 O O . GLY A 1 56 ? 3.897 14.264 -1.724 1.00 0.00 56 GLY A O 13
ATOM 17996 N N . THR A 1 57 ? 1.702 14.445 -1.701 1.00 0.00 57 THR A N 13
ATOM 17997 C CA . THR A 1 57 ? 1.646 14.379 -0.205 1.00 0.00 57 THR A CA 13
ATOM 17998 C C . THR A 1 57 ? 1.102 13.016 0.237 1.00 0.00 57 THR A C 13
ATOM 17999 O O . THR A 1 57 ? 0.791 12.810 1.394 1.00 0.00 57 THR A O 13
ATOM 18010 N N . MET A 1 58 ? 0.991 12.086 -0.675 1.00 0.00 58 MET A N 13
ATOM 18011 C CA . MET A 1 58 ? 0.473 10.736 -0.317 1.00 0.00 58 MET A CA 13
ATOM 18012 C C . MET A 1 58 ? 1.561 9.922 0.376 1.00 0.00 58 MET A C 13
ATOM 18013 O O . MET A 1 58 ? 2.696 9.879 -0.053 1.00 0.00 58 MET A O 13
ATOM 18027 N N . LYS A 1 59 ? 1.197 9.255 1.441 1.00 0.00 59 LYS A N 13
ATOM 18028 C CA . LYS A 1 59 ? 2.170 8.405 2.188 1.00 0.00 59 LYS A CA 13
ATOM 18029 C C . LYS A 1 59 ? 1.564 7.031 2.436 1.00 0.00 59 LYS A C 13
ATOM 18030 O O . LYS A 1 59 ? 0.402 6.898 2.770 1.00 0.00 59 LYS A O 13
ATOM 18049 N N . VAL A 1 60 ? 2.357 6.007 2.268 1.00 0.00 60 VAL A N 13
ATOM 18050 C CA . VAL A 1 60 ? 1.872 4.612 2.477 1.00 0.00 60 VAL A CA 13
ATOM 18051 C C . VAL A 1 60 ? 2.525 4.028 3.724 1.00 0.00 60 VAL A C 13
ATOM 18052 O O . VAL A 1 60 ? 3.726 4.097 3.907 1.00 0.00 60 VAL A O 13
ATOM 18065 N N . GLN A 1 61 ? 1.727 3.446 4.578 1.00 0.00 61 GLN A N 13
ATOM 18066 C CA . GLN A 1 61 ? 2.256 2.836 5.832 1.00 0.00 61 GLN A CA 13
ATOM 18067 C C . GLN A 1 61 ? 1.652 1.447 6.026 1.00 0.00 61 GLN A C 13
ATOM 18068 O O . GLN A 1 61 ? 0.448 1.272 6.064 1.00 0.00 61 GLN A O 13
ATOM 18082 N N . VAL A 1 62 ? 2.499 0.463 6.146 1.00 0.00 62 VAL A N 13
ATOM 18083 C CA . VAL A 1 62 ? 2.032 -0.934 6.336 1.00 0.00 62 VAL A CA 13
ATOM 18084 C C . VAL A 1 62 ? 1.607 -1.137 7.782 1.00 0.00 62 VAL A C 13
ATOM 18085 O O . VAL A 1 62 ? 2.289 -0.742 8.707 1.00 0.00 62 VAL A O 13
ATOM 18098 N N . PHE A 1 63 ? 0.473 -1.758 7.974 1.00 0.00 63 PHE A N 13
ATOM 18099 C CA . PHE A 1 63 ? -0.043 -2.014 9.349 1.00 0.00 63 PHE A CA 13
ATOM 18100 C C . PHE A 1 63 ? -0.353 -3.495 9.531 1.00 0.00 63 PHE A C 13
ATOM 18101 O O . PHE A 1 63 ? -0.778 -4.182 8.622 1.00 0.00 63 PHE A O 13
ATOM 18118 N N . LYS A 1 64 ? -0.153 -3.966 10.731 1.00 0.00 64 LYS A N 13
ATOM 18119 C CA . LYS A 1 64 ? -0.434 -5.385 11.058 1.00 0.00 64 LYS A CA 13
ATOM 18120 C C . LYS A 1 64 ? -0.764 -5.487 12.546 1.00 0.00 64 LYS A C 13
ATOM 18121 O O . LYS A 1 64 ? 0.106 -5.570 13.391 1.00 0.00 64 LYS A O 13
ATOM 18140 N N . GLY A 1 65 ? -2.031 -5.475 12.856 1.00 0.00 65 GLY A N 13
ATOM 18141 C CA . GLY A 1 65 ? -2.476 -5.567 14.270 1.00 0.00 65 GLY A CA 13
ATOM 18142 C C . GLY A 1 65 ? -2.248 -4.239 14.984 1.00 0.00 65 GLY A C 13
ATOM 18143 O O . GLY A 1 65 ? -2.646 -3.190 14.519 1.00 0.00 65 GLY A O 13
ATOM 18147 N N . ASP A 1 66 ? -1.614 -4.296 16.122 1.00 0.00 66 ASP A N 13
ATOM 18148 C CA . ASP A 1 66 ? -1.342 -3.069 16.916 1.00 0.00 66 ASP A CA 13
ATOM 18149 C C . ASP A 1 66 ? 0.091 -2.608 16.660 1.00 0.00 66 ASP A C 13
ATOM 18150 O O . ASP A 1 66 ? 0.585 -1.709 17.308 1.00 0.00 66 ASP A O 13
ATOM 18159 N N . THR A 1 67 ? 0.760 -3.230 15.721 1.00 0.00 67 THR A N 13
ATOM 18160 C CA . THR A 1 67 ? 2.175 -2.862 15.407 1.00 0.00 67 THR A CA 13
ATOM 18161 C C . THR A 1 67 ? 2.358 -2.628 13.906 1.00 0.00 67 THR A C 13
ATOM 18162 O O . THR A 1 67 ? 1.905 -3.394 13.076 1.00 0.00 67 THR A O 13
ATOM 18173 N N . CYS A 1 68 ? 3.038 -1.560 13.571 1.00 0.00 68 CYS A N 13
ATOM 18174 C CA . CYS A 1 68 ? 3.299 -1.223 12.145 1.00 0.00 68 CYS A CA 13
ATOM 18175 C C . CYS A 1 68 ? 4.507 -2.016 11.647 1.00 0.00 68 CYS A C 13
ATOM 18176 O O . CYS A 1 68 ? 5.575 -1.971 12.226 1.00 0.00 68 CYS A O 13
ATOM 18184 N N . VAL A 1 69 ? 4.330 -2.751 10.583 1.00 0.00 69 VAL A N 13
ATOM 18185 C CA . VAL A 1 69 ? 5.442 -3.571 10.034 1.00 0.00 69 VAL A CA 13
ATOM 18186 C C . VAL A 1 69 ? 6.546 -2.666 9.494 1.00 0.00 69 VAL A C 13
ATOM 18187 O O . VAL A 1 69 ? 7.703 -2.835 9.817 1.00 0.00 69 VAL A O 13
ATOM 18200 N N . SER A 1 70 ? 6.197 -1.703 8.677 1.00 0.00 70 SER A N 13
ATOM 18201 C CA . SER A 1 70 ? 7.229 -0.788 8.117 1.00 0.00 70 SER A CA 13
ATOM 18202 C C . SER A 1 70 ? 6.575 0.328 7.305 1.00 0.00 70 SER A C 13
ATOM 18203 O O . SER A 1 70 ? 5.394 0.304 7.020 1.00 0.00 70 SER A O 13
ATOM 18211 N N . THR A 1 71 ? 7.363 1.304 6.927 1.00 0.00 71 THR A N 13
ATOM 18212 C CA . THR A 1 71 ? 6.853 2.450 6.120 1.00 0.00 71 THR A CA 13
ATOM 18213 C C . THR A 1 71 ? 7.540 2.455 4.754 1.00 0.00 71 THR A C 13
ATOM 18214 O O . THR A 1 71 ? 8.751 2.419 4.653 1.00 0.00 71 THR A O 13
ATOM 18225 N N . MET A 1 72 ? 6.757 2.490 3.710 1.00 0.00 72 MET A N 13
ATOM 18226 C CA . MET A 1 72 ? 7.317 2.491 2.331 1.00 0.00 72 MET A CA 13
ATOM 18227 C C . MET A 1 72 ? 8.030 3.818 2.073 1.00 0.00 72 MET A C 13
ATOM 18228 O O . MET A 1 72 ? 7.626 4.604 1.238 1.00 0.00 72 MET A O 13
ATOM 18242 N N . ASP A 1 73 ? 9.091 4.057 2.797 1.00 0.00 73 ASP A N 13
ATOM 18243 C CA . ASP A 1 73 ? 9.865 5.316 2.629 1.00 0.00 73 ASP A CA 13
ATOM 18244 C C . ASP A 1 73 ? 10.816 5.162 1.446 1.00 0.00 73 ASP A C 13
ATOM 18245 O O . ASP A 1 73 ? 11.462 6.101 1.029 1.00 0.00 73 ASP A O 13
ATOM 18254 N N . ASN A 1 74 ? 10.899 3.974 0.903 1.00 0.00 74 ASN A N 13
ATOM 18255 C CA . ASN A 1 74 ? 11.800 3.724 -0.262 1.00 0.00 74 ASN A CA 13
ATOM 18256 C C . ASN A 1 74 ? 10.973 3.666 -1.543 1.00 0.00 74 ASN A C 13
ATOM 18257 O O . ASN A 1 74 ? 10.213 2.744 -1.773 1.00 0.00 74 ASN A O 13
ATOM 18268 N N . ASN A 1 75 ? 11.124 4.661 -2.372 1.00 0.00 75 ASN A N 13
ATOM 18269 C CA . ASN A 1 75 ? 10.367 4.713 -3.647 1.00 0.00 75 ASN A CA 13
ATOM 18270 C C . ASN A 1 75 ? 10.970 3.721 -4.640 1.00 0.00 75 ASN A C 13
ATOM 18271 O O . ASN A 1 75 ? 10.355 3.367 -5.625 1.00 0.00 75 ASN A O 13
ATOM 18282 N N . ASP A 1 76 ? 12.176 3.276 -4.388 1.00 0.00 76 ASP A N 13
ATOM 18283 C CA . ASP A 1 76 ? 12.838 2.306 -5.309 1.00 0.00 76 ASP A CA 13
ATOM 18284 C C . ASP A 1 76 ? 12.568 0.886 -4.815 1.00 0.00 76 ASP A C 13
ATOM 18285 O O . ASP A 1 76 ? 12.973 -0.082 -5.428 1.00 0.00 76 ASP A O 13
ATOM 18294 N N . ALA A 1 77 ? 11.885 0.763 -3.706 1.00 0.00 77 ALA A N 13
ATOM 18295 C CA . ALA A 1 77 ? 11.576 -0.582 -3.145 1.00 0.00 77 ALA A CA 13
ATOM 18296 C C . ALA A 1 77 ? 10.374 -1.194 -3.858 1.00 0.00 77 ALA A C 13
ATOM 18297 O O . ALA A 1 77 ? 9.508 -0.503 -4.358 1.00 0.00 77 ALA A O 13
ATOM 18304 N N . GLN A 1 78 ? 10.332 -2.499 -3.900 1.00 0.00 78 GLN A N 13
ATOM 18305 C CA . GLN A 1 78 ? 9.211 -3.211 -4.571 1.00 0.00 78 GLN A CA 13
ATOM 18306 C C . GLN A 1 78 ? 8.036 -3.376 -3.614 1.00 0.00 78 GLN A C 13
ATOM 18307 O O . GLN A 1 78 ? 8.180 -3.302 -2.410 1.00 0.00 78 GLN A O 13
ATOM 18321 N N . LEU A 1 79 ? 6.873 -3.601 -4.159 1.00 0.00 79 LEU A N 13
ATOM 18322 C CA . LEU A 1 79 ? 5.664 -3.781 -3.321 1.00 0.00 79 LEU A CA 13
ATOM 18323 C C . LEU A 1 79 ? 5.832 -5.039 -2.473 1.00 0.00 79 LEU A C 13
ATOM 18324 O O . LEU A 1 79 ? 5.452 -5.082 -1.320 1.00 0.00 79 LEU A O 13
ATOM 18340 N N . GLY A 1 80 ? 6.389 -6.065 -3.057 1.00 0.00 80 GLY A N 13
ATOM 18341 C CA . GLY A 1 80 ? 6.585 -7.346 -2.325 1.00 0.00 80 GLY A CA 13
ATOM 18342 C C . GLY A 1 80 ? 7.720 -7.186 -1.315 1.00 0.00 80 GLY A C 13
ATOM 18343 O O . GLY A 1 80 ? 7.953 -8.047 -0.491 1.00 0.00 80 GLY A O 13
ATOM 18347 N N . TYR A 1 81 ? 8.428 -6.089 -1.382 1.00 0.00 81 TYR A N 13
ATOM 18348 C CA . TYR A 1 81 ? 9.554 -5.851 -0.439 1.00 0.00 81 TYR A CA 13
ATOM 18349 C C . TYR A 1 81 ? 9.007 -5.777 0.985 1.00 0.00 81 TYR A C 13
ATOM 18350 O O . TYR A 1 81 ? 9.561 -6.344 1.903 1.00 0.00 81 TYR A O 13
ATOM 18368 N N . TYR A 1 82 ? 7.922 -5.068 1.168 1.00 0.00 82 TYR A N 13
ATOM 18369 C CA . TYR A 1 82 ? 7.316 -4.931 2.525 1.00 0.00 82 TYR A CA 13
ATOM 18370 C C . TYR A 1 82 ? 6.065 -5.807 2.605 1.00 0.00 82 TYR A C 13
ATOM 18371 O O . TYR A 1 82 ? 5.668 -6.240 3.668 1.00 0.00 82 TYR A O 13
ATOM 18389 N N . ALA A 1 83 ? 5.444 -6.070 1.482 1.00 0.00 83 ALA A N 13
ATOM 18390 C CA . ALA A 1 83 ? 4.214 -6.919 1.462 1.00 0.00 83 ALA A CA 13
ATOM 18391 C C . ALA A 1 83 ? 4.572 -8.308 0.930 1.00 0.00 83 ALA A C 13
ATOM 18392 O O . ALA A 1 83 ? 4.203 -8.681 -0.166 1.00 0.00 83 ALA A O 13
ATOM 18399 N N . ASN A 1 84 ? 5.297 -9.070 1.710 1.00 0.00 84 ASN A N 13
ATOM 18400 C CA . ASN A 1 84 ? 5.702 -10.442 1.283 1.00 0.00 84 ASN A CA 13
ATOM 18401 C C . ASN A 1 84 ? 4.736 -11.466 1.881 1.00 0.00 84 ASN A C 13
ATOM 18402 O O . ASN A 1 84 ? 4.978 -12.656 1.846 1.00 0.00 84 ASN A O 13
ATOM 18413 N N . SER A 1 85 ? 3.636 -11.004 2.421 1.00 0.00 85 SER A N 13
ATOM 18414 C CA . SER A 1 85 ? 2.633 -11.934 3.018 1.00 0.00 85 SER A CA 13
ATOM 18415 C C . SER A 1 85 ? 1.228 -11.347 2.883 1.00 0.00 85 SER A C 13
ATOM 18416 O O . SER A 1 85 ? 1.034 -10.146 2.884 1.00 0.00 85 SER A O 13
ATOM 18424 N N . ASP A 1 86 ? 0.248 -12.205 2.763 1.00 0.00 86 ASP A N 13
ATOM 18425 C CA . ASP A 1 86 ? -1.160 -11.745 2.623 1.00 0.00 86 ASP A CA 13
ATOM 18426 C C . ASP A 1 86 ? -1.760 -11.455 3.996 1.00 0.00 86 ASP A C 13
ATOM 18427 O O . ASP A 1 86 ? -1.208 -11.812 5.018 1.00 0.00 86 ASP A O 13
ATOM 18436 N N . GLY A 1 87 ? -2.897 -10.815 4.008 1.00 0.00 87 GLY A N 13
ATOM 18437 C CA . GLY A 1 87 ? -3.581 -10.482 5.288 1.00 0.00 87 GLY A CA 13
ATOM 18438 C C . GLY A 1 87 ? -3.069 -9.135 5.798 1.00 0.00 87 GLY A C 13
ATOM 18439 O O . GLY A 1 87 ? -3.507 -8.641 6.817 1.00 0.00 87 GLY A O 13
ATOM 18443 N N . LEU A 1 88 ? -2.139 -8.548 5.092 1.00 0.00 88 LEU A N 13
ATOM 18444 C CA . LEU A 1 88 ? -1.576 -7.237 5.519 1.00 0.00 88 LEU A CA 13
ATOM 18445 C C . LEU A 1 88 ? -2.550 -6.115 5.196 1.00 0.00 88 LEU A C 13
ATOM 18446 O O . LEU A 1 88 ? -3.369 -6.221 4.308 1.00 0.00 88 LEU A O 13
ATOM 18462 N N . ARG A 1 89 ? -2.462 -5.040 5.937 1.00 0.00 89 ARG A N 13
ATOM 18463 C CA . ARG A 1 89 ? -3.373 -3.879 5.725 1.00 0.00 89 ARG A CA 13
ATOM 18464 C C . ARG A 1 89 ? -2.559 -2.624 5.436 1.00 0.00 89 ARG A C 13
ATOM 18465 O O . ARG A 1 89 ? -1.644 -2.275 6.156 1.00 0.00 89 ARG A O 13
ATOM 18486 N N . LEU A 1 90 ? -2.900 -1.947 4.370 1.00 0.00 90 LEU A N 13
ATOM 18487 C CA . LEU A 1 90 ? -2.177 -0.701 3.980 1.00 0.00 90 LEU A CA 13
ATOM 18488 C C . LEU A 1 90 ? -3.027 0.517 4.318 1.00 0.00 90 LEU A C 13
ATOM 18489 O O . LEU A 1 90 ? -4.195 0.583 3.995 1.00 0.00 90 LEU A O 13
ATOM 18505 N N . HIS A 1 91 ? -2.429 1.484 4.966 1.00 0.00 91 HIS A N 13
ATOM 18506 C CA . HIS A 1 91 ? -3.162 2.729 5.344 1.00 0.00 91 HIS A CA 13
ATOM 18507 C C . HIS A 1 91 ? -2.571 3.920 4.593 1.00 0.00 91 HIS A C 13
ATOM 18508 O O . HIS A 1 91 ? -1.417 4.271 4.759 1.00 0.00 91 HIS A O 13
ATOM 18522 N N . VAL A 1 92 ? -3.372 4.534 3.759 1.00 0.00 92 VAL A N 13
ATOM 18523 C CA . VAL A 1 92 ? -2.907 5.705 2.966 1.00 0.00 92 VAL A CA 13
ATOM 18524 C C . VAL A 1 92 ? -3.188 6.989 3.734 1.00 0.00 92 VAL A C 13
ATOM 18525 O O . VAL A 1 92 ? -4.274 7.201 4.239 1.00 0.00 92 VAL A O 13
ATOM 18538 N N . VAL A 1 93 ? -2.205 7.848 3.818 1.00 0.00 93 VAL A N 13
ATOM 18539 C CA . VAL A 1 93 ? -2.372 9.139 4.547 1.00 0.00 93 VAL A CA 13
ATOM 18540 C C . VAL A 1 93 ? -2.166 10.301 3.581 1.00 0.00 93 VAL A C 13
ATOM 18541 O O . VAL A 1 93 ? -1.099 10.494 3.030 1.00 0.00 93 VAL A O 13
ATOM 18554 N N . ASP A 1 94 ? -3.204 11.071 3.376 1.00 0.00 94 ASP A N 13
ATOM 18555 C CA . ASP A 1 94 ? -3.136 12.239 2.449 1.00 0.00 94 ASP A CA 13
ATOM 18556 C C . ASP A 1 94 ? -3.260 13.543 3.239 1.00 0.00 94 ASP A C 13
ATOM 18557 O O . ASP A 1 94 ? -4.301 13.863 3.781 1.00 0.00 94 ASP A O 13
ATOM 18566 N N . SER A 1 95 ? -2.195 14.298 3.286 1.00 0.00 95 SER A N 13
ATOM 18567 C CA . SER A 1 95 ? -2.209 15.597 4.014 1.00 0.00 95 SER A CA 13
ATOM 18568 C C . SER A 1 95 ? -1.074 16.489 3.499 1.00 0.00 95 SER A C 13
ATOM 18569 O O . SER A 1 95 ? -1.339 17.309 2.633 1.00 0.00 95 SER A O 13
ATOM 18578 N N . MET A 1 1 ? 19.067 -10.621 -20.769 1.00 0.00 1 MET A N 14
ATOM 18579 C CA . MET A 1 1 ? 19.645 -9.497 -21.556 1.00 0.00 1 MET A CA 14
ATOM 18580 C C . MET A 1 1 ? 19.276 -8.174 -20.891 1.00 0.00 1 MET A C 14
ATOM 18581 O O . MET A 1 1 ? 20.128 -7.417 -20.476 1.00 0.00 1 MET A O 14
ATOM 18597 N N . GLY A 1 2 ? 18.009 -7.884 -20.788 1.00 0.00 2 GLY A N 14
ATOM 18598 C CA . GLY A 1 2 ? 17.598 -6.605 -20.152 1.00 0.00 2 GLY A CA 14
ATOM 18599 C C . GLY A 1 2 ? 16.072 -6.530 -20.081 1.00 0.00 2 GLY A C 14
ATOM 18600 O O . GLY A 1 2 ? 15.379 -7.512 -20.254 1.00 0.00 2 GLY A O 14
ATOM 18604 N N . HIS A 1 3 ? 15.547 -5.365 -19.828 1.00 0.00 3 HIS A N 14
ATOM 18605 C CA . HIS A 1 3 ? 14.070 -5.203 -19.743 1.00 0.00 3 HIS A CA 14
ATOM 18606 C C . HIS A 1 3 ? 13.444 -5.458 -21.115 1.00 0.00 3 HIS A C 14
ATOM 18607 O O . HIS A 1 3 ? 12.355 -5.981 -21.226 1.00 0.00 3 HIS A O 14
ATOM 18621 N N . HIS A 1 4 ? 14.119 -5.070 -22.162 1.00 0.00 4 HIS A N 14
ATOM 18622 C CA . HIS A 1 4 ? 13.562 -5.266 -23.532 1.00 0.00 4 HIS A CA 14
ATOM 18623 C C . HIS A 1 4 ? 13.550 -6.752 -23.899 1.00 0.00 4 HIS A C 14
ATOM 18624 O O . HIS A 1 4 ? 14.267 -7.549 -23.330 1.00 0.00 4 HIS A O 14
ATOM 18638 N N . HIS A 1 5 ? 12.731 -7.126 -24.849 1.00 0.00 5 HIS A N 14
ATOM 18639 C CA . HIS A 1 5 ? 12.653 -8.558 -25.266 1.00 0.00 5 HIS A CA 14
ATOM 18640 C C . HIS A 1 5 ? 12.297 -9.418 -24.057 1.00 0.00 5 HIS A C 14
ATOM 18641 O O . HIS A 1 5 ? 12.272 -10.630 -24.130 1.00 0.00 5 HIS A O 14
ATOM 18655 N N . HIS A 1 6 ? 12.007 -8.798 -22.943 1.00 0.00 6 HIS A N 14
ATOM 18656 C CA . HIS A 1 6 ? 11.637 -9.573 -21.720 1.00 0.00 6 HIS A CA 14
ATOM 18657 C C . HIS A 1 6 ? 10.584 -8.788 -20.934 1.00 0.00 6 HIS A C 14
ATOM 18658 O O . HIS A 1 6 ? 10.798 -8.387 -19.807 1.00 0.00 6 HIS A O 14
ATOM 18672 N N . HIS A 1 7 ? 9.441 -8.570 -21.531 1.00 0.00 7 HIS A N 14
ATOM 18673 C CA . HIS A 1 7 ? 8.355 -7.817 -20.844 1.00 0.00 7 HIS A CA 14
ATOM 18674 C C . HIS A 1 7 ? 7.856 -8.621 -19.647 1.00 0.00 7 HIS A C 14
ATOM 18675 O O . HIS A 1 7 ? 7.617 -8.082 -18.585 1.00 0.00 7 HIS A O 14
ATOM 18689 N N . HIS A 1 8 ? 7.685 -9.909 -19.811 1.00 0.00 8 HIS A N 14
ATOM 18690 C CA . HIS A 1 8 ? 7.192 -10.754 -18.681 1.00 0.00 8 HIS A CA 14
ATOM 18691 C C . HIS A 1 8 ? 7.910 -12.104 -18.698 1.00 0.00 8 HIS A C 14
ATOM 18692 O O . HIS A 1 8 ? 7.824 -12.856 -19.648 1.00 0.00 8 HIS A O 14
ATOM 18706 N N . SER A 1 9 ? 8.614 -12.421 -17.646 1.00 0.00 9 SER A N 14
ATOM 18707 C CA . SER A 1 9 ? 9.330 -13.726 -17.591 1.00 0.00 9 SER A CA 14
ATOM 18708 C C . SER A 1 9 ? 9.799 -13.970 -16.154 1.00 0.00 9 SER A C 14
ATOM 18709 O O . SER A 1 9 ? 10.915 -13.651 -15.795 1.00 0.00 9 SER A O 14
ATOM 18717 N N . HIS A 1 10 ? 8.954 -14.525 -15.323 1.00 0.00 10 HIS A N 14
ATOM 18718 C CA . HIS A 1 10 ? 9.357 -14.782 -13.907 1.00 0.00 10 HIS A CA 14
ATOM 18719 C C . HIS A 1 10 ? 8.519 -15.926 -13.329 1.00 0.00 10 HIS A C 14
ATOM 18720 O O . HIS A 1 10 ? 7.947 -16.718 -14.049 1.00 0.00 10 HIS A O 14
ATOM 18734 N N . GLY A 1 11 ? 8.455 -16.019 -12.030 1.00 0.00 11 GLY A N 14
ATOM 18735 C CA . GLY A 1 11 ? 7.675 -17.115 -11.385 1.00 0.00 11 GLY A CA 14
ATOM 18736 C C . GLY A 1 11 ? 6.223 -17.110 -11.873 1.00 0.00 11 GLY A C 14
ATOM 18737 O O . GLY A 1 11 ? 5.725 -16.126 -12.381 1.00 0.00 11 GLY A O 14
ATOM 18741 N N . LYS A 1 12 ? 5.544 -18.216 -11.712 1.00 0.00 12 LYS A N 14
ATOM 18742 C CA . LYS A 1 12 ? 4.122 -18.311 -12.151 1.00 0.00 12 LYS A CA 14
ATOM 18743 C C . LYS A 1 12 ? 3.260 -17.367 -11.313 1.00 0.00 12 LYS A C 14
ATOM 18744 O O . LYS A 1 12 ? 2.922 -16.280 -11.734 1.00 0.00 12 LYS A O 14
ATOM 18763 N N . SER A 1 13 ? 2.890 -17.782 -10.132 1.00 0.00 13 SER A N 14
ATOM 18764 C CA . SER A 1 13 ? 2.038 -16.921 -9.270 1.00 0.00 13 SER A CA 14
ATOM 18765 C C . SER A 1 13 ? 2.866 -15.793 -8.656 1.00 0.00 13 SER A C 14
ATOM 18766 O O . SER A 1 13 ? 4.036 -15.946 -8.371 1.00 0.00 13 SER A O 14
ATOM 18774 N N . ASP A 1 14 ? 2.256 -14.664 -8.442 1.00 0.00 14 ASP A N 14
ATOM 18775 C CA . ASP A 1 14 ? 2.982 -13.516 -7.834 1.00 0.00 14 ASP A CA 14
ATOM 18776 C C . ASP A 1 14 ? 1.968 -12.419 -7.512 1.00 0.00 14 ASP A C 14
ATOM 18777 O O . ASP A 1 14 ? 2.188 -11.256 -7.784 1.00 0.00 14 ASP A O 14
ATOM 18786 N N . PHE A 1 15 ? 0.844 -12.790 -6.942 1.00 0.00 15 PHE A N 14
ATOM 18787 C CA . PHE A 1 15 ? -0.216 -11.787 -6.603 1.00 0.00 15 PHE A CA 14
ATOM 18788 C C . PHE A 1 15 ? -0.630 -11.966 -5.145 1.00 0.00 15 PHE A C 14
ATOM 18789 O O . PHE A 1 15 ? -0.634 -13.062 -4.621 1.00 0.00 15 PHE A O 14
ATOM 18806 N N . ILE A 1 16 ? -0.985 -10.896 -4.484 1.00 0.00 16 ILE A N 14
ATOM 18807 C CA . ILE A 1 16 ? -1.408 -10.992 -3.053 1.00 0.00 16 ILE A CA 14
ATOM 18808 C C . ILE A 1 16 ? -2.628 -10.103 -2.826 1.00 0.00 16 ILE A C 14
ATOM 18809 O O . ILE A 1 16 ? -2.840 -9.138 -3.531 1.00 0.00 16 ILE A O 14
ATOM 18825 N N . LYS A 1 17 ? -3.431 -10.421 -1.844 1.00 0.00 17 LYS A N 14
ATOM 18826 C CA . LYS A 1 17 ? -4.650 -9.602 -1.558 1.00 0.00 17 LYS A CA 14
ATOM 18827 C C . LYS A 1 17 ? -4.475 -8.884 -0.217 1.00 0.00 17 LYS A C 14
ATOM 18828 O O . LYS A 1 17 ? -4.114 -9.477 0.781 1.00 0.00 17 LYS A O 14
ATOM 18847 N N . VAL A 1 18 ? -4.711 -7.600 -0.193 1.00 0.00 18 VAL A N 14
ATOM 18848 C CA . VAL A 1 18 ? -4.556 -6.823 1.075 1.00 0.00 18 VAL A CA 14
ATOM 18849 C C . VAL A 1 18 ? -5.677 -5.791 1.170 1.00 0.00 18 VAL A C 14
ATOM 18850 O O . VAL A 1 18 ? -6.341 -5.487 0.200 1.00 0.00 18 VAL A O 14
ATOM 18863 N N . ASN A 1 19 ? -5.894 -5.252 2.336 1.00 0.00 19 ASN A N 14
ATOM 18864 C CA . ASN A 1 19 ? -6.974 -4.238 2.512 1.00 0.00 19 ASN A CA 14
ATOM 18865 C C . ASN A 1 19 ? -6.358 -2.841 2.465 1.00 0.00 19 ASN A C 14
ATOM 18866 O O . ASN A 1 19 ? -5.258 -2.629 2.929 1.00 0.00 19 ASN A O 14
ATOM 18877 N N . VAL A 1 20 ? -7.059 -1.885 1.904 1.00 0.00 20 VAL A N 14
ATOM 18878 C CA . VAL A 1 20 ? -6.520 -0.488 1.815 1.00 0.00 20 VAL A CA 14
ATOM 18879 C C . VAL A 1 20 ? -7.492 0.466 2.512 1.00 0.00 20 VAL A C 14
ATOM 18880 O O . VAL A 1 20 ? -8.688 0.407 2.309 1.00 0.00 20 VAL A O 14
ATOM 18893 N N . SER A 1 21 ? -6.981 1.341 3.340 1.00 0.00 21 SER A N 14
ATOM 18894 C CA . SER A 1 21 ? -7.855 2.310 4.072 1.00 0.00 21 SER A CA 14
ATOM 18895 C C . SER A 1 21 ? -7.234 3.702 3.981 1.00 0.00 21 SER A C 14
ATOM 18896 O O . SER A 1 21 ? -6.037 3.842 3.835 1.00 0.00 21 SER A O 14
ATOM 18904 N N . ASN A 1 22 ? -8.037 4.734 4.052 1.00 0.00 22 ASN A N 14
ATOM 18905 C CA . ASN A 1 22 ? -7.497 6.126 3.957 1.00 0.00 22 ASN A CA 14
ATOM 18906 C C . ASN A 1 22 ? -8.139 7.010 5.028 1.00 0.00 22 ASN A C 14
ATOM 18907 O O . ASN A 1 22 ? -9.295 6.859 5.368 1.00 0.00 22 ASN A O 14
ATOM 18918 N N . SER A 1 23 ? -7.387 7.933 5.559 1.00 0.00 23 SER A N 14
ATOM 18919 C CA . SER A 1 23 ? -7.926 8.842 6.611 1.00 0.00 23 SER A CA 14
ATOM 18920 C C . SER A 1 23 ? -9.104 9.650 6.062 1.00 0.00 23 SER A C 14
ATOM 18921 O O . SER A 1 23 ? -10.089 9.863 6.740 1.00 0.00 23 SER A O 14
ATOM 18929 N N . HIS A 1 24 ? -9.007 10.125 4.850 1.00 0.00 24 HIS A N 14
ATOM 18930 C CA . HIS A 1 24 ? -10.118 10.942 4.273 1.00 0.00 24 HIS A CA 14
ATOM 18931 C C . HIS A 1 24 ? -11.080 10.054 3.483 1.00 0.00 24 HIS A C 14
ATOM 18932 O O . HIS A 1 24 ? -10.692 9.062 2.902 1.00 0.00 24 HIS A O 14
ATOM 18946 N N . ASN A 1 25 ? -12.336 10.418 3.459 1.00 0.00 25 ASN A N 14
ATOM 18947 C CA . ASN A 1 25 ? -13.355 9.624 2.706 1.00 0.00 25 ASN A CA 14
ATOM 18948 C C . ASN A 1 25 ? -13.445 8.206 3.272 1.00 0.00 25 ASN A C 14
ATOM 18949 O O . ASN A 1 25 ? -12.457 7.605 3.643 1.00 0.00 25 ASN A O 14
ATOM 18960 N N . ASP A 1 26 ? -14.633 7.670 3.334 1.00 0.00 26 ASP A N 14
ATOM 18961 C CA . ASP A 1 26 ? -14.817 6.293 3.865 1.00 0.00 26 ASP A CA 14
ATOM 18962 C C . ASP A 1 26 ? -14.521 5.288 2.753 1.00 0.00 26 ASP A C 14
ATOM 18963 O O . ASP A 1 26 ? -14.788 4.109 2.879 1.00 0.00 26 ASP A O 14
ATOM 18972 N N . ALA A 1 27 ? -13.975 5.746 1.660 1.00 0.00 27 ALA A N 14
ATOM 18973 C CA . ALA A 1 27 ? -13.663 4.819 0.537 1.00 0.00 27 ALA A CA 14
ATOM 18974 C C . ALA A 1 27 ? -12.666 3.757 1.006 1.00 0.00 27 ALA A C 14
ATOM 18975 O O . ALA A 1 27 ? -11.506 4.041 1.219 1.00 0.00 27 ALA A O 14
ATOM 18982 N N . VAL A 1 28 ? -13.111 2.533 1.165 1.00 0.00 28 VAL A N 14
ATOM 18983 C CA . VAL A 1 28 ? -12.195 1.434 1.619 1.00 0.00 28 VAL A CA 14
ATOM 18984 C C . VAL A 1 28 ? -12.271 0.275 0.624 1.00 0.00 28 VAL A C 14
ATOM 18985 O O . VAL A 1 28 ? -13.338 -0.137 0.218 1.00 0.00 28 VAL A O 14
ATOM 18998 N N . ALA A 1 29 ? -11.141 -0.256 0.233 1.00 0.00 29 ALA A N 14
ATOM 18999 C CA . ALA A 1 29 ? -11.132 -1.396 -0.736 1.00 0.00 29 ALA A CA 14
ATOM 19000 C C . ALA A 1 29 ? -10.891 -2.696 0.031 1.00 0.00 29 ALA A C 14
ATOM 19001 O O . ALA A 1 29 ? -10.180 -2.717 1.017 1.00 0.00 29 ALA A O 14
ATOM 19008 N N . PHE A 1 30 ? -11.485 -3.781 -0.407 1.00 0.00 30 PHE A N 14
ATOM 19009 C CA . PHE A 1 30 ? -11.309 -5.091 0.302 1.00 0.00 30 PHE A CA 14
ATOM 19010 C C . PHE A 1 30 ? -10.536 -6.071 -0.583 1.00 0.00 30 PHE A C 14
ATOM 19011 O O . PHE A 1 30 ? -10.752 -6.152 -1.775 1.00 0.00 30 PHE A O 14
ATOM 19028 N N . GLU A 1 31 ? -9.647 -6.826 0.014 1.00 0.00 31 GLU A N 14
ATOM 19029 C CA . GLU A 1 31 ? -8.837 -7.833 -0.742 1.00 0.00 31 GLU A CA 14
ATOM 19030 C C . GLU A 1 31 ? -8.475 -7.303 -2.135 1.00 0.00 31 GLU A C 14
ATOM 19031 O O . GLU A 1 31 ? -9.017 -7.730 -3.134 1.00 0.00 31 GLU A O 14
ATOM 19043 N N . VAL A 1 32 ? -7.561 -6.369 -2.207 1.00 0.00 32 VAL A N 14
ATOM 19044 C CA . VAL A 1 32 ? -7.161 -5.802 -3.522 1.00 0.00 32 VAL A CA 14
ATOM 19045 C C . VAL A 1 32 ? -6.053 -6.662 -4.138 1.00 0.00 32 VAL A C 14
ATOM 19046 O O . VAL A 1 32 ? -5.021 -6.877 -3.540 1.00 0.00 32 VAL A O 14
ATOM 19059 N N . LYS A 1 33 ? -6.257 -7.156 -5.326 1.00 0.00 33 LYS A N 14
ATOM 19060 C CA . LYS A 1 33 ? -5.215 -8.007 -5.967 1.00 0.00 33 LYS A CA 14
ATOM 19061 C C . LYS A 1 33 ? -4.144 -7.117 -6.600 1.00 0.00 33 LYS A C 14
ATOM 19062 O O . LYS A 1 33 ? -4.417 -6.356 -7.505 1.00 0.00 33 LYS A O 14
ATOM 19081 N N . LEU A 1 34 ? -2.921 -7.207 -6.135 1.00 0.00 34 LEU A N 14
ATOM 19082 C CA . LEU A 1 34 ? -1.824 -6.367 -6.712 1.00 0.00 34 LEU A CA 14
ATOM 19083 C C . LEU A 1 34 ? -0.564 -7.218 -6.877 1.00 0.00 34 LEU A C 14
ATOM 19084 O O . LEU A 1 34 ? -0.212 -8.005 -6.023 1.00 0.00 34 LEU A O 14
ATOM 19100 N N . ALA A 1 35 ? 0.108 -7.070 -7.983 1.00 0.00 35 ALA A N 14
ATOM 19101 C CA . ALA A 1 35 ? 1.337 -7.873 -8.226 1.00 0.00 35 ALA A CA 14
ATOM 19102 C C . ALA A 1 35 ? 2.471 -7.384 -7.315 1.00 0.00 35 ALA A C 14
ATOM 19103 O O . ALA A 1 35 ? 2.625 -6.205 -7.074 1.00 0.00 35 ALA A O 14
ATOM 19110 N N . LYS A 1 36 ? 3.265 -8.290 -6.812 1.00 0.00 36 LYS A N 14
ATOM 19111 C CA . LYS A 1 36 ? 4.388 -7.898 -5.915 1.00 0.00 36 LYS A CA 14
ATOM 19112 C C . LYS A 1 36 ? 5.507 -7.254 -6.734 1.00 0.00 36 LYS A C 14
ATOM 19113 O O . LYS A 1 36 ? 6.411 -6.641 -6.196 1.00 0.00 36 LYS A O 14
ATOM 19132 N N . ASP A 1 37 ? 5.458 -7.391 -8.030 1.00 0.00 37 ASP A N 14
ATOM 19133 C CA . ASP A 1 37 ? 6.519 -6.796 -8.890 1.00 0.00 37 ASP A CA 14
ATOM 19134 C C . ASP A 1 37 ? 6.264 -5.295 -9.047 1.00 0.00 37 ASP A C 14
ATOM 19135 O O . ASP A 1 37 ? 7.017 -4.595 -9.695 1.00 0.00 37 ASP A O 14
ATOM 19144 N N . LEU A 1 38 ? 5.207 -4.794 -8.465 1.00 0.00 38 LEU A N 14
ATOM 19145 C CA . LEU A 1 38 ? 4.908 -3.336 -8.592 1.00 0.00 38 LEU A CA 14
ATOM 19146 C C . LEU A 1 38 ? 5.775 -2.534 -7.620 1.00 0.00 38 LEU A C 14
ATOM 19147 O O . LEU A 1 38 ? 6.028 -2.949 -6.509 1.00 0.00 38 LEU A O 14
ATOM 19163 N N . THR A 1 39 ? 6.226 -1.379 -8.031 1.00 0.00 39 THR A N 14
ATOM 19164 C CA . THR A 1 39 ? 7.070 -0.537 -7.134 1.00 0.00 39 THR A CA 14
ATOM 19165 C C . THR A 1 39 ? 6.172 0.342 -6.261 1.00 0.00 39 THR A C 14
ATOM 19166 O O . THR A 1 39 ? 4.985 0.447 -6.484 1.00 0.00 39 THR A O 14
ATOM 19177 N N . VAL A 1 40 ? 6.735 0.983 -5.275 1.00 0.00 40 VAL A N 14
ATOM 19178 C CA . VAL A 1 40 ? 5.925 1.865 -4.391 1.00 0.00 40 VAL A CA 14
ATOM 19179 C C . VAL A 1 40 ? 5.353 3.021 -5.219 1.00 0.00 40 VAL A C 14
ATOM 19180 O O . VAL A 1 40 ? 4.202 3.385 -5.083 1.00 0.00 40 VAL A O 14
ATOM 19193 N N . ALA A 1 41 ? 6.148 3.603 -6.079 1.00 0.00 41 ALA A N 14
ATOM 19194 C CA . ALA A 1 41 ? 5.647 4.732 -6.912 1.00 0.00 41 ALA A CA 14
ATOM 19195 C C . ALA A 1 41 ? 4.431 4.269 -7.713 1.00 0.00 41 ALA A C 14
ATOM 19196 O O . ALA A 1 41 ? 3.456 4.981 -7.849 1.00 0.00 41 ALA A O 14
ATOM 19203 N N . GLN A 1 42 ? 4.477 3.075 -8.235 1.00 0.00 42 GLN A N 14
ATOM 19204 C CA . GLN A 1 42 ? 3.324 2.554 -9.017 1.00 0.00 42 GLN A CA 14
ATOM 19205 C C . GLN A 1 42 ? 2.114 2.403 -8.093 1.00 0.00 42 GLN A C 14
ATOM 19206 O O . GLN A 1 42 ? 0.993 2.682 -8.467 1.00 0.00 42 GLN A O 14
ATOM 19220 N N . LEU A 1 43 ? 2.336 1.954 -6.886 1.00 0.00 43 LEU A N 14
ATOM 19221 C CA . LEU A 1 43 ? 1.206 1.775 -5.933 1.00 0.00 43 LEU A CA 14
ATOM 19222 C C . LEU A 1 43 ? 0.562 3.133 -5.647 1.00 0.00 43 LEU A C 14
ATOM 19223 O O . LEU A 1 43 ? -0.644 3.258 -5.587 1.00 0.00 43 LEU A O 14
ATOM 19239 N N . LYS A 1 44 ? 1.357 4.157 -5.480 1.00 0.00 44 LYS A N 14
ATOM 19240 C CA . LYS A 1 44 ? 0.788 5.506 -5.207 1.00 0.00 44 LYS A CA 14
ATOM 19241 C C . LYS A 1 44 ? -0.092 5.935 -6.381 1.00 0.00 44 LYS A C 14
ATOM 19242 O O . LYS A 1 44 ? -1.131 6.539 -6.205 1.00 0.00 44 LYS A O 14
ATOM 19261 N N . THR A 1 45 ? 0.318 5.634 -7.579 1.00 0.00 45 THR A N 14
ATOM 19262 C CA . THR A 1 45 ? -0.488 6.026 -8.767 1.00 0.00 45 THR A CA 14
ATOM 19263 C C . THR A 1 45 ? -1.876 5.382 -8.691 1.00 0.00 45 THR A C 14
ATOM 19264 O O . THR A 1 45 ? -2.885 6.034 -8.884 1.00 0.00 45 THR A O 14
ATOM 19275 N N . LYS A 1 46 ? -1.943 4.110 -8.407 1.00 0.00 46 LYS A N 14
ATOM 19276 C CA . LYS A 1 46 ? -3.273 3.442 -8.319 1.00 0.00 46 LYS A CA 14
ATOM 19277 C C . LYS A 1 46 ? -4.067 4.046 -7.159 1.00 0.00 46 LYS A C 14
ATOM 19278 O O . LYS A 1 46 ? -5.248 4.307 -7.268 1.00 0.00 46 LYS A O 14
ATOM 19297 N N . LEU A 1 47 ? -3.422 4.277 -6.049 1.00 0.00 47 LEU A N 14
ATOM 19298 C CA . LEU A 1 47 ? -4.124 4.871 -4.879 1.00 0.00 47 LEU A CA 14
ATOM 19299 C C . LEU A 1 47 ? -4.606 6.272 -5.254 1.00 0.00 47 LEU A C 14
ATOM 19300 O O . LEU A 1 47 ? -5.685 6.691 -4.887 1.00 0.00 47 LEU A O 14
ATOM 19316 N N . GLU A 1 48 ? -3.813 6.996 -5.993 1.00 0.00 48 GLU A N 14
ATOM 19317 C CA . GLU A 1 48 ? -4.216 8.367 -6.406 1.00 0.00 48 GLU A CA 14
ATOM 19318 C C . GLU A 1 48 ? -5.584 8.303 -7.088 1.00 0.00 48 GLU A C 14
ATOM 19319 O O . GLU A 1 48 ? -6.459 9.103 -6.821 1.00 0.00 48 GLU A O 14
ATOM 19331 N N . ILE A 1 49 ? -5.783 7.354 -7.962 1.00 0.00 49 ILE A N 14
ATOM 19332 C CA . ILE A 1 49 ? -7.099 7.243 -8.651 1.00 0.00 49 ILE A CA 14
ATOM 19333 C C . ILE A 1 49 ? -8.184 6.835 -7.644 1.00 0.00 49 ILE A C 14
ATOM 19334 O O . ILE A 1 49 ? -9.274 7.368 -7.648 1.00 0.00 49 ILE A O 14
ATOM 19350 N N . LEU A 1 50 ? -7.900 5.882 -6.790 1.00 0.00 50 LEU A N 14
ATOM 19351 C CA . LEU A 1 50 ? -8.929 5.426 -5.804 1.00 0.00 50 LEU A CA 14
ATOM 19352 C C . LEU A 1 50 ? -9.265 6.532 -4.803 1.00 0.00 50 LEU A C 14
ATOM 19353 O O . LEU A 1 50 ? -10.413 6.741 -4.469 1.00 0.00 50 LEU A O 14
ATOM 19369 N N . THR A 1 51 ? -8.282 7.228 -4.296 1.00 0.00 51 THR A N 14
ATOM 19370 C CA . THR A 1 51 ? -8.564 8.296 -3.293 1.00 0.00 51 THR A CA 14
ATOM 19371 C C . THR A 1 51 ? -8.709 9.645 -3.996 1.00 0.00 51 THR A C 14
ATOM 19372 O O . THR A 1 51 ? -9.206 10.598 -3.429 1.00 0.00 51 THR A O 14
ATOM 19383 N N . GLY A 1 52 ? -8.288 9.737 -5.228 1.00 0.00 52 GLY A N 14
ATOM 19384 C CA . GLY A 1 52 ? -8.418 11.027 -5.958 1.00 0.00 52 GLY A CA 14
ATOM 19385 C C . GLY A 1 52 ? -7.515 12.073 -5.300 1.00 0.00 52 GLY A C 14
ATOM 19386 O O . GLY A 1 52 ? -7.474 13.216 -5.708 1.00 0.00 52 GLY A O 14
ATOM 19390 N N . GLY A 1 53 ? -6.808 11.692 -4.270 1.00 0.00 53 GLY A N 14
ATOM 19391 C CA . GLY A 1 53 ? -5.924 12.664 -3.558 1.00 0.00 53 GLY A CA 14
ATOM 19392 C C . GLY A 1 53 ? -4.675 12.974 -4.387 1.00 0.00 53 GLY A C 14
ATOM 19393 O O . GLY A 1 53 ? -4.542 12.553 -5.517 1.00 0.00 53 GLY A O 14
ATOM 19397 N N . CYS A 1 54 ? -3.764 13.727 -3.825 1.00 0.00 54 CYS A N 14
ATOM 19398 C CA . CYS A 1 54 ? -2.512 14.093 -4.557 1.00 0.00 54 CYS A CA 14
ATOM 19399 C C . CYS A 1 54 ? -1.391 13.121 -4.173 1.00 0.00 54 CYS A C 14
ATOM 19400 O O . CYS A 1 54 ? -1.069 12.952 -3.016 1.00 0.00 54 CYS A O 14
ATOM 19408 N N . ALA A 1 55 ? -0.794 12.484 -5.142 1.00 0.00 55 ALA A N 14
ATOM 19409 C CA . ALA A 1 55 ? 0.304 11.521 -4.853 1.00 0.00 55 ALA A CA 14
ATOM 19410 C C . ALA A 1 55 ? 1.565 12.275 -4.420 1.00 0.00 55 ALA A C 14
ATOM 19411 O O . ALA A 1 55 ? 2.502 11.693 -3.911 1.00 0.00 55 ALA A O 14
ATOM 19418 N N . GLY A 1 56 ? 1.605 13.564 -4.624 1.00 0.00 56 GLY A N 14
ATOM 19419 C CA . GLY A 1 56 ? 2.817 14.339 -4.231 1.00 0.00 56 GLY A CA 14
ATOM 19420 C C . GLY A 1 56 ? 2.853 14.516 -2.712 1.00 0.00 56 GLY A C 14
ATOM 19421 O O . GLY A 1 56 ? 3.804 15.034 -2.162 1.00 0.00 56 GLY A O 14
ATOM 19425 N N . THR A 1 57 ? 1.823 14.090 -2.028 1.00 0.00 57 THR A N 14
ATOM 19426 C CA . THR A 1 57 ? 1.788 14.227 -0.539 1.00 0.00 57 THR A CA 14
ATOM 19427 C C . THR A 1 57 ? 1.169 12.963 0.058 1.00 0.00 57 THR A C 14
ATOM 19428 O O . THR A 1 57 ? 0.897 12.891 1.241 1.00 0.00 57 THR A O 14
ATOM 19439 N N . MET A 1 58 ? 0.933 11.964 -0.749 1.00 0.00 58 MET A N 14
ATOM 19440 C CA . MET A 1 58 ? 0.318 10.710 -0.224 1.00 0.00 58 MET A CA 14
ATOM 19441 C C . MET A 1 58 ? 1.375 9.874 0.500 1.00 0.00 58 MET A C 14
ATOM 19442 O O . MET A 1 58 ? 2.481 9.704 0.026 1.00 0.00 58 MET A O 14
ATOM 19456 N N . LYS A 1 59 ? 1.029 9.341 1.644 1.00 0.00 59 LYS A N 14
ATOM 19457 C CA . LYS A 1 59 ? 1.984 8.496 2.428 1.00 0.00 59 LYS A CA 14
ATOM 19458 C C . LYS A 1 59 ? 1.432 7.073 2.535 1.00 0.00 59 LYS A C 14
ATOM 19459 O O . LYS A 1 59 ? 0.240 6.868 2.618 1.00 0.00 59 LYS A O 14
ATOM 19478 N N . VAL A 1 60 ? 2.297 6.088 2.535 1.00 0.00 60 VAL A N 14
ATOM 19479 C CA . VAL A 1 60 ? 1.845 4.662 2.637 1.00 0.00 60 VAL A CA 14
ATOM 19480 C C . VAL A 1 60 ? 2.414 4.055 3.919 1.00 0.00 60 VAL A C 14
ATOM 19481 O O . VAL A 1 60 ? 3.580 4.207 4.219 1.00 0.00 60 VAL A O 14
ATOM 19494 N N . GLN A 1 61 ? 1.600 3.371 4.683 1.00 0.00 61 GLN A N 14
ATOM 19495 C CA . GLN A 1 61 ? 2.088 2.752 5.954 1.00 0.00 61 GLN A CA 14
ATOM 19496 C C . GLN A 1 61 ? 1.604 1.306 6.039 1.00 0.00 61 GLN A C 14
ATOM 19497 O O . GLN A 1 61 ? 0.484 0.993 5.694 1.00 0.00 61 GLN A O 14
ATOM 19511 N N . VAL A 1 62 ? 2.447 0.419 6.492 1.00 0.00 62 VAL A N 14
ATOM 19512 C CA . VAL A 1 62 ? 2.051 -1.015 6.600 1.00 0.00 62 VAL A CA 14
ATOM 19513 C C . VAL A 1 62 ? 1.580 -1.300 8.023 1.00 0.00 62 VAL A C 14
ATOM 19514 O O . VAL A 1 62 ? 2.237 -0.949 8.980 1.00 0.00 62 VAL A O 14
ATOM 19527 N N . PHE A 1 63 ? 0.446 -1.938 8.169 1.00 0.00 63 PHE A N 14
ATOM 19528 C CA . PHE A 1 63 ? -0.079 -2.261 9.532 1.00 0.00 63 PHE A CA 14
ATOM 19529 C C . PHE A 1 63 ? -0.444 -3.741 9.594 1.00 0.00 63 PHE A C 14
ATOM 19530 O O . PHE A 1 63 ? -0.973 -4.301 8.654 1.00 0.00 63 PHE A O 14
ATOM 19547 N N . LYS A 1 64 ? -0.170 -4.374 10.705 1.00 0.00 64 LYS A N 14
ATOM 19548 C CA . LYS A 1 64 ? -0.500 -5.821 10.862 1.00 0.00 64 LYS A CA 14
ATOM 19549 C C . LYS A 1 64 ? -1.249 -6.004 12.182 1.00 0.00 64 LYS A C 14
ATOM 19550 O O . LYS A 1 64 ? -0.677 -6.365 13.189 1.00 0.00 64 LYS A O 14
ATOM 19569 N N . GLY A 1 65 ? -2.533 -5.749 12.185 1.00 0.00 65 GLY A N 14
ATOM 19570 C CA . GLY A 1 65 ? -3.327 -5.899 13.440 1.00 0.00 65 GLY A CA 14
ATOM 19571 C C . GLY A 1 65 ? -3.279 -4.595 14.239 1.00 0.00 65 GLY A C 14
ATOM 19572 O O . GLY A 1 65 ? -4.015 -3.666 13.973 1.00 0.00 65 GLY A O 14
ATOM 19576 N N . ASP A 1 66 ? -2.418 -4.524 15.223 1.00 0.00 66 ASP A N 14
ATOM 19577 C CA . ASP A 1 66 ? -2.306 -3.290 16.062 1.00 0.00 66 ASP A CA 14
ATOM 19578 C C . ASP A 1 66 ? -0.837 -2.885 16.163 1.00 0.00 66 ASP A C 14
ATOM 19579 O O . ASP A 1 66 ? -0.405 -2.326 17.150 1.00 0.00 66 ASP A O 14
ATOM 19588 N N . THR A 1 67 ? -0.056 -3.168 15.149 1.00 0.00 67 THR A N 14
ATOM 19589 C CA . THR A 1 67 ? 1.393 -2.801 15.192 1.00 0.00 67 THR A CA 14
ATOM 19590 C C . THR A 1 67 ? 1.868 -2.389 13.797 1.00 0.00 67 THR A C 14
ATOM 19591 O O . THR A 1 67 ? 1.323 -2.802 12.794 1.00 0.00 67 THR A O 14
ATOM 19602 N N . CYS A 1 68 ? 2.884 -1.571 13.731 1.00 0.00 68 CYS A N 14
ATOM 19603 C CA . CYS A 1 68 ? 3.406 -1.120 12.409 1.00 0.00 68 CYS A CA 14
ATOM 19604 C C . CYS A 1 68 ? 4.541 -2.044 11.962 1.00 0.00 68 CYS A C 14
ATOM 19605 O O . CYS A 1 68 ? 5.426 -2.370 12.725 1.00 0.00 68 CYS A O 14
ATOM 19613 N N . VAL A 1 69 ? 4.525 -2.461 10.726 1.00 0.00 69 VAL A N 14
ATOM 19614 C CA . VAL A 1 69 ? 5.601 -3.360 10.218 1.00 0.00 69 VAL A CA 14
ATOM 19615 C C . VAL A 1 69 ? 6.725 -2.517 9.621 1.00 0.00 69 VAL A C 14
ATOM 19616 O O . VAL A 1 69 ? 7.881 -2.678 9.958 1.00 0.00 69 VAL A O 14
ATOM 19629 N N . SER A 1 70 ? 6.398 -1.615 8.734 1.00 0.00 70 SER A N 14
ATOM 19630 C CA . SER A 1 70 ? 7.453 -0.762 8.117 1.00 0.00 70 SER A CA 14
ATOM 19631 C C . SER A 1 70 ? 6.801 0.321 7.259 1.00 0.00 70 SER A C 14
ATOM 19632 O O . SER A 1 70 ? 5.635 0.244 6.922 1.00 0.00 70 SER A O 14
ATOM 19640 N N . THR A 1 71 ? 7.553 1.331 6.899 1.00 0.00 71 THR A N 14
ATOM 19641 C CA . THR A 1 71 ? 7.004 2.440 6.054 1.00 0.00 71 THR A CA 14
ATOM 19642 C C . THR A 1 71 ? 7.686 2.409 4.684 1.00 0.00 71 THR A C 14
ATOM 19643 O O . THR A 1 71 ? 8.894 2.371 4.578 1.00 0.00 71 THR A O 14
ATOM 19654 N N . MET A 1 72 ? 6.916 2.410 3.632 1.00 0.00 72 MET A N 14
ATOM 19655 C CA . MET A 1 72 ? 7.510 2.363 2.266 1.00 0.00 72 MET A CA 14
ATOM 19656 C C . MET A 1 72 ? 8.174 3.704 1.939 1.00 0.00 72 MET A C 14
ATOM 19657 O O . MET A 1 72 ? 7.612 4.540 1.265 1.00 0.00 72 MET A O 14
ATOM 19671 N N . ASP A 1 73 ? 9.378 3.910 2.408 1.00 0.00 73 ASP A N 14
ATOM 19672 C CA . ASP A 1 73 ? 10.097 5.190 2.125 1.00 0.00 73 ASP A CA 14
ATOM 19673 C C . ASP A 1 73 ? 11.012 5.005 0.914 1.00 0.00 73 ASP A C 14
ATOM 19674 O O . ASP A 1 73 ? 11.440 5.959 0.296 1.00 0.00 73 ASP A O 14
ATOM 19683 N N . ASN A 1 74 ? 11.324 3.782 0.569 1.00 0.00 74 ASN A N 14
ATOM 19684 C CA . ASN A 1 74 ? 12.223 3.534 -0.600 1.00 0.00 74 ASN A CA 14
ATOM 19685 C C . ASN A 1 74 ? 11.396 3.393 -1.882 1.00 0.00 74 ASN A C 14
ATOM 19686 O O . ASN A 1 74 ? 10.676 2.433 -2.070 1.00 0.00 74 ASN A O 14
ATOM 19697 N N . ASN A 1 75 ? 11.501 4.346 -2.769 1.00 0.00 75 ASN A N 14
ATOM 19698 C CA . ASN A 1 75 ? 10.737 4.282 -4.047 1.00 0.00 75 ASN A CA 14
ATOM 19699 C C . ASN A 1 75 ? 11.336 3.205 -4.958 1.00 0.00 75 ASN A C 14
ATOM 19700 O O . ASN A 1 75 ? 10.661 2.640 -5.795 1.00 0.00 75 ASN A O 14
ATOM 19711 N N . ASP A 1 76 ? 12.599 2.921 -4.806 1.00 0.00 76 ASP A N 14
ATOM 19712 C CA . ASP A 1 76 ? 13.242 1.888 -5.664 1.00 0.00 76 ASP A CA 14
ATOM 19713 C C . ASP A 1 76 ? 12.930 0.498 -5.111 1.00 0.00 76 ASP A C 14
ATOM 19714 O O . ASP A 1 76 ? 13.326 -0.506 -5.671 1.00 0.00 76 ASP A O 14
ATOM 19723 N N . ALA A 1 77 ? 12.230 0.426 -4.010 1.00 0.00 77 ALA A N 14
ATOM 19724 C CA . ALA A 1 77 ? 11.904 -0.903 -3.416 1.00 0.00 77 ALA A CA 14
ATOM 19725 C C . ALA A 1 77 ? 10.661 -1.488 -4.093 1.00 0.00 77 ALA A C 14
ATOM 19726 O O . ALA A 1 77 ? 9.841 -0.775 -4.633 1.00 0.00 77 ALA A O 14
ATOM 19733 N N . GLN A 1 78 ? 10.522 -2.786 -4.068 1.00 0.00 78 GLN A N 14
ATOM 19734 C CA . GLN A 1 78 ? 9.339 -3.432 -4.711 1.00 0.00 78 GLN A CA 14
ATOM 19735 C C . GLN A 1 78 ? 8.192 -3.555 -3.706 1.00 0.00 78 GLN A C 14
ATOM 19736 O O . GLN A 1 78 ? 8.381 -3.443 -2.512 1.00 0.00 78 GLN A O 14
ATOM 19750 N N . LEU A 1 79 ? 7.002 -3.791 -4.189 1.00 0.00 79 LEU A N 14
ATOM 19751 C CA . LEU A 1 79 ? 5.832 -3.931 -3.280 1.00 0.00 79 LEU A CA 14
ATOM 19752 C C . LEU A 1 79 ? 6.033 -5.140 -2.366 1.00 0.00 79 LEU A C 14
ATOM 19753 O O . LEU A 1 79 ? 5.754 -5.089 -1.186 1.00 0.00 79 LEU A O 14
ATOM 19769 N N . GLY A 1 80 ? 6.512 -6.238 -2.896 1.00 0.00 80 GLY A N 14
ATOM 19770 C CA . GLY A 1 80 ? 6.714 -7.438 -2.035 1.00 0.00 80 GLY A CA 14
ATOM 19771 C C . GLY A 1 80 ? 7.906 -7.206 -1.109 1.00 0.00 80 GLY A C 14
ATOM 19772 O O . GLY A 1 80 ? 8.245 -8.040 -0.295 1.00 0.00 80 GLY A O 14
ATOM 19776 N N . TYR A 1 81 ? 8.548 -6.077 -1.228 1.00 0.00 81 TYR A N 14
ATOM 19777 C CA . TYR A 1 81 ? 9.719 -5.788 -0.358 1.00 0.00 81 TYR A CA 14
ATOM 19778 C C . TYR A 1 81 ? 9.269 -5.745 1.104 1.00 0.00 81 TYR A C 14
ATOM 19779 O O . TYR A 1 81 ? 9.911 -6.287 1.980 1.00 0.00 81 TYR A O 14
ATOM 19797 N N . TYR A 1 82 ? 8.166 -5.087 1.374 1.00 0.00 82 TYR A N 14
ATOM 19798 C CA . TYR A 1 82 ? 7.658 -4.982 2.778 1.00 0.00 82 TYR A CA 14
ATOM 19799 C C . TYR A 1 82 ? 6.443 -5.889 2.953 1.00 0.00 82 TYR A C 14
ATOM 19800 O O . TYR A 1 82 ? 6.205 -6.425 4.017 1.00 0.00 82 TYR A O 14
ATOM 19818 N N . ALA A 1 83 ? 5.667 -6.065 1.912 1.00 0.00 83 ALA A N 14
ATOM 19819 C CA . ALA A 1 83 ? 4.454 -6.937 2.005 1.00 0.00 83 ALA A CA 14
ATOM 19820 C C . ALA A 1 83 ? 4.738 -8.265 1.310 1.00 0.00 83 ALA A C 14
ATOM 19821 O O . ALA A 1 83 ? 4.346 -8.486 0.182 1.00 0.00 83 ALA A O 14
ATOM 19828 N N . ASN A 1 84 ? 5.416 -9.159 1.979 1.00 0.00 84 ASN A N 14
ATOM 19829 C CA . ASN A 1 84 ? 5.727 -10.483 1.367 1.00 0.00 84 ASN A CA 14
ATOM 19830 C C . ASN A 1 84 ? 4.663 -11.492 1.802 1.00 0.00 84 ASN A C 14
ATOM 19831 O O . ASN A 1 84 ? 4.765 -12.669 1.522 1.00 0.00 84 ASN A O 14
ATOM 19842 N N . SER A 1 85 ? 3.642 -11.040 2.497 1.00 0.00 85 SER A N 14
ATOM 19843 C CA . SER A 1 85 ? 2.567 -11.976 2.966 1.00 0.00 85 SER A CA 14
ATOM 19844 C C . SER A 1 85 ? 1.188 -11.343 2.751 1.00 0.00 85 SER A C 14
ATOM 19845 O O . SER A 1 85 ? 1.037 -10.138 2.724 1.00 0.00 85 SER A O 14
ATOM 19853 N N . ASP A 1 86 ? 0.180 -12.159 2.591 1.00 0.00 86 ASP A N 14
ATOM 19854 C CA . ASP A 1 86 ? -1.202 -11.632 2.366 1.00 0.00 86 ASP A CA 14
ATOM 19855 C C . ASP A 1 86 ? -1.891 -11.355 3.704 1.00 0.00 86 ASP A C 14
ATOM 19856 O O . ASP A 1 86 ? -1.420 -11.751 4.751 1.00 0.00 86 ASP A O 14
ATOM 19865 N N . GLY A 1 87 ? -3.015 -10.684 3.677 1.00 0.00 87 GLY A N 14
ATOM 19866 C CA . GLY A 1 87 ? -3.746 -10.389 4.946 1.00 0.00 87 GLY A CA 14
ATOM 19867 C C . GLY A 1 87 ? -3.234 -9.078 5.536 1.00 0.00 87 GLY A C 14
ATOM 19868 O O . GLY A 1 87 ? -3.708 -8.617 6.554 1.00 0.00 87 GLY A O 14
ATOM 19872 N N . LEU A 1 88 ? -2.267 -8.475 4.905 1.00 0.00 88 LEU A N 14
ATOM 19873 C CA . LEU A 1 88 ? -1.717 -7.196 5.429 1.00 0.00 88 LEU A CA 14
ATOM 19874 C C . LEU A 1 88 ? -2.694 -6.060 5.133 1.00 0.00 88 LEU A C 14
ATOM 19875 O O . LEU A 1 88 ? -3.474 -6.128 4.206 1.00 0.00 88 LEU A O 14
ATOM 19891 N N . ARG A 1 89 ? -2.650 -5.011 5.919 1.00 0.00 89 ARG A N 14
ATOM 19892 C CA . ARG A 1 89 ? -3.566 -3.846 5.702 1.00 0.00 89 ARG A CA 14
ATOM 19893 C C . ARG A 1 89 ? -2.729 -2.593 5.451 1.00 0.00 89 ARG A C 14
ATOM 19894 O O . ARG A 1 89 ? -1.861 -2.246 6.227 1.00 0.00 89 ARG A O 14
ATOM 19915 N N . LEU A 1 90 ? -2.981 -1.912 4.364 1.00 0.00 90 LEU A N 14
ATOM 19916 C CA . LEU A 1 90 ? -2.206 -0.678 4.035 1.00 0.00 90 LEU A CA 14
ATOM 19917 C C . LEU A 1 90 ? -3.051 0.544 4.373 1.00 0.00 90 LEU A C 14
ATOM 19918 O O . LEU A 1 90 ? -4.219 0.608 4.048 1.00 0.00 90 LEU A O 14
ATOM 19934 N N . HIS A 1 91 ? -2.471 1.514 5.032 1.00 0.00 91 HIS A N 14
ATOM 19935 C CA . HIS A 1 91 ? -3.231 2.746 5.409 1.00 0.00 91 HIS A CA 14
ATOM 19936 C C . HIS A 1 91 ? -2.629 3.946 4.684 1.00 0.00 91 HIS A C 14
ATOM 19937 O O . HIS A 1 91 ? -1.454 4.228 4.798 1.00 0.00 91 HIS A O 14
ATOM 19951 N N . VAL A 1 92 ? -3.428 4.654 3.934 1.00 0.00 92 VAL A N 14
ATOM 19952 C CA . VAL A 1 92 ? -2.916 5.841 3.190 1.00 0.00 92 VAL A CA 14
ATOM 19953 C C . VAL A 1 92 ? -3.259 7.105 3.978 1.00 0.00 92 VAL A C 14
ATOM 19954 O O . VAL A 1 92 ? -4.380 7.287 4.408 1.00 0.00 92 VAL A O 14
ATOM 19967 N N . VAL A 1 93 ? -2.302 7.981 4.170 1.00 0.00 93 VAL A N 14
ATOM 19968 C CA . VAL A 1 93 ? -2.568 9.242 4.932 1.00 0.00 93 VAL A CA 14
ATOM 19969 C C . VAL A 1 93 ? -2.310 10.438 4.020 1.00 0.00 93 VAL A C 14
ATOM 19970 O O . VAL A 1 93 ? -1.244 10.580 3.458 1.00 0.00 93 VAL A O 14
ATOM 19983 N N . ASP A 1 94 ? -3.286 11.298 3.867 1.00 0.00 94 ASP A N 14
ATOM 19984 C CA . ASP A 1 94 ? -3.125 12.499 2.987 1.00 0.00 94 ASP A CA 14
ATOM 19985 C C . ASP A 1 94 ? -3.284 13.774 3.820 1.00 0.00 94 ASP A C 14
ATOM 19986 O O . ASP A 1 94 ? -4.117 13.854 4.700 1.00 0.00 94 ASP A O 14
ATOM 19995 N N . SER A 1 95 ? -2.489 14.774 3.547 1.00 0.00 95 SER A N 14
ATOM 19996 C CA . SER A 1 95 ? -2.591 16.049 4.317 1.00 0.00 95 SER A CA 14
ATOM 19997 C C . SER A 1 95 ? -2.220 15.801 5.780 1.00 0.00 95 SER A C 14
ATOM 19998 O O . SER A 1 95 ? -2.773 14.886 6.367 1.00 0.00 95 SER A O 14
ATOM 20007 N N . MET A 1 1 ? -4.446 -6.992 -30.386 1.00 0.00 1 MET A N 15
ATOM 20008 C CA . MET A 1 1 ? -4.280 -8.440 -30.073 1.00 0.00 1 MET A CA 15
ATOM 20009 C C . MET A 1 1 ? -5.638 -9.146 -30.120 1.00 0.00 1 MET A C 15
ATOM 20010 O O . MET A 1 1 ? -6.670 -8.557 -29.862 1.00 0.00 1 MET A O 15
ATOM 20026 N N . GLY A 1 2 ? -5.640 -10.409 -30.453 1.00 0.00 2 GLY A N 15
ATOM 20027 C CA . GLY A 1 2 ? -6.921 -11.171 -30.524 1.00 0.00 2 GLY A CA 15
ATOM 20028 C C . GLY A 1 2 ? -7.363 -11.561 -29.112 1.00 0.00 2 GLY A C 15
ATOM 20029 O O . GLY A 1 2 ? -7.851 -12.649 -28.883 1.00 0.00 2 GLY A O 15
ATOM 20033 N N . HIS A 1 3 ? -7.189 -10.674 -28.168 1.00 0.00 3 HIS A N 15
ATOM 20034 C CA . HIS A 1 3 ? -7.592 -10.956 -26.757 1.00 0.00 3 HIS A CA 15
ATOM 20035 C C . HIS A 1 3 ? -6.863 -12.195 -26.222 1.00 0.00 3 HIS A C 15
ATOM 20036 O O . HIS A 1 3 ? -6.896 -13.260 -26.810 1.00 0.00 3 HIS A O 15
ATOM 20050 N N . HIS A 1 4 ? -6.194 -12.048 -25.110 1.00 0.00 4 HIS A N 15
ATOM 20051 C CA . HIS A 1 4 ? -5.441 -13.189 -24.518 1.00 0.00 4 HIS A CA 15
ATOM 20052 C C . HIS A 1 4 ? -6.408 -14.231 -23.951 1.00 0.00 4 HIS A C 15
ATOM 20053 O O . HIS A 1 4 ? -7.413 -13.907 -23.350 1.00 0.00 4 HIS A O 15
ATOM 20067 N N . HIS A 1 5 ? -6.096 -15.485 -24.129 1.00 0.00 5 HIS A N 15
ATOM 20068 C CA . HIS A 1 5 ? -6.972 -16.563 -23.598 1.00 0.00 5 HIS A CA 15
ATOM 20069 C C . HIS A 1 5 ? -6.156 -17.854 -23.504 1.00 0.00 5 HIS A C 15
ATOM 20070 O O . HIS A 1 5 ? -6.095 -18.629 -24.438 1.00 0.00 5 HIS A O 15
ATOM 20084 N N . HIS A 1 6 ? -5.517 -18.082 -22.382 1.00 0.00 6 HIS A N 15
ATOM 20085 C CA . HIS A 1 6 ? -4.682 -19.314 -22.212 1.00 0.00 6 HIS A CA 15
ATOM 20086 C C . HIS A 1 6 ? -5.411 -20.317 -21.315 1.00 0.00 6 HIS A C 15
ATOM 20087 O O . HIS A 1 6 ? -6.028 -19.960 -20.331 1.00 0.00 6 HIS A O 15
ATOM 20101 N N . HIS A 1 7 ? -5.346 -21.576 -21.661 1.00 0.00 7 HIS A N 15
ATOM 20102 C CA . HIS A 1 7 ? -6.034 -22.624 -20.854 1.00 0.00 7 HIS A CA 15
ATOM 20103 C C . HIS A 1 7 ? -5.262 -22.872 -19.556 1.00 0.00 7 HIS A C 15
ATOM 20104 O O . HIS A 1 7 ? -4.251 -23.544 -19.539 1.00 0.00 7 HIS A O 15
ATOM 20118 N N . HIS A 1 8 ? -5.743 -22.321 -18.471 1.00 0.00 8 HIS A N 15
ATOM 20119 C CA . HIS A 1 8 ? -5.062 -22.491 -17.152 1.00 0.00 8 HIS A CA 15
ATOM 20120 C C . HIS A 1 8 ? -3.544 -22.367 -17.327 1.00 0.00 8 HIS A C 15
ATOM 20121 O O . HIS A 1 8 ? -2.827 -23.344 -17.405 1.00 0.00 8 HIS A O 15
ATOM 20135 N N . SER A 1 9 ? -3.061 -21.156 -17.391 1.00 0.00 9 SER A N 15
ATOM 20136 C CA . SER A 1 9 ? -1.600 -20.929 -17.555 1.00 0.00 9 SER A CA 15
ATOM 20137 C C . SER A 1 9 ? -0.859 -21.512 -16.350 1.00 0.00 9 SER A C 15
ATOM 20138 O O . SER A 1 9 ? 0.181 -22.125 -16.479 1.00 0.00 9 SER A O 15
ATOM 20146 N N . HIS A 1 10 ? -1.390 -21.313 -15.175 1.00 0.00 10 HIS A N 15
ATOM 20147 C CA . HIS A 1 10 ? -0.728 -21.840 -13.947 1.00 0.00 10 HIS A CA 15
ATOM 20148 C C . HIS A 1 10 ? 0.740 -21.402 -13.936 1.00 0.00 10 HIS A C 15
ATOM 20149 O O . HIS A 1 10 ? 1.529 -21.846 -13.126 1.00 0.00 10 HIS A O 15
ATOM 20163 N N . GLY A 1 11 ? 1.108 -20.529 -14.838 1.00 0.00 11 GLY A N 15
ATOM 20164 C CA . GLY A 1 11 ? 2.519 -20.045 -14.904 1.00 0.00 11 GLY A CA 15
ATOM 20165 C C . GLY A 1 11 ? 2.626 -18.670 -14.235 1.00 0.00 11 GLY A C 15
ATOM 20166 O O . GLY A 1 11 ? 3.372 -18.483 -13.295 1.00 0.00 11 GLY A O 15
ATOM 20170 N N . LYS A 1 12 ? 1.900 -17.701 -14.725 1.00 0.00 12 LYS A N 15
ATOM 20171 C CA . LYS A 1 12 ? 1.979 -16.332 -14.131 1.00 0.00 12 LYS A CA 15
ATOM 20172 C C . LYS A 1 12 ? 1.230 -16.270 -12.796 1.00 0.00 12 LYS A C 15
ATOM 20173 O O . LYS A 1 12 ? 0.205 -16.895 -12.610 1.00 0.00 12 LYS A O 15
ATOM 20192 N N . SER A 1 13 ? 1.740 -15.500 -11.873 1.00 0.00 13 SER A N 15
ATOM 20193 C CA . SER A 1 13 ? 1.079 -15.363 -10.545 1.00 0.00 13 SER A CA 15
ATOM 20194 C C . SER A 1 13 ? 1.685 -14.164 -9.808 1.00 0.00 13 SER A C 15
ATOM 20195 O O . SER A 1 13 ? 1.606 -13.041 -10.264 1.00 0.00 13 SER A O 15
ATOM 20203 N N . ASP A 1 14 ? 2.290 -14.404 -8.671 1.00 0.00 14 ASP A N 15
ATOM 20204 C CA . ASP A 1 14 ? 2.915 -13.300 -7.885 1.00 0.00 14 ASP A CA 15
ATOM 20205 C C . ASP A 1 14 ? 1.863 -12.245 -7.556 1.00 0.00 14 ASP A C 15
ATOM 20206 O O . ASP A 1 14 ? 2.056 -11.068 -7.788 1.00 0.00 14 ASP A O 15
ATOM 20215 N N . PHE A 1 15 ? 0.749 -12.664 -7.008 1.00 0.00 15 PHE A N 15
ATOM 20216 C CA . PHE A 1 15 ? -0.337 -11.701 -6.645 1.00 0.00 15 PHE A CA 15
ATOM 20217 C C . PHE A 1 15 ? -0.736 -11.895 -5.185 1.00 0.00 15 PHE A C 15
ATOM 20218 O O . PHE A 1 15 ? -0.824 -13.004 -4.693 1.00 0.00 15 PHE A O 15
ATOM 20235 N N . ILE A 1 16 ? -0.989 -10.812 -4.496 1.00 0.00 16 ILE A N 15
ATOM 20236 C CA . ILE A 1 16 ? -1.400 -10.891 -3.060 1.00 0.00 16 ILE A CA 15
ATOM 20237 C C . ILE A 1 16 ? -2.672 -10.078 -2.848 1.00 0.00 16 ILE A C 15
ATOM 20238 O O . ILE A 1 16 ? -2.945 -9.139 -3.570 1.00 0.00 16 ILE A O 15
ATOM 20254 N N . LYS A 1 17 ? -3.447 -10.432 -1.855 1.00 0.00 17 LYS A N 15
ATOM 20255 C CA . LYS A 1 17 ? -4.712 -9.690 -1.565 1.00 0.00 17 LYS A CA 15
ATOM 20256 C C . LYS A 1 17 ? -4.603 -9.027 -0.192 1.00 0.00 17 LYS A C 15
ATOM 20257 O O . LYS A 1 17 ? -4.423 -9.679 0.819 1.00 0.00 17 LYS A O 15
ATOM 20276 N N . VAL A 1 18 ? -4.706 -7.722 -0.155 1.00 0.00 18 VAL A N 15
ATOM 20277 C CA . VAL A 1 18 ? -4.609 -6.983 1.142 1.00 0.00 18 VAL A CA 15
ATOM 20278 C C . VAL A 1 18 ? -5.697 -5.915 1.200 1.00 0.00 18 VAL A C 15
ATOM 20279 O O . VAL A 1 18 ? -6.306 -5.574 0.206 1.00 0.00 18 VAL A O 15
ATOM 20292 N N . ASN A 1 19 ? -5.952 -5.391 2.367 1.00 0.00 19 ASN A N 15
ATOM 20293 C CA . ASN A 1 19 ? -7.007 -4.348 2.513 1.00 0.00 19 ASN A CA 15
ATOM 20294 C C . ASN A 1 19 ? -6.374 -2.963 2.401 1.00 0.00 19 ASN A C 15
ATOM 20295 O O . ASN A 1 19 ? -5.266 -2.741 2.847 1.00 0.00 19 ASN A O 15
ATOM 20306 N N . VAL A 1 20 ? -7.076 -2.029 1.805 1.00 0.00 20 VAL A N 15
ATOM 20307 C CA . VAL A 1 20 ? -6.531 -0.644 1.650 1.00 0.00 20 VAL A CA 15
ATOM 20308 C C . VAL A 1 20 ? -7.496 0.354 2.288 1.00 0.00 20 VAL A C 15
ATOM 20309 O O . VAL A 1 20 ? -8.692 0.311 2.068 1.00 0.00 20 VAL A O 15
ATOM 20322 N N . SER A 1 21 ? -6.975 1.261 3.070 1.00 0.00 21 SER A N 15
ATOM 20323 C CA . SER A 1 21 ? -7.837 2.285 3.732 1.00 0.00 21 SER A CA 15
ATOM 20324 C C . SER A 1 21 ? -7.134 3.638 3.686 1.00 0.00 21 SER A C 15
ATOM 20325 O O . SER A 1 21 ? -5.945 3.724 3.444 1.00 0.00 21 SER A O 15
ATOM 20333 N N . ASN A 1 22 ? -7.855 4.701 3.922 1.00 0.00 22 ASN A N 15
ATOM 20334 C CA . ASN A 1 22 ? -7.225 6.053 3.896 1.00 0.00 22 ASN A CA 15
ATOM 20335 C C . ASN A 1 22 ? -7.926 6.971 4.898 1.00 0.00 22 ASN A C 15
ATOM 20336 O O . ASN A 1 22 ? -9.011 6.691 5.367 1.00 0.00 22 ASN A O 15
ATOM 20347 N N . SER A 1 23 ? -7.301 8.063 5.232 1.00 0.00 23 SER A N 15
ATOM 20348 C CA . SER A 1 23 ? -7.904 9.008 6.208 1.00 0.00 23 SER A CA 15
ATOM 20349 C C . SER A 1 23 ? -9.139 9.681 5.603 1.00 0.00 23 SER A C 15
ATOM 20350 O O . SER A 1 23 ? -9.210 9.926 4.415 1.00 0.00 23 SER A O 15
ATOM 20358 N N . HIS A 1 24 ? -10.106 9.978 6.427 1.00 0.00 24 HIS A N 15
ATOM 20359 C CA . HIS A 1 24 ? -11.358 10.640 5.952 1.00 0.00 24 HIS A CA 15
ATOM 20360 C C . HIS A 1 24 ? -12.047 9.777 4.893 1.00 0.00 24 HIS A C 15
ATOM 20361 O O . HIS A 1 24 ? -11.518 8.779 4.447 1.00 0.00 24 HIS A O 15
ATOM 20375 N N . ASN A 1 25 ? -13.231 10.170 4.497 1.00 0.00 25 ASN A N 15
ATOM 20376 C CA . ASN A 1 25 ? -13.996 9.405 3.466 1.00 0.00 25 ASN A CA 15
ATOM 20377 C C . ASN A 1 25 ? -14.218 7.959 3.921 1.00 0.00 25 ASN A C 15
ATOM 20378 O O . ASN A 1 25 ? -13.401 7.373 4.602 1.00 0.00 25 ASN A O 15
ATOM 20389 N N . ASP A 1 26 ? -15.329 7.380 3.542 1.00 0.00 26 ASP A N 15
ATOM 20390 C CA . ASP A 1 26 ? -15.626 5.969 3.932 1.00 0.00 26 ASP A CA 15
ATOM 20391 C C . ASP A 1 26 ? -15.179 5.038 2.799 1.00 0.00 26 ASP A C 15
ATOM 20392 O O . ASP A 1 26 ? -15.369 3.839 2.852 1.00 0.00 26 ASP A O 15
ATOM 20401 N N . ALA A 1 27 ? -14.594 5.588 1.768 1.00 0.00 27 ALA A N 15
ATOM 20402 C CA . ALA A 1 27 ? -14.140 4.746 0.622 1.00 0.00 27 ALA A CA 15
ATOM 20403 C C . ALA A 1 27 ? -13.116 3.720 1.111 1.00 0.00 27 ALA A C 15
ATOM 20404 O O . ALA A 1 27 ? -11.988 4.054 1.415 1.00 0.00 27 ALA A O 15
ATOM 20411 N N . VAL A 1 28 ? -13.505 2.471 1.189 1.00 0.00 28 VAL A N 15
ATOM 20412 C CA . VAL A 1 28 ? -12.566 1.405 1.659 1.00 0.00 28 VAL A CA 15
ATOM 20413 C C . VAL A 1 28 ? -12.586 0.231 0.680 1.00 0.00 28 VAL A C 15
ATOM 20414 O O . VAL A 1 28 ? -13.633 -0.227 0.263 1.00 0.00 28 VAL A O 15
ATOM 20427 N N . ALA A 1 29 ? -11.429 -0.264 0.320 1.00 0.00 29 ALA A N 15
ATOM 20428 C CA . ALA A 1 29 ? -11.349 -1.421 -0.626 1.00 0.00 29 ALA A CA 15
ATOM 20429 C C . ALA A 1 29 ? -10.928 -2.672 0.145 1.00 0.00 29 ALA A C 15
ATOM 20430 O O . ALA A 1 29 ? -10.275 -2.588 1.167 1.00 0.00 29 ALA A O 15
ATOM 20437 N N . PHE A 1 30 ? -11.301 -3.834 -0.336 1.00 0.00 30 PHE A N 15
ATOM 20438 C CA . PHE A 1 30 ? -10.936 -5.106 0.363 1.00 0.00 30 PHE A CA 15
ATOM 20439 C C . PHE A 1 30 ? -10.280 -6.087 -0.611 1.00 0.00 30 PHE A C 15
ATOM 20440 O O . PHE A 1 30 ? -10.549 -6.088 -1.796 1.00 0.00 30 PHE A O 15
ATOM 20457 N N . GLU A 1 31 ? -9.421 -6.926 -0.098 1.00 0.00 31 GLU A N 15
ATOM 20458 C CA . GLU A 1 31 ? -8.722 -7.935 -0.946 1.00 0.00 31 GLU A CA 15
ATOM 20459 C C . GLU A 1 31 ? -8.291 -7.318 -2.282 1.00 0.00 31 GLU A C 15
ATOM 20460 O O . GLU A 1 31 ? -8.703 -7.752 -3.340 1.00 0.00 31 GLU A O 15
ATOM 20472 N N . VAL A 1 32 ? -7.456 -6.310 -2.245 1.00 0.00 32 VAL A N 15
ATOM 20473 C CA . VAL A 1 32 ? -6.994 -5.677 -3.504 1.00 0.00 32 VAL A CA 15
ATOM 20474 C C . VAL A 1 32 ? -5.911 -6.548 -4.151 1.00 0.00 32 VAL A C 15
ATOM 20475 O O . VAL A 1 32 ? -4.941 -6.920 -3.521 1.00 0.00 32 VAL A O 15
ATOM 20488 N N . LYS A 1 33 ? -6.074 -6.881 -5.403 1.00 0.00 33 LYS A N 15
ATOM 20489 C CA . LYS A 1 33 ? -5.069 -7.734 -6.093 1.00 0.00 33 LYS A CA 15
ATOM 20490 C C . LYS A 1 33 ? -3.979 -6.861 -6.717 1.00 0.00 33 LYS A C 15
ATOM 20491 O O . LYS A 1 33 ? -4.232 -6.073 -7.607 1.00 0.00 33 LYS A O 15
ATOM 20510 N N . LEU A 1 34 ? -2.762 -7.006 -6.256 1.00 0.00 34 LEU A N 15
ATOM 20511 C CA . LEU A 1 34 ? -1.630 -6.200 -6.810 1.00 0.00 34 LEU A CA 15
ATOM 20512 C C . LEU A 1 34 ? -0.429 -7.112 -7.049 1.00 0.00 34 LEU A C 15
ATOM 20513 O O . LEU A 1 34 ? -0.086 -7.939 -6.229 1.00 0.00 34 LEU A O 15
ATOM 20529 N N . ALA A 1 35 ? 0.208 -6.966 -8.176 1.00 0.00 35 ALA A N 15
ATOM 20530 C CA . ALA A 1 35 ? 1.384 -7.818 -8.492 1.00 0.00 35 ALA A CA 15
ATOM 20531 C C . ALA A 1 35 ? 2.565 -7.439 -7.587 1.00 0.00 35 ALA A C 15
ATOM 20532 O O . ALA A 1 35 ? 2.778 -6.287 -7.263 1.00 0.00 35 ALA A O 15
ATOM 20539 N N . LYS A 1 36 ? 3.333 -8.414 -7.191 1.00 0.00 36 LYS A N 15
ATOM 20540 C CA . LYS A 1 36 ? 4.513 -8.157 -6.320 1.00 0.00 36 LYS A CA 15
ATOM 20541 C C . LYS A 1 36 ? 5.562 -7.347 -7.092 1.00 0.00 36 LYS A C 15
ATOM 20542 O O . LYS A 1 36 ? 6.326 -6.595 -6.516 1.00 0.00 36 LYS A O 15
ATOM 20561 N N . ASP A 1 37 ? 5.619 -7.522 -8.388 1.00 0.00 37 ASP A N 15
ATOM 20562 C CA . ASP A 1 37 ? 6.632 -6.793 -9.207 1.00 0.00 37 ASP A CA 15
ATOM 20563 C C . ASP A 1 37 ? 6.271 -5.305 -9.283 1.00 0.00 37 ASP A C 15
ATOM 20564 O O . ASP A 1 37 ? 6.970 -4.518 -9.890 1.00 0.00 37 ASP A O 15
ATOM 20573 N N . LEU A 1 38 ? 5.188 -4.910 -8.671 1.00 0.00 38 LEU A N 15
ATOM 20574 C CA . LEU A 1 38 ? 4.794 -3.471 -8.715 1.00 0.00 38 LEU A CA 15
ATOM 20575 C C . LEU A 1 38 ? 5.680 -2.659 -7.773 1.00 0.00 38 LEU A C 15
ATOM 20576 O O . LEU A 1 38 ? 5.959 -3.061 -6.665 1.00 0.00 38 LEU A O 15
ATOM 20592 N N . THR A 1 39 ? 6.124 -1.513 -8.214 1.00 0.00 39 THR A N 15
ATOM 20593 C CA . THR A 1 39 ? 7.000 -0.666 -7.354 1.00 0.00 39 THR A CA 15
ATOM 20594 C C . THR A 1 39 ? 6.149 0.229 -6.448 1.00 0.00 39 THR A C 15
ATOM 20595 O O . THR A 1 39 ? 4.954 0.362 -6.623 1.00 0.00 39 THR A O 15
ATOM 20606 N N . VAL A 1 40 ? 6.770 0.840 -5.480 1.00 0.00 40 VAL A N 15
ATOM 20607 C CA . VAL A 1 40 ? 6.034 1.733 -4.541 1.00 0.00 40 VAL A CA 15
ATOM 20608 C C . VAL A 1 40 ? 5.468 2.941 -5.303 1.00 0.00 40 VAL A C 15
ATOM 20609 O O . VAL A 1 40 ? 4.341 3.344 -5.098 1.00 0.00 40 VAL A O 15
ATOM 20622 N N . ALA A 1 41 ? 6.246 3.529 -6.168 1.00 0.00 41 ALA A N 15
ATOM 20623 C CA . ALA A 1 41 ? 5.756 4.714 -6.929 1.00 0.00 41 ALA A CA 15
ATOM 20624 C C . ALA A 1 41 ? 4.534 4.313 -7.762 1.00 0.00 41 ALA A C 15
ATOM 20625 O O . ALA A 1 41 ? 3.559 5.035 -7.850 1.00 0.00 41 ALA A O 15
ATOM 20632 N N . GLN A 1 42 ? 4.579 3.161 -8.369 1.00 0.00 42 GLN A N 15
ATOM 20633 C CA . GLN A 1 42 ? 3.426 2.696 -9.192 1.00 0.00 42 GLN A CA 15
ATOM 20634 C C . GLN A 1 42 ? 2.212 2.484 -8.284 1.00 0.00 42 GLN A C 15
ATOM 20635 O O . GLN A 1 42 ? 1.086 2.770 -8.646 1.00 0.00 42 GLN A O 15
ATOM 20649 N N . LEU A 1 43 ? 2.437 1.983 -7.102 1.00 0.00 43 LEU A N 15
ATOM 20650 C CA . LEU A 1 43 ? 1.307 1.748 -6.161 1.00 0.00 43 LEU A CA 15
ATOM 20651 C C . LEU A 1 43 ? 0.651 3.087 -5.808 1.00 0.00 43 LEU A C 15
ATOM 20652 O O . LEU A 1 43 ? -0.553 3.194 -5.699 1.00 0.00 43 LEU A O 15
ATOM 20668 N N . LYS A 1 44 ? 1.442 4.105 -5.613 1.00 0.00 44 LYS A N 15
ATOM 20669 C CA . LYS A 1 44 ? 0.882 5.438 -5.254 1.00 0.00 44 LYS A CA 15
ATOM 20670 C C . LYS A 1 44 ? -0.014 5.942 -6.388 1.00 0.00 44 LYS A C 15
ATOM 20671 O O . LYS A 1 44 ? -1.047 6.539 -6.160 1.00 0.00 44 LYS A O 15
ATOM 20690 N N . THR A 1 45 ? 0.376 5.713 -7.609 1.00 0.00 45 THR A N 15
ATOM 20691 C CA . THR A 1 45 ? -0.453 6.182 -8.756 1.00 0.00 45 THR A CA 15
ATOM 20692 C C . THR A 1 45 ? -1.837 5.528 -8.674 1.00 0.00 45 THR A C 15
ATOM 20693 O O . THR A 1 45 ? -2.857 6.174 -8.833 1.00 0.00 45 THR A O 15
ATOM 20704 N N . LYS A 1 46 ? -1.877 4.251 -8.422 1.00 0.00 46 LYS A N 15
ATOM 20705 C CA . LYS A 1 46 ? -3.188 3.549 -8.323 1.00 0.00 46 LYS A CA 15
ATOM 20706 C C . LYS A 1 46 ? -3.974 4.125 -7.145 1.00 0.00 46 LYS A C 15
ATOM 20707 O O . LYS A 1 46 ? -5.160 4.374 -7.230 1.00 0.00 46 LYS A O 15
ATOM 20726 N N . LEU A 1 47 ? -3.312 4.337 -6.044 1.00 0.00 47 LEU A N 15
ATOM 20727 C CA . LEU A 1 47 ? -3.998 4.900 -4.851 1.00 0.00 47 LEU A CA 15
ATOM 20728 C C . LEU A 1 47 ? -4.466 6.322 -5.159 1.00 0.00 47 LEU A C 15
ATOM 20729 O O . LEU A 1 47 ? -5.523 6.744 -4.740 1.00 0.00 47 LEU A O 15
ATOM 20745 N N . GLU A 1 48 ? -3.672 7.074 -5.870 1.00 0.00 48 GLU A N 15
ATOM 20746 C CA . GLU A 1 48 ? -4.059 8.479 -6.187 1.00 0.00 48 GLU A CA 15
ATOM 20747 C C . GLU A 1 48 ? -5.447 8.492 -6.827 1.00 0.00 48 GLU A C 15
ATOM 20748 O O . GLU A 1 48 ? -6.307 9.264 -6.453 1.00 0.00 48 GLU A O 15
ATOM 20760 N N . ILE A 1 49 ? -5.674 7.647 -7.791 1.00 0.00 49 ILE A N 15
ATOM 20761 C CA . ILE A 1 49 ? -7.011 7.616 -8.449 1.00 0.00 49 ILE A CA 15
ATOM 20762 C C . ILE A 1 49 ? -8.055 7.134 -7.438 1.00 0.00 49 ILE A C 15
ATOM 20763 O O . ILE A 1 49 ? -9.143 7.664 -7.345 1.00 0.00 49 ILE A O 15
ATOM 20779 N N . LEU A 1 50 ? -7.727 6.117 -6.692 1.00 0.00 50 LEU A N 15
ATOM 20780 C CA . LEU A 1 50 ? -8.688 5.571 -5.689 1.00 0.00 50 LEU A CA 15
ATOM 20781 C C . LEU A 1 50 ? -8.989 6.622 -4.614 1.00 0.00 50 LEU A C 15
ATOM 20782 O O . LEU A 1 50 ? -10.114 6.778 -4.185 1.00 0.00 50 LEU A O 15
ATOM 20798 N N . THR A 1 51 ? -7.990 7.325 -4.157 1.00 0.00 51 THR A N 15
ATOM 20799 C CA . THR A 1 51 ? -8.215 8.347 -3.092 1.00 0.00 51 THR A CA 15
ATOM 20800 C C . THR A 1 51 ? -8.479 9.705 -3.743 1.00 0.00 51 THR A C 15
ATOM 20801 O O . THR A 1 51 ? -8.987 10.617 -3.121 1.00 0.00 51 THR A O 15
ATOM 20812 N N . GLY A 1 52 ? -8.146 9.845 -4.997 1.00 0.00 52 GLY A N 15
ATOM 20813 C CA . GLY A 1 52 ? -8.383 11.143 -5.695 1.00 0.00 52 GLY A CA 15
ATOM 20814 C C . GLY A 1 52 ? -7.496 12.232 -5.077 1.00 0.00 52 GLY A C 15
ATOM 20815 O O . GLY A 1 52 ? -7.414 13.337 -5.574 1.00 0.00 52 GLY A O 15
ATOM 20819 N N . GLY A 1 53 ? -6.847 11.930 -3.986 1.00 0.00 53 GLY A N 15
ATOM 20820 C CA . GLY A 1 53 ? -5.982 12.944 -3.315 1.00 0.00 53 GLY A CA 15
ATOM 20821 C C . GLY A 1 53 ? -4.672 13.137 -4.081 1.00 0.00 53 GLY A C 15
ATOM 20822 O O . GLY A 1 53 ? -4.484 12.619 -5.162 1.00 0.00 53 GLY A O 15
ATOM 20826 N N . CYS A 1 54 ? -3.767 13.897 -3.521 1.00 0.00 54 CYS A N 15
ATOM 20827 C CA . CYS A 1 54 ? -2.463 14.151 -4.201 1.00 0.00 54 CYS A CA 15
ATOM 20828 C C . CYS A 1 54 ? -1.459 13.054 -3.833 1.00 0.00 54 CYS A C 15
ATOM 20829 O O . CYS A 1 54 ? -1.207 12.785 -2.676 1.00 0.00 54 CYS A O 15
ATOM 20837 N N . ALA A 1 55 ? -0.886 12.427 -4.820 1.00 0.00 55 ALA A N 15
ATOM 20838 C CA . ALA A 1 55 ? 0.111 11.349 -4.565 1.00 0.00 55 ALA A CA 15
ATOM 20839 C C . ALA A 1 55 ? 1.349 11.937 -3.880 1.00 0.00 55 ALA A C 15
ATOM 20840 O O . ALA A 1 55 ? 1.966 11.314 -3.039 1.00 0.00 55 ALA A O 15
ATOM 20847 N N . GLY A 1 56 ? 1.728 13.129 -4.252 1.00 0.00 56 GLY A N 15
ATOM 20848 C CA . GLY A 1 56 ? 2.936 13.758 -3.646 1.00 0.00 56 GLY A CA 15
ATOM 20849 C C . GLY A 1 56 ? 2.738 13.929 -2.138 1.00 0.00 56 GLY A C 15
ATOM 20850 O O . GLY A 1 56 ? 3.648 13.731 -1.357 1.00 0.00 56 GLY A O 15
ATOM 20854 N N . THR A 1 57 ? 1.561 14.299 -1.718 1.00 0.00 57 THR A N 15
ATOM 20855 C CA . THR A 1 57 ? 1.308 14.485 -0.262 1.00 0.00 57 THR A CA 15
ATOM 20856 C C . THR A 1 57 ? 0.787 13.172 0.331 1.00 0.00 57 THR A C 15
ATOM 20857 O O . THR A 1 57 ? 0.546 13.066 1.517 1.00 0.00 57 THR A O 15
ATOM 20868 N N . MET A 1 58 ? 0.613 12.171 -0.490 1.00 0.00 58 MET A N 15
ATOM 20869 C CA . MET A 1 58 ? 0.107 10.863 0.020 1.00 0.00 58 MET A CA 15
ATOM 20870 C C . MET A 1 58 ? 1.262 10.060 0.618 1.00 0.00 58 MET A C 15
ATOM 20871 O O . MET A 1 58 ? 2.363 10.063 0.105 1.00 0.00 58 MET A O 15
ATOM 20885 N N . LYS A 1 59 ? 1.007 9.354 1.692 1.00 0.00 59 LYS A N 15
ATOM 20886 C CA . LYS A 1 59 ? 2.069 8.520 2.333 1.00 0.00 59 LYS A CA 15
ATOM 20887 C C . LYS A 1 59 ? 1.545 7.098 2.519 1.00 0.00 59 LYS A C 15
ATOM 20888 O O . LYS A 1 59 ? 0.383 6.888 2.804 1.00 0.00 59 LYS A O 15
ATOM 20907 N N . VAL A 1 60 ? 2.397 6.117 2.349 1.00 0.00 60 VAL A N 15
ATOM 20908 C CA . VAL A 1 60 ? 1.967 4.693 2.499 1.00 0.00 60 VAL A CA 15
ATOM 20909 C C . VAL A 1 60 ? 2.652 4.080 3.719 1.00 0.00 60 VAL A C 15
ATOM 20910 O O . VAL A 1 60 ? 3.842 4.224 3.914 1.00 0.00 60 VAL A O 15
ATOM 20923 N N . GLN A 1 61 ? 1.901 3.390 4.539 1.00 0.00 61 GLN A N 15
ATOM 20924 C CA . GLN A 1 61 ? 2.486 2.748 5.753 1.00 0.00 61 GLN A CA 15
ATOM 20925 C C . GLN A 1 61 ? 1.983 1.309 5.852 1.00 0.00 61 GLN A C 15
ATOM 20926 O O . GLN A 1 61 ? 0.902 0.987 5.393 1.00 0.00 61 GLN A O 15
ATOM 20940 N N . VAL A 1 62 ? 2.763 0.441 6.442 1.00 0.00 62 VAL A N 15
ATOM 20941 C CA . VAL A 1 62 ? 2.349 -0.988 6.574 1.00 0.00 62 VAL A CA 15
ATOM 20942 C C . VAL A 1 62 ? 1.875 -1.247 8.001 1.00 0.00 62 VAL A C 15
ATOM 20943 O O . VAL A 1 62 ? 2.564 -0.956 8.958 1.00 0.00 62 VAL A O 15
ATOM 20956 N N . PHE A 1 63 ? 0.701 -1.799 8.146 1.00 0.00 63 PHE A N 15
ATOM 20957 C CA . PHE A 1 63 ? 0.158 -2.097 9.504 1.00 0.00 63 PHE A CA 15
ATOM 20958 C C . PHE A 1 63 ? -0.441 -3.496 9.520 1.00 0.00 63 PHE A C 15
ATOM 20959 O O . PHE A 1 63 ? -0.989 -3.965 8.541 1.00 0.00 63 PHE A O 15
ATOM 20976 N N . LYS A 1 64 ? -0.354 -4.157 10.642 1.00 0.00 64 LYS A N 15
ATOM 20977 C CA . LYS A 1 64 ? -0.927 -5.525 10.768 1.00 0.00 64 LYS A CA 15
ATOM 20978 C C . LYS A 1 64 ? -1.735 -5.599 12.068 1.00 0.00 64 LYS A C 15
ATOM 20979 O O . LYS A 1 64 ? -1.281 -6.097 13.077 1.00 0.00 64 LYS A O 15
ATOM 20998 N N . GLY A 1 65 ? -2.943 -5.100 12.041 1.00 0.00 65 GLY A N 15
ATOM 20999 C CA . GLY A 1 65 ? -3.802 -5.130 13.261 1.00 0.00 65 GLY A CA 15
ATOM 21000 C C . GLY A 1 65 ? -3.563 -3.871 14.093 1.00 0.00 65 GLY A C 15
ATOM 21001 O O . GLY A 1 65 ? -4.187 -2.849 13.885 1.00 0.00 65 GLY A O 15
ATOM 21005 N N . ASP A 1 66 ? -2.670 -3.941 15.043 1.00 0.00 66 ASP A N 15
ATOM 21006 C CA . ASP A 1 66 ? -2.382 -2.760 15.908 1.00 0.00 66 ASP A CA 15
ATOM 21007 C C . ASP A 1 66 ? -0.869 -2.630 16.076 1.00 0.00 66 ASP A C 15
ATOM 21008 O O . ASP A 1 66 ? -0.391 -1.986 16.989 1.00 0.00 66 ASP A O 15
ATOM 21017 N N . THR A 1 67 ? -0.110 -3.249 15.201 1.00 0.00 67 THR A N 15
ATOM 21018 C CA . THR A 1 67 ? 1.384 -3.184 15.296 1.00 0.00 67 THR A CA 15
ATOM 21019 C C . THR A 1 67 ? 1.976 -2.656 13.987 1.00 0.00 67 THR A C 15
ATOM 21020 O O . THR A 1 67 ? 1.628 -3.091 12.908 1.00 0.00 67 THR A O 15
ATOM 21031 N N . CYS A 1 68 ? 2.868 -1.709 14.087 1.00 0.00 68 CYS A N 15
ATOM 21032 C CA . CYS A 1 68 ? 3.495 -1.125 12.869 1.00 0.00 68 CYS A CA 15
ATOM 21033 C C . CYS A 1 68 ? 4.617 -2.033 12.360 1.00 0.00 68 CYS A C 15
ATOM 21034 O O . CYS A 1 68 ? 5.448 -2.497 13.116 1.00 0.00 68 CYS A O 15
ATOM 21042 N N . VAL A 1 69 ? 4.649 -2.281 11.076 1.00 0.00 69 VAL A N 15
ATOM 21043 C CA . VAL A 1 69 ? 5.718 -3.146 10.496 1.00 0.00 69 VAL A CA 15
ATOM 21044 C C . VAL A 1 69 ? 6.821 -2.261 9.910 1.00 0.00 69 VAL A C 15
ATOM 21045 O O . VAL A 1 69 ? 7.958 -2.294 10.338 1.00 0.00 69 VAL A O 15
ATOM 21058 N N . SER A 1 70 ? 6.490 -1.464 8.930 1.00 0.00 70 SER A N 15
ATOM 21059 C CA . SER A 1 70 ? 7.513 -0.573 8.312 1.00 0.00 70 SER A CA 15
ATOM 21060 C C . SER A 1 70 ? 6.827 0.450 7.406 1.00 0.00 70 SER A C 15
ATOM 21061 O O . SER A 1 70 ? 5.682 0.290 7.034 1.00 0.00 70 SER A O 15
ATOM 21069 N N . THR A 1 71 ? 7.525 1.500 7.045 1.00 0.00 71 THR A N 15
ATOM 21070 C CA . THR A 1 71 ? 6.928 2.549 6.158 1.00 0.00 71 THR A CA 15
ATOM 21071 C C . THR A 1 71 ? 7.618 2.524 4.789 1.00 0.00 71 THR A C 15
ATOM 21072 O O . THR A 1 71 ? 8.828 2.578 4.686 1.00 0.00 71 THR A O 15
ATOM 21083 N N . MET A 1 72 ? 6.846 2.428 3.741 1.00 0.00 72 MET A N 15
ATOM 21084 C CA . MET A 1 72 ? 7.426 2.383 2.370 1.00 0.00 72 MET A CA 15
ATOM 21085 C C . MET A 1 72 ? 8.145 3.696 2.052 1.00 0.00 72 MET A C 15
ATOM 21086 O O . MET A 1 72 ? 7.607 4.578 1.412 1.00 0.00 72 MET A O 15
ATOM 21100 N N . ASP A 1 73 ? 9.367 3.824 2.494 1.00 0.00 73 ASP A N 15
ATOM 21101 C CA . ASP A 1 73 ? 10.153 5.063 2.226 1.00 0.00 73 ASP A CA 15
ATOM 21102 C C . ASP A 1 73 ? 11.054 4.832 1.009 1.00 0.00 73 ASP A C 15
ATOM 21103 O O . ASP A 1 73 ? 11.459 5.758 0.335 1.00 0.00 73 ASP A O 15
ATOM 21112 N N . ASN A 1 74 ? 11.388 3.598 0.735 1.00 0.00 74 ASN A N 15
ATOM 21113 C CA . ASN A 1 74 ? 12.281 3.300 -0.423 1.00 0.00 74 ASN A CA 15
ATOM 21114 C C . ASN A 1 74 ? 11.465 3.191 -1.715 1.00 0.00 74 ASN A C 15
ATOM 21115 O O . ASN A 1 74 ? 10.783 2.214 -1.956 1.00 0.00 74 ASN A O 15
ATOM 21126 N N . ASN A 1 75 ? 11.547 4.191 -2.551 1.00 0.00 75 ASN A N 15
ATOM 21127 C CA . ASN A 1 75 ? 10.807 4.173 -3.843 1.00 0.00 75 ASN A CA 15
ATOM 21128 C C . ASN A 1 75 ? 11.407 3.096 -4.753 1.00 0.00 75 ASN A C 15
ATOM 21129 O O . ASN A 1 75 ? 10.725 2.487 -5.552 1.00 0.00 75 ASN A O 15
ATOM 21140 N N . ASP A 1 76 ? 12.687 2.880 -4.645 1.00 0.00 76 ASP A N 15
ATOM 21141 C CA . ASP A 1 76 ? 13.358 1.864 -5.506 1.00 0.00 76 ASP A CA 15
ATOM 21142 C C . ASP A 1 76 ? 13.000 0.457 -5.013 1.00 0.00 76 ASP A C 15
ATOM 21143 O O . ASP A 1 76 ? 13.407 -0.534 -5.585 1.00 0.00 76 ASP A O 15
ATOM 21152 N N . ALA A 1 77 ? 12.252 0.364 -3.946 1.00 0.00 77 ALA A N 15
ATOM 21153 C CA . ALA A 1 77 ? 11.881 -0.978 -3.404 1.00 0.00 77 ALA A CA 15
ATOM 21154 C C . ALA A 1 77 ? 10.621 -1.512 -4.094 1.00 0.00 77 ALA A C 15
ATOM 21155 O O . ALA A 1 77 ? 9.792 -0.764 -4.573 1.00 0.00 77 ALA A O 15
ATOM 21162 N N . GLN A 1 78 ? 10.482 -2.811 -4.146 1.00 0.00 78 GLN A N 15
ATOM 21163 C CA . GLN A 1 78 ? 9.291 -3.424 -4.804 1.00 0.00 78 GLN A CA 15
ATOM 21164 C C . GLN A 1 78 ? 8.124 -3.529 -3.819 1.00 0.00 78 GLN A C 15
ATOM 21165 O O . GLN A 1 78 ? 8.297 -3.473 -2.618 1.00 0.00 78 GLN A O 15
ATOM 21179 N N . LEU A 1 79 ? 6.935 -3.687 -4.330 1.00 0.00 79 LEU A N 15
ATOM 21180 C CA . LEU A 1 79 ? 5.740 -3.811 -3.448 1.00 0.00 79 LEU A CA 15
ATOM 21181 C C . LEU A 1 79 ? 5.853 -5.085 -2.610 1.00 0.00 79 LEU A C 15
ATOM 21182 O O . LEU A 1 79 ? 5.542 -5.096 -1.435 1.00 0.00 79 LEU A O 15
ATOM 21198 N N . GLY A 1 80 ? 6.276 -6.164 -3.209 1.00 0.00 80 GLY A N 15
ATOM 21199 C CA . GLY A 1 80 ? 6.393 -7.439 -2.444 1.00 0.00 80 GLY A CA 15
ATOM 21200 C C . GLY A 1 80 ? 7.577 -7.337 -1.484 1.00 0.00 80 GLY A C 15
ATOM 21201 O O . GLY A 1 80 ? 7.832 -8.221 -0.691 1.00 0.00 80 GLY A O 15
ATOM 21205 N N . TYR A 1 81 ? 8.302 -6.257 -1.555 1.00 0.00 81 TYR A N 15
ATOM 21206 C CA . TYR A 1 81 ? 9.475 -6.076 -0.658 1.00 0.00 81 TYR A CA 15
ATOM 21207 C C . TYR A 1 81 ? 9.004 -6.032 0.798 1.00 0.00 81 TYR A C 15
ATOM 21208 O O . TYR A 1 81 ? 9.580 -6.655 1.668 1.00 0.00 81 TYR A O 15
ATOM 21226 N N . TYR A 1 82 ? 7.964 -5.283 1.069 1.00 0.00 82 TYR A N 15
ATOM 21227 C CA . TYR A 1 82 ? 7.441 -5.172 2.467 1.00 0.00 82 TYR A CA 15
ATOM 21228 C C . TYR A 1 82 ? 6.157 -5.991 2.593 1.00 0.00 82 TYR A C 15
ATOM 21229 O O . TYR A 1 82 ? 5.830 -6.487 3.652 1.00 0.00 82 TYR A O 15
ATOM 21247 N N . ALA A 1 83 ? 5.427 -6.140 1.515 1.00 0.00 83 ALA A N 15
ATOM 21248 C CA . ALA A 1 83 ? 4.159 -6.933 1.557 1.00 0.00 83 ALA A CA 15
ATOM 21249 C C . ALA A 1 83 ? 4.390 -8.285 0.877 1.00 0.00 83 ALA A C 15
ATOM 21250 O O . ALA A 1 83 ? 3.864 -8.563 -0.182 1.00 0.00 83 ALA A O 15
ATOM 21257 N N . ASN A 1 84 ? 5.184 -9.127 1.485 1.00 0.00 84 ASN A N 15
ATOM 21258 C CA . ASN A 1 84 ? 5.468 -10.466 0.893 1.00 0.00 84 ASN A CA 15
ATOM 21259 C C . ASN A 1 84 ? 4.454 -11.477 1.430 1.00 0.00 84 ASN A C 15
ATOM 21260 O O . ASN A 1 84 ? 4.543 -12.658 1.164 1.00 0.00 84 ASN A O 15
ATOM 21271 N N . SER A 1 85 ? 3.488 -11.020 2.190 1.00 0.00 85 SER A N 15
ATOM 21272 C CA . SER A 1 85 ? 2.459 -11.951 2.753 1.00 0.00 85 SER A CA 15
ATOM 21273 C C . SER A 1 85 ? 1.069 -11.333 2.610 1.00 0.00 85 SER A C 15
ATOM 21274 O O . SER A 1 85 ? 0.899 -10.133 2.672 1.00 0.00 85 SER A O 15
ATOM 21282 N N . ASP A 1 86 ? 0.073 -12.156 2.414 1.00 0.00 86 ASP A N 15
ATOM 21283 C CA . ASP A 1 86 ? -1.315 -11.635 2.258 1.00 0.00 86 ASP A CA 15
ATOM 21284 C C . ASP A 1 86 ? -1.973 -11.453 3.628 1.00 0.00 86 ASP A C 15
ATOM 21285 O O . ASP A 1 86 ? -1.459 -11.884 4.642 1.00 0.00 86 ASP A O 15
ATOM 21294 N N . GLY A 1 87 ? -3.115 -10.819 3.658 1.00 0.00 87 GLY A N 15
ATOM 21295 C CA . GLY A 1 87 ? -3.826 -10.599 4.952 1.00 0.00 87 GLY A CA 15
ATOM 21296 C C . GLY A 1 87 ? -3.317 -9.306 5.594 1.00 0.00 87 GLY A C 15
ATOM 21297 O O . GLY A 1 87 ? -3.788 -8.885 6.632 1.00 0.00 87 GLY A O 15
ATOM 21301 N N . LEU A 1 88 ? -2.353 -8.674 4.984 1.00 0.00 88 LEU A N 15
ATOM 21302 C CA . LEU A 1 88 ? -1.801 -7.412 5.553 1.00 0.00 88 LEU A CA 15
ATOM 21303 C C . LEU A 1 88 ? -2.760 -6.255 5.293 1.00 0.00 88 LEU A C 15
ATOM 21304 O O . LEU A 1 88 ? -3.597 -6.314 4.413 1.00 0.00 88 LEU A O 15
ATOM 21320 N N . ARG A 1 89 ? -2.639 -5.198 6.058 1.00 0.00 89 ARG A N 15
ATOM 21321 C CA . ARG A 1 89 ? -3.532 -4.014 5.877 1.00 0.00 89 ARG A CA 15
ATOM 21322 C C . ARG A 1 89 ? -2.678 -2.776 5.609 1.00 0.00 89 ARG A C 15
ATOM 21323 O O . ARG A 1 89 ? -1.765 -2.461 6.346 1.00 0.00 89 ARG A O 15
ATOM 21344 N N . LEU A 1 90 ? -2.976 -2.073 4.547 1.00 0.00 90 LEU A N 15
ATOM 21345 C CA . LEU A 1 90 ? -2.200 -0.847 4.194 1.00 0.00 90 LEU A CA 15
ATOM 21346 C C . LEU A 1 90 ? -3.027 0.384 4.535 1.00 0.00 90 LEU A C 15
ATOM 21347 O O . LEU A 1 90 ? -4.213 0.435 4.278 1.00 0.00 90 LEU A O 15
ATOM 21363 N N . HIS A 1 91 ? -2.407 1.378 5.119 1.00 0.00 91 HIS A N 15
ATOM 21364 C CA . HIS A 1 91 ? -3.141 2.626 5.492 1.00 0.00 91 HIS A CA 15
ATOM 21365 C C . HIS A 1 91 ? -2.535 3.814 4.750 1.00 0.00 91 HIS A C 15
ATOM 21366 O O . HIS A 1 91 ? -1.331 3.995 4.722 1.00 0.00 91 HIS A O 15
ATOM 21380 N N . VAL A 1 92 ? -3.368 4.621 4.142 1.00 0.00 92 VAL A N 15
ATOM 21381 C CA . VAL A 1 92 ? -2.870 5.806 3.387 1.00 0.00 92 VAL A CA 15
ATOM 21382 C C . VAL A 1 92 ? -3.169 7.077 4.182 1.00 0.00 92 VAL A C 15
ATOM 21383 O O . VAL A 1 92 ? -4.279 7.296 4.628 1.00 0.00 92 VAL A O 15
ATOM 21396 N N . VAL A 1 93 ? -2.182 7.918 4.350 1.00 0.00 93 VAL A N 15
ATOM 21397 C CA . VAL A 1 93 ? -2.380 9.191 5.103 1.00 0.00 93 VAL A CA 15
ATOM 21398 C C . VAL A 1 93 ? -2.270 10.364 4.128 1.00 0.00 93 VAL A C 15
ATOM 21399 O O . VAL A 1 93 ? -1.216 10.627 3.579 1.00 0.00 93 VAL A O 15
ATOM 21412 N N . ASP A 1 94 ? -3.355 11.064 3.905 1.00 0.00 94 ASP A N 15
ATOM 21413 C CA . ASP A 1 94 ? -3.343 12.225 2.960 1.00 0.00 94 ASP A CA 15
ATOM 21414 C C . ASP A 1 94 ? -3.926 13.458 3.656 1.00 0.00 94 ASP A C 15
ATOM 21415 O O . ASP A 1 94 ? -5.116 13.556 3.877 1.00 0.00 94 ASP A O 15
ATOM 21424 N N . SER A 1 95 ? -3.093 14.402 3.995 1.00 0.00 95 SER A N 15
ATOM 21425 C CA . SER A 1 95 ? -3.585 15.638 4.670 1.00 0.00 95 SER A CA 15
ATOM 21426 C C . SER A 1 95 ? -2.404 16.580 4.898 1.00 0.00 95 SER A C 15
ATOM 21427 O O . SER A 1 95 ? -2.607 17.621 5.501 1.00 0.00 95 SER A O 15
ATOM 21436 N N . MET A 1 1 ? -6.095 -21.375 -28.529 1.00 0.00 1 MET A N 16
ATOM 21437 C CA . MET A 1 1 ? -7.362 -21.159 -27.776 1.00 0.00 1 MET A CA 16
ATOM 21438 C C . MET A 1 1 ? -7.228 -21.746 -26.370 1.00 0.00 1 MET A C 16
ATOM 21439 O O . MET A 1 1 ? -6.184 -22.239 -25.989 1.00 0.00 1 MET A O 16
ATOM 21455 N N . GLY A 1 2 ? -8.277 -21.695 -25.595 1.00 0.00 2 GLY A N 16
ATOM 21456 C CA . GLY A 1 2 ? -8.216 -22.245 -24.210 1.00 0.00 2 GLY A CA 16
ATOM 21457 C C . GLY A 1 2 ? -7.618 -21.195 -23.273 1.00 0.00 2 GLY A C 16
ATOM 21458 O O . GLY A 1 2 ? -7.457 -21.425 -22.092 1.00 0.00 2 GLY A O 16
ATOM 21462 N N . HIS A 1 3 ? -7.295 -20.041 -23.799 1.00 0.00 3 HIS A N 16
ATOM 21463 C CA . HIS A 1 3 ? -6.706 -18.950 -22.959 1.00 0.00 3 HIS A CA 16
ATOM 21464 C C . HIS A 1 3 ? -5.689 -19.528 -21.970 1.00 0.00 3 HIS A C 16
ATOM 21465 O O . HIS A 1 3 ? -4.517 -19.652 -22.269 1.00 0.00 3 HIS A O 16
ATOM 21479 N N . HIS A 1 4 ? -6.132 -19.877 -20.789 1.00 0.00 4 HIS A N 16
ATOM 21480 C CA . HIS A 1 4 ? -5.204 -20.446 -19.763 1.00 0.00 4 HIS A CA 16
ATOM 21481 C C . HIS A 1 4 ? -5.880 -21.619 -19.056 1.00 0.00 4 HIS A C 16
ATOM 21482 O O . HIS A 1 4 ? -7.090 -21.704 -18.981 1.00 0.00 4 HIS A O 16
ATOM 21496 N N . HIS A 1 5 ? -5.100 -22.530 -18.545 1.00 0.00 5 HIS A N 16
ATOM 21497 C CA . HIS A 1 5 ? -5.678 -23.713 -17.850 1.00 0.00 5 HIS A CA 16
ATOM 21498 C C . HIS A 1 5 ? -6.238 -23.300 -16.488 1.00 0.00 5 HIS A C 16
ATOM 21499 O O . HIS A 1 5 ? -5.711 -22.433 -15.820 1.00 0.00 5 HIS A O 16
ATOM 21513 N N . HIS A 1 6 ? -7.306 -23.923 -16.073 1.00 0.00 6 HIS A N 16
ATOM 21514 C CA . HIS A 1 6 ? -7.913 -23.583 -14.755 1.00 0.00 6 HIS A CA 16
ATOM 21515 C C . HIS A 1 6 ? -7.148 -24.312 -13.647 1.00 0.00 6 HIS A C 16
ATOM 21516 O O . HIS A 1 6 ? -7.335 -24.053 -12.475 1.00 0.00 6 HIS A O 16
ATOM 21530 N N . HIS A 1 7 ? -6.294 -25.228 -14.013 1.00 0.00 7 HIS A N 16
ATOM 21531 C CA . HIS A 1 7 ? -5.517 -25.982 -12.990 1.00 0.00 7 HIS A CA 16
ATOM 21532 C C . HIS A 1 7 ? -4.432 -25.078 -12.391 1.00 0.00 7 HIS A C 16
ATOM 21533 O O . HIS A 1 7 ? -3.708 -24.407 -13.099 1.00 0.00 7 HIS A O 16
ATOM 21547 N N . HIS A 1 8 ? -4.327 -25.049 -11.088 1.00 0.00 8 HIS A N 16
ATOM 21548 C CA . HIS A 1 8 ? -3.304 -24.185 -10.428 1.00 0.00 8 HIS A CA 16
ATOM 21549 C C . HIS A 1 8 ? -1.918 -24.828 -10.521 1.00 0.00 8 HIS A C 16
ATOM 21550 O O . HIS A 1 8 ? -1.737 -25.855 -11.143 1.00 0.00 8 HIS A O 16
ATOM 21564 N N . SER A 1 9 ? -0.939 -24.220 -9.902 1.00 0.00 9 SER A N 16
ATOM 21565 C CA . SER A 1 9 ? 0.447 -24.773 -9.939 1.00 0.00 9 SER A CA 16
ATOM 21566 C C . SER A 1 9 ? 1.063 -24.520 -11.317 1.00 0.00 9 SER A C 16
ATOM 21567 O O . SER A 1 9 ? 2.137 -23.964 -11.437 1.00 0.00 9 SER A O 16
ATOM 21575 N N . HIS A 1 10 ? 0.395 -24.925 -12.358 1.00 0.00 10 HIS A N 16
ATOM 21576 C CA . HIS A 1 10 ? 0.945 -24.712 -13.727 1.00 0.00 10 HIS A CA 16
ATOM 21577 C C . HIS A 1 10 ? 1.103 -23.211 -13.990 1.00 0.00 10 HIS A C 16
ATOM 21578 O O . HIS A 1 10 ? 2.111 -22.762 -14.501 1.00 0.00 10 HIS A O 16
ATOM 21592 N N . GLY A 1 11 ? 0.109 -22.431 -13.658 1.00 0.00 11 GLY A N 16
ATOM 21593 C CA . GLY A 1 11 ? 0.195 -20.960 -13.897 1.00 0.00 11 GLY A CA 16
ATOM 21594 C C . GLY A 1 11 ? 0.914 -20.276 -12.731 1.00 0.00 11 GLY A C 16
ATOM 21595 O O . GLY A 1 11 ? 0.750 -20.642 -11.585 1.00 0.00 11 GLY A O 16
ATOM 21599 N N . LYS A 1 12 ? 1.706 -19.279 -13.020 1.00 0.00 12 LYS A N 16
ATOM 21600 C CA . LYS A 1 12 ? 2.436 -18.559 -11.938 1.00 0.00 12 LYS A CA 16
ATOM 21601 C C . LYS A 1 12 ? 1.528 -17.487 -11.331 1.00 0.00 12 LYS A C 16
ATOM 21602 O O . LYS A 1 12 ? 0.839 -16.776 -12.036 1.00 0.00 12 LYS A O 16
ATOM 21621 N N . SER A 1 13 ? 1.529 -17.362 -10.025 1.00 0.00 13 SER A N 16
ATOM 21622 C CA . SER A 1 13 ? 0.680 -16.329 -9.351 1.00 0.00 13 SER A CA 16
ATOM 21623 C C . SER A 1 13 ? 1.589 -15.273 -8.720 1.00 0.00 13 SER A C 16
ATOM 21624 O O . SER A 1 13 ? 2.455 -15.584 -7.927 1.00 0.00 13 SER A O 16
ATOM 21632 N N . ASP A 1 14 ? 1.396 -14.026 -9.071 1.00 0.00 14 ASP A N 16
ATOM 21633 C CA . ASP A 1 14 ? 2.238 -12.925 -8.503 1.00 0.00 14 ASP A CA 16
ATOM 21634 C C . ASP A 1 14 ? 1.323 -11.849 -7.923 1.00 0.00 14 ASP A C 16
ATOM 21635 O O . ASP A 1 14 ? 1.587 -10.669 -8.038 1.00 0.00 14 ASP A O 16
ATOM 21644 N N . PHE A 1 15 ? 0.243 -12.257 -7.303 1.00 0.00 15 PHE A N 16
ATOM 21645 C CA . PHE A 1 15 ? -0.720 -11.279 -6.709 1.00 0.00 15 PHE A CA 16
ATOM 21646 C C . PHE A 1 15 ? -0.905 -11.606 -5.229 1.00 0.00 15 PHE A C 16
ATOM 21647 O O . PHE A 1 15 ? -0.801 -12.746 -4.822 1.00 0.00 15 PHE A O 16
ATOM 21664 N N . ILE A 1 16 ? -1.183 -10.612 -4.422 1.00 0.00 16 ILE A N 16
ATOM 21665 C CA . ILE A 1 16 ? -1.387 -10.847 -2.959 1.00 0.00 16 ILE A CA 16
ATOM 21666 C C . ILE A 1 16 ? -2.735 -10.260 -2.531 1.00 0.00 16 ILE A C 16
ATOM 21667 O O . ILE A 1 16 ? -3.216 -9.300 -3.099 1.00 0.00 16 ILE A O 16
ATOM 21683 N N . LYS A 1 17 ? -3.344 -10.834 -1.527 1.00 0.00 17 LYS A N 16
ATOM 21684 C CA . LYS A 1 17 ? -4.662 -10.324 -1.045 1.00 0.00 17 LYS A CA 16
ATOM 21685 C C . LYS A 1 17 ? -4.433 -9.375 0.131 1.00 0.00 17 LYS A C 16
ATOM 21686 O O . LYS A 1 17 ? -3.979 -9.773 1.185 1.00 0.00 17 LYS A O 16
ATOM 21705 N N . VAL A 1 18 ? -4.745 -8.115 -0.047 1.00 0.00 18 VAL A N 16
ATOM 21706 C CA . VAL A 1 18 ? -4.550 -7.124 1.053 1.00 0.00 18 VAL A CA 16
ATOM 21707 C C . VAL A 1 18 ? -5.727 -6.146 1.078 1.00 0.00 18 VAL A C 16
ATOM 21708 O O . VAL A 1 18 ? -6.483 -6.037 0.127 1.00 0.00 18 VAL A O 16
ATOM 21721 N N . ASN A 1 19 ? -5.884 -5.438 2.168 1.00 0.00 19 ASN A N 16
ATOM 21722 C CA . ASN A 1 19 ? -7.004 -4.455 2.293 1.00 0.00 19 ASN A CA 16
ATOM 21723 C C . ASN A 1 19 ? -6.449 -3.035 2.178 1.00 0.00 19 ASN A C 16
ATOM 21724 O O . ASN A 1 19 ? -5.354 -2.749 2.625 1.00 0.00 19 ASN A O 16
ATOM 21735 N N . VAL A 1 20 ? -7.200 -2.140 1.578 1.00 0.00 20 VAL A N 16
ATOM 21736 C CA . VAL A 1 20 ? -6.734 -0.722 1.423 1.00 0.00 20 VAL A CA 16
ATOM 21737 C C . VAL A 1 20 ? -7.760 0.212 2.067 1.00 0.00 20 VAL A C 16
ATOM 21738 O O . VAL A 1 20 ? -8.951 0.080 1.862 1.00 0.00 20 VAL A O 16
ATOM 21751 N N . SER A 1 21 ? -7.306 1.154 2.854 1.00 0.00 21 SER A N 16
ATOM 21752 C CA . SER A 1 21 ? -8.247 2.101 3.526 1.00 0.00 21 SER A CA 16
ATOM 21753 C C . SER A 1 21 ? -7.622 3.495 3.571 1.00 0.00 21 SER A C 16
ATOM 21754 O O . SER A 1 21 ? -6.430 3.656 3.388 1.00 0.00 21 SER A O 16
ATOM 21762 N N . ASN A 1 22 ? -8.419 4.510 3.809 1.00 0.00 22 ASN A N 16
ATOM 21763 C CA . ASN A 1 22 ? -7.881 5.908 3.864 1.00 0.00 22 ASN A CA 16
ATOM 21764 C C . ASN A 1 22 ? -8.426 6.620 5.103 1.00 0.00 22 ASN A C 16
ATOM 21765 O O . ASN A 1 22 ? -9.467 6.275 5.625 1.00 0.00 22 ASN A O 16
ATOM 21776 N N . SER A 1 23 ? -7.726 7.617 5.572 1.00 0.00 23 SER A N 16
ATOM 21777 C CA . SER A 1 23 ? -8.197 8.363 6.774 1.00 0.00 23 SER A CA 16
ATOM 21778 C C . SER A 1 23 ? -9.192 9.446 6.349 1.00 0.00 23 SER A C 16
ATOM 21779 O O . SER A 1 23 ? -10.385 9.321 6.544 1.00 0.00 23 SER A O 16
ATOM 21787 N N . HIS A 1 24 ? -8.708 10.513 5.776 1.00 0.00 24 HIS A N 16
ATOM 21788 C CA . HIS A 1 24 ? -9.619 11.611 5.345 1.00 0.00 24 HIS A CA 16
ATOM 21789 C C . HIS A 1 24 ? -10.571 11.097 4.260 1.00 0.00 24 HIS A C 16
ATOM 21790 O O . HIS A 1 24 ? -11.757 11.364 4.281 1.00 0.00 24 HIS A O 16
ATOM 21804 N N . ASN A 1 25 ? -10.061 10.365 3.309 1.00 0.00 25 ASN A N 16
ATOM 21805 C CA . ASN A 1 25 ? -10.934 9.839 2.223 1.00 0.00 25 ASN A CA 16
ATOM 21806 C C . ASN A 1 25 ? -11.701 8.615 2.721 1.00 0.00 25 ASN A C 16
ATOM 21807 O O . ASN A 1 25 ? -11.281 7.933 3.635 1.00 0.00 25 ASN A O 16
ATOM 21818 N N . ASP A 1 26 ? -12.827 8.332 2.115 1.00 0.00 26 ASP A N 16
ATOM 21819 C CA . ASP A 1 26 ? -13.649 7.153 2.524 1.00 0.00 26 ASP A CA 16
ATOM 21820 C C . ASP A 1 26 ? -13.549 6.072 1.443 1.00 0.00 26 ASP A C 16
ATOM 21821 O O . ASP A 1 26 ? -14.370 5.180 1.366 1.00 0.00 26 ASP A O 16
ATOM 21830 N N . ALA A 1 27 ? -12.547 6.143 0.605 1.00 0.00 27 ALA A N 16
ATOM 21831 C CA . ALA A 1 27 ? -12.401 5.119 -0.466 1.00 0.00 27 ALA A CA 16
ATOM 21832 C C . ALA A 1 27 ? -11.775 3.860 0.132 1.00 0.00 27 ALA A C 16
ATOM 21833 O O . ALA A 1 27 ? -10.631 3.864 0.541 1.00 0.00 27 ALA A O 16
ATOM 21840 N N . VAL A 1 28 ? -12.522 2.783 0.193 1.00 0.00 28 VAL A N 16
ATOM 21841 C CA . VAL A 1 28 ? -11.983 1.513 0.774 1.00 0.00 28 VAL A CA 16
ATOM 21842 C C . VAL A 1 28 ? -12.168 0.378 -0.236 1.00 0.00 28 VAL A C 16
ATOM 21843 O O . VAL A 1 28 ? -13.238 0.191 -0.780 1.00 0.00 28 VAL A O 16
ATOM 21856 N N . ALA A 1 29 ? -11.131 -0.387 -0.479 1.00 0.00 29 ALA A N 16
ATOM 21857 C CA . ALA A 1 29 ? -11.222 -1.531 -1.442 1.00 0.00 29 ALA A CA 16
ATOM 21858 C C . ALA A 1 29 ? -11.015 -2.836 -0.668 1.00 0.00 29 ALA A C 16
ATOM 21859 O O . ALA A 1 29 ? -10.082 -2.969 0.102 1.00 0.00 29 ALA A O 16
ATOM 21866 N N . PHE A 1 30 ? -11.890 -3.796 -0.854 1.00 0.00 30 PHE A N 16
ATOM 21867 C CA . PHE A 1 30 ? -11.768 -5.093 -0.117 1.00 0.00 30 PHE A CA 16
ATOM 21868 C C . PHE A 1 30 ? -11.133 -6.160 -1.012 1.00 0.00 30 PHE A C 16
ATOM 21869 O O . PHE A 1 30 ? -11.361 -6.199 -2.204 1.00 0.00 30 PHE A O 16
ATOM 21886 N N . GLU A 1 31 ? -10.345 -7.031 -0.426 1.00 0.00 31 GLU A N 16
ATOM 21887 C CA . GLU A 1 31 ? -9.677 -8.122 -1.204 1.00 0.00 31 GLU A CA 16
ATOM 21888 C C . GLU A 1 31 ? -9.222 -7.590 -2.568 1.00 0.00 31 GLU A C 16
ATOM 21889 O O . GLU A 1 31 ? -9.662 -8.050 -3.603 1.00 0.00 31 GLU A O 16
ATOM 21901 N N . VAL A 1 32 ? -8.349 -6.616 -2.579 1.00 0.00 32 VAL A N 16
ATOM 21902 C CA . VAL A 1 32 ? -7.878 -6.050 -3.879 1.00 0.00 32 VAL A CA 16
ATOM 21903 C C . VAL A 1 32 ? -6.583 -6.746 -4.304 1.00 0.00 32 VAL A C 16
ATOM 21904 O O . VAL A 1 32 ? -5.652 -6.869 -3.535 1.00 0.00 32 VAL A O 16
ATOM 21917 N N . LYS A 1 33 ? -6.524 -7.210 -5.523 1.00 0.00 33 LYS A N 16
ATOM 21918 C CA . LYS A 1 33 ? -5.293 -7.903 -5.998 1.00 0.00 33 LYS A CA 16
ATOM 21919 C C . LYS A 1 33 ? -4.264 -6.877 -6.471 1.00 0.00 33 LYS A C 16
ATOM 21920 O O . LYS A 1 33 ? -4.562 -5.995 -7.253 1.00 0.00 33 LYS A O 16
ATOM 21939 N N . LEU A 1 34 ? -3.048 -7.000 -6.006 1.00 0.00 34 LEU A N 16
ATOM 21940 C CA . LEU A 1 34 ? -1.968 -6.052 -6.420 1.00 0.00 34 LEU A CA 16
ATOM 21941 C C . LEU A 1 34 ? -0.704 -6.853 -6.727 1.00 0.00 34 LEU A C 16
ATOM 21942 O O . LEU A 1 34 ? -0.298 -7.709 -5.964 1.00 0.00 34 LEU A O 16
ATOM 21958 N N . ALA A 1 35 ? -0.083 -6.592 -7.845 1.00 0.00 35 ALA A N 16
ATOM 21959 C CA . ALA A 1 35 ? 1.146 -7.346 -8.206 1.00 0.00 35 ALA A CA 16
ATOM 21960 C C . ALA A 1 35 ? 2.272 -6.992 -7.229 1.00 0.00 35 ALA A C 16
ATOM 21961 O O . ALA A 1 35 ? 2.522 -5.840 -6.937 1.00 0.00 35 ALA A O 16
ATOM 21968 N N . LYS A 1 36 ? 2.951 -7.985 -6.729 1.00 0.00 36 LYS A N 16
ATOM 21969 C CA . LYS A 1 36 ? 4.062 -7.732 -5.770 1.00 0.00 36 LYS A CA 16
ATOM 21970 C C . LYS A 1 36 ? 5.284 -7.211 -6.531 1.00 0.00 36 LYS A C 16
ATOM 21971 O O . LYS A 1 36 ? 6.215 -6.691 -5.950 1.00 0.00 36 LYS A O 16
ATOM 21990 N N . ASP A 1 37 ? 5.287 -7.356 -7.827 1.00 0.00 37 ASP A N 16
ATOM 21991 C CA . ASP A 1 37 ? 6.449 -6.879 -8.630 1.00 0.00 37 ASP A CA 16
ATOM 21992 C C . ASP A 1 37 ? 6.332 -5.371 -8.868 1.00 0.00 37 ASP A C 16
ATOM 21993 O O . ASP A 1 37 ? 7.197 -4.758 -9.462 1.00 0.00 37 ASP A O 16
ATOM 22002 N N . LEU A 1 38 ? 5.268 -4.767 -8.413 1.00 0.00 38 LEU A N 16
ATOM 22003 C CA . LEU A 1 38 ? 5.099 -3.300 -8.616 1.00 0.00 38 LEU A CA 16
ATOM 22004 C C . LEU A 1 38 ? 5.941 -2.527 -7.601 1.00 0.00 38 LEU A C 16
ATOM 22005 O O . LEU A 1 38 ? 6.121 -2.946 -6.474 1.00 0.00 38 LEU A O 16
ATOM 22021 N N . THR A 1 39 ? 6.461 -1.396 -7.998 1.00 0.00 39 THR A N 16
ATOM 22022 C CA . THR A 1 39 ? 7.298 -0.580 -7.074 1.00 0.00 39 THR A CA 16
ATOM 22023 C C . THR A 1 39 ? 6.407 0.307 -6.202 1.00 0.00 39 THR A C 16
ATOM 22024 O O . THR A 1 39 ? 5.222 0.445 -6.438 1.00 0.00 39 THR A O 16
ATOM 22035 N N . VAL A 1 40 ? 6.976 0.914 -5.199 1.00 0.00 40 VAL A N 16
ATOM 22036 C CA . VAL A 1 40 ? 6.182 1.803 -4.304 1.00 0.00 40 VAL A CA 16
ATOM 22037 C C . VAL A 1 40 ? 5.614 2.968 -5.120 1.00 0.00 40 VAL A C 16
ATOM 22038 O O . VAL A 1 40 ? 4.460 3.326 -4.991 1.00 0.00 40 VAL A O 16
ATOM 22051 N N . ALA A 1 41 ? 6.418 3.564 -5.955 1.00 0.00 41 ALA A N 16
ATOM 22052 C CA . ALA A 1 41 ? 5.927 4.707 -6.773 1.00 0.00 41 ALA A CA 16
ATOM 22053 C C . ALA A 1 41 ? 4.736 4.245 -7.618 1.00 0.00 41 ALA A C 16
ATOM 22054 O O . ALA A 1 41 ? 3.762 4.953 -7.778 1.00 0.00 41 ALA A O 16
ATOM 22061 N N . GLN A 1 42 ? 4.801 3.055 -8.147 1.00 0.00 42 GLN A N 16
ATOM 22062 C CA . GLN A 1 42 ? 3.667 2.541 -8.967 1.00 0.00 42 GLN A CA 16
ATOM 22063 C C . GLN A 1 42 ? 2.434 2.380 -8.075 1.00 0.00 42 GLN A C 16
ATOM 22064 O O . GLN A 1 42 ? 1.321 2.652 -8.478 1.00 0.00 42 GLN A O 16
ATOM 22078 N N . LEU A 1 43 ? 2.627 1.936 -6.864 1.00 0.00 43 LEU A N 16
ATOM 22079 C CA . LEU A 1 43 ? 1.472 1.752 -5.939 1.00 0.00 43 LEU A CA 16
ATOM 22080 C C . LEU A 1 43 ? 0.802 3.104 -5.681 1.00 0.00 43 LEU A C 16
ATOM 22081 O O . LEU A 1 43 ? -0.410 3.215 -5.662 1.00 0.00 43 LEU A O 16
ATOM 22097 N N . LYS A 1 44 ? 1.576 4.134 -5.486 1.00 0.00 44 LYS A N 16
ATOM 22098 C CA . LYS A 1 44 ? 0.981 5.477 -5.234 1.00 0.00 44 LYS A CA 16
ATOM 22099 C C . LYS A 1 44 ? 0.141 5.901 -6.439 1.00 0.00 44 LYS A C 16
ATOM 22100 O O . LYS A 1 44 ? -0.920 6.473 -6.299 1.00 0.00 44 LYS A O 16
ATOM 22119 N N . THR A 1 45 ? 0.604 5.621 -7.625 1.00 0.00 45 THR A N 16
ATOM 22120 C CA . THR A 1 45 ? -0.176 6.004 -8.834 1.00 0.00 45 THR A CA 16
ATOM 22121 C C . THR A 1 45 ? -1.543 5.312 -8.787 1.00 0.00 45 THR A C 16
ATOM 22122 O O . THR A 1 45 ? -2.574 5.925 -9.001 1.00 0.00 45 THR A O 16
ATOM 22133 N N . LYS A 1 46 ? -1.559 4.042 -8.500 1.00 0.00 46 LYS A N 16
ATOM 22134 C CA . LYS A 1 46 ? -2.852 3.308 -8.428 1.00 0.00 46 LYS A CA 16
ATOM 22135 C C . LYS A 1 46 ? -3.700 3.893 -7.295 1.00 0.00 46 LYS A C 16
ATOM 22136 O O . LYS A 1 46 ? -4.888 4.107 -7.437 1.00 0.00 46 LYS A O 16
ATOM 22155 N N . LEU A 1 47 ? -3.093 4.158 -6.172 1.00 0.00 47 LEU A N 16
ATOM 22156 C CA . LEU A 1 47 ? -3.851 4.740 -5.028 1.00 0.00 47 LEU A CA 16
ATOM 22157 C C . LEU A 1 47 ? -4.376 6.119 -5.425 1.00 0.00 47 LEU A C 16
ATOM 22158 O O . LEU A 1 47 ? -5.474 6.506 -5.076 1.00 0.00 47 LEU A O 16
ATOM 22174 N N . GLU A 1 48 ? -3.590 6.864 -6.148 1.00 0.00 48 GLU A N 16
ATOM 22175 C CA . GLU A 1 48 ? -4.023 8.224 -6.573 1.00 0.00 48 GLU A CA 16
ATOM 22176 C C . GLU A 1 48 ? -5.379 8.133 -7.276 1.00 0.00 48 GLU A C 16
ATOM 22177 O O . GLU A 1 48 ? -6.272 8.916 -7.025 1.00 0.00 48 GLU A O 16
ATOM 22189 N N . ILE A 1 49 ? -5.539 7.195 -8.165 1.00 0.00 49 ILE A N 16
ATOM 22190 C CA . ILE A 1 49 ? -6.840 7.074 -8.885 1.00 0.00 49 ILE A CA 16
ATOM 22191 C C . ILE A 1 49 ? -7.955 6.706 -7.893 1.00 0.00 49 ILE A C 16
ATOM 22192 O O . ILE A 1 49 ? -9.023 7.285 -7.900 1.00 0.00 49 ILE A O 16
ATOM 22208 N N . LEU A 1 50 ? -7.715 5.737 -7.052 1.00 0.00 50 LEU A N 16
ATOM 22209 C CA . LEU A 1 50 ? -8.758 5.313 -6.066 1.00 0.00 50 LEU A CA 16
ATOM 22210 C C . LEU A 1 50 ? -9.026 6.422 -5.038 1.00 0.00 50 LEU A C 16
ATOM 22211 O O . LEU A 1 50 ? -10.157 6.675 -4.672 1.00 0.00 50 LEU A O 16
ATOM 22227 N N . THR A 1 51 ? -8.002 7.071 -4.550 1.00 0.00 51 THR A N 16
ATOM 22228 C CA . THR A 1 51 ? -8.216 8.144 -3.530 1.00 0.00 51 THR A CA 16
ATOM 22229 C C . THR A 1 51 ? -8.474 9.479 -4.227 1.00 0.00 51 THR A C 16
ATOM 22230 O O . THR A 1 51 ? -9.218 10.310 -3.744 1.00 0.00 51 THR A O 16
ATOM 22241 N N . GLY A 1 52 ? -7.864 9.696 -5.355 1.00 0.00 52 GLY A N 16
ATOM 22242 C CA . GLY A 1 52 ? -8.072 10.983 -6.076 1.00 0.00 52 GLY A CA 16
ATOM 22243 C C . GLY A 1 52 ? -7.361 12.106 -5.316 1.00 0.00 52 GLY A C 16
ATOM 22244 O O . GLY A 1 52 ? -7.490 13.270 -5.639 1.00 0.00 52 GLY A O 16
ATOM 22248 N N . GLY A 1 53 ? -6.616 11.764 -4.299 1.00 0.00 53 GLY A N 16
ATOM 22249 C CA . GLY A 1 53 ? -5.901 12.805 -3.508 1.00 0.00 53 GLY A CA 16
ATOM 22250 C C . GLY A 1 53 ? -4.655 13.271 -4.261 1.00 0.00 53 GLY A C 16
ATOM 22251 O O . GLY A 1 53 ? -4.721 13.644 -5.415 1.00 0.00 53 GLY A O 16
ATOM 22255 N N . CYS A 1 54 ? -3.518 13.258 -3.610 1.00 0.00 54 CYS A N 16
ATOM 22256 C CA . CYS A 1 54 ? -2.251 13.698 -4.274 1.00 0.00 54 CYS A CA 16
ATOM 22257 C C . CYS A 1 54 ? -1.135 12.711 -3.935 1.00 0.00 54 CYS A C 16
ATOM 22258 O O . CYS A 1 54 ? -0.848 12.454 -2.782 1.00 0.00 54 CYS A O 16
ATOM 22266 N N . ALA A 1 55 ? -0.510 12.149 -4.932 1.00 0.00 55 ALA A N 16
ATOM 22267 C CA . ALA A 1 55 ? 0.582 11.167 -4.676 1.00 0.00 55 ALA A CA 16
ATOM 22268 C C . ALA A 1 55 ? 1.701 11.822 -3.856 1.00 0.00 55 ALA A C 16
ATOM 22269 O O . ALA A 1 55 ? 2.281 11.211 -2.981 1.00 0.00 55 ALA A O 16
ATOM 22276 N N . GLY A 1 56 ? 2.019 13.055 -4.141 1.00 0.00 56 GLY A N 16
ATOM 22277 C CA . GLY A 1 56 ? 3.111 13.741 -3.389 1.00 0.00 56 GLY A CA 16
ATOM 22278 C C . GLY A 1 56 ? 2.693 14.005 -1.935 1.00 0.00 56 GLY A C 16
ATOM 22279 O O . GLY A 1 56 ? 3.462 13.811 -1.015 1.00 0.00 56 GLY A O 16
ATOM 22283 N N . THR A 1 57 ? 1.489 14.468 -1.716 1.00 0.00 57 THR A N 16
ATOM 22284 C CA . THR A 1 57 ? 1.040 14.767 -0.321 1.00 0.00 57 THR A CA 16
ATOM 22285 C C . THR A 1 57 ? 0.476 13.501 0.335 1.00 0.00 57 THR A C 16
ATOM 22286 O O . THR A 1 57 ? 0.073 13.511 1.480 1.00 0.00 57 THR A O 16
ATOM 22297 N N . MET A 1 58 ? 0.435 12.416 -0.386 1.00 0.00 58 MET A N 16
ATOM 22298 C CA . MET A 1 58 ? -0.113 11.151 0.187 1.00 0.00 58 MET A CA 16
ATOM 22299 C C . MET A 1 58 ? 0.980 10.389 0.935 1.00 0.00 58 MET A C 16
ATOM 22300 O O . MET A 1 58 ? 2.137 10.406 0.567 1.00 0.00 58 MET A O 16
ATOM 22314 N N . LYS A 1 59 ? 0.598 9.708 1.985 1.00 0.00 59 LYS A N 16
ATOM 22315 C CA . LYS A 1 59 ? 1.571 8.914 2.784 1.00 0.00 59 LYS A CA 16
ATOM 22316 C C . LYS A 1 59 ? 0.989 7.520 3.022 1.00 0.00 59 LYS A C 16
ATOM 22317 O O . LYS A 1 59 ? -0.047 7.363 3.638 1.00 0.00 59 LYS A O 16
ATOM 22336 N N . VAL A 1 60 ? 1.650 6.511 2.525 1.00 0.00 60 VAL A N 16
ATOM 22337 C CA . VAL A 1 60 ? 1.157 5.109 2.698 1.00 0.00 60 VAL A CA 16
ATOM 22338 C C . VAL A 1 60 ? 1.960 4.428 3.809 1.00 0.00 60 VAL A C 16
ATOM 22339 O O . VAL A 1 60 ? 3.172 4.511 3.850 1.00 0.00 60 VAL A O 16
ATOM 22352 N N . GLN A 1 61 ? 1.287 3.756 4.711 1.00 0.00 61 GLN A N 16
ATOM 22353 C CA . GLN A 1 61 ? 1.991 3.059 5.832 1.00 0.00 61 GLN A CA 16
ATOM 22354 C C . GLN A 1 61 ? 1.468 1.627 5.942 1.00 0.00 61 GLN A C 16
ATOM 22355 O O . GLN A 1 61 ? 0.292 1.369 5.776 1.00 0.00 61 GLN A O 16
ATOM 22369 N N . VAL A 1 62 ? 2.339 0.691 6.214 1.00 0.00 62 VAL A N 16
ATOM 22370 C CA . VAL A 1 62 ? 1.907 -0.732 6.327 1.00 0.00 62 VAL A CA 16
ATOM 22371 C C . VAL A 1 62 ? 1.547 -1.039 7.780 1.00 0.00 62 VAL A C 16
ATOM 22372 O O . VAL A 1 62 ? 2.289 -0.721 8.689 1.00 0.00 62 VAL A O 16
ATOM 22385 N N . PHE A 1 63 ? 0.414 -1.658 8.005 1.00 0.00 63 PHE A N 16
ATOM 22386 C CA . PHE A 1 63 ? -0.011 -2.003 9.399 1.00 0.00 63 PHE A CA 16
ATOM 22387 C C . PHE A 1 63 ? -0.387 -3.480 9.479 1.00 0.00 63 PHE A C 16
ATOM 22388 O O . PHE A 1 63 ? -0.925 -4.059 8.551 1.00 0.00 63 PHE A O 16
ATOM 22405 N N . LYS A 1 64 ? -0.112 -4.085 10.604 1.00 0.00 64 LYS A N 16
ATOM 22406 C CA . LYS A 1 64 ? -0.445 -5.523 10.806 1.00 0.00 64 LYS A CA 16
ATOM 22407 C C . LYS A 1 64 ? -0.885 -5.724 12.257 1.00 0.00 64 LYS A C 16
ATOM 22408 O O . LYS A 1 64 ? -0.080 -5.977 13.132 1.00 0.00 64 LYS A O 16
ATOM 22427 N N . GLY A 1 65 ? -2.157 -5.609 12.519 1.00 0.00 65 GLY A N 16
ATOM 22428 C CA . GLY A 1 65 ? -2.650 -5.788 13.913 1.00 0.00 65 GLY A CA 16
ATOM 22429 C C . GLY A 1 65 ? -2.248 -4.580 14.766 1.00 0.00 65 GLY A C 16
ATOM 22430 O O . GLY A 1 65 ? -2.487 -3.443 14.407 1.00 0.00 65 GLY A O 16
ATOM 22434 N N . ASP A 1 66 ? -1.646 -4.820 15.901 1.00 0.00 66 ASP A N 16
ATOM 22435 C CA . ASP A 1 66 ? -1.231 -3.699 16.801 1.00 0.00 66 ASP A CA 16
ATOM 22436 C C . ASP A 1 66 ? 0.245 -3.359 16.576 1.00 0.00 66 ASP A C 16
ATOM 22437 O O . ASP A 1 66 ? 0.839 -2.622 17.339 1.00 0.00 66 ASP A O 16
ATOM 22446 N N . THR A 1 67 ? 0.846 -3.900 15.543 1.00 0.00 67 THR A N 16
ATOM 22447 C CA . THR A 1 67 ? 2.294 -3.626 15.263 1.00 0.00 67 THR A CA 16
ATOM 22448 C C . THR A 1 67 ? 2.451 -3.100 13.835 1.00 0.00 67 THR A C 16
ATOM 22449 O O . THR A 1 67 ? 1.933 -3.668 12.895 1.00 0.00 67 THR A O 16
ATOM 22460 N N . CYS A 1 68 ? 3.164 -2.016 13.666 1.00 0.00 68 CYS A N 16
ATOM 22461 C CA . CYS A 1 68 ? 3.360 -1.447 12.300 1.00 0.00 68 CYS A CA 16
ATOM 22462 C C . CYS A 1 68 ? 4.565 -2.118 11.633 1.00 0.00 68 CYS A C 16
ATOM 22463 O O . CYS A 1 68 ? 5.661 -2.114 12.159 1.00 0.00 68 CYS A O 16
ATOM 22471 N N . VAL A 1 69 ? 4.371 -2.697 10.479 1.00 0.00 69 VAL A N 16
ATOM 22472 C CA . VAL A 1 69 ? 5.503 -3.367 9.780 1.00 0.00 69 VAL A CA 16
ATOM 22473 C C . VAL A 1 69 ? 6.560 -2.327 9.397 1.00 0.00 69 VAL A C 16
ATOM 22474 O O . VAL A 1 69 ? 7.739 -2.525 9.613 1.00 0.00 69 VAL A O 16
ATOM 22487 N N . SER A 1 70 ? 6.144 -1.219 8.837 1.00 0.00 70 SER A N 16
ATOM 22488 C CA . SER A 1 70 ? 7.116 -0.152 8.442 1.00 0.00 70 SER A CA 16
ATOM 22489 C C . SER A 1 70 ? 6.428 0.819 7.471 1.00 0.00 70 SER A C 16
ATOM 22490 O O . SER A 1 70 ? 5.325 0.583 7.020 1.00 0.00 70 SER A O 16
ATOM 22498 N N . THR A 1 71 ? 7.081 1.911 7.148 1.00 0.00 71 THR A N 16
ATOM 22499 C CA . THR A 1 71 ? 6.491 2.915 6.205 1.00 0.00 71 THR A CA 16
ATOM 22500 C C . THR A 1 71 ? 7.248 2.864 4.878 1.00 0.00 71 THR A C 16
ATOM 22501 O O . THR A 1 71 ? 8.461 2.799 4.845 1.00 0.00 71 THR A O 16
ATOM 22512 N N . MET A 1 72 ? 6.540 2.883 3.784 1.00 0.00 72 MET A N 16
ATOM 22513 C CA . MET A 1 72 ? 7.218 2.826 2.462 1.00 0.00 72 MET A CA 16
ATOM 22514 C C . MET A 1 72 ? 7.840 4.188 2.147 1.00 0.00 72 MET A C 16
ATOM 22515 O O . MET A 1 72 ? 7.169 5.202 2.145 1.00 0.00 72 MET A O 16
ATOM 22529 N N . ASP A 1 73 ? 9.121 4.215 1.887 1.00 0.00 73 ASP A N 16
ATOM 22530 C CA . ASP A 1 73 ? 9.810 5.508 1.574 1.00 0.00 73 ASP A CA 16
ATOM 22531 C C . ASP A 1 73 ? 10.830 5.299 0.447 1.00 0.00 73 ASP A C 16
ATOM 22532 O O . ASP A 1 73 ? 11.143 6.209 -0.295 1.00 0.00 73 ASP A O 16
ATOM 22541 N N . ASN A 1 74 ? 11.363 4.113 0.322 1.00 0.00 74 ASN A N 16
ATOM 22542 C CA . ASN A 1 74 ? 12.376 3.850 -0.743 1.00 0.00 74 ASN A CA 16
ATOM 22543 C C . ASN A 1 74 ? 11.684 3.430 -2.043 1.00 0.00 74 ASN A C 16
ATOM 22544 O O . ASN A 1 74 ? 11.134 2.353 -2.149 1.00 0.00 74 ASN A O 16
ATOM 22555 N N . ASN A 1 75 ? 11.722 4.276 -3.036 1.00 0.00 75 ASN A N 16
ATOM 22556 C CA . ASN A 1 75 ? 11.082 3.940 -4.340 1.00 0.00 75 ASN A CA 16
ATOM 22557 C C . ASN A 1 75 ? 11.809 2.751 -4.973 1.00 0.00 75 ASN A C 16
ATOM 22558 O O . ASN A 1 75 ? 11.209 1.908 -5.611 1.00 0.00 75 ASN A O 16
ATOM 22569 N N . ASP A 1 76 ? 13.101 2.683 -4.809 1.00 0.00 76 ASP A N 16
ATOM 22570 C CA . ASP A 1 76 ? 13.876 1.556 -5.405 1.00 0.00 76 ASP A CA 16
ATOM 22571 C C . ASP A 1 76 ? 13.452 0.237 -4.751 1.00 0.00 76 ASP A C 16
ATOM 22572 O O . ASP A 1 76 ? 13.940 -0.821 -5.094 1.00 0.00 76 ASP A O 16
ATOM 22581 N N . ALA A 1 77 ? 12.546 0.292 -3.811 1.00 0.00 77 ALA A N 16
ATOM 22582 C CA . ALA A 1 77 ? 12.086 -0.957 -3.133 1.00 0.00 77 ALA A CA 16
ATOM 22583 C C . ALA A 1 77 ? 10.847 -1.501 -3.846 1.00 0.00 77 ALA A C 16
ATOM 22584 O O . ALA A 1 77 ? 10.057 -0.758 -4.394 1.00 0.00 77 ALA A O 16
ATOM 22591 N N . GLN A 1 78 ? 10.674 -2.797 -3.847 1.00 0.00 78 GLN A N 16
ATOM 22592 C CA . GLN A 1 78 ? 9.491 -3.401 -4.529 1.00 0.00 78 GLN A CA 16
ATOM 22593 C C . GLN A 1 78 ? 8.313 -3.495 -3.558 1.00 0.00 78 GLN A C 16
ATOM 22594 O O . GLN A 1 78 ? 8.477 -3.438 -2.356 1.00 0.00 78 GLN A O 16
ATOM 22608 N N . LEU A 1 79 ? 7.124 -3.643 -4.077 1.00 0.00 79 LEU A N 16
ATOM 22609 C CA . LEU A 1 79 ? 5.925 -3.745 -3.195 1.00 0.00 79 LEU A CA 16
ATOM 22610 C C . LEU A 1 79 ? 6.045 -4.989 -2.310 1.00 0.00 79 LEU A C 16
ATOM 22611 O O . LEU A 1 79 ? 5.731 -4.958 -1.137 1.00 0.00 79 LEU A O 16
ATOM 22627 N N . GLY A 1 80 ? 6.489 -6.083 -2.861 1.00 0.00 80 GLY A N 16
ATOM 22628 C CA . GLY A 1 80 ? 6.619 -7.323 -2.044 1.00 0.00 80 GLY A CA 16
ATOM 22629 C C . GLY A 1 80 ? 7.781 -7.165 -1.060 1.00 0.00 80 GLY A C 16
ATOM 22630 O O . GLY A 1 80 ? 8.024 -8.017 -0.230 1.00 0.00 80 GLY A O 16
ATOM 22634 N N . TYR A 1 81 ? 8.498 -6.080 -1.145 1.00 0.00 81 TYR A N 16
ATOM 22635 C CA . TYR A 1 81 ? 9.640 -5.868 -0.211 1.00 0.00 81 TYR A CA 16
ATOM 22636 C C . TYR A 1 81 ? 9.110 -5.809 1.224 1.00 0.00 81 TYR A C 16
ATOM 22637 O O . TYR A 1 81 ? 9.653 -6.419 2.122 1.00 0.00 81 TYR A O 16
ATOM 22655 N N . TYR A 1 82 ? 8.049 -5.071 1.442 1.00 0.00 82 TYR A N 16
ATOM 22656 C CA . TYR A 1 82 ? 7.465 -4.953 2.815 1.00 0.00 82 TYR A CA 16
ATOM 22657 C C . TYR A 1 82 ? 6.182 -5.783 2.900 1.00 0.00 82 TYR A C 16
ATOM 22658 O O . TYR A 1 82 ? 5.814 -6.265 3.952 1.00 0.00 82 TYR A O 16
ATOM 22676 N N . ALA A 1 83 ? 5.498 -5.951 1.794 1.00 0.00 83 ALA A N 16
ATOM 22677 C CA . ALA A 1 83 ? 4.231 -6.749 1.790 1.00 0.00 83 ALA A CA 16
ATOM 22678 C C . ALA A 1 83 ? 4.480 -8.097 1.111 1.00 0.00 83 ALA A C 16
ATOM 22679 O O . ALA A 1 83 ? 4.042 -8.332 0.004 1.00 0.00 83 ALA A O 16
ATOM 22686 N N . ASN A 1 84 ? 5.180 -8.985 1.770 1.00 0.00 84 ASN A N 16
ATOM 22687 C CA . ASN A 1 84 ? 5.464 -10.328 1.174 1.00 0.00 84 ASN A CA 16
ATOM 22688 C C . ASN A 1 84 ? 4.525 -11.367 1.792 1.00 0.00 84 ASN A C 16
ATOM 22689 O O . ASN A 1 84 ? 4.711 -12.556 1.632 1.00 0.00 84 ASN A O 16
ATOM 22700 N N . SER A 1 85 ? 3.517 -10.922 2.501 1.00 0.00 85 SER A N 16
ATOM 22701 C CA . SER A 1 85 ? 2.555 -11.874 3.144 1.00 0.00 85 SER A CA 16
ATOM 22702 C C . SER A 1 85 ? 1.126 -11.350 2.974 1.00 0.00 85 SER A C 16
ATOM 22703 O O . SER A 1 85 ? 0.890 -10.158 2.948 1.00 0.00 85 SER A O 16
ATOM 22711 N N . ASP A 1 86 ? 0.172 -12.235 2.853 1.00 0.00 86 ASP A N 16
ATOM 22712 C CA . ASP A 1 86 ? -1.244 -11.799 2.682 1.00 0.00 86 ASP A CA 16
ATOM 22713 C C . ASP A 1 86 ? -1.864 -11.474 4.045 1.00 0.00 86 ASP A C 16
ATOM 22714 O O . ASP A 1 86 ? -1.325 -11.807 5.082 1.00 0.00 86 ASP A O 16
ATOM 22723 N N . GLY A 1 87 ? -3.002 -10.825 4.050 1.00 0.00 87 GLY A N 16
ATOM 22724 C CA . GLY A 1 87 ? -3.672 -10.477 5.341 1.00 0.00 87 GLY A CA 16
ATOM 22725 C C . GLY A 1 87 ? -3.168 -9.119 5.832 1.00 0.00 87 GLY A C 16
ATOM 22726 O O . GLY A 1 87 ? -3.600 -8.611 6.848 1.00 0.00 87 GLY A O 16
ATOM 22730 N N . LEU A 1 88 ? -2.256 -8.528 5.115 1.00 0.00 88 LEU A N 16
ATOM 22731 C CA . LEU A 1 88 ? -1.717 -7.203 5.530 1.00 0.00 88 LEU A CA 16
ATOM 22732 C C . LEU A 1 88 ? -2.730 -6.110 5.187 1.00 0.00 88 LEU A C 16
ATOM 22733 O O . LEU A 1 88 ? -3.552 -6.269 4.306 1.00 0.00 88 LEU A O 16
ATOM 22749 N N . ARG A 1 89 ? -2.676 -4.999 5.884 1.00 0.00 89 ARG A N 16
ATOM 22750 C CA . ARG A 1 89 ? -3.631 -3.878 5.617 1.00 0.00 89 ARG A CA 16
ATOM 22751 C C . ARG A 1 89 ? -2.848 -2.610 5.294 1.00 0.00 89 ARG A C 16
ATOM 22752 O O . ARG A 1 89 ? -1.898 -2.265 5.968 1.00 0.00 89 ARG A O 16
ATOM 22773 N N . LEU A 1 90 ? -3.249 -1.909 4.263 1.00 0.00 90 LEU A N 16
ATOM 22774 C CA . LEU A 1 90 ? -2.547 -0.648 3.878 1.00 0.00 90 LEU A CA 16
ATOM 22775 C C . LEU A 1 90 ? -3.412 0.542 4.288 1.00 0.00 90 LEU A C 16
ATOM 22776 O O . LEU A 1 90 ? -4.579 0.615 3.958 1.00 0.00 90 LEU A O 16
ATOM 22792 N N . HIS A 1 91 ? -2.844 1.473 5.013 1.00 0.00 91 HIS A N 16
ATOM 22793 C CA . HIS A 1 91 ? -3.615 2.672 5.468 1.00 0.00 91 HIS A CA 16
ATOM 22794 C C . HIS A 1 91 ? -3.053 3.927 4.802 1.00 0.00 91 HIS A C 16
ATOM 22795 O O . HIS A 1 91 ? -1.909 4.290 5.002 1.00 0.00 91 HIS A O 16
ATOM 22809 N N . VAL A 1 92 ? -3.853 4.599 4.017 1.00 0.00 92 VAL A N 16
ATOM 22810 C CA . VAL A 1 92 ? -3.373 5.839 3.343 1.00 0.00 92 VAL A CA 16
ATOM 22811 C C . VAL A 1 92 ? -3.595 7.030 4.274 1.00 0.00 92 VAL A C 16
ATOM 22812 O O . VAL A 1 92 ? -4.697 7.281 4.724 1.00 0.00 92 VAL A O 16
ATOM 22825 N N . VAL A 1 93 ? -2.551 7.767 4.564 1.00 0.00 93 VAL A N 16
ATOM 22826 C CA . VAL A 1 93 ? -2.674 8.954 5.466 1.00 0.00 93 VAL A CA 16
ATOM 22827 C C . VAL A 1 93 ? -2.463 10.229 4.650 1.00 0.00 93 VAL A C 16
ATOM 22828 O O . VAL A 1 93 ? -1.372 10.522 4.202 1.00 0.00 93 VAL A O 16
ATOM 22841 N N . ASP A 1 94 ? -3.510 10.989 4.454 1.00 0.00 94 ASP A N 16
ATOM 22842 C CA . ASP A 1 94 ? -3.397 12.254 3.667 1.00 0.00 94 ASP A CA 16
ATOM 22843 C C . ASP A 1 94 ? -3.294 13.443 4.624 1.00 0.00 94 ASP A C 16
ATOM 22844 O O . ASP A 1 94 ? -4.229 13.770 5.328 1.00 0.00 94 ASP A O 16
ATOM 22853 N N . SER A 1 95 ? -2.163 14.092 4.654 1.00 0.00 95 SER A N 16
ATOM 22854 C CA . SER A 1 95 ? -1.997 15.260 5.564 1.00 0.00 95 SER A CA 16
ATOM 22855 C C . SER A 1 95 ? -0.647 15.928 5.296 1.00 0.00 95 SER A C 16
ATOM 22856 O O . SER A 1 95 ? -0.642 17.113 5.003 1.00 0.00 95 SER A O 16
ATOM 22865 N N . MET A 1 1 ? -8.494 -23.859 14.712 1.00 0.00 1 MET A N 17
ATOM 22866 C CA . MET A 1 1 ? -7.301 -24.584 15.227 1.00 0.00 1 MET A CA 17
ATOM 22867 C C . MET A 1 1 ? -6.700 -25.423 14.098 1.00 0.00 1 MET A C 17
ATOM 22868 O O . MET A 1 1 ? -6.774 -26.636 14.103 1.00 0.00 1 MET A O 17
ATOM 22884 N N . GLY A 1 2 ? -6.108 -24.781 13.125 1.00 0.00 2 GLY A N 17
ATOM 22885 C CA . GLY A 1 2 ? -5.501 -25.531 11.986 1.00 0.00 2 GLY A CA 17
ATOM 22886 C C . GLY A 1 2 ? -6.589 -25.867 10.966 1.00 0.00 2 GLY A C 17
ATOM 22887 O O . GLY A 1 2 ? -6.350 -26.548 9.989 1.00 0.00 2 GLY A O 17
ATOM 22891 N N . HIS A 1 3 ? -7.784 -25.390 11.188 1.00 0.00 3 HIS A N 17
ATOM 22892 C CA . HIS A 1 3 ? -8.899 -25.672 10.237 1.00 0.00 3 HIS A CA 17
ATOM 22893 C C . HIS A 1 3 ? -8.925 -24.596 9.151 1.00 0.00 3 HIS A C 17
ATOM 22894 O O . HIS A 1 3 ? -9.616 -24.716 8.158 1.00 0.00 3 HIS A O 17
ATOM 22908 N N . HIS A 1 4 ? -8.184 -23.538 9.339 1.00 0.00 4 HIS A N 17
ATOM 22909 C CA . HIS A 1 4 ? -8.169 -22.443 8.329 1.00 0.00 4 HIS A CA 17
ATOM 22910 C C . HIS A 1 4 ? -7.522 -22.941 7.035 1.00 0.00 4 HIS A C 17
ATOM 22911 O O . HIS A 1 4 ? -6.525 -23.636 7.052 1.00 0.00 4 HIS A O 17
ATOM 22925 N N . HIS A 1 5 ? -8.092 -22.593 5.909 1.00 0.00 5 HIS A N 17
ATOM 22926 C CA . HIS A 1 5 ? -7.527 -23.045 4.600 1.00 0.00 5 HIS A CA 17
ATOM 22927 C C . HIS A 1 5 ? -6.483 -22.039 4.112 1.00 0.00 5 HIS A C 17
ATOM 22928 O O . HIS A 1 5 ? -6.632 -20.844 4.283 1.00 0.00 5 HIS A O 17
ATOM 22942 N N . HIS A 1 6 ? -5.424 -22.521 3.503 1.00 0.00 6 HIS A N 17
ATOM 22943 C CA . HIS A 1 6 ? -4.345 -21.614 2.991 1.00 0.00 6 HIS A CA 17
ATOM 22944 C C . HIS A 1 6 ? -4.210 -21.785 1.476 1.00 0.00 6 HIS A C 17
ATOM 22945 O O . HIS A 1 6 ? -4.033 -22.878 0.975 1.00 0.00 6 HIS A O 17
ATOM 22959 N N . HIS A 1 7 ? -4.293 -20.708 0.744 1.00 0.00 7 HIS A N 17
ATOM 22960 C CA . HIS A 1 7 ? -4.173 -20.796 -0.738 1.00 0.00 7 HIS A CA 17
ATOM 22961 C C . HIS A 1 7 ? -2.699 -20.870 -1.136 1.00 0.00 7 HIS A C 17
ATOM 22962 O O . HIS A 1 7 ? -1.864 -20.162 -0.609 1.00 0.00 7 HIS A O 17
ATOM 22976 N N . HIS A 1 8 ? -2.375 -21.726 -2.068 1.00 0.00 8 HIS A N 17
ATOM 22977 C CA . HIS A 1 8 ? -0.955 -21.857 -2.510 1.00 0.00 8 HIS A CA 17
ATOM 22978 C C . HIS A 1 8 ? -0.673 -20.843 -3.619 1.00 0.00 8 HIS A C 17
ATOM 22979 O O . HIS A 1 8 ? -0.457 -21.197 -4.761 1.00 0.00 8 HIS A O 17
ATOM 22993 N N . SER A 1 9 ? -0.674 -19.581 -3.286 1.00 0.00 9 SER A N 17
ATOM 22994 C CA . SER A 1 9 ? -0.407 -18.528 -4.308 1.00 0.00 9 SER A CA 17
ATOM 22995 C C . SER A 1 9 ? 1.101 -18.307 -4.429 1.00 0.00 9 SER A C 17
ATOM 22996 O O . SER A 1 9 ? 1.565 -17.556 -5.263 1.00 0.00 9 SER A O 17
ATOM 23004 N N . HIS A 1 10 ? 1.869 -18.950 -3.592 1.00 0.00 10 HIS A N 17
ATOM 23005 C CA . HIS A 1 10 ? 3.348 -18.774 -3.641 1.00 0.00 10 HIS A CA 17
ATOM 23006 C C . HIS A 1 10 ? 3.918 -19.488 -4.866 1.00 0.00 10 HIS A C 17
ATOM 23007 O O . HIS A 1 10 ? 3.382 -20.475 -5.331 1.00 0.00 10 HIS A O 17
ATOM 23021 N N . GLY A 1 11 ? 5.013 -19.000 -5.383 1.00 0.00 11 GLY A N 17
ATOM 23022 C CA . GLY A 1 11 ? 5.639 -19.649 -6.571 1.00 0.00 11 GLY A CA 17
ATOM 23023 C C . GLY A 1 11 ? 5.033 -19.099 -7.864 1.00 0.00 11 GLY A C 17
ATOM 23024 O O . GLY A 1 11 ? 5.429 -18.062 -8.356 1.00 0.00 11 GLY A O 17
ATOM 23028 N N . LYS A 1 12 ? 4.094 -19.804 -8.431 1.00 0.00 12 LYS A N 17
ATOM 23029 C CA . LYS A 1 12 ? 3.480 -19.350 -9.712 1.00 0.00 12 LYS A CA 17
ATOM 23030 C C . LYS A 1 12 ? 2.542 -18.160 -9.466 1.00 0.00 12 LYS A C 17
ATOM 23031 O O . LYS A 1 12 ? 1.921 -18.043 -8.427 1.00 0.00 12 LYS A O 17
ATOM 23050 N N . SER A 1 13 ? 2.442 -17.279 -10.430 1.00 0.00 13 SER A N 17
ATOM 23051 C CA . SER A 1 13 ? 1.552 -16.088 -10.290 1.00 0.00 13 SER A CA 17
ATOM 23052 C C . SER A 1 13 ? 1.880 -15.340 -8.994 1.00 0.00 13 SER A C 17
ATOM 23053 O O . SER A 1 13 ? 1.498 -15.748 -7.916 1.00 0.00 13 SER A O 17
ATOM 23061 N N . ASP A 1 14 ? 2.587 -14.245 -9.098 1.00 0.00 14 ASP A N 17
ATOM 23062 C CA . ASP A 1 14 ? 2.950 -13.461 -7.881 1.00 0.00 14 ASP A CA 17
ATOM 23063 C C . ASP A 1 14 ? 1.835 -12.460 -7.558 1.00 0.00 14 ASP A C 17
ATOM 23064 O O . ASP A 1 14 ? 1.863 -11.324 -7.992 1.00 0.00 14 ASP A O 17
ATOM 23073 N N . PHE A 1 15 ? 0.862 -12.872 -6.787 1.00 0.00 15 PHE A N 17
ATOM 23074 C CA . PHE A 1 15 ? -0.256 -11.952 -6.416 1.00 0.00 15 PHE A CA 17
ATOM 23075 C C . PHE A 1 15 ? -0.647 -12.187 -4.956 1.00 0.00 15 PHE A C 17
ATOM 23076 O O . PHE A 1 15 ? -0.581 -13.294 -4.457 1.00 0.00 15 PHE A O 17
ATOM 23093 N N . ILE A 1 16 ? -1.063 -11.154 -4.272 1.00 0.00 16 ILE A N 17
ATOM 23094 C CA . ILE A 1 16 ? -1.473 -11.300 -2.841 1.00 0.00 16 ILE A CA 17
ATOM 23095 C C . ILE A 1 16 ? -2.738 -10.484 -2.588 1.00 0.00 16 ILE A C 17
ATOM 23096 O O . ILE A 1 16 ? -3.066 -9.581 -3.333 1.00 0.00 16 ILE A O 17
ATOM 23112 N N . LYS A 1 17 ? -3.444 -10.792 -1.531 1.00 0.00 17 LYS A N 17
ATOM 23113 C CA . LYS A 1 17 ? -4.691 -10.040 -1.194 1.00 0.00 17 LYS A CA 17
ATOM 23114 C C . LYS A 1 17 ? -4.439 -9.193 0.050 1.00 0.00 17 LYS A C 17
ATOM 23115 O O . LYS A 1 17 ? -4.076 -9.698 1.096 1.00 0.00 17 LYS A O 17
ATOM 23134 N N . VAL A 1 18 ? -4.626 -7.903 -0.056 1.00 0.00 18 VAL A N 17
ATOM 23135 C CA . VAL A 1 18 ? -4.399 -7.000 1.112 1.00 0.00 18 VAL A CA 17
ATOM 23136 C C . VAL A 1 18 ? -5.534 -5.979 1.189 1.00 0.00 18 VAL A C 17
ATOM 23137 O O . VAL A 1 18 ? -6.253 -5.762 0.234 1.00 0.00 18 VAL A O 17
ATOM 23150 N N . ASN A 1 19 ? -5.699 -5.357 2.325 1.00 0.00 19 ASN A N 17
ATOM 23151 C CA . ASN A 1 19 ? -6.787 -4.346 2.491 1.00 0.00 19 ASN A CA 17
ATOM 23152 C C . ASN A 1 19 ? -6.191 -2.942 2.420 1.00 0.00 19 ASN A C 17
ATOM 23153 O O . ASN A 1 19 ? -5.088 -2.704 2.870 1.00 0.00 19 ASN A O 17
ATOM 23164 N N . VAL A 1 20 ? -6.918 -2.008 1.854 1.00 0.00 20 VAL A N 17
ATOM 23165 C CA . VAL A 1 20 ? -6.413 -0.603 1.739 1.00 0.00 20 VAL A CA 17
ATOM 23166 C C . VAL A 1 20 ? -7.388 0.335 2.455 1.00 0.00 20 VAL A C 17
ATOM 23167 O O . VAL A 1 20 ? -8.588 0.278 2.253 1.00 0.00 20 VAL A O 17
ATOM 23180 N N . SER A 1 21 ? -6.871 1.200 3.289 1.00 0.00 21 SER A N 17
ATOM 23181 C CA . SER A 1 21 ? -7.735 2.161 4.037 1.00 0.00 21 SER A CA 17
ATOM 23182 C C . SER A 1 21 ? -7.090 3.546 3.985 1.00 0.00 21 SER A C 17
ATOM 23183 O O . SER A 1 21 ? -5.883 3.669 3.922 1.00 0.00 21 SER A O 17
ATOM 23191 N N . ASN A 1 22 ? -7.880 4.591 4.008 1.00 0.00 22 ASN A N 17
ATOM 23192 C CA . ASN A 1 22 ? -7.309 5.975 3.959 1.00 0.00 22 ASN A CA 17
ATOM 23193 C C . ASN A 1 22 ? -7.984 6.845 5.019 1.00 0.00 22 ASN A C 17
ATOM 23194 O O . ASN A 1 22 ? -9.117 6.620 5.399 1.00 0.00 22 ASN A O 17
ATOM 23205 N N . SER A 1 23 ? -7.285 7.832 5.502 1.00 0.00 23 SER A N 17
ATOM 23206 C CA . SER A 1 23 ? -7.857 8.728 6.548 1.00 0.00 23 SER A CA 17
ATOM 23207 C C . SER A 1 23 ? -8.833 9.723 5.913 1.00 0.00 23 SER A C 17
ATOM 23208 O O . SER A 1 23 ? -8.901 9.851 4.709 1.00 0.00 23 SER A O 17
ATOM 23216 N N . HIS A 1 24 ? -9.582 10.424 6.732 1.00 0.00 24 HIS A N 17
ATOM 23217 C CA . HIS A 1 24 ? -10.566 11.431 6.222 1.00 0.00 24 HIS A CA 17
ATOM 23218 C C . HIS A 1 24 ? -11.573 10.769 5.276 1.00 0.00 24 HIS A C 17
ATOM 23219 O O . HIS A 1 24 ? -12.736 10.618 5.599 1.00 0.00 24 HIS A O 17
ATOM 23233 N N . ASN A 1 25 ? -11.140 10.386 4.108 1.00 0.00 25 ASN A N 17
ATOM 23234 C CA . ASN A 1 25 ? -12.068 9.753 3.128 1.00 0.00 25 ASN A CA 17
ATOM 23235 C C . ASN A 1 25 ? -12.631 8.447 3.691 1.00 0.00 25 ASN A C 17
ATOM 23236 O O . ASN A 1 25 ? -11.952 7.700 4.368 1.00 0.00 25 ASN A O 17
ATOM 23247 N N . ASP A 1 26 ? -13.875 8.165 3.401 1.00 0.00 26 ASP A N 17
ATOM 23248 C CA . ASP A 1 26 ? -14.510 6.907 3.898 1.00 0.00 26 ASP A CA 17
ATOM 23249 C C . ASP A 1 26 ? -14.377 5.824 2.827 1.00 0.00 26 ASP A C 17
ATOM 23250 O O . ASP A 1 26 ? -14.886 4.730 2.969 1.00 0.00 26 ASP A O 17
ATOM 23259 N N . ALA A 1 27 ? -13.702 6.127 1.751 1.00 0.00 27 ALA A N 17
ATOM 23260 C CA . ALA A 1 27 ? -13.535 5.123 0.659 1.00 0.00 27 ALA A CA 17
ATOM 23261 C C . ALA A 1 27 ? -12.559 4.030 1.105 1.00 0.00 27 ALA A C 17
ATOM 23262 O O . ALA A 1 27 ? -11.394 4.286 1.339 1.00 0.00 27 ALA A O 17
ATOM 23269 N N . VAL A 1 28 ? -13.029 2.811 1.212 1.00 0.00 28 VAL A N 17
ATOM 23270 C CA . VAL A 1 28 ? -12.143 1.675 1.631 1.00 0.00 28 VAL A CA 17
ATOM 23271 C C . VAL A 1 28 ? -12.260 0.546 0.603 1.00 0.00 28 VAL A C 17
ATOM 23272 O O . VAL A 1 28 ? -13.344 0.174 0.199 1.00 0.00 28 VAL A O 17
ATOM 23285 N N . ALA A 1 29 ? -11.147 -0.004 0.179 1.00 0.00 29 ALA A N 17
ATOM 23286 C CA . ALA A 1 29 ? -11.177 -1.118 -0.825 1.00 0.00 29 ALA A CA 17
ATOM 23287 C C . ALA A 1 29 ? -10.842 -2.431 -0.113 1.00 0.00 29 ALA A C 17
ATOM 23288 O O . ALA A 1 29 ? -9.963 -2.481 0.724 1.00 0.00 29 ALA A O 17
ATOM 23295 N N . PHE A 1 30 ? -11.552 -3.490 -0.426 1.00 0.00 30 PHE A N 17
ATOM 23296 C CA . PHE A 1 30 ? -11.298 -4.808 0.247 1.00 0.00 30 PHE A CA 17
ATOM 23297 C C . PHE A 1 30 ? -10.762 -5.837 -0.755 1.00 0.00 30 PHE A C 17
ATOM 23298 O O . PHE A 1 30 ? -11.115 -5.839 -1.917 1.00 0.00 30 PHE A O 17
ATOM 23315 N N . GLU A 1 31 ? -9.916 -6.720 -0.292 1.00 0.00 31 GLU A N 17
ATOM 23316 C CA . GLU A 1 31 ? -9.345 -7.775 -1.178 1.00 0.00 31 GLU A CA 17
ATOM 23317 C C . GLU A 1 31 ? -8.929 -7.185 -2.525 1.00 0.00 31 GLU A C 17
ATOM 23318 O O . GLU A 1 31 ? -9.509 -7.482 -3.550 1.00 0.00 31 GLU A O 17
ATOM 23330 N N . VAL A 1 32 ? -7.908 -6.365 -2.535 1.00 0.00 32 VAL A N 17
ATOM 23331 C CA . VAL A 1 32 ? -7.432 -5.771 -3.820 1.00 0.00 32 VAL A CA 17
ATOM 23332 C C . VAL A 1 32 ? -6.289 -6.638 -4.362 1.00 0.00 32 VAL A C 17
ATOM 23333 O O . VAL A 1 32 ? -5.303 -6.871 -3.692 1.00 0.00 32 VAL A O 17
ATOM 23346 N N . LYS A 1 33 ? -6.421 -7.131 -5.564 1.00 0.00 33 LYS A N 17
ATOM 23347 C CA . LYS A 1 33 ? -5.350 -7.994 -6.144 1.00 0.00 33 LYS A CA 17
ATOM 23348 C C . LYS A 1 33 ? -4.255 -7.119 -6.761 1.00 0.00 33 LYS A C 17
ATOM 23349 O O . LYS A 1 33 ? -4.493 -6.372 -7.689 1.00 0.00 33 LYS A O 17
ATOM 23368 N N . LEU A 1 34 ? -3.053 -7.216 -6.251 1.00 0.00 34 LEU A N 17
ATOM 23369 C CA . LEU A 1 34 ? -1.922 -6.400 -6.795 1.00 0.00 34 LEU A CA 17
ATOM 23370 C C . LEU A 1 34 ? -0.688 -7.290 -6.950 1.00 0.00 34 LEU A C 17
ATOM 23371 O O . LEU A 1 34 ? -0.345 -8.056 -6.070 1.00 0.00 34 LEU A O 17
ATOM 23387 N N . ALA A 1 35 ? -0.021 -7.195 -8.067 1.00 0.00 35 ALA A N 17
ATOM 23388 C CA . ALA A 1 35 ? 1.189 -8.034 -8.294 1.00 0.00 35 ALA A CA 17
ATOM 23389 C C . ALA A 1 35 ? 2.323 -7.561 -7.379 1.00 0.00 35 ALA A C 17
ATOM 23390 O O . ALA A 1 35 ? 2.506 -6.380 -7.156 1.00 0.00 35 ALA A O 17
ATOM 23397 N N . LYS A 1 36 ? 3.084 -8.481 -6.849 1.00 0.00 36 LYS A N 17
ATOM 23398 C CA . LYS A 1 36 ? 4.207 -8.103 -5.944 1.00 0.00 36 LYS A CA 17
ATOM 23399 C C . LYS A 1 36 ? 5.324 -7.439 -6.749 1.00 0.00 36 LYS A C 17
ATOM 23400 O O . LYS A 1 36 ? 6.220 -6.827 -6.201 1.00 0.00 36 LYS A O 17
ATOM 23419 N N . ASP A 1 37 ? 5.282 -7.569 -8.045 1.00 0.00 37 ASP A N 17
ATOM 23420 C CA . ASP A 1 37 ? 6.345 -6.963 -8.897 1.00 0.00 37 ASP A CA 17
ATOM 23421 C C . ASP A 1 37 ? 6.062 -5.473 -9.104 1.00 0.00 37 ASP A C 17
ATOM 23422 O O . ASP A 1 37 ? 6.808 -4.780 -9.768 1.00 0.00 37 ASP A O 17
ATOM 23431 N N . LEU A 1 38 ? 4.994 -4.974 -8.548 1.00 0.00 38 LEU A N 17
ATOM 23432 C CA . LEU A 1 38 ? 4.669 -3.528 -8.722 1.00 0.00 38 LEU A CA 17
ATOM 23433 C C . LEU A 1 38 ? 5.554 -2.679 -7.807 1.00 0.00 38 LEU A C 17
ATOM 23434 O O . LEU A 1 38 ? 5.872 -3.063 -6.699 1.00 0.00 38 LEU A O 17
ATOM 23450 N N . THR A 1 39 ? 5.953 -1.526 -8.274 1.00 0.00 39 THR A N 17
ATOM 23451 C CA . THR A 1 39 ? 6.821 -0.633 -7.455 1.00 0.00 39 THR A CA 17
ATOM 23452 C C . THR A 1 39 ? 5.963 0.244 -6.543 1.00 0.00 39 THR A C 17
ATOM 23453 O O . THR A 1 39 ? 4.768 0.370 -6.721 1.00 0.00 39 THR A O 17
ATOM 23464 N N . VAL A 1 40 ? 6.579 0.858 -5.572 1.00 0.00 40 VAL A N 17
ATOM 23465 C CA . VAL A 1 40 ? 5.832 1.743 -4.638 1.00 0.00 40 VAL A CA 17
ATOM 23466 C C . VAL A 1 40 ? 5.281 2.946 -5.410 1.00 0.00 40 VAL A C 17
ATOM 23467 O O . VAL A 1 40 ? 4.147 3.345 -5.231 1.00 0.00 40 VAL A O 17
ATOM 23480 N N . ALA A 1 41 ? 6.081 3.526 -6.264 1.00 0.00 41 ALA A N 17
ATOM 23481 C CA . ALA A 1 41 ? 5.615 4.707 -7.048 1.00 0.00 41 ALA A CA 17
ATOM 23482 C C . ALA A 1 41 ? 4.385 4.321 -7.870 1.00 0.00 41 ALA A C 17
ATOM 23483 O O . ALA A 1 41 ? 3.400 5.034 -7.906 1.00 0.00 41 ALA A O 17
ATOM 23490 N N . GLN A 1 42 ? 4.430 3.193 -8.524 1.00 0.00 42 GLN A N 17
ATOM 23491 C CA . GLN A 1 42 ? 3.263 2.755 -9.338 1.00 0.00 42 GLN A CA 17
ATOM 23492 C C . GLN A 1 42 ? 2.070 2.512 -8.412 1.00 0.00 42 GLN A C 17
ATOM 23493 O O . GLN A 1 42 ? 0.939 2.807 -8.747 1.00 0.00 42 GLN A O 17
ATOM 23507 N N . LEU A 1 43 ? 2.318 1.985 -7.244 1.00 0.00 43 LEU A N 17
ATOM 23508 C CA . LEU A 1 43 ? 1.206 1.729 -6.288 1.00 0.00 43 LEU A CA 17
ATOM 23509 C C . LEU A 1 43 ? 0.555 3.064 -5.923 1.00 0.00 43 LEU A C 17
ATOM 23510 O O . LEU A 1 43 ? -0.652 3.175 -5.834 1.00 0.00 43 LEU A O 17
ATOM 23526 N N . LYS A 1 44 ? 1.349 4.081 -5.719 1.00 0.00 44 LYS A N 17
ATOM 23527 C CA . LYS A 1 44 ? 0.784 5.415 -5.366 1.00 0.00 44 LYS A CA 17
ATOM 23528 C C . LYS A 1 44 ? -0.129 5.891 -6.496 1.00 0.00 44 LYS A C 17
ATOM 23529 O O . LYS A 1 44 ? -1.155 6.495 -6.263 1.00 0.00 44 LYS A O 17
ATOM 23548 N N . THR A 1 45 ? 0.239 5.625 -7.719 1.00 0.00 45 THR A N 17
ATOM 23549 C CA . THR A 1 45 ? -0.606 6.064 -8.866 1.00 0.00 45 THR A CA 17
ATOM 23550 C C . THR A 1 45 ? -1.996 5.431 -8.742 1.00 0.00 45 THR A C 17
ATOM 23551 O O . THR A 1 45 ? -3.010 6.099 -8.863 1.00 0.00 45 THR A O 17
ATOM 23562 N N . LYS A 1 46 ? -2.050 4.152 -8.491 1.00 0.00 46 LYS A N 17
ATOM 23563 C CA . LYS A 1 46 ? -3.368 3.474 -8.350 1.00 0.00 46 LYS A CA 17
ATOM 23564 C C . LYS A 1 46 ? -4.108 4.066 -7.152 1.00 0.00 46 LYS A C 17
ATOM 23565 O O . LYS A 1 46 ? -5.290 4.341 -7.208 1.00 0.00 46 LYS A O 17
ATOM 23584 N N . LEU A 1 47 ? -3.411 4.266 -6.070 1.00 0.00 47 LEU A N 17
ATOM 23585 C CA . LEU A 1 47 ? -4.051 4.847 -4.858 1.00 0.00 47 LEU A CA 17
ATOM 23586 C C . LEU A 1 47 ? -4.515 6.269 -5.169 1.00 0.00 47 LEU A C 17
ATOM 23587 O O . LEU A 1 47 ? -5.568 6.699 -4.740 1.00 0.00 47 LEU A O 17
ATOM 23603 N N . GLU A 1 48 ? -3.727 7.008 -5.905 1.00 0.00 48 GLU A N 17
ATOM 23604 C CA . GLU A 1 48 ? -4.110 8.409 -6.238 1.00 0.00 48 GLU A CA 17
ATOM 23605 C C . GLU A 1 48 ? -5.530 8.417 -6.794 1.00 0.00 48 GLU A C 17
ATOM 23606 O O . GLU A 1 48 ? -6.369 9.182 -6.365 1.00 0.00 48 GLU A O 17
ATOM 23618 N N . ILE A 1 49 ? -5.807 7.571 -7.742 1.00 0.00 49 ILE A N 17
ATOM 23619 C CA . ILE A 1 49 ? -7.177 7.530 -8.323 1.00 0.00 49 ILE A CA 17
ATOM 23620 C C . ILE A 1 49 ? -8.182 7.067 -7.257 1.00 0.00 49 ILE A C 17
ATOM 23621 O O . ILE A 1 49 ? -9.268 7.600 -7.142 1.00 0.00 49 ILE A O 17
ATOM 23637 N N . LEU A 1 50 ? -7.833 6.062 -6.497 1.00 0.00 50 LEU A N 17
ATOM 23638 C CA . LEU A 1 50 ? -8.771 5.535 -5.459 1.00 0.00 50 LEU A CA 17
ATOM 23639 C C . LEU A 1 50 ? -9.069 6.619 -4.412 1.00 0.00 50 LEU A C 17
ATOM 23640 O O . LEU A 1 50 ? -10.201 6.824 -4.021 1.00 0.00 50 LEU A O 17
ATOM 23656 N N . THR A 1 51 ? -8.064 7.311 -3.946 1.00 0.00 51 THR A N 17
ATOM 23657 C CA . THR A 1 51 ? -8.296 8.366 -2.912 1.00 0.00 51 THR A CA 17
ATOM 23658 C C . THR A 1 51 ? -8.473 9.723 -3.593 1.00 0.00 51 THR A C 17
ATOM 23659 O O . THR A 1 51 ? -8.931 10.675 -2.992 1.00 0.00 51 THR A O 17
ATOM 23670 N N . GLY A 1 52 ? -8.122 9.817 -4.845 1.00 0.00 52 GLY A N 17
ATOM 23671 C CA . GLY A 1 52 ? -8.280 11.110 -5.566 1.00 0.00 52 GLY A CA 17
ATOM 23672 C C . GLY A 1 52 ? -7.344 12.155 -4.954 1.00 0.00 52 GLY A C 17
ATOM 23673 O O . GLY A 1 52 ? -7.223 13.258 -5.449 1.00 0.00 52 GLY A O 17
ATOM 23677 N N . GLY A 1 53 ? -6.690 11.816 -3.876 1.00 0.00 53 GLY A N 17
ATOM 23678 C CA . GLY A 1 53 ? -5.770 12.788 -3.217 1.00 0.00 53 GLY A CA 17
ATOM 23679 C C . GLY A 1 53 ? -4.507 12.969 -4.056 1.00 0.00 53 GLY A C 17
ATOM 23680 O O . GLY A 1 53 ? -4.365 12.401 -5.119 1.00 0.00 53 GLY A O 17
ATOM 23684 N N . CYS A 1 54 ? -3.590 13.772 -3.581 1.00 0.00 54 CYS A N 17
ATOM 23685 C CA . CYS A 1 54 ? -2.327 14.018 -4.338 1.00 0.00 54 CYS A CA 17
ATOM 23686 C C . CYS A 1 54 ? -1.290 12.947 -3.989 1.00 0.00 54 CYS A C 17
ATOM 23687 O O . CYS A 1 54 ? -0.972 12.721 -2.838 1.00 0.00 54 CYS A O 17
ATOM 23695 N N . ALA A 1 55 ? -0.758 12.293 -4.985 1.00 0.00 55 ALA A N 17
ATOM 23696 C CA . ALA A 1 55 ? 0.263 11.236 -4.741 1.00 0.00 55 ALA A CA 17
ATOM 23697 C C . ALA A 1 55 ? 1.520 11.855 -4.125 1.00 0.00 55 ALA A C 17
ATOM 23698 O O . ALA A 1 55 ? 2.181 11.253 -3.302 1.00 0.00 55 ALA A O 17
ATOM 23705 N N . GLY A 1 56 ? 1.862 13.050 -4.528 1.00 0.00 56 GLY A N 17
ATOM 23706 C CA . GLY A 1 56 ? 3.086 13.704 -3.979 1.00 0.00 56 GLY A CA 17
ATOM 23707 C C . GLY A 1 56 ? 2.940 13.908 -2.471 1.00 0.00 56 GLY A C 17
ATOM 23708 O O . GLY A 1 56 ? 3.896 13.809 -1.728 1.00 0.00 56 GLY A O 17
ATOM 23712 N N . THR A 1 57 ? 1.751 14.194 -2.010 1.00 0.00 57 THR A N 17
ATOM 23713 C CA . THR A 1 57 ? 1.540 14.407 -0.544 1.00 0.00 57 THR A CA 17
ATOM 23714 C C . THR A 1 57 ? 1.007 13.116 0.082 1.00 0.00 57 THR A C 17
ATOM 23715 O O . THR A 1 57 ? 0.736 13.052 1.264 1.00 0.00 57 THR A O 17
ATOM 23726 N N . MET A 1 58 ? 0.851 12.089 -0.708 1.00 0.00 58 MET A N 17
ATOM 23727 C CA . MET A 1 58 ? 0.331 10.798 -0.173 1.00 0.00 58 MET A CA 17
ATOM 23728 C C . MET A 1 58 ? 1.466 10.012 0.485 1.00 0.00 58 MET A C 17
ATOM 23729 O O . MET A 1 58 ? 2.579 9.979 -0.004 1.00 0.00 58 MET A O 17
ATOM 23743 N N . LYS A 1 59 ? 1.178 9.363 1.586 1.00 0.00 59 LYS A N 17
ATOM 23744 C CA . LYS A 1 59 ? 2.212 8.546 2.297 1.00 0.00 59 LYS A CA 17
ATOM 23745 C C . LYS A 1 59 ? 1.689 7.121 2.471 1.00 0.00 59 LYS A C 17
ATOM 23746 O O . LYS A 1 59 ? 0.512 6.907 2.686 1.00 0.00 59 LYS A O 17
ATOM 23765 N N . VAL A 1 60 ? 2.557 6.146 2.376 1.00 0.00 60 VAL A N 17
ATOM 23766 C CA . VAL A 1 60 ? 2.133 4.718 2.527 1.00 0.00 60 VAL A CA 17
ATOM 23767 C C . VAL A 1 60 ? 2.796 4.128 3.772 1.00 0.00 60 VAL A C 17
ATOM 23768 O O . VAL A 1 60 ? 3.988 4.257 3.972 1.00 0.00 60 VAL A O 17
ATOM 23781 N N . GLN A 1 61 ? 2.028 3.476 4.608 1.00 0.00 61 GLN A N 17
ATOM 23782 C CA . GLN A 1 61 ? 2.592 2.862 5.849 1.00 0.00 61 GLN A CA 17
ATOM 23783 C C . GLN A 1 61 ? 2.086 1.425 5.957 1.00 0.00 61 GLN A C 17
ATOM 23784 O O . GLN A 1 61 ? 0.908 1.159 5.828 1.00 0.00 61 GLN A O 17
ATOM 23798 N N . VAL A 1 62 ? 2.971 0.495 6.174 1.00 0.00 62 VAL A N 17
ATOM 23799 C CA . VAL A 1 62 ? 2.546 -0.928 6.270 1.00 0.00 62 VAL A CA 17
ATOM 23800 C C . VAL A 1 62 ? 1.960 -1.193 7.655 1.00 0.00 62 VAL A C 17
ATOM 23801 O O . VAL A 1 62 ? 2.528 -0.815 8.661 1.00 0.00 62 VAL A O 17
ATOM 23814 N N . PHE A 1 63 ? 0.828 -1.847 7.707 1.00 0.00 63 PHE A N 17
ATOM 23815 C CA . PHE A 1 63 ? 0.179 -2.160 9.020 1.00 0.00 63 PHE A CA 17
ATOM 23816 C C . PHE A 1 63 ? -0.105 -3.658 9.099 1.00 0.00 63 PHE A C 17
ATOM 23817 O O . PHE A 1 63 ? -0.568 -4.269 8.153 1.00 0.00 63 PHE A O 17
ATOM 23834 N N . LYS A 1 64 ? 0.167 -4.246 10.236 1.00 0.00 64 LYS A N 17
ATOM 23835 C CA . LYS A 1 64 ? -0.078 -5.705 10.422 1.00 0.00 64 LYS A CA 17
ATOM 23836 C C . LYS A 1 64 ? -0.839 -5.912 11.732 1.00 0.00 64 LYS A C 17
ATOM 23837 O O . LYS A 1 64 ? -0.255 -6.089 12.782 1.00 0.00 64 LYS A O 17
ATOM 23856 N N . GLY A 1 65 ? -2.143 -5.888 11.673 1.00 0.00 65 GLY A N 17
ATOM 23857 C CA . GLY A 1 65 ? -2.959 -6.077 12.907 1.00 0.00 65 GLY A CA 17
ATOM 23858 C C . GLY A 1 65 ? -3.258 -4.716 13.537 1.00 0.00 65 GLY A C 17
ATOM 23859 O O . GLY A 1 65 ? -4.048 -3.947 13.026 1.00 0.00 65 GLY A O 17
ATOM 23863 N N . ASP A 1 66 ? -2.638 -4.424 14.653 1.00 0.00 66 ASP A N 17
ATOM 23864 C CA . ASP A 1 66 ? -2.876 -3.117 15.351 1.00 0.00 66 ASP A CA 17
ATOM 23865 C C . ASP A 1 66 ? -1.557 -2.353 15.495 1.00 0.00 66 ASP A C 17
ATOM 23866 O O . ASP A 1 66 ? -1.533 -1.238 15.977 1.00 0.00 66 ASP A O 17
ATOM 23875 N N . THR A 1 67 ? -0.460 -2.953 15.100 1.00 0.00 67 THR A N 17
ATOM 23876 C CA . THR A 1 67 ? 0.875 -2.280 15.229 1.00 0.00 67 THR A CA 17
ATOM 23877 C C . THR A 1 67 ? 1.551 -2.159 13.860 1.00 0.00 67 THR A C 17
ATOM 23878 O O . THR A 1 67 ? 1.499 -3.059 13.040 1.00 0.00 67 THR A O 17
ATOM 23889 N N . CYS A 1 68 ? 2.187 -1.046 13.618 1.00 0.00 68 CYS A N 17
ATOM 23890 C CA . CYS A 1 68 ? 2.881 -0.832 12.317 1.00 0.00 68 CYS A CA 17
ATOM 23891 C C . CYS A 1 68 ? 4.176 -1.648 12.290 1.00 0.00 68 CYS A C 17
ATOM 23892 O O . CYS A 1 68 ? 4.821 -1.840 13.304 1.00 0.00 68 CYS A O 17
ATOM 23900 N N . VAL A 1 69 ? 4.561 -2.126 11.132 1.00 0.00 69 VAL A N 17
ATOM 23901 C CA . VAL A 1 69 ? 5.816 -2.937 11.016 1.00 0.00 69 VAL A CA 17
ATOM 23902 C C . VAL A 1 69 ? 6.907 -2.107 10.329 1.00 0.00 69 VAL A C 17
ATOM 23903 O O . VAL A 1 69 ? 8.040 -2.081 10.767 1.00 0.00 69 VAL A O 17
ATOM 23916 N N . SER A 1 70 ? 6.580 -1.430 9.260 1.00 0.00 70 SER A N 17
ATOM 23917 C CA . SER A 1 70 ? 7.609 -0.609 8.558 1.00 0.00 70 SER A CA 17
ATOM 23918 C C . SER A 1 70 ? 6.925 0.399 7.631 1.00 0.00 70 SER A C 17
ATOM 23919 O O . SER A 1 70 ? 5.766 0.259 7.295 1.00 0.00 70 SER A O 17
ATOM 23927 N N . THR A 1 71 ? 7.645 1.413 7.216 1.00 0.00 71 THR A N 17
ATOM 23928 C CA . THR A 1 71 ? 7.069 2.452 6.303 1.00 0.00 71 THR A CA 17
ATOM 23929 C C . THR A 1 71 ? 7.832 2.434 4.978 1.00 0.00 71 THR A C 17
ATOM 23930 O O . THR A 1 71 ? 9.047 2.450 4.948 1.00 0.00 71 THR A O 17
ATOM 23941 N N . MET A 1 72 ? 7.125 2.386 3.883 1.00 0.00 72 MET A N 17
ATOM 23942 C CA . MET A 1 72 ? 7.793 2.348 2.549 1.00 0.00 72 MET A CA 17
ATOM 23943 C C . MET A 1 72 ? 8.604 3.628 2.321 1.00 0.00 72 MET A C 17
ATOM 23944 O O . MET A 1 72 ? 8.264 4.452 1.496 1.00 0.00 72 MET A O 17
ATOM 23958 N N . ASP A 1 73 ? 9.679 3.789 3.042 1.00 0.00 73 ASP A N 17
ATOM 23959 C CA . ASP A 1 73 ? 10.531 5.002 2.873 1.00 0.00 73 ASP A CA 17
ATOM 23960 C C . ASP A 1 73 ? 11.143 5.009 1.471 1.00 0.00 73 ASP A C 17
ATOM 23961 O O . ASP A 1 73 ? 11.261 6.040 0.838 1.00 0.00 73 ASP A O 17
ATOM 23970 N N . ASN A 1 74 ? 11.549 3.864 0.990 1.00 0.00 74 ASN A N 17
ATOM 23971 C CA . ASN A 1 74 ? 12.175 3.789 -0.363 1.00 0.00 74 ASN A CA 17
ATOM 23972 C C . ASN A 1 74 ? 11.090 3.648 -1.431 1.00 0.00 74 ASN A C 17
ATOM 23973 O O . ASN A 1 74 ? 10.411 2.643 -1.517 1.00 0.00 74 ASN A O 17
ATOM 23984 N N . ASN A 1 75 ? 10.923 4.653 -2.245 1.00 0.00 75 ASN A N 17
ATOM 23985 C CA . ASN A 1 75 ? 9.887 4.593 -3.311 1.00 0.00 75 ASN A CA 17
ATOM 23986 C C . ASN A 1 75 ? 10.360 3.671 -4.439 1.00 0.00 75 ASN A C 17
ATOM 23987 O O . ASN A 1 75 ? 9.591 3.268 -5.290 1.00 0.00 75 ASN A O 17
ATOM 23998 N N . ASP A 1 76 ? 11.623 3.337 -4.451 1.00 0.00 76 ASP A N 17
ATOM 23999 C CA . ASP A 1 76 ? 12.161 2.444 -5.521 1.00 0.00 76 ASP A CA 17
ATOM 24000 C C . ASP A 1 76 ? 12.032 0.982 -5.081 1.00 0.00 76 ASP A C 17
ATOM 24001 O O . ASP A 1 76 ? 12.381 0.072 -5.805 1.00 0.00 76 ASP A O 17
ATOM 24010 N N . ALA A 1 77 ? 11.540 0.754 -3.893 1.00 0.00 77 ALA A N 17
ATOM 24011 C CA . ALA A 1 77 ? 11.393 -0.645 -3.395 1.00 0.00 77 ALA A CA 17
ATOM 24012 C C . ALA A 1 77 ? 10.178 -1.311 -4.051 1.00 0.00 77 ALA A C 17
ATOM 24013 O O . ALA A 1 77 ? 9.261 -0.654 -4.501 1.00 0.00 77 ALA A O 17
ATOM 24020 N N . GLN A 1 78 ? 10.178 -2.618 -4.111 1.00 0.00 78 GLN A N 17
ATOM 24021 C CA . GLN A 1 78 ? 9.038 -3.350 -4.741 1.00 0.00 78 GLN A CA 17
ATOM 24022 C C . GLN A 1 78 ? 7.921 -3.573 -3.719 1.00 0.00 78 GLN A C 17
ATOM 24023 O O . GLN A 1 78 ? 8.125 -3.479 -2.525 1.00 0.00 78 GLN A O 17
ATOM 24037 N N . LEU A 1 79 ? 6.740 -3.867 -4.191 1.00 0.00 79 LEU A N 17
ATOM 24038 C CA . LEU A 1 79 ? 5.590 -4.098 -3.269 1.00 0.00 79 LEU A CA 17
ATOM 24039 C C . LEU A 1 79 ? 5.866 -5.317 -2.385 1.00 0.00 79 LEU A C 17
ATOM 24040 O O . LEU A 1 79 ? 5.592 -5.308 -1.200 1.00 0.00 79 LEU A O 17
ATOM 24056 N N . GLY A 1 80 ? 6.398 -6.369 -2.946 1.00 0.00 80 GLY A N 17
ATOM 24057 C CA . GLY A 1 80 ? 6.672 -7.585 -2.128 1.00 0.00 80 GLY A CA 17
ATOM 24058 C C . GLY A 1 80 ? 7.904 -7.359 -1.249 1.00 0.00 80 GLY A C 17
ATOM 24059 O O . GLY A 1 80 ? 8.250 -8.189 -0.432 1.00 0.00 80 GLY A O 17
ATOM 24063 N N . TYR A 1 81 ? 8.566 -6.246 -1.403 1.00 0.00 81 TYR A N 17
ATOM 24064 C CA . TYR A 1 81 ? 9.770 -5.979 -0.567 1.00 0.00 81 TYR A CA 17
ATOM 24065 C C . TYR A 1 81 ? 9.355 -5.906 0.905 1.00 0.00 81 TYR A C 17
ATOM 24066 O O . TYR A 1 81 ? 10.005 -6.456 1.772 1.00 0.00 81 TYR A O 17
ATOM 24084 N N . TYR A 1 82 ? 8.275 -5.221 1.192 1.00 0.00 82 TYR A N 17
ATOM 24085 C CA . TYR A 1 82 ? 7.806 -5.097 2.607 1.00 0.00 82 TYR A CA 17
ATOM 24086 C C . TYR A 1 82 ? 6.639 -6.050 2.850 1.00 0.00 82 TYR A C 17
ATOM 24087 O O . TYR A 1 82 ? 6.591 -6.747 3.844 1.00 0.00 82 TYR A O 17
ATOM 24105 N N . ALA A 1 83 ? 5.694 -6.088 1.948 1.00 0.00 83 ALA A N 17
ATOM 24106 C CA . ALA A 1 83 ? 4.523 -6.995 2.126 1.00 0.00 83 ALA A CA 17
ATOM 24107 C C . ALA A 1 83 ? 4.805 -8.323 1.429 1.00 0.00 83 ALA A C 17
ATOM 24108 O O . ALA A 1 83 ? 4.448 -8.524 0.285 1.00 0.00 83 ALA A O 17
ATOM 24115 N N . ASN A 1 84 ? 5.449 -9.231 2.114 1.00 0.00 84 ASN A N 17
ATOM 24116 C CA . ASN A 1 84 ? 5.766 -10.560 1.507 1.00 0.00 84 ASN A CA 17
ATOM 24117 C C . ASN A 1 84 ? 4.778 -11.602 2.041 1.00 0.00 84 ASN A C 17
ATOM 24118 O O . ASN A 1 84 ? 4.928 -12.787 1.813 1.00 0.00 84 ASN A O 17
ATOM 24129 N N . SER A 1 85 ? 3.766 -11.164 2.753 1.00 0.00 85 SER A N 17
ATOM 24130 C CA . SER A 1 85 ? 2.754 -12.116 3.314 1.00 0.00 85 SER A CA 17
ATOM 24131 C C . SER A 1 85 ? 1.346 -11.550 3.092 1.00 0.00 85 SER A C 17
ATOM 24132 O O . SER A 1 85 ? 1.137 -10.352 3.099 1.00 0.00 85 SER A O 17
ATOM 24140 N N . ASP A 1 86 ? 0.385 -12.409 2.882 1.00 0.00 86 ASP A N 17
ATOM 24141 C CA . ASP A 1 86 ? -1.012 -11.940 2.639 1.00 0.00 86 ASP A CA 17
ATOM 24142 C C . ASP A 1 86 ? -1.708 -11.612 3.962 1.00 0.00 86 ASP A C 17
ATOM 24143 O O . ASP A 1 86 ? -1.241 -11.961 5.028 1.00 0.00 86 ASP A O 17
ATOM 24152 N N . GLY A 1 87 ? -2.832 -10.944 3.893 1.00 0.00 87 GLY A N 17
ATOM 24153 C CA . GLY A 1 87 ? -3.583 -10.587 5.135 1.00 0.00 87 GLY A CA 17
ATOM 24154 C C . GLY A 1 87 ? -3.119 -9.221 5.637 1.00 0.00 87 GLY A C 17
ATOM 24155 O O . GLY A 1 87 ? -3.686 -8.656 6.551 1.00 0.00 87 GLY A O 17
ATOM 24159 N N . LEU A 1 88 ? -2.088 -8.690 5.045 1.00 0.00 88 LEU A N 17
ATOM 24160 C CA . LEU A 1 88 ? -1.570 -7.363 5.477 1.00 0.00 88 LEU A CA 17
ATOM 24161 C C . LEU A 1 88 ? -2.459 -6.255 4.913 1.00 0.00 88 LEU A C 17
ATOM 24162 O O . LEU A 1 88 ? -3.164 -6.447 3.942 1.00 0.00 88 LEU A O 17
ATOM 24178 N N . ARG A 1 89 ? -2.424 -5.094 5.518 1.00 0.00 89 ARG A N 17
ATOM 24179 C CA . ARG A 1 89 ? -3.257 -3.951 5.033 1.00 0.00 89 ARG A CA 17
ATOM 24180 C C . ARG A 1 89 ? -2.372 -2.713 4.905 1.00 0.00 89 ARG A C 17
ATOM 24181 O O . ARG A 1 89 ? -1.475 -2.497 5.697 1.00 0.00 89 ARG A O 17
ATOM 24202 N N . LEU A 1 90 ? -2.619 -1.899 3.913 1.00 0.00 90 LEU A N 17
ATOM 24203 C CA . LEU A 1 90 ? -1.799 -0.665 3.714 1.00 0.00 90 LEU A CA 17
ATOM 24204 C C . LEU A 1 90 ? -2.630 0.558 4.089 1.00 0.00 90 LEU A C 17
ATOM 24205 O O . LEU A 1 90 ? -3.724 0.757 3.600 1.00 0.00 90 LEU A O 17
ATOM 24221 N N . HIS A 1 91 ? -2.115 1.379 4.965 1.00 0.00 91 HIS A N 17
ATOM 24222 C CA . HIS A 1 91 ? -2.860 2.598 5.396 1.00 0.00 91 HIS A CA 17
ATOM 24223 C C . HIS A 1 91 ? -2.352 3.807 4.610 1.00 0.00 91 HIS A C 17
ATOM 24224 O O . HIS A 1 91 ? -1.165 4.069 4.553 1.00 0.00 91 HIS A O 17
ATOM 24238 N N . VAL A 1 92 ? -3.246 4.548 4.004 1.00 0.00 92 VAL A N 17
ATOM 24239 C CA . VAL A 1 92 ? -2.837 5.750 3.215 1.00 0.00 92 VAL A CA 17
ATOM 24240 C C . VAL A 1 92 ? -3.165 7.008 4.019 1.00 0.00 92 VAL A C 17
ATOM 24241 O O . VAL A 1 92 ? -4.261 7.164 4.526 1.00 0.00 92 VAL A O 17
ATOM 24254 N N . VAL A 1 93 ? -2.219 7.907 4.138 1.00 0.00 93 VAL A N 17
ATOM 24255 C CA . VAL A 1 93 ? -2.450 9.168 4.908 1.00 0.00 93 VAL A CA 17
ATOM 24256 C C . VAL A 1 93 ? -2.376 10.360 3.955 1.00 0.00 93 VAL A C 17
ATOM 24257 O O . VAL A 1 93 ? -1.444 10.493 3.184 1.00 0.00 93 VAL A O 17
ATOM 24270 N N . ASP A 1 94 ? -3.360 11.225 4.003 1.00 0.00 94 ASP A N 17
ATOM 24271 C CA . ASP A 1 94 ? -3.382 12.423 3.106 1.00 0.00 94 ASP A CA 17
ATOM 24272 C C . ASP A 1 94 ? -3.550 13.689 3.947 1.00 0.00 94 ASP A C 17
ATOM 24273 O O . ASP A 1 94 ? -4.608 13.959 4.480 1.00 0.00 94 ASP A O 17
ATOM 24282 N N . SER A 1 95 ? -2.509 14.467 4.063 1.00 0.00 95 SER A N 17
ATOM 24283 C CA . SER A 1 95 ? -2.589 15.724 4.859 1.00 0.00 95 SER A CA 17
ATOM 24284 C C . SER A 1 95 ? -1.266 16.483 4.734 1.00 0.00 95 SER A C 17
ATOM 24285 O O . SER A 1 95 ? -1.167 17.561 5.295 1.00 0.00 95 SER A O 17
ATOM 24294 N N . MET A 1 1 ? -0.438 -17.290 -25.572 1.00 0.00 1 MET A N 18
ATOM 24295 C CA . MET A 1 1 ? -1.638 -17.318 -24.687 1.00 0.00 1 MET A CA 18
ATOM 24296 C C . MET A 1 1 ? -2.490 -18.544 -25.013 1.00 0.00 1 MET A C 18
ATOM 24297 O O . MET A 1 1 ? -2.803 -18.808 -26.157 1.00 0.00 1 MET A O 18
ATOM 24313 N N . GLY A 1 2 ? -2.863 -19.301 -24.010 1.00 0.00 2 GLY A N 18
ATOM 24314 C CA . GLY A 1 2 ? -3.690 -20.525 -24.238 1.00 0.00 2 GLY A CA 18
ATOM 24315 C C . GLY A 1 2 ? -3.144 -21.654 -23.369 1.00 0.00 2 GLY A C 18
ATOM 24316 O O . GLY A 1 2 ? -3.556 -22.793 -23.482 1.00 0.00 2 GLY A O 18
ATOM 24320 N N . HIS A 1 3 ? -2.213 -21.349 -22.507 1.00 0.00 3 HIS A N 18
ATOM 24321 C CA . HIS A 1 3 ? -1.626 -22.404 -21.637 1.00 0.00 3 HIS A CA 18
ATOM 24322 C C . HIS A 1 3 ? -2.555 -22.697 -20.458 1.00 0.00 3 HIS A C 18
ATOM 24323 O O . HIS A 1 3 ? -2.976 -21.806 -19.748 1.00 0.00 3 HIS A O 18
ATOM 24337 N N . HIS A 1 4 ? -2.865 -23.950 -20.238 1.00 0.00 4 HIS A N 18
ATOM 24338 C CA . HIS A 1 4 ? -3.753 -24.327 -19.099 1.00 0.00 4 HIS A CA 18
ATOM 24339 C C . HIS A 1 4 ? -2.888 -24.631 -17.870 1.00 0.00 4 HIS A C 18
ATOM 24340 O O . HIS A 1 4 ? -3.377 -25.061 -16.843 1.00 0.00 4 HIS A O 18
ATOM 24354 N N . HIS A 1 5 ? -1.604 -24.401 -17.975 1.00 0.00 5 HIS A N 18
ATOM 24355 C CA . HIS A 1 5 ? -0.674 -24.661 -16.833 1.00 0.00 5 HIS A CA 18
ATOM 24356 C C . HIS A 1 5 ? -1.034 -25.977 -16.138 1.00 0.00 5 HIS A C 18
ATOM 24357 O O . HIS A 1 5 ? -1.269 -26.981 -16.780 1.00 0.00 5 HIS A O 18
ATOM 24371 N N . HIS A 1 6 ? -1.077 -25.980 -14.828 1.00 0.00 6 HIS A N 18
ATOM 24372 C CA . HIS A 1 6 ? -1.420 -27.229 -14.087 1.00 0.00 6 HIS A CA 18
ATOM 24373 C C . HIS A 1 6 ? -2.062 -26.871 -12.744 1.00 0.00 6 HIS A C 18
ATOM 24374 O O . HIS A 1 6 ? -2.033 -25.737 -12.312 1.00 0.00 6 HIS A O 18
ATOM 24388 N N . HIS A 1 7 ? -2.660 -27.830 -12.091 1.00 0.00 7 HIS A N 18
ATOM 24389 C CA . HIS A 1 7 ? -3.329 -27.552 -10.788 1.00 0.00 7 HIS A CA 18
ATOM 24390 C C . HIS A 1 7 ? -2.354 -26.873 -9.820 1.00 0.00 7 HIS A C 18
ATOM 24391 O O . HIS A 1 7 ? -1.162 -27.094 -9.859 1.00 0.00 7 HIS A O 18
ATOM 24405 N N . HIS A 1 8 ? -2.868 -26.040 -8.953 1.00 0.00 8 HIS A N 18
ATOM 24406 C CA . HIS A 1 8 ? -2.002 -25.323 -7.976 1.00 0.00 8 HIS A CA 18
ATOM 24407 C C . HIS A 1 8 ? -1.406 -26.317 -6.974 1.00 0.00 8 HIS A C 18
ATOM 24408 O O . HIS A 1 8 ? -2.083 -27.191 -6.475 1.00 0.00 8 HIS A O 18
ATOM 24422 N N . SER A 1 9 ? -0.139 -26.182 -6.671 1.00 0.00 9 SER A N 18
ATOM 24423 C CA . SER A 1 9 ? 0.508 -27.109 -5.694 1.00 0.00 9 SER A CA 18
ATOM 24424 C C . SER A 1 9 ? 1.586 -26.345 -4.920 1.00 0.00 9 SER A C 18
ATOM 24425 O O . SER A 1 9 ? 2.690 -26.158 -5.393 1.00 0.00 9 SER A O 18
ATOM 24433 N N . HIS A 1 10 ? 1.270 -25.892 -3.735 1.00 0.00 10 HIS A N 18
ATOM 24434 C CA . HIS A 1 10 ? 2.267 -25.131 -2.932 1.00 0.00 10 HIS A CA 18
ATOM 24435 C C . HIS A 1 10 ? 2.842 -23.993 -3.781 1.00 0.00 10 HIS A C 18
ATOM 24436 O O . HIS A 1 10 ? 3.793 -23.343 -3.397 1.00 0.00 10 HIS A O 18
ATOM 24450 N N . GLY A 1 11 ? 2.271 -23.745 -4.935 1.00 0.00 11 GLY A N 18
ATOM 24451 C CA . GLY A 1 11 ? 2.789 -22.648 -5.807 1.00 0.00 11 GLY A CA 18
ATOM 24452 C C . GLY A 1 11 ? 2.204 -21.309 -5.352 1.00 0.00 11 GLY A C 18
ATOM 24453 O O . GLY A 1 11 ? 1.004 -21.146 -5.255 1.00 0.00 11 GLY A O 18
ATOM 24457 N N . LYS A 1 12 ? 3.046 -20.350 -5.069 1.00 0.00 12 LYS A N 18
ATOM 24458 C CA . LYS A 1 12 ? 2.549 -19.019 -4.616 1.00 0.00 12 LYS A CA 18
ATOM 24459 C C . LYS A 1 12 ? 2.211 -18.147 -5.827 1.00 0.00 12 LYS A C 18
ATOM 24460 O O . LYS A 1 12 ? 2.966 -18.061 -6.774 1.00 0.00 12 LYS A O 18
ATOM 24479 N N . SER A 1 13 ? 1.074 -17.504 -5.806 1.00 0.00 13 SER A N 18
ATOM 24480 C CA . SER A 1 13 ? 0.672 -16.641 -6.954 1.00 0.00 13 SER A CA 18
ATOM 24481 C C . SER A 1 13 ? 1.408 -15.298 -6.890 1.00 0.00 13 SER A C 18
ATOM 24482 O O . SER A 1 13 ? 1.805 -14.841 -5.837 1.00 0.00 13 SER A O 18
ATOM 24490 N N . ASP A 1 14 ? 1.582 -14.662 -8.018 1.00 0.00 14 ASP A N 18
ATOM 24491 C CA . ASP A 1 14 ? 2.282 -13.347 -8.048 1.00 0.00 14 ASP A CA 18
ATOM 24492 C C . ASP A 1 14 ? 1.357 -12.254 -7.513 1.00 0.00 14 ASP A C 18
ATOM 24493 O O . ASP A 1 14 ? 1.745 -11.109 -7.390 1.00 0.00 14 ASP A O 18
ATOM 24502 N N . PHE A 1 15 ? 0.133 -12.599 -7.200 1.00 0.00 15 PHE A N 18
ATOM 24503 C CA . PHE A 1 15 ? -0.842 -11.589 -6.675 1.00 0.00 15 PHE A CA 18
ATOM 24504 C C . PHE A 1 15 ? -1.167 -11.909 -5.217 1.00 0.00 15 PHE A C 18
ATOM 24505 O O . PHE A 1 15 ? -1.248 -13.058 -4.831 1.00 0.00 15 PHE A O 18
ATOM 24522 N N . ILE A 1 16 ? -1.359 -10.898 -4.405 1.00 0.00 16 ILE A N 18
ATOM 24523 C CA . ILE A 1 16 ? -1.686 -11.122 -2.960 1.00 0.00 16 ILE A CA 18
ATOM 24524 C C . ILE A 1 16 ? -2.973 -10.379 -2.605 1.00 0.00 16 ILE A C 18
ATOM 24525 O O . ILE A 1 16 ? -3.334 -9.409 -3.240 1.00 0.00 16 ILE A O 18
ATOM 24541 N N . LYS A 1 17 ? -3.670 -10.833 -1.594 1.00 0.00 17 LYS A N 18
ATOM 24542 C CA . LYS A 1 17 ? -4.944 -10.165 -1.187 1.00 0.00 17 LYS A CA 18
ATOM 24543 C C . LYS A 1 17 ? -4.714 -9.365 0.093 1.00 0.00 17 LYS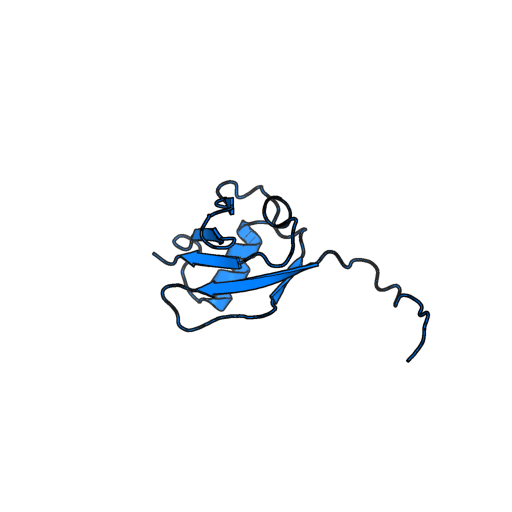 A C 18
ATOM 24544 O O . LYS A 1 17 ? -4.387 -9.912 1.126 1.00 0.00 17 LYS A O 18
ATOM 24563 N N . VAL A 1 18 ? -4.884 -8.068 0.031 1.00 0.00 18 VAL A N 18
ATOM 24564 C CA . VAL A 1 18 ? -4.682 -7.214 1.241 1.00 0.00 18 VAL A CA 18
ATOM 24565 C C . VAL A 1 18 ? -5.815 -6.191 1.326 1.00 0.00 18 VAL A C 18
ATOM 24566 O O . VAL A 1 18 ? -6.528 -5.958 0.367 1.00 0.00 18 VAL A O 18
ATOM 24579 N N . ASN A 1 19 ? -5.990 -5.586 2.470 1.00 0.00 19 ASN A N 18
ATOM 24580 C CA . ASN A 1 19 ? -7.078 -4.577 2.643 1.00 0.00 19 ASN A CA 18
ATOM 24581 C C . ASN A 1 19 ? -6.481 -3.173 2.566 1.00 0.00 19 ASN A C 18
ATOM 24582 O O . ASN A 1 19 ? -5.377 -2.942 3.013 1.00 0.00 19 ASN A O 18
ATOM 24593 N N . VAL A 1 20 ? -7.201 -2.230 2.003 1.00 0.00 20 VAL A N 18
ATOM 24594 C CA . VAL A 1 20 ? -6.677 -0.828 1.895 1.00 0.00 20 VAL A CA 18
ATOM 24595 C C . VAL A 1 20 ? -7.687 0.132 2.520 1.00 0.00 20 VAL A C 18
ATOM 24596 O O . VAL A 1 20 ? -8.879 0.027 2.300 1.00 0.00 20 VAL A O 18
ATOM 24609 N N . SER A 1 21 ? -7.213 1.064 3.306 1.00 0.00 21 SER A N 18
ATOM 24610 C CA . SER A 1 21 ? -8.123 2.047 3.968 1.00 0.00 21 SER A CA 18
ATOM 24611 C C . SER A 1 21 ? -7.532 3.447 3.822 1.00 0.00 21 SER A C 18
ATOM 24612 O O . SER A 1 21 ? -6.439 3.619 3.321 1.00 0.00 21 SER A O 18
ATOM 24620 N N . ASN A 1 22 ? -8.242 4.454 4.261 1.00 0.00 22 ASN A N 18
ATOM 24621 C CA . ASN A 1 22 ? -7.718 5.848 4.150 1.00 0.00 22 ASN A CA 18
ATOM 24622 C C . ASN A 1 22 ? -8.201 6.674 5.345 1.00 0.00 22 ASN A C 18
ATOM 24623 O O . ASN A 1 22 ? -9.131 6.307 6.037 1.00 0.00 22 ASN A O 18
ATOM 24634 N N . SER A 1 23 ? -7.558 7.783 5.596 1.00 0.00 23 SER A N 18
ATOM 24635 C CA . SER A 1 23 ? -7.950 8.645 6.748 1.00 0.00 23 SER A CA 18
ATOM 24636 C C . SER A 1 23 ? -9.021 9.652 6.324 1.00 0.00 23 SER A C 18
ATOM 24637 O O . SER A 1 23 ? -10.187 9.500 6.630 1.00 0.00 23 SER A O 18
ATOM 24645 N N . HIS A 1 24 ? -8.630 10.688 5.631 1.00 0.00 24 HIS A N 18
ATOM 24646 C CA . HIS A 1 24 ? -9.613 11.718 5.198 1.00 0.00 24 HIS A CA 18
ATOM 24647 C C . HIS A 1 24 ? -10.679 11.091 4.296 1.00 0.00 24 HIS A C 18
ATOM 24648 O O . HIS A 1 24 ? -11.858 11.321 4.466 1.00 0.00 24 HIS A O 18
ATOM 24662 N N . ASN A 1 25 ? -10.275 10.312 3.329 1.00 0.00 25 ASN A N 18
ATOM 24663 C CA . ASN A 1 25 ? -11.267 9.689 2.407 1.00 0.00 25 ASN A CA 18
ATOM 24664 C C . ASN A 1 25 ? -11.987 8.529 3.101 1.00 0.00 25 ASN A C 18
ATOM 24665 O O . ASN A 1 25 ? -11.410 7.805 3.885 1.00 0.00 25 ASN A O 18
ATOM 24676 N N . ASP A 1 26 ? -13.250 8.346 2.807 1.00 0.00 26 ASP A N 18
ATOM 24677 C CA . ASP A 1 26 ? -14.029 7.233 3.428 1.00 0.00 26 ASP A CA 18
ATOM 24678 C C . ASP A 1 26 ? -14.065 6.044 2.466 1.00 0.00 26 ASP A C 18
ATOM 24679 O O . ASP A 1 26 ? -14.682 5.033 2.740 1.00 0.00 26 ASP A O 18
ATOM 24688 N N . ALA A 1 27 ? -13.416 6.160 1.338 1.00 0.00 27 ALA A N 18
ATOM 24689 C CA . ALA A 1 27 ? -13.421 5.038 0.357 1.00 0.00 27 ALA A CA 18
ATOM 24690 C C . ALA A 1 27 ? -12.605 3.867 0.904 1.00 0.00 27 ALA A C 18
ATOM 24691 O O . ALA A 1 27 ? -11.488 4.040 1.346 1.00 0.00 27 ALA A O 18
ATOM 24698 N N . VAL A 1 28 ? -13.151 2.673 0.873 1.00 0.00 28 VAL A N 18
ATOM 24699 C CA . VAL A 1 28 ? -12.400 1.483 1.392 1.00 0.00 28 VAL A CA 18
ATOM 24700 C C . VAL A 1 28 ? -12.457 0.350 0.371 1.00 0.00 28 VAL A C 18
ATOM 24701 O O . VAL A 1 28 ? -13.494 0.052 -0.180 1.00 0.00 28 VAL A O 18
ATOM 24714 N N . ALA A 1 29 ? -11.340 -0.280 0.116 1.00 0.00 29 ALA A N 18
ATOM 24715 C CA . ALA A 1 29 ? -11.296 -1.403 -0.873 1.00 0.00 29 ALA A CA 18
ATOM 24716 C C . ALA A 1 29 ? -11.060 -2.716 -0.121 1.00 0.00 29 ALA A C 18
ATOM 24717 O O . ALA A 1 29 ? -10.288 -2.769 0.816 1.00 0.00 29 ALA A O 18
ATOM 24724 N N . PHE A 1 30 ? -11.723 -3.779 -0.528 1.00 0.00 30 PHE A N 18
ATOM 24725 C CA . PHE A 1 30 ? -11.552 -5.106 0.156 1.00 0.00 30 PHE A CA 18
ATOM 24726 C C . PHE A 1 30 ? -10.971 -6.136 -0.813 1.00 0.00 30 PHE A C 18
ATOM 24727 O O . PHE A 1 30 ? -11.239 -6.112 -1.996 1.00 0.00 30 PHE A O 18
ATOM 24744 N N . GLU A 1 31 ? -10.172 -7.045 -0.302 1.00 0.00 31 GLU A N 18
ATOM 24745 C CA . GLU A 1 31 ? -9.553 -8.099 -1.163 1.00 0.00 31 GLU A CA 18
ATOM 24746 C C . GLU A 1 31 ? -9.114 -7.500 -2.501 1.00 0.00 31 GLU A C 18
ATOM 24747 O O . GLU A 1 31 ? -9.668 -7.810 -3.538 1.00 0.00 31 GLU A O 18
ATOM 24759 N N . VAL A 1 32 ? -8.124 -6.642 -2.482 1.00 0.00 32 VAL A N 18
ATOM 24760 C CA . VAL A 1 32 ? -7.641 -6.012 -3.752 1.00 0.00 32 VAL A CA 18
ATOM 24761 C C . VAL A 1 32 ? -6.372 -6.728 -4.225 1.00 0.00 32 VAL A C 18
ATOM 24762 O O . VAL A 1 32 ? -5.397 -6.832 -3.507 1.00 0.00 32 VAL A O 18
ATOM 24775 N N . LYS A 1 33 ? -6.382 -7.228 -5.430 1.00 0.00 33 LYS A N 18
ATOM 24776 C CA . LYS A 1 33 ? -5.184 -7.944 -5.955 1.00 0.00 33 LYS A CA 18
ATOM 24777 C C . LYS A 1 33 ? -4.116 -6.943 -6.393 1.00 0.00 33 LYS A C 18
ATOM 24778 O O . LYS A 1 33 ? -4.387 -6.009 -7.119 1.00 0.00 33 LYS A O 18
ATOM 24797 N N . LEU A 1 34 ? -2.893 -7.141 -5.963 1.00 0.00 34 LEU A N 18
ATOM 24798 C CA . LEU A 1 34 ? -1.788 -6.215 -6.357 1.00 0.00 34 LEU A CA 18
ATOM 24799 C C . LEU A 1 34 ? -0.537 -7.038 -6.665 1.00 0.00 34 LEU A C 18
ATOM 24800 O O . LEU A 1 34 ? -0.083 -7.826 -5.858 1.00 0.00 34 LEU A O 18
ATOM 24816 N N . ALA A 1 35 ? 0.018 -6.866 -7.832 1.00 0.00 35 ALA A N 18
ATOM 24817 C CA . ALA A 1 35 ? 1.231 -7.643 -8.200 1.00 0.00 35 ALA A CA 18
ATOM 24818 C C . ALA A 1 35 ? 2.390 -7.256 -7.274 1.00 0.00 35 ALA A C 18
ATOM 24819 O O . ALA A 1 35 ? 2.591 -6.102 -6.959 1.00 0.00 35 ALA A O 18
ATOM 24826 N N . LYS A 1 36 ? 3.153 -8.224 -6.847 1.00 0.00 36 LYS A N 18
ATOM 24827 C CA . LYS A 1 36 ? 4.301 -7.940 -5.944 1.00 0.00 36 LYS A CA 18
ATOM 24828 C C . LYS A 1 36 ? 5.449 -7.335 -6.753 1.00 0.00 36 LYS A C 18
ATOM 24829 O O . LYS A 1 36 ? 6.378 -6.774 -6.207 1.00 0.00 36 LYS A O 18
ATOM 24848 N N . ASP A 1 37 ? 5.389 -7.443 -8.049 1.00 0.00 37 ASP A N 18
ATOM 24849 C CA . ASP A 1 37 ? 6.469 -6.879 -8.899 1.00 0.00 37 ASP A CA 18
ATOM 24850 C C . ASP A 1 37 ? 6.243 -5.376 -9.072 1.00 0.00 37 ASP A C 18
ATOM 24851 O O . ASP A 1 37 ? 6.993 -4.698 -9.745 1.00 0.00 37 ASP A O 18
ATOM 24860 N N . LEU A 1 38 ? 5.203 -4.851 -8.477 1.00 0.00 38 LEU A N 18
ATOM 24861 C CA . LEU A 1 38 ? 4.916 -3.393 -8.615 1.00 0.00 38 LEU A CA 18
ATOM 24862 C C . LEU A 1 38 ? 5.855 -2.573 -7.732 1.00 0.00 38 LEU A C 18
ATOM 24863 O O . LEU A 1 38 ? 6.209 -2.968 -6.641 1.00 0.00 38 LEU A O 18
ATOM 24879 N N . THR A 1 39 ? 6.254 -1.421 -8.205 1.00 0.00 39 THR A N 18
ATOM 24880 C CA . THR A 1 39 ? 7.168 -0.551 -7.412 1.00 0.00 39 THR A CA 18
ATOM 24881 C C . THR A 1 39 ? 6.353 0.364 -6.495 1.00 0.00 39 THR A C 18
ATOM 24882 O O . THR A 1 39 ? 5.164 0.532 -6.664 1.00 0.00 39 THR A O 18
ATOM 24893 N N . VAL A 1 40 ? 6.995 0.961 -5.526 1.00 0.00 40 VAL A N 18
ATOM 24894 C CA . VAL A 1 40 ? 6.282 1.875 -4.593 1.00 0.00 40 VAL A CA 18
ATOM 24895 C C . VAL A 1 40 ? 5.761 3.101 -5.354 1.00 0.00 40 VAL A C 18
ATOM 24896 O O . VAL A 1 40 ? 4.638 3.527 -5.167 1.00 0.00 40 VAL A O 18
ATOM 24909 N N . ALA A 1 41 ? 6.569 3.677 -6.204 1.00 0.00 41 ALA A N 18
ATOM 24910 C CA . ALA A 1 41 ? 6.123 4.877 -6.964 1.00 0.00 41 ALA A CA 18
ATOM 24911 C C . ALA A 1 41 ? 4.898 4.531 -7.808 1.00 0.00 41 ALA A C 18
ATOM 24912 O O . ALA A 1 41 ? 3.933 5.270 -7.849 1.00 0.00 41 ALA A O 18
ATOM 24919 N N . GLN A 1 42 ? 4.922 3.410 -8.473 1.00 0.00 42 GLN A N 18
ATOM 24920 C CA . GLN A 1 42 ? 3.756 3.009 -9.302 1.00 0.00 42 GLN A CA 18
ATOM 24921 C C . GLN A 1 42 ? 2.560 2.740 -8.389 1.00 0.00 42 GLN A C 18
ATOM 24922 O O . GLN A 1 42 ? 1.431 3.033 -8.724 1.00 0.00 42 GLN A O 18
ATOM 24936 N N . LEU A 1 43 ? 2.806 2.183 -7.233 1.00 0.00 43 LEU A N 18
ATOM 24937 C CA . LEU A 1 43 ? 1.694 1.894 -6.288 1.00 0.00 43 LEU A CA 18
ATOM 24938 C C . LEU A 1 43 ? 1.030 3.207 -5.874 1.00 0.00 43 LEU A C 18
ATOM 24939 O O . LEU A 1 43 ? -0.178 3.302 -5.789 1.00 0.00 43 LEU A O 18
ATOM 24955 N N . LYS A 1 44 ? 1.811 4.221 -5.621 1.00 0.00 44 LYS A N 18
ATOM 24956 C CA . LYS A 1 44 ? 1.236 5.532 -5.215 1.00 0.00 44 LYS A CA 18
ATOM 24957 C C . LYS A 1 44 ? 0.357 6.082 -6.338 1.00 0.00 44 LYS A C 18
ATOM 24958 O O . LYS A 1 44 ? -0.696 6.637 -6.097 1.00 0.00 44 LYS A O 18
ATOM 24977 N N . THR A 1 45 ? 0.779 5.940 -7.563 1.00 0.00 45 THR A N 18
ATOM 24978 C CA . THR A 1 45 ? -0.032 6.461 -8.697 1.00 0.00 45 THR A CA 18
ATOM 24979 C C . THR A 1 45 ? -1.396 5.768 -8.723 1.00 0.00 45 THR A C 18
ATOM 24980 O O . THR A 1 45 ? -2.424 6.405 -8.859 1.00 0.00 45 THR A O 18
ATOM 24991 N N . LYS A 1 46 ? -1.418 4.470 -8.590 1.00 0.00 46 LYS A N 18
ATOM 24992 C CA . LYS A 1 46 ? -2.712 3.744 -8.610 1.00 0.00 46 LYS A CA 18
ATOM 24993 C C . LYS A 1 46 ? -3.566 4.196 -7.426 1.00 0.00 46 LYS A C 18
ATOM 24994 O O . LYS A 1 46 ? -4.736 4.493 -7.565 1.00 0.00 46 LYS A O 18
ATOM 25013 N N . LEU A 1 47 ? -2.983 4.255 -6.260 1.00 0.00 47 LEU A N 18
ATOM 25014 C CA . LEU A 1 47 ? -3.744 4.690 -5.060 1.00 0.00 47 LEU A CA 18
ATOM 25015 C C . LEU A 1 47 ? -4.166 6.151 -5.234 1.00 0.00 47 LEU A C 18
ATOM 25016 O O . LEU A 1 47 ? -5.251 6.544 -4.853 1.00 0.00 47 LEU A O 18
ATOM 25032 N N . GLU A 1 48 ? -3.312 6.959 -5.801 1.00 0.00 48 GLU A N 18
ATOM 25033 C CA . GLU A 1 48 ? -3.649 8.395 -5.992 1.00 0.00 48 GLU A CA 18
ATOM 25034 C C . GLU A 1 48 ? -5.013 8.517 -6.675 1.00 0.00 48 GLU A C 18
ATOM 25035 O O . GLU A 1 48 ? -5.883 9.231 -6.218 1.00 0.00 48 GLU A O 18
ATOM 25047 N N . ILE A 1 49 ? -5.204 7.828 -7.767 1.00 0.00 49 ILE A N 18
ATOM 25048 C CA . ILE A 1 49 ? -6.507 7.908 -8.481 1.00 0.00 49 ILE A CA 18
ATOM 25049 C C . ILE A 1 49 ? -7.624 7.318 -7.613 1.00 0.00 49 ILE A C 18
ATOM 25050 O O . ILE A 1 49 ? -8.706 7.864 -7.528 1.00 0.00 49 ILE A O 18
ATOM 25066 N N . LEU A 1 50 ? -7.375 6.207 -6.969 1.00 0.00 50 LEU A N 18
ATOM 25067 C CA . LEU A 1 50 ? -8.430 5.576 -6.124 1.00 0.00 50 LEU A CA 18
ATOM 25068 C C . LEU A 1 50 ? -8.822 6.514 -4.980 1.00 0.00 50 LEU A C 18
ATOM 25069 O O . LEU A 1 50 ? -9.986 6.651 -4.659 1.00 0.00 50 LEU A O 18
ATOM 25085 N N . THR A 1 51 ? -7.873 7.162 -4.360 1.00 0.00 51 THR A N 18
ATOM 25086 C CA . THR A 1 51 ? -8.212 8.086 -3.240 1.00 0.00 51 THR A CA 18
ATOM 25087 C C . THR A 1 51 ? -8.409 9.496 -3.800 1.00 0.00 51 THR A C 18
ATOM 25088 O O . THR A 1 51 ? -8.915 10.374 -3.130 1.00 0.00 51 THR A O 18
ATOM 25099 N N . GLY A 1 52 ? -8.018 9.715 -5.028 1.00 0.00 52 GLY A N 18
ATOM 25100 C CA . GLY A 1 52 ? -8.190 11.061 -5.639 1.00 0.00 52 GLY A CA 18
ATOM 25101 C C . GLY A 1 52 ? -7.278 12.067 -4.937 1.00 0.00 52 GLY A C 18
ATOM 25102 O O . GLY A 1 52 ? -7.147 13.198 -5.359 1.00 0.00 52 GLY A O 18
ATOM 25106 N N . GLY A 1 53 ? -6.656 11.667 -3.858 1.00 0.00 53 GLY A N 18
ATOM 25107 C CA . GLY A 1 53 ? -5.766 12.604 -3.113 1.00 0.00 53 GLY A CA 18
ATOM 25108 C C . GLY A 1 53 ? -4.490 12.877 -3.907 1.00 0.00 53 GLY A C 18
ATOM 25109 O O . GLY A 1 53 ? -4.267 12.316 -4.959 1.00 0.00 53 GLY A O 18
ATOM 25113 N N . CYS A 1 54 ? -3.649 13.743 -3.401 1.00 0.00 54 CYS A N 18
ATOM 25114 C CA . CYS A 1 54 ? -2.378 14.073 -4.107 1.00 0.00 54 CYS A CA 18
ATOM 25115 C C . CYS A 1 54 ? -1.295 13.073 -3.696 1.00 0.00 54 CYS A C 18
ATOM 25116 O O . CYS A 1 54 ? -1.027 12.875 -2.529 1.00 0.00 54 CYS A O 18
ATOM 25124 N N . ALA A 1 55 ? -0.672 12.441 -4.652 1.00 0.00 55 ALA A N 18
ATOM 25125 C CA . ALA A 1 55 ? 0.390 11.448 -4.337 1.00 0.00 55 ALA A CA 18
ATOM 25126 C C . ALA A 1 55 ? 1.539 12.125 -3.585 1.00 0.00 55 ALA A C 18
ATOM 25127 O O . ALA A 1 55 ? 2.186 11.521 -2.750 1.00 0.00 55 ALA A O 18
ATOM 25134 N N . GLY A 1 56 ? 1.807 13.369 -3.876 1.00 0.00 56 GLY A N 18
ATOM 25135 C CA . GLY A 1 56 ? 2.921 14.074 -3.181 1.00 0.00 56 GLY A CA 18
ATOM 25136 C C . GLY A 1 56 ? 2.603 14.224 -1.693 1.00 0.00 56 GLY A C 18
ATOM 25137 O O . GLY A 1 56 ? 3.481 14.162 -0.857 1.00 0.00 56 GLY A O 18
ATOM 25141 N N . THR A 1 57 ? 1.357 14.434 -1.355 1.00 0.00 57 THR A N 18
ATOM 25142 C CA . THR A 1 57 ? 0.981 14.600 0.082 1.00 0.00 57 THR A CA 18
ATOM 25143 C C . THR A 1 57 ? 0.436 13.281 0.626 1.00 0.00 57 THR A C 18
ATOM 25144 O O . THR A 1 57 ? 0.240 13.126 1.815 1.00 0.00 57 THR A O 18
ATOM 25155 N N . MET A 1 58 ? 0.179 12.329 -0.231 1.00 0.00 58 MET A N 18
ATOM 25156 C CA . MET A 1 58 ? -0.364 11.024 0.244 1.00 0.00 58 MET A CA 18
ATOM 25157 C C . MET A 1 58 ? 0.791 10.102 0.635 1.00 0.00 58 MET A C 18
ATOM 25158 O O . MET A 1 58 ? 1.721 9.904 -0.120 1.00 0.00 58 MET A O 18
ATOM 25172 N N . LYS A 1 59 ? 0.736 9.541 1.817 1.00 0.00 59 LYS A N 18
ATOM 25173 C CA . LYS A 1 59 ? 1.822 8.627 2.290 1.00 0.00 59 LYS A CA 18
ATOM 25174 C C . LYS A 1 59 ? 1.268 7.212 2.437 1.00 0.00 59 LYS A C 18
ATOM 25175 O O . LYS A 1 59 ? 0.101 7.021 2.709 1.00 0.00 59 LYS A O 18
ATOM 25194 N N . VAL A 1 60 ? 2.104 6.221 2.258 1.00 0.00 60 VAL A N 18
ATOM 25195 C CA . VAL A 1 60 ? 1.651 4.800 2.381 1.00 0.00 60 VAL A CA 18
ATOM 25196 C C . VAL A 1 60 ? 2.365 4.155 3.567 1.00 0.00 60 VAL A C 18
ATOM 25197 O O . VAL A 1 60 ? 3.563 4.281 3.721 1.00 0.00 60 VAL A O 18
ATOM 25210 N N . GLN A 1 61 ? 1.637 3.467 4.409 1.00 0.00 61 GLN A N 18
ATOM 25211 C CA . GLN A 1 61 ? 2.265 2.805 5.593 1.00 0.00 61 GLN A CA 18
ATOM 25212 C C . GLN A 1 61 ? 1.729 1.382 5.704 1.00 0.00 61 GLN A C 18
ATOM 25213 O O . GLN A 1 61 ? 0.597 1.106 5.363 1.00 0.00 61 GLN A O 18
ATOM 25227 N N . VAL A 1 62 ? 2.538 0.469 6.172 1.00 0.00 62 VAL A N 18
ATOM 25228 C CA . VAL A 1 62 ? 2.085 -0.947 6.302 1.00 0.00 62 VAL A CA 18
ATOM 25229 C C . VAL A 1 62 ? 1.643 -1.208 7.737 1.00 0.00 62 VAL A C 18
ATOM 25230 O O . VAL A 1 62 ? 2.328 -0.860 8.676 1.00 0.00 62 VAL A O 18
ATOM 25243 N N . PHE A 1 63 ? 0.498 -1.823 7.913 1.00 0.00 63 PHE A N 18
ATOM 25244 C CA . PHE A 1 63 ? -0.004 -2.122 9.289 1.00 0.00 63 PHE A CA 18
ATOM 25245 C C . PHE A 1 63 ? -0.343 -3.605 9.404 1.00 0.00 63 PHE A C 18
ATOM 25246 O O . PHE A 1 63 ? -0.913 -4.203 8.511 1.00 0.00 63 PHE A O 18
ATOM 25263 N N . LYS A 1 64 ? 0.007 -4.197 10.513 1.00 0.00 64 LYS A N 18
ATOM 25264 C CA . LYS A 1 64 ? -0.282 -5.639 10.732 1.00 0.00 64 LYS A CA 18
ATOM 25265 C C . LYS A 1 64 ? -0.688 -5.827 12.191 1.00 0.00 64 LYS A C 18
ATOM 25266 O O . LYS A 1 64 ? 0.140 -5.844 13.080 1.00 0.00 64 LYS A O 18
ATOM 25285 N N . GLY A 1 65 ? -1.963 -5.949 12.449 1.00 0.00 65 GLY A N 18
ATOM 25286 C CA . GLY A 1 65 ? -2.426 -6.117 13.854 1.00 0.00 65 GLY A CA 18
ATOM 25287 C C . GLY A 1 65 ? -2.528 -4.746 14.526 1.00 0.00 65 GLY A C 18
ATOM 25288 O O . GLY A 1 65 ? -3.467 -4.008 14.305 1.00 0.00 65 GLY A O 18
ATOM 25292 N N . ASP A 1 66 ? -1.565 -4.403 15.348 1.00 0.00 66 ASP A N 18
ATOM 25293 C CA . ASP A 1 66 ? -1.589 -3.082 16.053 1.00 0.00 66 ASP A CA 18
ATOM 25294 C C . ASP A 1 66 ? -0.231 -2.395 15.901 1.00 0.00 66 ASP A C 18
ATOM 25295 O O . ASP A 1 66 ? -0.041 -1.282 16.352 1.00 0.00 66 ASP A O 18
ATOM 25304 N N . THR A 1 67 ? 0.719 -3.057 15.280 1.00 0.00 67 THR A N 18
ATOM 25305 C CA . THR A 1 67 ? 2.087 -2.463 15.108 1.00 0.00 67 THR A CA 18
ATOM 25306 C C . THR A 1 67 ? 2.401 -2.255 13.624 1.00 0.00 67 THR A C 18
ATOM 25307 O O . THR A 1 67 ? 2.089 -3.080 12.785 1.00 0.00 67 THR A O 18
ATOM 25318 N N . CYS A 1 68 ? 3.017 -1.149 13.297 1.00 0.00 68 CYS A N 18
ATOM 25319 C CA . CYS A 1 68 ? 3.358 -0.867 11.873 1.00 0.00 68 CYS A CA 18
ATOM 25320 C C . CYS A 1 68 ? 4.576 -1.694 11.459 1.00 0.00 68 CYS A C 18
ATOM 25321 O O . CYS A 1 68 ? 5.642 -1.575 12.028 1.00 0.00 68 CYS A O 18
ATOM 25329 N N . VAL A 1 69 ? 4.430 -2.532 10.467 1.00 0.00 69 VAL A N 18
ATOM 25330 C CA . VAL A 1 69 ? 5.580 -3.364 10.016 1.00 0.00 69 VAL A CA 18
ATOM 25331 C C . VAL A 1 69 ? 6.677 -2.461 9.443 1.00 0.00 69 VAL A C 18
ATOM 25332 O O . VAL A 1 69 ? 7.834 -2.584 9.792 1.00 0.00 69 VAL A O 18
ATOM 25345 N N . SER A 1 70 ? 6.321 -1.555 8.568 1.00 0.00 70 SER A N 18
ATOM 25346 C CA . SER A 1 70 ? 7.343 -0.642 7.974 1.00 0.00 70 SER A CA 18
ATOM 25347 C C . SER A 1 70 ? 6.645 0.409 7.111 1.00 0.00 70 SER A C 18
ATOM 25348 O O . SER A 1 70 ? 5.497 0.257 6.746 1.00 0.00 70 SER A O 18
ATOM 25356 N N . THR A 1 71 ? 7.338 1.469 6.771 1.00 0.00 71 THR A N 18
ATOM 25357 C CA . THR A 1 71 ? 6.735 2.541 5.915 1.00 0.00 71 THR A CA 18
ATOM 25358 C C . THR A 1 71 ? 7.452 2.565 4.566 1.00 0.00 71 THR A C 18
ATOM 25359 O O . THR A 1 71 ? 8.662 2.648 4.493 1.00 0.00 71 THR A O 18
ATOM 25370 N N . MET A 1 72 ? 6.714 2.479 3.494 1.00 0.00 72 MET A N 18
ATOM 25371 C CA . MET A 1 72 ? 7.344 2.479 2.145 1.00 0.00 72 MET A CA 18
ATOM 25372 C C . MET A 1 72 ? 8.050 3.815 1.895 1.00 0.00 72 MET A C 18
ATOM 25373 O O . MET A 1 72 ? 7.511 4.713 1.280 1.00 0.00 72 MET A O 18
ATOM 25387 N N . ASP A 1 73 ? 9.266 3.945 2.364 1.00 0.00 73 ASP A N 18
ATOM 25388 C CA . ASP A 1 73 ? 10.035 5.209 2.163 1.00 0.00 73 ASP A CA 18
ATOM 25389 C C . ASP A 1 73 ? 10.940 5.068 0.938 1.00 0.00 73 ASP A C 18
ATOM 25390 O O . ASP A 1 73 ? 11.333 6.044 0.329 1.00 0.00 73 ASP A O 18
ATOM 25399 N N . ASN A 1 74 ? 11.289 3.861 0.582 1.00 0.00 74 ASN A N 18
ATOM 25400 C CA . ASN A 1 74 ? 12.189 3.650 -0.592 1.00 0.00 74 ASN A CA 18
ATOM 25401 C C . ASN A 1 74 ? 11.373 3.597 -1.887 1.00 0.00 74 ASN A C 18
ATOM 25402 O O . ASN A 1 74 ? 10.610 2.679 -2.117 1.00 0.00 74 ASN A O 18
ATOM 25413 N N . ASN A 1 75 ? 11.537 4.576 -2.739 1.00 0.00 75 ASN A N 18
ATOM 25414 C CA . ASN A 1 75 ? 10.781 4.590 -4.022 1.00 0.00 75 ASN A CA 18
ATOM 25415 C C . ASN A 1 75 ? 11.381 3.563 -4.988 1.00 0.00 75 ASN A C 18
ATOM 25416 O O . ASN A 1 75 ? 10.752 3.151 -5.942 1.00 0.00 75 ASN A O 18
ATOM 25427 N N . ASP A 1 76 ? 12.595 3.146 -4.746 1.00 0.00 76 ASP A N 18
ATOM 25428 C CA . ASP A 1 76 ? 13.243 2.146 -5.640 1.00 0.00 76 ASP A CA 18
ATOM 25429 C C . ASP A 1 76 ? 12.955 0.738 -5.117 1.00 0.00 76 ASP A C 18
ATOM 25430 O O . ASP A 1 76 ? 13.367 -0.247 -5.700 1.00 0.00 76 ASP A O 18
ATOM 25439 N N . ALA A 1 77 ? 12.262 0.635 -4.015 1.00 0.00 77 ALA A N 18
ATOM 25440 C CA . ALA A 1 77 ? 11.960 -0.710 -3.440 1.00 0.00 77 ALA A CA 18
ATOM 25441 C C . ALA A 1 77 ? 10.724 -1.310 -4.116 1.00 0.00 77 ALA A C 18
ATOM 25442 O O . ALA A 1 77 ? 9.854 -0.607 -4.586 1.00 0.00 77 ALA A O 18
ATOM 25449 N N . GLN A 1 78 ? 10.645 -2.616 -4.161 1.00 0.00 78 GLN A N 18
ATOM 25450 C CA . GLN A 1 78 ? 9.472 -3.280 -4.800 1.00 0.00 78 GLN A CA 18
ATOM 25451 C C . GLN A 1 78 ? 8.373 -3.512 -3.762 1.00 0.00 78 GLN A C 18
ATOM 25452 O O . GLN A 1 78 ? 8.615 -3.513 -2.572 1.00 0.00 78 GLN A O 18
ATOM 25466 N N . LEU A 1 79 ? 7.162 -3.703 -4.210 1.00 0.00 79 LEU A N 18
ATOM 25467 C CA . LEU A 1 79 ? 6.029 -3.934 -3.271 1.00 0.00 79 LEU A CA 18
ATOM 25468 C C . LEU A 1 79 ? 6.250 -5.227 -2.479 1.00 0.00 79 LEU A C 18
ATOM 25469 O O . LEU A 1 79 ? 5.982 -5.293 -1.296 1.00 0.00 79 LEU A O 18
ATOM 25485 N N . GLY A 1 80 ? 6.707 -6.265 -3.127 1.00 0.00 80 GLY A N 18
ATOM 25486 C CA . GLY A 1 80 ? 6.912 -7.563 -2.419 1.00 0.00 80 GLY A CA 18
ATOM 25487 C C . GLY A 1 80 ? 8.006 -7.447 -1.355 1.00 0.00 80 GLY A C 18
ATOM 25488 O O . GLY A 1 80 ? 8.063 -8.239 -0.436 1.00 0.00 80 GLY A O 18
ATOM 25492 N N . TYR A 1 81 ? 8.884 -6.488 -1.468 1.00 0.00 81 TYR A N 18
ATOM 25493 C CA . TYR A 1 81 ? 9.973 -6.358 -0.458 1.00 0.00 81 TYR A CA 18
ATOM 25494 C C . TYR A 1 81 ? 9.384 -6.125 0.934 1.00 0.00 81 TYR A C 18
ATOM 25495 O O . TYR A 1 81 ? 9.761 -6.773 1.890 1.00 0.00 81 TYR A O 18
ATOM 25513 N N . TYR A 1 82 ? 8.474 -5.198 1.063 1.00 0.00 82 TYR A N 18
ATOM 25514 C CA . TYR A 1 82 ? 7.880 -4.919 2.401 1.00 0.00 82 TYR A CA 18
ATOM 25515 C C . TYR A 1 82 ? 6.752 -5.905 2.696 1.00 0.00 82 TYR A C 18
ATOM 25516 O O . TYR A 1 82 ? 6.646 -6.426 3.788 1.00 0.00 82 TYR A O 18
ATOM 25534 N N . ALA A 1 83 ? 5.900 -6.160 1.735 1.00 0.00 83 ALA A N 18
ATOM 25535 C CA . ALA A 1 83 ? 4.764 -7.105 1.961 1.00 0.00 83 ALA A CA 18
ATOM 25536 C C . ALA A 1 83 ? 5.098 -8.473 1.368 1.00 0.00 83 ALA A C 18
ATOM 25537 O O . ALA A 1 83 ? 5.647 -8.581 0.290 1.00 0.00 83 ALA A O 18
ATOM 25544 N N . ASN A 1 84 ? 4.761 -9.521 2.067 1.00 0.00 84 ASN A N 18
ATOM 25545 C CA . ASN A 1 84 ? 5.040 -10.893 1.559 1.00 0.00 84 ASN A CA 18
ATOM 25546 C C . ASN A 1 84 ? 4.053 -11.866 2.201 1.00 0.00 84 ASN A C 18
ATOM 25547 O O . ASN A 1 84 ? 4.305 -13.052 2.289 1.00 0.00 84 ASN A O 18
ATOM 25558 N N . SER A 1 85 ? 2.927 -11.373 2.659 1.00 0.00 85 SER A N 18
ATOM 25559 C CA . SER A 1 85 ? 1.918 -12.268 3.302 1.00 0.00 85 SER A CA 18
ATOM 25560 C C . SER A 1 85 ? 0.514 -11.689 3.108 1.00 0.00 85 SER A C 18
ATOM 25561 O O . SER A 1 85 ? 0.327 -10.490 3.043 1.00 0.00 85 SER A O 18
ATOM 25569 N N . ASP A 1 86 ? -0.477 -12.536 3.014 1.00 0.00 86 ASP A N 18
ATOM 25570 C CA . ASP A 1 86 ? -1.875 -12.042 2.817 1.00 0.00 86 ASP A CA 18
ATOM 25571 C C . ASP A 1 86 ? -2.503 -11.677 4.166 1.00 0.00 86 ASP A C 18
ATOM 25572 O O . ASP A 1 86 ? -2.037 -12.083 5.213 1.00 0.00 86 ASP A O 18
ATOM 25581 N N . GLY A 1 87 ? -3.563 -10.909 4.146 1.00 0.00 87 GLY A N 18
ATOM 25582 C CA . GLY A 1 87 ? -4.235 -10.506 5.419 1.00 0.00 87 GLY A CA 18
ATOM 25583 C C . GLY A 1 87 ? -3.654 -9.178 5.907 1.00 0.00 87 GLY A C 18
ATOM 25584 O O . GLY A 1 87 ? -4.102 -8.619 6.888 1.00 0.00 87 GLY A O 18
ATOM 25588 N N . LEU A 1 88 ? -2.661 -8.670 5.230 1.00 0.00 88 LEU A N 18
ATOM 25589 C CA . LEU A 1 88 ? -2.049 -7.381 5.659 1.00 0.00 88 LEU A CA 18
ATOM 25590 C C . LEU A 1 88 ? -2.973 -6.222 5.286 1.00 0.00 88 LEU A C 18
ATOM 25591 O O . LEU A 1 88 ? -3.752 -6.315 4.360 1.00 0.00 88 LEU A O 18
ATOM 25607 N N . ARG A 1 89 ? -2.887 -5.129 6.008 1.00 0.00 89 ARG A N 18
ATOM 25608 C CA . ARG A 1 89 ? -3.754 -3.943 5.715 1.00 0.00 89 ARG A CA 18
ATOM 25609 C C . ARG A 1 89 ? -2.872 -2.715 5.491 1.00 0.00 89 ARG A C 18
ATOM 25610 O O . ARG A 1 89 ? -1.999 -2.413 6.278 1.00 0.00 89 ARG A O 18
ATOM 25631 N N . LEU A 1 90 ? -3.096 -2.005 4.413 1.00 0.00 90 LEU A N 18
ATOM 25632 C CA . LEU A 1 90 ? -2.280 -0.791 4.114 1.00 0.00 90 LEU A CA 18
ATOM 25633 C C . LEU A 1 90 ? -3.106 0.452 4.426 1.00 0.00 90 LEU A C 18
ATOM 25634 O O . LEU A 1 90 ? -4.203 0.618 3.933 1.00 0.00 90 LEU A O 18
ATOM 25650 N N . HIS A 1 91 ? -2.589 1.330 5.247 1.00 0.00 91 HIS A N 18
ATOM 25651 C CA . HIS A 1 91 ? -3.339 2.569 5.603 1.00 0.00 91 HIS A CA 18
ATOM 25652 C C . HIS A 1 91 ? -2.793 3.741 4.792 1.00 0.00 91 HIS A C 18
ATOM 25653 O O . HIS A 1 91 ? -1.600 3.973 4.745 1.00 0.00 91 HIS A O 18
ATOM 25667 N N . VAL A 1 92 ? -3.659 4.479 4.144 1.00 0.00 92 VAL A N 18
ATOM 25668 C CA . VAL A 1 92 ? -3.207 5.642 3.323 1.00 0.00 92 VAL A CA 18
ATOM 25669 C C . VAL A 1 92 ? -3.505 6.935 4.081 1.00 0.00 92 VAL A C 18
ATOM 25670 O O . VAL A 1 92 ? -4.616 7.165 4.523 1.00 0.00 92 VAL A O 18
ATOM 25683 N N . VAL A 1 93 ? -2.520 7.784 4.234 1.00 0.00 93 VAL A N 18
ATOM 25684 C CA . VAL A 1 93 ? -2.727 9.071 4.961 1.00 0.00 93 VAL A CA 18
ATOM 25685 C C . VAL A 1 93 ? -2.755 10.211 3.945 1.00 0.00 93 VAL A C 18
ATOM 25686 O O . VAL A 1 93 ? -1.753 10.543 3.347 1.00 0.00 93 VAL A O 18
ATOM 25699 N N . ASP A 1 94 ? -3.902 10.807 3.733 1.00 0.00 94 ASP A N 18
ATOM 25700 C CA . ASP A 1 94 ? -4.004 11.921 2.741 1.00 0.00 94 ASP A CA 18
ATOM 25701 C C . ASP A 1 94 ? -3.931 13.273 3.456 1.00 0.00 94 ASP A C 18
ATOM 25702 O O . ASP A 1 94 ? -4.838 13.664 4.162 1.00 0.00 94 ASP A O 18
ATOM 25711 N N . SER A 1 95 ? -2.857 13.992 3.268 1.00 0.00 95 SER A N 18
ATOM 25712 C CA . SER A 1 95 ? -2.712 15.325 3.924 1.00 0.00 95 SER A CA 18
ATOM 25713 C C . SER A 1 95 ? -1.297 15.844 3.672 1.00 0.00 95 SER A C 18
ATOM 25714 O O . SER A 1 95 ? -0.364 15.106 3.938 1.00 0.00 95 SER A O 18
ATOM 25723 N N . MET A 1 1 ? 16.877 7.010 -22.616 1.00 0.00 1 MET A N 19
ATOM 25724 C CA . MET A 1 1 ? 16.843 8.209 -21.733 1.00 0.00 1 MET A CA 19
ATOM 25725 C C . MET A 1 1 ? 18.042 8.160 -20.786 1.00 0.00 1 MET A C 19
ATOM 25726 O O . MET A 1 1 ? 18.238 9.033 -19.963 1.00 0.00 1 MET A O 19
ATOM 25742 N N . GLY A 1 2 ? 18.848 7.139 -20.905 1.00 0.00 2 GLY A N 19
ATOM 25743 C CA . GLY A 1 2 ? 20.042 7.014 -20.025 1.00 0.00 2 GLY A CA 19
ATOM 25744 C C . GLY A 1 2 ? 20.601 5.594 -20.133 1.00 0.00 2 GLY A C 19
ATOM 25745 O O . GLY A 1 2 ? 21.650 5.374 -20.707 1.00 0.00 2 GLY A O 19
ATOM 25749 N N . HIS A 1 3 ? 19.908 4.625 -19.588 1.00 0.00 3 HIS A N 19
ATOM 25750 C CA . HIS A 1 3 ? 20.399 3.215 -19.658 1.00 0.00 3 HIS A CA 19
ATOM 25751 C C . HIS A 1 3 ? 19.218 2.255 -19.819 1.00 0.00 3 HIS A C 19
ATOM 25752 O O . HIS A 1 3 ? 18.079 2.605 -19.577 1.00 0.00 3 HIS A O 19
ATOM 25766 N N . HIS A 1 4 ? 19.489 1.047 -20.234 1.00 0.00 4 HIS A N 19
ATOM 25767 C CA . HIS A 1 4 ? 18.401 0.050 -20.426 1.00 0.00 4 HIS A CA 19
ATOM 25768 C C . HIS A 1 4 ? 17.871 -0.428 -19.072 1.00 0.00 4 HIS A C 19
ATOM 25769 O O . HIS A 1 4 ? 18.622 -0.653 -18.140 1.00 0.00 4 HIS A O 19
ATOM 25783 N N . HIS A 1 5 ? 16.573 -0.590 -18.967 1.00 0.00 5 HIS A N 19
ATOM 25784 C CA . HIS A 1 5 ? 15.951 -1.062 -17.692 1.00 0.00 5 HIS A CA 19
ATOM 25785 C C . HIS A 1 5 ? 15.017 -2.234 -18.004 1.00 0.00 5 HIS A C 19
ATOM 25786 O O . HIS A 1 5 ? 14.137 -2.565 -17.234 1.00 0.00 5 HIS A O 19
ATOM 25800 N N . HIS A 1 6 ? 15.208 -2.864 -19.132 1.00 0.00 6 HIS A N 19
ATOM 25801 C CA . HIS A 1 6 ? 14.343 -4.018 -19.503 1.00 0.00 6 HIS A CA 19
ATOM 25802 C C . HIS A 1 6 ? 14.604 -5.176 -18.537 1.00 0.00 6 HIS A C 19
ATOM 25803 O O . HIS A 1 6 ? 13.697 -5.863 -18.113 1.00 0.00 6 HIS A O 19
ATOM 25817 N N . HIS A 1 7 ? 15.845 -5.393 -18.193 1.00 0.00 7 HIS A N 19
ATOM 25818 C CA . HIS A 1 7 ? 16.195 -6.503 -17.261 1.00 0.00 7 HIS A CA 19
ATOM 25819 C C . HIS A 1 7 ? 15.437 -7.774 -17.656 1.00 0.00 7 HIS A C 19
ATOM 25820 O O . HIS A 1 7 ? 14.424 -8.117 -17.079 1.00 0.00 7 HIS A O 19
ATOM 25834 N N . HIS A 1 8 ? 15.935 -8.473 -18.640 1.00 0.00 8 HIS A N 19
ATOM 25835 C CA . HIS A 1 8 ? 15.277 -9.730 -19.096 1.00 0.00 8 HIS A CA 19
ATOM 25836 C C . HIS A 1 8 ? 13.776 -9.500 -19.292 1.00 0.00 8 HIS A C 19
ATOM 25837 O O . HIS A 1 8 ? 13.289 -8.389 -19.217 1.00 0.00 8 HIS A O 19
ATOM 25851 N N . SER A 1 9 ? 13.040 -10.550 -19.548 1.00 0.00 9 SER A N 19
ATOM 25852 C CA . SER A 1 9 ? 11.571 -10.410 -19.755 1.00 0.00 9 SER A CA 19
ATOM 25853 C C . SER A 1 9 ? 10.880 -11.700 -19.313 1.00 0.00 9 SER A C 19
ATOM 25854 O O . SER A 1 9 ? 10.085 -12.270 -20.034 1.00 0.00 9 SER A O 19
ATOM 25862 N N . HIS A 1 10 ? 11.181 -12.168 -18.128 1.00 0.00 10 HIS A N 19
ATOM 25863 C CA . HIS A 1 10 ? 10.545 -13.423 -17.625 1.00 0.00 10 HIS A CA 19
ATOM 25864 C C . HIS A 1 10 ? 10.303 -13.305 -16.119 1.00 0.00 10 HIS A C 19
ATOM 25865 O O . HIS A 1 10 ? 11.135 -12.815 -15.382 1.00 0.00 10 HIS A O 19
ATOM 25879 N N . GLY A 1 11 ? 9.165 -13.754 -15.659 1.00 0.00 11 GLY A N 19
ATOM 25880 C CA . GLY A 1 11 ? 8.860 -13.673 -14.203 1.00 0.00 11 GLY A CA 19
ATOM 25881 C C . GLY A 1 11 ? 7.494 -14.310 -13.931 1.00 0.00 11 GLY A C 19
ATOM 25882 O O . GLY A 1 11 ? 6.555 -14.134 -14.683 1.00 0.00 11 GLY A O 19
ATOM 25886 N N . LYS A 1 12 ? 7.384 -15.060 -12.867 1.00 0.00 12 LYS A N 19
ATOM 25887 C CA . LYS A 1 12 ? 6.090 -15.726 -12.540 1.00 0.00 12 LYS A CA 19
ATOM 25888 C C . LYS A 1 12 ? 5.123 -14.721 -11.911 1.00 0.00 12 LYS A C 19
ATOM 25889 O O . LYS A 1 12 ? 5.520 -13.807 -11.214 1.00 0.00 12 LYS A O 19
ATOM 25908 N N . SER A 1 13 ? 3.850 -14.885 -12.162 1.00 0.00 13 SER A N 19
ATOM 25909 C CA . SER A 1 13 ? 2.839 -13.947 -11.598 1.00 0.00 13 SER A CA 19
ATOM 25910 C C . SER A 1 13 ? 2.761 -14.106 -10.081 1.00 0.00 13 SER A C 19
ATOM 25911 O O . SER A 1 13 ? 2.943 -15.180 -9.542 1.00 0.00 13 SER A O 19
ATOM 25919 N N . ASP A 1 14 ? 2.480 -13.034 -9.391 1.00 0.00 14 ASP A N 19
ATOM 25920 C CA . ASP A 1 14 ? 2.377 -13.095 -7.909 1.00 0.00 14 ASP A CA 19
ATOM 25921 C C . ASP A 1 14 ? 1.359 -12.058 -7.438 1.00 0.00 14 ASP A C 19
ATOM 25922 O O . ASP A 1 14 ? 1.647 -10.877 -7.379 1.00 0.00 14 ASP A O 19
ATOM 25931 N N . PHE A 1 15 ? 0.169 -12.492 -7.105 1.00 0.00 15 PHE A N 19
ATOM 25932 C CA . PHE A 1 15 ? -0.890 -11.547 -6.630 1.00 0.00 15 PHE A CA 19
ATOM 25933 C C . PHE A 1 15 ? -1.433 -12.041 -5.290 1.00 0.00 15 PHE A C 19
ATOM 25934 O O . PHE A 1 15 ? -1.605 -13.226 -5.083 1.00 0.00 15 PHE A O 19
ATOM 25951 N N . ILE A 1 16 ? -1.703 -11.138 -4.379 1.00 0.00 16 ILE A N 19
ATOM 25952 C CA . ILE A 1 16 ? -2.233 -11.537 -3.039 1.00 0.00 16 ILE A CA 19
ATOM 25953 C C . ILE A 1 16 ? -3.437 -10.672 -2.679 1.00 0.00 16 ILE A C 19
ATOM 25954 O O . ILE A 1 16 ? -3.673 -9.639 -3.277 1.00 0.00 16 ILE A O 19
ATOM 25970 N N . LYS A 1 17 ? -4.201 -11.087 -1.702 1.00 0.00 17 LYS A N 19
ATOM 25971 C CA . LYS A 1 17 ? -5.398 -10.300 -1.288 1.00 0.00 17 LYS A CA 19
ATOM 25972 C C . LYS A 1 17 ? -5.081 -9.503 -0.024 1.00 0.00 17 LYS A C 19
ATOM 25973 O O . LYS A 1 17 ? -4.686 -10.050 0.989 1.00 0.00 17 LYS A O 19
ATOM 25992 N N . VAL A 1 18 ? -5.262 -8.207 -0.079 1.00 0.00 18 VAL A N 19
ATOM 25993 C CA . VAL A 1 18 ? -4.989 -7.347 1.111 1.00 0.00 18 VAL A CA 19
ATOM 25994 C C . VAL A 1 18 ? -6.085 -6.292 1.232 1.00 0.00 18 VAL A C 19
ATOM 25995 O O . VAL A 1 18 ? -6.805 -6.015 0.291 1.00 0.00 18 VAL A O 19
ATOM 26008 N N . ASN A 1 19 ? -6.213 -5.698 2.390 1.00 0.00 19 ASN A N 19
ATOM 26009 C CA . ASN A 1 19 ? -7.257 -4.652 2.596 1.00 0.00 19 ASN A CA 19
ATOM 26010 C C . ASN A 1 19 ? -6.604 -3.276 2.534 1.00 0.00 19 ASN A C 19
ATOM 26011 O O . ASN A 1 19 ? -5.512 -3.078 3.033 1.00 0.00 19 ASN A O 19
ATOM 26022 N N . VAL A 1 20 ? -7.266 -2.323 1.926 1.00 0.00 20 VAL A N 19
ATOM 26023 C CA . VAL A 1 20 ? -6.695 -0.945 1.821 1.00 0.00 20 VAL A CA 19
ATOM 26024 C C . VAL A 1 20 ? -7.704 0.064 2.364 1.00 0.00 20 VAL A C 19
ATOM 26025 O O . VAL A 1 20 ? -8.873 0.040 2.022 1.00 0.00 20 VAL A O 19
ATOM 26038 N N . SER A 1 21 ? -7.246 0.957 3.201 1.00 0.00 21 SER A N 19
ATOM 26039 C CA . SER A 1 21 ? -8.143 1.998 3.784 1.00 0.00 21 SER A CA 19
ATOM 26040 C C . SER A 1 21 ? -7.481 3.362 3.620 1.00 0.00 21 SER A C 19
ATOM 26041 O O . SER A 1 21 ? -6.273 3.465 3.521 1.00 0.00 21 SER A O 19
ATOM 26049 N N . ASN A 1 22 ? -8.263 4.412 3.587 1.00 0.00 22 ASN A N 19
ATOM 26050 C CA . ASN A 1 22 ? -7.683 5.780 3.428 1.00 0.00 22 ASN A CA 19
ATOM 26051 C C . ASN A 1 22 ? -8.368 6.748 4.389 1.00 0.00 22 ASN A C 19
ATOM 26052 O O . ASN A 1 22 ? -9.561 6.685 4.621 1.00 0.00 22 ASN A O 19
ATOM 26063 N N . SER A 1 23 ? -7.602 7.635 4.960 1.00 0.00 23 SER A N 19
ATOM 26064 C CA . SER A 1 23 ? -8.159 8.617 5.928 1.00 0.00 23 SER A CA 19
ATOM 26065 C C . SER A 1 23 ? -8.999 9.668 5.203 1.00 0.00 23 SER A C 19
ATOM 26066 O O . SER A 1 23 ? -8.889 9.850 4.008 1.00 0.00 23 SER A O 19
ATOM 26074 N N . HIS A 1 24 ? -9.835 10.359 5.935 1.00 0.00 24 HIS A N 19
ATOM 26075 C CA . HIS A 1 24 ? -10.701 11.417 5.335 1.00 0.00 24 HIS A CA 19
ATOM 26076 C C . HIS A 1 24 ? -11.705 10.790 4.366 1.00 0.00 24 HIS A C 19
ATOM 26077 O O . HIS A 1 24 ? -12.900 10.836 4.582 1.00 0.00 24 HIS A O 19
ATOM 26091 N N . ASN A 1 25 ? -11.233 10.223 3.292 1.00 0.00 25 ASN A N 19
ATOM 26092 C CA . ASN A 1 25 ? -12.162 9.616 2.299 1.00 0.00 25 ASN A CA 19
ATOM 26093 C C . ASN A 1 25 ? -12.877 8.406 2.908 1.00 0.00 25 ASN A C 19
ATOM 26094 O O . ASN A 1 25 ? -12.294 7.620 3.629 1.00 0.00 25 ASN A O 19
ATOM 26105 N N . ASP A 1 26 ? -14.144 8.254 2.614 1.00 0.00 26 ASP A N 19
ATOM 26106 C CA . ASP A 1 26 ? -14.917 7.101 3.156 1.00 0.00 26 ASP A CA 19
ATOM 26107 C C . ASP A 1 26 ? -14.804 5.922 2.188 1.00 0.00 26 ASP A C 19
ATOM 26108 O O . ASP A 1 26 ? -15.311 4.846 2.440 1.00 0.00 26 ASP A O 19
ATOM 26117 N N . ALA A 1 27 ? -14.144 6.117 1.077 1.00 0.00 27 ALA A N 19
ATOM 26118 C CA . ALA A 1 27 ? -14.000 5.009 0.094 1.00 0.00 27 ALA A CA 19
ATOM 26119 C C . ALA A 1 27 ? -13.031 3.967 0.649 1.00 0.00 27 ALA A C 19
ATOM 26120 O O . ALA A 1 27 ? -11.944 4.292 1.086 1.00 0.00 27 ALA A O 19
ATOM 26127 N N . VAL A 1 28 ? -13.414 2.715 0.633 1.00 0.00 28 VAL A N 19
ATOM 26128 C CA . VAL A 1 28 ? -12.518 1.639 1.158 1.00 0.00 28 VAL A CA 19
ATOM 26129 C C . VAL A 1 28 ? -12.508 0.464 0.185 1.00 0.00 28 VAL A C 19
ATOM 26130 O O . VAL A 1 28 ? -13.539 0.036 -0.298 1.00 0.00 28 VAL A O 19
ATOM 26143 N N . ALA A 1 29 ? -11.343 -0.064 -0.102 1.00 0.00 29 ALA A N 19
ATOM 26144 C CA . ALA A 1 29 ? -11.240 -1.219 -1.042 1.00 0.00 29 ALA A CA 19
ATOM 26145 C C . ALA A 1 29 ? -10.957 -2.492 -0.246 1.00 0.00 29 ALA A C 19
ATOM 26146 O O . ALA A 1 29 ? -10.286 -2.461 0.769 1.00 0.00 29 ALA A O 19
ATOM 26153 N N . PHE A 1 30 ? -11.471 -3.611 -0.698 1.00 0.00 30 PHE A N 19
ATOM 26154 C CA . PHE A 1 30 ? -11.250 -4.901 0.025 1.00 0.00 30 PHE A CA 19
ATOM 26155 C C . PHE A 1 30 ? -10.774 -5.982 -0.946 1.00 0.00 30 PHE A C 19
ATOM 26156 O O . PHE A 1 30 ? -11.106 -5.980 -2.116 1.00 0.00 30 PHE A O 19
ATOM 26173 N N . GLU A 1 31 ? -9.998 -6.909 -0.451 1.00 0.00 31 GLU A N 19
ATOM 26174 C CA . GLU A 1 31 ? -9.478 -8.016 -1.303 1.00 0.00 31 GLU A CA 19
ATOM 26175 C C . GLU A 1 31 ? -9.009 -7.468 -2.651 1.00 0.00 31 GLU A C 19
ATOM 26176 O O . GLU A 1 31 ? -9.353 -7.983 -3.698 1.00 0.00 31 GLU A O 19
ATOM 26188 N N . VAL A 1 32 ? -8.213 -6.429 -2.634 1.00 0.00 32 VAL A N 19
ATOM 26189 C CA . VAL A 1 32 ? -7.711 -5.851 -3.913 1.00 0.00 32 VAL A CA 19
ATOM 26190 C C . VAL A 1 32 ? -6.454 -6.607 -4.350 1.00 0.00 32 VAL A C 19
ATOM 26191 O O . VAL A 1 32 ? -5.479 -6.690 -3.628 1.00 0.00 32 VAL A O 19
ATOM 26204 N N . LYS A 1 33 ? -6.477 -7.176 -5.528 1.00 0.00 33 LYS A N 19
ATOM 26205 C CA . LYS A 1 33 ? -5.296 -7.942 -6.013 1.00 0.00 33 LYS A CA 19
ATOM 26206 C C . LYS A 1 33 ? -4.203 -6.980 -6.474 1.00 0.00 33 LYS A C 19
ATOM 26207 O O . LYS A 1 33 ? -4.434 -6.104 -7.286 1.00 0.00 33 LYS A O 19
ATOM 26226 N N . LEU A 1 34 ? -3.007 -7.145 -5.964 1.00 0.00 34 LEU A N 19
ATOM 26227 C CA . LEU A 1 34 ? -1.876 -6.251 -6.361 1.00 0.00 34 LEU A CA 19
ATOM 26228 C C . LEU A 1 34 ? -0.634 -7.096 -6.640 1.00 0.00 34 LEU A C 19
ATOM 26229 O O . LEU A 1 34 ? -0.279 -7.974 -5.878 1.00 0.00 34 LEU A O 19
ATOM 26245 N N . ALA A 1 35 ? 0.025 -6.835 -7.735 1.00 0.00 35 ALA A N 19
ATOM 26246 C CA . ALA A 1 35 ? 1.243 -7.615 -8.084 1.00 0.00 35 ALA A CA 19
ATOM 26247 C C . ALA A 1 35 ? 2.392 -7.250 -7.133 1.00 0.00 35 ALA A C 19
ATOM 26248 O O . ALA A 1 35 ? 2.600 -6.099 -6.792 1.00 0.00 35 ALA A O 19
ATOM 26255 N N . LYS A 1 36 ? 3.138 -8.234 -6.711 1.00 0.00 36 LYS A N 19
ATOM 26256 C CA . LYS A 1 36 ? 4.275 -7.984 -5.782 1.00 0.00 36 LYS A CA 19
ATOM 26257 C C . LYS A 1 36 ? 5.460 -7.395 -6.552 1.00 0.00 36 LYS A C 19
ATOM 26258 O O . LYS A 1 36 ? 6.381 -6.852 -5.970 1.00 0.00 36 LYS A O 19
ATOM 26277 N N . ASP A 1 37 ? 5.454 -7.513 -7.847 1.00 0.00 37 ASP A N 19
ATOM 26278 C CA . ASP A 1 37 ? 6.584 -6.974 -8.647 1.00 0.00 37 ASP A CA 19
ATOM 26279 C C . ASP A 1 37 ? 6.387 -5.471 -8.859 1.00 0.00 37 ASP A C 19
ATOM 26280 O O . ASP A 1 37 ? 7.205 -4.810 -9.467 1.00 0.00 37 ASP A O 19
ATOM 26289 N N . LEU A 1 38 ? 5.305 -4.923 -8.366 1.00 0.00 38 LEU A N 19
ATOM 26290 C CA . LEU A 1 38 ? 5.063 -3.462 -8.553 1.00 0.00 38 LEU A CA 19
ATOM 26291 C C . LEU A 1 38 ? 5.917 -2.652 -7.579 1.00 0.00 38 LEU A C 19
ATOM 26292 O O . LEU A 1 38 ? 6.147 -3.047 -6.453 1.00 0.00 38 LEU A O 19
ATOM 26308 N N . THR A 1 39 ? 6.389 -1.514 -8.013 1.00 0.00 39 THR A N 19
ATOM 26309 C CA . THR A 1 39 ? 7.232 -0.658 -7.131 1.00 0.00 39 THR A CA 19
ATOM 26310 C C . THR A 1 39 ? 6.344 0.230 -6.256 1.00 0.00 39 THR A C 19
ATOM 26311 O O . THR A 1 39 ? 5.148 0.324 -6.452 1.00 0.00 39 THR A O 19
ATOM 26322 N N . VAL A 1 40 ? 6.932 0.889 -5.296 1.00 0.00 40 VAL A N 19
ATOM 26323 C CA . VAL A 1 40 ? 6.149 1.787 -4.404 1.00 0.00 40 VAL A CA 19
ATOM 26324 C C . VAL A 1 40 ? 5.551 2.922 -5.239 1.00 0.00 40 VAL A C 19
ATOM 26325 O O . VAL A 1 40 ? 4.406 3.295 -5.074 1.00 0.00 40 VAL A O 19
ATOM 26338 N N . ALA A 1 41 ? 6.327 3.482 -6.127 1.00 0.00 41 ALA A N 19
ATOM 26339 C CA . ALA A 1 41 ? 5.821 4.600 -6.969 1.00 0.00 41 ALA A CA 19
ATOM 26340 C C . ALA A 1 41 ? 4.588 4.137 -7.746 1.00 0.00 41 ALA A C 19
ATOM 26341 O O . ALA A 1 41 ? 3.618 4.859 -7.879 1.00 0.00 41 ALA A O 19
ATOM 26348 N N . GLN A 1 42 ? 4.614 2.937 -8.254 1.00 0.00 42 GLN A N 19
ATOM 26349 C CA . GLN A 1 42 ? 3.443 2.420 -9.015 1.00 0.00 42 GLN A CA 19
ATOM 26350 C C . GLN A 1 42 ? 2.256 2.264 -8.063 1.00 0.00 42 GLN A C 19
ATOM 26351 O O . GLN A 1 42 ? 1.125 2.542 -8.411 1.00 0.00 42 GLN A O 19
ATOM 26365 N N . LEU A 1 43 ? 2.509 1.817 -6.864 1.00 0.00 43 LEU A N 19
ATOM 26366 C CA . LEU A 1 43 ? 1.404 1.637 -5.882 1.00 0.00 43 LEU A CA 19
ATOM 26367 C C . LEU A 1 43 ? 0.760 2.992 -5.587 1.00 0.00 43 LEU A C 19
ATOM 26368 O O . LEU A 1 43 ? -0.448 3.114 -5.507 1.00 0.00 43 LEU A O 19
ATOM 26384 N N . LYS A 1 44 ? 1.559 4.009 -5.425 1.00 0.00 44 LYS A N 19
ATOM 26385 C CA . LYS A 1 44 ? 1.005 5.359 -5.134 1.00 0.00 44 LYS A CA 19
ATOM 26386 C C . LYS A 1 44 ? 0.124 5.808 -6.298 1.00 0.00 44 LYS A C 19
ATOM 26387 O O . LYS A 1 44 ? -0.897 6.435 -6.108 1.00 0.00 44 LYS A O 19
ATOM 26406 N N . THR A 1 45 ? 0.514 5.497 -7.501 1.00 0.00 45 THR A N 19
ATOM 26407 C CA . THR A 1 45 ? -0.300 5.905 -8.679 1.00 0.00 45 THR A CA 19
ATOM 26408 C C . THR A 1 45 ? -1.688 5.264 -8.584 1.00 0.00 45 THR A C 19
ATOM 26409 O O . THR A 1 45 ? -2.697 5.917 -8.769 1.00 0.00 45 THR A O 19
ATOM 26420 N N . LYS A 1 46 ? -1.748 3.993 -8.291 1.00 0.00 46 LYS A N 19
ATOM 26421 C CA . LYS A 1 46 ? -3.070 3.315 -8.178 1.00 0.00 46 LYS A CA 19
ATOM 26422 C C . LYS A 1 46 ? -3.843 3.924 -7.007 1.00 0.00 46 LYS A C 19
ATOM 26423 O O . LYS A 1 46 ? -5.023 4.199 -7.101 1.00 0.00 46 LYS A O 19
ATOM 26442 N N . LEU A 1 47 ? -3.177 4.140 -5.906 1.00 0.00 47 LEU A N 19
ATOM 26443 C CA . LEU A 1 47 ? -3.852 4.737 -4.723 1.00 0.00 47 LEU A CA 19
ATOM 26444 C C . LEU A 1 47 ? -4.290 6.161 -5.063 1.00 0.00 47 LEU A C 19
ATOM 26445 O O . LEU A 1 47 ? -5.339 6.616 -4.654 1.00 0.00 47 LEU A O 19
ATOM 26461 N N . GLU A 1 48 ? -3.481 6.869 -5.801 1.00 0.00 48 GLU A N 19
ATOM 26462 C CA . GLU A 1 48 ? -3.827 8.270 -6.167 1.00 0.00 48 GLU A CA 19
ATOM 26463 C C . GLU A 1 48 ? -5.208 8.297 -6.821 1.00 0.00 48 GLU A C 19
ATOM 26464 O O . GLU A 1 48 ? -6.054 9.100 -6.478 1.00 0.00 48 GLU A O 19
ATOM 26476 N N . ILE A 1 49 ? -5.442 7.427 -7.763 1.00 0.00 49 ILE A N 19
ATOM 26477 C CA . ILE A 1 49 ? -6.765 7.397 -8.444 1.00 0.00 49 ILE A CA 19
ATOM 26478 C C . ILE A 1 49 ? -7.851 7.005 -7.435 1.00 0.00 49 ILE A C 19
ATOM 26479 O O . ILE A 1 49 ? -8.925 7.573 -7.409 1.00 0.00 49 ILE A O 19
ATOM 26495 N N . LEU A 1 50 ? -7.577 6.028 -6.616 1.00 0.00 50 LEU A N 19
ATOM 26496 C CA . LEU A 1 50 ? -8.584 5.573 -5.611 1.00 0.00 50 LEU A CA 19
ATOM 26497 C C . LEU A 1 50 ? -8.892 6.699 -4.617 1.00 0.00 50 LEU A C 19
ATOM 26498 O O . LEU A 1 50 ? -10.029 6.904 -4.238 1.00 0.00 50 LEU A O 19
ATOM 26514 N N . THR A 1 51 ? -7.895 7.420 -4.180 1.00 0.00 51 THR A N 19
ATOM 26515 C CA . THR A 1 51 ? -8.142 8.518 -3.198 1.00 0.00 51 THR A CA 19
ATOM 26516 C C . THR A 1 51 ? -8.326 9.835 -3.952 1.00 0.00 51 THR A C 19
ATOM 26517 O O . THR A 1 51 ? -8.796 10.814 -3.405 1.00 0.00 51 THR A O 19
ATOM 26528 N N . GLY A 1 52 ? -7.970 9.866 -5.210 1.00 0.00 52 GLY A N 19
ATOM 26529 C CA . GLY A 1 52 ? -8.135 11.119 -6.005 1.00 0.00 52 GLY A CA 19
ATOM 26530 C C . GLY A 1 52 ? -7.233 12.212 -5.430 1.00 0.00 52 GLY A C 19
ATOM 26531 O O . GLY A 1 52 ? -7.138 13.299 -5.963 1.00 0.00 52 GLY A O 19
ATOM 26535 N N . GLY A 1 53 ? -6.580 11.934 -4.333 1.00 0.00 53 GLY A N 19
ATOM 26536 C CA . GLY A 1 53 ? -5.699 12.955 -3.702 1.00 0.00 53 GLY A CA 19
ATOM 26537 C C . GLY A 1 53 ? -4.384 13.078 -4.464 1.00 0.00 53 GLY A C 19
ATOM 26538 O O . GLY A 1 53 ? -4.189 12.475 -5.499 1.00 0.00 53 GLY A O 19
ATOM 26542 N N . CYS A 1 54 ? -3.478 13.869 -3.952 1.00 0.00 54 CYS A N 19
ATOM 26543 C CA . CYS A 1 54 ? -2.164 14.054 -4.626 1.00 0.00 54 CYS A CA 19
ATOM 26544 C C . CYS A 1 54 ? -1.177 13.004 -4.111 1.00 0.00 54 CYS A C 19
ATOM 26545 O O . CYS A 1 54 ? -0.979 12.847 -2.921 1.00 0.00 54 CYS A O 19
ATOM 26553 N N . ALA A 1 55 ? -0.563 12.284 -5.006 1.00 0.00 55 ALA A N 19
ATOM 26554 C CA . ALA A 1 55 ? 0.412 11.235 -4.601 1.00 0.00 55 ALA A CA 19
ATOM 26555 C C . ALA A 1 55 ? 1.603 11.880 -3.883 1.00 0.00 55 ALA A C 19
ATOM 26556 O O . ALA A 1 55 ? 2.187 11.304 -2.986 1.00 0.00 55 ALA A O 19
ATOM 26563 N N . GLY A 1 56 ? 1.979 13.061 -4.291 1.00 0.00 56 GLY A N 19
ATOM 26564 C CA . GLY A 1 56 ? 3.145 13.745 -3.659 1.00 0.00 56 GLY A CA 19
ATOM 26565 C C . GLY A 1 56 ? 2.863 14.051 -2.185 1.00 0.00 56 GLY A C 19
ATOM 26566 O O . GLY A 1 56 ? 3.747 13.982 -1.354 1.00 0.00 56 GLY A O 19
ATOM 26570 N N . THR A 1 57 ? 1.646 14.395 -1.847 1.00 0.00 57 THR A N 19
ATOM 26571 C CA . THR A 1 57 ? 1.319 14.710 -0.420 1.00 0.00 57 THR A CA 19
ATOM 26572 C C . THR A 1 57 ? 0.718 13.474 0.251 1.00 0.00 57 THR A C 19
ATOM 26573 O O . THR A 1 57 ? 0.539 13.433 1.452 1.00 0.00 57 THR A O 19
ATOM 26584 N N . MET A 1 58 ? 0.396 12.468 -0.515 1.00 0.00 58 MET A N 19
ATOM 26585 C CA . MET A 1 58 ? -0.206 11.238 0.074 1.00 0.00 58 MET A CA 19
ATOM 26586 C C . MET A 1 58 ? 0.897 10.287 0.533 1.00 0.00 58 MET A C 19
ATOM 26587 O O . MET A 1 58 ? 1.785 9.938 -0.221 1.00 0.00 58 MET A O 19
ATOM 26601 N N . LYS A 1 59 ? 0.842 9.861 1.772 1.00 0.00 59 LYS A N 19
ATOM 26602 C CA . LYS A 1 59 ? 1.874 8.927 2.311 1.00 0.00 59 LYS A CA 19
ATOM 26603 C C . LYS A 1 59 ? 1.262 7.545 2.502 1.00 0.00 59 LYS A C 19
ATOM 26604 O O . LYS A 1 59 ? 0.085 7.409 2.779 1.00 0.00 59 LYS A O 19
ATOM 26623 N N . VAL A 1 60 ? 2.059 6.520 2.355 1.00 0.00 60 VAL A N 19
ATOM 26624 C CA . VAL A 1 60 ? 1.558 5.125 2.521 1.00 0.00 60 VAL A CA 19
ATOM 26625 C C . VAL A 1 60 ? 2.306 4.458 3.671 1.00 0.00 60 VAL A C 19
ATOM 26626 O O . VAL A 1 60 ? 3.517 4.517 3.757 1.00 0.00 60 VAL A O 19
ATOM 26639 N N . GLN A 1 61 ? 1.582 3.821 4.558 1.00 0.00 61 GLN A N 19
ATOM 26640 C CA . GLN A 1 61 ? 2.224 3.136 5.720 1.00 0.00 61 GLN A CA 19
ATOM 26641 C C . GLN A 1 61 ? 1.678 1.716 5.826 1.00 0.00 61 GLN A C 19
ATOM 26642 O O . GLN A 1 61 ? 0.498 1.476 5.656 1.00 0.00 61 GLN A O 19
ATOM 26656 N N . VAL A 1 62 ? 2.535 0.770 6.097 1.00 0.00 62 VAL A N 19
ATOM 26657 C CA . VAL A 1 62 ? 2.085 -0.645 6.204 1.00 0.00 62 VAL A CA 19
ATOM 26658 C C . VAL A 1 62 ? 1.701 -0.951 7.646 1.00 0.00 62 VAL A C 19
ATOM 26659 O O . VAL A 1 62 ? 2.427 -0.637 8.572 1.00 0.00 62 VAL A O 19
ATOM 26672 N N . PHE A 1 63 ? 0.563 -1.567 7.841 1.00 0.00 63 PHE A N 19
ATOM 26673 C CA . PHE A 1 63 ? 0.103 -1.913 9.218 1.00 0.00 63 PHE A CA 19
ATOM 26674 C C . PHE A 1 63 ? -0.186 -3.408 9.305 1.00 0.00 63 PHE A C 19
ATOM 26675 O O . PHE A 1 63 ? -0.637 -4.034 8.361 1.00 0.00 63 PHE A O 19
ATOM 26692 N N . LYS A 1 64 ? 0.063 -3.974 10.452 1.00 0.00 64 LYS A N 19
ATOM 26693 C CA . LYS A 1 64 ? -0.194 -5.420 10.662 1.00 0.00 64 LYS A CA 19
ATOM 26694 C C . LYS A 1 64 ? -0.606 -5.619 12.118 1.00 0.00 64 LYS A C 19
ATOM 26695 O O . LYS A 1 64 ? 0.218 -5.663 13.010 1.00 0.00 64 LYS A O 19
ATOM 26714 N N . GLY A 1 65 ? -1.884 -5.726 12.359 1.00 0.00 65 GLY A N 19
ATOM 26715 C CA . GLY A 1 65 ? -2.374 -5.910 13.751 1.00 0.00 65 GLY A CA 19
ATOM 26716 C C . GLY A 1 65 ? -2.168 -4.619 14.547 1.00 0.00 65 GLY A C 19
ATOM 26717 O O . GLY A 1 65 ? -2.529 -3.542 14.110 1.00 0.00 65 GLY A O 19
ATOM 26721 N N . ASP A 1 66 ? -1.591 -4.723 15.716 1.00 0.00 66 ASP A N 19
ATOM 26722 C CA . ASP A 1 66 ? -1.354 -3.514 16.560 1.00 0.00 66 ASP A CA 19
ATOM 26723 C C . ASP A 1 66 ? 0.099 -3.066 16.400 1.00 0.00 66 ASP A C 19
ATOM 26724 O O . ASP A 1 66 ? 0.583 -2.229 17.137 1.00 0.00 66 ASP A O 19
ATOM 26733 N N . THR A 1 67 ? 0.801 -3.625 15.439 1.00 0.00 67 THR A N 19
ATOM 26734 C CA . THR A 1 67 ? 2.236 -3.251 15.215 1.00 0.00 67 THR A CA 19
ATOM 26735 C C . THR A 1 67 ? 2.452 -2.856 13.754 1.00 0.00 67 THR A C 19
ATOM 26736 O O . THR A 1 67 ? 2.001 -3.522 12.842 1.00 0.00 67 THR A O 19
ATOM 26747 N N . CYS A 1 68 ? 3.137 -1.765 13.528 1.00 0.00 68 CYS A N 19
ATOM 26748 C CA . CYS A 1 68 ? 3.381 -1.307 12.133 1.00 0.00 68 CYS A CA 19
ATOM 26749 C C . CYS A 1 68 ? 4.594 -2.035 11.541 1.00 0.00 68 CYS A C 19
ATOM 26750 O O . CYS A 1 68 ? 5.662 -2.066 12.121 1.00 0.00 68 CYS A O 19
ATOM 26758 N N . VAL A 1 69 ? 4.428 -2.618 10.384 1.00 0.00 69 VAL A N 19
ATOM 26759 C CA . VAL A 1 69 ? 5.554 -3.343 9.736 1.00 0.00 69 VAL A CA 19
ATOM 26760 C C . VAL A 1 69 ? 6.641 -2.341 9.341 1.00 0.00 69 VAL A C 19
ATOM 26761 O O . VAL A 1 69 ? 7.812 -2.573 9.557 1.00 0.00 69 VAL A O 19
ATOM 26774 N N . SER A 1 70 ? 6.258 -1.224 8.768 1.00 0.00 70 SER A N 19
ATOM 26775 C CA . SER A 1 70 ? 7.264 -0.193 8.363 1.00 0.00 70 SER A CA 19
ATOM 26776 C C . SER A 1 70 ? 6.622 0.801 7.388 1.00 0.00 70 SER A C 19
ATOM 26777 O O . SER A 1 70 ? 5.515 0.610 6.924 1.00 0.00 70 SER A O 19
ATOM 26785 N N . THR A 1 71 ? 7.330 1.862 7.075 1.00 0.00 71 THR A N 19
ATOM 26786 C CA . THR A 1 71 ? 6.801 2.891 6.128 1.00 0.00 71 THR A CA 19
ATOM 26787 C C . THR A 1 71 ? 7.619 2.860 4.835 1.00 0.00 71 THR A C 19
ATOM 26788 O O . THR A 1 71 ? 8.836 2.865 4.853 1.00 0.00 71 THR A O 19
ATOM 26799 N N . MET A 1 72 ? 6.954 2.811 3.715 1.00 0.00 72 MET A N 19
ATOM 26800 C CA . MET A 1 72 ? 7.671 2.763 2.412 1.00 0.00 72 MET A CA 19
ATOM 26801 C C . MET A 1 72 ? 8.422 4.072 2.173 1.00 0.00 72 MET A C 19
ATOM 26802 O O . MET A 1 72 ? 7.835 5.093 1.862 1.00 0.00 72 MET A O 19
ATOM 26816 N N . ASP A 1 73 ? 9.723 4.041 2.317 1.00 0.00 73 ASP A N 19
ATOM 26817 C CA . ASP A 1 73 ? 10.555 5.263 2.104 1.00 0.00 73 ASP A CA 19
ATOM 26818 C C . ASP A 1 73 ? 11.413 5.069 0.855 1.00 0.00 73 ASP A C 19
ATOM 26819 O O . ASP A 1 73 ? 11.761 6.012 0.172 1.00 0.00 73 ASP A O 19
ATOM 26828 N N . ASN A 1 74 ? 11.766 3.845 0.555 1.00 0.00 74 ASN A N 19
ATOM 26829 C CA . ASN A 1 74 ? 12.614 3.580 -0.645 1.00 0.00 74 ASN A CA 19
ATOM 26830 C C . ASN A 1 74 ? 11.730 3.395 -1.881 1.00 0.00 74 ASN A C 19
ATOM 26831 O O . ASN A 1 74 ? 11.054 2.397 -2.037 1.00 0.00 74 ASN A O 19
ATOM 26842 N N . ASN A 1 75 ? 11.738 4.362 -2.758 1.00 0.00 75 ASN A N 19
ATOM 26843 C CA . ASN A 1 75 ? 10.918 4.280 -4.000 1.00 0.00 75 ASN A CA 19
ATOM 26844 C C . ASN A 1 75 ? 11.467 3.184 -4.919 1.00 0.00 75 ASN A C 19
ATOM 26845 O O . ASN A 1 75 ? 10.730 2.520 -5.621 1.00 0.00 75 ASN A O 19
ATOM 26856 N N . ASP A 1 76 ? 12.761 3.009 -4.938 1.00 0.00 76 ASP A N 19
ATOM 26857 C CA . ASP A 1 76 ? 13.370 1.979 -5.826 1.00 0.00 76 ASP A CA 19
ATOM 26858 C C . ASP A 1 76 ? 13.100 0.579 -5.267 1.00 0.00 76 ASP A C 19
ATOM 26859 O O . ASP A 1 76 ? 13.501 -0.413 -5.840 1.00 0.00 76 ASP A O 19
ATOM 26868 N N . ALA A 1 77 ? 12.431 0.488 -4.144 1.00 0.00 77 ALA A N 19
ATOM 26869 C CA . ALA A 1 77 ? 12.150 -0.853 -3.547 1.00 0.00 77 ALA A CA 19
ATOM 26870 C C . ALA A 1 77 ? 10.873 -1.449 -4.143 1.00 0.00 77 ALA A C 19
ATOM 26871 O O . ALA A 1 77 ? 10.022 -0.749 -4.655 1.00 0.00 77 ALA A O 19
ATOM 26878 N N . GLN A 1 78 ? 10.746 -2.750 -4.081 1.00 0.00 78 GLN A N 19
ATOM 26879 C CA . GLN A 1 78 ? 9.542 -3.423 -4.643 1.00 0.00 78 GLN A CA 19
ATOM 26880 C C . GLN A 1 78 ? 8.412 -3.456 -3.613 1.00 0.00 78 GLN A C 19
ATOM 26881 O O . GLN A 1 78 ? 8.632 -3.363 -2.420 1.00 0.00 78 GLN A O 19
ATOM 26895 N N . LEU A 1 79 ? 7.201 -3.597 -4.078 1.00 0.00 79 LEU A N 19
ATOM 26896 C CA . LEU A 1 79 ? 6.035 -3.653 -3.157 1.00 0.00 79 LEU A CA 19
ATOM 26897 C C . LEU A 1 79 ? 6.155 -4.876 -2.248 1.00 0.00 79 LEU A C 19
ATOM 26898 O O . LEU A 1 79 ? 5.870 -4.815 -1.069 1.00 0.00 79 LEU A O 19
ATOM 26914 N N . GLY A 1 80 ? 6.556 -5.993 -2.793 1.00 0.00 80 GLY A N 19
ATOM 26915 C CA . GLY A 1 80 ? 6.674 -7.223 -1.961 1.00 0.00 80 GLY A CA 19
ATOM 26916 C C . GLY A 1 80 ? 7.809 -7.063 -0.953 1.00 0.00 80 GLY A C 19
ATOM 26917 O O . GLY A 1 80 ? 8.039 -7.921 -0.124 1.00 0.00 80 GLY A O 19
ATOM 26921 N N . TYR A 1 81 ? 8.520 -5.972 -1.011 1.00 0.00 81 TYR A N 19
ATOM 26922 C CA . TYR A 1 81 ? 9.636 -5.761 -0.050 1.00 0.00 81 TYR A CA 19
ATOM 26923 C C . TYR A 1 81 ? 9.070 -5.682 1.370 1.00 0.00 81 TYR A C 19
ATOM 26924 O O . TYR A 1 81 ? 9.602 -6.264 2.296 1.00 0.00 81 TYR A O 19
ATOM 26942 N N . TYR A 1 82 ? 7.991 -4.958 1.542 1.00 0.00 82 TYR A N 19
ATOM 26943 C CA . TYR A 1 82 ? 7.368 -4.818 2.895 1.00 0.00 82 TYR A CA 19
ATOM 26944 C C . TYR A 1 82 ? 6.105 -5.673 2.954 1.00 0.00 82 TYR A C 19
ATOM 26945 O O . TYR A 1 82 ? 5.708 -6.135 4.006 1.00 0.00 82 TYR A O 19
ATOM 26963 N N . ALA A 1 83 ? 5.470 -5.885 1.828 1.00 0.00 83 ALA A N 19
ATOM 26964 C CA . ALA A 1 83 ? 4.225 -6.709 1.795 1.00 0.00 83 ALA A CA 19
ATOM 26965 C C . ALA A 1 83 ? 4.538 -8.073 1.187 1.00 0.00 83 ALA A C 19
ATOM 26966 O O . ALA A 1 83 ? 4.189 -8.359 0.057 1.00 0.00 83 ALA A O 19
ATOM 26973 N N . ASN A 1 84 ? 5.197 -8.921 1.939 1.00 0.00 84 ASN A N 19
ATOM 26974 C CA . ASN A 1 84 ? 5.547 -10.282 1.434 1.00 0.00 84 ASN A CA 19
ATOM 26975 C C . ASN A 1 84 ? 4.599 -11.305 2.060 1.00 0.00 84 ASN A C 19
ATOM 26976 O O . ASN A 1 84 ? 4.804 -12.497 1.956 1.00 0.00 84 ASN A O 19
ATOM 26987 N N . SER A 1 85 ? 3.553 -10.842 2.708 1.00 0.00 85 SER A N 19
ATOM 26988 C CA . SER A 1 85 ? 2.572 -11.777 3.345 1.00 0.00 85 SER A CA 19
ATOM 26989 C C . SER A 1 85 ? 1.144 -11.314 3.047 1.00 0.00 85 SER A C 19
ATOM 26990 O O . SER A 1 85 ? 0.868 -10.134 2.945 1.00 0.00 85 SER A O 19
ATOM 26998 N N . ASP A 1 86 ? 0.241 -12.245 2.892 1.00 0.00 86 ASP A N 19
ATOM 26999 C CA . ASP A 1 86 ? -1.175 -11.889 2.583 1.00 0.00 86 ASP A CA 19
ATOM 27000 C C . ASP A 1 86 ? -1.941 -11.546 3.864 1.00 0.00 86 ASP A C 19
ATOM 27001 O O . ASP A 1 86 ? -1.570 -11.942 4.952 1.00 0.00 86 ASP A O 19
ATOM 27010 N N . GLY A 1 87 ? -3.023 -10.818 3.731 1.00 0.00 87 GLY A N 19
ATOM 27011 C CA . GLY A 1 87 ? -3.839 -10.443 4.925 1.00 0.00 87 GLY A CA 19
ATOM 27012 C C . GLY A 1 87 ? -3.296 -9.146 5.529 1.00 0.00 87 GLY A C 19
ATOM 27013 O O . GLY A 1 87 ? -3.688 -8.737 6.603 1.00 0.00 87 GLY A O 19
ATOM 27017 N N . LEU A 1 88 ? -2.393 -8.500 4.844 1.00 0.00 88 LEU A N 19
ATOM 27018 C CA . LEU A 1 88 ? -1.813 -7.232 5.372 1.00 0.00 88 LEU A CA 19
ATOM 27019 C C . LEU A 1 88 ? -2.772 -6.067 5.134 1.00 0.00 88 LEU A C 19
ATOM 27020 O O . LEU A 1 88 ? -3.590 -6.097 4.236 1.00 0.00 88 LEU A O 19
ATOM 27036 N N . ARG A 1 89 ? -2.665 -5.033 5.939 1.00 0.00 89 ARG A N 19
ATOM 27037 C CA . ARG A 1 89 ? -3.556 -3.841 5.779 1.00 0.00 89 ARG A CA 19
ATOM 27038 C C . ARG A 1 89 ? -2.699 -2.603 5.521 1.00 0.00 89 ARG A C 19
ATOM 27039 O O . ARG A 1 89 ? -1.768 -2.313 6.250 1.00 0.00 89 ARG A O 19
ATOM 27060 N N . LEU A 1 90 ? -3.014 -1.868 4.484 1.00 0.00 90 LEU A N 19
ATOM 27061 C CA . LEU A 1 90 ? -2.238 -0.635 4.153 1.00 0.00 90 LEU A CA 19
ATOM 27062 C C . LEU A 1 90 ? -3.073 0.589 4.516 1.00 0.00 90 LEU A C 19
ATOM 27063 O O . LEU A 1 90 ? -4.215 0.712 4.116 1.00 0.00 90 LEU A O 19
ATOM 27079 N N . HIS A 1 91 ? -2.511 1.494 5.274 1.00 0.00 91 HIS A N 19
ATOM 27080 C CA . HIS A 1 91 ? -3.258 2.721 5.677 1.00 0.00 91 HIS A CA 19
ATOM 27081 C C . HIS A 1 91 ? -2.744 3.913 4.872 1.00 0.00 91 HIS A C 19
ATOM 27082 O O . HIS A 1 91 ? -1.610 4.332 5.014 1.00 0.00 91 HIS A O 19
ATOM 27096 N N . VAL A 1 92 ? -3.570 4.461 4.021 1.00 0.00 92 VAL A N 19
ATOM 27097 C CA . VAL A 1 92 ? -3.138 5.625 3.199 1.00 0.00 92 VAL A CA 19
ATOM 27098 C C . VAL A 1 92 ? -3.451 6.915 3.951 1.00 0.00 92 VAL A C 19
ATOM 27099 O O . VAL A 1 92 ? -4.556 7.123 4.417 1.00 0.00 92 VAL A O 19
ATOM 27112 N N . VAL A 1 93 ? -2.481 7.783 4.072 1.00 0.00 93 VAL A N 19
ATOM 27113 C CA . VAL A 1 93 ? -2.687 9.075 4.793 1.00 0.00 93 VAL A CA 19
ATOM 27114 C C . VAL A 1 93 ? -2.714 10.222 3.786 1.00 0.00 93 VAL A C 19
ATOM 27115 O O . VAL A 1 93 ? -1.691 10.651 3.285 1.00 0.00 93 VAL A O 19
ATOM 27128 N N . ASP A 1 94 ? -3.885 10.720 3.481 1.00 0.00 94 ASP A N 19
ATOM 27129 C CA . ASP A 1 94 ? -4.004 11.838 2.501 1.00 0.00 94 ASP A CA 19
ATOM 27130 C C . ASP A 1 94 ? -4.143 13.166 3.248 1.00 0.00 94 ASP A C 19
ATOM 27131 O O . ASP A 1 94 ? -5.138 13.426 3.897 1.00 0.00 94 ASP A O 19
ATOM 27140 N N . SER A 1 95 ? -3.154 14.011 3.154 1.00 0.00 95 SER A N 19
ATOM 27141 C CA . SER A 1 95 ? -3.219 15.327 3.847 1.00 0.00 95 SER A CA 19
ATOM 27142 C C . SER A 1 95 ? -2.148 16.246 3.260 1.00 0.00 95 SER A C 19
ATOM 27143 O O . SER A 1 95 ? -2.313 17.449 3.349 1.00 0.00 95 SER A O 19
ATOM 27152 N N . MET A 1 1 ? 10.730 -27.364 -17.703 1.00 0.00 1 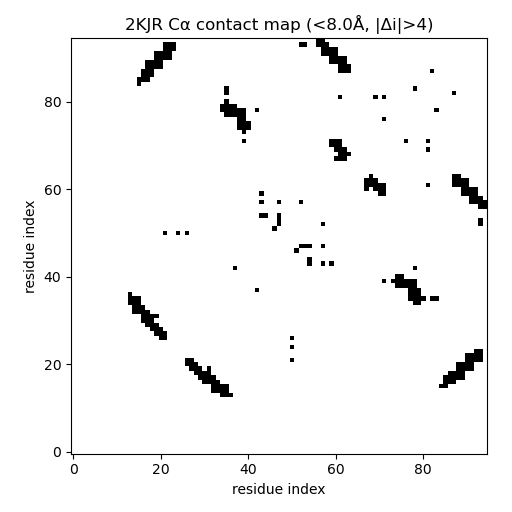MET A N 20
ATOM 27153 C CA . MET A 1 1 ? 11.708 -28.376 -18.192 1.00 0.00 1 MET A CA 20
ATOM 27154 C C . MET A 1 1 ? 13.130 -27.862 -17.956 1.00 0.00 1 MET A C 20
ATOM 27155 O O . MET A 1 1 ? 14.098 -28.569 -18.155 1.00 0.00 1 MET A O 20
ATOM 27171 N N . GLY A 1 2 ? 13.263 -26.632 -17.541 1.00 0.00 2 GLY A N 20
ATOM 27172 C CA . GLY A 1 2 ? 14.620 -26.068 -17.301 1.00 0.00 2 GLY A CA 20
ATOM 27173 C C . GLY A 1 2 ? 15.244 -26.703 -16.058 1.00 0.00 2 GLY A C 20
ATOM 27174 O O . GLY A 1 2 ? 14.564 -27.037 -15.108 1.00 0.00 2 GLY A O 20
ATOM 27178 N N . HIS A 1 3 ? 16.539 -26.866 -16.058 1.00 0.00 3 HIS A N 20
ATOM 27179 C CA . HIS A 1 3 ? 17.220 -27.470 -14.881 1.00 0.00 3 HIS A CA 20
ATOM 27180 C C . HIS A 1 3 ? 17.110 -26.519 -13.687 1.00 0.00 3 HIS A C 20
ATOM 27181 O O . HIS A 1 3 ? 16.915 -26.937 -12.563 1.00 0.00 3 HIS A O 20
ATOM 27195 N N . HIS A 1 4 ? 17.238 -25.241 -13.923 1.00 0.00 4 HIS A N 20
ATOM 27196 C CA . HIS A 1 4 ? 17.148 -24.260 -12.805 1.00 0.00 4 HIS A CA 20
ATOM 27197 C C . HIS A 1 4 ? 15.734 -24.275 -12.220 1.00 0.00 4 HIS A C 20
ATOM 27198 O O . HIS A 1 4 ? 15.547 -24.217 -11.021 1.00 0.00 4 HIS A O 20
ATOM 27212 N N . HIS A 1 5 ? 14.735 -24.345 -13.058 1.00 0.00 5 HIS A N 20
ATOM 27213 C CA . HIS A 1 5 ? 13.333 -24.352 -12.551 1.00 0.00 5 HIS A CA 20
ATOM 27214 C C . HIS A 1 5 ? 12.921 -25.777 -12.180 1.00 0.00 5 HIS A C 20
ATOM 27215 O O . HIS A 1 5 ? 13.051 -26.695 -12.966 1.00 0.00 5 HIS A O 20
ATOM 27229 N N . HIS A 1 6 ? 12.417 -25.967 -10.990 1.00 0.00 6 HIS A N 20
ATOM 27230 C CA . HIS A 1 6 ? 11.986 -27.329 -10.561 1.00 0.00 6 HIS A CA 20
ATOM 27231 C C . HIS A 1 6 ? 10.818 -27.199 -9.582 1.00 0.00 6 HIS A C 20
ATOM 27232 O O . HIS A 1 6 ? 10.592 -28.057 -8.752 1.00 0.00 6 HIS A O 20
ATOM 27246 N N . HIS A 1 7 ? 10.073 -26.128 -9.673 1.00 0.00 7 HIS A N 20
ATOM 27247 C CA . HIS A 1 7 ? 8.917 -25.934 -8.751 1.00 0.00 7 HIS A CA 20
ATOM 27248 C C . HIS A 1 7 ? 7.872 -25.048 -9.434 1.00 0.00 7 HIS A C 20
ATOM 27249 O O . HIS A 1 7 ? 7.962 -23.838 -9.401 1.00 0.00 7 HIS A O 20
ATOM 27263 N N . HIS A 1 8 ? 6.884 -25.646 -10.054 1.00 0.00 8 HIS A N 20
ATOM 27264 C CA . HIS A 1 8 ? 5.823 -24.854 -10.753 1.00 0.00 8 HIS A CA 20
ATOM 27265 C C . HIS A 1 8 ? 6.463 -23.680 -11.508 1.00 0.00 8 HIS A C 20
ATOM 27266 O O . HIS A 1 8 ? 6.676 -22.617 -10.961 1.00 0.00 8 HIS A O 20
ATOM 27280 N N . SER A 1 9 ? 6.784 -23.876 -12.758 1.00 0.00 9 SER A N 20
ATOM 27281 C CA . SER A 1 9 ? 7.428 -22.788 -13.552 1.00 0.00 9 SER A CA 20
ATOM 27282 C C . SER A 1 9 ? 6.476 -21.596 -13.702 1.00 0.00 9 SER A C 20
ATOM 27283 O O . SER A 1 9 ? 5.274 -21.752 -13.767 1.00 0.00 9 SER A O 20
ATOM 27291 N N . HIS A 1 10 ? 7.016 -20.404 -13.762 1.00 0.00 10 HIS A N 20
ATOM 27292 C CA . HIS A 1 10 ? 6.162 -19.189 -13.914 1.00 0.00 10 HIS A CA 20
ATOM 27293 C C . HIS A 1 10 ? 5.115 -19.146 -12.797 1.00 0.00 10 HIS A C 20
ATOM 27294 O O . HIS A 1 10 ? 4.103 -19.815 -12.851 1.00 0.00 10 HIS A O 20
ATOM 27308 N N . GLY A 1 11 ? 5.362 -18.364 -11.778 1.00 0.00 11 GLY A N 20
ATOM 27309 C CA . GLY A 1 11 ? 4.396 -18.274 -10.645 1.00 0.00 11 GLY A CA 20
ATOM 27310 C C . GLY A 1 11 ? 3.041 -17.771 -11.146 1.00 0.00 11 GLY A C 20
ATOM 27311 O O . GLY A 1 11 ? 2.891 -16.626 -11.523 1.00 0.00 11 GLY A O 20
ATOM 27315 N N . LYS A 1 12 ? 2.052 -18.621 -11.145 1.00 0.00 12 LYS A N 20
ATOM 27316 C CA . LYS A 1 12 ? 0.702 -18.200 -11.611 1.00 0.00 12 LYS A CA 20
ATOM 27317 C C . LYS A 1 12 ? 0.147 -17.129 -10.669 1.00 0.00 12 LYS A C 20
ATOM 27318 O O . LYS A 1 12 ? -0.402 -16.133 -11.100 1.00 0.00 12 LYS A O 20
ATOM 27337 N N . SER A 1 13 ? 0.283 -17.327 -9.382 1.00 0.00 13 SER A N 20
ATOM 27338 C CA . SER A 1 13 ? -0.239 -16.326 -8.403 1.00 0.00 13 SER A CA 20
ATOM 27339 C C . SER A 1 13 ? 0.881 -15.367 -7.997 1.00 0.00 13 SER A C 20
ATOM 27340 O O . SER A 1 13 ? 1.653 -15.646 -7.101 1.00 0.00 13 SER A O 20
ATOM 27348 N N . ASP A 1 14 ? 0.965 -14.232 -8.646 1.00 0.00 14 ASP A N 20
ATOM 27349 C CA . ASP A 1 14 ? 2.023 -13.229 -8.311 1.00 0.00 14 ASP A CA 20
ATOM 27350 C C . ASP A 1 14 ? 1.381 -12.038 -7.599 1.00 0.00 14 ASP A C 20
ATOM 27351 O O . ASP A 1 14 ? 1.946 -10.963 -7.538 1.00 0.00 14 ASP A O 20
ATOM 27360 N N . PHE A 1 15 ? 0.198 -12.225 -7.065 1.00 0.00 15 PHE A N 20
ATOM 27361 C CA . PHE A 1 15 ? -0.514 -11.116 -6.349 1.00 0.00 15 PHE A CA 20
ATOM 27362 C C . PHE A 1 15 ? -0.868 -11.580 -4.933 1.00 0.00 15 PHE A C 20
ATOM 27363 O O . PHE A 1 15 ? -0.918 -12.762 -4.657 1.00 0.00 15 PHE A O 20
ATOM 27380 N N . ILE A 1 16 ? -1.112 -10.654 -4.036 1.00 0.00 16 ILE A N 20
ATOM 27381 C CA . ILE A 1 16 ? -1.467 -11.022 -2.627 1.00 0.00 16 ILE A CA 20
ATOM 27382 C C . ILE A 1 16 ? -2.794 -10.361 -2.245 1.00 0.00 16 ILE A C 20
ATOM 27383 O O . ILE A 1 16 ? -3.220 -9.401 -2.857 1.00 0.00 16 ILE A O 20
ATOM 27399 N N . LYS A 1 17 ? -3.450 -10.874 -1.239 1.00 0.00 17 LYS A N 20
ATOM 27400 C CA . LYS A 1 17 ? -4.757 -10.292 -0.805 1.00 0.00 17 LYS A CA 20
ATOM 27401 C C . LYS A 1 17 ? -4.515 -9.317 0.349 1.00 0.00 17 LYS A C 20
ATOM 27402 O O . LYS A 1 17 ? -4.039 -9.694 1.401 1.00 0.00 17 LYS A O 20
ATOM 27421 N N . VAL A 1 18 ? -4.836 -8.063 0.157 1.00 0.00 18 VAL A N 20
ATOM 27422 C CA . VAL A 1 18 ? -4.624 -7.055 1.240 1.00 0.00 18 VAL A CA 20
ATOM 27423 C C . VAL A 1 18 ? -5.789 -6.065 1.259 1.00 0.00 18 VAL A C 20
ATOM 27424 O O . VAL A 1 18 ? -6.546 -5.964 0.314 1.00 0.00 18 VAL A O 20
ATOM 27437 N N . ASN A 1 19 ? -5.928 -5.330 2.333 1.00 0.00 19 ASN A N 20
ATOM 27438 C CA . ASN A 1 19 ? -7.031 -4.324 2.443 1.00 0.00 19 ASN A CA 20
ATOM 27439 C C . ASN A 1 19 ? -6.431 -2.921 2.365 1.00 0.00 19 ASN A C 20
ATOM 27440 O O . ASN A 1 19 ? -5.317 -2.696 2.796 1.00 0.00 19 ASN A O 20
ATOM 27451 N N . VAL A 1 20 ? -7.158 -1.972 1.824 1.00 0.00 20 VAL A N 20
ATOM 27452 C CA . VAL A 1 20 ? -6.635 -0.569 1.719 1.00 0.00 20 VAL A CA 20
ATOM 27453 C C . VAL A 1 20 ? -7.598 0.376 2.440 1.00 0.00 20 VAL A C 20
ATOM 27454 O O . VAL A 1 20 ? -8.797 0.325 2.244 1.00 0.00 20 VAL A O 20
ATOM 27467 N N . SER A 1 21 ? -7.074 1.239 3.273 1.00 0.00 21 SER A N 20
ATOM 27468 C CA . SER A 1 21 ? -7.933 2.205 4.026 1.00 0.00 21 SER A CA 20
ATOM 27469 C C . SER A 1 21 ? -7.342 3.608 3.889 1.00 0.00 21 SER A C 20
ATOM 27470 O O . SER A 1 21 ? -6.174 3.769 3.598 1.00 0.00 21 SER A O 20
ATOM 27478 N N . ASN A 1 22 ? -8.144 4.624 4.085 1.00 0.00 22 ASN A N 20
ATOM 27479 C CA . ASN A 1 22 ? -7.641 6.028 3.959 1.00 0.00 22 ASN A CA 20
ATOM 27480 C C . ASN A 1 22 ? -8.109 6.848 5.160 1.00 0.00 22 ASN A C 20
ATOM 27481 O O . ASN A 1 22 ? -9.265 6.825 5.531 1.00 0.00 22 ASN A O 20
ATOM 27492 N N . SER A 1 23 ? -7.213 7.575 5.763 1.00 0.00 23 SER A N 20
ATOM 27493 C CA . SER A 1 23 ? -7.589 8.404 6.941 1.00 0.00 23 SER A CA 20
ATOM 27494 C C . SER A 1 23 ? -8.629 9.451 6.527 1.00 0.00 23 SER A C 20
ATOM 27495 O O . SER A 1 23 ? -9.584 9.702 7.233 1.00 0.00 23 SER A O 20
ATOM 27503 N N . HIS A 1 24 ? -8.438 10.077 5.397 1.00 0.00 24 HIS A N 20
ATOM 27504 C CA . HIS A 1 24 ? -9.398 11.126 4.945 1.00 0.00 24 HIS A CA 20
ATOM 27505 C C . HIS A 1 24 ? -10.696 10.493 4.429 1.00 0.00 24 HIS A C 20
ATOM 27506 O O . HIS A 1 24 ? -11.585 10.163 5.187 1.00 0.00 24 HIS A O 20
ATOM 27520 N N . ASN A 1 25 ? -10.818 10.350 3.135 1.00 0.00 25 ASN A N 20
ATOM 27521 C CA . ASN A 1 25 ? -12.064 9.773 2.556 1.00 0.00 25 ASN A CA 20
ATOM 27522 C C . ASN A 1 25 ? -12.344 8.400 3.167 1.00 0.00 25 ASN A C 20
ATOM 27523 O O . ASN A 1 25 ? -11.457 7.730 3.655 1.00 0.00 25 ASN A O 20
ATOM 27534 N N . ASP A 1 26 ? -13.582 7.979 3.137 1.00 0.00 26 ASP A N 20
ATOM 27535 C CA . ASP A 1 26 ? -13.944 6.651 3.708 1.00 0.00 26 ASP A CA 20
ATOM 27536 C C . ASP A 1 26 ? -13.813 5.583 2.623 1.00 0.00 26 ASP A C 20
ATOM 27537 O O . ASP A 1 26 ? -14.138 4.431 2.829 1.00 0.00 26 ASP A O 20
ATOM 27546 N N . ALA A 1 27 ? -13.338 5.957 1.465 1.00 0.00 27 ALA A N 20
ATOM 27547 C CA . ALA A 1 27 ? -13.182 4.962 0.369 1.00 0.00 27 ALA A CA 20
ATOM 27548 C C . ALA A 1 27 ? -12.304 3.809 0.859 1.00 0.00 27 ALA A C 20
ATOM 27549 O O . ALA A 1 27 ? -11.123 3.978 1.087 1.00 0.00 27 ALA A O 20
ATOM 27556 N N . VAL A 1 28 ? -12.874 2.640 1.024 1.00 0.00 28 VAL A N 20
ATOM 27557 C CA . VAL A 1 28 ? -12.085 1.459 1.505 1.00 0.00 28 VAL A CA 20
ATOM 27558 C C . VAL A 1 28 ? -12.241 0.307 0.509 1.00 0.00 28 VAL A C 20
ATOM 27559 O O . VAL A 1 28 ? -13.334 -0.024 0.093 1.00 0.00 28 VAL A O 20
ATOM 27572 N N . ALA A 1 29 ? -11.149 -0.311 0.131 1.00 0.00 29 ALA A N 20
ATOM 27573 C CA . ALA A 1 29 ? -11.211 -1.455 -0.831 1.00 0.00 29 ALA A CA 20
ATOM 27574 C C . ALA A 1 29 ? -11.045 -2.759 -0.051 1.00 0.00 29 ALA A C 20
ATOM 27575 O O . ALA A 1 29 ? -10.216 -2.855 0.834 1.00 0.00 29 ALA A O 20
ATOM 27582 N N . PHE A 1 30 ? -11.836 -3.761 -0.363 1.00 0.00 30 PHE A N 20
ATOM 27583 C CA . PHE A 1 30 ? -11.743 -5.066 0.369 1.00 0.00 30 PHE A CA 20
ATOM 27584 C C . PHE A 1 30 ? -11.235 -6.162 -0.571 1.00 0.00 30 PHE A C 20
ATOM 27585 O O . PHE A 1 30 ? -11.684 -6.297 -1.692 1.00 0.00 30 PHE A O 20
ATOM 27602 N N . GLU A 1 31 ? -10.306 -6.954 -0.104 1.00 0.00 31 GLU A N 20
ATOM 27603 C CA . GLU A 1 31 ? -9.757 -8.064 -0.934 1.00 0.00 31 GLU A CA 20
ATOM 27604 C C . GLU A 1 31 ? -9.245 -7.535 -2.277 1.00 0.00 31 GLU A C 20
ATOM 27605 O O . GLU A 1 31 ? -9.574 -8.062 -3.320 1.00 0.00 31 GLU A O 20
ATOM 27617 N N . VAL A 1 32 ? -8.423 -6.515 -2.265 1.00 0.00 32 VAL A N 20
ATOM 27618 C CA . VAL A 1 32 ? -7.879 -5.984 -3.555 1.00 0.00 32 VAL A CA 20
ATOM 27619 C C . VAL A 1 32 ? -6.551 -6.690 -3.849 1.00 0.00 32 VAL A C 20
ATOM 27620 O O . VAL A 1 32 ? -5.636 -6.664 -3.052 1.00 0.00 32 VAL A O 20
ATOM 27633 N N . LYS A 1 33 ? -6.445 -7.337 -4.979 1.00 0.00 33 LYS A N 20
ATOM 27634 C CA . LYS A 1 33 ? -5.181 -8.060 -5.314 1.00 0.00 33 LYS A CA 20
ATOM 27635 C C . LYS A 1 33 ? -4.230 -7.129 -6.071 1.00 0.00 33 LYS A C 20
ATOM 27636 O O . LYS A 1 33 ? -4.637 -6.385 -6.942 1.00 0.00 33 LYS A O 20
ATOM 27655 N N . LEU A 1 34 ? -2.962 -7.164 -5.739 1.00 0.00 34 LEU A N 20
ATOM 27656 C CA . LEU A 1 34 ? -1.965 -6.287 -6.431 1.00 0.00 34 LEU A CA 20
ATOM 27657 C C . LEU A 1 34 ? -0.707 -7.098 -6.746 1.00 0.00 34 LEU A C 20
ATOM 27658 O O . LEU A 1 34 ? -0.296 -7.947 -5.981 1.00 0.00 34 LEU A O 20
ATOM 27674 N N . ALA A 1 35 ? -0.093 -6.844 -7.872 1.00 0.00 35 ALA A N 20
ATOM 27675 C CA . ALA A 1 35 ? 1.135 -7.602 -8.241 1.00 0.00 35 ALA A CA 20
ATOM 27676 C C . ALA A 1 35 ? 2.309 -7.139 -7.365 1.00 0.00 35 ALA A C 20
ATOM 27677 O O . ALA A 1 35 ? 2.547 -5.959 -7.193 1.00 0.00 35 ALA A O 20
ATOM 27684 N N . LYS A 1 36 ? 3.041 -8.069 -6.811 1.00 0.00 36 LYS A N 20
ATOM 27685 C CA . LYS A 1 36 ? 4.199 -7.711 -5.942 1.00 0.00 36 LYS A CA 20
ATOM 27686 C C . LYS A 1 36 ? 5.280 -7.006 -6.765 1.00 0.00 36 LYS A C 20
ATOM 27687 O O . LYS A 1 36 ? 5.929 -6.090 -6.301 1.00 0.00 36 LYS A O 20
ATOM 27706 N N . ASP A 1 37 ? 5.493 -7.448 -7.975 1.00 0.00 37 ASP A N 20
ATOM 27707 C CA . ASP A 1 37 ? 6.547 -6.830 -8.827 1.00 0.00 37 ASP A CA 20
ATOM 27708 C C . ASP A 1 37 ? 6.233 -5.350 -9.070 1.00 0.00 37 ASP A C 20
ATOM 27709 O O . ASP A 1 37 ? 6.957 -4.662 -9.760 1.00 0.00 37 ASP A O 20
ATOM 27718 N N . LEU A 1 38 ? 5.164 -4.854 -8.511 1.00 0.00 38 LEU A N 20
ATOM 27719 C CA . LEU A 1 38 ? 4.823 -3.417 -8.719 1.00 0.00 38 LEU A CA 20
ATOM 27720 C C . LEU A 1 38 ? 5.722 -2.547 -7.845 1.00 0.00 38 LEU A C 20
ATOM 27721 O O . LEU A 1 38 ? 6.046 -2.896 -6.729 1.00 0.00 38 LEU A O 20
ATOM 27737 N N . THR A 1 39 ? 6.127 -1.412 -8.346 1.00 0.00 39 THR A N 20
ATOM 27738 C CA . THR A 1 39 ? 7.008 -0.515 -7.549 1.00 0.00 39 THR A CA 20
ATOM 27739 C C . THR A 1 39 ? 6.164 0.369 -6.628 1.00 0.00 39 THR A C 20
ATOM 27740 O O . THR A 1 39 ? 4.970 0.505 -6.797 1.00 0.00 39 THR A O 20
ATOM 27751 N N . VAL A 1 40 ? 6.789 0.969 -5.655 1.00 0.00 40 VAL A N 20
ATOM 27752 C CA . VAL A 1 40 ? 6.052 1.852 -4.711 1.00 0.00 40 VAL A CA 20
ATOM 27753 C C . VAL A 1 40 ? 5.507 3.070 -5.464 1.00 0.00 40 VAL A C 20
ATOM 27754 O O . VAL A 1 40 ? 4.378 3.475 -5.271 1.00 0.00 40 VAL A O 20
ATOM 27767 N N . ALA A 1 41 ? 6.303 3.660 -6.315 1.00 0.00 41 ALA A N 20
ATOM 27768 C CA . ALA A 1 41 ? 5.831 4.855 -7.072 1.00 0.00 41 ALA A CA 20
ATOM 27769 C C . ALA A 1 41 ? 4.607 4.479 -7.912 1.00 0.00 41 ALA A C 20
ATOM 27770 O O . ALA A 1 41 ? 3.641 5.212 -7.979 1.00 0.00 41 ALA A O 20
ATOM 27777 N N . GLN A 1 42 ? 4.635 3.339 -8.547 1.00 0.00 42 GLN A N 20
ATOM 27778 C CA . GLN A 1 42 ? 3.469 2.920 -9.372 1.00 0.00 42 GLN A CA 20
ATOM 27779 C C . GLN A 1 42 ? 2.265 2.687 -8.456 1.00 0.00 42 GLN A C 20
ATOM 27780 O O . GLN A 1 42 ? 1.142 2.989 -8.802 1.00 0.00 42 GLN A O 20
ATOM 27794 N N . LEU A 1 43 ? 2.494 2.151 -7.288 1.00 0.00 43 LEU A N 20
ATOM 27795 C CA . LEU A 1 43 ? 1.366 1.901 -6.347 1.00 0.00 43 LEU A CA 20
ATOM 27796 C C . LEU A 1 43 ? 0.712 3.236 -5.974 1.00 0.00 43 LEU A C 20
ATOM 27797 O O . LEU A 1 43 ? -0.496 3.349 -5.917 1.00 0.00 43 LEU A O 20
ATOM 27813 N N . LYS A 1 44 ? 1.500 4.248 -5.726 1.00 0.00 44 LYS A N 20
ATOM 27814 C CA . LYS A 1 44 ? 0.916 5.573 -5.366 1.00 0.00 44 LYS A CA 20
ATOM 27815 C C . LYS A 1 44 ? 0.053 6.075 -6.521 1.00 0.00 44 LYS A C 20
ATOM 27816 O O . LYS A 1 44 ? -0.999 6.647 -6.320 1.00 0.00 44 LYS A O 20
ATOM 27835 N N . THR A 1 45 ? 0.495 5.872 -7.729 1.00 0.00 45 THR A N 20
ATOM 27836 C CA . THR A 1 45 ? -0.290 6.346 -8.903 1.00 0.00 45 THR A CA 20
ATOM 27837 C C . THR A 1 45 ? -1.663 5.665 -8.912 1.00 0.00 45 THR A C 20
ATOM 27838 O O . THR A 1 45 ? -2.684 6.304 -9.093 1.00 0.00 45 THR A O 20
ATOM 27849 N N . LYS A 1 46 ? -1.698 4.376 -8.715 1.00 0.00 46 LYS A N 20
ATOM 27850 C CA . LYS A 1 46 ? -3.003 3.661 -8.714 1.00 0.00 46 LYS A CA 20
ATOM 27851 C C . LYS A 1 46 ? -3.855 4.168 -7.548 1.00 0.00 46 LYS A C 20
ATOM 27852 O O . LYS A 1 46 ? -5.031 4.432 -7.694 1.00 0.00 46 LYS A O 20
ATOM 27871 N N . LEU A 1 47 ? -3.265 4.317 -6.395 1.00 0.00 47 LEU A N 20
ATOM 27872 C CA . LEU A 1 47 ? -4.034 4.820 -5.223 1.00 0.00 47 LEU A CA 20
ATOM 27873 C C . LEU A 1 47 ? -4.477 6.257 -5.500 1.00 0.00 47 LEU A C 20
ATOM 27874 O O . LEU A 1 47 ? -5.574 6.657 -5.165 1.00 0.00 47 LEU A O 20
ATOM 27890 N N . GLU A 1 48 ? -3.621 7.040 -6.102 1.00 0.00 48 GLU A N 20
ATOM 27891 C CA . GLU A 1 48 ? -3.974 8.457 -6.397 1.00 0.00 48 GLU A CA 20
ATOM 27892 C C . GLU A 1 48 ? -5.338 8.498 -7.082 1.00 0.00 48 GLU A C 20
ATOM 27893 O O . GLU A 1 48 ? -6.215 9.244 -6.698 1.00 0.00 48 GLU A O 20
ATOM 27905 N N . ILE A 1 49 ? -5.525 7.695 -8.090 1.00 0.00 49 ILE A N 20
ATOM 27906 C CA . ILE A 1 49 ? -6.836 7.679 -8.795 1.00 0.00 49 ILE A CA 20
ATOM 27907 C C . ILE A 1 49 ? -7.923 7.186 -7.833 1.00 0.00 49 ILE A C 20
ATOM 27908 O O . ILE A 1 49 ? -9.013 7.721 -7.785 1.00 0.00 49 ILE A O 20
ATOM 27924 N N . LEU A 1 50 ? -7.637 6.158 -7.080 1.00 0.00 50 LEU A N 20
ATOM 27925 C CA . LEU A 1 50 ? -8.651 5.609 -6.132 1.00 0.00 50 LEU A CA 20
ATOM 27926 C C . LEU A 1 50 ? -9.017 6.658 -5.076 1.00 0.00 50 LEU A C 20
ATOM 27927 O O . LEU A 1 50 ? -10.169 6.818 -4.727 1.00 0.00 50 LEU A O 20
ATOM 27943 N N . THR A 1 51 ? -8.050 7.365 -4.548 1.00 0.00 51 THR A N 20
ATOM 27944 C CA . THR A 1 51 ? -8.355 8.389 -3.501 1.00 0.00 51 THR A CA 20
ATOM 27945 C C . THR A 1 51 ? -8.538 9.761 -4.152 1.00 0.00 51 THR A C 20
ATOM 27946 O O . THR A 1 51 ? -9.055 10.678 -3.548 1.00 0.00 51 THR A O 20
ATOM 27957 N N . GLY A 1 52 ? -8.124 9.911 -5.379 1.00 0.00 52 GLY A N 20
ATOM 27958 C CA . GLY A 1 52 ? -8.284 11.226 -6.060 1.00 0.00 52 GLY A CA 20
ATOM 27959 C C . GLY A 1 52 ? -7.402 12.269 -5.369 1.00 0.00 52 GLY A C 20
ATOM 27960 O O . GLY A 1 52 ? -7.475 13.447 -5.657 1.00 0.00 52 GLY A O 20
ATOM 27964 N N . GLY A 1 53 ? -6.576 11.844 -4.450 1.00 0.00 53 GLY A N 20
ATOM 27965 C CA . GLY A 1 53 ? -5.694 12.808 -3.725 1.00 0.00 53 GLY A CA 20
ATOM 27966 C C . GLY A 1 53 ? -4.422 13.063 -4.535 1.00 0.00 53 GLY A C 20
ATOM 27967 O O . GLY A 1 53 ? -4.364 12.801 -5.718 1.00 0.00 53 GLY A O 20
ATOM 27971 N N . CYS A 1 54 ? -3.400 13.584 -3.898 1.00 0.00 54 CYS A N 20
ATOM 27972 C CA . CYS A 1 54 ? -2.116 13.873 -4.611 1.00 0.00 54 CYS A CA 20
ATOM 27973 C C . CYS A 1 54 ? -1.082 12.787 -4.286 1.00 0.00 54 CYS A C 20
ATOM 27974 O O . CYS A 1 54 ? -0.833 12.477 -3.138 1.00 0.00 54 CYS A O 20
ATOM 27982 N N . ALA A 1 55 ? -0.481 12.211 -5.291 1.00 0.00 55 ALA A N 20
ATOM 27983 C CA . ALA A 1 55 ? 0.536 11.146 -5.053 1.00 0.00 55 ALA A CA 20
ATOM 27984 C C . ALA A 1 55 ? 1.755 11.727 -4.325 1.00 0.00 55 ALA A C 20
ATOM 27985 O O . ALA A 1 55 ? 2.365 11.072 -3.503 1.00 0.00 55 ALA A O 20
ATOM 27992 N N . GLY A 1 56 ? 2.128 12.940 -4.631 1.00 0.00 56 GLY A N 20
ATOM 27993 C CA . GLY A 1 56 ? 3.321 13.548 -3.968 1.00 0.00 56 GLY A CA 20
ATOM 27994 C C . GLY A 1 56 ? 3.094 13.653 -2.457 1.00 0.00 56 GLY A C 20
ATOM 27995 O O . GLY A 1 56 ? 4.003 13.472 -1.673 1.00 0.00 56 GLY A O 20
ATOM 27999 N N . THR A 1 57 ? 1.890 13.946 -2.039 1.00 0.00 57 THR A N 20
ATOM 28000 C CA . THR A 1 57 ? 1.605 14.067 -0.575 1.00 0.00 57 THR A CA 20
ATOM 28001 C C . THR A 1 57 ? 1.024 12.747 -0.072 1.00 0.00 57 THR A C 20
ATOM 28002 O O . THR A 1 57 ? 0.602 12.629 1.061 1.00 0.00 57 THR A O 20
ATOM 28013 N N . MET A 1 58 ? 0.993 11.753 -0.916 1.00 0.00 58 MET A N 20
ATOM 28014 C CA . MET A 1 58 ? 0.438 10.433 -0.507 1.00 0.00 58 MET A CA 20
ATOM 28015 C C . MET A 1 58 ? 1.496 9.630 0.249 1.00 0.00 58 MET A C 20
ATOM 28016 O O . MET A 1 58 ? 2.648 9.582 -0.140 1.00 0.00 58 MET A O 20
ATOM 28030 N N . LYS A 1 59 ? 1.104 8.984 1.319 1.00 0.00 59 LYS A N 20
ATOM 28031 C CA . LYS A 1 59 ? 2.064 8.153 2.113 1.00 0.00 59 LYS A CA 20
ATOM 28032 C C . LYS A 1 59 ? 1.458 6.768 2.338 1.00 0.00 59 LYS A C 20
ATOM 28033 O O . LYS A 1 59 ? 0.266 6.625 2.528 1.00 0.00 59 LYS A O 20
ATOM 28052 N N . VAL A 1 60 ? 2.277 5.746 2.311 1.00 0.00 60 VAL A N 20
ATOM 28053 C CA . VAL A 1 60 ? 1.780 4.349 2.516 1.00 0.00 60 VAL A CA 20
ATOM 28054 C C . VAL A 1 60 ? 2.381 3.794 3.807 1.00 0.00 60 VAL A C 20
ATOM 28055 O O . VAL A 1 60 ? 3.569 3.902 4.040 1.00 0.00 60 VAL A O 20
ATOM 28068 N N . GLN A 1 61 ? 1.568 3.203 4.647 1.00 0.00 61 GLN A N 20
ATOM 28069 C CA . GLN A 1 61 ? 2.079 2.634 5.933 1.00 0.00 61 GLN A CA 20
ATOM 28070 C C . GLN A 1 61 ? 1.579 1.198 6.087 1.00 0.00 61 GLN A C 20
ATOM 28071 O O . GLN A 1 61 ? 0.401 0.922 5.984 1.00 0.00 61 GLN A O 20
ATOM 28085 N N . VAL A 1 62 ? 2.476 0.279 6.326 1.00 0.00 62 VAL A N 20
ATOM 28086 C CA . VAL A 1 62 ? 2.072 -1.148 6.480 1.00 0.00 62 VAL A CA 20
ATOM 28087 C C . VAL A 1 62 ? 1.637 -1.409 7.922 1.00 0.00 62 VAL A C 20
ATOM 28088 O O . VAL A 1 62 ? 2.322 -1.047 8.859 1.00 0.00 62 VAL A O 20
ATOM 28101 N N . PHE A 1 63 ? 0.502 -2.042 8.103 1.00 0.00 63 PHE A N 20
ATOM 28102 C CA . PHE A 1 63 ? 0.004 -2.346 9.483 1.00 0.00 63 PHE A CA 20
ATOM 28103 C C . PHE A 1 63 ? -0.357 -3.827 9.587 1.00 0.00 63 PHE A C 20
ATOM 28104 O O . PHE A 1 63 ? -0.848 -4.430 8.651 1.00 0.00 63 PHE A O 20
ATOM 28121 N N . LYS A 1 64 ? -0.122 -4.410 10.733 1.00 0.00 64 LYS A N 20
ATOM 28122 C CA . LYS A 1 64 ? -0.451 -5.848 10.935 1.00 0.00 64 LYS A CA 20
ATOM 28123 C C . LYS A 1 64 ? -0.884 -6.053 12.387 1.00 0.00 64 LYS A C 20
ATOM 28124 O O . LYS A 1 64 ? -0.112 -6.481 13.221 1.00 0.00 64 LYS A O 20
ATOM 28143 N N . GLY A 1 65 ? -2.117 -5.743 12.694 1.00 0.00 65 GLY A N 20
ATOM 28144 C CA . GLY A 1 65 ? -2.612 -5.909 14.092 1.00 0.00 65 GLY A CA 20
ATOM 28145 C C . GLY A 1 65 ? -2.424 -4.597 14.858 1.00 0.00 65 GLY A C 20
ATOM 28146 O O . GLY A 1 65 ? -2.757 -3.532 14.376 1.00 0.00 65 GLY A O 20
ATOM 28150 N N . ASP A 1 66 ? -1.897 -4.666 16.053 1.00 0.00 66 ASP A N 20
ATOM 28151 C CA . ASP A 1 66 ? -1.687 -3.429 16.867 1.00 0.00 66 ASP A CA 20
ATOM 28152 C C . ASP A 1 66 ? -0.248 -2.937 16.706 1.00 0.00 66 ASP A C 20
ATOM 28153 O O . ASP A 1 66 ? 0.171 -2.008 17.367 1.00 0.00 66 ASP A O 20
ATOM 28162 N N . THR A 1 67 ? 0.517 -3.563 15.842 1.00 0.00 67 THR A N 20
ATOM 28163 C CA . THR A 1 67 ? 1.946 -3.153 15.639 1.00 0.00 67 THR A CA 20
ATOM 28164 C C . THR A 1 67 ? 2.202 -2.859 14.159 1.00 0.00 67 THR A C 20
ATOM 28165 O O . THR A 1 67 ? 1.780 -3.591 13.283 1.00 0.00 67 THR A O 20
ATOM 28176 N N . CYS A 1 68 ? 2.889 -1.784 13.877 1.00 0.00 68 CYS A N 20
ATOM 28177 C CA . CYS A 1 68 ? 3.180 -1.424 12.459 1.00 0.00 68 CYS A CA 20
ATOM 28178 C C . CYS A 1 68 ? 4.343 -2.273 11.936 1.00 0.00 68 CYS A C 20
ATOM 28179 O O . CYS A 1 68 ? 5.364 -2.409 12.579 1.00 0.00 68 CYS A O 20
ATOM 28187 N N . VAL A 1 69 ? 4.197 -2.846 10.769 1.00 0.00 69 VAL A N 20
ATOM 28188 C CA . VAL A 1 69 ? 5.296 -3.680 10.207 1.00 0.00 69 VAL A CA 20
ATOM 28189 C C . VAL A 1 69 ? 6.430 -2.774 9.715 1.00 0.00 69 VAL A C 20
ATOM 28190 O O . VAL A 1 69 ? 7.569 -2.921 10.108 1.00 0.00 69 VAL A O 20
ATOM 28203 N N . SER A 1 70 ? 6.121 -1.834 8.859 1.00 0.00 70 SER A N 20
ATOM 28204 C CA . SER A 1 70 ? 7.172 -0.914 8.335 1.00 0.00 70 SER A CA 20
ATOM 28205 C C . SER A 1 70 ? 6.516 0.177 7.484 1.00 0.00 70 SER A C 20
ATOM 28206 O O . SER A 1 70 ? 5.362 0.072 7.115 1.00 0.00 70 SER A O 20
ATOM 28214 N N . THR A 1 71 ? 7.245 1.220 7.167 1.00 0.00 71 THR A N 20
ATOM 28215 C CA . THR A 1 71 ? 6.683 2.332 6.332 1.00 0.00 71 THR A CA 20
ATOM 28216 C C . THR A 1 71 ? 7.417 2.375 4.988 1.00 0.00 71 THR A C 20
ATOM 28217 O O . THR A 1 71 ? 8.631 2.365 4.934 1.00 0.00 71 THR A O 20
ATOM 28228 N N . MET A 1 72 ? 6.692 2.417 3.903 1.00 0.00 72 MET A N 20
ATOM 28229 C CA . MET A 1 72 ? 7.354 2.455 2.568 1.00 0.00 72 MET A CA 20
ATOM 28230 C C . MET A 1 72 ? 8.017 3.818 2.361 1.00 0.00 72 MET A C 20
ATOM 28231 O O . MET A 1 72 ? 7.442 4.721 1.787 1.00 0.00 72 MET A O 20
ATOM 28245 N N . ASP A 1 73 ? 9.228 3.969 2.830 1.00 0.00 73 ASP A N 20
ATOM 28246 C CA . ASP A 1 73 ? 9.950 5.267 2.674 1.00 0.00 73 ASP A CA 20
ATOM 28247 C C . ASP A 1 73 ? 10.830 5.219 1.421 1.00 0.00 73 ASP A C 20
ATOM 28248 O O . ASP A 1 73 ? 11.181 6.237 0.857 1.00 0.00 73 ASP A O 20
ATOM 28257 N N . ASN A 1 74 ? 11.200 4.043 0.986 1.00 0.00 74 ASN A N 20
ATOM 28258 C CA . ASN A 1 74 ? 12.074 3.928 -0.222 1.00 0.00 74 ASN A CA 20
ATOM 28259 C C . ASN A 1 74 ? 11.218 3.784 -1.482 1.00 0.00 74 ASN A C 20
ATOM 28260 O O . ASN A 1 74 ? 10.638 2.748 -1.737 1.00 0.00 74 ASN A O 20
ATOM 28271 N N . ASN A 1 75 ? 11.145 4.816 -2.277 1.00 0.00 75 ASN A N 20
ATOM 28272 C CA . ASN A 1 75 ? 10.341 4.743 -3.527 1.00 0.00 75 ASN A CA 20
ATOM 28273 C C . ASN A 1 75 ? 11.028 3.799 -4.516 1.00 0.00 75 ASN A C 20
ATOM 28274 O O . ASN A 1 75 ? 10.402 3.229 -5.387 1.00 0.00 75 ASN A O 20
ATOM 28285 N N . ASP A 1 76 ? 12.318 3.640 -4.390 1.00 0.00 76 ASP A N 20
ATOM 28286 C CA . ASP A 1 76 ? 13.063 2.748 -5.321 1.00 0.00 76 ASP A CA 20
ATOM 28287 C C . ASP A 1 76 ? 12.870 1.287 -4.905 1.00 0.00 76 ASP A C 20
ATOM 28288 O O . ASP A 1 76 ? 13.360 0.380 -5.550 1.00 0.00 76 ASP A O 20
ATOM 28297 N N . ALA A 1 77 ? 12.169 1.050 -3.828 1.00 0.00 77 ALA A N 20
ATOM 28298 C CA . ALA A 1 77 ? 11.955 -0.354 -3.366 1.00 0.00 77 ALA A CA 20
ATOM 28299 C C . ALA A 1 77 ? 10.726 -0.951 -4.057 1.00 0.00 77 ALA A C 20
ATOM 28300 O O . ALA A 1 77 ? 9.841 -0.242 -4.495 1.00 0.00 77 ALA A O 20
ATOM 28307 N N . GLN A 1 78 ? 10.668 -2.255 -4.163 1.00 0.00 78 GLN A N 20
ATOM 28308 C CA . GLN A 1 78 ? 9.502 -2.906 -4.831 1.00 0.00 78 GLN A CA 20
ATOM 28309 C C . GLN A 1 78 ? 8.342 -3.051 -3.841 1.00 0.00 78 GLN A C 20
ATOM 28310 O O . GLN A 1 78 ? 8.524 -3.010 -2.641 1.00 0.00 78 GLN A O 20
ATOM 28324 N N . LEU A 1 79 ? 7.149 -3.228 -4.342 1.00 0.00 79 LEU A N 20
ATOM 28325 C CA . LEU A 1 79 ? 5.969 -3.383 -3.444 1.00 0.00 79 LEU A CA 20
ATOM 28326 C C . LEU A 1 79 ? 6.139 -4.641 -2.589 1.00 0.00 79 LEU A C 20
ATOM 28327 O O . LEU A 1 79 ? 5.867 -4.637 -1.404 1.00 0.00 79 LEU A O 20
ATOM 28343 N N . GLY A 1 80 ? 6.582 -5.720 -3.177 1.00 0.00 80 GLY A N 20
ATOM 28344 C CA . GLY A 1 80 ? 6.761 -6.971 -2.389 1.00 0.00 80 GLY A CA 20
ATOM 28345 C C . GLY A 1 80 ? 7.973 -6.828 -1.468 1.00 0.00 80 GLY A C 20
ATOM 28346 O O . GLY A 1 80 ? 8.273 -7.703 -0.681 1.00 0.00 80 GLY A O 20
ATOM 28350 N N . TYR A 1 81 ? 8.671 -5.730 -1.556 1.00 0.00 81 TYR A N 20
ATOM 28351 C CA . TYR A 1 81 ? 9.859 -5.534 -0.680 1.00 0.00 81 TYR A CA 20
ATOM 28352 C C . TYR A 1 81 ? 9.408 -5.539 0.782 1.00 0.00 81 TYR A C 20
ATOM 28353 O O . TYR A 1 81 ? 10.019 -6.160 1.628 1.00 0.00 81 TYR A O 20
ATOM 28371 N N . TYR A 1 82 ? 8.336 -4.847 1.083 1.00 0.00 82 TYR A N 20
ATOM 28372 C CA . TYR A 1 82 ? 7.824 -4.797 2.487 1.00 0.00 82 TYR A CA 20
ATOM 28373 C C . TYR A 1 82 ? 6.597 -5.701 2.609 1.00 0.00 82 TYR A C 20
ATOM 28374 O O . TYR A 1 82 ? 6.290 -6.210 3.668 1.00 0.00 82 TYR A O 20
ATOM 28392 N N . ALA A 1 83 ? 5.888 -5.899 1.528 1.00 0.00 83 ALA A N 20
ATOM 28393 C CA . ALA A 1 83 ? 4.671 -6.764 1.568 1.00 0.00 83 ALA A CA 20
ATOM 28394 C C . ALA A 1 83 ? 5.038 -8.187 1.146 1.00 0.00 83 ALA A C 20
ATOM 28395 O O . ALA A 1 83 ? 5.090 -8.500 -0.025 1.00 0.00 83 ALA A O 20
ATOM 28402 N N . ASN A 1 84 ? 5.285 -9.053 2.098 1.00 0.00 84 ASN A N 20
ATOM 28403 C CA . ASN A 1 84 ? 5.643 -10.469 1.772 1.00 0.00 84 ASN A CA 20
ATOM 28404 C C . ASN A 1 84 ? 4.837 -11.403 2.677 1.00 0.00 84 ASN A C 20
ATOM 28405 O O . ASN A 1 84 ? 5.374 -12.057 3.548 1.00 0.00 84 ASN A O 20
ATOM 28416 N N . SER A 1 85 ? 3.548 -11.462 2.472 1.00 0.00 85 SER A N 20
ATOM 28417 C CA . SER A 1 85 ? 2.690 -12.343 3.315 1.00 0.00 85 SER A CA 20
ATOM 28418 C C . SER A 1 85 ? 1.268 -12.356 2.743 1.00 0.00 85 SER A C 20
ATOM 28419 O O . SER A 1 85 ? 1.067 -12.571 1.564 1.00 0.00 85 SER A O 20
ATOM 28427 N N . ASP A 1 86 ? 0.281 -12.126 3.568 1.00 0.00 86 ASP A N 20
ATOM 28428 C CA . ASP A 1 86 ? -1.126 -12.124 3.071 1.00 0.00 86 ASP A CA 20
ATOM 28429 C C . ASP A 1 86 ? -2.063 -11.654 4.189 1.00 0.00 86 ASP A C 20
ATOM 28430 O O . ASP A 1 86 ? -1.868 -11.965 5.348 1.00 0.00 86 ASP A O 20
ATOM 28439 N N . GLY A 1 87 ? -3.079 -10.902 3.853 1.00 0.00 87 GLY A N 20
ATOM 28440 C CA . GLY A 1 87 ? -4.025 -10.410 4.899 1.00 0.00 87 GLY A CA 20
ATOM 28441 C C . GLY A 1 87 ? -3.470 -9.134 5.535 1.00 0.00 87 GLY A C 20
ATOM 28442 O O . GLY A 1 87 ? -3.908 -8.712 6.587 1.00 0.00 87 GLY A O 20
ATOM 28446 N N . LEU A 1 88 ? -2.508 -8.518 4.906 1.00 0.00 88 LEU A N 20
ATOM 28447 C CA . LEU A 1 88 ? -1.920 -7.270 5.472 1.00 0.00 88 LEU A CA 20
ATOM 28448 C C . LEU A 1 88 ? -2.887 -6.103 5.262 1.00 0.00 88 LEU A C 20
ATOM 28449 O O . LEU A 1 88 ? -3.708 -6.118 4.367 1.00 0.00 88 LEU A O 20
ATOM 28465 N N . ARG A 1 89 ? -2.786 -5.083 6.084 1.00 0.00 89 ARG A N 20
ATOM 28466 C CA . ARG A 1 89 ? -3.684 -3.893 5.949 1.00 0.00 89 ARG A CA 20
ATOM 28467 C C . ARG A 1 89 ? -2.833 -2.681 5.579 1.00 0.00 89 ARG A C 20
ATOM 28468 O O . ARG A 1 89 ? -1.890 -2.343 6.266 1.00 0.00 89 ARG A O 20
ATOM 28489 N N . LEU A 1 90 ? -3.161 -2.025 4.497 1.00 0.00 90 LEU A N 20
ATOM 28490 C CA . LEU A 1 90 ? -2.381 -0.827 4.064 1.00 0.00 90 LEU A CA 20
ATOM 28491 C C . LEU A 1 90 ? -3.197 0.430 4.351 1.00 0.00 90 LEU A C 20
ATOM 28492 O O . LEU A 1 90 ? -4.353 0.523 3.989 1.00 0.00 90 LEU A O 20
ATOM 28508 N N . HIS A 1 91 ? -2.601 1.394 5.004 1.00 0.00 91 HIS A N 20
ATOM 28509 C CA . HIS A 1 91 ? -3.327 2.659 5.331 1.00 0.00 91 HIS A CA 20
ATOM 28510 C C . HIS A 1 91 ? -2.751 3.801 4.496 1.00 0.00 91 HIS A C 20
ATOM 28511 O O . HIS A 1 91 ? -1.573 4.101 4.560 1.00 0.00 91 HIS A O 20
ATOM 28525 N N . VAL A 1 92 ? -3.576 4.440 3.707 1.00 0.00 92 VAL A N 20
ATOM 28526 C CA . VAL A 1 92 ? -3.095 5.567 2.859 1.00 0.00 92 VAL A CA 20
ATOM 28527 C C . VAL A 1 92 ? -3.348 6.885 3.593 1.00 0.00 92 VAL A C 20
ATOM 28528 O O . VAL A 1 92 ? -4.430 7.125 4.093 1.00 0.00 92 VAL A O 20
ATOM 28541 N N . VAL A 1 93 ? -2.354 7.738 3.662 1.00 0.00 93 VAL A N 20
ATOM 28542 C CA . VAL A 1 93 ? -2.517 9.050 4.364 1.00 0.00 93 VAL A CA 20
ATOM 28543 C C . VAL A 1 93 ? -2.141 10.183 3.408 1.00 0.00 93 VAL A C 20
ATOM 28544 O O . VAL A 1 93 ? -1.010 10.293 2.980 1.00 0.00 93 VAL A O 20
ATOM 28557 N N . ASP A 1 94 ? -3.086 11.027 3.074 1.00 0.00 94 ASP A N 20
ATOM 28558 C CA . ASP A 1 94 ? -2.806 12.168 2.144 1.00 0.00 94 ASP A CA 20
ATOM 28559 C C . ASP A 1 94 ? -2.845 13.484 2.926 1.00 0.00 94 ASP A C 20
ATOM 28560 O O . ASP A 1 94 ? -3.780 13.760 3.650 1.00 0.00 94 ASP A O 20
ATOM 28569 N N . SER A 1 95 ? -1.833 14.298 2.789 1.00 0.00 95 SER A N 20
ATOM 28570 C CA . SER A 1 95 ? -1.812 15.594 3.526 1.00 0.00 95 SER A CA 20
ATOM 28571 C C . SER A 1 95 ? -1.987 15.332 5.025 1.00 0.00 95 SER A C 20
ATOM 28572 O O . SER A 1 95 ? -2.054 16.295 5.769 1.00 0.00 95 SER A O 20
#

Sequence (95 aa):
MGHHHHHHSHGKSDFIKVNVSNSHNDAVAFEVKLAKDLTVAQLKTKLEILTGGCAGTMKVQVFKGDTCVSTMDNNDAQLGYYANSDGLRLHVVDSMGHHHHHHSHGKSDFIKVNVSNSHNDAVAFEVKLAKDLTVAQLKTKLEILTGGCAGTMKVQVFKGDTCVSTMDNNDAQLGYYANSDGLRLHVVDSMGHHHHHHSHGKSDFIKVNVSNSHNDAVAFEVKLAKDLTVAQLKTKLEILTGGCAGTMKVQVFKGDTCVSTMDNNDAQLGYYANSDGLRLHVVDSMGHHHHHHSHGKSDFIKVNVSNSHNDAVAFEVKLAKDLTVAQLKTKLEILTGGCAGTMKVQVFKGDTCVSTMDNNDAQLGYYANSDGLRLHVVDSMGHHHHHHSHGKSDFIKVNVSNSHNDAVAFEVKLAKDLTVAQLKTKLEILTGGCAGTMKVQVFKGDTCVSTMDNNDAQLGYYANSDGLRLHVVDSMGHHHHHHSHGKSDFIKVNVSNSHNDAVAFEVKLAKDLTVAQLKTKLEILTGGCAGTMKVQVFKGDTCVSTMDNNDAQLGYYANSDGLRLHVVDSMGHHHHHHSHGKSDFIKVNVSNSHNDAVAFEVKLAKDLTVAQLKTKLEILTGGCAGTMKVQVFKGDTCVSTMDNNDAQLGYYANSDGLRLHVVDSMGHHHHHHSHGKSDFIKVNVSNSHNDAVAFEVKLAKDLTVAQLKTKLEILTGGCAGTMKVQVFKGDTCVSTMDNNDAQLGYYANSDGLRLHVVDSMGHHHHHHSHGKSDFIKVNVSNSHNDAVAFEVKLAKDLTVAQLKTKLEILTGGCAGTMKVQVFKGDTCVSTMDNNDAQLGYYANSDGLRLHVVDSMGHHHHHHSHGKSDFIKVNVSNSHNDAVAFEVKLAKDLTVAQLKTKLEILTGGCAGTMKVQVFKGDTCVSTMDNNDAQLGYYANSDGLRLHVVDSMGHHHHHHSHGKSDFIKVNVSNSHNDAVAFEVKLAKDLTVAQLKTKLEILTGGCAGTMKVQVFKGDTCVSTMDNNDAQLGYYANSDGLRLHVVDSMGHHHHHHSHGKSDFIKVNVSNSHNDAVAFEVKLAKDLTVAQLKTKLEILTGGCAGTMKVQVFKGDTCVSTMDNNDAQLGYYANSDGLRLHVVDSMGHHHHHHSHGKSDFIKVNVSNSHNDAVAFEVKLAKDLTVAQLKTKLEILTGGCAGTMKVQVFKGDTCVSTMDNNDAQLGYYANSDGLRLHVVDSMGHHHHHHSHGKSDFIKVNVSNSHNDAVAFEVKLAKDLTVAQLKTKLEILTGGCAGTMKVQVFKGDTCVSTMDNNDAQLGYYANSDGLRLHVVDSMGHHHHHHSHGKSDFIKVNVSNSHNDAVAFEVKLAKDLTVAQLKTKLEILTGGCAGTMKVQVFKGDTCVSTMDNNDAQLGYYANSDGLRLHVVDSMGHHHHHHSHGKSDFIKVNVSNSHNDAVAFEVKLAKDLTVAQLKTKLEILTGGCAGTMKVQVFKGDTCVSTMDNNDAQLGYYANSDGLRLHVVDSMGHHHHHHSHGKSDFIKVNVSNSHNDAVAFEVKLAKDLTVAQLKTKLEILTGGCAGTMKVQVFKGDTCVSTMDNNDAQLGYYANSDGLRLHVVDSMGHHHHHHSHGKSDFIKVNVSNSHNDAVAFEVKLAKDLTVAQLKTKLEILTGGCAGTMKVQVFKGDTCVSTMDNNDAQLGYYANSDGLRLHVVDSMGHHHHHHSHGKSDFIKVNVSNSHNDAVAFEVKLAKDLTVAQLKTKLEILTGGCAGTMKVQVFKGDTCVSTMDNNDAQLGYYANSDGLRLHVVDSMGHHHHHHSHGKSDFIKVNVSNSHNDAVAFEVKLAKDLTVAQLKTKLEILTGGCAGTMKVQVFKGDTCVSTMDNNDAQLGYYANSDGLRLHVVDS

Foldseek 3Di:
DDPVDDDPPDPPQQWAFEKEAEPPDRQIDHRDIDGQQAFQLVVLVVVCVSVVADSVQKWKWKPDPPDTQGTPPDRRDTNVNSVPDYHIYIYIYGD